Protein AF-0000000077406709 (afdb_homodimer)

Sequence (1632 aa):
MHFRLIHKLTDNSEYLCSEKNCGRSYLSINSFKKHFKTHNEKSDSESTLSNTEIVDKSEGGNNQLNLSSYEKVGSARYKDKKILDQSCVEDLAEVENFNNLIKNQVTVLITKLYSKMTLPRILVQDIINDFESCFVLPLEDIKNKINSSEFSNGNEKVMVLEMCNSLQNIFSEVSSEYLRFKFLEKSEKFLQPEEVTIGHHININNSNALKTKDIQFQFIPLRHTLKCFFQMEKVLDICVEYEKNLRLEQNYFSNIIQGSLWKSKRPNTDDLVFPLLIYFDEFEVGNPLGSHSGINKLGAVYASVPLIPLEFQSKLSSIFLCMLFHSMDIKAFGNTILFSRLVDELNFLSTEGITIEFGNTKTKLKFQLILLQGDNLGLHMLLGFSQSFSSNFFCRFCRVHRDVSLKSAKINADERRTKENYEADLSLNNVSLTGIKESCIFNNVNNYHIMDNSYCDLMHDLLEGVCKYTFGLILHELIVSKKYISFDLFNLKFKYFNYGVESKNQPPLISLDNIKNKQIRLSASEVLCLTRYFGVILGPFIPKNNIYWKLYQLLHEIVSISTSFELDKEIVNYLEKKIIEHHKLFLRLNDIPRFTPKFHFLLHLPSIILQTGPPVHLWTMRYESKHKELKSNANVVSSRTNICKTLAIKSQLKACELYISGRGLESKISTGKSENFPDIIVSSIKERTKILLVENNFLINISRVPSVTYRGVKFQKGNIILVSVKDNYSPIFGMIEEIFFNGKQNIAFIFKNMQTITFDRHLMSYKVMPLSDINLITTNCLPYRYPLLYTIMNESEKYVTLRYSAILTNKTIYRCMHFRLIHKLTDNSEYLCSEKNCGRSYLSINSFKKHFKTHNEKSDSESTLSNTEIVDKSEGGNNQLNLSSYEKVGSARYKDKKILDQSCVEDLAEVENFNNLIKNQVTVLITKLYSKMTLPRILVQDIINDFESCFVLPLEDIKNKINSSEFSNGNEKVMVLEMCNSLQNIFSEVSSEYLRFKFLEKSEKFLQPEEVTIGHHININNSNALKTKDIQFQFIPLRHTLKCFFQMEKVLDICVEYEKNLRLEQNYFSNIIQGSLWKSKRPNTDDLVFPLLIYFDEFEVGNPLGSHSGINKLGAVYASVPLIPLEFQSKLSSIFLCMLFHSMDIKAFGNTILFSRLVDELNFLSTEGITIEFGNTKTKLKFQLILLQGDNLGLHMLLGFSQSFSSNFFCRFCRVHRDVSLKSAKINADERRTKENYEADLSLNNVSLTGIKESCIFNNVNNYHIMDNSYCDLMHDLLEGVCKYTFGLILHELIVSKKYISFDLFNLKFKYFNYGVESKNQPPLISLDNIKNKQIRLSASEVLCLTRYFGVILGPFIPKNNIYWKLYQLLHEIVSISTSFELDKEIVNYLEKKIIEHHKLFLRLNDIPRFTPKFHFLLHLPSIILQTGPPVHLWTMRYESKHKELKSNANVVSSRTNICKTLAIKSQLKACELYISGRGLESKISTGKSENFPDIIVSSIKERTKILLVENNFLINISRVPSVTYRGVKFQKGNIILVSVKDNYSPIFGMIEEIFFNGKQNIAFIFKNMQTITFDRHLMSYKVMPLSDINLITTNCLPYRYPLLYTIMNESEKYVTLRYSAILTNKTIYRC

Nearest PDB structures (foldseek):
  7ubu-assembly1_A  TM=5.719E-01  e=1.568E-02  Zea mays
  4ft4-assembly2_A  TM=5.468E-01  e=1.255E-02  Zea mays
  4ft4-assembly1_B  TM=5.475E-01  e=1.255E-02  Zea mays
  4ft2-assembly1_B  TM=5.578E-01  e=2.562E-02  Zea mays
  4ft2-assembly1_A  TM=5.179E-01  e=5.470E-02  Zea mays

Structure (mmCIF, N/CA/C/O backbone):
data_AF-0000000077406709-model_v1
#
loop_
_entity.id
_entity.type
_entity.pdbx_description
1 polymer 'C2H2-type domain-containing protein'
#
loop_
_atom_site.group_PDB
_atom_site.id
_atom_site.type_symbol
_atom_site.label_atom_id
_atom_site.label_alt_id
_atom_site.label_comp_id
_atom_site.label_asym_id
_atom_site.label_entity_id
_atom_site.label_seq_id
_atom_site.pdbx_PDB_ins_code
_atom_site.Cartn_x
_atom_site.Cartn_y
_atom_site.Cartn_z
_atom_site.occupancy
_atom_site.B_iso_or_equiv
_atom_site.auth_seq_id
_atom_site.auth_comp_id
_atom_site.auth_asym_id
_atom_site.auth_atom_id
_atom_site.pdbx_PDB_model_num
ATOM 1 N N . MET A 1 1 ? -41.562 -5.055 -6.594 1 34.69 1 MET A N 1
ATOM 2 C CA . MET A 1 1 ? -42.094 -5.535 -5.324 1 34.69 1 MET A CA 1
ATOM 3 C C . MET A 1 1 ? -42.562 -6.98 -5.449 1 34.69 1 MET A C 1
ATOM 5 O O . MET A 1 1 ? -42.188 -7.836 -4.648 1 34.69 1 MET A O 1
ATOM 9 N N . HIS A 1 2 ? -43.5 -7.117 -6.48 1 36.47 2 HIS A N 1
ATOM 10 C CA . HIS A 1 2 ? -44.125 -8.414 -6.723 1 36.47 2 HIS A CA 1
ATOM 11 C C . HIS A 1 2 ? -43.062 -9.484 -7.008 1 36.47 2 HIS A C 1
ATOM 13 O O . HIS A 1 2 ? -43.156 -10.602 -6.5 1 36.47 2 HIS A O 1
ATOM 19 N N . PHE A 1 3 ? -42.062 -9.125 -7.602 1 40.34 3 PHE A N 1
ATOM 20 C CA . PHE A 1 3 ? -41.125 -10.141 -8.07 1 40.34 3 PHE A CA 1
ATOM 21 C C . PHE A 1 3 ? -40.312 -10.711 -6.902 1 40.34 3 PHE A C 1
ATOM 23 O O . PHE A 1 3 ? -40.062 -11.914 -6.859 1 40.34 3 PHE A O 1
ATOM 30 N N . ARG A 1 4 ? -40 -9.906 -5.992 1 39.78 4 ARG A N 1
ATOM 31 C CA . ARG A 1 4 ? -39.219 -10.406 -4.867 1 39.78 4 ARG A CA 1
ATOM 32 C C . ARG A 1 4 ? -40.062 -11.266 -3.939 1 39.78 4 ARG A C 1
ATOM 34 O O . ARG A 1 4 ? -39.594 -12.266 -3.396 1 39.78 4 ARG A O 1
ATOM 41 N N . LEU A 1 5 ? -41.281 -10.766 -3.656 1 37.5 5 LEU A N 1
ATOM 42 C CA . LEU A 1 5 ? -42.156 -11.375 -2.65 1 37.5 5 LEU A CA 1
ATOM 43 C C . LEU A 1 5 ? -42.625 -12.742 -3.111 1 37.5 5 LEU A C 1
ATOM 45 O O . LEU A 1 5 ? -42.75 -13.672 -2.307 1 37.5 5 LEU A O 1
ATOM 49 N N . ILE A 1 6 ? -43.156 -12.711 -4.312 1 41.34 6 ILE A N 1
ATOM 50 C CA . ILE A 1 6 ? -43.875 -13.906 -4.75 1 41.34 6 ILE A CA 1
ATOM 51 C C . ILE A 1 6 ? -42.875 -14.922 -5.297 1 41.34 6 ILE A C 1
ATOM 53 O O . ILE A 1 6 ? -43.031 -16.125 -5.086 1 41.34 6 ILE A O 1
ATOM 57 N N . HIS A 1 7 ? -41.906 -14.375 -6.09 1 43.19 7 HIS A N 1
ATOM 58 C CA . HIS A 1 7 ? -41.125 -15.367 -6.797 1 43.19 7 HIS A CA 1
ATOM 59 C C . HIS A 1 7 ? -39.844 -15.703 -6.027 1 43.19 7 HIS A C 1
ATOM 61 O O . HIS A 1 7 ? -38.969 -16.406 -6.543 1 43.19 7 HIS A O 1
ATOM 67 N N . LYS A 1 8 ? -39.781 -15.578 -4.629 1 42.09 8 LYS A N 1
ATOM 68 C CA . LYS A 1 8 ? -38.719 -15.992 -3.699 1 42.09 8 LYS A CA 1
ATOM 69 C C . LYS A 1 8 ? -37.344 -15.789 -4.309 1 42.09 8 LYS A C 1
ATOM 71 O O . LYS A 1 8 ? -36.5 -16.672 -4.223 1 42.09 8 LYS A O 1
ATOM 76 N N . LEU A 1 9 ? -37.188 -14.859 -5.172 1 42.56 9 LEU A N 1
ATOM 77 C CA . LEU A 1 9 ? -35.906 -14.648 -5.859 1 42.56 9 LEU A CA 1
ATOM 78 C C . LEU A 1 9 ? -34.844 -14.141 -4.895 1 42.56 9 LEU A C 1
ATOM 80 O O . LEU A 1 9 ? -35.125 -13.289 -4.047 1 42.56 9 LEU A O 1
ATOM 84 N N . THR A 1 10 ? -33.938 -14.969 -4.473 1 40.44 10 THR A N 1
ATOM 85 C CA . THR A 1 10 ? -32.812 -14.695 -3.611 1 40.44 10 THR A CA 1
ATOM 86 C C . THR A 1 10 ? -31.891 -13.656 -4.246 1 40.44 10 THR A C 1
ATOM 88 O O . THR A 1 10 ? -32 -13.359 -5.438 1 40.44 10 THR A O 1
ATOM 91 N N . ASP A 1 11 ? -31.188 -12.938 -3.531 1 41.22 11 ASP A N 1
ATOM 92 C CA . ASP A 1 11 ? -30.266 -11.875 -3.891 1 41.22 11 ASP A CA 1
ATOM 93 C C . ASP A 1 11 ? -29.453 -12.242 -5.141 1 41.22 11 ASP A C 1
ATOM 95 O O . ASP A 1 11 ? -28.906 -11.367 -5.812 1 41.22 11 ASP A O 1
ATOM 99 N N . ASN A 1 12 ? -29.203 -13.484 -5.406 1 43.44 12 ASN A N 1
ATOM 100 C CA . ASN A 1 12 ? -28.531 -13.992 -6.605 1 43.44 12 ASN A CA 1
ATOM 101 C C . ASN A 1 12 ? -29.531 -14.266 -7.727 1 43.44 12 ASN A C 1
ATOM 103 O O . ASN A 1 12 ? -29.219 -14.961 -8.688 1 43.44 12 ASN A O 1
ATOM 107 N N . SER A 1 13 ? -30.766 -13.805 -7.59 1 49.59 13 SER A N 1
ATOM 108 C CA . SER A 1 13 ? -31.75 -14.203 -8.578 1 49.59 13 SER A CA 1
ATOM 109 C C . SER A 1 13 ? -31.797 -13.234 -9.75 1 49.59 13 SER A C 1
ATOM 111 O O . SER A 1 13 ? -31.484 -12.055 -9.594 1 49.59 13 SER A O 1
ATOM 113 N N . GLU A 1 14 ? -31.766 -13.812 -10.977 1 53.84 14 GLU A N 1
ATOM 114 C CA . GLU A 1 14 ? -31.938 -13.078 -12.227 1 53.84 14 GLU A CA 1
ATOM 115 C C . GLU A 1 14 ? -33.375 -12.586 -12.383 1 53.84 14 GLU A C 1
ATOM 117 O O . GLU A 1 14 ? -34.312 -13.344 -12.156 1 53.84 14 GLU A O 1
ATOM 122 N N . TYR A 1 15 ? -33.688 -11.297 -12.352 1 56.53 15 TYR A N 1
ATOM 123 C CA . TYR A 1 15 ? -35 -10.672 -12.578 1 56.53 15 TYR A CA 1
ATOM 124 C C . TYR A 1 15 ? -35.281 -10.531 -14.07 1 56.53 15 TYR A C 1
ATOM 126 O O . TYR A 1 15 ? -34.562 -9.852 -14.789 1 56.53 15 TYR A O 1
ATOM 134 N N . LEU A 1 16 ? -36.188 -11.281 -14.594 1 54.78 16 LEU A N 1
ATOM 135 C CA . LEU A 1 16 ? -36.562 -11.281 -16 1 54.78 16 LEU A CA 1
ATOM 136 C C . LEU A 1 16 ? -37.688 -10.289 -16.281 1 54.78 16 LEU A C 1
ATOM 138 O O . LEU A 1 16 ? -38.688 -10.258 -15.547 1 54.78 16 LEU A O 1
ATOM 142 N N . CYS A 1 17 ? -37.5 -9.234 -17.031 1 56.06 17 CYS A N 1
ATOM 143 C CA . CYS A 1 17 ? -38.562 -8.336 -17.453 1 56.06 17 CYS A CA 1
ATOM 144 C C . CYS A 1 17 ? -39.562 -9.055 -18.375 1 56.06 17 CYS A C 1
ATOM 146 O O . CYS A 1 17 ? -39.156 -9.586 -19.422 1 56.06 17 CYS A O 1
ATOM 148 N N . SER A 1 18 ? -40.688 -9.367 -17.969 1 53.66 18 SER A N 1
ATOM 149 C CA . SER A 1 18 ? -41.719 -10.078 -18.719 1 53.66 18 SER A CA 1
ATOM 150 C C . SER A 1 18 ? -42.531 -9.117 -19.578 1 53.66 18 SER A C 1
ATOM 152 O O . SER A 1 18 ? -43.625 -9.469 -20.047 1 53.66 18 SER A O 1
ATOM 154 N N . GLU A 1 19 ? -42.156 -7.781 -19.625 1 52.5 19 GLU A N 1
ATOM 155 C CA . GLU A 1 19 ? -42.969 -6.934 -20.5 1 52.5 19 GLU A CA 1
ATOM 156 C C . GLU A 1 19 ? -42.812 -7.352 -21.969 1 52.5 19 GLU A C 1
ATOM 158 O O . GLU A 1 19 ? -41.812 -7.941 -22.344 1 52.5 19 GLU A O 1
ATOM 163 N N . LYS A 1 20 ? -43.844 -7.176 -22.781 1 49.5 20 LYS A N 1
ATOM 164 C CA . LYS A 1 20 ? -43.875 -7.48 -24.203 1 49.5 20 LYS A CA 1
ATOM 165 C C . LYS A 1 20 ? -42.688 -6.883 -24.922 1 49.5 20 LYS A C 1
ATOM 167 O O . LYS A 1 20 ? -42.406 -5.691 -24.797 1 49.5 20 LYS A O 1
ATOM 172 N N . ASN A 1 21 ? -41.688 -7.68 -25.516 1 50.47 21 ASN A N 1
ATOM 173 C CA . ASN A 1 21 ? -40.562 -7.457 -26.406 1 50.47 21 ASN A CA 1
ATOM 174 C C . ASN A 1 21 ? -39.312 -7.105 -25.609 1 50.47 21 ASN A C 1
ATOM 176 O O . ASN A 1 21 ? -38.344 -6.57 -26.172 1 50.47 21 ASN A O 1
ATOM 180 N N . CYS A 1 22 ? -39.219 -6.875 -24.297 1 53 22 CYS A N 1
ATOM 181 C CA . CYS A 1 22 ? -38 -6.465 -23.594 1 53 22 CYS A CA 1
ATOM 182 C C . CYS A 1 22 ? -37.188 -7.676 -23.141 1 53 22 CYS A C 1
ATOM 184 O O . CYS A 1 22 ? -36 -7.742 -23.375 1 53 22 CYS A O 1
ATOM 186 N N . GLY A 1 23 ? -37.531 -8.883 -22.812 1 51.09 23 GLY A N 1
ATOM 187 C CA . GLY A 1 23 ? -37 -10.133 -22.312 1 51.09 23 GLY A CA 1
ATOM 188 C C . GLY A 1 23 ? -35.656 -9.961 -21.594 1 51.09 23 GLY A C 1
ATOM 189 O O . GLY A 1 23 ? -34.875 -10.898 -21.516 1 51.09 23 GLY A O 1
ATOM 190 N N . ARG A 1 24 ? -35.25 -8.836 -21.109 1 57.31 24 ARG A N 1
ATOM 191 C CA . ARG A 1 24 ? -33.969 -8.57 -20.453 1 57.31 24 ARG A CA 1
ATOM 192 C C . ARG A 1 24 ? -33.938 -9.109 -19.031 1 57.31 24 ARG A C 1
ATOM 194 O O . ARG A 1 24 ? -34.969 -9.148 -18.359 1 57.31 24 ARG A O 1
ATOM 201 N N . SER A 1 25 ? -32.844 -9.844 -18.578 1 60.09 25 SER A N 1
ATOM 202 C CA . SER A 1 25 ? -32.656 -10.344 -17.219 1 60.09 25 SER A CA 1
ATOM 203 C C . SER A 1 25 ? -31.672 -9.477 -16.438 1 60.09 25 SER A C 1
ATOM 205 O O . SER A 1 25 ? -30.703 -8.961 -16.984 1 60.09 25 SER A O 1
ATOM 207 N N . TYR A 1 26 ? -32.094 -9.039 -15.305 1 56.53 26 TYR A N 1
ATOM 208 C CA . TYR A 1 26 ? -31.312 -8.156 -14.445 1 56.53 26 TYR A CA 1
ATOM 209 C C . TYR A 1 26 ? -30.859 -8.891 -13.18 1 56.53 26 TYR A C 1
ATOM 211 O O . TYR A 1 26 ? -31.609 -9.711 -12.641 1 56.53 26 TYR A O 1
ATOM 219 N N . LEU A 1 27 ? -29.625 -8.828 -12.844 1 53.28 27 LEU A N 1
ATOM 220 C CA . LEU A 1 27 ? -29.109 -9.508 -11.664 1 53.28 27 LEU A CA 1
ATOM 221 C C . LEU A 1 27 ? -29.391 -8.695 -10.406 1 53.28 27 LEU A C 1
ATOM 223 O O . LEU A 1 27 ? -29.219 -9.188 -9.289 1 53.28 27 LEU A O 1
ATOM 227 N N . SER A 1 28 ? -29.594 -7.445 -10.586 1 55.88 28 SER A N 1
ATOM 228 C CA . SER A 1 28 ? -29.969 -6.621 -9.445 1 55.88 28 SER A CA 1
ATOM 229 C C . SER A 1 28 ? -31.375 -6.07 -9.594 1 55.88 28 SER A C 1
ATOM 231 O O . SER A 1 28 ? -31.797 -5.707 -10.695 1 55.88 28 SER A O 1
ATOM 233 N N . ILE A 1 29 ? -32.125 -6.035 -8.562 1 55.78 29 ILE A N 1
ATOM 234 C CA . ILE A 1 29 ? -33.5 -5.551 -8.547 1 55.78 29 ILE A CA 1
ATOM 235 C C . ILE A 1 29 ? -33.531 -4.074 -8.938 1 55.78 29 ILE A C 1
ATOM 237 O O . ILE A 1 29 ? -34.469 -3.623 -9.609 1 55.78 29 ILE A O 1
ATOM 241 N N . ASN A 1 30 ? -32.594 -3.428 -8.68 1 55.38 30 ASN A N 1
ATOM 242 C CA . ASN A 1 30 ? -32.562 -1.999 -8.977 1 55.38 30 ASN A CA 1
ATOM 243 C C . ASN A 1 30 ? -32.406 -1.74 -10.469 1 55.38 30 ASN A C 1
ATOM 245 O O . ASN A 1 30 ? -33.062 -0.863 -11.031 1 55.38 30 ASN A O 1
ATOM 249 N N . SER A 1 31 ? -31.547 -2.582 -11.055 1 58.59 31 SER A N 1
ATOM 250 C CA . SER A 1 31 ? -31.422 -2.473 -12.508 1 58.59 31 SER A CA 1
ATOM 251 C C . SER A 1 31 ? -32.719 -2.865 -13.211 1 58.59 31 SER A C 1
ATOM 253 O O . SER A 1 31 ? -33.094 -2.262 -14.211 1 58.59 31 SER A O 1
ATOM 255 N N . PHE A 1 32 ? -33.344 -3.816 -12.57 1 57.91 32 PHE A N 1
ATOM 256 C CA . PHE A 1 32 ? -34.625 -4.266 -13.102 1 57.91 32 PHE A CA 1
ATOM 257 C C . PHE A 1 32 ? -35.656 -3.178 -12.953 1 57.91 32 PHE A C 1
ATOM 259 O O . PHE A 1 32 ? -36.406 -2.889 -13.906 1 57.91 32 PHE A O 1
ATOM 266 N N . LYS A 1 33 ? -35.75 -2.436 -11.898 1 59.03 33 LYS A N 1
ATOM 267 C CA . LYS A 1 33 ? -36.688 -1.354 -11.641 1 59.03 33 LYS A CA 1
ATOM 268 C C . LYS A 1 33 ? -36.469 -0.181 -12.586 1 59.03 33 LYS A C 1
ATOM 270 O O . LYS A 1 33 ? -37.406 0.396 -13.109 1 59.03 33 LYS A O 1
ATOM 275 N N . LYS A 1 34 ? -35.312 0.129 -12.883 1 59.56 34 LYS A N 1
ATOM 276 C CA . LYS A 1 34 ? -34.969 1.212 -13.805 1 59.56 34 LYS A CA 1
ATOM 277 C C . LYS A 1 34 ? -35.375 0.869 -15.234 1 59.56 34 LYS A C 1
ATOM 279 O O . LYS A 1 34 ? -35.938 1.714 -15.945 1 59.56 34 LYS A O 1
ATOM 284 N N . HIS A 1 35 ? -35.125 -0.379 -15.633 1 57.44 35 HIS A N 1
ATOM 285 C CA . HIS A 1 35 ? -35.562 -0.854 -16.938 1 57.44 35 HIS A CA 1
ATOM 286 C C . HIS A 1 35 ? -37.094 -0.784 -17.078 1 57.44 35 HIS A C 1
ATOM 288 O O . HIS A 1 35 ? -37.594 -0.325 -18.109 1 57.44 35 HIS A O 1
ATOM 294 N N . PHE A 1 36 ? -37.719 -1.195 -16.109 1 56.59 36 PHE A N 1
ATOM 295 C CA . PHE A 1 36 ? -39.188 -1.23 -16.125 1 56.59 36 PHE A CA 1
ATOM 296 C C . PHE A 1 36 ? -39.75 0.177 -16.234 1 56.59 36 PHE A C 1
ATOM 298 O O . PHE A 1 36 ? -40.719 0.397 -16.953 1 56.59 36 PHE A O 1
ATOM 305 N N . LYS A 1 37 ? -39.125 1.122 -15.656 1 55.31 37 LYS A N 1
ATOM 306 C CA . LYS A 1 37 ? -39.562 2.514 -15.75 1 55.31 37 LYS A CA 1
ATOM 307 C C . LYS A 1 37 ? -39.312 3.076 -17.141 1 55.31 37 LYS A C 1
ATOM 309 O O . LYS A 1 37 ? -40.156 3.785 -17.703 1 55.31 37 LYS A O 1
ATOM 314 N N . THR A 1 38 ? -38.219 2.75 -17.688 1 54.44 38 THR A N 1
ATOM 315 C CA . THR A 1 38 ? -37.875 3.318 -18.984 1 54.44 38 THR A CA 1
ATOM 316 C C . THR A 1 38 ? -38.625 2.623 -20.109 1 54.44 38 THR A C 1
ATOM 318 O O . THR A 1 38 ? -39 3.254 -21.109 1 54.44 38 THR A O 1
ATOM 321 N N . HIS A 1 39 ? -38.688 1.371 -20.047 1 52.06 39 HIS A N 1
ATOM 322 C CA . HIS A 1 39 ? -39.406 0.637 -21.078 1 52.06 39 HIS A CA 1
ATOM 323 C C . HIS A 1 39 ? -40.906 0.953 -21.062 1 52.06 39 HIS A C 1
ATOM 325 O O . HIS A 1 39 ? -41.531 1 -22.125 1 52.06 39 HIS A O 1
ATOM 331 N N . ASN A 1 40 ? -41.5 1.127 -20.047 1 45.84 40 ASN A N 1
ATOM 332 C CA . ASN A 1 40 ? -42.906 1.519 -20.016 1 45.84 40 ASN A CA 1
ATOM 333 C C . ASN A 1 40 ? -43.094 2.945 -20.516 1 45.84 40 ASN A C 1
ATOM 335 O O . ASN A 1 40 ? -44.156 3.281 -21.047 1 45.84 40 ASN A O 1
ATOM 339 N N . GLU A 1 41 ? -42.125 3.805 -20.422 1 44.41 41 GLU A N 1
ATOM 340 C CA . GLU A 1 41 ? -42.281 5.137 -21.016 1 44.41 41 GLU A CA 1
ATOM 341 C C . GLU A 1 41 ? -42.188 5.082 -22.531 1 44.41 41 GLU A C 1
ATOM 343 O O . GLU A 1 41 ? -42.781 5.906 -23.219 1 44.41 41 GLU A O 1
ATOM 348 N N . LYS A 1 42 ? -41.469 4.156 -23.125 1 40.94 42 LYS A N 1
ATOM 349 C CA . LYS A 1 42 ? -41.375 4.152 -24.578 1 40.94 42 LYS A CA 1
ATOM 350 C C . LYS A 1 42 ? -42.625 3.5 -25.203 1 40.94 42 LYS A C 1
ATOM 352 O O . LYS A 1 42 ? -42.906 3.734 -26.359 1 40.94 42 LYS A O 1
ATOM 357 N N . SER A 1 43 ? -43.094 2.471 -24.688 1 36.78 43 SER A N 1
ATOM 358 C CA . SER A 1 43 ? -44.25 1.872 -25.359 1 36.78 43 SER A CA 1
ATOM 359 C C . SER A 1 43 ? -45.375 2.893 -25.578 1 36.78 43 SER A C 1
ATOM 361 O O . SER A 1 43 ? -46.219 2.715 -26.453 1 36.78 43 SER A O 1
ATOM 363 N N . ASP A 1 44 ? -45.5 3.941 -24.859 1 33.78 44 ASP A N 1
ATOM 364 C CA . ASP A 1 44 ? -46.594 4.859 -25.172 1 33.78 44 ASP A CA 1
ATOM 365 C C . ASP A 1 44 ? -46.281 5.672 -26.422 1 33.78 44 ASP A C 1
ATOM 367 O O . ASP A 1 44 ? -47.188 6.262 -27.031 1 33.78 44 ASP A O 1
ATOM 371 N N . SER A 1 45 ? -45 5.871 -26.781 1 32.5 45 SER A N 1
ATOM 372 C CA . SER A 1 45 ? -44.844 6.867 -27.844 1 32.5 45 SER A CA 1
ATOM 373 C C . SER A 1 45 ? -45.031 6.246 -29.219 1 32.5 45 SER A C 1
ATOM 375 O O . SER A 1 45 ? -45.031 6.957 -30.234 1 32.5 45 SER A O 1
ATOM 377 N N . GLU A 1 46 ? -44.844 4.945 -29.484 1 30.83 46 GLU A N 1
ATOM 378 C CA . GLU A 1 46 ? -44.875 4.582 -30.906 1 30.83 46 GLU A CA 1
ATOM 379 C C . GLU A 1 46 ? -46.281 4.664 -31.5 1 30.83 46 GLU A C 1
ATOM 381 O O . GLU A 1 46 ? -46.469 4.445 -32.688 1 30.83 46 GLU A O 1
ATOM 386 N N . SER A 1 47 ? -47.344 4.625 -30.891 1 26.92 47 SER A N 1
ATOM 387 C CA . SER A 1 47 ? -48.594 4.555 -31.656 1 26.92 47 SER A CA 1
ATOM 388 C C . SER A 1 47 ? -48.812 5.812 -32.5 1 26.92 47 SER A C 1
ATOM 390 O O . SER A 1 47 ? -49.688 5.848 -33.375 1 26.92 47 SER A O 1
ATOM 392 N N . THR A 1 48 ? -48.375 7.059 -32.344 1 24.95 48 THR A N 1
ATOM 393 C CA . THR A 1 48 ? -49.062 8.172 -32.969 1 24.95 48 THR A CA 1
ATOM 394 C C . THR A 1 48 ? -48.5 8.438 -34.375 1 24.95 48 THR A C 1
ATOM 396 O O . THR A 1 48 ? -48.938 9.336 -35.062 1 24.95 48 THR A O 1
ATOM 399 N N . LEU A 1 49 ? -47.312 8.133 -34.906 1 23.78 49 LEU A N 1
ATOM 400 C CA . LEU A 1 49 ? -46.844 8.945 -36.031 1 23.78 49 LEU A CA 1
ATOM 401 C C . LEU A 1 49 ? -47.438 8.445 -37.344 1 23.78 49 LEU A C 1
ATOM 403 O O . LEU A 1 49 ? -46.719 8.312 -38.344 1 23.78 49 LEU A O 1
ATOM 407 N N . SER A 1 50 ? -48.406 7.676 -37.719 1 22.47 50 SER A N 1
ATOM 408 C CA . SER A 1 50 ? -48.75 7.406 -39.094 1 22.47 50 SER A CA 1
ATOM 409 C C . SER A 1 50 ? -49.25 8.656 -39.781 1 22.47 50 SER A C 1
ATOM 411 O O . SER A 1 50 ? -50.125 8.578 -40.688 1 22.47 50 SER A O 1
ATOM 413 N N . ASN A 1 51 ? -49.062 10.062 -39.688 1 22.06 51 ASN A N 1
ATOM 414 C CA . ASN A 1 51 ? -49.656 11.102 -40.531 1 22.06 51 ASN A CA 1
ATOM 415 C C . ASN A 1 51 ? -49.156 11.031 -41.969 1 22.06 51 ASN A C 1
ATOM 417 O O . ASN A 1 51 ? -47.969 10.805 -42.188 1 22.06 51 ASN A O 1
ATOM 421 N N . THR A 1 52 ? -49.969 10.984 -43.125 1 20.75 52 THR A N 1
ATOM 422 C CA . THR A 1 52 ? -50.188 11.328 -44.531 1 20.75 52 THR A CA 1
ATOM 423 C C . THR A 1 52 ? -49.594 12.695 -44.844 1 20.75 52 THR A C 1
ATOM 425 O O . THR A 1 52 ? -49.406 13.523 -43.969 1 20.75 52 THR A O 1
ATOM 428 N N . GLU A 1 53 ? -49.5 13.172 -46.375 1 22.56 53 GLU A N 1
ATOM 429 C CA . GLU A 1 53 ? -49 14.234 -47.219 1 22.56 53 GLU A CA 1
ATOM 430 C C . GLU A 1 53 ? -49.75 15.539 -47 1 22.56 53 GLU A C 1
ATOM 432 O O . GLU A 1 53 ? -49.375 16.578 -47.531 1 22.56 53 GLU A O 1
ATOM 437 N N . ILE A 1 54 ? -50.875 15.945 -46.656 1 21.75 54 ILE A N 1
ATOM 438 C CA . ILE A 1 54 ? -51.5 17.172 -47.125 1 21.75 54 ILE A CA 1
ATOM 439 C C . ILE A 1 54 ? -50.469 18.312 -47.094 1 21.75 54 ILE A C 1
ATOM 441 O O . ILE A 1 54 ? -49.688 18.422 -46.156 1 21.75 54 ILE A O 1
ATOM 445 N N . VAL A 1 55 ? -50.344 19.172 -48.344 1 23.33 55 VAL A N 1
ATOM 446 C CA . VAL A 1 55 ? -49.844 20.406 -48.938 1 23.33 55 VAL A CA 1
ATOM 447 C C . VAL A 1 55 ? -50.219 21.594 -48.062 1 23.33 55 VAL A C 1
ATOM 449 O O . VAL A 1 55 ? -50.312 22.734 -48.531 1 23.33 55 VAL A O 1
ATOM 452 N N . ASP A 1 56 ? -50.375 21.609 -46.938 1 19.05 56 ASP A N 1
ATOM 453 C CA . ASP A 1 56 ? -50.844 22.906 -46.469 1 19.05 56 ASP A CA 1
ATOM 454 C C . ASP A 1 56 ? -49.875 24.016 -46.906 1 19.05 56 ASP A C 1
ATOM 456 O O . ASP A 1 56 ? -48.656 23.875 -46.812 1 19.05 56 ASP A O 1
ATOM 460 N N . LYS A 1 57 ? -50.125 24.969 -48.125 1 22.03 57 LYS A N 1
ATOM 461 C CA . LYS A 1 57 ? -50.031 26.406 -48.344 1 22.03 57 LYS A CA 1
ATOM 462 C C . LYS A 1 57 ? -49.75 27.141 -47.031 1 22.03 57 LYS A C 1
ATOM 464 O O . LYS A 1 57 ? -49.906 26.578 -45.938 1 22.03 57 LYS A O 1
ATOM 469 N N . SER A 1 58 ? -50.312 28.469 -47.062 1 20.17 58 SER A N 1
ATOM 470 C CA . SER A 1 58 ? -50 29.734 -46.375 1 20.17 58 SER A CA 1
ATOM 471 C C . SER A 1 58 ? -50.094 29.578 -44.844 1 20.17 58 SER A C 1
ATOM 473 O O . SER A 1 58 ? -49.188 29.922 -44.125 1 20.17 58 SER A O 1
ATOM 475 N N . GLU A 1 59 ? -51.344 29.844 -44.5 1 19.14 59 GLU A N 1
ATOM 476 C CA . GLU A 1 59 ? -51.75 30.656 -43.375 1 19.14 59 GLU A CA 1
ATOM 477 C C . GLU A 1 59 ? -51.5 29.953 -42.031 1 19.14 59 GLU A C 1
ATOM 479 O O . GLU A 1 59 ? -51.812 28.781 -41.875 1 19.14 59 GLU A O 1
ATOM 484 N N . GLY A 1 60 ? -50.438 30.312 -41.406 1 18.69 60 GLY A N 1
ATOM 485 C CA . GLY A 1 60 ? -49.594 29.797 -40.344 1 18.69 60 GLY A CA 1
ATOM 486 C C . GLY A 1 60 ? -50.344 29.234 -39.188 1 18.69 60 GLY A C 1
ATOM 487 O O . GLY A 1 60 ? -49.781 29.047 -38.094 1 18.69 60 GLY A O 1
ATOM 488 N N . GLY A 1 61 ? -51.562 28.922 -39.469 1 18.12 61 GLY A N 1
ATOM 489 C CA . GLY A 1 61 ? -52.344 28.938 -38.25 1 18.12 61 GLY A CA 1
ATOM 490 C C . GLY A 1 61 ? -51.938 27.891 -37.219 1 18.12 61 GLY A C 1
ATOM 491 O O . GLY A 1 61 ? -51.562 26.781 -37.594 1 18.12 61 GLY A O 1
ATOM 492 N N . ASN A 1 62 ? -51.344 28.25 -36.125 1 19.22 62 ASN A N 1
ATOM 493 C CA . ASN A 1 62 ? -50.719 27.859 -34.875 1 19.22 62 ASN A CA 1
ATOM 494 C C . ASN A 1 62 ? -51.562 26.781 -34.156 1 19.22 62 ASN A C 1
ATOM 496 O O . ASN A 1 62 ? -51.375 26.531 -32.969 1 19.22 62 ASN A O 1
ATOM 500 N N . ASN A 1 63 ? -52.344 26.016 -35.031 1 18.09 63 ASN A N 1
ATOM 501 C CA . ASN A 1 63 ? -53.344 25.406 -34.156 1 18.09 63 ASN A CA 1
ATOM 502 C C . ASN A 1 63 ? -52.719 24.328 -33.281 1 18.09 63 ASN A C 1
ATOM 504 O O . ASN A 1 63 ? -52.406 23.234 -33.75 1 18.09 63 ASN A O 1
ATOM 508 N N . GLN A 1 64 ? -51.656 24.562 -32.656 1 20 64 GLN A N 1
ATOM 509 C CA . GLN A 1 64 ? -51.062 23.844 -31.516 1 20 64 GLN A CA 1
ATOM 510 C C . GLN A 1 64 ? -52.156 23.188 -30.656 1 20 64 GLN A C 1
ATOM 512 O O . GLN A 1 64 ? -52.906 23.875 -29.969 1 20 64 GLN A O 1
ATOM 517 N N . LEU A 1 65 ? -52.812 22.312 -31.344 1 18.66 65 LEU A N 1
ATOM 518 C CA . LEU A 1 65 ? -53.938 21.672 -30.688 1 18.66 65 LEU A CA 1
ATOM 519 C C . LEU A 1 65 ? -53.625 21.359 -29.234 1 18.66 65 LEU A C 1
ATOM 521 O O . LEU A 1 65 ? -52.5 21 -28.906 1 18.66 65 LEU A O 1
ATOM 525 N N . ASN A 1 66 ? -54.625 21.594 -28.453 1 19.33 66 ASN A N 1
ATOM 526 C CA . ASN A 1 66 ? -55.094 21.828 -27.094 1 19.33 66 ASN A CA 1
ATOM 527 C C . ASN A 1 66 ? -55.125 20.531 -26.281 1 19.33 66 ASN A C 1
ATOM 529 O O . ASN A 1 66 ? -56.156 20.203 -25.672 1 19.33 66 ASN A O 1
ATOM 533 N N . LEU A 1 67 ? -54.594 19.516 -26.844 1 18.89 67 LEU A N 1
ATOM 534 C CA . LEU A 1 67 ? -54.969 18.422 -25.953 1 18.89 67 LEU A CA 1
ATOM 535 C C . LEU A 1 67 ? -54.844 18.859 -24.484 1 18.89 67 LEU A C 1
ATOM 537 O O . LEU A 1 67 ? -53.844 18.578 -23.828 1 18.89 67 LEU A O 1
ATOM 541 N N . SER A 1 68 ? -55.094 20.125 -24.297 1 19.17 68 SER A N 1
ATOM 542 C CA . SER A 1 68 ? -55.375 20.984 -23.156 1 19.17 68 SER A CA 1
ATOM 543 C C . SER A 1 68 ? -56.344 20.328 -22.172 1 19.17 68 SER A C 1
ATOM 545 O O . SER A 1 68 ? -56.438 20.734 -21.031 1 19.17 68 SER A O 1
ATOM 547 N N . SER A 1 69 ? -57.312 19.594 -22.688 1 18.77 69 SER A N 1
ATOM 548 C CA . SER A 1 69 ? -58.625 19.578 -22.078 1 18.77 69 SER A CA 1
ATOM 549 C C . SER A 1 69 ? -58.625 18.797 -20.766 1 18.77 69 SER A C 1
ATOM 551 O O . SER A 1 69 ? -59.656 18.688 -20.094 1 18.77 69 SER A O 1
ATOM 553 N N . TYR A 1 70 ? -58.125 17.609 -20.922 1 18.92 70 TYR A N 1
ATOM 554 C CA . TYR A 1 70 ? -58.469 17.047 -19.625 1 18.92 70 TYR A CA 1
ATOM 555 C C . TYR A 1 70 ? -58.125 18.016 -18.5 1 18.92 70 TYR A C 1
ATOM 557 O O . TYR A 1 70 ? -56.938 18.203 -18.172 1 18.92 70 TYR A O 1
ATOM 565 N N . GLU A 1 71 ? -58.719 19.156 -18.625 1 19.55 71 GLU A N 1
ATOM 566 C CA . GLU A 1 71 ? -58.812 20.531 -18.172 1 19.55 71 GLU A CA 1
ATOM 567 C C . GLU A 1 71 ? -58.5 20.641 -16.672 1 19.55 71 GLU A C 1
ATOM 569 O O . GLU A 1 71 ? -58.438 19.641 -15.969 1 19.55 71 GLU A O 1
ATOM 574 N N . LYS A 1 72 ? -58.812 21.938 -16.219 1 20.98 72 LYS A N 1
ATOM 575 C CA . LYS A 1 72 ? -59.125 22.625 -14.969 1 20.98 72 LYS A CA 1
ATOM 576 C C . LYS A 1 72 ? -60.156 21.859 -14.164 1 20.98 72 LYS A C 1
ATOM 578 O O . LYS A 1 72 ? -61.344 22.094 -14.297 1 20.98 72 LYS A O 1
ATOM 583 N N . VAL A 1 73 ? -60.438 20.656 -14.492 1 21.44 73 VAL A N 1
ATOM 584 C CA . VAL A 1 73 ? -61.531 20.312 -13.562 1 21.44 73 VAL A CA 1
ATOM 585 C C . VAL A 1 73 ? -61.375 21.125 -12.289 1 21.44 73 VAL A C 1
ATOM 587 O O . VAL A 1 73 ? -60.25 21.312 -11.781 1 21.44 73 VAL A O 1
ATOM 590 N N . GLY A 1 74 ? -62.375 21.953 -12.156 1 19.06 74 GLY A N 1
ATOM 591 C CA . GLY A 1 74 ? -62.75 22.906 -11.133 1 19.06 74 GLY A CA 1
ATOM 592 C C . GLY A 1 74 ? -62.312 22.484 -9.734 1 19.06 74 GLY A C 1
ATOM 593 O O . GLY A 1 74 ? -62.844 21.516 -9.195 1 19.06 74 GLY A O 1
ATOM 594 N N . SER A 1 75 ? -61.188 22.297 -9.656 1 20.2 75 SER A N 1
ATOM 595 C CA . SER A 1 75 ? -60.844 22.297 -8.242 1 20.2 75 SER A CA 1
ATOM 596 C C . SER A 1 75 ? -61.625 23.344 -7.469 1 20.2 75 SER A C 1
ATOM 598 O O . SER A 1 75 ? -61.438 24.547 -7.668 1 20.2 75 SER A O 1
ATOM 600 N N . ALA A 1 76 ? -63.062 23.281 -7.617 1 20.66 76 ALA A N 1
ATOM 601 C CA . ALA A 1 76 ? -63.781 24.031 -6.574 1 20.66 76 ALA A CA 1
ATOM 602 C C . ALA A 1 76 ? -62.875 24.203 -5.344 1 20.66 76 ALA A C 1
ATOM 604 O O . ALA A 1 76 ? -62.438 23.234 -4.742 1 20.66 76 ALA A O 1
ATOM 605 N N . ARG A 1 77 ? -62.25 25.219 -5.434 1 23.3 77 ARG A N 1
ATOM 606 C CA . ARG A 1 77 ? -62 26.125 -4.32 1 23.3 77 ARG A CA 1
ATOM 607 C C . ARG A 1 77 ? -63.188 26.203 -3.391 1 23.3 77 ARG A C 1
ATOM 609 O O . ARG A 1 77 ? -64.188 26.859 -3.707 1 23.3 77 ARG A O 1
ATOM 616 N N . TYR A 1 78 ? -64 25.078 -3.16 1 22.3 78 TYR A N 1
ATOM 617 C CA . TYR A 1 78 ? -64.875 25.391 -2.039 1 22.3 78 TYR A CA 1
ATOM 618 C C . TYR A 1 78 ? -64.312 26.5 -1.186 1 22.3 78 TYR A C 1
ATOM 620 O O . TYR A 1 78 ? -63.188 26.391 -0.685 1 22.3 78 TYR A O 1
ATOM 628 N N . LYS A 1 79 ? -64.438 27.75 -1.492 1 23.78 79 LYS A N 1
ATOM 629 C CA . LYS A 1 79 ? -64.625 28.984 -0.726 1 23.78 79 LYS A CA 1
ATOM 630 C C . LYS A 1 79 ? -65.25 28.734 0.618 1 23.78 79 LYS A C 1
ATOM 632 O O . LYS A 1 79 ? -65.688 29.672 1.311 1 23.78 79 LYS A O 1
ATOM 637 N N . ASP A 1 80 ? -66.312 27.734 0.603 1 24.3 80 ASP A N 1
ATOM 638 C CA . ASP A 1 80 ? -66.375 27.688 2.061 1 24.3 80 ASP A CA 1
ATOM 639 C C . ASP A 1 80 ? -65 27.453 2.678 1 24.3 80 ASP A C 1
ATOM 641 O O . ASP A 1 80 ? -64.312 26.469 2.367 1 24.3 80 ASP A O 1
ATOM 645 N N . LYS A 1 81 ? -64.125 28.422 2.85 1 28.78 81 LYS A N 1
ATOM 646 C CA . LYS A 1 81 ? -63.188 28.828 3.881 1 28.78 81 LYS A CA 1
ATOM 647 C C . LYS A 1 81 ? -63.156 27.797 5.008 1 28.78 81 LYS A C 1
ATOM 649 O O . LYS A 1 81 ? -62.812 28.141 6.148 1 28.78 81 LYS A O 1
ATOM 654 N N . LYS A 1 82 ? -63.969 26.75 4.785 1 28.41 82 LYS A N 1
ATOM 655 C CA . LYS A 1 82 ? -63.906 26.047 6.066 1 28.41 82 LYS A CA 1
ATOM 656 C C . LYS A 1 82 ? -62.5 25.625 6.398 1 28.41 82 LYS A C 1
ATOM 658 O O . LYS A 1 82 ? -61.656 25.469 5.5 1 28.41 82 LYS A O 1
ATOM 663 N N . ILE A 1 83 ? -62.281 25.25 7.598 1 27.09 83 ILE A N 1
ATOM 664 C CA . ILE A 1 83 ? -61.156 24.844 8.43 1 27.09 83 ILE A CA 1
ATOM 665 C C . ILE A 1 83 ? -60.406 23.703 7.766 1 27.09 83 ILE A C 1
ATOM 667 O O . ILE A 1 83 ? -60.938 22.594 7.637 1 27.09 83 ILE A O 1
ATOM 671 N N . LEU A 1 84 ? -60.125 23.672 6.352 1 36.16 84 LEU A N 1
ATOM 672 C CA . LEU A 1 84 ? -59.094 22.656 6.09 1 36.16 84 LEU A CA 1
ATOM 673 C C . LEU A 1 84 ? -58.469 22.156 7.391 1 36.16 84 LEU A C 1
ATOM 675 O O . LEU A 1 84 ? -57.875 22.953 8.125 1 36.16 84 LEU A O 1
ATOM 679 N N . ASP A 1 85 ? -59.094 21.266 7.883 1 35.06 85 ASP A N 1
ATOM 680 C CA . ASP A 1 85 ? -58.906 20.859 9.273 1 35.06 85 ASP A CA 1
ATOM 681 C C . ASP A 1 85 ? -57.406 20.812 9.633 1 35.06 85 ASP A C 1
ATOM 683 O O . ASP A 1 85 ? -56.594 20.484 8.781 1 35.06 85 ASP A O 1
ATOM 687 N N . GLN A 1 86 ? -56.875 21.641 10.336 1 42.16 86 GLN A N 1
ATOM 688 C CA . GLN A 1 86 ? -55.594 21.781 11.016 1 42.16 86 GLN A CA 1
ATOM 689 C C . GLN A 1 86 ? -54.812 20.453 11.023 1 42.16 86 GLN A C 1
ATOM 691 O O . GLN A 1 86 ? -53.594 20.438 11.109 1 42.16 86 GLN A O 1
ATOM 696 N N . SER A 1 87 ? -55.625 19.391 10.789 1 50.59 87 SER A N 1
ATOM 697 C CA . SER A 1 87 ? -55 18.094 10.992 1 50.59 87 SER A CA 1
ATOM 698 C C . SER A 1 87 ? -54.25 17.641 9.75 1 50.59 87 SER A C 1
ATOM 700 O O . SER A 1 87 ? -53.156 17.062 9.844 1 50.59 87 SER A O 1
ATOM 702 N N . CYS A 1 88 ? -54.75 17.828 8.438 1 51.28 88 CYS A N 1
ATOM 703 C CA . CYS A 1 88 ? -54.125 17.312 7.227 1 51.28 88 CYS A CA 1
ATOM 704 C C . CYS A 1 88 ? -52.844 18.094 6.922 1 51.28 88 CYS A C 1
ATOM 706 O O . CYS A 1 88 ? -51.844 17.516 6.48 1 51.28 88 CYS A O 1
ATOM 708 N N . VAL A 1 89 ? -52.938 19.406 6.922 1 54.81 89 VAL A N 1
ATOM 709 C CA . VAL A 1 89 ? -51.75 20.234 6.703 1 54.81 89 VAL A CA 1
ATOM 710 C C . VAL A 1 89 ? -50.656 19.828 7.688 1 54.81 89 VAL A C 1
ATOM 712 O O . VAL A 1 89 ? -49.469 19.766 7.32 1 54.81 89 VAL A O 1
ATOM 715 N N . GLU A 1 90 ? -51.125 19.562 8.812 1 60.81 90 GLU A N 1
ATOM 716 C CA . GLU A 1 90 ? -50.156 19.141 9.836 1 60.81 90 GLU A CA 1
ATOM 717 C C . GLU A 1 90 ? -49.531 17.781 9.492 1 60.81 90 GLU A C 1
ATOM 719 O O . GLU A 1 90 ? -48.344 17.562 9.719 1 60.81 90 GLU A O 1
ATOM 724 N N . ASP A 1 91 ? -50.406 17.016 8.742 1 65.31 91 ASP A N 1
ATOM 725 C CA . ASP A 1 91 ? -49.938 15.672 8.383 1 65.31 91 ASP A CA 1
ATOM 726 C C . ASP A 1 91 ? -48.875 15.742 7.289 1 65.31 91 ASP A C 1
ATOM 728 O O . ASP A 1 91 ? -47.844 15.039 7.359 1 65.31 91 ASP A O 1
ATOM 732 N N . LEU A 1 92 ? -49.094 16.594 6.297 1 72.19 92 LEU A N 1
ATOM 733 C CA . LEU A 1 92 ? -48.125 16.719 5.207 1 72.19 92 LEU A CA 1
ATOM 734 C C . LEU A 1 92 ? -46.812 17.344 5.707 1 72.19 92 LEU A C 1
ATOM 736 O O . LEU A 1 92 ? -45.719 16.938 5.273 1 72.19 92 LEU A O 1
ATOM 740 N N . ALA A 1 93 ? -47 18.188 6.613 1 79.12 93 ALA A N 1
ATOM 741 C CA . ALA A 1 93 ? -45.844 18.828 7.195 1 79.12 93 ALA A CA 1
ATOM 742 C C . ALA A 1 93 ? -45 17.828 7.988 1 79.12 93 ALA A C 1
ATOM 744 O O . ALA A 1 93 ? -43.781 17.891 7.969 1 79.12 93 ALA A O 1
ATOM 745 N N . GLU A 1 94 ? -45.688 16.922 8.539 1 83.94 94 GLU A N 1
ATOM 746 C CA . GLU A 1 94 ? -44.969 15.93 9.352 1 83.94 94 GLU A CA 1
ATOM 747 C C . GLU A 1 94 ? -44.188 14.977 8.469 1 83.94 94 GLU A C 1
ATOM 749 O O . GLU A 1 94 ? -43.031 14.617 8.812 1 83.94 94 GLU A O 1
ATOM 754 N N . VAL A 1 95 ? -44.719 14.648 7.359 1 86.5 95 VAL A N 1
ATOM 755 C CA . VAL A 1 95 ? -44.031 13.75 6.438 1 86.5 95 VAL A CA 1
ATOM 756 C C . VAL A 1 95 ? -42.844 14.469 5.797 1 86.5 95 VAL A C 1
ATOM 758 O O . VAL A 1 95 ? -41.781 13.875 5.598 1 86.5 95 VAL A O 1
ATOM 761 N N . GLU A 1 96 ? -43.062 15.719 5.535 1 89.38 96 GLU A N 1
ATOM 762 C CA . GLU A 1 96 ? -42 16.5 4.953 1 89.38 96 GLU A CA 1
ATOM 763 C C . GLU A 1 96 ? -40.812 16.641 5.934 1 89.38 96 GLU A C 1
ATOM 765 O O . GLU A 1 96 ? -39.656 16.578 5.543 1 89.38 96 GLU A O 1
ATOM 770 N N . ASN A 1 97 ? -41.156 16.859 7.137 1 90.44 97 ASN A N 1
ATOM 771 C CA . ASN A 1 97 ? -40.125 16.953 8.164 1 90.44 97 ASN A CA 1
ATOM 772 C C . ASN A 1 97 ? -39.375 15.633 8.328 1 90.44 97 ASN A C 1
ATOM 774 O O . ASN A 1 97 ? -38.156 15.625 8.555 1 90.44 97 ASN A O 1
ATOM 778 N N . PHE A 1 98 ? -40.094 14.562 8.195 1 93 98 PHE A N 1
ATOM 779 C CA . PHE A 1 98 ? -39.5 13.242 8.273 1 93 98 PHE A CA 1
ATOM 780 C C . PHE A 1 98 ? -38.562 13.008 7.105 1 93 98 PHE A C 1
ATOM 782 O O . PHE A 1 98 ? -37.469 12.484 7.289 1 93 98 PHE A O 1
ATOM 789 N N . ASN A 1 99 ? -38.938 13.453 6.012 1 92.25 99 ASN A N 1
ATOM 790 C CA . ASN A 1 99 ? -38.125 13.297 4.824 1 92.25 99 ASN A CA 1
ATOM 791 C C . ASN A 1 99 ? -36.844 14.148 4.906 1 92.25 99 ASN A C 1
ATOM 793 O O . ASN A 1 99 ? -35.781 13.734 4.449 1 92.25 99 ASN A O 1
ATOM 797 N N . ASN A 1 100 ? -37 15.289 5.469 1 91.88 100 ASN A N 1
ATOM 798 C CA . ASN A 1 100 ? -35.812 16.141 5.664 1 91.88 100 ASN A CA 1
ATOM 799 C C . ASN A 1 100 ? -34.844 15.523 6.66 1 91.88 100 ASN A C 1
ATOM 801 O O . ASN A 1 100 ? -33.625 15.656 6.508 1 91.88 100 ASN A O 1
ATOM 805 N N . LEU A 1 101 ? -35.375 14.914 7.617 1 92.31 101 LEU A N 1
ATOM 806 C CA . LEU A 1 101 ? -34.531 14.219 8.594 1 92.31 101 LEU A CA 1
ATOM 807 C C . LEU A 1 101 ? -33.75 13.094 7.93 1 92.31 101 LEU A C 1
ATOM 809 O O . LEU A 1 101 ? -32.562 12.945 8.164 1 92.31 101 LEU A O 1
ATOM 813 N N . ILE A 1 102 ? -34.438 12.367 7.141 1 93.12 102 ILE A N 1
ATOM 814 C CA . ILE A 1 102 ? -33.812 11.258 6.418 1 93.12 102 ILE A CA 1
ATOM 815 C C . ILE A 1 102 ? -32.719 11.789 5.508 1 93.12 102 ILE A C 1
ATOM 817 O O . ILE A 1 102 ? -31.609 11.242 5.469 1 93.12 102 ILE A O 1
ATOM 821 N N . LYS A 1 103 ? -33 12.844 4.867 1 91.94 103 LYS A N 1
ATOM 822 C CA . LYS A 1 103 ? -32.062 13.445 3.943 1 91.94 103 LYS A CA 1
ATOM 823 C C . LYS A 1 103 ? -30.781 13.891 4.68 1 91.94 103 LYS A C 1
ATOM 825 O O . LYS A 1 103 ? -29.672 13.68 4.195 1 91.94 103 LYS A O 1
ATOM 830 N N . ASN A 1 104 ? -30.969 14.438 5.766 1 91.38 104 ASN A N 1
ATOM 831 C CA . ASN A 1 104 ? -29.828 14.891 6.562 1 91.38 104 ASN A CA 1
ATOM 832 C C . ASN A 1 104 ? -28.984 13.719 7.059 1 91.38 104 ASN A C 1
ATOM 834 O O . ASN A 1 104 ? -27.75 13.766 7.02 1 91.38 104 ASN A O 1
ATOM 838 N N . GLN A 1 105 ? -29.672 12.703 7.504 1 92.62 105 GLN A N 1
ATOM 839 C CA . GLN A 1 105 ? -28.969 11.531 7.996 1 92.62 105 GLN A CA 1
ATOM 840 C C . GLN A 1 105 ? -28.188 10.852 6.879 1 92.62 105 GLN A C 1
ATOM 842 O O . GLN A 1 105 ? -27.062 10.406 7.09 1 92.62 105 GLN A O 1
ATOM 847 N N . VAL A 1 106 ? -28.75 10.82 5.785 1 94.25 106 VAL A N 1
ATOM 848 C CA . VAL A 1 106 ? -28.125 10.18 4.633 1 94.25 106 VAL A CA 1
ATOM 849 C C . VAL A 1 106 ? -26.906 11 4.184 1 94.25 106 VAL A C 1
ATOM 851 O O . VAL A 1 106 ? -25.875 10.438 3.805 1 94.25 106 VAL A O 1
ATOM 854 N N . THR A 1 107 ? -27.031 12.289 4.215 1 93.5 107 THR A N 1
ATOM 855 C CA . THR A 1 107 ? -25.922 13.164 3.838 1 93.5 107 THR A CA 1
ATOM 856 C C . THR A 1 107 ? -24.719 12.922 4.734 1 93.5 107 THR A C 1
ATOM 858 O O . THR A 1 107 ? -23.594 12.773 4.246 1 93.5 107 THR A O 1
ATOM 861 N N . VAL A 1 108 ? -24.984 12.836 5.977 1 92.62 108 VAL A N 1
ATOM 862 C CA . VAL A 1 108 ? -23.922 12.625 6.941 1 92.62 108 VAL A CA 1
ATOM 863 C C . VAL A 1 108 ? -23.281 11.25 6.727 1 92.62 108 VAL A C 1
ATOM 865 O O . VAL A 1 108 ? -22.062 11.117 6.73 1 92.62 108 VAL A O 1
ATOM 868 N N . LEU A 1 109 ? -24.062 10.312 6.457 1 95.5 109 LEU A N 1
ATOM 869 C CA . LEU A 1 109 ? -23.594 8.945 6.262 1 95.5 109 LEU A CA 1
ATOM 870 C C . LEU A 1 109 ? -22.703 8.852 5.023 1 95.5 109 LEU A C 1
ATOM 872 O O . LEU A 1 109 ? -21.594 8.312 5.086 1 95.5 109 LEU A O 1
ATOM 876 N N . ILE A 1 110 ? -23.188 9.375 3.971 1 95.62 110 ILE A N 1
ATOM 877 C CA . ILE A 1 110 ? -22.5 9.273 2.691 1 95.62 110 ILE A CA 1
ATOM 878 C C . ILE A 1 110 ? -21.156 10.016 2.764 1 95.62 110 ILE A C 1
ATOM 880 O O . ILE A 1 110 ? -20.141 9.516 2.287 1 95.62 110 ILE A O 1
ATOM 884 N N . THR A 1 111 ? -21.172 11.156 3.316 1 95.25 111 THR A N 1
ATOM 885 C CA . THR A 1 111 ? -19.953 11.945 3.398 1 95.25 111 THR A CA 1
ATOM 886 C C . THR A 1 111 ? -18.922 11.273 4.305 1 95.25 111 THR A C 1
ATOM 888 O O . THR A 1 111 ? -17.719 11.289 4.02 1 95.25 111 THR A O 1
ATOM 891 N N . LYS A 1 112 ? -19.359 10.672 5.332 1 94.94 112 LYS A N 1
ATOM 892 C CA . LYS A 1 112 ? -18.453 9.953 6.227 1 94.94 112 LYS A CA 1
ATOM 893 C C . LYS A 1 112 ? -17.828 8.75 5.523 1 94.94 112 LYS A C 1
ATOM 895 O O . LYS A 1 112 ? -16.641 8.492 5.664 1 94.94 112 LYS A O 1
ATOM 900 N N . LEU A 1 113 ? -18.641 8.047 4.789 1 96.31 113 LEU A N 1
ATOM 901 C CA . LEU A 1 113 ? -18.156 6.887 4.062 1 96.31 113 LEU A CA 1
ATOM 902 C C . LEU A 1 113 ? -17.094 7.293 3.033 1 96.31 113 LEU A C 1
ATOM 904 O O . LEU A 1 113 ? -16.031 6.676 2.951 1 96.31 113 LEU A O 1
ATOM 908 N N . TYR A 1 114 ? -17.375 8.328 2.336 1 96.38 114 TYR A N 1
ATOM 909 C CA . TYR A 1 114 ? -16.484 8.773 1.271 1 96.38 114 TYR A CA 1
ATOM 910 C C . TYR A 1 114 ? -15.227 9.406 1.846 1 96.38 114 TYR A C 1
ATOM 912 O O . TYR A 1 114 ? -14.195 9.484 1.167 1 96.38 114 TYR A O 1
ATOM 920 N N . SER A 1 115 ? -15.273 9.867 3.115 1 95.31 115 SER A N 1
ATOM 921 C CA . SER A 1 115 ? -14.141 10.562 3.717 1 95.31 115 SER A CA 1
ATOM 922 C C . SER A 1 115 ? -13.055 9.578 4.145 1 95.31 115 SER A C 1
ATOM 924 O O . SER A 1 115 ? -11.914 9.977 4.391 1 95.31 115 SER A O 1
ATOM 926 N N . LYS A 1 116 ? -13.406 8.312 4.281 1 94.94 116 LYS A N 1
ATOM 927 C CA . LYS A 1 116 ? -12.422 7.301 4.668 1 94.94 116 LYS A CA 1
ATOM 928 C C . LYS A 1 116 ? -11.508 6.957 3.498 1 94.94 116 LYS A C 1
ATOM 930 O O . LYS A 1 116 ? -11.914 6.27 2.561 1 94.94 116 LYS A O 1
ATOM 935 N N . MET A 1 117 ? -10.234 7.297 3.588 1 93.88 117 MET A N 1
ATOM 936 C CA . MET A 1 117 ? -9.273 7.234 2.484 1 93.88 117 MET A CA 1
ATOM 937 C C . MET A 1 117 ? -9 5.785 2.088 1 93.88 117 MET A C 1
ATOM 939 O O . MET A 1 117 ? -8.711 5.504 0.924 1 93.88 117 MET A O 1
ATOM 943 N N . THR A 1 118 ? -9.148 4.863 2.971 1 93.44 118 THR A N 1
ATOM 944 C CA . THR A 1 118 ? -8.812 3.473 2.688 1 93.44 118 THR A CA 1
ATOM 945 C C . THR A 1 118 ? -10.039 2.713 2.182 1 93.44 118 THR A C 1
ATOM 947 O O . THR A 1 118 ? -9.977 1.5 1.973 1 93.44 118 THR A O 1
ATOM 950 N N . LEU A 1 119 ? -11.117 3.377 2.039 1 95.19 119 LEU A N 1
ATOM 951 C CA . LEU A 1 119 ? -12.328 2.791 1.479 1 95.19 119 LEU A CA 1
ATOM 952 C C . LEU A 1 119 ? -12.516 3.225 0.029 1 95.19 119 LEU A C 1
ATOM 954 O O . LEU A 1 119 ? -12.961 4.344 -0.235 1 95.19 119 LEU A O 1
ATOM 958 N N . PRO A 1 120 ? -12.219 2.322 -0.86 1 93.62 120 PRO A N 1
ATOM 959 C CA . PRO A 1 120 ? -12.414 2.691 -2.264 1 93.62 120 PRO A CA 1
ATOM 960 C C . PRO A 1 120 ? -13.867 3.025 -2.588 1 93.62 120 PRO A C 1
ATOM 962 O O . PRO A 1 120 ? -14.781 2.52 -1.933 1 93.62 120 PRO A O 1
ATOM 965 N N . ARG A 1 121 ? -14.102 3.799 -3.605 1 93.44 121 ARG A N 1
ATOM 966 C CA . ARG A 1 121 ? -15.43 4.27 -3.973 1 93.44 121 ARG A CA 1
ATOM 967 C C . ARG A 1 121 ? -16.328 3.109 -4.379 1 93.44 121 ARG A C 1
ATOM 969 O O . ARG A 1 121 ? -17.531 3.113 -4.086 1 93.44 121 ARG A O 1
ATOM 976 N N . ILE A 1 122 ? -15.758 2.127 -5 1 92.5 122 ILE A N 1
ATOM 977 C CA . ILE A 1 122 ? -16.547 0.973 -5.43 1 92.5 122 ILE A CA 1
ATOM 978 C C . ILE A 1 122 ? -17.094 0.239 -4.215 1 92.5 122 ILE A C 1
ATOM 980 O O . ILE A 1 122 ? -18.219 -0.281 -4.25 1 92.5 122 ILE A O 1
ATOM 984 N N . LEU A 1 123 ? -16.344 0.179 -3.158 1 94.44 123 LEU A N 1
ATOM 985 C CA . LEU A 1 123 ? -16.797 -0.502 -1.949 1 94.44 123 LEU A CA 1
ATOM 986 C C . LEU A 1 123 ? -17.891 0.297 -1.25 1 94.44 123 LEU A C 1
ATOM 988 O O . LEU A 1 123 ? -18.75 -0.275 -0.565 1 94.44 123 LEU A O 1
ATOM 992 N N . VAL A 1 124 ? -17.828 1.629 -1.363 1 95.88 124 VAL A N 1
ATOM 993 C CA . VAL A 1 124 ? -18.891 2.445 -0.804 1 95.88 124 VAL A CA 1
ATOM 994 C C . VAL A 1 124 ? -20.234 2.041 -1.427 1 95.88 124 VAL A C 1
ATOM 996 O O . VAL A 1 124 ? -21.234 1.88 -0.721 1 95.88 124 VAL A O 1
ATOM 999 N N . GLN A 1 125 ? -20.188 1.848 -2.748 1 94.5 125 GLN A N 1
ATOM 1000 C CA . GLN A 1 125 ? -21.391 1.4 -3.443 1 94.5 125 GLN A CA 1
ATOM 1001 C C . GLN A 1 125 ? -21.859 0.035 -2.934 1 94.5 125 GLN A C 1
ATOM 1003 O O . GLN A 1 125 ? -23.031 -0.171 -2.668 1 94.5 125 GLN A O 1
ATOM 1008 N N . ASP A 1 126 ? -20.938 -0.852 -2.738 1 94.75 126 ASP A N 1
ATOM 1009 C CA . ASP A 1 126 ? -21.25 -2.189 -2.25 1 94.75 126 ASP A CA 1
ATOM 1010 C C . ASP A 1 126 ? -21.859 -2.133 -0.852 1 94.75 126 ASP A C 1
ATOM 1012 O O . ASP A 1 126 ? -22.828 -2.84 -0.562 1 94.75 126 ASP A O 1
ATOM 1016 N N . ILE A 1 127 ? -21.297 -1.324 -0.027 1 95.75 127 ILE A N 1
ATOM 1017 C CA . ILE A 1 127 ? -21.734 -1.209 1.36 1 95.75 127 ILE A CA 1
ATOM 1018 C C . ILE A 1 127 ? -23.156 -0.661 1.411 1 95.75 127 ILE A C 1
ATOM 1020 O O . ILE A 1 127 ? -24 -1.183 2.139 1 95.75 127 ILE A O 1
ATOM 1024 N N . ILE A 1 128 ? -23.422 0.343 0.63 1 95 128 ILE A N 1
ATOM 1025 C CA . ILE A 1 128 ? -24.75 0.924 0.593 1 95 128 ILE A CA 1
ATOM 1026 C C . ILE A 1 128 ? -25.75 -0.122 0.111 1 95 128 ILE A C 1
ATOM 1028 O O . ILE A 1 128 ? -26.828 -0.292 0.709 1 95 128 ILE A O 1
ATOM 1032 N N . ASN A 1 129 ? -25.359 -0.882 -0.906 1 93.56 129 ASN A N 1
ATOM 1033 C CA . ASN A 1 129 ? -26.234 -1.938 -1.416 1 93.56 129 ASN A CA 1
ATOM 1034 C C . ASN A 1 129 ? -26.469 -3.021 -0.369 1 93.56 129 ASN A C 1
ATOM 1036 O O . ASN A 1 129 ? -27.594 -3.514 -0.224 1 93.56 129 ASN A O 1
ATOM 1040 N N . ASP A 1 130 ? -25.453 -3.365 0.317 1 93.19 130 ASP A N 1
ATOM 1041 C CA . ASP A 1 130 ? -25.562 -4.41 1.33 1 93.19 130 ASP A CA 1
ATOM 1042 C C . ASP A 1 130 ? -26.469 -3.977 2.475 1 93.19 130 ASP A C 1
ATOM 1044 O O . ASP A 1 130 ? -27.281 -4.77 2.965 1 93.19 130 ASP A O 1
ATOM 1048 N N . PHE A 1 131 ? -26.375 -2.756 2.896 1 92.94 131 PHE A N 1
ATOM 1049 C CA . PHE A 1 131 ? -27.203 -2.268 3.99 1 92.94 131 PHE A CA 1
ATOM 1050 C C . PHE A 1 131 ? -28.641 -2.084 3.535 1 92.94 131 PHE A C 1
ATOM 1052 O O . PHE A 1 131 ? -29.578 -2.33 4.301 1 92.94 131 PHE A O 1
ATOM 1059 N N . GLU A 1 132 ? -28.797 -1.661 2.33 1 90.69 132 GLU A N 1
ATOM 1060 C CA . GLU A 1 132 ? -30.141 -1.579 1.78 1 90.69 132 GLU A CA 1
ATOM 1061 C C . GLU A 1 132 ? -30.812 -2.947 1.769 1 90.69 132 GLU A C 1
ATOM 1063 O O . GLU A 1 132 ? -31.969 -3.078 2.178 1 90.69 132 GLU A O 1
ATOM 1068 N N . SER A 1 133 ? -30.094 -3.91 1.366 1 89.88 133 SER A N 1
ATOM 1069 C CA . SER A 1 133 ? -30.625 -5.27 1.316 1 89.88 133 SER A CA 1
ATOM 1070 C C . SER A 1 133 ? -30.938 -5.793 2.715 1 89.88 133 SER A C 1
ATOM 1072 O O . SER A 1 133 ? -31.875 -6.574 2.895 1 89.88 133 SER A O 1
ATOM 1074 N N . CYS A 1 134 ? -30.219 -5.375 3.65 1 91.69 134 CYS A N 1
ATOM 1075 C CA . CYS A 1 134 ? -30.359 -5.84 5.023 1 91.69 134 CYS A CA 1
ATOM 1076 C C . CYS A 1 134 ? -31.656 -5.316 5.645 1 91.69 134 CYS A C 1
ATOM 1078 O O . CYS A 1 134 ? -32.281 -6.004 6.453 1 91.69 134 CYS A O 1
ATOM 1080 N N . PHE A 1 135 ? -32.156 -4.137 5.23 1 91.38 135 PHE A N 1
ATOM 1081 C CA . PHE A 1 135 ? -33.281 -3.492 5.895 1 91.38 135 PHE A CA 1
ATOM 1082 C C . PHE A 1 135 ? -34.531 -3.656 5.078 1 91.38 135 PHE A C 1
ATOM 1084 O O . PHE A 1 135 ? -35.656 -3.459 5.594 1 91.38 135 PHE A O 1
ATOM 1091 N N . VAL A 1 136 ? -34.375 -4.02 3.861 1 89.19 136 VAL A N 1
ATOM 1092 C CA . VAL A 1 136 ? -35.531 -4.016 2.947 1 89.19 136 VAL A CA 1
ATOM 1093 C C . VAL A 1 136 ? -36.562 -5.055 3.395 1 89.19 136 VAL A C 1
ATOM 1095 O O . VAL A 1 136 ? -37.75 -4.746 3.525 1 89.19 136 VAL A O 1
ATOM 1098 N N . LEU A 1 137 ? -36.156 -6.242 3.705 1 89.19 137 LEU A N 1
ATOM 1099 C CA . LEU A 1 137 ? -37.062 -7.324 4.027 1 89.19 137 LEU A CA 1
ATOM 1100 C C . LEU A 1 137 ? -37.75 -7.086 5.371 1 89.19 137 LEU A C 1
ATOM 1102 O O . LEU A 1 137 ? -38.969 -7.191 5.484 1 89.19 137 LEU A O 1
ATOM 1106 N N . PRO A 1 138 ? -36.969 -6.727 6.371 1 92.12 138 PRO A N 1
ATOM 1107 C CA . PRO A 1 138 ? -37.594 -6.438 7.656 1 92.12 138 PRO A CA 1
ATOM 1108 C C . PRO A 1 138 ? -38.594 -5.285 7.566 1 92.12 138 PRO A C 1
ATOM 1110 O O . PRO A 1 138 ? -39.656 -5.344 8.172 1 92.12 138 PRO A O 1
ATOM 1113 N N . LEU A 1 139 ? -38.312 -4.289 6.836 1 92.5 139 LEU A N 1
ATOM 1114 C CA . LEU A 1 139 ? -39.188 -3.145 6.703 1 92.5 139 LEU A CA 1
ATOM 1115 C C . LEU A 1 139 ? -40.438 -3.52 5.91 1 92.5 139 LEU A C 1
ATOM 1117 O O . LEU A 1 139 ? -41.531 -3.027 6.199 1 92.5 139 LEU A O 1
ATOM 1121 N N . GLU A 1 140 ? -40.25 -4.355 4.969 1 91.5 140 GLU A N 1
ATOM 1122 C CA . GLU A 1 140 ? -41.406 -4.859 4.219 1 91.5 140 GLU A CA 1
ATOM 1123 C C . GLU A 1 140 ? -42.344 -5.664 5.113 1 91.5 140 GLU A C 1
ATOM 1125 O O . GLU A 1 140 ? -43.562 -5.566 4.992 1 91.5 140 GLU A O 1
ATOM 1130 N N . ASP A 1 141 ? -41.781 -6.395 5.988 1 92.12 141 ASP A N 1
ATOM 1131 C CA . ASP A 1 141 ? -42.594 -7.18 6.934 1 92.12 141 ASP A CA 1
ATOM 1132 C C . ASP A 1 141 ? -43.375 -6.273 7.883 1 92.12 141 ASP A C 1
ATOM 1134 O O . ASP A 1 141 ? -44.531 -6.555 8.203 1 92.12 141 ASP A O 1
ATOM 1138 N N . ILE A 1 142 ? -42.719 -5.242 8.336 1 92.38 142 ILE A N 1
ATOM 1139 C CA . ILE A 1 142 ? -43.375 -4.285 9.211 1 92.38 142 ILE A CA 1
ATOM 1140 C C . ILE A 1 142 ? -44.531 -3.596 8.469 1 92.38 142 ILE A C 1
ATOM 1142 O O . ILE A 1 142 ? -45.625 -3.451 9 1 92.38 142 ILE A O 1
ATOM 1146 N N . LYS A 1 143 ? -44.344 -3.248 7.258 1 91.88 143 LYS A N 1
ATOM 1147 C CA . LYS A 1 143 ? -45.344 -2.598 6.441 1 91.88 143 LYS A CA 1
ATOM 1148 C C . LYS A 1 143 ? -46.562 -3.512 6.234 1 91.88 143 LYS A C 1
ATOM 1150 O O . LYS A 1 143 ? -47.688 -3.062 6.305 1 91.88 143 LYS A O 1
ATOM 1155 N N . ASN A 1 144 ? -46.25 -4.715 5.969 1 91.31 144 ASN A N 1
ATOM 1156 C CA . ASN A 1 144 ? -47.312 -5.688 5.766 1 91.31 144 ASN A CA 1
ATOM 1157 C C . ASN A 1 144 ? -48.156 -5.863 7.027 1 91.31 144 ASN A C 1
ATOM 1159 O O . ASN A 1 144 ? -49.375 -5.98 6.949 1 91.31 144 ASN A O 1
ATOM 1163 N N . LYS A 1 145 ? -47.5 -5.836 8.133 1 90.69 145 LYS A N 1
ATOM 1164 C CA . LYS A 1 145 ? -48.219 -5.965 9.398 1 90.69 145 LYS A CA 1
ATOM 1165 C C . LYS A 1 145 ? -49.062 -4.73 9.68 1 90.69 145 LYS A C 1
ATOM 1167 O O . LYS A 1 145 ? -50.188 -4.844 10.164 1 90.69 145 LYS A O 1
ATOM 1172 N N . ILE A 1 146 ? -48.562 -3.572 9.367 1 90.81 146 ILE A N 1
ATOM 1173 C CA . ILE A 1 146 ? -49.312 -2.324 9.547 1 90.81 146 ILE A CA 1
ATOM 1174 C C . ILE A 1 146 ? -50.5 -2.297 8.609 1 90.81 146 ILE A C 1
ATOM 1176 O O . ILE A 1 146 ? -51.594 -1.891 9.008 1 90.81 146 ILE A O 1
ATOM 1180 N N . ASN A 1 147 ? -50.281 -2.748 7.426 1 88.69 147 ASN A N 1
ATOM 1181 C CA . ASN A 1 147 ? -51.375 -2.77 6.438 1 88.69 147 ASN A CA 1
ATOM 1182 C C . ASN A 1 147 ? -52.5 -3.703 6.859 1 88.69 147 ASN A C 1
ATOM 1184 O O . ASN A 1 147 ? -53.656 -3.441 6.57 1 88.69 147 ASN A O 1
ATOM 1188 N N . SER A 1 148 ? -52.188 -4.73 7.535 1 87.38 148 SER A N 1
ATOM 1189 C CA . SER A 1 148 ? -53.188 -5.711 7.949 1 87.38 148 SER A CA 1
ATOM 1190 C C . SER A 1 148 ? -53.875 -5.301 9.258 1 87.38 148 SER A C 1
ATOM 1192 O O . SER A 1 148 ? -54.906 -5.836 9.625 1 87.38 148 SER A O 1
ATOM 1194 N N . SER A 1 149 ? -53.281 -4.316 9.961 1 87.19 149 SER A N 1
ATOM 1195 C CA . SER A 1 149 ? -53.812 -3.859 11.227 1 87.19 149 SER A CA 1
ATOM 1196 C C . SER A 1 149 ? -54.906 -2.814 11.008 1 87.19 149 SER A C 1
ATOM 1198 O O . SER A 1 149 ? -54.875 -2.068 10.031 1 87.19 149 SER A O 1
ATOM 1200 N N . GLU A 1 150 ? -56 -2.754 11.828 1 82.81 150 GLU A N 1
ATOM 1201 C CA . GLU A 1 150 ? -57.094 -1.812 11.703 1 82.81 150 GLU A CA 1
ATOM 1202 C C . GLU A 1 150 ? -56.875 -0.592 12.594 1 82.81 150 GLU A C 1
ATOM 1204 O O . GLU A 1 150 ? -56.719 -0.724 13.812 1 82.81 150 GLU A O 1
ATOM 1209 N N . PHE A 1 151 ? -56.75 0.606 11.969 1 84.56 151 PHE A N 1
ATOM 1210 C CA . PHE A 1 151 ? -56.594 1.88 12.656 1 84.56 151 PHE A CA 1
ATOM 1211 C C . PHE A 1 151 ? -57.938 2.551 12.883 1 84.56 151 PHE A C 1
ATOM 1213 O O . PHE A 1 151 ? -58.906 2.312 12.133 1 84.56 151 PHE A O 1
ATOM 1220 N N . SER A 1 152 ? -58.125 3.279 14 1 81.5 152 SER A N 1
ATOM 1221 C CA . SER A 1 152 ? -59.344 4.059 14.234 1 81.5 152 SER A CA 1
ATOM 1222 C C . SER A 1 152 ? -59.469 5.199 13.234 1 81.5 152 SER A C 1
ATOM 1224 O O . SER A 1 152 ? -60.562 5.551 12.82 1 81.5 152 SER A O 1
ATOM 1226 N N . ASN A 1 153 ? -58.344 5.809 12.914 1 81.62 153 ASN A N 1
ATOM 1227 C CA . ASN A 1 153 ? -58.25 6.898 11.945 1 81.62 153 ASN A CA 1
ATOM 1228 C C . ASN A 1 153 ? -57.469 6.48 10.695 1 81.62 153 ASN A C 1
ATOM 1230 O O . ASN A 1 153 ? -56.281 6.219 10.766 1 81.62 153 ASN A O 1
ATOM 1234 N N . GLY A 1 154 ? -58.094 6.398 9.594 1 80.44 154 GLY A N 1
ATOM 1235 C CA . GLY A 1 154 ? -57.5 5.953 8.336 1 80.44 154 GLY A CA 1
ATOM 1236 C C . GLY A 1 154 ? -56.344 6.816 7.867 1 80.44 154 GLY A C 1
ATOM 1237 O O . GLY A 1 154 ? -55.406 6.32 7.242 1 80.44 154 GLY A O 1
ATOM 1238 N N . ASN A 1 155 ? -56.406 8.117 8.219 1 83.06 155 ASN A N 1
ATOM 1239 C CA . ASN A 1 155 ? -55.344 9.039 7.805 1 83.06 155 ASN A CA 1
ATOM 1240 C C . ASN A 1 155 ? -54.031 8.742 8.523 1 83.06 155 ASN A C 1
ATOM 1242 O O . ASN A 1 155 ? -52.969 8.891 7.938 1 83.06 155 ASN A O 1
ATOM 1246 N N . GLU A 1 156 ? -54.094 8.312 9.773 1 85.5 156 GLU A N 1
ATOM 1247 C CA . GLU A 1 156 ? -52.875 7.977 10.539 1 85.5 156 GLU A CA 1
ATOM 1248 C C . GLU A 1 156 ? -52.188 6.738 9.977 1 85.5 156 GLU A C 1
ATOM 1250 O O . GLU A 1 156 ? -50.969 6.672 9.938 1 85.5 156 GLU A O 1
ATOM 1255 N N . LYS A 1 157 ? -53 5.852 9.5 1 88.81 157 LYS A N 1
ATOM 1256 C CA . LYS A 1 157 ? -52.438 4.645 8.891 1 88.81 157 LYS A CA 1
ATOM 1257 C C . LYS A 1 157 ? -51.656 4.977 7.629 1 88.81 157 LYS A C 1
ATOM 1259 O O . LYS A 1 157 ? -50.562 4.465 7.43 1 88.81 157 LYS A O 1
ATOM 1264 N N . VAL A 1 158 ? -52.188 5.844 6.848 1 87.94 158 VAL A N 1
ATOM 1265 C CA . VAL A 1 158 ? -51.531 6.223 5.59 1 87.94 158 VAL A CA 1
ATOM 1266 C C . VAL A 1 158 ? -50.219 6.957 5.879 1 87.94 158 VAL A C 1
ATOM 1268 O O . VAL A 1 158 ? -49.219 6.746 5.184 1 87.94 158 VAL A O 1
ATOM 1271 N N . MET A 1 159 ? -50.188 7.742 6.922 1 89.69 159 MET A N 1
ATOM 1272 C CA . MET A 1 159 ? -49 8.508 7.273 1 89.69 159 MET A CA 1
ATOM 1273 C C . MET A 1 159 ? -47.875 7.582 7.727 1 89.69 159 MET A C 1
ATOM 1275 O O . MET A 1 159 ? -46.719 7.742 7.312 1 89.69 159 MET A O 1
ATOM 1279 N N . VAL A 1 160 ? -48.219 6.633 8.547 1 90.69 160 VAL A N 1
ATOM 1280 C CA . VAL A 1 160 ? -47.219 5.699 9.055 1 90.69 160 VAL A CA 1
ATOM 1281 C C . VAL A 1 160 ? -46.656 4.867 7.902 1 90.69 160 VAL A C 1
ATOM 1283 O O . VAL A 1 160 ? -45.438 4.617 7.84 1 90.69 160 VAL A O 1
ATOM 1286 N N . LEU A 1 161 ? -47.5 4.516 7.043 1 91.88 161 LEU A N 1
ATOM 1287 C CA . LEU A 1 161 ? -47.094 3.725 5.895 1 91.88 161 LEU A CA 1
ATOM 1288 C C . LEU A 1 161 ? -46.188 4.539 4.98 1 91.88 161 LEU A C 1
ATOM 1290 O O . LEU A 1 161 ? -45.219 4.004 4.418 1 91.88 161 LEU A O 1
ATOM 1294 N N . GLU A 1 162 ? -46.469 5.785 4.855 1 91.5 162 GLU A N 1
ATOM 1295 C CA . GLU A 1 162 ? -45.625 6.648 4.039 1 91.5 162 GLU A CA 1
ATOM 1296 C C . GLU A 1 162 ? -44.25 6.824 4.664 1 91.5 162 GLU A C 1
ATOM 1298 O O . GLU A 1 162 ? -43.219 6.871 3.955 1 91.5 162 GLU A O 1
ATOM 1303 N N . MET A 1 163 ? -44.219 6.934 5.957 1 92.69 163 MET A N 1
ATOM 1304 C CA . MET A 1 163 ? -42.938 7.039 6.656 1 92.69 163 MET A CA 1
ATOM 1305 C C . MET A 1 163 ? -42.094 5.77 6.477 1 92.69 163 MET A C 1
ATOM 1307 O O . MET A 1 163 ? -40.906 5.836 6.23 1 92.69 163 MET A O 1
ATOM 1311 N N . CYS A 1 164 ? -42.781 4.652 6.543 1 92.62 164 CYS A N 1
ATOM 1312 C CA . CYS A 1 164 ? -42.094 3.377 6.344 1 92.62 164 CYS A CA 1
ATOM 1313 C C . CYS A 1 164 ? -41.594 3.248 4.914 1 92.62 164 CYS A C 1
ATOM 1315 O O . CYS A 1 164 ? -40.5 2.736 4.684 1 92.62 164 CYS A O 1
ATOM 1317 N N . ASN A 1 165 ? -42.375 3.734 4.059 1 91.69 165 ASN A N 1
ATOM 1318 C CA . ASN A 1 165 ? -41.969 3.693 2.658 1 91.69 165 ASN A CA 1
ATOM 1319 C C . ASN A 1 165 ? -40.75 4.586 2.402 1 91.69 165 ASN A C 1
ATOM 1321 O O . ASN A 1 165 ? -39.844 4.211 1.652 1 91.69 165 ASN A O 1
ATOM 1325 N N . SER A 1 166 ? -40.781 5.758 2.977 1 92.31 166 SER A N 1
ATOM 1326 C CA . SER A 1 166 ? -39.656 6.668 2.844 1 92.31 166 SER A CA 1
ATOM 1327 C C . SER A 1 166 ? -38.375 6.059 3.432 1 92.31 166 SER A C 1
ATOM 1329 O O . SER A 1 166 ? -37.281 6.207 2.867 1 92.31 166 SER A O 1
ATOM 1331 N N . LEU A 1 167 ? -38.531 5.387 4.5 1 92.94 167 LEU A N 1
ATOM 1332 C CA . LEU A 1 167 ? -37.375 4.766 5.152 1 92.94 167 LEU A CA 1
ATOM 1333 C C . LEU A 1 167 ? -36.844 3.586 4.336 1 92.94 167 LEU A C 1
ATOM 1335 O O . LEU A 1 167 ? -35.656 3.338 4.289 1 92.94 167 LEU A O 1
ATOM 1339 N N . GLN A 1 168 ? -37.781 2.859 3.783 1 90.69 168 GLN A N 1
ATOM 1340 C CA . GLN A 1 168 ? -37.406 1.734 2.936 1 90.69 168 GLN A CA 1
ATOM 1341 C C . GLN A 1 168 ? -36.625 2.205 1.713 1 90.69 168 GLN A C 1
ATOM 1343 O O . GLN A 1 168 ? -35.75 1.485 1.209 1 90.69 168 GLN A O 1
ATOM 1348 N N . ASN A 1 169 ? -36.906 3.396 1.289 1 90.62 169 ASN A N 1
ATOM 1349 C CA . ASN A 1 169 ? -36.219 3.975 0.128 1 90.62 169 ASN A CA 1
ATOM 1350 C C . ASN A 1 169 ? -35.25 5.09 0.53 1 90.62 169 ASN A C 1
ATOM 1352 O O . ASN A 1 169 ? -35.156 6.105 -0.161 1 90.62 169 ASN A O 1
ATOM 1356 N N . ILE A 1 170 ? -34.719 4.914 1.655 1 91.06 170 ILE A N 1
ATOM 1357 C CA . ILE A 1 170 ? -33.875 5.934 2.275 1 91.06 170 ILE A CA 1
ATOM 1358 C C . ILE A 1 170 ? -32.75 6.316 1.327 1 91.06 170 ILE A C 1
ATOM 1360 O O . ILE A 1 170 ? -32.312 7.465 1.322 1 91.06 170 ILE A O 1
ATOM 1364 N N . PHE A 1 171 ? -32.25 5.418 0.423 1 92.81 171 PHE A N 1
ATOM 1365 C CA . PHE A 1 171 ? -31.078 5.668 -0.413 1 92.81 171 PHE A CA 1
ATOM 1366 C C . PHE A 1 171 ? -31.484 5.914 -1.86 1 92.81 171 PHE A C 1
ATOM 1368 O O . PHE A 1 171 ? -30.656 5.887 -2.764 1 92.81 171 PHE A O 1
ATOM 1375 N N . SER A 1 172 ? -32.688 6.129 -2.109 1 90.31 172 SER A N 1
ATOM 1376 C CA . SER A 1 172 ? -33.188 6.258 -3.475 1 90.31 172 SER A CA 1
ATOM 1377 C C . SER A 1 172 ? -32.531 7.422 -4.199 1 90.31 172 SER A C 1
ATOM 1379 O O . SER A 1 172 ? -32.156 7.301 -5.367 1 90.31 172 SER A O 1
ATOM 1381 N N . GLU A 1 173 ? -32.312 8.547 -3.498 1 90.31 173 GLU A N 1
ATOM 1382 C CA . GLU A 1 173 ? -31.703 9.734 -4.113 1 90.31 173 GLU A CA 1
ATOM 1383 C C . GLU A 1 173 ? -30.188 9.586 -4.23 1 90.31 173 GLU A C 1
ATOM 1385 O O . GLU A 1 173 ? -29.547 10.359 -4.945 1 90.31 173 GLU A O 1
ATOM 1390 N N . VAL A 1 174 ? -29.641 8.625 -3.559 1 93.75 174 VAL A N 1
ATOM 1391 C CA . VAL A 1 174 ? -28.188 8.469 -3.529 1 93.75 174 VAL A CA 1
ATOM 1392 C C . VAL A 1 174 ? -27.828 7.027 -3.869 1 93.75 174 VAL A C 1
ATOM 1394 O O . VAL A 1 174 ? -26.812 6.508 -3.375 1 93.75 174 VAL A O 1
ATOM 1397 N N . SER A 1 175 ? -28.547 6.375 -4.688 1 92.25 175 SER A N 1
ATOM 1398 C CA . SER A 1 175 ? -28.422 4.941 -4.938 1 92.25 175 SER A CA 1
ATOM 1399 C C . SER A 1 175 ? -27.188 4.633 -5.773 1 92.25 175 SER A C 1
ATOM 1401 O O . SER A 1 175 ? -26.562 3.578 -5.613 1 92.25 175 SER A O 1
ATOM 1403 N N . SER A 1 176 ? -26.797 5.516 -6.641 1 93.75 176 SER A N 1
ATOM 1404 C CA . SER A 1 176 ? -25.609 5.34 -7.473 1 93.75 176 SER A CA 1
ATOM 1405 C C . SER A 1 176 ? -24.578 6.422 -7.184 1 93.75 176 SER A C 1
ATOM 1407 O O . SER A 1 176 ? -24.891 7.457 -6.602 1 93.75 176 SER A O 1
ATOM 1409 N N . GLU A 1 177 ? -23.375 6.105 -7.57 1 94.62 177 GLU A N 1
ATOM 1410 C CA . GLU A 1 177 ? -22.312 7.086 -7.355 1 94.62 177 GLU A CA 1
ATOM 1411 C C . GLU A 1 177 ? -22.625 8.391 -8.078 1 94.62 177 GLU A C 1
ATOM 1413 O O . GLU A 1 177 ? -22.375 9.477 -7.547 1 94.62 177 GLU A O 1
ATOM 1418 N N . TYR A 1 178 ? -23.125 8.195 -9.273 1 93.69 178 TYR A N 1
ATOM 1419 C CA . TYR A 1 178 ? -23.484 9.367 -10.07 1 93.69 178 TYR A CA 1
ATOM 1420 C C . TYR A 1 178 ? -24.484 10.242 -9.32 1 93.69 178 TYR A C 1
ATOM 1422 O O . TYR A 1 178 ? -24.297 11.461 -9.227 1 93.69 178 TYR A O 1
ATOM 1430 N N . LEU A 1 179 ? -25.516 9.672 -8.719 1 94.69 179 LEU A N 1
ATOM 1431 C CA . LEU A 1 179 ? -26.531 10.406 -7.98 1 94.69 179 LEU A CA 1
ATOM 1432 C C . LEU A 1 179 ? -25.953 11.031 -6.715 1 94.69 179 LEU A C 1
ATOM 1434 O O . LEU A 1 179 ? -26.328 12.141 -6.336 1 94.69 179 LEU A O 1
ATOM 1438 N N . ARG A 1 180 ? -25.062 10.336 -6.098 1 95.81 180 ARG A N 1
ATOM 1439 C CA . ARG A 1 180 ? -24.422 10.859 -4.891 1 95.81 180 ARG A CA 1
ATOM 1440 C C . ARG A 1 180 ? -23.578 12.086 -5.199 1 95.81 180 ARG A C 1
ATOM 1442 O O . ARG A 1 180 ? -23.609 13.07 -4.453 1 95.81 180 ARG A O 1
ATOM 1449 N N . PHE A 1 181 ? -22.859 12.023 -6.305 1 95.88 181 PHE A N 1
ATOM 1450 C CA . PHE A 1 181 ? -22.031 13.164 -6.691 1 95.88 181 PHE A CA 1
ATOM 1451 C C . PHE A 1 181 ? -22.906 14.367 -7.023 1 95.88 181 PHE A C 1
ATOM 1453 O O . PHE A 1 181 ? -22.609 15.492 -6.613 1 95.88 181 PHE A O 1
ATOM 1460 N N . LYS A 1 182 ? -24 14.062 -7.703 1 94.12 182 LYS A N 1
ATOM 1461 C CA . LYS A 1 182 ? -24.938 15.148 -8.016 1 94.12 182 LYS A CA 1
ATOM 1462 C C . LYS A 1 182 ? -25.531 15.742 -6.75 1 94.12 182 LYS A C 1
ATOM 1464 O O . LYS A 1 182 ? -25.672 16.953 -6.629 1 94.12 182 LYS A O 1
ATOM 1469 N N . PHE A 1 183 ? -25.891 14.859 -5.863 1 93.19 183 PHE A N 1
ATOM 1470 C CA . PHE A 1 183 ? -26.453 15.25 -4.578 1 93.19 183 PHE A CA 1
ATOM 1471 C C . PHE A 1 183 ? -25.484 16.141 -3.809 1 93.19 183 PHE A C 1
ATOM 1473 O O . PHE A 1 183 ? -25.875 17.172 -3.268 1 93.19 183 PHE A O 1
ATOM 1480 N N . LEU A 1 184 ? -24.172 15.805 -3.83 1 94 184 LEU A N 1
ATOM 1481 C CA . LEU A 1 184 ? -23.156 16.562 -3.104 1 94 184 LEU A CA 1
ATOM 1482 C C . LEU A 1 184 ? -22.812 17.859 -3.832 1 94 184 LEU A C 1
ATOM 1484 O O . LEU A 1 184 ? -22.531 18.875 -3.197 1 94 184 LEU A O 1
ATOM 1488 N N . GLU A 1 185 ? -22.828 17.844 -5.145 1 94.31 185 GLU A N 1
ATOM 1489 C CA . GLU A 1 185 ? -22.547 19.031 -5.938 1 94.31 185 GLU A CA 1
ATOM 1490 C C . GLU A 1 185 ? -23.625 20.109 -5.719 1 94.31 185 GLU A C 1
ATOM 1492 O O . GLU A 1 185 ? -23.312 21.312 -5.758 1 94.31 185 GLU A O 1
ATOM 1497 N N . LYS A 1 186 ? -24.781 19.609 -5.508 1 91.12 186 LYS A N 1
ATOM 1498 C CA . LYS A 1 186 ? -25.891 20.531 -5.266 1 91.12 186 LYS A CA 1
ATOM 1499 C C . LYS A 1 186 ? -25.672 21.328 -3.979 1 91.12 186 LYS A C 1
ATOM 1501 O O . LYS A 1 186 ? -26.141 22.469 -3.857 1 91.12 186 LYS A O 1
ATOM 1506 N N . SER A 1 187 ? -25 20.781 -3.059 1 88.31 187 SER A N 1
ATOM 1507 C CA . SER A 1 187 ? -24.703 21.469 -1.803 1 88.31 187 SER A CA 1
ATOM 1508 C C . SER A 1 187 ? -23.625 22.531 -1.992 1 88.31 187 SER A C 1
ATOM 1510 O O . SER A 1 187 ? -23.406 23.375 -1.111 1 88.31 187 SER A O 1
ATOM 1512 N N . GLU A 1 188 ? -22.844 22.594 -3.102 1 88.44 188 GLU A N 1
ATOM 1513 C CA . GLU A 1 188 ? -21.766 23.531 -3.449 1 88.44 188 GLU A CA 1
ATOM 1514 C C . GLU A 1 188 ? -20.547 23.328 -2.559 1 88.44 188 GLU A C 1
ATOM 1516 O O . GLU A 1 188 ? -19.688 24.188 -2.479 1 88.44 188 GLU A O 1
ATOM 1521 N N . LYS A 1 189 ? -20.594 22.234 -1.844 1 91.62 189 LYS A N 1
ATOM 1522 C CA . LYS A 1 189 ? -19.453 21.953 -0.975 1 91.62 189 LYS A CA 1
ATOM 1523 C C . LYS A 1 189 ? -18.547 20.906 -1.598 1 91.62 189 LYS A C 1
ATOM 1525 O O . LYS A 1 189 ? -17.438 20.656 -1.104 1 91.62 189 LYS A O 1
ATOM 1530 N N . PHE A 1 190 ? -19.062 20.312 -2.602 1 94.44 190 PHE A N 1
ATOM 1531 C CA . PHE A 1 190 ? -18.266 19.344 -3.354 1 94.44 190 PHE A CA 1
ATOM 1532 C C . PHE A 1 190 ? -18 19.844 -4.77 1 94.44 190 PHE A C 1
ATOM 1534 O O . PHE A 1 190 ? -18.938 20.172 -5.504 1 94.44 190 PHE A O 1
ATOM 1541 N N . LEU A 1 191 ? -16.719 19.891 -5.012 1 93.25 191 LEU A N 1
ATOM 1542 C CA . LEU A 1 191 ? -16.297 20.281 -6.359 1 93.25 191 LEU A CA 1
ATOM 1543 C C . LEU A 1 191 ? -15.453 19.188 -7 1 93.25 191 LEU A C 1
ATOM 1545 O O . LEU A 1 191 ? -14.453 18.75 -6.422 1 93.25 191 LEU A O 1
ATOM 1549 N N . GLN A 1 192 ? -15.859 18.719 -8.133 1 94.62 192 GLN A N 1
ATOM 1550 C CA . GLN A 1 192 ? -15.062 17.766 -8.883 1 94.62 192 GLN A CA 1
ATOM 1551 C C . GLN A 1 192 ? -13.812 18.422 -9.461 1 94.62 192 GLN A C 1
ATOM 1553 O O . GLN A 1 192 ? -13.852 19.562 -9.898 1 94.62 192 GLN A O 1
ATOM 1558 N N . PRO A 1 193 ? -12.727 17.688 -9.477 1 96.75 193 PRO A N 1
ATOM 1559 C CA . PRO A 1 193 ? -11.516 18.234 -10.094 1 96.75 193 PRO A CA 1
ATOM 1560 C C . PRO A 1 193 ? -11.703 18.562 -11.57 1 96.75 193 PRO A C 1
ATOM 1562 O O . PRO A 1 193 ? -12.43 17.859 -12.273 1 96.75 193 PRO A O 1
ATOM 1565 N N . GLU A 1 194 ? -11.078 19.578 -11.977 1 97 194 GLU A N 1
ATOM 1566 C CA . GLU A 1 194 ? -11.086 19.984 -13.383 1 97 194 GLU A CA 1
ATOM 1567 C C . GLU A 1 194 ? -10.031 19.219 -14.18 1 97 194 GLU A C 1
ATOM 1569 O O . GLU A 1 194 ? -8.875 19.125 -13.773 1 97 194 GLU A O 1
ATOM 1574 N N . GLU A 1 195 ? -10.461 18.641 -15.281 1 96.06 195 GLU A N 1
ATOM 1575 C CA . GLU A 1 195 ? -9.523 17.984 -16.188 1 96.06 195 GLU A CA 1
ATOM 1576 C C . GLU A 1 195 ? -8.922 18.984 -17.172 1 96.06 195 GLU A C 1
ATOM 1578 O O . GLU A 1 195 ? -9.648 19.594 -17.969 1 96.06 195 GLU A O 1
ATOM 1583 N N . VAL A 1 196 ? -7.652 19.156 -17.094 1 96.56 196 VAL A N 1
ATOM 1584 C CA . VAL A 1 196 ? -6.973 20.094 -17.984 1 96.56 196 VAL A CA 1
ATOM 1585 C C . VAL A 1 196 ? -6.125 19.328 -19 1 96.56 196 VAL A C 1
ATOM 1587 O O . VAL A 1 196 ? -5.254 18.547 -18.625 1 96.56 196 VAL A O 1
ATOM 1590 N N . THR A 1 197 ? -6.352 19.547 -20.25 1 94.69 197 THR A N 1
ATOM 1591 C CA . THR A 1 197 ? -5.652 18.844 -21.328 1 94.69 197 THR A CA 1
ATOM 1592 C C . THR A 1 197 ? -4.324 19.531 -21.641 1 94.69 197 THR A C 1
ATOM 1594 O O . THR A 1 197 ? -4.277 20.75 -21.844 1 94.69 197 THR A O 1
ATOM 1597 N N . ILE A 1 198 ? -3.279 18.812 -21.703 1 90.69 198 ILE A N 1
ATOM 1598 C CA . ILE A 1 198 ? -1.965 19.375 -21.969 1 90.69 198 ILE A CA 1
ATOM 1599 C C . ILE A 1 198 ? -1.445 18.875 -23.312 1 90.69 198 ILE A C 1
ATOM 1601 O O . ILE A 1 198 ? -0.526 19.469 -23.891 1 90.69 198 ILE A O 1
ATOM 1605 N N . GLY A 1 199 ? -1.875 17.688 -23.688 1 89.44 199 GLY A N 1
ATOM 1606 C CA . GLY A 1 199 ? -1.434 17.109 -24.953 1 89.44 199 GLY A CA 1
ATOM 1607 C C . GLY A 1 199 ? -2.242 15.898 -25.375 1 89.44 199 GLY A C 1
ATOM 1608 O O . GLY A 1 199 ? -3.318 15.648 -24.828 1 89.44 199 GLY A O 1
ATOM 1609 N N . HIS A 1 200 ? -1.781 15.32 -26.484 1 86.75 200 HIS A N 1
ATOM 1610 C CA . HIS A 1 200 ? -2.477 14.156 -27.031 1 86.75 200 HIS A CA 1
ATOM 1611 C C . HIS A 1 200 ? -1.504 13.016 -27.312 1 86.75 200 HIS A C 1
ATOM 1613 O O . HIS A 1 200 ? -0.321 13.25 -27.578 1 86.75 200 HIS A O 1
ATOM 1619 N N . HIS A 1 201 ? -1.946 11.781 -26.922 1 79.5 201 HIS A N 1
ATOM 1620 C CA . HIS A 1 201 ? -1.16 10.625 -27.328 1 79.5 201 HIS A CA 1
ATOM 1621 C C . HIS A 1 201 ? -1.99 9.664 -28.172 1 79.5 201 HIS A C 1
ATOM 1623 O O . HIS A 1 201 ? -3.223 9.68 -28.109 1 79.5 201 HIS A O 1
ATOM 1629 N N . ILE A 1 202 ? -1.29 8.922 -29.078 1 76.69 202 ILE A N 1
ATOM 1630 C CA . ILE A 1 202 ? -1.953 8.008 -30 1 76.69 202 ILE A CA 1
ATOM 1631 C C . ILE A 1 202 ? -1.918 6.59 -29.422 1 76.69 202 ILE A C 1
ATOM 1633 O O . ILE A 1 202 ? -0.875 6.129 -28.953 1 76.69 202 ILE A O 1
ATOM 1637 N N . ASN A 1 203 ? -3.102 6.02 -29.266 1 72.94 203 ASN A N 1
ATOM 1638 C CA . ASN A 1 203 ? -3.209 4.621 -28.875 1 72.94 203 ASN A CA 1
ATOM 1639 C C . ASN A 1 203 ? -3.928 3.785 -29.922 1 72.94 203 ASN A C 1
ATOM 1641 O O . ASN A 1 203 ? -4.66 4.328 -30.75 1 72.94 203 ASN A O 1
ATOM 1645 N N . ILE A 1 204 ? -3.553 2.494 -30 1 66.75 204 ILE A N 1
ATOM 1646 C CA . ILE A 1 204 ? -4.242 1.572 -30.906 1 66.75 204 ILE A CA 1
ATOM 1647 C C . ILE A 1 204 ? -5.379 0.877 -30.156 1 66.75 204 ILE A C 1
ATOM 1649 O O . ILE A 1 204 ? -5.176 0.351 -29.062 1 66.75 204 ILE A O 1
ATOM 1653 N N . ASN A 1 205 ? -6.566 1.051 -30.625 1 61.62 205 ASN A N 1
ATOM 1654 C CA . ASN A 1 205 ? -7.707 0.423 -29.953 1 61.62 205 ASN A CA 1
ATOM 1655 C C . ASN A 1 205 ? -7.852 -1.042 -30.359 1 61.62 205 ASN A C 1
ATOM 1657 O O . ASN A 1 205 ? -7.078 -1.544 -31.172 1 61.62 205 ASN A O 1
ATOM 1661 N N . ASN A 1 206 ? -8.797 -1.718 -29.734 1 59.19 206 ASN A N 1
ATOM 1662 C CA . ASN A 1 206 ? -9.047 -3.139 -29.953 1 59.19 206 ASN A CA 1
ATOM 1663 C C . ASN A 1 206 ? -9.328 -3.443 -31.422 1 59.19 206 ASN A C 1
ATOM 1665 O O . ASN A 1 206 ? -9.102 -4.566 -31.891 1 59.19 206 ASN A O 1
ATOM 1669 N N . SER A 1 207 ? -9.727 -2.385 -32.125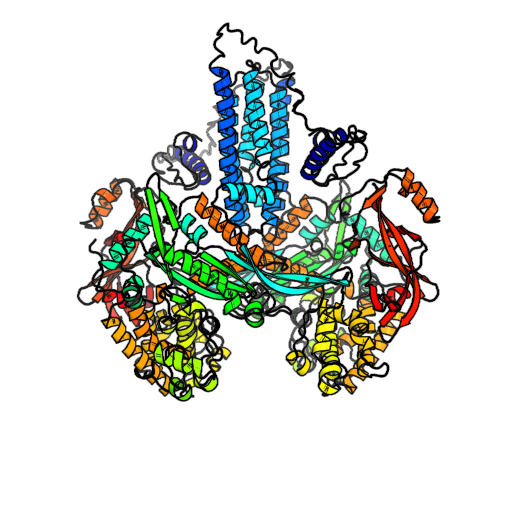 1 58.12 207 SER A N 1
ATOM 1670 C CA . SER A 1 207 ? -10.008 -2.574 -33.562 1 58.12 207 SER A CA 1
ATOM 1671 C C . SER A 1 207 ? -8.812 -2.184 -34.406 1 58.12 207 SER A C 1
ATOM 1673 O O . SER A 1 207 ? -8.961 -1.875 -35.594 1 58.12 207 SER A O 1
ATOM 1675 N N . ASN A 1 208 ? -7.645 -2.098 -33.812 1 61.97 208 ASN A N 1
ATOM 1676 C CA . ASN A 1 208 ? -6.402 -1.773 -34.5 1 61.97 208 ASN A CA 1
ATOM 1677 C C . ASN A 1 208 ? -6.449 -0.379 -35.125 1 61.97 208 ASN A C 1
ATOM 1679 O O . ASN A 1 208 ? -5.773 -0.113 -36.094 1 61.97 208 ASN A O 1
ATOM 1683 N N . ALA A 1 209 ? -7.41 0.334 -34.531 1 67.25 209 ALA A N 1
ATOM 1684 C CA . ALA A 1 209 ? -7.488 1.712 -35.031 1 67.25 209 ALA A CA 1
ATOM 1685 C C . ALA A 1 209 ? -6.734 2.658 -34.094 1 67.25 209 ALA A C 1
ATOM 1687 O O . ALA A 1 209 ? -6.676 2.432 -32.875 1 67.25 209 ALA A O 1
ATOM 1688 N N . LEU A 1 210 ? -6.059 3.592 -34.75 1 75.19 210 LEU A N 1
ATOM 1689 C CA . LEU A 1 210 ? -5.328 4.602 -33.969 1 75.19 210 LEU A CA 1
ATOM 1690 C C . LEU A 1 210 ? -6.285 5.609 -33.344 1 75.19 210 LEU A C 1
ATOM 1692 O O . LEU A 1 210 ? -7.148 6.16 -34.031 1 75.19 210 LEU A O 1
ATOM 1696 N N . LYS A 1 211 ? -6.434 5.566 -32.094 1 77.19 211 LYS A N 1
ATOM 1697 C CA . LYS A 1 211 ? -7.258 6.551 -31.391 1 77.19 211 LYS A CA 1
ATOM 1698 C C . LYS A 1 211 ? -6.398 7.535 -30.609 1 77.19 211 LYS A C 1
ATOM 1700 O O . LYS A 1 211 ? -5.406 7.145 -29.984 1 77.19 211 LYS A O 1
ATOM 1705 N N . THR A 1 212 ? -6.758 8.859 -30.781 1 83.25 212 THR A N 1
ATOM 1706 C CA . THR A 1 212 ? -6.07 9.906 -30.047 1 83.25 212 THR A CA 1
ATOM 1707 C C . THR A 1 212 ? -6.668 10.055 -28.641 1 83.25 212 THR A C 1
ATOM 1709 O O . THR A 1 212 ? -7.891 10.141 -28.484 1 83.25 212 THR A O 1
ATOM 1712 N N . LYS A 1 213 ? -5.848 9.875 -27.719 1 83.38 213 LYS A N 1
ATOM 1713 C CA . LYS A 1 213 ? -6.293 10.078 -26.344 1 83.38 213 LYS A CA 1
ATOM 1714 C C . LYS A 1 213 ? -5.648 11.312 -25.734 1 83.38 213 LYS A C 1
ATOM 1716 O O . LYS A 1 213 ? -4.469 11.586 -25.969 1 83.38 213 LYS A O 1
ATOM 1721 N N . ASP A 1 214 ? -6.41 12.055 -24.969 1 88.38 214 ASP A N 1
ATOM 1722 C CA . ASP A 1 214 ? -5.938 13.273 -24.312 1 88.38 214 ASP A CA 1
ATOM 1723 C C . ASP A 1 214 ? -5.105 12.953 -23.078 1 88.38 214 ASP A C 1
ATOM 1725 O O . ASP A 1 214 ? -5.422 12.016 -22.328 1 88.38 214 ASP A O 1
ATOM 1729 N N . ILE A 1 215 ? -4.023 13.672 -23.016 1 91.56 215 ILE A N 1
ATOM 1730 C CA . ILE A 1 215 ? -3.26 13.664 -21.781 1 91.56 215 ILE A CA 1
ATOM 1731 C C . ILE A 1 215 ? -3.732 14.797 -20.875 1 91.56 215 ILE A C 1
ATOM 1733 O O . ILE A 1 215 ? -3.674 15.969 -21.25 1 91.56 215 ILE A O 1
ATOM 1737 N N . GLN A 1 216 ? -4.199 14.398 -19.75 1 94.19 216 GLN A N 1
ATOM 1738 C CA . GLN A 1 216 ? -4.82 15.398 -18.875 1 94.19 216 GLN A CA 1
ATOM 1739 C C . GLN A 1 216 ? -4.266 15.305 -17.453 1 94.19 216 GLN A C 1
ATOM 1741 O O . GLN A 1 216 ? -3.816 14.242 -17.031 1 94.19 216 GLN A O 1
ATOM 1746 N N . PHE A 1 217 ? -4.125 16.453 -16.828 1 96.38 217 PHE A N 1
ATOM 1747 C CA . PHE A 1 217 ? -3.891 16.453 -15.391 1 96.38 217 PHE A CA 1
ATOM 1748 C C . PHE A 1 217 ? -5.125 16.938 -14.648 1 96.38 217 PHE A C 1
ATOM 1750 O O . PHE A 1 217 ? -6.078 17.422 -15.258 1 96.38 217 PHE A O 1
ATOM 1757 N N . GLN A 1 218 ? -5.234 16.719 -13.352 1 98.06 218 GLN A N 1
ATOM 1758 C CA . GLN A 1 218 ? -6.375 17.094 -12.516 1 98.06 218 GLN A CA 1
ATOM 1759 C C . GLN A 1 218 ? -6.078 18.375 -11.727 1 98.06 218 GLN A C 1
ATOM 1761 O O . GLN A 1 218 ? -5.078 18.438 -11.008 1 98.06 218 GLN A O 1
ATOM 1766 N N . PHE A 1 219 ? -6.91 19.328 -11.883 1 98.38 219 PHE A N 1
ATOM 1767 C CA . PHE A 1 219 ? -6.758 20.609 -11.211 1 98.38 219 PHE A CA 1
ATOM 1768 C C . PHE A 1 219 ? -7.922 20.875 -10.266 1 98.38 219 PHE A C 1
ATOM 1770 O O . PHE A 1 219 ? -9.078 20.672 -10.625 1 98.38 219 PHE A O 1
ATOM 1777 N N . ILE A 1 220 ? -7.621 21.188 -9.055 1 98.19 220 ILE A N 1
ATOM 1778 C CA . ILE A 1 220 ? -8.625 21.594 -8.07 1 98.19 220 ILE A CA 1
ATOM 1779 C C . ILE A 1 220 ? -8.523 23.094 -7.809 1 98.19 220 ILE A C 1
ATOM 1781 O O . ILE A 1 220 ? -7.613 23.547 -7.113 1 98.19 220 ILE A O 1
ATOM 1785 N N . PRO A 1 221 ? -9.469 23.828 -8.258 1 97.44 221 PRO A N 1
ATOM 1786 C CA . PRO A 1 221 ? -9.398 25.281 -8.086 1 97.44 221 PRO A CA 1
ATOM 1787 C C . PRO A 1 221 ? -9.328 25.703 -6.621 1 97.44 221 PRO A C 1
ATOM 1789 O O . PRO A 1 221 ? -10.219 25.359 -5.836 1 97.44 221 PRO A O 1
ATOM 1792 N N . LEU A 1 222 ? -8.32 26.453 -6.305 1 97.88 222 LEU A N 1
ATOM 1793 C CA . LEU A 1 222 ? -8.125 26.922 -4.938 1 97.88 222 LEU A CA 1
ATOM 1794 C C . LEU A 1 222 ? -9.203 27.938 -4.547 1 97.88 222 LEU A C 1
ATOM 1796 O O . LEU A 1 222 ? -9.562 28.047 -3.371 1 97.88 222 LEU A O 1
ATOM 1800 N N . ARG A 1 223 ? -9.711 28.719 -5.539 1 97.19 223 ARG A N 1
ATOM 1801 C CA . ARG A 1 223 ? -10.734 29.719 -5.258 1 97.19 223 ARG A CA 1
ATOM 1802 C C . ARG A 1 223 ? -11.953 29.078 -4.594 1 97.19 223 ARG A C 1
ATOM 1804 O O . ARG A 1 223 ? -12.516 29.625 -3.65 1 97.19 223 ARG A O 1
ATOM 1811 N N . HIS A 1 224 ? -12.258 27.875 -5.055 1 95.69 224 HIS A N 1
ATOM 1812 C CA . HIS A 1 224 ? -13.391 27.156 -4.477 1 95.69 224 HIS A CA 1
ATOM 1813 C C . HIS A 1 224 ? -13.023 26.547 -3.127 1 95.69 224 HIS A C 1
ATOM 1815 O O . HIS A 1 224 ? -13.781 26.656 -2.162 1 95.69 224 HIS A O 1
ATOM 1821 N N . THR A 1 225 ? -11.875 25.922 -3.041 1 96.44 225 THR A N 1
ATOM 1822 C CA . THR A 1 225 ? -11.414 25.234 -1.84 1 96.44 225 THR A CA 1
ATOM 1823 C C . THR A 1 225 ? -11.25 26.203 -0.684 1 96.44 225 THR A C 1
ATOM 1825 O O . THR A 1 225 ? -11.719 25.953 0.428 1 96.44 225 THR A O 1
ATOM 1828 N N . LEU A 1 226 ? -10.656 27.297 -0.94 1 97.38 226 LEU A N 1
ATOM 1829 C CA . LEU A 1 226 ? -10.398 28.297 0.101 1 97.38 226 LEU A CA 1
ATOM 1830 C C . LEU A 1 226 ? -11.695 28.984 0.521 1 97.38 226 LEU A C 1
ATOM 1832 O O . LEU A 1 226 ? -11.867 29.328 1.693 1 97.38 226 LEU A O 1
ATOM 1836 N N . LYS A 1 227 ? -12.594 29.219 -0.423 1 96.38 227 LYS A N 1
ATOM 1837 C CA . LYS A 1 227 ? -13.891 29.781 -0.077 1 96.38 227 LYS A CA 1
ATOM 1838 C C . LYS A 1 227 ? -14.656 28.875 0.88 1 96.38 227 LYS A C 1
ATOM 1840 O O . LYS A 1 227 ? -15.172 29.328 1.905 1 96.38 227 LYS A O 1
ATOM 1845 N N . CYS A 1 228 ? -14.711 27.562 0.56 1 95.44 228 CYS A N 1
ATOM 1846 C CA . CYS A 1 228 ? -15.406 26.594 1.403 1 95.44 228 CYS A CA 1
ATOM 1847 C C . CYS A 1 228 ? -14.781 26.531 2.791 1 95.44 228 CYS A C 1
ATOM 1849 O O . CYS A 1 228 ? -15.492 26.484 3.797 1 95.44 228 CYS A O 1
ATOM 1851 N N . PHE A 1 229 ? -13.469 26.625 2.9 1 95.81 229 PHE A N 1
ATOM 1852 C CA . PHE A 1 229 ? -12.758 26.469 4.16 1 95.81 229 PHE A CA 1
ATOM 1853 C C . PHE A 1 229 ? -12.977 27.688 5.051 1 95.81 229 PHE A C 1
ATOM 1855 O O . PHE A 1 229 ? -13.32 27.547 6.227 1 95.81 229 PHE A O 1
ATOM 1862 N N . PHE A 1 230 ? -12.805 28.875 4.508 1 95.75 230 PHE A N 1
ATOM 1863 C CA . PHE A 1 230 ? -12.836 30.094 5.312 1 95.75 230 PHE A CA 1
ATOM 1864 C C . PHE A 1 230 ? -14.273 30.531 5.566 1 95.75 230 PHE A C 1
ATOM 1866 O O . PHE A 1 230 ? -14.523 31.375 6.43 1 95.75 230 PHE A O 1
ATOM 1873 N N . GLN A 1 231 ? -15.18 29.953 4.824 1 93.56 231 GLN A N 1
ATOM 1874 C CA . GLN A 1 231 ? -16.594 30.266 5.055 1 93.56 231 GLN A CA 1
ATOM 1875 C C . GLN A 1 231 ? -17.141 29.469 6.238 1 93.56 231 GLN A C 1
ATOM 1877 O O . GLN A 1 231 ? -18.203 29.781 6.77 1 93.56 231 GLN A O 1
ATOM 1882 N N . MET A 1 232 ? -16.453 28.469 6.598 1 92.5 232 MET A N 1
ATOM 1883 C CA . MET A 1 232 ? -16.875 27.703 7.773 1 92.5 232 MET A CA 1
ATOM 1884 C C . MET A 1 232 ? -16.922 28.594 9.008 1 92.5 232 MET A C 1
ATOM 1886 O O . MET A 1 232 ? -16.172 29.562 9.102 1 92.5 232 MET A O 1
ATOM 1890 N N . GLU A 1 233 ? -17.578 28.156 9.93 1 88.44 233 GLU A N 1
ATOM 1891 C CA . GLU A 1 233 ? -17.859 28.984 11.094 1 88.44 233 GLU A CA 1
ATOM 1892 C C . GLU A 1 233 ? -16.578 29.312 11.867 1 88.44 233 GLU A C 1
ATOM 1894 O O . GLU A 1 233 ? -15.797 28.406 12.188 1 88.44 233 GLU A O 1
ATOM 1899 N N . LYS A 1 234 ? -16.281 30.594 12.102 1 89.38 234 LYS A N 1
ATOM 1900 C CA . LYS A 1 234 ? -15.266 31.141 12.992 1 89.38 234 LYS A CA 1
ATOM 1901 C C . LYS A 1 234 ? -13.859 30.953 12.422 1 89.38 234 LYS A C 1
ATOM 1903 O O . LYS A 1 234 ? -12.875 31.375 13.031 1 89.38 234 LYS A O 1
ATOM 1908 N N . VAL A 1 235 ? -13.711 30.359 11.289 1 93.94 235 VAL A N 1
ATOM 1909 C CA . VAL A 1 235 ? -12.391 30.078 10.742 1 93.94 235 VAL A CA 1
ATOM 1910 C C . VAL A 1 235 ? -11.695 31.391 10.367 1 93.94 235 VAL A C 1
ATOM 1912 O O . VAL A 1 235 ? -10.562 31.641 10.781 1 93.94 235 VAL A O 1
ATOM 1915 N N . LEU A 1 236 ? -12.398 32.25 9.664 1 94.69 236 LEU A N 1
ATOM 1916 C CA . LEU A 1 236 ? -11.805 33.5 9.234 1 94.69 236 LEU A CA 1
ATOM 1917 C C . LEU A 1 236 ? -11.484 34.406 10.438 1 94.69 236 LEU A C 1
ATOM 1919 O O . LEU A 1 236 ? -10.414 35 10.5 1 94.69 236 LEU A O 1
ATOM 1923 N N . ASP A 1 237 ? -12.367 34.375 11.383 1 93.19 237 ASP A N 1
ATOM 1924 C CA . ASP A 1 237 ? -12.18 35.219 12.57 1 93.19 237 ASP A CA 1
ATOM 1925 C C . ASP A 1 237 ? -10.945 34.781 13.359 1 93.19 237 ASP A C 1
ATOM 1927 O O . ASP A 1 237 ? -10.172 35.625 13.82 1 93.19 237 ASP A O 1
ATOM 1931 N N . ILE A 1 238 ? -10.805 33.531 13.477 1 93.75 238 ILE A N 1
ATOM 1932 C CA . ILE A 1 238 ? -9.672 32.969 14.211 1 93.75 238 ILE A CA 1
ATOM 1933 C C . ILE A 1 238 ? -8.367 33.344 13.516 1 93.75 238 ILE A C 1
ATOM 1935 O O . ILE A 1 238 ? -7.391 33.719 14.164 1 93.75 238 ILE A O 1
ATOM 1939 N N . CYS A 1 239 ? -8.336 33.344 12.219 1 96.19 239 CYS A N 1
ATOM 1940 C CA . CYS A 1 239 ? -7.129 33.625 11.445 1 96.19 239 CYS A CA 1
ATOM 1941 C C . CYS A 1 239 ? -6.781 35.094 11.5 1 96.19 239 CYS A C 1
ATOM 1943 O O . CYS A 1 239 ? -5.613 35.469 11.625 1 96.19 239 CYS A O 1
ATOM 1945 N N . VAL A 1 240 ? -7.801 35.938 11.438 1 95.5 240 VAL A N 1
ATOM 1946 C CA . VAL A 1 240 ? -7.586 37.375 11.492 1 95.5 240 VAL A CA 1
ATOM 1947 C C . VAL A 1 240 ? -7.059 37.781 12.867 1 95.5 240 VAL A C 1
ATOM 1949 O O . VAL A 1 240 ? -6.145 38.594 12.977 1 95.5 240 VAL A O 1
ATOM 1952 N N . GLU A 1 241 ? -7.613 37.125 13.852 1 95.38 241 GLU A N 1
ATOM 1953 C CA . GLU A 1 241 ? -7.137 37.375 15.203 1 95.38 241 GLU A CA 1
ATOM 1954 C C . GLU A 1 241 ? -5.695 36.906 15.383 1 95.38 241 GLU A C 1
ATOM 1956 O O . GLU A 1 241 ? -4.895 37.594 16.031 1 95.38 241 GLU A O 1
ATOM 1961 N N . TYR A 1 242 ? -5.375 35.844 14.859 1 94.5 242 TYR A N 1
ATOM 1962 C CA . TYR A 1 242 ? -4.02 35.312 14.922 1 94.5 242 TYR A CA 1
ATOM 1963 C C . TYR A 1 242 ? -3.035 36.219 14.227 1 94.5 242 TYR A C 1
ATOM 1965 O O . TYR A 1 242 ? -1.941 36.5 14.734 1 94.5 242 TYR A O 1
ATOM 1973 N N . GLU A 1 243 ? -3.422 36.75 13.109 1 94.69 243 GLU A N 1
ATOM 1974 C CA . GLU A 1 243 ? -2.58 37.688 12.375 1 94.69 243 GLU A CA 1
ATOM 1975 C C . GLU A 1 243 ? -2.301 38.938 13.195 1 94.69 243 GLU A C 1
ATOM 1977 O O . GLU A 1 243 ? -1.171 39.438 13.227 1 94.69 243 GLU A O 1
ATOM 1982 N N . LYS A 1 244 ? -3.301 39.469 13.859 1 94.12 244 LYS A N 1
ATOM 1983 C CA . LYS A 1 244 ? -3.156 40.656 14.695 1 94.12 244 LYS A CA 1
ATOM 1984 C C . LYS A 1 244 ? -2.168 40.406 15.828 1 94.12 244 LYS A C 1
ATOM 1986 O O . LYS A 1 244 ? -1.319 41.25 16.109 1 94.12 244 LYS A O 1
ATOM 1991 N N . ASN A 1 245 ? -2.271 39.219 16.344 1 93.06 245 ASN A N 1
ATOM 1992 C CA . ASN A 1 245 ? -1.374 38.875 17.438 1 93.06 245 ASN A CA 1
ATOM 1993 C C . ASN A 1 245 ? 0.071 38.75 16.953 1 93.06 245 ASN A C 1
ATOM 1995 O O . ASN A 1 245 ? 0.996 39.156 17.656 1 93.06 245 ASN A O 1
ATOM 1999 N N . LEU A 1 246 ? 0.262 38.25 15.844 1 93.69 246 LEU A N 1
ATOM 2000 C CA . LEU A 1 246 ? 1.598 38.094 15.281 1 93.69 246 LEU A CA 1
ATOM 2001 C C . LEU A 1 246 ? 2.221 39.438 14.961 1 93.69 246 LEU A C 1
ATOM 2003 O O . LEU A 1 246 ? 3.422 39.625 15.156 1 93.69 246 LEU A O 1
ATOM 2007 N N . ARG A 1 247 ? 1.463 40.375 14.531 1 91.31 247 ARG A N 1
ATOM 2008 C CA . ARG A 1 247 ? 1.953 41.688 14.164 1 91.31 247 ARG A CA 1
ATOM 2009 C C . ARG A 1 247 ? 2.363 42.5 15.406 1 91.31 247 ARG A C 1
ATOM 2011 O O . ARG A 1 247 ? 3.281 43.312 15.344 1 91.31 247 ARG A O 1
ATOM 2018 N N . LEU A 1 248 ? 1.752 42.156 16.438 1 91.75 248 LEU A N 1
ATOM 2019 C CA . LEU A 1 248 ? 2.039 42.844 17.688 1 91.75 248 LEU A CA 1
ATOM 2020 C C . LEU A 1 248 ? 3.352 42.375 18.281 1 91.75 248 LEU A C 1
ATOM 2022 O O . LEU A 1 248 ? 4.051 43.125 18.953 1 91.75 248 LEU A O 1
ATOM 2026 N N . GLU A 1 249 ? 3.68 41.125 18.016 1 87.75 249 GLU A N 1
ATOM 2027 C CA . GLU A 1 249 ? 4.922 40.562 18.531 1 87.75 249 GLU A CA 1
ATOM 2028 C C . GLU A 1 249 ? 6.105 40.906 17.641 1 87.75 249 GLU A C 1
ATOM 2030 O O . GLU A 1 249 ? 6.27 40.344 16.562 1 87.75 249 GLU A O 1
ATOM 2035 N N . GLN A 1 250 ? 6.984 41.781 18.016 1 81.25 250 GLN A N 1
ATOM 2036 C CA . GLN A 1 250 ? 8.047 42.25 17.141 1 81.25 250 GLN A CA 1
ATOM 2037 C C . GLN A 1 250 ? 9.398 41.656 17.547 1 81.25 250 GLN A C 1
ATOM 2039 O O . GLN A 1 250 ? 10.336 41.625 16.734 1 81.25 250 GLN A O 1
ATOM 2044 N N . ASN A 1 251 ? 9.469 41.031 18.672 1 80.62 251 ASN A N 1
ATOM 2045 C CA . ASN A 1 251 ? 10.766 40.594 19.188 1 80.62 251 ASN A CA 1
ATOM 2046 C C . ASN A 1 251 ? 11.086 39.188 18.719 1 80.62 251 ASN A C 1
ATOM 2048 O O . ASN A 1 251 ? 12.25 38.781 18.703 1 80.62 251 ASN A O 1
ATOM 2052 N N . TYR A 1 252 ? 10.094 38.406 18.484 1 87.25 252 TYR A N 1
ATOM 2053 C CA . TYR A 1 252 ? 10.289 37 18.156 1 87.25 252 TYR A CA 1
ATOM 2054 C C . TYR A 1 252 ? 9.602 36.656 16.828 1 87.25 252 TYR A C 1
ATOM 2056 O O . TYR A 1 252 ? 8.586 37.25 16.484 1 87.25 252 TYR A O 1
ATOM 2064 N N . PHE A 1 253 ? 10.266 35.75 16.109 1 88.56 253 PHE A N 1
ATOM 2065 C CA . PHE A 1 253 ? 9.703 35.188 14.891 1 88.56 253 PHE A CA 1
ATOM 2066 C C . PHE A 1 253 ? 9.031 33.844 15.172 1 88.56 253 PHE A C 1
ATOM 2068 O O . PHE A 1 253 ? 9.656 32.938 15.727 1 88.56 253 PHE A O 1
ATOM 2075 N N . SER A 1 254 ? 7.77 33.781 14.922 1 91 254 SER A N 1
ATOM 2076 C CA . SER A 1 254 ? 7.102 32.469 15.07 1 91 254 SER A CA 1
ATOM 2077 C C . SER A 1 254 ? 6.336 32.094 13.805 1 91 254 SER A C 1
ATOM 2079 O O . SER A 1 254 ? 5.785 31.016 13.703 1 91 254 SER A O 1
ATOM 2081 N N . ASN A 1 255 ? 6.367 33.031 12.898 1 94.56 255 ASN A N 1
ATOM 2082 C CA . ASN A 1 255 ? 5.609 32.812 11.664 1 94.56 255 ASN A CA 1
ATOM 2083 C C . ASN A 1 255 ? 6.23 33.594 10.5 1 94.56 255 ASN A C 1
ATOM 2085 O O . ASN A 1 255 ? 6.945 34.562 10.703 1 94.56 255 ASN A O 1
ATOM 2089 N N . ILE A 1 256 ? 5.926 33.188 9.375 1 95 256 ILE A N 1
ATOM 2090 C CA . ILE A 1 256 ? 6.523 33.75 8.164 1 95 256 ILE A CA 1
ATOM 2091 C C . ILE A 1 256 ? 6.113 35.219 8.016 1 95 256 ILE A C 1
ATOM 2093 O O . ILE A 1 256 ? 6.836 36.031 7.414 1 95 256 ILE A O 1
ATOM 2097 N N . ILE A 1 257 ? 4.969 35.656 8.492 1 94.38 257 ILE A N 1
ATOM 2098 C CA . ILE A 1 257 ? 4.473 37.031 8.305 1 94.38 257 ILE A CA 1
ATOM 2099 C C . ILE A 1 257 ? 5.352 38 9.078 1 94.38 257 ILE A C 1
ATOM 2101 O O . ILE A 1 257 ? 5.316 39.219 8.812 1 94.38 257 ILE A O 1
ATOM 2105 N N . GLN A 1 258 ? 6.066 37.5 10.008 1 94.31 258 GLN A N 1
ATOM 2106 C CA . GLN A 1 258 ? 6.941 38.344 10.812 1 94.31 258 GLN A CA 1
ATOM 2107 C C . GLN A 1 258 ? 8.32 38.469 10.164 1 94.31 258 GLN A C 1
ATOM 2109 O O . GLN A 1 258 ? 9.148 39.25 10.625 1 94.31 258 GLN A O 1
ATOM 2114 N N . GLY A 1 259 ? 8.555 37.688 9.156 1 93 259 GLY A N 1
ATOM 2115 C CA . GLY A 1 259 ? 9.812 37.75 8.43 1 93 259 GLY A CA 1
ATOM 2116 C C . GLY A 1 259 ? 9.898 38.938 7.492 1 93 259 GLY A C 1
ATOM 2117 O O . GLY A 1 259 ? 8.883 39.594 7.195 1 93 259 GLY A O 1
ATOM 2118 N N . SER A 1 260 ? 11.102 39.188 7.016 1 93.44 260 SER A N 1
ATOM 2119 C CA . SER A 1 260 ? 11.32 40.344 6.156 1 93.44 260 SER A CA 1
ATOM 2120 C C . SER A 1 260 ? 10.688 40.125 4.785 1 93.44 260 SER A C 1
ATOM 2122 O O . SER A 1 260 ? 10.297 41.094 4.129 1 93.44 260 SER A O 1
ATOM 2124 N N . LEU A 1 261 ? 10.531 38.938 4.391 1 94.56 261 LEU A N 1
ATOM 2125 C CA . LEU A 1 261 ? 9.984 38.656 3.07 1 94.56 261 LEU A CA 1
ATOM 2126 C C . LEU A 1 261 ? 8.547 39.156 2.955 1 94.56 261 LEU A C 1
ATOM 2128 O O . LEU A 1 261 ? 8.211 39.875 2.008 1 94.56 261 LEU A O 1
ATOM 2132 N N . TRP A 1 262 ? 7.699 38.781 3.887 1 94.06 262 TRP A N 1
ATOM 2133 C CA . TRP A 1 262 ? 6.301 39.188 3.844 1 94.06 262 TRP A CA 1
ATOM 2134 C C . TRP A 1 262 ? 6.156 40.688 4.09 1 94.06 262 TRP A C 1
ATOM 2136 O O . TRP A 1 262 ? 5.309 41.344 3.48 1 94.06 262 TRP A O 1
ATOM 2146 N N . LYS A 1 263 ? 6.918 41.219 4.965 1 90.12 263 LYS A N 1
ATOM 2147 C CA . LYS A 1 263 ? 6.852 42.625 5.285 1 90.12 263 LYS A CA 1
ATOM 2148 C C . LYS A 1 263 ? 7.129 43.469 4.051 1 90.12 263 LYS A C 1
ATOM 2150 O O . LYS A 1 263 ? 6.531 44.531 3.877 1 90.12 263 LYS A O 1
ATOM 2155 N N . SER A 1 264 ? 7.965 42.938 3.24 1 89.19 264 SER A N 1
ATOM 2156 C CA . SER A 1 264 ? 8.32 43.688 2.033 1 89.19 264 SER A CA 1
ATOM 2157 C C . SER A 1 264 ? 7.266 43.531 0.946 1 89.19 264 SER A C 1
ATOM 2159 O O . SER A 1 264 ? 7.113 44.375 0.08 1 89.19 264 SER A O 1
ATOM 2161 N N . LYS A 1 265 ? 6.551 42.531 0.957 1 86.88 265 LYS A N 1
ATOM 2162 C CA . LYS A 1 265 ? 5.672 42.156 -0.156 1 86.88 265 LYS A CA 1
ATOM 2163 C C . LYS A 1 265 ? 4.215 42.5 0.17 1 86.88 265 LYS A C 1
ATOM 2165 O O . LYS A 1 265 ? 3.373 42.562 -0.727 1 86.88 265 LYS A O 1
ATOM 2170 N N . ARG A 1 266 ? 3.986 42.688 1.4 1 81.5 266 ARG A N 1
ATOM 2171 C CA . ARG A 1 266 ? 2.598 42.938 1.784 1 81.5 266 ARG A CA 1
ATOM 2172 C C . ARG A 1 266 ? 2.047 44.188 1.098 1 81.5 266 ARG A C 1
ATOM 2174 O O . ARG A 1 266 ? 2.645 45.25 1.177 1 81.5 266 ARG A O 1
ATOM 2181 N N . PRO A 1 267 ? 0.926 43.938 0.474 1 76.38 267 PRO A N 1
ATOM 2182 C CA . PRO A 1 267 ? 0.337 45.094 -0.216 1 76.38 267 PRO A CA 1
ATOM 2183 C C . PRO A 1 267 ? -0.243 46.125 0.748 1 76.38 267 PRO A C 1
ATOM 2185 O O . PRO A 1 267 ? -0.711 45.75 1.832 1 76.38 267 PRO A O 1
ATOM 2188 N N . ASN A 1 268 ? -0.08 47.281 0.351 1 75.06 268 ASN A N 1
ATOM 2189 C CA . ASN A 1 268 ? -0.663 48.375 1.111 1 75.06 268 ASN A CA 1
ATOM 2190 C C . ASN A 1 268 ? -2.125 48.594 0.739 1 75.06 268 ASN A C 1
ATOM 2192 O O . ASN A 1 268 ? -2.445 49.531 0.01 1 75.06 268 ASN A O 1
ATOM 2196 N N . THR A 1 269 ? -2.867 47.594 1.027 1 74.88 269 THR A N 1
ATOM 2197 C CA . THR A 1 269 ? -4.289 47.656 0.71 1 74.88 269 THR A CA 1
ATOM 2198 C C . THR A 1 269 ? -5.137 47.469 1.964 1 74.88 269 THR A C 1
ATOM 2200 O O . THR A 1 269 ? -4.656 46.938 2.967 1 74.88 269 THR A O 1
ATOM 2203 N N . ASP A 1 270 ? -6.324 47.969 1.869 1 77.56 270 ASP A N 1
ATOM 2204 C CA . ASP A 1 270 ? -7.289 47.812 2.951 1 77.56 270 ASP A CA 1
ATOM 2205 C C . ASP A 1 270 ? -7.91 46.438 2.93 1 77.56 270 ASP A C 1
ATOM 2207 O O . ASP A 1 270 ? -8.523 46 3.908 1 77.56 270 ASP A O 1
ATOM 2211 N N . ASP A 1 271 ? -7.594 45.75 1.911 1 83.12 271 ASP A N 1
ATOM 2212 C CA . ASP A 1 271 ? -8.141 44.406 1.781 1 83.12 271 ASP A CA 1
ATOM 2213 C C . ASP A 1 271 ? -7.371 43.406 2.652 1 83.12 271 ASP A C 1
ATOM 2215 O O . ASP A 1 271 ? -6.199 43.625 2.965 1 83.12 271 ASP A O 1
ATOM 2219 N N . LEU A 1 272 ? -8.133 42.406 3.068 1 91.94 272 LEU A N 1
ATOM 2220 C CA . LEU A 1 272 ? -7.488 41.281 3.768 1 91.94 272 LEU A CA 1
ATOM 2221 C C . LEU A 1 272 ? -6.691 40.438 2.799 1 91.94 272 LEU A C 1
ATOM 2223 O O . LEU A 1 272 ? -7.242 39.906 1.822 1 91.94 272 LEU A O 1
ATOM 2227 N N . VAL A 1 273 ? -5.414 40.406 2.996 1 95.56 273 VAL A N 1
ATOM 2228 C CA . VAL A 1 273 ? -4.551 39.625 2.129 1 95.56 273 VAL A CA 1
ATOM 2229 C C . VAL A 1 273 ? -3.812 38.562 2.955 1 95.56 273 VAL A C 1
ATOM 2231 O O . VAL A 1 273 ? -3.094 38.906 3.898 1 95.56 273 VAL A O 1
ATOM 2234 N N . PHE A 1 274 ? -4.023 37.281 2.652 1 96.56 274 PHE A N 1
ATOM 2235 C CA . PHE A 1 274 ? -3.342 36.188 3.318 1 96.56 274 PHE A CA 1
ATOM 2236 C C . PHE A 1 274 ? -2.211 35.656 2.451 1 96.56 274 PHE A C 1
ATOM 2238 O O . PHE A 1 274 ? -2.338 35.594 1.227 1 96.56 274 PHE A O 1
ATOM 2245 N N . PRO A 1 275 ? -1.093 35.344 3.051 1 96.5 275 PRO A N 1
ATOM 2246 C CA . PRO A 1 275 ? -0.035 34.688 2.295 1 96.5 275 PRO A CA 1
ATOM 2247 C C . PRO A 1 275 ? -0.383 33.219 1.952 1 96.5 275 PRO A C 1
ATOM 2249 O O . PRO A 1 275 ? -1.072 32.562 2.723 1 96.5 275 PRO A O 1
ATOM 2252 N N . LEU A 1 276 ? 0.116 32.719 0.827 1 97.31 276 LEU A N 1
ATOM 2253 C CA . LEU A 1 276 ? -0.106 31.375 0.359 1 97.31 276 LEU A CA 1
ATOM 2254 C C . LEU A 1 276 ? 1.219 30.641 0.148 1 97.31 276 LEU A C 1
ATOM 2256 O O . LEU A 1 276 ? 2.166 31.219 -0.394 1 97.31 276 LEU A O 1
ATOM 2260 N N . LEU A 1 277 ? 1.279 29.469 0.642 1 97.81 277 LEU A N 1
ATOM 2261 C CA . LEU A 1 277 ? 2.414 28.578 0.401 1 97.81 277 LEU A CA 1
ATOM 2262 C C . LEU A 1 277 ? 2.053 27.484 -0.607 1 97.81 277 LEU A C 1
ATOM 2264 O O . LEU A 1 277 ? 0.942 26.953 -0.578 1 97.81 277 LEU A O 1
ATOM 2268 N N . ILE A 1 278 ? 2.93 27.172 -1.532 1 98.19 278 ILE A N 1
ATOM 2269 C CA . ILE A 1 278 ? 2.734 26.109 -2.502 1 98.19 278 ILE A CA 1
ATOM 2270 C C . ILE A 1 278 ? 3.854 25.078 -2.363 1 98.19 278 ILE A C 1
ATOM 2272 O O . ILE A 1 278 ? 5.031 25.438 -2.301 1 98.19 278 ILE A O 1
ATOM 2276 N N . TYR A 1 279 ? 3.523 23.844 -2.24 1 97.75 279 TYR A N 1
ATOM 2277 C CA . TYR A 1 279 ? 4.461 22.734 -2.125 1 97.75 279 TYR A CA 1
ATOM 2278 C C . TYR A 1 279 ? 4.348 21.797 -3.32 1 97.75 279 TYR A C 1
ATOM 2280 O O . TYR A 1 279 ? 3.244 21.547 -3.811 1 97.75 279 TYR A O 1
ATOM 2288 N N . PHE A 1 280 ? 5.531 21.375 -3.811 1 97 280 PHE A N 1
ATOM 2289 C CA . PHE A 1 280 ? 5.566 20.406 -4.902 1 97 280 PHE A CA 1
ATOM 2290 C C . PHE A 1 280 ? 6.48 19.234 -4.559 1 97 280 PHE A C 1
ATOM 2292 O O . PHE A 1 280 ? 7.578 19.422 -4.031 1 97 280 PHE A O 1
ATOM 2299 N N . ASP A 1 281 ? 5.953 18.047 -4.871 1 95.88 281 ASP A N 1
ATOM 2300 C CA . ASP A 1 281 ? 6.785 16.859 -4.785 1 95.88 281 ASP A CA 1
ATOM 2301 C C . ASP A 1 281 ? 6.188 15.711 -5.598 1 95.88 281 ASP A C 1
ATOM 2303 O O . ASP A 1 281 ? 5.012 15.75 -5.965 1 95.88 281 ASP A O 1
ATOM 2307 N N . GLU A 1 282 ? 7.039 14.812 -5.926 1 95.31 282 GLU A N 1
ATOM 2308 C CA . GLU A 1 282 ? 6.605 13.609 -6.629 1 95.31 282 GLU A CA 1
ATOM 2309 C C . GLU A 1 282 ? 6.531 12.414 -5.68 1 95.31 282 GLU A C 1
ATOM 2311 O O . GLU A 1 282 ? 7.266 12.352 -4.691 1 95.31 282 GLU A O 1
ATOM 2316 N N . PHE A 1 283 ? 5.617 11.469 -5.887 1 93.5 283 PHE A N 1
ATOM 2317 C CA . PHE A 1 283 ? 5.551 10.258 -5.074 1 93.5 283 PHE A CA 1
ATOM 2318 C C . PHE A 1 283 ? 5.098 9.07 -5.914 1 93.5 283 PHE A C 1
ATOM 2320 O O . PHE A 1 283 ? 4.387 9.242 -6.91 1 93.5 283 PHE A O 1
ATOM 2327 N N . GLU A 1 284 ? 5.566 7.898 -5.531 1 91.94 284 GLU A N 1
ATOM 2328 C CA . GLU A 1 284 ? 5.266 6.656 -6.23 1 91.94 284 GLU A CA 1
ATOM 2329 C C . GLU A 1 284 ? 4.031 5.977 -5.645 1 91.94 284 GLU A C 1
ATOM 2331 O O . GLU A 1 284 ? 3.855 5.941 -4.426 1 91.94 284 GLU A O 1
ATOM 2336 N N . VAL A 1 285 ? 3.098 5.504 -6.492 1 88.69 285 VAL A N 1
ATOM 2337 C CA . VAL A 1 285 ? 1.88 4.848 -6.027 1 88.69 285 VAL A CA 1
ATOM 2338 C C . VAL A 1 285 ? 1.971 3.344 -6.281 1 88.69 285 VAL A C 1
ATOM 2340 O O . VAL A 1 285 ? 1.195 2.566 -5.723 1 88.69 285 VAL A O 1
ATOM 2343 N N . GLY A 1 286 ? 2.834 2.822 -7.012 1 79.88 286 GLY A N 1
ATOM 2344 C CA . GLY A 1 286 ? 3.02 1.402 -7.266 1 79.88 286 GLY A CA 1
ATOM 2345 C C . GLY A 1 286 ? 4.254 0.832 -6.59 1 79.88 286 GLY A C 1
ATOM 2346 O O . GLY A 1 286 ? 4.824 1.462 -5.699 1 79.88 286 GLY A O 1
ATOM 2347 N N . ASN A 1 287 ? 4.535 -0.441 -6.863 1 76.25 287 ASN A N 1
ATOM 2348 C CA . ASN A 1 287 ? 5.742 -1.09 -6.355 1 76.25 287 ASN A CA 1
ATOM 2349 C C . ASN A 1 287 ? 7.004 -0.467 -6.949 1 76.25 287 ASN A C 1
ATOM 2351 O O . ASN A 1 287 ? 7.258 -0.593 -8.148 1 76.25 287 ASN A O 1
ATOM 2355 N N . PRO A 1 288 ? 7.688 0.083 -6.121 1 75.38 288 PRO A N 1
ATOM 2356 C CA . PRO A 1 288 ? 8.875 0.778 -6.633 1 75.38 288 PRO A CA 1
ATOM 2357 C C . PRO A 1 288 ? 9.922 -0.179 -7.195 1 75.38 288 PRO A C 1
ATOM 2359 O O . PRO A 1 288 ? 10.82 0.245 -7.926 1 75.38 288 PRO A O 1
ATOM 2362 N N . LEU A 1 289 ? 9.812 -1.499 -6.91 1 73.31 289 LEU A N 1
ATOM 2363 C CA . LEU A 1 289 ? 10.789 -2.48 -7.359 1 73.31 289 LEU A CA 1
ATOM 2364 C C . LEU A 1 289 ? 10.258 -3.291 -8.531 1 73.31 289 LEU A C 1
ATOM 2366 O O . LEU A 1 289 ? 10.969 -4.125 -9.094 1 73.31 289 LEU A O 1
ATOM 2370 N N . GLY A 1 290 ? 9.109 -2.928 -8.969 1 76.12 290 GLY A N 1
ATOM 2371 C CA . GLY A 1 290 ? 8.469 -3.73 -9.992 1 76.12 290 GLY A CA 1
ATOM 2372 C C . GLY A 1 290 ? 8.789 -3.27 -11.398 1 76.12 290 GLY A C 1
ATOM 2373 O O . GLY A 1 290 ? 9.492 -2.275 -11.586 1 76.12 290 GLY A O 1
ATOM 2374 N N . SER A 1 291 ? 8.258 -4 -12.359 1 79.31 291 SER A N 1
ATOM 2375 C CA . SER A 1 291 ? 8.508 -3.734 -13.773 1 79.31 291 SER A CA 1
ATOM 2376 C C . SER A 1 291 ? 7.871 -2.418 -14.203 1 79.31 291 SER A C 1
ATOM 2378 O O . SER A 1 291 ? 8.289 -1.818 -15.195 1 79.31 291 SER A O 1
ATOM 2380 N N . HIS A 1 292 ? 6.895 -1.985 -13.438 1 80.62 292 HIS A N 1
ATOM 2381 C CA . HIS A 1 292 ? 6.188 -0.768 -13.812 1 80.62 292 HIS A CA 1
ATOM 2382 C C . HIS A 1 292 ? 6.602 0.407 -12.938 1 80.62 292 HIS A C 1
ATOM 2384 O O . HIS A 1 292 ? 5.875 1.396 -12.828 1 80.62 292 HIS A O 1
ATOM 2390 N N . SER A 1 293 ? 7.719 0.244 -12.281 1 80.25 293 SER A N 1
ATOM 2391 C CA . SER A 1 293 ? 8.219 1.317 -11.438 1 80.25 293 SER A CA 1
ATOM 2392 C C . SER A 1 293 ? 8.422 2.604 -12.227 1 80.25 293 SER A C 1
ATOM 2394 O O . SER A 1 293 ? 8.969 2.578 -13.336 1 80.25 293 SER A O 1
ATOM 2396 N N . GLY A 1 294 ? 7.918 3.711 -11.719 1 80.81 294 GLY A N 1
ATOM 2397 C CA . GLY A 1 294 ? 8.125 5.016 -12.32 1 80.81 294 GLY A CA 1
ATOM 2398 C C . GLY A 1 294 ? 7.043 5.398 -13.312 1 80.81 294 GLY A C 1
ATOM 2399 O O . GLY A 1 294 ? 6.883 6.578 -13.641 1 80.81 294 GLY A O 1
ATOM 2400 N N . ILE A 1 295 ? 6.254 4.383 -13.711 1 82.38 295 ILE A N 1
ATOM 2401 C CA . ILE A 1 295 ? 5.254 4.633 -14.742 1 82.38 295 ILE A CA 1
ATOM 2402 C C . ILE A 1 295 ? 4.078 5.402 -14.141 1 82.38 295 ILE A C 1
ATOM 2404 O O . ILE A 1 295 ? 3.564 6.34 -14.758 1 82.38 295 ILE A O 1
ATOM 2408 N N . ASN A 1 296 ? 3.699 5.047 -12.984 1 87.5 296 ASN A N 1
ATOM 2409 C CA . ASN A 1 296 ? 2.545 5.676 -12.352 1 87.5 296 ASN A CA 1
ATOM 2410 C C . ASN A 1 296 ? 2.969 6.656 -11.258 1 87.5 296 ASN A C 1
ATOM 2412 O O . ASN A 1 296 ? 2.184 6.973 -10.367 1 87.5 296 ASN A O 1
ATOM 2416 N N . LYS A 1 297 ? 4.188 7.129 -11.375 1 92.94 297 LYS A N 1
ATOM 2417 C CA . LYS A 1 297 ? 4.641 8.156 -10.445 1 92.94 297 LYS A CA 1
ATOM 2418 C C . LYS A 1 297 ? 3.873 9.461 -10.648 1 92.94 297 LYS A C 1
ATOM 2420 O O . LYS A 1 297 ? 3.613 9.859 -11.789 1 92.94 297 LYS A O 1
ATOM 2425 N N . LEU A 1 298 ? 3.523 10.141 -9.523 1 96.5 298 LEU A N 1
ATOM 2426 C CA . LEU A 1 298 ? 2.666 11.312 -9.617 1 96.5 298 LEU A CA 1
ATOM 2427 C C . LEU A 1 298 ? 3.365 12.547 -9.047 1 96.5 298 LEU A C 1
ATOM 2429 O O . LEU A 1 298 ? 4.215 12.422 -8.164 1 96.5 298 LEU A O 1
ATOM 2433 N N . GLY A 1 299 ? 3.088 13.672 -9.672 1 97 299 GLY A N 1
ATOM 2434 C CA . GLY A 1 299 ? 3.404 14.969 -9.094 1 97 299 GLY A CA 1
ATOM 2435 C C . GLY A 1 299 ? 2.213 15.633 -8.422 1 97 299 GLY A C 1
ATOM 2436 O O . GLY A 1 299 ? 1.122 15.68 -9 1 97 299 GLY A O 1
ATOM 2437 N N . ALA A 1 300 ? 2.393 16.062 -7.188 1 97.94 300 ALA A N 1
ATOM 2438 C CA . ALA A 1 300 ? 1.317 16.719 -6.445 1 97.94 300 ALA A CA 1
ATOM 2439 C C . ALA A 1 300 ? 1.715 18.125 -6.031 1 97.94 300 ALA A C 1
ATOM 2441 O O . ALA A 1 300 ? 2.865 18.375 -5.66 1 97.94 300 ALA A O 1
ATOM 2442 N N . VAL A 1 301 ? 0.801 18.984 -6.203 1 98.38 301 VAL A N 1
ATOM 2443 C CA . VAL A 1 301 ? 0.951 20.359 -5.738 1 98.38 301 VAL A CA 1
ATOM 2444 C C . VAL A 1 301 ? -0.062 20.641 -4.629 1 98.38 301 VAL A C 1
ATOM 2446 O O . VAL A 1 301 ? -1.258 20.391 -4.797 1 98.38 301 VAL A O 1
ATOM 2449 N N . TYR A 1 302 ? 0.421 21.125 -3.508 1 98.31 302 TYR A N 1
ATOM 2450 C CA . TYR A 1 302 ? -0.423 21.453 -2.365 1 98.31 302 TYR A CA 1
ATOM 2451 C C . TYR A 1 302 ? -0.336 22.938 -2.029 1 98.31 302 TYR A C 1
ATOM 2453 O O . TYR A 1 302 ? 0.64 23.609 -2.383 1 98.31 302 TYR A O 1
ATOM 2461 N N . ALA A 1 303 ? -1.349 23.422 -1.406 1 98.31 303 ALA A N 1
ATOM 2462 C CA . ALA A 1 303 ? -1.377 24.781 -0.889 1 98.31 303 ALA A CA 1
ATOM 2463 C C . ALA A 1 303 ? -1.669 24.797 0.608 1 98.31 303 ALA A C 1
ATOM 2465 O O . ALA A 1 303 ? -2.396 23.938 1.113 1 98.31 303 ALA A O 1
ATOM 2466 N N . SER A 1 304 ? -1.079 25.703 1.325 1 97.5 304 SER A N 1
ATOM 2467 C CA . SER A 1 304 ? -1.364 25.938 2.736 1 97.5 304 SER A CA 1
ATOM 2468 C C . SER A 1 304 ? -1.345 27.422 3.066 1 97.5 304 SER A C 1
ATOM 2470 O O . SER A 1 304 ? -0.781 28.219 2.314 1 97.5 304 SER A O 1
ATOM 2472 N N . VAL A 1 305 ? -1.99 27.766 4.102 1 97.5 305 VAL A N 1
ATOM 2473 C CA . VAL A 1 305 ? -2.086 29.141 4.547 1 97.5 305 VAL A CA 1
ATOM 2474 C C . VAL A 1 305 ? -1.432 29.297 5.918 1 97.5 305 VAL A C 1
ATOM 2476 O O . VAL A 1 305 ? -1.955 28.797 6.922 1 97.5 305 VAL A O 1
ATOM 2479 N N . PRO A 1 306 ? -0.356 30.047 6.008 1 96.44 306 PRO A N 1
ATOM 2480 C CA . PRO A 1 306 ? 0.391 30.125 7.266 1 96.44 306 PRO A CA 1
ATOM 2481 C C . PRO A 1 306 ? -0.368 30.891 8.352 1 96.44 306 PRO A C 1
ATOM 2483 O O . PRO A 1 306 ? -0.001 30.812 9.531 1 96.44 306 PRO A O 1
ATOM 2486 N N . LEU A 1 307 ? -1.412 31.562 8.031 1 96.44 307 LEU A N 1
ATOM 2487 C CA . LEU A 1 307 ? -2.162 32.344 9.008 1 96.44 307 LEU A CA 1
ATOM 2488 C C . LEU A 1 307 ? -3.164 31.469 9.75 1 96.44 307 LEU A C 1
ATOM 2490 O O . LEU A 1 307 ? -3.844 31.922 10.672 1 96.44 307 LEU A O 1
ATOM 2494 N N . ILE A 1 308 ? -3.264 30.219 9.352 1 95.31 308 ILE A N 1
ATOM 2495 C CA . ILE A 1 308 ? -3.928 29.25 10.219 1 95.31 308 ILE A CA 1
ATOM 2496 C C . ILE A 1 308 ? -3.072 28.984 11.461 1 95.31 308 ILE A C 1
ATOM 2498 O O . ILE A 1 308 ? -1.874 28.719 11.352 1 95.31 308 ILE A O 1
ATOM 2502 N N . PRO A 1 309 ? -3.674 29.094 12.539 1 91.62 309 PRO A N 1
ATOM 2503 C CA . PRO A 1 309 ? -2.879 28.922 13.758 1 91.62 309 PRO A CA 1
ATOM 2504 C C . PRO A 1 309 ? -2.086 27.625 13.773 1 91.62 309 PRO A C 1
ATOM 2506 O O . PRO A 1 309 ? -2.527 26.625 13.203 1 91.62 309 PRO A O 1
ATOM 2509 N N . LEU A 1 310 ? -1.02 27.641 14.469 1 85 310 LEU A N 1
ATOM 2510 C CA . LEU A 1 310 ? -0.022 26.562 14.43 1 85 310 LEU A CA 1
ATOM 2511 C C . LEU A 1 310 ? -0.631 25.234 14.859 1 85 310 LEU A C 1
ATOM 2513 O O . LEU A 1 310 ? -0.293 24.188 14.305 1 85 310 LEU A O 1
ATOM 2517 N N . GLU A 1 311 ? -1.519 25.281 15.844 1 81.88 311 GLU A N 1
ATOM 2518 C CA . GLU A 1 311 ? -2.133 24.062 16.344 1 81.88 311 GLU A CA 1
ATOM 2519 C C . GLU A 1 311 ? -2.965 23.375 15.266 1 81.88 311 GLU A C 1
ATOM 2521 O O . GLU A 1 311 ? -3.166 22.156 15.305 1 81.88 311 GLU A O 1
ATOM 2526 N N . PHE A 1 312 ? -3.381 24.172 14.281 1 89.19 312 PHE A N 1
ATOM 2527 C CA . PHE A 1 312 ? -4.246 23.609 13.242 1 89.19 312 PHE A CA 1
ATOM 2528 C C . PHE A 1 312 ? -3.48 23.438 11.938 1 89.19 312 PHE A C 1
ATOM 2530 O O . PHE A 1 312 ? -3.922 22.719 11.047 1 89.19 312 PHE A O 1
ATOM 2537 N N . GLN A 1 313 ? -2.369 24.094 11.891 1 87.94 313 GLN A N 1
ATOM 2538 C CA . GLN A 1 313 ? -1.595 24.062 10.656 1 87.94 313 GLN A CA 1
ATOM 2539 C C . GLN A 1 313 ? -1.027 22.656 10.398 1 87.94 313 GLN A C 1
ATOM 2541 O O . GLN A 1 313 ? -0.846 22.266 9.25 1 87.94 313 GLN A O 1
ATOM 2546 N N . SER A 1 314 ? -0.82 22 11.492 1 85.94 314 SER A N 1
ATOM 2547 C CA . SER A 1 314 ? -0.2 20.688 11.367 1 85.94 314 SER A CA 1
ATOM 2548 C C . SER A 1 314 ? -1.229 19.625 10.992 1 85.94 314 SER A C 1
ATOM 2550 O O . SER A 1 314 ? -0.866 18.516 10.609 1 85.94 314 SER A O 1
ATOM 2552 N N . LYS A 1 315 ? -2.463 20 11 1 90.19 315 LYS A N 1
ATOM 2553 C CA . LYS A 1 315 ? -3.498 19.062 10.578 1 90.19 315 LYS A CA 1
ATOM 2554 C C . LYS A 1 315 ? -3.49 18.875 9.062 1 90.19 315 LYS A C 1
ATOM 2556 O O . LYS A 1 315 ? -3.301 19.828 8.312 1 90.19 315 LYS A O 1
ATOM 2561 N N . LEU A 1 316 ? -3.754 17.75 8.664 1 93.25 316 LEU A N 1
ATOM 2562 C CA . LEU A 1 316 ? -3.729 17.438 7.234 1 93.25 316 LEU A CA 1
ATOM 2563 C C . LEU A 1 316 ? -4.883 18.125 6.512 1 93.25 316 LEU A C 1
ATOM 2565 O O . LEU A 1 316 ? -4.801 18.391 5.312 1 93.25 316 LEU A O 1
ATOM 2569 N N . SER A 1 317 ? -5.953 18.422 7.289 1 92.44 317 SER A N 1
ATOM 2570 C CA . SER A 1 317 ? -7.125 19.062 6.711 1 92.44 317 SER A CA 1
ATOM 2571 C C . SER A 1 317 ? -6.824 20.5 6.312 1 92.44 317 SER A C 1
ATOM 2573 O O . SER A 1 317 ? -7.578 21.109 5.547 1 92.44 317 SER A O 1
ATOM 2575 N N . SER A 1 318 ? -5.707 21.016 6.781 1 94.5 318 SER A N 1
ATOM 2576 C CA . SER A 1 318 ? -5.332 22.391 6.465 1 94.5 318 SER A CA 1
ATOM 2577 C C . SER A 1 318 ? -4.379 22.453 5.273 1 94.5 318 SER A C 1
ATOM 2579 O O . SER A 1 318 ? -3.836 23.5 4.953 1 94.5 318 SER A O 1
ATOM 2581 N N . ILE A 1 319 ? -4.09 21.328 4.68 1 96.94 319 ILE A N 1
ATOM 2582 C CA . ILE A 1 319 ? -3.285 21.219 3.469 1 96.94 319 ILE A CA 1
ATOM 2583 C C . ILE A 1 319 ? -4.18 20.859 2.283 1 96.94 319 ILE A C 1
ATOM 2585 O O . ILE A 1 319 ? -4.84 19.828 2.285 1 96.94 319 ILE A O 1
ATOM 2589 N N . PHE A 1 320 ? -4.18 21.703 1.276 1 97.81 320 PHE A N 1
ATOM 2590 C CA . PHE A 1 320 ? -5.145 21.578 0.189 1 97.81 320 PHE A CA 1
ATOM 2591 C C . PHE A 1 320 ? -4.473 21.062 -1.076 1 97.81 320 PHE A C 1
ATOM 2593 O O . PHE A 1 320 ? -3.498 21.656 -1.552 1 97.81 320 PHE A O 1
ATOM 2600 N N . LEU A 1 321 ? -4.977 20 -1.605 1 97.94 321 LEU A N 1
ATOM 2601 C CA . LEU A 1 321 ? -4.488 19.516 -2.891 1 97.94 321 LEU A CA 1
ATOM 2602 C C . LEU A 1 321 ? -4.91 20.453 -4.023 1 97.94 321 LEU A C 1
ATOM 2604 O O . LEU A 1 321 ? -6.09 20.797 -4.137 1 97.94 321 LEU A O 1
ATOM 2608 N N . CYS A 1 322 ? -3.969 20.844 -4.887 1 98 322 CYS A N 1
ATOM 2609 C CA . CYS A 1 322 ? -4.246 21.781 -5.961 1 98 322 CYS A CA 1
ATOM 2610 C C . CYS A 1 322 ? -4.18 21.094 -7.32 1 98 322 CYS A C 1
ATOM 2612 O O . CYS A 1 322 ? -4.926 21.453 -8.234 1 98 322 CYS A O 1
ATOM 2614 N N . MET A 1 323 ? -3.188 20.312 -7.402 1 97.62 323 MET A N 1
ATOM 2615 C CA . MET A 1 323 ? -2.932 19.719 -8.711 1 97.62 323 MET A CA 1
ATOM 2616 C C . MET A 1 323 ? -2.355 18.312 -8.562 1 97.62 323 MET A C 1
ATOM 2618 O O . MET A 1 323 ? -1.572 18.047 -7.645 1 97.62 323 MET A O 1
ATOM 2622 N N . LEU A 1 324 ? -2.789 17.406 -9.492 1 97.75 324 LEU A N 1
ATOM 2623 C CA . LEU A 1 324 ? -2.24 16.062 -9.586 1 97.75 324 LEU A CA 1
ATOM 2624 C C . LEU A 1 324 ? -1.987 15.68 -11.047 1 97.75 324 LEU A C 1
ATOM 2626 O O . LEU A 1 324 ? -2.869 15.828 -11.891 1 97.75 324 LEU A O 1
ATOM 2630 N N . PHE A 1 325 ? -0.792 15.219 -11.352 1 97.19 325 PHE A N 1
ATOM 2631 C CA . PHE A 1 325 ? -0.434 14.828 -12.711 1 97.19 325 PHE A CA 1
ATOM 2632 C C . PHE A 1 325 ? 0.612 13.719 -12.703 1 97.19 325 PHE A C 1
ATOM 2634 O O . PHE A 1 325 ? 1.168 13.398 -11.648 1 97.19 325 PHE A O 1
ATOM 2641 N N . HIS A 1 326 ? 0.819 13.055 -13.812 1 95.06 326 HIS A N 1
ATOM 2642 C CA . HIS A 1 326 ? 1.894 12.078 -13.938 1 95.06 326 HIS A CA 1
ATOM 2643 C C . HIS A 1 326 ? 3.254 12.766 -14.023 1 95.06 326 HIS A C 1
ATOM 2645 O O . HIS A 1 326 ? 3.416 13.734 -14.766 1 95.06 326 HIS A O 1
ATOM 2651 N N . SER A 1 327 ? 4.184 12.266 -13.273 1 93.94 327 SER A N 1
ATOM 2652 C CA . SER A 1 327 ? 5.516 12.867 -13.219 1 93.94 327 SER A CA 1
ATOM 2653 C C . SER A 1 327 ? 6.156 12.914 -14.602 1 93.94 327 SER A C 1
ATOM 2655 O O . SER A 1 327 ? 6.91 13.836 -14.914 1 93.94 327 SER A O 1
ATOM 2657 N N . MET A 1 328 ? 5.852 12.008 -15.445 1 90.81 328 MET A N 1
ATOM 2658 C CA . MET A 1 328 ? 6.434 11.914 -16.781 1 90.81 328 MET A CA 1
ATOM 2659 C C . MET A 1 328 ? 5.977 13.078 -17.656 1 90.81 328 MET A C 1
ATOM 2661 O O . MET A 1 328 ? 6.637 13.422 -18.641 1 90.81 328 MET A O 1
ATOM 2665 N N . ASP A 1 329 ? 4.938 13.695 -17.328 1 92.44 329 ASP A N 1
ATOM 2666 C CA . ASP A 1 329 ? 4.379 14.781 -18.125 1 92.44 329 ASP A CA 1
ATOM 2667 C C . ASP A 1 329 ? 5.262 16.031 -18.047 1 92.44 329 ASP A C 1
ATOM 2669 O O . ASP A 1 329 ? 5.27 16.844 -18.969 1 92.44 329 ASP A O 1
ATOM 2673 N N . ILE A 1 330 ? 5.98 16.156 -16.969 1 91.75 330 ILE A N 1
ATOM 2674 C CA . ILE A 1 330 ? 6.879 17.297 -16.828 1 91.75 330 ILE A CA 1
ATOM 2675 C C . ILE A 1 330 ? 7.969 17.234 -17.891 1 91.75 330 ILE A C 1
ATOM 2677 O O . ILE A 1 330 ? 8.32 18.234 -18.516 1 91.75 330 ILE A O 1
ATOM 2681 N N . LYS A 1 331 ? 8.477 16.078 -18.062 1 86.19 331 LYS A N 1
ATOM 2682 C CA . LYS A 1 331 ? 9.539 15.875 -19.031 1 86.19 331 LYS A CA 1
ATOM 2683 C C . LYS A 1 331 ? 9 16 -20.453 1 86.19 331 LYS A C 1
ATOM 2685 O O . LYS A 1 331 ? 9.695 16.516 -21.344 1 86.19 331 LYS A O 1
ATOM 2690 N N . ALA A 1 332 ? 7.805 15.633 -20.625 1 88.94 332 ALA A N 1
ATOM 2691 C CA . ALA A 1 332 ? 7.227 15.578 -21.969 1 88.94 332 ALA A CA 1
ATOM 2692 C C . ALA A 1 332 ? 6.766 16.953 -22.422 1 88.94 332 ALA A C 1
ATOM 2694 O O . ALA A 1 332 ? 6.922 17.312 -23.594 1 88.94 332 ALA A O 1
ATOM 2695 N N . PHE A 1 333 ? 6.203 17.75 -21.469 1 92.94 333 PHE A N 1
ATOM 2696 C CA . PHE A 1 333 ? 5.527 18.969 -21.906 1 92.94 333 PHE A CA 1
ATOM 2697 C C . PHE A 1 333 ? 6.199 20.203 -21.312 1 92.94 333 PHE A C 1
ATOM 2699 O O . PHE A 1 333 ? 5.98 21.328 -21.781 1 92.94 333 PHE A O 1
ATOM 2706 N N . GLY A 1 334 ? 6.938 20.031 -20.281 1 92.62 334 GLY A N 1
ATOM 2707 C CA . GLY A 1 334 ? 7.652 21.141 -19.688 1 92.62 334 GLY A CA 1
ATOM 2708 C C . GLY A 1 334 ? 6.867 21.844 -18.578 1 92.62 334 GLY A C 1
ATOM 2709 O O . GLY A 1 334 ? 5.66 21.641 -18.453 1 92.62 334 GLY A O 1
ATOM 2710 N N . ASN A 1 335 ? 7.5 22.812 -17.875 1 94.56 335 ASN A N 1
ATOM 2711 C CA . ASN A 1 335 ? 6.93 23.5 -16.734 1 94.56 335 ASN A CA 1
ATOM 2712 C C . ASN A 1 335 ? 5.914 24.562 -17.156 1 94.56 335 ASN A C 1
ATOM 2714 O O . ASN A 1 335 ? 4.891 24.75 -16.5 1 94.56 335 ASN A O 1
ATOM 2718 N N . THR A 1 336 ? 6.223 25.188 -18.219 1 94.5 336 THR A N 1
ATOM 2719 C CA . THR A 1 336 ? 5.398 26.312 -18.656 1 94.5 336 THR A CA 1
ATOM 2720 C C . THR A 1 336 ? 3.977 25.844 -18.953 1 94.5 336 THR A C 1
ATOM 2722 O O . THR A 1 336 ? 3.008 26.453 -18.5 1 94.5 336 THR A O 1
ATOM 2725 N N . ILE A 1 337 ? 3.861 24.734 -19.641 1 94 337 ILE A N 1
ATOM 2726 C CA . ILE A 1 337 ? 2.549 24.234 -20.031 1 94 337 ILE A CA 1
ATOM 2727 C C . ILE A 1 337 ? 1.854 23.609 -18.812 1 94 337 ILE A C 1
ATOM 2729 O O . ILE A 1 337 ? 0.67 23.859 -18.578 1 94 337 ILE A O 1
ATOM 2733 N N . LEU A 1 338 ? 2.527 22.953 -18.062 1 95.75 338 LEU A N 1
ATOM 2734 C CA . LEU A 1 338 ? 1.948 22.172 -16.969 1 95.75 338 LEU A CA 1
ATOM 2735 C C . LEU A 1 338 ? 1.432 23.094 -15.867 1 95.75 338 LEU A C 1
ATOM 2737 O O . LEU A 1 338 ? 0.38 22.828 -15.281 1 95.75 338 LEU A O 1
ATOM 2741 N N . PHE A 1 339 ? 2.18 24.188 -15.578 1 97.25 339 PHE A N 1
ATOM 2742 C CA . PHE A 1 339 ? 1.846 24.969 -14.391 1 97.25 339 PHE A CA 1
ATOM 2743 C C . PHE A 1 339 ? 1.16 26.281 -14.781 1 97.25 339 PHE A C 1
ATOM 2745 O O . PHE A 1 339 ? 0.916 27.141 -13.93 1 97.25 339 PHE A O 1
ATOM 2752 N N . SER A 1 340 ? 0.817 26.438 -15.984 1 96.75 340 SER A N 1
ATOM 2753 C CA . SER A 1 340 ? 0.171 27.656 -16.453 1 96.75 340 SER A CA 1
ATOM 2754 C C . SER A 1 340 ? -1.178 27.875 -15.773 1 96.75 340 SER A C 1
ATOM 2756 O O . SER A 1 340 ? -1.508 28.984 -15.367 1 96.75 340 SER A O 1
ATOM 2758 N N . ARG A 1 341 ? -1.913 26.781 -15.648 1 97.44 341 ARG A N 1
ATOM 2759 C CA . ARG A 1 341 ? -3.234 26.875 -15.031 1 97.44 341 ARG A CA 1
ATOM 2760 C C . ARG A 1 341 ? -3.129 27.281 -13.562 1 97.44 341 ARG A C 1
ATOM 2762 O O . ARG A 1 341 ? -3.99 28 -13.055 1 97.44 341 ARG A O 1
ATOM 2769 N N . LEU A 1 342 ? -2.145 26.781 -12.875 1 98.12 342 LEU A N 1
ATOM 2770 C CA . LEU A 1 342 ? -1.912 27.141 -11.484 1 98.12 342 LEU A CA 1
ATOM 2771 C C . LEU A 1 342 ? -1.554 28.625 -11.359 1 98.12 342 LEU A C 1
ATOM 2773 O O . LEU A 1 342 ? -2.039 29.297 -10.453 1 98.12 342 LEU A O 1
ATOM 2777 N N . VAL A 1 343 ? -0.695 29.125 -12.25 1 98.25 343 VAL A N 1
ATOM 2778 C CA . VAL A 1 343 ? -0.289 30.531 -12.25 1 98.25 343 VAL A CA 1
ATOM 2779 C C . VAL A 1 343 ? -1.516 31.422 -12.43 1 98.25 343 VAL A C 1
ATOM 2781 O O . VAL A 1 343 ? -1.663 32.438 -11.734 1 98.25 343 VAL A O 1
ATOM 2784 N N . ASP A 1 344 ? -2.361 30.984 -13.344 1 98.12 344 ASP A N 1
ATOM 2785 C CA . ASP A 1 344 ? -3.6 31.734 -13.547 1 98.12 344 ASP A CA 1
ATOM 2786 C C . ASP A 1 344 ? -4.434 31.781 -12.273 1 98.12 344 ASP A C 1
ATOM 2788 O O . ASP A 1 344 ? -4.992 32.812 -11.93 1 98.12 344 ASP A O 1
ATOM 2792 N N . GLU A 1 345 ? -4.543 30.656 -11.625 1 98.38 345 GLU A N 1
ATOM 2793 C CA . GLU A 1 345 ? -5.309 30.562 -10.391 1 98.38 345 GLU A CA 1
ATOM 2794 C C . GLU A 1 345 ? -4.715 31.453 -9.305 1 98.38 345 GLU A C 1
ATOM 2796 O O . GLU A 1 345 ? -5.449 32.156 -8.586 1 98.38 345 GLU A O 1
ATOM 2801 N N . LEU A 1 346 ? -3.412 31.5 -9.18 1 98.44 346 LEU A N 1
ATOM 2802 C CA . LEU A 1 346 ? -2.73 32.312 -8.172 1 98.44 346 LEU A CA 1
ATOM 2803 C C . LEU A 1 346 ? -2.926 33.812 -8.453 1 98.44 346 LEU A C 1
ATOM 2805 O O . LEU A 1 346 ? -3.125 34.594 -7.523 1 98.44 346 LEU A O 1
ATOM 2809 N N . ASN A 1 347 ? -2.824 34.188 -9.711 1 98.44 347 ASN A N 1
ATOM 2810 C CA . ASN A 1 347 ? -3.049 35.562 -10.086 1 98.44 347 ASN A CA 1
ATOM 2811 C C . ASN A 1 347 ? -4.488 36 -9.812 1 98.44 347 ASN A C 1
ATOM 2813 O O . ASN A 1 347 ? -4.73 37.125 -9.367 1 98.44 347 ASN A O 1
ATOM 2817 N N . PHE A 1 348 ? -5.375 35.125 -10.078 1 98 348 PHE A N 1
ATOM 2818 C CA . PHE A 1 348 ? -6.77 35.406 -9.766 1 98 348 PHE A CA 1
ATOM 2819 C C . PHE A 1 348 ? -6.945 35.656 -8.266 1 98 348 PHE A C 1
ATOM 2821 O O . PHE A 1 348 ? -7.609 36.625 -7.871 1 98 348 PHE A O 1
ATOM 2828 N N . LEU A 1 349 ? -6.422 34.844 -7.434 1 97.69 349 LEU A N 1
ATOM 2829 C CA . LEU A 1 349 ? -6.562 34.906 -5.984 1 97.69 349 LEU A CA 1
ATOM 2830 C C . LEU A 1 349 ? -5.93 36.188 -5.449 1 97.69 349 LEU A C 1
ATOM 2832 O O . LEU A 1 349 ? -6.398 36.75 -4.457 1 97.69 349 LEU A O 1
ATOM 2836 N N . SER A 1 350 ? -4.867 36.688 -6.102 1 95.81 350 SER A N 1
ATOM 2837 C CA . SER A 1 350 ? -4.168 37.875 -5.637 1 95.81 350 SER A CA 1
ATOM 2838 C C . SER A 1 350 ? -4.898 39.125 -6.062 1 95.81 350 SER A C 1
ATOM 2840 O O . SER A 1 350 ? -4.848 40.156 -5.363 1 95.81 350 SER A O 1
ATOM 2842 N N . THR A 1 351 ? -5.566 39.156 -7.195 1 94.38 351 THR A N 1
ATOM 2843 C CA . THR A 1 351 ? -6.191 40.344 -7.738 1 94.38 351 THR A CA 1
ATOM 2844 C C . THR A 1 351 ? -7.676 40.406 -7.379 1 94.38 351 THR A C 1
ATOM 2846 O O . THR A 1 351 ? -8.141 41.375 -6.781 1 94.38 351 THR A O 1
ATOM 2849 N N . GLU A 1 352 ? -8.391 39.344 -7.711 1 94.75 352 GLU A N 1
ATOM 2850 C CA . GLU A 1 352 ? -9.828 39.312 -7.477 1 94.75 352 GLU A CA 1
ATOM 2851 C C . GLU A 1 352 ? -10.148 38.781 -6.074 1 94.75 352 GLU A C 1
ATOM 2853 O O . GLU A 1 352 ? -10.977 39.344 -5.367 1 94.75 352 GLU A O 1
ATOM 2858 N N . GLY A 1 353 ? -9.508 37.719 -5.703 1 95.31 353 GLY A N 1
ATOM 2859 C CA . GLY A 1 353 ? -9.758 37.094 -4.41 1 95.31 353 GLY A CA 1
ATOM 2860 C C . GLY A 1 353 ? -11.086 36.344 -4.348 1 95.31 353 GLY A C 1
ATOM 2861 O O . GLY A 1 353 ? -11.656 36 -5.383 1 95.31 353 GLY A O 1
ATOM 2862 N N . ILE A 1 354 ? -11.453 36 -3.158 1 96.06 354 ILE A N 1
ATOM 2863 C CA . ILE A 1 354 ? -12.703 35.281 -2.936 1 96.06 354 ILE A CA 1
ATOM 2864 C C . ILE A 1 354 ? -13.617 36.094 -2.031 1 96.06 354 ILE A C 1
ATOM 2866 O O . ILE A 1 354 ? -13.141 36.906 -1.219 1 96.06 354 ILE A O 1
ATOM 2870 N N . THR A 1 355 ? -14.922 35.875 -2.174 1 94.81 355 THR A N 1
ATOM 2871 C CA . THR A 1 355 ? -15.898 36.594 -1.343 1 94.81 355 THR A CA 1
ATOM 2872 C C . THR A 1 355 ? -16.516 35.625 -0.329 1 94.81 355 THR A C 1
ATOM 2874 O O . THR A 1 355 ? -17.109 34.625 -0.706 1 94.81 355 THR A O 1
ATOM 2877 N N . ILE A 1 356 ? -16.281 35.875 0.898 1 92.75 356 ILE A N 1
ATOM 2878 C CA . ILE A 1 356 ? -16.828 35.094 1.99 1 92.75 356 ILE A CA 1
ATOM 2879 C C . ILE A 1 356 ? -18.109 35.719 2.5 1 92.75 356 ILE A C 1
ATOM 2881 O O . ILE A 1 356 ? -18.156 36.938 2.711 1 92.75 356 ILE A O 1
ATOM 2885 N N . GLU A 1 357 ? -19.047 34.938 2.656 1 90 357 GLU A N 1
ATOM 2886 C CA . GLU A 1 357 ? -20.359 35.469 3.055 1 90 357 GLU A CA 1
ATOM 2887 C C . GLU A 1 357 ? -20.766 34.938 4.422 1 90 357 GLU A C 1
ATOM 2889 O O . GLU A 1 357 ? -20.859 33.719 4.621 1 90 357 GLU A O 1
ATOM 2894 N N . PHE A 1 358 ? -20.859 35.75 5.355 1 86.38 358 PHE A N 1
ATOM 2895 C CA . PHE A 1 358 ? -21.438 35.406 6.652 1 86.38 358 PHE A CA 1
ATOM 2896 C C . PHE A 1 358 ? -22.719 36.219 6.887 1 86.38 358 PHE A C 1
ATOM 2898 O O . PHE A 1 358 ? -22.672 37.406 7.184 1 86.38 358 PHE A O 1
ATOM 2905 N N . GLY A 1 359 ? -23.797 35.625 6.859 1 80.25 359 GLY A N 1
ATOM 2906 C CA . GLY A 1 359 ? -25.062 36.344 6.957 1 80.25 359 GLY A CA 1
ATOM 2907 C C . GLY A 1 359 ? -25.203 37.438 5.918 1 80.25 359 GLY A C 1
ATOM 2908 O O . GLY A 1 359 ? -25.172 37.156 4.715 1 80.25 359 GLY A O 1
ATOM 2909 N N . ASN A 1 360 ? -25.203 38.688 6.41 1 82.5 360 ASN A N 1
ATOM 2910 C CA . ASN A 1 360 ? -25.391 39.812 5.508 1 82.5 360 ASN A CA 1
ATOM 2911 C C . ASN A 1 360 ? -24.078 40.531 5.234 1 82.5 360 ASN A C 1
ATOM 2913 O O . ASN A 1 360 ? -24.031 41.531 4.48 1 82.5 360 ASN A O 1
ATOM 2917 N N . THR A 1 361 ? -23 39.969 5.727 1 87.56 361 THR A N 1
ATOM 2918 C CA . THR A 1 361 ? -21.719 40.625 5.559 1 87.56 361 THR A CA 1
ATOM 2919 C C . THR A 1 361 ? -20.859 39.875 4.547 1 87.56 361 THR A C 1
ATOM 2921 O O . THR A 1 361 ? -20.719 38.656 4.621 1 87.56 361 THR A O 1
ATOM 2924 N N . LYS A 1 362 ? -20.438 40.656 3.576 1 90.44 362 LYS A N 1
ATOM 2925 C CA . LYS A 1 362 ? -19.531 40.125 2.568 1 90.44 362 LYS A CA 1
ATOM 2926 C C . LYS A 1 362 ? -18.125 40.656 2.758 1 90.44 362 LYS A C 1
ATOM 2928 O O . LYS A 1 362 ? -17.922 41.875 2.889 1 90.44 362 LYS A O 1
ATOM 2933 N N . THR A 1 363 ? -17.203 39.75 2.873 1 91.38 363 THR A N 1
ATOM 2934 C CA . THR A 1 363 ? -15.805 40.125 3.041 1 91.38 363 THR A CA 1
ATOM 2935 C C . THR A 1 363 ? -14.945 39.562 1.915 1 91.38 363 THR A C 1
ATOM 2937 O O . THR A 1 363 ? -15.031 38.375 1.609 1 91.38 363 THR A O 1
ATOM 2940 N N . LYS A 1 364 ? -14.188 40.438 1.354 1 93.81 364 LYS A N 1
ATOM 2941 C CA . LYS A 1 364 ? -13.273 40 0.3 1 93.81 364 LYS A CA 1
ATOM 2942 C C . LYS A 1 364 ? -11.93 39.562 0.878 1 93.81 364 LYS A C 1
ATOM 2944 O O . LYS A 1 364 ? -11.328 40.312 1.673 1 93.81 364 LYS A O 1
ATOM 2949 N N . LEU A 1 365 ? -11.523 38.438 0.572 1 96.06 365 LEU A N 1
ATOM 2950 C CA . LEU A 1 365 ? -10.258 37.875 1.025 1 96.06 365 LEU A CA 1
ATOM 2951 C C . LEU A 1 365 ? -9.352 37.562 -0.157 1 96.06 365 LEU A C 1
ATOM 2953 O O . LEU A 1 365 ? -9.734 36.812 -1.061 1 96.06 365 LEU A O 1
ATOM 2957 N N . LYS A 1 366 ? -8.195 38.188 -0.197 1 96.38 366 LYS A N 1
ATOM 2958 C CA . LYS A 1 366 ? -7.215 37.938 -1.25 1 96.38 366 LYS A CA 1
ATOM 2959 C C . LYS A 1 366 ? -6.055 37.094 -0.739 1 96.38 366 LYS A C 1
ATOM 2961 O O . LYS A 1 366 ? -5.848 36.969 0.471 1 96.38 366 LYS A O 1
ATOM 2966 N N . PHE A 1 367 ? -5.359 36.406 -1.675 1 97 367 PHE A N 1
ATOM 2967 C CA . PHE A 1 367 ? -4.223 35.562 -1.344 1 97 367 PHE A CA 1
ATOM 2968 C C . PHE A 1 367 ? -3.025 35.906 -2.227 1 97 367 PHE A C 1
ATOM 2970 O O . PHE A 1 367 ? -3.182 36.156 -3.42 1 97 367 PHE A O 1
ATOM 2977 N N . GLN A 1 368 ? -1.867 35.906 -1.678 1 96.38 368 GLN A N 1
ATOM 2978 C CA . GLN A 1 368 ? -0.633 36.188 -2.41 1 96.38 368 GLN A CA 1
ATOM 2979 C C . GLN A 1 368 ? 0.389 35.062 -2.182 1 96.38 368 GLN A C 1
ATOM 2981 O O . GLN A 1 368 ? 0.604 34.625 -1.046 1 96.38 368 GLN A O 1
ATOM 2986 N N . LEU A 1 369 ? 0.981 34.594 -3.256 1 97.19 369 LEU A N 1
ATOM 2987 C CA . LEU A 1 369 ? 2.035 33.594 -3.148 1 97.19 369 LEU A CA 1
ATOM 2988 C C . LEU A 1 369 ? 3.277 34.188 -2.484 1 97.19 369 LEU A C 1
ATOM 2990 O O . LEU A 1 369 ? 3.777 35.219 -2.908 1 97.19 369 LEU A O 1
ATOM 2994 N N . ILE A 1 370 ? 3.764 33.531 -1.494 1 96.25 370 ILE A N 1
ATOM 2995 C CA . ILE A 1 370 ? 4.926 34.062 -0.794 1 96.25 370 ILE A CA 1
ATOM 2996 C C . ILE A 1 370 ? 6.113 33.125 -0.965 1 96.25 370 ILE A C 1
ATOM 2998 O O . ILE A 1 370 ? 7.27 33.531 -0.927 1 96.25 370 ILE A O 1
ATOM 3002 N N . LEU A 1 371 ? 5.773 31.812 -1.015 1 97.12 371 LEU A N 1
ATOM 3003 C CA . LEU A 1 371 ? 6.879 30.859 -0.992 1 97.12 371 LEU A CA 1
ATOM 3004 C C . LEU A 1 371 ? 6.508 29.578 -1.714 1 97.12 371 LEU A C 1
ATOM 3006 O O . LEU A 1 371 ? 5.395 29.062 -1.556 1 97.12 371 LEU A O 1
ATOM 3010 N N . LEU A 1 372 ? 7.406 29.078 -2.549 1 97.75 372 LEU A N 1
ATOM 3011 C CA . LEU A 1 372 ? 7.359 27.719 -3.098 1 97.75 372 LEU A CA 1
ATOM 3012 C C . LEU A 1 372 ? 8.25 26.781 -2.293 1 97.75 372 LEU A C 1
ATOM 3014 O O . LEU A 1 372 ? 9.406 27.094 -2.012 1 97.75 372 LEU A O 1
ATOM 3018 N N . GLN A 1 373 ? 7.727 25.688 -1.925 1 97.62 373 GLN A N 1
ATOM 3019 C CA . GLN A 1 373 ? 8.43 24.75 -1.058 1 97.62 373 GLN A CA 1
ATOM 3020 C C . GLN A 1 373 ? 8.609 23.406 -1.744 1 97.62 373 GLN A C 1
ATOM 3022 O O . GLN A 1 373 ? 7.898 23.078 -2.701 1 97.62 373 GLN A O 1
ATOM 3027 N N . GLY A 1 374 ? 9.523 22.625 -1.284 1 96.56 374 GLY A N 1
ATOM 3028 C CA . GLY A 1 374 ? 9.812 21.297 -1.797 1 96.56 374 GLY A CA 1
ATOM 3029 C C . GLY A 1 374 ? 11.211 20.812 -1.451 1 96.56 374 GLY A C 1
ATOM 3030 O O . GLY A 1 374 ? 11.977 21.516 -0.798 1 96.56 374 GLY A O 1
ATOM 3031 N N . ASP A 1 375 ? 11.508 19.641 -1.828 1 95.06 375 ASP A N 1
ATOM 3032 C CA . ASP A 1 375 ? 12.883 19.156 -1.718 1 95.06 375 ASP A CA 1
ATOM 3033 C C . ASP A 1 375 ? 13.773 19.812 -2.771 1 95.06 375 ASP A C 1
ATOM 3035 O O . ASP A 1 375 ? 13.289 20.531 -3.643 1 95.06 375 ASP A O 1
ATOM 3039 N N . ASN A 1 376 ? 14.977 19.641 -2.646 1 96.44 376 ASN A N 1
ATOM 3040 C CA . ASN A 1 376 ? 15.898 20.328 -3.537 1 96.44 376 ASN A CA 1
ATOM 3041 C C . ASN A 1 376 ? 15.656 19.953 -4.996 1 96.44 376 ASN A C 1
ATOM 3043 O O . ASN A 1 376 ? 15.57 20.828 -5.859 1 96.44 376 ASN A O 1
ATOM 3047 N N . LEU A 1 377 ? 15.523 18.734 -5.289 1 94.94 377 LEU A N 1
ATOM 3048 C CA . LEU A 1 377 ? 15.32 18.281 -6.668 1 94.94 377 LEU A CA 1
ATOM 3049 C C . LEU A 1 377 ? 13.992 18.812 -7.211 1 94.94 377 LEU A C 1
ATOM 3051 O O . LEU A 1 377 ? 13.93 19.297 -8.344 1 94.94 377 LEU A O 1
ATOM 3055 N N . GLY A 1 378 ? 12.961 18.688 -6.402 1 94.12 378 GLY A N 1
ATOM 3056 C CA . GLY A 1 378 ? 11.656 19.172 -6.809 1 94.12 378 GLY A CA 1
ATOM 3057 C C . GLY A 1 378 ? 11.641 20.672 -7.078 1 94.12 378 GLY A C 1
ATOM 3058 O O . GLY A 1 378 ? 11.078 21.125 -8.078 1 94.12 378 GLY A O 1
ATOM 3059 N N . LEU A 1 379 ? 12.266 21.406 -6.266 1 96.31 379 LEU A N 1
ATOM 3060 C CA . LEU A 1 379 ? 12.289 22.859 -6.426 1 96.31 379 LEU A CA 1
ATOM 3061 C C . LEU A 1 379 ? 13.133 23.266 -7.633 1 96.31 379 LEU A C 1
ATOM 3063 O O . LEU A 1 379 ? 12.781 24.188 -8.359 1 96.31 379 LEU A O 1
ATOM 3067 N N . HIS A 1 380 ? 14.273 22.562 -7.781 1 96.12 380 HIS A N 1
ATOM 3068 C CA . HIS A 1 380 ? 15.102 22.844 -8.945 1 96.12 380 HIS A CA 1
ATOM 3069 C C . HIS A 1 380 ? 14.336 22.609 -10.242 1 96.12 380 HIS A C 1
ATOM 3071 O O . HIS A 1 380 ? 14.445 23.406 -11.188 1 96.12 380 HIS A O 1
ATOM 3077 N N . MET A 1 381 ? 13.609 21.562 -10.211 1 94.38 381 MET A N 1
ATOM 3078 C CA . MET A 1 381 ? 12.789 21.234 -11.383 1 94.38 381 MET A CA 1
ATOM 3079 C C . MET A 1 381 ? 11.727 22.312 -11.609 1 94.38 381 MET A C 1
ATOM 3081 O O . MET A 1 381 ? 11.562 22.781 -12.734 1 94.38 381 MET A O 1
ATOM 3085 N N . LEU A 1 382 ? 11.125 22.719 -10.617 1 94.19 382 LEU A N 1
ATOM 3086 C CA . LEU A 1 382 ? 10.016 23.672 -10.68 1 94.19 382 LEU A CA 1
ATOM 3087 C C . LEU A 1 382 ? 10.523 25.062 -11.039 1 94.19 382 LEU A C 1
ATOM 3089 O O . LEU A 1 382 ? 9.859 25.797 -11.781 1 94.19 382 LEU A O 1
ATOM 3093 N N . LEU A 1 383 ? 11.688 25.422 -10.547 1 95.94 383 LEU A N 1
ATOM 3094 C CA . LEU A 1 383 ? 12.172 26.781 -10.641 1 95.94 383 LEU A CA 1
ATOM 3095 C C . LEU A 1 383 ? 13.086 26.953 -11.852 1 95.94 383 LEU A C 1
ATOM 3097 O O . LEU A 1 383 ? 13.523 28.078 -12.156 1 95.94 383 LEU A O 1
ATOM 3101 N N . GLY A 1 384 ? 13.461 25.859 -12.523 1 94.62 384 GLY A N 1
ATOM 3102 C CA . GLY A 1 384 ? 14.227 25.938 -13.75 1 94.62 384 GLY A CA 1
ATOM 3103 C C . GLY A 1 384 ? 15.727 25.906 -13.523 1 94.62 384 GLY A C 1
ATOM 3104 O O . GLY A 1 384 ? 16.5 26.469 -14.297 1 94.62 384 GLY A O 1
ATOM 3105 N N . PHE A 1 385 ? 16.156 25.344 -12.445 1 96.38 385 PHE A N 1
ATOM 3106 C CA . PHE A 1 385 ? 17.578 25.188 -12.156 1 96.38 385 PHE A CA 1
ATOM 3107 C C . PHE A 1 385 ? 18.078 23.812 -12.602 1 96.38 385 PHE A C 1
ATOM 3109 O O . PHE A 1 385 ? 17.266 22.969 -12.992 1 96.38 385 PHE A O 1
ATOM 3116 N N . SER A 1 386 ? 19.391 23.688 -12.531 1 95.38 386 SER A N 1
ATOM 3117 C CA . SER A 1 386 ? 19.969 22.391 -12.852 1 95.38 386 SER A CA 1
ATOM 3118 C C . SER A 1 386 ? 19.516 21.312 -11.867 1 95.38 386 SER A C 1
ATOM 3120 O O . SER A 1 386 ? 19.469 21.547 -10.656 1 95.38 386 SER A O 1
ATOM 3122 N N . GLN A 1 387 ? 19.188 20.188 -12.406 1 93.31 387 GLN A N 1
ATOM 3123 C CA . GLN A 1 387 ? 18.672 19.094 -11.57 1 93.31 387 GLN A CA 1
ATOM 3124 C C . GLN A 1 387 ? 19.797 18.172 -11.148 1 93.31 387 GLN A C 1
ATOM 3126 O O . GLN A 1 387 ? 19.562 17.172 -10.461 1 93.31 387 GLN A O 1
ATOM 3131 N N . SER A 1 388 ? 20.922 18.5 -11.523 1 93.69 388 SER A N 1
ATOM 3132 C CA . SER A 1 388 ? 22.094 17.75 -11.086 1 93.69 388 SER A CA 1
ATOM 3133 C C . SER A 1 388 ? 22.859 18.5 -10 1 93.69 388 SER A C 1
ATOM 3135 O O . SER A 1 388 ? 23.312 19.625 -10.219 1 93.69 388 SER A O 1
ATOM 3137 N N . PHE A 1 389 ? 23.062 17.875 -8.984 1 94.38 389 PHE A N 1
ATOM 3138 C CA . PHE A 1 389 ? 23.766 18.531 -7.883 1 94.38 389 PHE A CA 1
ATOM 3139 C C . PHE A 1 389 ? 25.266 18.328 -8 1 94.38 389 PHE A C 1
ATOM 3141 O O . PHE A 1 389 ? 26.031 18.703 -7.098 1 94.38 389 PHE A O 1
ATOM 3148 N N . SER A 1 390 ? 25.656 17.734 -9.148 1 93.56 390 SER A N 1
ATOM 3149 C CA . SER A 1 390 ? 27.078 17.641 -9.5 1 93.56 390 SER A CA 1
ATOM 3150 C C . SER A 1 390 ? 27.469 18.719 -10.508 1 93.56 390 SER A C 1
ATOM 3152 O O . SER A 1 390 ? 28.625 18.766 -10.945 1 93.56 390 SER A O 1
ATOM 3154 N N . SER A 1 391 ? 26.516 19.531 -10.789 1 95 391 SER A N 1
ATOM 3155 C CA . SER A 1 391 ? 26.797 20.609 -11.719 1 95 391 SER A CA 1
ATOM 3156 C C . SER A 1 391 ? 27.719 21.656 -11.102 1 95 391 SER A C 1
ATOM 3158 O O . SER A 1 391 ? 27.844 21.734 -9.875 1 95 391 SER A O 1
ATOM 3160 N N . ASN A 1 392 ? 28.266 22.469 -11.922 1 95.56 392 ASN A N 1
ATOM 3161 C CA . ASN A 1 392 ? 29.219 23.469 -11.477 1 95.56 392 ASN A CA 1
ATOM 3162 C C . ASN A 1 392 ? 28.562 24.516 -10.57 1 95.56 392 ASN A C 1
ATOM 3164 O O . ASN A 1 392 ? 29.188 25.016 -9.641 1 95.56 392 ASN A O 1
ATOM 3168 N N . PHE A 1 393 ? 27.359 24.859 -10.898 1 95.81 393 PHE A N 1
ATOM 3169 C CA . PHE A 1 393 ? 26.594 25.844 -10.133 1 95.81 393 PHE A CA 1
ATOM 3170 C C . PHE A 1 393 ? 25.234 25.266 -9.719 1 95.81 393 PHE A C 1
ATOM 3172 O O . PHE A 1 393 ? 24.203 25.609 -10.297 1 95.81 393 PHE A O 1
ATOM 3179 N N . PHE A 1 394 ? 25.203 24.5 -8.617 1 95.88 394 PHE A N 1
ATOM 3180 C CA . PHE A 1 394 ? 24.031 23.734 -8.234 1 95.88 394 PHE A CA 1
ATOM 3181 C C . PHE A 1 394 ? 23.172 24.516 -7.254 1 95.88 394 PHE A C 1
ATOM 3183 O O . PHE A 1 394 ? 22 24.188 -7.043 1 95.88 394 PHE A O 1
ATOM 3190 N N . CYS A 1 395 ? 23.688 25.594 -6.633 1 95.69 395 CYS A N 1
ATOM 3191 C CA . CYS A 1 395 ? 22.969 26.281 -5.57 1 95.69 395 CYS A CA 1
ATOM 3192 C C . CYS A 1 395 ? 22.031 27.359 -6.145 1 95.69 395 CYS A C 1
ATOM 3194 O O . CYS A 1 395 ? 22.453 28.156 -6.973 1 95.69 395 CYS A O 1
ATOM 3196 N N . ARG A 1 396 ? 20.875 27.359 -5.77 1 95.06 396 ARG A N 1
ATOM 3197 C CA . ARG A 1 396 ? 19.922 28.344 -6.289 1 95.06 396 ARG A CA 1
ATOM 3198 C C . ARG A 1 396 ? 20.031 29.656 -5.543 1 95.06 396 ARG A C 1
ATOM 3200 O O . ARG A 1 396 ? 19.5 30.688 -5.992 1 95.06 396 ARG A O 1
ATOM 3207 N N . PHE A 1 397 ? 20.812 29.766 -4.395 1 95.5 397 PHE A N 1
ATOM 3208 C CA . PHE A 1 397 ? 20.906 30.969 -3.574 1 95.5 397 PHE A CA 1
ATOM 3209 C C . PHE A 1 397 ? 22.141 31.797 -3.959 1 95.5 397 PHE A C 1
ATOM 3211 O O . PHE A 1 397 ? 22.188 33 -3.713 1 95.5 397 PHE A O 1
ATOM 3218 N N . CYS A 1 398 ? 23.172 31.094 -4.438 1 95.19 398 CYS A N 1
ATOM 3219 C CA . CYS A 1 398 ? 24.422 31.797 -4.711 1 95.19 398 CYS A CA 1
ATOM 3220 C C . CYS A 1 398 ? 25.094 31.266 -5.973 1 95.19 398 CYS A C 1
ATOM 3222 O O . CYS A 1 398 ? 24.625 30.266 -6.543 1 95.19 398 CYS A O 1
ATOM 3224 N N . ARG A 1 399 ? 26.156 31.922 -6.426 1 94.88 399 ARG A N 1
ATOM 3225 C CA . ARG A 1 399 ? 26.859 31.578 -7.66 1 94.88 399 ARG A CA 1
ATOM 3226 C C . ARG A 1 399 ? 28.25 31.031 -7.363 1 94.88 399 ARG A C 1
ATOM 3228 O O . ARG A 1 399 ? 29.188 31.281 -8.117 1 94.88 399 ARG A O 1
ATOM 3235 N N . VAL A 1 400 ? 28.359 30.391 -6.25 1 94.62 400 VAL A N 1
ATOM 3236 C CA . VAL A 1 400 ? 29.641 29.812 -5.891 1 94.62 400 VAL A CA 1
ATOM 3237 C C . VAL A 1 400 ? 29.859 28.516 -6.664 1 94.62 400 VAL A C 1
ATOM 3239 O O . VAL A 1 400 ? 28.938 27.688 -6.777 1 94.62 400 VAL A O 1
ATOM 3242 N N . HIS A 1 401 ? 31.031 28.359 -7.152 1 94.94 401 HIS A N 1
ATOM 3243 C CA . HIS A 1 401 ? 31.359 27.156 -7.902 1 94.94 401 HIS A CA 1
ATOM 3244 C C . HIS A 1 401 ? 31.359 25.922 -7 1 94.94 401 HIS A C 1
ATOM 3246 O O . HIS A 1 401 ? 31.734 26.016 -5.828 1 94.94 401 HIS A O 1
ATOM 3252 N N . ARG A 1 402 ? 31.031 24.812 -7.566 1 95 402 ARG A N 1
ATOM 3253 C CA . ARG A 1 402 ? 30.891 23.562 -6.844 1 95 402 ARG A CA 1
ATOM 3254 C C . ARG A 1 402 ? 32.156 23.203 -6.09 1 95 402 ARG A C 1
ATOM 3256 O O . ARG A 1 402 ? 32.125 22.812 -4.926 1 95 402 ARG A O 1
ATOM 3263 N N . ASP A 1 403 ? 33.312 23.391 -6.648 1 93.31 403 ASP A N 1
ATOM 3264 C CA . ASP A 1 403 ? 34.594 23 -6.062 1 93.31 403 ASP A CA 1
ATOM 3265 C C . ASP A 1 403 ? 34.875 23.797 -4.797 1 93.31 403 ASP A C 1
ATOM 3267 O O . ASP A 1 403 ? 35.469 23.297 -3.854 1 93.31 403 ASP A O 1
ATOM 3271 N N . VAL A 1 404 ? 34.406 24.969 -4.801 1 93.81 404 VAL A N 1
ATOM 3272 C CA . VAL A 1 404 ? 34.625 25.844 -3.646 1 93.81 404 VAL A CA 1
ATOM 3273 C C . VAL A 1 404 ? 33.562 25.547 -2.58 1 93.81 404 VAL A C 1
ATOM 3275 O O . VAL A 1 404 ? 33.875 25.453 -1.392 1 93.81 404 VAL A O 1
ATOM 3278 N N . SER A 1 405 ? 32.375 25.375 -3 1 93.88 405 SER A N 1
ATOM 3279 C CA . SER A 1 405 ? 31.25 25.172 -2.09 1 93.88 405 SER A CA 1
ATOM 3280 C C . SER A 1 405 ? 31.422 23.891 -1.273 1 93.88 405 SER A C 1
ATOM 3282 O O . SER A 1 405 ? 31 23.828 -0.116 1 93.88 405 SER A O 1
ATOM 3284 N N . LEU A 1 406 ? 32 22.922 -1.827 1 94.44 406 LEU A N 1
ATOM 3285 C CA . LEU A 1 406 ? 32.125 21.625 -1.172 1 94.44 406 LEU A CA 1
ATOM 3286 C C . LEU A 1 406 ? 33.312 21.609 -0.194 1 94.44 406 LEU A C 1
ATOM 3288 O O . LEU A 1 406 ? 33.469 20.672 0.574 1 94.44 406 LEU A O 1
ATOM 3292 N N . LYS A 1 407 ? 34.031 22.766 -0.107 1 93.75 407 LYS A N 1
ATOM 3293 C CA . LYS A 1 407 ? 35.188 22.797 0.773 1 93.75 407 LYS A CA 1
ATOM 3294 C C . LYS A 1 407 ? 35.156 24.016 1.685 1 93.75 407 LYS A C 1
ATOM 3296 O O . LYS A 1 407 ? 36.062 24.203 2.52 1 93.75 407 LYS A O 1
ATOM 3301 N N . SER A 1 408 ? 34.094 24.688 1.564 1 92.06 408 SER A N 1
ATOM 3302 C CA . SER A 1 408 ? 34.062 25.938 2.332 1 92.06 408 SER A CA 1
ATOM 3303 C C . SER A 1 408 ? 32.969 25.891 3.389 1 92.06 408 SER A C 1
ATOM 3305 O O . SER A 1 408 ? 31.859 25.422 3.123 1 92.06 408 SER A O 1
ATOM 3307 N N . ALA A 1 409 ? 33.281 26.469 4.551 1 93.56 409 ALA A N 1
ATOM 3308 C CA . ALA A 1 409 ? 32.344 26.5 5.66 1 93.56 409 ALA A CA 1
ATOM 3309 C C . ALA A 1 409 ? 31.719 27.891 5.809 1 93.56 409 ALA A C 1
ATOM 3311 O O . ALA A 1 409 ? 31 28.156 6.77 1 93.56 409 ALA A O 1
ATOM 3312 N N . LYS A 1 410 ? 32 28.734 4.852 1 90.81 410 LYS A N 1
ATOM 3313 C CA . LYS A 1 410 ? 31.484 30.094 4.898 1 90.81 410 LYS A CA 1
ATOM 3314 C C . LYS A 1 410 ? 30.969 30.531 3.529 1 90.81 410 LYS A C 1
ATOM 3316 O O . LYS A 1 410 ? 31.406 30.016 2.5 1 90.81 410 LYS A O 1
ATOM 3321 N N . ILE A 1 411 ? 29.969 31.375 3.67 1 86.62 411 ILE A N 1
ATOM 3322 C CA . ILE A 1 411 ? 29.422 31.906 2.43 1 86.62 411 ILE A CA 1
ATOM 3323 C C . ILE A 1 411 ? 29.938 33.312 2.193 1 86.62 411 ILE A C 1
ATOM 3325 O O . ILE A 1 411 ? 30.062 34.125 3.133 1 86.62 411 ILE A O 1
ATOM 3329 N N . ASN A 1 412 ? 30.281 33.531 0.981 1 83.25 412 ASN A N 1
ATOM 3330 C CA . ASN A 1 412 ? 30.609 34.906 0.574 1 83.25 412 ASN A CA 1
ATOM 3331 C C . ASN A 1 412 ? 29.359 35.688 0.159 1 83.25 412 ASN A C 1
ATOM 3333 O O . ASN A 1 412 ? 28.672 35.312 -0.792 1 83.25 412 ASN A O 1
ATOM 3337 N N . ALA A 1 413 ? 29.109 36.719 0.776 1 79.38 413 ALA A N 1
ATOM 3338 C CA . ALA A 1 413 ? 27.906 37.531 0.558 1 79.38 413 ALA A CA 1
ATOM 3339 C C . ALA A 1 413 ? 27.875 38.094 -0.864 1 79.38 413 ALA A C 1
ATOM 3341 O O . ALA A 1 413 ? 26.797 38.312 -1.428 1 79.38 413 ALA A O 1
ATOM 3342 N N . ASP A 1 414 ? 28.984 38.188 -1.438 1 81.12 414 ASP A N 1
ATOM 3343 C CA . ASP A 1 414 ? 29.062 38.812 -2.752 1 81.12 414 ASP A CA 1
ATOM 3344 C C . ASP A 1 414 ? 28.625 37.844 -3.852 1 81.12 414 ASP A C 1
ATOM 3346 O O . ASP A 1 414 ? 28.328 38.281 -4.969 1 81.12 414 ASP A O 1
ATOM 3350 N N . GLU A 1 415 ? 28.453 36.719 -3.48 1 89.38 415 GLU A N 1
ATOM 3351 C CA . GLU A 1 415 ? 28.141 35.719 -4.492 1 89.38 415 GLU A CA 1
ATOM 3352 C C . GLU A 1 415 ? 26.672 35.312 -4.445 1 89.38 415 GLU A C 1
ATOM 3354 O O . GLU A 1 415 ? 26.266 34.375 -5.113 1 89.38 415 GLU A O 1
ATOM 3359 N N . ARG A 1 416 ? 25.922 36.062 -3.809 1 92.56 416 ARG A N 1
ATOM 3360 C CA . ARG A 1 416 ? 24.5 35.781 -3.729 1 92.56 416 ARG A CA 1
ATOM 3361 C C . ARG A 1 416 ? 23.812 36.062 -5.062 1 92.56 416 ARG A C 1
ATOM 3363 O O . ARG A 1 416 ? 24.172 37 -5.773 1 92.56 416 ARG A O 1
ATOM 3370 N N . ARG A 1 417 ? 22.875 35.281 -5.363 1 94.69 417 ARG A N 1
ATOM 3371 C CA . ARG A 1 417 ? 22.094 35.531 -6.57 1 94.69 417 ARG A CA 1
ATOM 3372 C C . ARG A 1 417 ? 21.125 36.688 -6.367 1 94.69 417 ARG A C 1
ATOM 3374 O O . ARG A 1 417 ? 20.469 36.781 -5.328 1 94.69 417 ARG A O 1
ATOM 3381 N N . THR A 1 418 ? 21.109 37.562 -7.238 1 94.25 418 THR A N 1
ATOM 3382 C CA . THR A 1 418 ? 20.203 38.719 -7.25 1 94.25 418 THR A CA 1
ATOM 3383 C C . THR A 1 418 ? 19.344 38.719 -8.516 1 94.25 418 THR A C 1
ATOM 3385 O O . THR A 1 418 ? 19.562 37.906 -9.422 1 94.25 418 THR A O 1
ATOM 3388 N N . LYS A 1 419 ? 18.344 39.531 -8.523 1 94.81 419 LYS A N 1
ATOM 3389 C CA . LYS A 1 419 ? 17.469 39.625 -9.688 1 94.81 419 LYS A CA 1
ATOM 3390 C C . LYS A 1 419 ? 18.25 40 -10.938 1 94.81 419 LYS A C 1
ATOM 3392 O O . LYS A 1 419 ? 18.016 39.469 -12.016 1 94.81 419 LYS A O 1
ATOM 3397 N N . GLU A 1 420 ? 19.25 40.844 -10.758 1 94.5 420 GLU A N 1
ATOM 3398 C CA . GLU A 1 420 ? 20.062 41.344 -11.867 1 94.5 420 GLU A CA 1
ATOM 3399 C C . GLU A 1 420 ? 20.953 40.219 -12.438 1 94.5 420 GLU A C 1
ATOM 3401 O O . GLU A 1 420 ? 20.984 40 -13.648 1 94.5 420 GLU A O 1
ATOM 3406 N N . ASN A 1 421 ? 21.625 39.625 -11.594 1 94.12 421 ASN A N 1
ATOM 3407 C CA . ASN A 1 421 ? 22.516 38.594 -12.094 1 94.12 421 ASN A CA 1
ATOM 3408 C C . ASN A 1 421 ? 21.734 37.375 -12.617 1 94.12 421 ASN A C 1
ATOM 3410 O O . ASN A 1 421 ? 22.219 36.656 -13.469 1 94.12 421 ASN A O 1
ATOM 3414 N N . TYR A 1 422 ? 20.547 37.156 -12.047 1 95.88 422 TYR A N 1
ATOM 3415 C CA . TYR A 1 422 ? 19.688 36.094 -12.555 1 95.88 422 TYR A CA 1
ATOM 3416 C C . TYR A 1 422 ? 19.312 36.344 -14.008 1 95.88 422 TYR A C 1
ATOM 3418 O O . TYR A 1 422 ? 19.422 35.438 -14.844 1 95.88 422 TYR A O 1
ATOM 3426 N N . GLU A 1 423 ? 18.938 37.531 -14.328 1 96.06 423 GLU A N 1
ATOM 3427 C CA . GLU A 1 423 ? 18.547 37.875 -15.695 1 96.06 423 GLU A CA 1
ATOM 3428 C C . GLU A 1 423 ? 19.75 37.75 -16.641 1 96.06 423 GLU A C 1
ATOM 3430 O O . GLU A 1 423 ? 19.609 37.312 -17.781 1 96.06 423 GLU A O 1
ATOM 3435 N N . ALA A 1 424 ? 20.875 38.156 -16.141 1 95.69 424 ALA A N 1
ATOM 3436 C CA . ALA A 1 424 ? 22.094 38.062 -16.938 1 95.69 424 ALA A CA 1
ATOM 3437 C C . ALA A 1 424 ? 22.438 36.594 -17.219 1 95.69 424 ALA A C 1
ATOM 3439 O O . ALA A 1 424 ? 22.828 36.25 -18.344 1 95.69 424 ALA A O 1
ATOM 3440 N N . ASP A 1 425 ? 22.297 35.812 -16.234 1 95.62 425 ASP A N 1
ATOM 3441 C CA . ASP A 1 425 ? 22.609 34.375 -16.359 1 95.62 425 ASP A CA 1
ATOM 3442 C C . ASP A 1 425 ? 21.609 33.688 -17.297 1 95.62 425 ASP A C 1
ATOM 3444 O O . ASP A 1 425 ? 21.969 32.781 -18.047 1 95.62 425 ASP A O 1
ATOM 3448 N N . LEU A 1 426 ? 20.375 34.062 -17.188 1 95.56 426 LEU A N 1
ATOM 3449 C CA . LEU A 1 426 ? 19.328 33.5 -18.062 1 95.56 426 LEU A CA 1
ATOM 3450 C C . LEU A 1 426 ? 19.625 33.812 -19.516 1 95.56 426 LEU A C 1
ATOM 3452 O O . LEU A 1 426 ? 19.406 32.969 -20.391 1 95.56 426 LEU A O 1
ATOM 3456 N N . SER A 1 427 ? 20.156 34.906 -19.781 1 94.75 427 SER A N 1
ATOM 3457 C CA . SER A 1 427 ? 20.453 35.375 -21.141 1 94.75 427 SER A CA 1
ATOM 3458 C C . SER A 1 427 ? 21.609 34.562 -21.75 1 94.75 427 SER A C 1
ATOM 3460 O O . SER A 1 427 ? 21.672 34.375 -22.969 1 94.75 427 SER A O 1
ATOM 3462 N N . LEU A 1 428 ? 22.484 34.156 -20.922 1 94.56 428 LEU A N 1
ATOM 3463 C CA . LEU A 1 428 ? 23.609 33.344 -21.391 1 94.56 428 LEU A CA 1
ATOM 3464 C C . LEU A 1 428 ? 23.156 32 -21.891 1 94.56 428 LEU A C 1
ATOM 3466 O O . LEU A 1 428 ? 23.828 31.375 -22.734 1 94.56 428 LEU A O 1
ATOM 3470 N N . ASN A 1 429 ? 22.109 31.516 -21.453 1 91.75 429 ASN A N 1
ATOM 3471 C CA . ASN A 1 429 ? 21.484 30.266 -21.875 1 91.75 429 ASN A CA 1
ATOM 3472 C C . ASN A 1 429 ? 22.484 29.109 -21.875 1 91.75 429 ASN A C 1
ATOM 3474 O O . ASN A 1 429 ? 22.594 28.391 -22.875 1 91.75 429 ASN A O 1
ATOM 3478 N N . ASN A 1 430 ? 23.281 29.062 -20.812 1 94.5 430 ASN A N 1
ATOM 3479 C CA . ASN A 1 430 ? 24.266 27.984 -20.625 1 94.5 430 ASN A CA 1
ATOM 3480 C C . ASN A 1 430 ? 24.203 27.438 -19.203 1 94.5 430 ASN A C 1
ATOM 3482 O O . ASN A 1 430 ? 24.812 27.984 -18.281 1 94.5 430 ASN A O 1
ATOM 3486 N N . VAL A 1 431 ? 23.688 26.312 -19.047 1 93.94 431 VAL A N 1
ATOM 3487 C CA . VAL A 1 431 ? 23.422 25.719 -17.734 1 93.94 431 VAL A CA 1
ATOM 3488 C C . VAL A 1 431 ? 24.75 25.375 -17.062 1 93.94 431 VAL A C 1
ATOM 3490 O O . VAL A 1 431 ? 24.875 25.5 -15.836 1 93.94 431 VAL A O 1
ATOM 3493 N N . SER A 1 432 ? 25.781 24.984 -17.781 1 94.44 432 SER A N 1
ATOM 3494 C CA . SER A 1 432 ? 27.062 24.578 -17.219 1 94.44 432 SER A CA 1
ATOM 3495 C C . SER A 1 432 ? 27.781 25.781 -16.594 1 94.44 432 SER A C 1
ATOM 3497 O O . SER A 1 432 ? 28.562 25.609 -15.648 1 94.44 432 SER A O 1
ATOM 3499 N N . LEU A 1 433 ? 27.422 26.984 -17.109 1 94.75 433 LEU A N 1
ATOM 3500 C CA . LEU A 1 433 ? 28.141 28.172 -16.656 1 94.75 433 LEU A CA 1
ATOM 3501 C C . LEU A 1 433 ? 27.328 28.922 -15.594 1 94.75 433 LEU A C 1
ATOM 3503 O O . LEU A 1 433 ? 27.875 29.734 -14.852 1 94.75 433 LEU A O 1
ATOM 3507 N N . THR A 1 434 ? 26.078 28.609 -15.586 1 95.12 434 THR A N 1
ATOM 3508 C CA . THR A 1 434 ? 25.266 29.469 -14.734 1 95.12 434 THR A CA 1
ATOM 3509 C C . THR A 1 434 ? 24.453 28.641 -13.75 1 95.12 434 THR A C 1
ATOM 3511 O O . THR A 1 434 ? 24.016 29.156 -12.711 1 95.12 434 THR A O 1
ATOM 3514 N N . GLY A 1 435 ? 24.094 27.391 -14.086 1 95.88 435 GLY A N 1
ATOM 3515 C CA . GLY A 1 435 ? 23.25 26.531 -13.266 1 95.88 435 GLY A CA 1
ATOM 3516 C C . GLY A 1 435 ? 21.781 26.734 -13.523 1 95.88 435 GLY A C 1
ATOM 3517 O O . GLY A 1 435 ? 20.938 26.109 -12.875 1 95.88 435 GLY A O 1
ATOM 3518 N N . ILE A 1 436 ? 21.375 27.609 -14.461 1 96.56 436 ILE A N 1
ATOM 3519 C CA . ILE A 1 436 ? 19.984 27.891 -14.789 1 96.56 436 ILE A CA 1
ATOM 3520 C C . ILE A 1 436 ? 19.625 27.234 -16.125 1 96.56 436 ILE A C 1
ATOM 3522 O O . ILE A 1 436 ? 20.281 27.484 -17.141 1 96.56 436 ILE A O 1
ATOM 3526 N N . LYS A 1 437 ? 18.641 26.422 -16.109 1 94.56 437 LYS A N 1
ATOM 3527 C CA . LYS A 1 437 ? 18.234 25.672 -17.281 1 94.56 437 LYS A CA 1
ATOM 3528 C C . LYS A 1 437 ? 17.203 26.438 -18.109 1 94.56 437 LYS A C 1
ATOM 3530 O O . LYS A 1 437 ? 17.25 26.453 -19.344 1 94.56 437 LYS A O 1
ATOM 3535 N N . GLU A 1 438 ? 16.203 27.016 -17.406 1 94.31 438 GLU A N 1
ATOM 3536 C CA . GLU A 1 438 ? 15.148 27.766 -18.078 1 94.31 438 GLU A CA 1
ATOM 3537 C C . GLU A 1 438 ? 14.547 28.812 -17.156 1 94.31 438 GLU A C 1
ATOM 3539 O O . GLU A 1 438 ? 14.82 28.828 -15.953 1 94.31 438 GLU A O 1
ATOM 3544 N N . SER A 1 439 ? 13.82 29.656 -17.766 1 94.94 439 SER A N 1
ATOM 3545 C CA . SER A 1 439 ? 13.133 30.688 -16.984 1 94.94 439 SER A CA 1
ATOM 3546 C C . SER A 1 439 ? 12.023 30.062 -16.125 1 94.94 439 SER A C 1
ATOM 3548 O O . SER A 1 439 ? 11.344 29.141 -16.562 1 94.94 439 SER A O 1
ATOM 3550 N N . CYS A 1 440 ? 11.867 30.594 -14.945 1 96.12 440 CYS A N 1
ATOM 3551 C CA . CYS A 1 440 ? 10.859 30.094 -14.016 1 96.12 440 CYS A CA 1
ATOM 3552 C C . CYS A 1 440 ? 9.469 30.594 -14.398 1 96.12 440 CYS A C 1
ATOM 3554 O O . CYS A 1 440 ? 9.25 31.797 -14.492 1 96.12 440 CYS A O 1
ATOM 3556 N N . ILE A 1 441 ? 8.555 29.719 -14.547 1 96.5 441 ILE A N 1
ATOM 3557 C CA . ILE A 1 441 ? 7.199 30.062 -14.953 1 96.5 441 ILE A CA 1
ATOM 3558 C C . ILE A 1 441 ? 6.523 30.891 -13.867 1 96.5 441 ILE A C 1
ATOM 3560 O O . ILE A 1 441 ? 5.648 31.703 -14.156 1 96.5 441 ILE A O 1
ATOM 3564 N N . PHE A 1 442 ? 6.91 30.844 -12.625 1 97.62 442 PHE A N 1
ATOM 3565 C CA . PHE A 1 442 ? 6.234 31.5 -11.508 1 97.62 442 PHE A CA 1
ATOM 3566 C C . PHE A 1 442 ? 6.617 32.969 -11.43 1 97.62 442 PHE A C 1
ATOM 3568 O O . PHE A 1 442 ? 6.012 33.719 -10.672 1 97.62 442 PHE A O 1
ATOM 3575 N N . ASN A 1 443 ? 7.621 33.344 -12.156 1 97.19 443 ASN A N 1
ATOM 3576 C CA . ASN A 1 443 ? 7.926 34.75 -12.25 1 97.19 443 ASN A CA 1
ATOM 3577 C C . ASN A 1 443 ? 6.766 35.531 -12.867 1 97.19 443 ASN A C 1
ATOM 3579 O O . ASN A 1 443 ? 6.723 36.781 -12.773 1 97.19 443 ASN A O 1
ATOM 3583 N N . ASN A 1 444 ? 5.824 34.781 -13.445 1 97.06 444 ASN A N 1
ATOM 3584 C CA . ASN A 1 444 ? 4.629 35.406 -14.016 1 97.06 444 ASN A CA 1
ATOM 3585 C C . ASN A 1 444 ? 3.551 35.594 -12.953 1 97.06 444 ASN A C 1
ATOM 3587 O O . ASN A 1 444 ? 2.488 36.156 -13.242 1 97.06 444 ASN A O 1
ATOM 3591 N N . VAL A 1 445 ? 3.762 35.188 -11.781 1 97.62 445 VAL A N 1
ATOM 3592 C CA . VAL A 1 445 ? 2.824 35.406 -10.688 1 97.62 445 VAL A CA 1
ATOM 3593 C C . VAL A 1 445 ? 3.012 36.812 -10.125 1 97.62 445 VAL A C 1
ATOM 3595 O O . VAL A 1 445 ? 4.141 37.281 -9.969 1 97.62 445 VAL A O 1
ATOM 3598 N N . ASN A 1 446 ? 1.944 37.406 -9.734 1 94.44 446 ASN A N 1
ATOM 3599 C CA . ASN A 1 446 ? 1.988 38.781 -9.219 1 94.44 446 ASN A CA 1
ATOM 3600 C C . ASN A 1 446 ? 2.773 38.875 -7.91 1 94.44 446 ASN A C 1
ATOM 3602 O O . ASN A 1 446 ? 2.574 38.062 -7.012 1 94.44 446 ASN A O 1
ATOM 3606 N N . ASN A 1 447 ? 3.725 39.844 -7.871 1 92.62 447 ASN A N 1
ATOM 3607 C CA . ASN A 1 447 ? 4.48 40.188 -6.668 1 92.62 447 ASN A CA 1
ATOM 3608 C C . ASN A 1 447 ? 5.363 39 -6.223 1 92.62 447 ASN A C 1
ATOM 3610 O O . ASN A 1 447 ? 5.535 38.781 -5.023 1 92.62 447 ASN A O 1
ATOM 3614 N N . TYR A 1 448 ? 5.672 38.094 -7.121 1 95.31 448 TYR A N 1
ATOM 3615 C CA . TYR A 1 448 ? 6.57 37 -6.836 1 95.31 448 TYR A CA 1
ATOM 3616 C C . TYR A 1 448 ? 7.75 36.969 -7.805 1 95.31 448 TYR A C 1
ATOM 3618 O O . TYR A 1 448 ? 7.586 37.25 -8.992 1 95.31 448 TYR A O 1
ATOM 3626 N N . HIS A 1 449 ? 8.906 36.719 -7.273 1 96.12 449 HIS A N 1
ATOM 3627 C CA . HIS A 1 449 ? 10.094 36.5 -8.078 1 96.12 449 HIS A CA 1
ATOM 3628 C C . HIS A 1 449 ? 10.938 35.375 -7.488 1 96.12 449 HIS A C 1
ATOM 3630 O O . HIS A 1 449 ? 11.062 35.25 -6.266 1 96.12 449 HIS A O 1
ATOM 3636 N N . ILE A 1 450 ? 11.523 34.625 -8.289 1 96 450 ILE A N 1
ATOM 3637 C CA . ILE A 1 450 ? 12.25 33.438 -7.918 1 96 450 ILE A CA 1
ATOM 3638 C C . ILE A 1 450 ? 13.406 33.781 -6.98 1 96 450 ILE A C 1
ATOM 3640 O O . ILE A 1 450 ? 13.766 33 -6.102 1 96 450 ILE A O 1
ATOM 3644 N N . MET A 1 451 ? 13.992 34.906 -7.113 1 94.75 451 MET A N 1
ATOM 3645 C CA . MET A 1 451 ? 15.148 35.312 -6.309 1 94.75 451 MET A CA 1
ATOM 3646 C C . MET A 1 451 ? 14.727 35.656 -4.887 1 94.75 451 MET A C 1
ATOM 3648 O O . MET A 1 451 ? 15.57 35.75 -3.988 1 94.75 451 MET A O 1
ATOM 3652 N N . ASP A 1 452 ? 13.469 35.75 -4.691 1 93.81 452 ASP A N 1
ATOM 3653 C CA . ASP A 1 452 ? 12.953 36 -3.35 1 93.81 452 ASP A CA 1
ATOM 3654 C C . ASP A 1 452 ? 12.516 34.719 -2.684 1 93.81 452 ASP A C 1
ATOM 3656 O O . ASP A 1 452 ? 12.117 34.719 -1.518 1 93.81 452 ASP A O 1
ATOM 3660 N N . ASN A 1 453 ? 12.555 33.625 -3.439 1 95.5 453 ASN A N 1
ATOM 3661 C CA . ASN A 1 453 ? 12.117 32.344 -2.898 1 95.5 453 ASN A CA 1
ATOM 3662 C C . ASN A 1 453 ? 13.219 31.672 -2.086 1 95.5 453 ASN A C 1
ATOM 3664 O O . ASN A 1 453 ? 13.852 30.734 -2.553 1 95.5 453 ASN A O 1
ATOM 3668 N N . SER A 1 454 ? 13.383 32.062 -0.9 1 92.69 454 SER A N 1
ATOM 3669 C CA . SER A 1 454 ? 14.398 31.5 -0.005 1 92.69 454 SER A CA 1
ATOM 3670 C C . SER A 1 454 ? 13.828 30.375 0.849 1 92.69 454 SER A C 1
ATOM 3672 O O . SER A 1 454 ? 13.195 30.625 1.874 1 92.69 454 SER A O 1
ATOM 3674 N N . TYR A 1 455 ? 14.148 29.172 0.453 1 96.19 455 TYR A N 1
ATOM 3675 C CA . TYR A 1 455 ? 13.586 28.047 1.18 1 96.19 455 TYR A CA 1
ATOM 3676 C C . TYR A 1 455 ? 14.586 26.906 1.272 1 96.19 455 TYR A C 1
ATOM 3678 O O . TYR A 1 455 ? 15.211 26.531 0.274 1 96.19 455 TYR A O 1
ATOM 3686 N N . CYS A 1 456 ? 14.875 26.469 2.43 1 95.38 456 CYS A N 1
ATOM 3687 C CA . CYS A 1 456 ? 15.625 25.25 2.738 1 95.38 456 CYS A CA 1
ATOM 3688 C C . CYS A 1 456 ? 14.789 24.297 3.598 1 95.38 456 CYS A C 1
ATOM 3690 O O . CYS A 1 456 ? 14.211 24.719 4.602 1 95.38 456 CYS A O 1
ATOM 3692 N N . ASP A 1 457 ? 14.719 23.078 3.178 1 96.75 457 ASP A N 1
ATOM 3693 C CA . ASP A 1 457 ? 13.891 22.125 3.922 1 96.75 457 ASP A CA 1
ATOM 3694 C C . ASP A 1 457 ? 14.688 21.484 5.051 1 96.75 457 ASP A C 1
ATOM 3696 O O . ASP A 1 457 ? 15.633 20.734 4.805 1 96.75 457 ASP A O 1
ATOM 3700 N N . LEU A 1 458 ? 14.219 21.641 6.207 1 96.88 458 LEU A N 1
ATOM 3701 C CA . LEU A 1 458 ? 14.898 21.094 7.379 1 96.88 458 LEU A CA 1
ATOM 3702 C C . LEU A 1 458 ? 14.898 19.578 7.355 1 96.88 458 LEU A C 1
ATOM 3704 O O . LEU A 1 458 ? 15.852 18.938 7.82 1 96.88 458 LEU A O 1
ATOM 3708 N N . MET A 1 459 ? 13.867 19 6.898 1 97.06 459 MET A N 1
ATOM 3709 C CA . MET A 1 459 ? 13.75 17.547 6.879 1 97.06 459 MET A CA 1
ATOM 3710 C C . MET A 1 459 ? 14.797 16.938 5.953 1 97.06 459 MET A C 1
ATOM 3712 O O . MET A 1 459 ? 15.555 16.047 6.367 1 97.06 459 MET A O 1
ATOM 3716 N N . HIS A 1 460 ? 14.891 17.422 4.746 1 97.06 460 HIS A N 1
ATOM 3717 C CA . HIS A 1 460 ? 15.742 16.812 3.732 1 97.06 460 HIS A CA 1
ATOM 3718 C C . HIS A 1 460 ? 17.188 17.266 3.875 1 97.06 460 HIS A C 1
ATOM 3720 O O . HIS A 1 460 ? 18.125 16.484 3.699 1 97.06 460 HIS A O 1
ATOM 3726 N N . ASP A 1 461 ? 17.422 18.5 4.211 1 97.62 461 ASP A N 1
ATOM 3727 C CA . ASP A 1 461 ? 18.766 19.062 4.195 1 97.62 461 ASP A CA 1
ATOM 3728 C C . ASP A 1 461 ? 19.484 18.812 5.52 1 97.62 461 ASP A C 1
ATOM 3730 O O . ASP A 1 461 ? 20.688 18.547 5.543 1 97.62 461 ASP A O 1
ATOM 3734 N N . LEU A 1 462 ? 18.75 18.906 6.586 1 98.12 462 LEU A N 1
ATOM 3735 C CA . LEU A 1 462 ? 19.391 18.75 7.887 1 98.12 462 LEU A CA 1
ATOM 3736 C C . LEU A 1 462 ? 19.219 17.328 8.414 1 98.12 462 LEU A C 1
ATOM 3738 O O . LEU A 1 462 ? 20.188 16.578 8.5 1 98.12 462 LEU A O 1
ATOM 3742 N N . LEU A 1 463 ? 18.016 16.859 8.617 1 97.75 463 LEU A N 1
ATOM 3743 C CA . LEU A 1 463 ? 17.766 15.57 9.266 1 97.75 463 LEU A CA 1
ATOM 3744 C C . LEU A 1 463 ? 18.172 14.414 8.367 1 97.75 463 LEU A C 1
ATOM 3746 O O . LEU A 1 463 ? 18.891 13.508 8.797 1 97.75 463 LEU A O 1
ATOM 3750 N N . GLU A 1 464 ? 17.828 14.461 7.113 1 96.38 464 GLU A N 1
ATOM 3751 C CA . GLU A 1 464 ? 18.172 13.375 6.203 1 96.38 464 GLU A CA 1
ATOM 3752 C C . GLU A 1 464 ? 19.469 13.664 5.461 1 96.38 464 GLU A C 1
ATOM 3754 O O . GLU A 1 464 ? 19.938 12.836 4.672 1 96.38 464 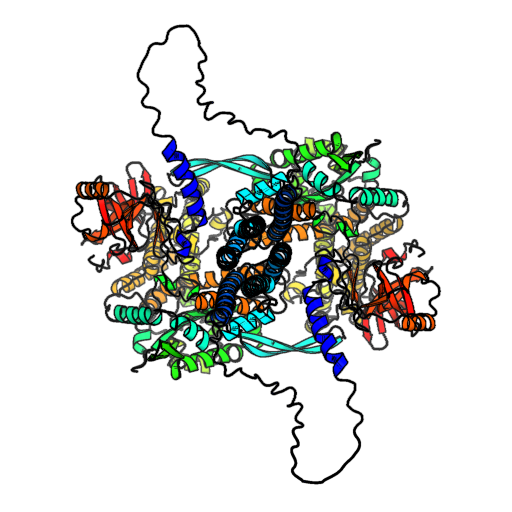GLU A O 1
ATOM 3759 N N . GLY A 1 465 ? 20.047 14.766 5.707 1 96.69 465 GLY A N 1
ATOM 3760 C CA . GLY A 1 465 ? 21.281 15.172 5.062 1 96.69 465 GLY A CA 1
ATOM 3761 C C . GLY A 1 465 ? 22.453 15.281 6.027 1 96.69 465 GLY A C 1
ATOM 3762 O O . GLY A 1 465 ? 23.047 14.266 6.406 1 96.69 465 GLY A O 1
ATOM 3763 N N . VAL A 1 466 ? 22.641 16.422 6.516 1 97.94 466 VAL A N 1
ATOM 3764 C CA . VAL A 1 466 ? 23.812 16.75 7.32 1 97.94 466 VAL A CA 1
ATOM 3765 C C . VAL A 1 466 ? 23.859 15.836 8.547 1 97.94 466 VAL A C 1
ATOM 3767 O O . VAL A 1 466 ? 24.922 15.336 8.906 1 97.94 466 VAL A O 1
ATOM 3770 N N . CYS A 1 467 ? 22.75 15.594 9.188 1 98.31 467 CYS A N 1
ATOM 3771 C CA . CYS A 1 467 ? 22.719 14.75 10.383 1 98.31 467 CYS A CA 1
ATOM 3772 C C . CYS A 1 467 ? 23.156 13.328 10.055 1 98.31 467 CYS A C 1
ATOM 3774 O O . CYS A 1 467 ? 23.969 12.742 10.789 1 98.31 467 CYS A O 1
ATOM 3776 N N . LYS A 1 468 ? 22.656 12.781 9.016 1 97 468 LYS A N 1
ATOM 3777 C CA . LYS A 1 468 ? 22.984 11.406 8.656 1 97 468 LYS A CA 1
ATOM 3778 C C . LYS A 1 468 ? 24.469 11.25 8.352 1 97 468 LYS A C 1
ATOM 3780 O O . LYS A 1 468 ? 25.094 10.289 8.781 1 97 468 LYS A O 1
ATOM 3785 N N . TYR A 1 469 ? 25.047 12.234 7.609 1 96.69 469 TYR A N 1
ATOM 3786 C CA . TYR A 1 469 ? 26.469 12.195 7.285 1 96.69 469 TYR A CA 1
ATOM 3787 C C . TYR A 1 469 ? 27.312 12.328 8.539 1 96.69 469 TYR A C 1
ATOM 3789 O O . TYR A 1 469 ? 28.312 11.625 8.695 1 96.69 469 TYR A O 1
ATOM 3797 N N . THR A 1 470 ? 26.859 13.195 9.367 1 97.81 470 THR A N 1
ATOM 3798 C CA . THR A 1 470 ? 27.609 13.422 10.602 1 97.81 470 THR A CA 1
ATOM 3799 C C . THR A 1 470 ? 27.562 12.188 11.492 1 97.81 470 THR A C 1
ATOM 3801 O O . THR A 1 470 ? 28.594 11.758 12.023 1 97.81 470 THR A O 1
ATOM 3804 N N . PHE A 1 471 ? 26.453 11.57 11.648 1 97.38 471 PHE A N 1
ATOM 3805 C CA . PHE A 1 471 ? 26.328 10.383 12.492 1 97.38 471 PHE A CA 1
ATOM 3806 C C . PHE A 1 471 ? 27.078 9.211 11.883 1 97.38 471 PHE A C 1
ATOM 3808 O O . PHE A 1 471 ? 27.625 8.375 12.602 1 97.38 471 PHE A O 1
ATOM 3815 N N . GLY A 1 472 ? 27.016 9.117 10.5 1 96.62 472 GLY A N 1
ATOM 3816 C CA . GLY A 1 472 ? 27.812 8.086 9.867 1 96.62 472 GLY A CA 1
ATOM 3817 C C . GLY A 1 472 ? 29.281 8.148 10.25 1 96.62 472 GLY A C 1
ATOM 3818 O O . GLY A 1 472 ? 29.906 7.117 10.539 1 96.62 472 GLY A O 1
ATOM 3819 N N . LEU A 1 473 ? 29.812 9.352 10.312 1 96.81 473 LEU A N 1
ATOM 3820 C CA . LEU A 1 473 ? 31.203 9.586 10.68 1 96.81 473 LEU A CA 1
ATOM 3821 C C . LEU A 1 473 ? 31.438 9.273 12.156 1 96.81 473 LEU A C 1
ATOM 3823 O O . LEU A 1 473 ? 32.406 8.586 12.516 1 96.81 473 LEU A O 1
ATOM 3827 N N . ILE A 1 474 ? 30.562 9.742 13 1 97.25 474 ILE A N 1
ATOM 3828 C CA . ILE A 1 474 ? 30.703 9.602 14.445 1 97.25 474 ILE A CA 1
ATOM 3829 C C . ILE A 1 474 ? 30.625 8.133 14.836 1 97.25 474 ILE A C 1
ATOM 3831 O O . ILE A 1 474 ? 31.484 7.633 15.578 1 97.25 474 ILE A O 1
ATOM 3835 N N . LEU A 1 475 ? 29.625 7.434 14.359 1 96.56 475 LEU A N 1
ATOM 3836 C CA . LEU A 1 475 ? 29.422 6.043 14.742 1 96.56 475 LEU A CA 1
ATOM 3837 C C . LEU A 1 475 ? 30.547 5.16 14.219 1 96.56 475 LEU A C 1
ATOM 3839 O O . LEU A 1 475 ? 30.984 4.223 14.891 1 96.56 475 LEU A O 1
ATOM 3843 N N . HIS A 1 476 ? 30.984 5.469 12.984 1 96.75 476 HIS A N 1
ATOM 3844 C CA . HIS A 1 476 ? 32.125 4.727 12.445 1 96.75 476 HIS A CA 1
ATOM 3845 C C . HIS A 1 476 ? 33.344 4.859 13.344 1 96.75 476 HIS A C 1
ATOM 3847 O O . HIS A 1 476 ? 34 3.867 13.633 1 96.75 476 HIS A O 1
ATOM 3853 N N . GLU A 1 477 ? 33.625 6.047 13.82 1 95.56 477 GLU A N 1
ATOM 3854 C CA . GLU A 1 477 ? 34.812 6.32 14.633 1 95.56 477 GLU A CA 1
ATOM 3855 C C . GLU A 1 477 ? 34.656 5.723 16.031 1 95.56 477 GLU A C 1
ATOM 3857 O O . GLU A 1 477 ? 35.594 5.145 16.578 1 95.56 477 GLU A O 1
ATOM 3862 N N . LEU A 1 478 ? 33.5 5.793 16.609 1 95.62 478 LEU A N 1
ATOM 3863 C CA . LEU A 1 478 ? 33.281 5.367 17.984 1 95.62 478 LEU A CA 1
ATOM 3864 C C . LEU A 1 478 ? 33.25 3.848 18.078 1 95.62 478 LEU A C 1
ATOM 3866 O O . LEU A 1 478 ? 33.656 3.277 19.094 1 95.62 478 LEU A O 1
ATOM 3870 N N . ILE A 1 479 ? 32.719 3.164 17.062 1 95.06 479 ILE A N 1
ATOM 3871 C CA . ILE A 1 479 ? 32.438 1.736 17.172 1 95.06 479 ILE A CA 1
ATOM 3872 C C . ILE A 1 479 ? 33.5 0.94 16.391 1 95.06 479 ILE A C 1
ATOM 3874 O O . ILE A 1 479 ? 33.938 -0.128 16.844 1 95.06 479 ILE A O 1
ATOM 3878 N N . VAL A 1 480 ? 33.906 1.383 15.25 1 94.56 480 VAL A N 1
ATOM 3879 C CA . VAL A 1 480 ? 34.781 0.588 14.359 1 94.56 480 VAL A CA 1
ATOM 3880 C C . VAL A 1 480 ? 36.219 1.02 14.516 1 94.56 480 VAL A C 1
ATOM 3882 O O . VAL A 1 480 ? 37.094 0.192 14.789 1 94.56 480 VAL A O 1
ATOM 3885 N N . SER A 1 481 ? 36.562 2.305 14.406 1 93.5 481 SER A N 1
ATOM 3886 C CA . SER A 1 481 ? 37.938 2.783 14.367 1 93.5 481 SER A CA 1
ATOM 3887 C C . SER A 1 481 ? 38.562 2.777 15.758 1 93.5 481 SER A C 1
ATOM 3889 O O . SER A 1 481 ? 39.531 2.059 16 1 93.5 481 SER A O 1
ATOM 3891 N N . LYS A 1 482 ? 37.969 3.465 16.766 1 91.56 482 LYS A N 1
ATOM 3892 C CA . LYS A 1 482 ? 38.531 3.617 18.094 1 91.56 482 LYS A CA 1
ATOM 3893 C C . LYS A 1 482 ? 37.938 2.613 19.078 1 91.56 482 LYS A C 1
ATOM 3895 O O . LYS A 1 482 ? 38.531 2.348 20.125 1 91.56 482 LYS A O 1
ATOM 3900 N N . LYS A 1 483 ? 36.75 2.055 18.766 1 91.5 483 LYS A N 1
ATOM 3901 C CA . LYS A 1 483 ? 36.094 0.999 19.531 1 91.5 483 LYS A CA 1
ATOM 3902 C C . LYS A 1 483 ? 35.875 1.428 20.984 1 91.5 483 LYS A C 1
ATOM 3904 O O . LYS A 1 483 ? 36.219 0.698 21.922 1 91.5 483 LYS A O 1
ATOM 3909 N N . TYR A 1 484 ? 35.438 2.648 21.141 1 92.12 484 TYR A N 1
ATOM 3910 C CA . TYR A 1 484 ? 35.094 3.109 22.469 1 92.12 484 TYR A CA 1
ATOM 3911 C C . TYR A 1 484 ? 33.938 2.275 23.031 1 92.12 484 TYR A C 1
ATOM 3913 O O . TYR A 1 484 ? 33.844 2.096 24.25 1 92.12 484 TYR A O 1
ATOM 3921 N N . ILE A 1 485 ? 33.062 1.824 22.094 1 93.19 485 ILE A N 1
ATOM 3922 C CA . ILE A 1 485 ? 31.938 0.977 22.438 1 93.19 485 ILE A CA 1
ATOM 3923 C C . ILE A 1 485 ? 31.828 -0.177 21.438 1 93.19 485 ILE A C 1
ATOM 3925 O O . ILE A 1 485 ? 32.062 0.006 20.234 1 93.19 485 ILE A O 1
ATOM 3929 N N . SER A 1 486 ? 31.531 -1.31 22 1 94.25 486 SER A N 1
ATOM 3930 C CA . SER A 1 486 ? 31.359 -2.459 21.125 1 94.25 486 SER A CA 1
ATOM 3931 C C . SER A 1 486 ? 30.031 -2.379 20.359 1 94.25 486 SER A C 1
ATOM 3933 O O . SER A 1 486 ? 29.078 -1.741 20.828 1 94.25 486 SER A O 1
ATOM 3935 N N . PHE A 1 487 ? 30.047 -2.961 19.266 1 94.12 487 PHE A N 1
ATOM 3936 C CA . PHE A 1 487 ? 28.844 -2.984 18.438 1 94.12 487 PHE A CA 1
ATOM 3937 C C . PHE A 1 487 ? 27.672 -3.609 19.188 1 94.12 487 PHE A C 1
ATOM 3939 O O . PHE A 1 487 ? 26.547 -3.107 19.125 1 94.12 487 PHE A O 1
ATOM 3946 N N . ASP A 1 488 ? 27.875 -4.641 19.875 1 91 488 ASP A N 1
ATOM 3947 C CA . ASP A 1 488 ? 26.828 -5.336 20.625 1 91 488 ASP A CA 1
ATOM 3948 C C . ASP A 1 488 ? 26.281 -4.453 21.734 1 91 488 ASP A C 1
ATOM 3950 O O . ASP A 1 488 ? 25.062 -4.398 21.938 1 91 488 ASP A O 1
ATOM 3954 N N . LEU A 1 489 ? 27.156 -3.814 22.359 1 91.12 489 LEU A N 1
ATOM 3955 C CA . LEU A 1 489 ? 26.734 -2.918 23.422 1 91.12 489 LEU A CA 1
ATOM 3956 C C . LEU A 1 489 ? 25.938 -1.742 22.859 1 91.12 489 LEU A C 1
ATOM 3958 O O . LEU A 1 489 ? 24.953 -1.31 23.469 1 91.12 489 LEU A O 1
ATOM 3962 N N . PHE A 1 490 ? 26.438 -1.26 21.766 1 91.75 490 PHE A N 1
ATOM 3963 C CA . PHE A 1 490 ? 25.75 -0.17 21.078 1 91.75 490 PHE A CA 1
ATOM 3964 C C . PHE A 1 490 ? 24.297 -0.549 20.781 1 91.75 490 PHE A C 1
ATOM 3966 O O . PHE A 1 490 ? 23.375 0.178 21.141 1 91.75 490 PHE A O 1
ATOM 3973 N N . ASN A 1 491 ? 24.125 -1.657 20.203 1 88.5 491 ASN A N 1
ATOM 3974 C CA . ASN A 1 491 ? 22.781 -2.1 19.812 1 88.5 491 ASN A CA 1
ATOM 3975 C C . ASN A 1 491 ? 21.938 -2.434 21.047 1 88.5 491 ASN A C 1
ATOM 3977 O O . ASN A 1 491 ? 20.719 -2.234 21.031 1 88.5 491 ASN A O 1
ATOM 3981 N N . LEU A 1 492 ? 22.547 -2.896 22.047 1 87.81 492 LEU A N 1
ATOM 3982 C CA . LEU A 1 492 ? 21.828 -3.182 23.297 1 87.81 492 LEU A CA 1
ATOM 3983 C C . LEU A 1 492 ? 21.297 -1.899 23.922 1 87.81 492 LEU A C 1
ATOM 3985 O O . LEU A 1 492 ? 20.141 -1.863 24.375 1 87.81 492 LEU A O 1
ATOM 3989 N N . LYS A 1 493 ? 22.062 -0.861 23.891 1 88.81 493 LYS A N 1
ATOM 3990 C CA . LYS A 1 493 ? 21.641 0.418 24.453 1 88.81 493 LYS A CA 1
ATOM 3991 C C . LYS A 1 493 ? 20.531 1.046 23.625 1 88.81 493 LYS A C 1
ATOM 3993 O O . LYS A 1 493 ? 19.609 1.661 24.188 1 88.81 493 LYS A O 1
ATOM 3998 N N . PHE A 1 494 ? 20.656 0.879 22.375 1 89.06 494 PHE A N 1
ATOM 3999 C CA . PHE A 1 494 ? 19.641 1.403 21.484 1 89.06 494 PHE A CA 1
ATOM 4000 C C . PHE A 1 494 ? 18.328 0.649 21.672 1 89.06 494 PHE A C 1
ATOM 4002 O O . PHE A 1 494 ? 17.25 1.254 21.672 1 89.06 494 PHE A O 1
ATOM 4009 N N . LYS A 1 495 ? 18.453 -0.604 21.828 1 85.44 495 LYS A N 1
ATOM 4010 C CA . LYS A 1 495 ? 17.281 -1.471 21.906 1 85.44 495 LYS A CA 1
ATOM 4011 C C . LYS A 1 495 ? 16.547 -1.295 23.234 1 85.44 495 LYS A C 1
ATOM 4013 O O . LYS A 1 495 ? 15.32 -1.296 23.281 1 85.44 495 LYS A O 1
ATOM 4018 N N . TYR A 1 496 ? 17.25 -1.075 24.312 1 85.62 496 TYR A N 1
ATOM 4019 C CA . TYR A 1 496 ? 16.641 -1.155 25.641 1 85.62 496 TYR A CA 1
ATOM 4020 C C . TYR A 1 496 ? 16.516 0.227 26.266 1 85.62 496 TYR A C 1
ATOM 4022 O O . TYR A 1 496 ? 16.109 0.356 27.422 1 85.62 496 TYR A O 1
ATOM 4030 N N . PHE A 1 497 ? 16.891 1.258 25.516 1 90.06 497 PHE A N 1
ATOM 4031 C CA . PHE A 1 497 ? 16.672 2.613 26 1 90.06 497 PHE A CA 1
ATOM 4032 C C . PHE A 1 497 ? 15.18 2.914 26.109 1 90.06 497 PHE A C 1
ATOM 4034 O O . PHE A 1 497 ? 14.398 2.523 25.25 1 90.06 497 PHE A O 1
ATOM 4041 N N . ASN A 1 498 ? 14.766 3.529 27.219 1 88.94 498 ASN A N 1
ATOM 4042 C CA . ASN A 1 498 ? 13.367 3.924 27.375 1 88.94 498 ASN A CA 1
ATOM 4043 C C . ASN A 1 498 ? 13.07 5.234 26.656 1 88.94 498 ASN A C 1
ATOM 4045 O O . ASN A 1 498 ? 13.273 6.316 27.203 1 88.94 498 ASN A O 1
ATOM 4049 N N . TYR A 1 499 ? 12.445 5.141 25.609 1 90.69 499 TYR A N 1
ATOM 4050 C CA . TYR A 1 499 ? 12.18 6.316 24.781 1 90.69 499 TYR A CA 1
ATOM 4051 C C . TYR A 1 499 ? 10.953 7.062 25.281 1 90.69 499 TYR A C 1
ATOM 4053 O O . TYR A 1 499 ? 10.711 8.211 24.891 1 90.69 499 TYR A O 1
ATOM 4061 N N . GLY A 1 500 ? 10.195 6.477 26.141 1 87.5 500 GLY A N 1
ATOM 4062 C CA . GLY A 1 500 ? 9.062 7.145 26.75 1 87.5 500 GLY A CA 1
ATOM 4063 C C . GLY A 1 500 ? 8.141 7.805 25.75 1 87.5 500 GLY A C 1
ATOM 4064 O O . GLY A 1 500 ? 7.602 7.141 24.859 1 87.5 500 GLY A O 1
ATOM 4065 N N . VAL A 1 501 ? 8.094 9.164 25.766 1 87.38 501 VAL A N 1
ATOM 4066 C CA . VAL A 1 501 ? 7.188 9.961 24.953 1 87.38 501 VAL A CA 1
ATOM 4067 C C . VAL A 1 501 ? 7.602 9.867 23.484 1 87.38 501 VAL A C 1
ATOM 4069 O O . VAL A 1 501 ? 6.797 10.133 22.594 1 87.38 501 VAL A O 1
ATOM 4072 N N . GLU A 1 502 ? 8.82 9.453 23.219 1 89 502 GLU A N 1
ATOM 4073 C CA . GLU A 1 502 ? 9.344 9.359 21.859 1 89 502 GLU A CA 1
ATOM 4074 C C . GLU A 1 502 ? 9.281 7.93 21.328 1 89 502 GLU A C 1
ATOM 4076 O O . GLU A 1 502 ? 9.945 7.594 20.344 1 89 502 GLU A O 1
ATOM 4081 N N . SER A 1 503 ? 8.531 7.074 21.906 1 87.31 503 SER A N 1
ATOM 4082 C CA . SER A 1 503 ? 8.5 5.652 21.578 1 87.31 503 SER A CA 1
ATOM 4083 C C . SER A 1 503 ? 8.094 5.426 20.125 1 87.31 503 SER A C 1
ATOM 4085 O O . SER A 1 503 ? 8.555 4.477 19.484 1 87.31 503 SER A O 1
ATOM 4087 N N . LYS A 1 504 ? 7.359 6.316 19.594 1 86.62 504 LYS A N 1
ATOM 4088 C CA . LYS A 1 504 ? 6.887 6.16 18.219 1 86.62 504 LYS A CA 1
ATOM 4089 C C . LYS A 1 504 ? 8 6.465 17.219 1 86.62 504 LYS A C 1
ATOM 4091 O O . LYS A 1 504 ? 7.934 6.043 16.062 1 86.62 504 LYS A O 1
ATOM 4096 N N . ASN A 1 505 ? 9.016 7.188 17.641 1 90.75 505 ASN A N 1
ATOM 4097 C CA . ASN A 1 505 ? 10.109 7.598 16.766 1 90.75 505 ASN A CA 1
ATOM 4098 C C . ASN A 1 505 ? 11.398 6.859 17.094 1 90.75 505 ASN A C 1
ATOM 4100 O O . ASN A 1 505 ? 12.484 7.305 16.719 1 90.75 505 ASN A O 1
ATOM 4104 N N . GLN A 1 506 ? 11.266 5.734 17.797 1 90.5 506 GLN A N 1
ATOM 4105 C CA . GLN A 1 506 ? 12.445 4.957 18.156 1 90.5 506 GLN A CA 1
ATOM 4106 C C . GLN A 1 506 ? 13.188 4.473 16.922 1 90.5 506 GLN A C 1
ATOM 4108 O O . GLN A 1 506 ? 12.586 3.871 16.016 1 90.5 506 GLN A O 1
ATOM 4113 N N . PRO A 1 507 ? 14.461 4.762 16.828 1 90.44 507 PRO A N 1
ATOM 4114 C CA . PRO A 1 507 ? 15.227 4.273 15.688 1 90.44 507 PRO A CA 1
ATOM 4115 C C . PRO A 1 507 ? 15.398 2.758 15.688 1 90.44 507 PRO A C 1
ATOM 4117 O O . PRO A 1 507 ? 15.547 2.15 16.75 1 90.44 507 PRO A O 1
ATOM 4120 N N . PRO A 1 508 ? 15.391 2.156 14.531 1 89.06 508 PRO A N 1
ATOM 4121 C CA . PRO A 1 508 ? 15.703 0.729 14.453 1 89.06 508 PRO A CA 1
ATOM 4122 C C . PRO A 1 508 ? 17.188 0.439 14.68 1 89.06 508 PRO A C 1
ATOM 4124 O O . PRO A 1 508 ? 18 1.365 14.734 1 89.06 508 PRO A O 1
ATOM 4127 N N . LEU A 1 509 ? 17.469 -0.814 14.82 1 89.31 509 LEU A N 1
ATOM 4128 C CA . LEU A 1 509 ? 18.875 -1.209 14.977 1 89.31 509 LEU A CA 1
ATOM 4129 C C . LEU A 1 509 ? 19.656 -0.951 13.695 1 89.31 509 LEU A C 1
ATOM 4131 O O . LEU A 1 509 ? 19.109 -1.03 12.602 1 89.31 509 LEU A O 1
ATOM 4135 N N . ILE A 1 510 ? 20.844 -0.529 13.859 1 89.44 510 ILE A N 1
ATOM 4136 C CA . ILE A 1 510 ? 21.703 -0.234 12.719 1 89.44 510 ILE A CA 1
ATOM 4137 C C . ILE A 1 510 ? 22.672 -1.394 12.492 1 89.44 510 ILE A C 1
ATOM 4139 O O . ILE A 1 510 ? 23.281 -1.892 13.438 1 89.44 510 ILE A O 1
ATOM 4143 N N . SER A 1 511 ? 22.812 -1.795 11.312 1 89.69 511 SER A N 1
ATOM 4144 C CA . SER A 1 511 ? 23.672 -2.926 10.977 1 89.69 511 SER A CA 1
ATOM 4145 C C . SER A 1 511 ? 25.141 -2.527 11.008 1 89.69 511 SER A C 1
ATOM 4147 O O . SER A 1 511 ? 25.484 -1.354 10.836 1 89.69 511 SER A O 1
ATOM 4149 N N . LEU A 1 512 ? 25.953 -3.496 11.219 1 92.69 512 LEU A N 1
ATOM 4150 C CA . LEU A 1 512 ? 27.391 -3.256 11.234 1 92.69 512 LEU A CA 1
ATOM 4151 C C . LEU A 1 512 ? 27.891 -2.799 9.867 1 92.69 512 LEU A C 1
ATOM 4153 O O . LEU A 1 512 ? 28.781 -1.951 9.773 1 92.69 512 LEU A O 1
ATOM 4157 N N . ASP A 1 513 ? 27.234 -3.361 8.836 1 91.5 513 ASP A N 1
ATOM 4158 C CA . ASP A 1 513 ? 27.609 -2.988 7.473 1 91.5 513 ASP A CA 1
ATOM 4159 C C . ASP A 1 513 ? 27.312 -1.515 7.207 1 91.5 513 ASP A C 1
ATOM 4161 O O . ASP A 1 513 ? 28.094 -0.824 6.555 1 91.5 513 ASP A O 1
ATOM 4165 N N . ASN A 1 514 ? 26.266 -1.043 7.711 1 92.06 514 ASN A N 1
ATOM 4166 C CA . ASN A 1 514 ? 25.891 0.36 7.547 1 92.06 514 ASN A CA 1
ATOM 4167 C C . ASN A 1 514 ? 26.875 1.284 8.258 1 92.06 514 ASN A C 1
ATOM 4169 O O . ASN A 1 514 ? 27.219 2.354 7.75 1 92.06 514 ASN A O 1
ATOM 4173 N N . ILE A 1 515 ? 27.297 0.871 9.422 1 93.88 515 ILE A N 1
ATOM 4174 C CA . ILE A 1 515 ? 28.234 1.677 10.211 1 93.88 515 ILE A CA 1
ATOM 4175 C C . ILE A 1 515 ? 29.594 1.692 9.531 1 93.88 515 ILE A C 1
ATOM 4177 O O . ILE A 1 515 ? 30.25 2.738 9.453 1 93.88 515 ILE A O 1
ATOM 4181 N N . LYS A 1 516 ? 29.969 0.546 9 1 94.62 516 LYS A N 1
ATOM 4182 C CA . LYS A 1 516 ? 31.266 0.439 8.328 1 94.62 516 LYS A CA 1
ATOM 4183 C C . LYS A 1 516 ? 31.297 1.312 7.078 1 94.62 516 LYS A C 1
ATOM 4185 O O . LYS A 1 516 ? 32.344 1.916 6.77 1 94.62 516 LYS A O 1
ATOM 4190 N N . ASN A 1 517 ? 30.172 1.422 6.469 1 93.81 517 ASN A N 1
ATOM 4191 C CA . ASN A 1 517 ? 30.094 2.195 5.234 1 93.81 517 ASN A CA 1
ATOM 4192 C C . ASN A 1 517 ? 29.656 3.631 5.5 1 93.81 517 ASN A C 1
ATOM 4194 O O . ASN A 1 517 ? 29.406 4.395 4.562 1 93.81 517 ASN A O 1
ATOM 4198 N N . LYS A 1 518 ? 29.469 4.027 6.77 1 94.06 518 LYS A N 1
ATOM 4199 C CA . LYS A 1 518 ? 29.062 5.367 7.199 1 94.06 518 LYS A CA 1
ATOM 4200 C C . LYS A 1 518 ? 27.719 5.75 6.598 1 94.06 518 LYS A C 1
ATOM 4202 O O . LYS A 1 518 ? 27.531 6.887 6.152 1 94.06 518 LYS A O 1
ATOM 4207 N N . GLN A 1 519 ? 26.938 4.711 6.395 1 90.75 519 GLN A N 1
ATOM 4208 C CA . GLN A 1 519 ? 25.594 4.918 5.863 1 90.75 519 GLN A CA 1
ATOM 4209 C C . GLN A 1 519 ? 24.531 4.68 6.934 1 90.75 519 GLN A C 1
ATOM 4211 O O . GLN A 1 519 ? 24.438 3.58 7.488 1 90.75 519 GLN A O 1
ATOM 4216 N N . ILE A 1 520 ? 23.766 5.734 7.219 1 91 520 ILE A N 1
ATOM 4217 C CA . ILE A 1 520 ? 22.719 5.633 8.227 1 91 520 ILE A CA 1
ATOM 4218 C C . ILE A 1 520 ? 21.344 5.547 7.551 1 91 520 ILE A C 1
ATOM 4220 O O . ILE A 1 520 ? 20.906 6.496 6.895 1 91 520 ILE A O 1
ATOM 4224 N N . ARG A 1 521 ? 20.734 4.43 7.715 1 90.25 521 ARG A N 1
ATOM 4225 C CA . ARG A 1 521 ? 19.422 4.242 7.109 1 90.25 521 ARG A CA 1
ATOM 4226 C C . ARG A 1 521 ? 18.312 4.5 8.125 1 90.25 521 ARG A C 1
ATOM 4228 O O . ARG A 1 521 ? 17.672 3.564 8.602 1 90.25 521 ARG A O 1
ATOM 4235 N N . LEU A 1 522 ? 18.016 5.758 8.445 1 94.25 522 LEU A N 1
ATOM 4236 C CA . LEU A 1 522 ? 16.984 6.199 9.367 1 94.25 522 LEU A CA 1
ATOM 4237 C C . LEU A 1 522 ? 16.062 7.227 8.703 1 94.25 522 LEU A C 1
ATOM 4239 O O . LEU A 1 522 ? 16.5 7.941 7.793 1 94.25 522 LEU A O 1
ATOM 4243 N N . SER A 1 523 ? 14.836 7.238 9.125 1 93.38 523 SER A N 1
ATOM 4244 C CA . SER A 1 523 ? 13.93 8.281 8.672 1 93.38 523 SER A CA 1
ATOM 4245 C C . SER A 1 523 ? 14.227 9.617 9.352 1 93.38 523 SER A C 1
ATOM 4247 O O . SER A 1 523 ? 14.984 9.664 10.32 1 93.38 523 SER A O 1
ATOM 4249 N N . ALA A 1 524 ? 13.617 10.625 8.852 1 96.06 524 ALA A N 1
ATOM 4250 C CA . ALA A 1 524 ? 13.836 11.961 9.414 1 96.06 524 ALA A CA 1
ATOM 4251 C C . ALA A 1 524 ? 13.43 12.008 10.883 1 96.06 524 ALA A C 1
ATOM 4253 O O . ALA A 1 524 ? 14.164 12.562 11.711 1 96.06 524 ALA A O 1
ATOM 4254 N N . SER A 1 525 ? 12.281 11.438 11.219 1 95.56 525 SER A N 1
ATOM 4255 C CA . SER A 1 525 ? 11.805 11.453 12.594 1 95.56 525 SER A CA 1
ATOM 4256 C C . SER A 1 525 ? 12.719 10.641 13.508 1 95.56 525 SER A C 1
ATOM 4258 O O . SER A 1 525 ? 12.938 11.016 14.664 1 95.56 525 SER A O 1
ATOM 4260 N N . GLU A 1 526 ? 13.25 9.602 13.008 1 95.5 526 GLU A N 1
ATOM 4261 C CA . GLU A 1 526 ? 14.164 8.758 13.781 1 95.5 526 GLU A CA 1
ATOM 4262 C C . GLU A 1 526 ? 15.5 9.445 14.008 1 95.5 526 GLU A C 1
ATOM 4264 O O . GLU A 1 526 ? 16.094 9.336 15.086 1 95.5 526 GLU A O 1
ATOM 4269 N N . VAL A 1 527 ? 15.93 10.164 12.984 1 97.06 527 VAL A N 1
ATOM 4270 C CA . VAL A 1 527 ? 17.172 10.914 13.109 1 97.06 527 VAL A CA 1
ATOM 4271 C C . VAL A 1 527 ? 17.016 12.031 14.133 1 97.06 527 VAL A C 1
ATOM 4273 O O . VAL A 1 527 ? 17.922 12.305 14.922 1 97.06 527 VAL A O 1
ATOM 4276 N N . LEU A 1 528 ? 15.891 12.672 14.062 1 96.94 528 LEU A N 1
ATOM 4277 C CA . LEU A 1 528 ? 15.602 13.719 15.039 1 96.94 528 LEU A CA 1
ATOM 4278 C C . LEU A 1 528 ? 15.641 13.164 16.453 1 96.94 528 LEU A C 1
ATOM 4280 O O . LEU A 1 528 ? 16.25 13.766 17.344 1 96.94 528 LEU A O 1
ATOM 4284 N N . CYS A 1 529 ? 15.055 12.016 16.625 1 95.94 529 CYS A N 1
ATOM 4285 C CA . CYS A 1 529 ? 15.062 11.344 17.906 1 95.94 529 CYS A CA 1
ATOM 4286 C C . CYS A 1 529 ? 16.484 10.969 18.328 1 95.94 529 CYS A C 1
ATOM 4288 O O . CYS A 1 529 ? 16.875 11.234 19.469 1 95.94 529 CYS A O 1
ATOM 4290 N N . LEU A 1 530 ? 17.203 10.469 17.422 1 95.69 530 LEU A N 1
ATOM 4291 C CA . LEU A 1 530 ? 18.578 10.07 17.703 1 95.69 530 LEU A CA 1
ATOM 4292 C C . LEU A 1 530 ? 19.422 11.281 18.094 1 95.69 530 LEU A C 1
ATOM 4294 O O . LEU A 1 530 ? 20.172 11.227 19.078 1 95.69 530 LEU A O 1
ATOM 4298 N N . THR A 1 531 ? 19.281 12.328 17.344 1 97 531 THR A N 1
ATOM 4299 C CA . THR A 1 531 ? 20.078 13.523 17.594 1 97 531 THR A CA 1
ATOM 4300 C C . THR A 1 531 ? 19.75 14.117 18.969 1 97 531 THR A C 1
ATOM 4302 O O . THR A 1 531 ? 20.656 14.547 19.688 1 97 531 THR A O 1
ATOM 4305 N N . ARG A 1 532 ? 18.562 14.102 19.344 1 95.62 532 ARG A N 1
ATOM 4306 C CA . ARG A 1 532 ? 18.109 14.711 20.594 1 95.62 532 ARG A CA 1
ATOM 4307 C C . ARG A 1 532 ? 18.594 13.914 21.797 1 95.62 532 ARG A C 1
ATOM 4309 O O . ARG A 1 532 ? 18.922 14.484 22.828 1 95.62 532 ARG A O 1
ATOM 4316 N N . TYR A 1 533 ? 18.719 12.625 21.641 1 95.69 533 TYR A N 1
ATOM 4317 C CA . TYR A 1 533 ? 18.875 11.82 22.844 1 95.69 533 TYR A CA 1
ATOM 4318 C C . TYR A 1 533 ? 20.156 10.977 22.766 1 95.69 533 TYR A C 1
ATOM 4320 O O . TYR A 1 533 ? 20.406 10.148 23.641 1 95.69 533 TYR A O 1
ATOM 4328 N N . PHE A 1 534 ? 20.922 11.227 21.781 1 96.31 534 PHE A N 1
ATOM 4329 C CA . PHE A 1 534 ? 22.172 10.484 21.609 1 96.31 534 PHE A CA 1
ATOM 4330 C C . PHE A 1 534 ? 23.062 10.641 22.844 1 96.31 534 PHE A C 1
ATOM 4332 O O . PHE A 1 534 ? 23.719 9.695 23.266 1 96.31 534 PHE A O 1
ATOM 4339 N N . GLY A 1 535 ? 23.047 11.812 23.453 1 95.19 535 GLY A N 1
ATOM 4340 C CA . GLY A 1 535 ? 23.859 12.102 24.625 1 95.19 535 GLY A CA 1
ATOM 4341 C C . GLY A 1 535 ? 23.516 11.234 25.828 1 95.19 535 GLY A C 1
ATOM 4342 O O . GLY A 1 535 ? 24.422 10.695 26.469 1 95.19 535 GLY A O 1
ATOM 4343 N N . VAL A 1 536 ? 22.281 11.008 26.062 1 94.88 536 VAL A N 1
ATOM 4344 C CA . VAL A 1 536 ? 21.875 10.25 27.234 1 94.88 536 VAL A CA 1
ATOM 4345 C C . VAL A 1 536 ? 21.953 8.75 26.922 1 94.88 536 VAL A C 1
ATOM 4347 O O . VAL A 1 536 ? 22.047 7.93 27.844 1 94.88 536 VAL A O 1
ATOM 4350 N N . ILE A 1 537 ? 21.938 8.406 25.672 1 93.81 537 ILE A N 1
ATOM 4351 C CA . ILE A 1 537 ? 21.969 6.996 25.281 1 93.81 537 ILE A CA 1
ATOM 4352 C C . ILE A 1 537 ? 23.391 6.469 25.359 1 93.81 537 ILE A C 1
ATOM 4354 O O . ILE A 1 537 ? 23.641 5.398 25.938 1 93.81 537 ILE A O 1
ATOM 4358 N N . LEU A 1 538 ? 24.391 7.297 24.875 1 94.75 538 LEU A N 1
ATOM 4359 C CA . LEU A 1 538 ? 25.734 6.754 24.734 1 94.75 538 LEU A CA 1
ATOM 4360 C C . LEU A 1 538 ? 26.75 7.602 25.5 1 94.75 538 LEU A C 1
ATOM 4362 O O . LEU A 1 538 ? 27.891 7.188 25.688 1 94.75 538 LEU A O 1
ATOM 4366 N N . GLY A 1 539 ? 26.391 8.719 25.969 1 94.06 539 GLY A N 1
ATOM 4367 C CA . GLY A 1 539 ? 27.281 9.688 26.578 1 94.06 539 GLY A CA 1
ATOM 4368 C C . GLY A 1 539 ? 28.141 9.094 27.688 1 94.06 539 GLY A C 1
ATOM 4369 O O . GLY A 1 539 ? 29.344 9.336 27.75 1 94.06 539 GLY A O 1
ATOM 4370 N N . PRO A 1 540 ? 27.594 8.273 28.484 1 91.31 540 PRO A N 1
ATOM 4371 C CA . PRO A 1 540 ? 28.359 7.715 29.609 1 91.31 540 PRO A CA 1
ATOM 4372 C C . PRO A 1 540 ? 29.531 6.848 29.156 1 91.31 540 PRO A C 1
ATOM 4374 O O . PRO A 1 540 ? 30.484 6.637 29.906 1 91.31 540 PRO A O 1
ATOM 4377 N N . PHE A 1 541 ? 29.547 6.465 27.938 1 93 541 PHE A N 1
ATOM 4378 C CA . PHE A 1 541 ? 30.562 5.531 27.469 1 93 541 PHE A CA 1
ATOM 4379 C C . PHE A 1 541 ? 31.625 6.254 26.656 1 93 541 PHE A C 1
ATOM 4381 O O . PHE A 1 541 ? 32.625 5.656 26.266 1 93 541 PHE A O 1
ATOM 4388 N N . ILE A 1 542 ? 31.438 7.523 26.469 1 95.38 542 ILE A N 1
ATOM 4389 C CA . ILE A 1 542 ? 32.375 8.281 25.641 1 95.38 542 ILE A CA 1
ATOM 4390 C C . ILE A 1 542 ? 33.156 9.273 26.5 1 95.38 542 ILE A C 1
ATOM 4392 O O . ILE A 1 542 ? 32.562 9.969 27.344 1 95.38 542 ILE A O 1
ATOM 4396 N N . PRO A 1 543 ? 34.406 9.398 26.25 1 94.44 543 PRO A N 1
ATOM 4397 C CA . PRO A 1 543 ? 35.188 10.367 27.031 1 94.44 543 PRO A CA 1
ATOM 4398 C C . PRO A 1 543 ? 34.75 11.805 26.781 1 94.44 543 PRO A C 1
ATOM 4400 O O . PRO A 1 543 ? 34.406 12.172 25.641 1 94.44 543 PRO A O 1
ATOM 4403 N N . LYS A 1 544 ? 34.844 12.641 27.719 1 91.88 544 LYS A N 1
ATOM 4404 C CA . LYS A 1 544 ? 34.375 14.023 27.672 1 91.88 544 LYS A CA 1
ATOM 4405 C C . LYS A 1 544 ? 35.156 14.852 26.656 1 91.88 544 LYS A C 1
ATOM 4407 O O . LYS A 1 544 ? 34.656 15.789 26.062 1 91.88 544 LYS A O 1
ATOM 4412 N N . ASN A 1 545 ? 36.438 14.523 26.469 1 90.06 545 ASN A N 1
ATOM 4413 C CA . ASN A 1 545 ? 37.281 15.328 25.594 1 90.06 545 ASN A CA 1
ATOM 4414 C C . ASN A 1 545 ? 37.344 14.719 24.188 1 90.06 545 ASN A C 1
ATOM 4416 O O . ASN A 1 545 ? 38.219 15.094 23.391 1 90.06 545 ASN A O 1
ATOM 4420 N N . ASN A 1 546 ? 36.406 13.922 23.844 1 94.81 546 ASN A N 1
ATOM 4421 C CA . ASN A 1 546 ? 36.406 13.312 22.516 1 94.81 546 ASN A CA 1
ATOM 4422 C C . ASN A 1 546 ? 35.969 14.305 21.453 1 94.81 546 ASN A C 1
ATOM 4424 O O . ASN A 1 546 ? 34.875 14.891 21.547 1 94.81 546 ASN A O 1
ATOM 4428 N N . ILE A 1 547 ? 36.719 14.469 20.438 1 95.75 547 ILE A N 1
ATOM 4429 C CA . ILE A 1 547 ? 36.5 15.492 19.422 1 95.75 547 ILE A CA 1
ATOM 4430 C C . ILE A 1 547 ? 35.281 15.148 18.594 1 95.75 547 ILE A C 1
ATOM 4432 O O . ILE A 1 547 ? 34.562 16.047 18.125 1 95.75 547 ILE A O 1
ATOM 4436 N N . TYR A 1 548 ? 35.031 13.852 18.359 1 96.62 548 TYR A N 1
ATOM 4437 C CA . TYR A 1 548 ? 33.844 13.445 17.625 1 96.62 548 TYR A CA 1
ATOM 4438 C C . TYR A 1 548 ? 32.594 13.703 18.438 1 96.62 548 TYR A C 1
ATOM 4440 O O . TYR A 1 548 ? 31.516 13.961 17.875 1 96.62 548 TYR A O 1
ATOM 4448 N N . TRP A 1 549 ? 32.719 13.602 19.688 1 97.31 549 TRP A N 1
ATOM 4449 C CA . TRP A 1 549 ? 31.578 13.93 20.562 1 97.31 549 TRP A CA 1
ATOM 4450 C C . TRP A 1 549 ? 31.297 15.43 20.531 1 97.31 549 TRP A C 1
ATOM 4452 O O . TRP A 1 549 ? 30.125 15.844 20.625 1 97.31 549 TRP A O 1
ATOM 4462 N N . LYS A 1 550 ? 32.375 16.203 20.391 1 97.31 550 LYS A N 1
ATOM 4463 C CA . LYS A 1 550 ? 32.188 17.641 20.188 1 97.31 550 LYS A CA 1
ATOM 4464 C C . LYS A 1 550 ? 31.391 17.922 18.922 1 97.31 550 LYS A C 1
ATOM 4466 O O . LYS A 1 550 ? 30.562 18.828 18.891 1 97.31 550 LYS A O 1
ATOM 4471 N N . LEU A 1 551 ? 31.672 17.172 17.922 1 98 551 LEU A N 1
ATOM 4472 C CA . LEU A 1 551 ? 30.922 17.297 16.672 1 98 551 LEU A CA 1
ATOM 4473 C C . LEU A 1 551 ? 29.438 17.016 16.891 1 98 551 LEU A C 1
ATOM 4475 O O . LEU A 1 551 ? 28.578 17.703 16.344 1 98 551 LEU A O 1
ATOM 4479 N N . TYR A 1 552 ? 29.172 16.016 17.719 1 97.38 552 TYR A N 1
ATOM 4480 C CA . TYR A 1 552 ? 27.797 15.688 18.078 1 97.38 552 TYR A CA 1
ATOM 4481 C C . TYR A 1 552 ? 27.141 16.844 18.828 1 97.38 552 TYR A C 1
ATOM 4483 O O . TYR A 1 552 ? 25.984 17.188 18.547 1 97.38 552 TYR A O 1
ATOM 4491 N N . GLN A 1 553 ? 27.844 17.359 19.734 1 97 553 GLN A N 1
ATOM 4492 C CA . GLN A 1 553 ? 27.297 18.453 20.531 1 97 553 GLN A CA 1
ATOM 4493 C C . GLN A 1 553 ? 26.938 19.656 19.656 1 97 553 GLN A C 1
ATOM 4495 O O . GLN A 1 553 ? 25.891 20.281 19.859 1 97 553 GLN A O 1
ATOM 4500 N N . LEU A 1 554 ? 27.766 19.953 18.703 1 97.25 554 LEU A N 1
ATOM 4501 C CA . LEU A 1 554 ? 27.5 21.031 17.766 1 97.25 554 LEU A CA 1
ATOM 4502 C C . LEU A 1 554 ? 26.25 20.734 16.922 1 97.25 554 LEU A C 1
ATOM 4504 O O . LEU A 1 554 ? 25.391 21.594 16.734 1 97.25 554 LEU A O 1
ATOM 4508 N N . LEU A 1 555 ? 26.188 19.516 16.469 1 98.12 555 LEU A N 1
ATOM 4509 C CA . LEU A 1 555 ? 25.031 19.094 15.688 1 98.12 555 LEU A CA 1
ATOM 4510 C C . LEU A 1 555 ? 23.75 19.203 16.5 1 98.12 555 LEU A C 1
ATOM 4512 O O . LEU A 1 555 ? 22.719 19.656 16 1 98.12 555 LEU A O 1
ATOM 4516 N N . HIS A 1 556 ? 23.812 18.75 17.719 1 97.25 556 HIS A N 1
ATOM 4517 C CA . HIS A 1 556 ? 22.672 18.812 18.625 1 97.25 556 HIS A CA 1
ATOM 4518 C C . HIS A 1 556 ? 22.172 20.234 18.797 1 97.25 556 HIS A C 1
ATOM 4520 O O . HIS A 1 556 ? 20.969 20.484 18.766 1 97.25 556 HIS A O 1
ATOM 4526 N N . GLU A 1 557 ? 23.031 21.156 18.938 1 95.31 557 GLU A N 1
ATOM 4527 C CA . GLU A 1 557 ? 22.688 22.562 19.094 1 95.31 557 GLU A CA 1
ATOM 4528 C C . GLU A 1 557 ? 22.016 23.109 17.844 1 95.31 557 GLU A C 1
ATOM 4530 O O . GLU A 1 557 ? 21.016 23.828 17.922 1 95.31 557 GLU A O 1
ATOM 4535 N N . ILE A 1 558 ? 22.562 22.766 16.734 1 97.25 558 ILE A N 1
ATOM 4536 C CA . ILE A 1 558 ? 22.016 23.219 15.453 1 97.25 558 ILE A CA 1
ATOM 4537 C C . ILE A 1 558 ? 20.594 22.719 15.289 1 97.25 558 ILE A C 1
ATOM 4539 O O . ILE A 1 558 ? 19.688 23.469 14.953 1 97.25 558 ILE A O 1
ATOM 4543 N N . VAL A 1 559 ? 20.391 21.406 15.578 1 97.25 559 VAL A N 1
ATOM 4544 C CA . VAL A 1 559 ? 19.078 20.797 15.422 1 97.25 559 VAL A CA 1
ATOM 4545 C C . VAL A 1 559 ? 18.109 21.391 16.438 1 97.25 559 VAL A C 1
ATOM 4547 O O . VAL A 1 559 ? 16.953 21.688 16.109 1 97.25 559 VAL A O 1
ATOM 4550 N N . SER A 1 560 ? 18.547 21.625 17.656 1 94.44 560 SER A N 1
ATOM 4551 C CA . SER A 1 560 ? 17.703 22.172 18.719 1 94.44 560 SER A CA 1
ATOM 4552 C C . SER A 1 560 ? 17.203 23.562 18.359 1 94.44 560 SER A C 1
ATOM 4554 O O . SER A 1 560 ? 16.031 23.875 18.562 1 94.44 560 SER A O 1
ATOM 4556 N N . ILE A 1 561 ? 18.031 24.344 17.797 1 93.94 561 ILE A N 1
ATOM 4557 C CA . ILE A 1 561 ? 17.672 25.719 17.469 1 93.94 561 ILE A CA 1
ATOM 4558 C C . ILE A 1 561 ? 16.797 25.734 16.203 1 93.94 561 ILE A C 1
ATOM 4560 O O . ILE A 1 561 ? 15.758 26.391 16.172 1 93.94 561 ILE A O 1
ATOM 4564 N N . SER A 1 562 ? 17.203 24.969 15.219 1 95.56 562 SER A N 1
ATOM 4565 C CA . SER A 1 562 ? 16.516 24.984 13.938 1 95.56 562 SER A CA 1
ATOM 4566 C C . SER A 1 562 ? 15.094 24.422 14.062 1 95.56 562 SER A C 1
ATOM 4568 O O . SER A 1 562 ? 14.211 24.781 13.266 1 95.56 562 SER A O 1
ATOM 4570 N N . THR A 1 563 ? 14.844 23.594 15.07 1 94.06 563 THR A N 1
ATOM 4571 C CA . THR A 1 563 ? 13.531 22.984 15.219 1 94.06 563 THR A CA 1
ATOM 4572 C C . THR A 1 563 ? 12.695 23.734 16.266 1 94.06 563 THR A C 1
ATOM 4574 O O . THR A 1 563 ? 11.609 23.281 16.641 1 94.06 563 THR A O 1
ATOM 4577 N N . SER A 1 564 ? 13.195 24.828 16.672 1 91.81 564 SER A N 1
ATOM 4578 C CA . SER A 1 564 ? 12.445 25.625 17.625 1 91.81 564 SER A CA 1
ATOM 4579 C C . SER A 1 564 ? 11.289 26.359 16.953 1 91.81 564 SER A C 1
ATOM 4581 O O . SER A 1 564 ? 11.391 26.75 15.789 1 91.81 564 SER A O 1
ATOM 4583 N N . PHE A 1 565 ? 10.258 26.672 17.719 1 89.19 565 PHE A N 1
ATOM 4584 C CA . PHE A 1 565 ? 9.047 27.266 17.172 1 89.19 565 PHE A CA 1
ATOM 4585 C C . PHE A 1 565 ? 9.148 28.797 17.141 1 89.19 565 PHE A C 1
ATOM 4587 O O . PHE A 1 565 ? 8.406 29.453 16.422 1 89.19 565 PHE A O 1
ATOM 4594 N N . GLU A 1 566 ? 10.008 29.297 18 1 89.25 566 GLU A N 1
ATOM 4595 C CA . GLU A 1 566 ? 10.219 30.734 18.109 1 89.25 566 GLU A CA 1
ATOM 4596 C C . GLU A 1 566 ? 11.703 31.078 18.141 1 89.25 566 GLU A C 1
ATOM 4598 O O . GLU A 1 566 ? 12.477 30.422 18.844 1 89.25 566 GLU A O 1
ATOM 4603 N N . LEU A 1 567 ? 11.984 32.062 17.359 1 92.25 567 LEU A N 1
ATOM 4604 C CA . LEU A 1 567 ? 13.383 32.469 17.266 1 92.25 567 LEU A CA 1
ATOM 4605 C C . LEU A 1 567 ? 13.508 33.969 17.266 1 92.25 567 LEU A C 1
ATOM 4607 O O . LEU A 1 567 ? 12.555 34.688 16.938 1 92.25 567 LEU A O 1
ATOM 4611 N N . ASP A 1 568 ? 14.617 34.438 17.75 1 90.06 568 ASP A N 1
ATOM 4612 C CA . ASP A 1 568 ? 14.938 35.875 17.625 1 90.06 568 ASP A CA 1
ATOM 4613 C C . ASP A 1 568 ? 16.25 36.062 16.875 1 90.06 568 ASP A C 1
ATOM 4615 O O . ASP A 1 568 ? 16.922 35.094 16.516 1 90.06 568 ASP A O 1
ATOM 4619 N N . LYS A 1 569 ? 16.594 37.281 16.609 1 91.25 569 LYS A N 1
ATOM 4620 C CA . LYS A 1 569 ? 17.75 37.594 15.773 1 91.25 569 LYS A CA 1
ATOM 4621 C C . LYS A 1 569 ? 19.047 37.125 16.422 1 91.25 569 LYS A C 1
ATOM 4623 O O . LYS A 1 569 ? 19.969 36.688 15.727 1 91.25 569 LYS A O 1
ATOM 4628 N N . GLU A 1 570 ? 19.172 37.219 17.656 1 90.31 570 GLU A N 1
ATOM 4629 C CA . GLU A 1 570 ? 20.375 36.812 18.375 1 90.31 570 GLU A CA 1
ATOM 4630 C C . GLU A 1 570 ? 20.609 35.312 18.281 1 90.31 570 GLU A C 1
ATOM 4632 O O . GLU A 1 570 ? 21.75 34.875 18.062 1 90.31 570 GLU A O 1
ATOM 4637 N N . ILE A 1 571 ? 19.547 34.625 18.469 1 92.62 571 ILE A N 1
ATOM 4638 C CA . ILE A 1 571 ? 19.656 33.188 18.406 1 92.62 571 ILE A CA 1
ATOM 4639 C C . ILE A 1 571 ? 20.016 32.75 16.984 1 92.62 571 ILE A C 1
ATOM 4641 O O . ILE A 1 571 ? 20.75 31.781 16.797 1 92.62 571 ILE A O 1
ATOM 4645 N N . VAL A 1 572 ? 19.516 33.469 15.992 1 95.19 572 VAL A N 1
ATOM 4646 C CA . VAL A 1 572 ? 19.828 33.125 14.602 1 95.19 572 VAL A CA 1
ATOM 4647 C C . VAL A 1 572 ? 21.312 33.375 14.328 1 95.19 572 VAL A C 1
ATOM 4649 O O . VAL A 1 572 ? 21.953 32.594 13.633 1 95.19 572 VAL A O 1
ATOM 4652 N N . ASN A 1 573 ? 21.828 34.438 14.875 1 94.12 573 ASN A N 1
ATOM 4653 C CA . ASN A 1 573 ? 23.25 34.719 14.75 1 94.12 573 ASN A CA 1
ATOM 4654 C C . ASN A 1 573 ? 24.094 33.625 15.422 1 94.12 573 ASN A C 1
ATOM 4656 O O . ASN A 1 573 ? 25.141 33.219 14.906 1 94.12 573 ASN A O 1
ATOM 4660 N N . TYR A 1 574 ? 23.609 33.25 16.531 1 94.94 574 TYR A N 1
ATOM 4661 C CA . TYR A 1 574 ? 24.25 32.156 17.234 1 94.94 574 TYR A CA 1
ATOM 4662 C C . TYR A 1 574 ? 24.234 30.875 16.406 1 94.94 574 TYR A C 1
ATOM 4664 O O . TYR A 1 574 ? 25.234 30.156 16.344 1 94.94 574 TYR A O 1
ATOM 4672 N N . LEU A 1 575 ? 23.156 30.625 15.789 1 95.88 575 LEU A N 1
ATOM 4673 C CA . LEU A 1 575 ? 23.016 29.469 14.914 1 95.88 575 LEU A CA 1
ATOM 4674 C C . LEU A 1 575 ? 24.031 29.516 13.781 1 95.88 575 LEU A C 1
ATOM 4676 O O . LEU A 1 575 ? 24.641 28.5 13.438 1 95.88 575 LEU A O 1
ATOM 4680 N N . GLU A 1 576 ? 24.188 30.672 13.203 1 96.81 576 GLU A N 1
ATOM 4681 C CA . GLU A 1 576 ? 25.141 30.828 12.117 1 96.81 576 GLU A CA 1
ATOM 4682 C C . GLU A 1 576 ? 26.562 30.438 12.555 1 96.81 576 GLU A C 1
ATOM 4684 O O . GLU A 1 576 ? 27.25 29.719 11.852 1 96.81 576 GLU A O 1
ATOM 4689 N N . LYS A 1 577 ? 26.938 30.859 13.719 1 96.69 577 LYS A N 1
ATOM 4690 C CA . LYS A 1 577 ? 28.266 30.547 14.258 1 96.69 577 LYS A CA 1
ATOM 4691 C C . LYS A 1 577 ? 28.422 29.047 14.5 1 96.69 577 LYS A C 1
ATOM 4693 O O . LYS A 1 577 ? 29.469 28.469 14.219 1 96.69 577 LYS A O 1
ATOM 4698 N N . LYS A 1 578 ? 27.406 28.469 15.023 1 96.81 578 LYS A N 1
ATOM 4699 C CA . LYS A 1 578 ? 27.453 27.047 15.32 1 96.81 578 LYS A CA 1
ATOM 4700 C C . LYS A 1 578 ? 27.531 26.219 14.047 1 96.81 578 LYS A C 1
ATOM 4702 O O . LYS A 1 578 ? 28.219 25.188 14.008 1 96.81 578 LYS A O 1
ATOM 4707 N N . ILE A 1 579 ? 26.812 26.594 12.969 1 98.12 579 ILE A N 1
ATOM 4708 C CA . ILE A 1 579 ? 26.875 25.891 11.695 1 98.12 579 ILE A CA 1
ATOM 4709 C C . ILE A 1 579 ? 28.281 25.953 11.125 1 98.12 579 ILE A C 1
ATOM 4711 O O . ILE A 1 579 ? 28.828 24.938 10.688 1 98.12 579 ILE A O 1
ATOM 4715 N N . ILE A 1 580 ? 28.906 27.125 11.219 1 97.81 580 ILE A N 1
ATOM 4716 C CA . ILE A 1 580 ? 30.266 27.312 10.703 1 97.81 580 ILE A CA 1
ATOM 4717 C C . ILE A 1 580 ? 31.234 26.438 11.492 1 97.81 580 ILE A C 1
ATOM 4719 O O . ILE A 1 580 ? 32.062 25.75 10.898 1 97.81 580 ILE A O 1
ATOM 4723 N N . GLU A 1 581 ? 31.109 26.422 12.797 1 97.81 581 GLU A N 1
ATOM 4724 C CA . GLU A 1 581 ? 31.984 25.625 13.648 1 97.81 581 GLU A CA 1
ATOM 4725 C C . GLU A 1 581 ? 31.828 24.141 13.344 1 97.81 581 GLU A C 1
ATOM 4727 O O . GLU A 1 581 ? 32.812 23.391 13.281 1 97.81 581 GLU A O 1
ATOM 4732 N N . HIS A 1 582 ? 30.625 23.734 13.203 1 98.25 582 HIS A N 1
ATOM 4733 C CA . HIS A 1 582 ? 30.344 22.344 12.883 1 98.25 582 HIS A CA 1
ATOM 4734 C C . HIS A 1 582 ? 30.969 21.938 11.555 1 98.25 582 HIS A C 1
ATOM 4736 O O . HIS A 1 582 ? 31.609 20.891 11.461 1 98.25 582 HIS A O 1
ATOM 4742 N N . HIS A 1 583 ? 30.734 22.766 10.539 1 97.88 583 HIS A N 1
ATOM 4743 C CA . HIS A 1 583 ? 31.25 22.453 9.211 1 97.88 583 HIS A CA 1
ATOM 4744 C C . HIS A 1 583 ? 32.781 22.406 9.195 1 97.88 583 HIS A C 1
ATOM 4746 O O . HIS A 1 583 ? 33.375 21.531 8.562 1 97.88 583 HIS A O 1
ATOM 4752 N N . LYS A 1 584 ? 33.406 23.328 9.922 1 97.31 584 LYS A N 1
ATOM 4753 C CA . LYS A 1 584 ? 34.875 23.328 10.008 1 97.31 584 LYS A CA 1
ATOM 4754 C C . LYS A 1 584 ? 35.375 22.047 10.664 1 97.31 584 LYS A C 1
ATOM 4756 O O . LYS A 1 584 ? 36.344 21.422 10.18 1 97.31 584 LYS A O 1
ATOM 4761 N N . LEU A 1 585 ? 34.719 21.703 11.734 1 97.44 585 LEU A N 1
ATOM 4762 C CA . LEU A 1 585 ? 35.156 20.516 12.469 1 97.44 585 LEU A CA 1
ATOM 4763 C C . LEU A 1 585 ? 34.906 19.25 11.641 1 97.44 585 LEU A C 1
ATOM 4765 O O . LEU A 1 585 ? 35.719 18.328 11.648 1 97.44 585 LEU A O 1
ATOM 4769 N N . PHE A 1 586 ? 33.781 19.188 10.953 1 97.69 586 PHE A N 1
ATOM 4770 C CA . PHE A 1 586 ? 33.469 18.031 10.117 1 97.69 586 PHE A CA 1
ATOM 4771 C C . PHE A 1 586 ? 34.5 17.844 9.023 1 97.69 586 PHE A C 1
ATOM 4773 O O . PHE A 1 586 ? 34.969 16.719 8.758 1 97.69 586 PHE A O 1
ATOM 4780 N N . LEU A 1 587 ? 34.875 18.938 8.375 1 96.06 587 LEU A N 1
ATOM 4781 C CA . LEU A 1 587 ? 35.875 18.906 7.312 1 96.06 587 LEU A CA 1
ATOM 4782 C C . LEU A 1 587 ? 37.219 18.375 7.84 1 96.06 587 LEU A C 1
ATOM 4784 O O . LEU A 1 587 ? 37.906 17.625 7.148 1 96.06 587 LEU A O 1
ATOM 4788 N N . ARG A 1 588 ? 37.531 18.734 9 1 95.5 588 ARG A N 1
ATOM 4789 C CA . ARG A 1 588 ? 38.781 18.344 9.609 1 95.5 588 ARG A CA 1
ATOM 4790 C C . ARG A 1 588 ? 38.781 16.859 9.961 1 95.5 588 ARG A C 1
ATOM 4792 O O . ARG A 1 588 ? 39.812 16.188 9.852 1 95.5 588 ARG A O 1
ATOM 4799 N N . LEU A 1 589 ? 37.656 16.328 10.328 1 95.56 589 LEU A N 1
ATOM 4800 C CA . LEU A 1 589 ? 37.594 14.977 10.883 1 95.56 589 LEU A CA 1
ATOM 4801 C C . LEU A 1 589 ? 37.281 13.953 9.797 1 95.56 589 LEU A C 1
ATOM 4803 O O . LEU A 1 589 ? 37.594 12.773 9.953 1 95.56 589 LEU A O 1
ATOM 4807 N N . ASN A 1 590 ? 36.656 14.391 8.766 1 92.5 590 ASN A N 1
ATOM 4808 C CA . ASN A 1 590 ? 36.281 13.477 7.699 1 92.5 590 ASN A CA 1
ATOM 4809 C C . ASN A 1 590 ? 37.5 13.008 6.906 1 92.5 590 ASN A C 1
ATOM 4811 O O . ASN A 1 590 ? 38.438 13.781 6.699 1 92.5 590 ASN A O 1
ATOM 4815 N N . ASP A 1 591 ? 37.438 11.742 6.492 1 87.75 591 ASP A N 1
ATOM 4816 C CA . ASP A 1 591 ? 38.562 11.18 5.738 1 87.75 591 ASP A CA 1
ATOM 4817 C C . ASP A 1 591 ? 38.781 11.969 4.449 1 87.75 591 ASP A C 1
ATOM 4819 O O . ASP A 1 591 ? 39.938 12.258 4.098 1 87.75 591 ASP A O 1
ATOM 4823 N N . ILE A 1 592 ? 37.656 12.18 3.738 1 87.12 592 ILE A N 1
ATOM 4824 C CA . ILE A 1 592 ? 37.688 13.031 2.559 1 87.12 592 ILE A CA 1
ATOM 4825 C C . ILE A 1 592 ? 37.125 14.414 2.898 1 87.12 592 ILE A C 1
ATOM 4827 O O . ILE A 1 592 ? 35.938 14.562 3.139 1 87.12 592 ILE A O 1
ATOM 4831 N N . PRO A 1 593 ? 38 15.312 2.922 1 87 593 PRO A N 1
ATOM 4832 C CA . PRO A 1 593 ? 37.562 16.641 3.34 1 87 593 PRO A CA 1
ATOM 4833 C C . PRO A 1 593 ? 36.656 17.312 2.303 1 87 593 PRO A C 1
ATOM 4835 O O . PRO A 1 593 ? 37.062 18.312 1.685 1 87 593 PRO A O 1
ATOM 4838 N N . ARG A 1 594 ? 35.5 16.781 2.156 1 90.44 594 ARG A N 1
ATOM 4839 C CA . ARG A 1 594 ? 34.531 17.297 1.197 1 90.44 594 ARG A CA 1
ATOM 4840 C C . ARG A 1 594 ? 33.125 17.156 1.739 1 90.44 594 ARG A C 1
ATOM 4842 O O . ARG A 1 594 ? 32.812 16.219 2.471 1 90.44 594 ARG A O 1
ATOM 4849 N N . PHE A 1 595 ? 32.438 18.203 1.379 1 91.94 595 PHE A N 1
ATOM 4850 C CA . PHE A 1 595 ? 31.016 18.219 1.749 1 91.94 595 PHE A CA 1
ATOM 4851 C C . PHE A 1 595 ? 30.156 17.641 0.633 1 91.94 595 PHE A C 1
ATOM 4853 O O . PHE A 1 595 ? 30.609 17.531 -0.509 1 91.94 595 PHE A O 1
ATOM 4860 N N . THR A 1 596 ? 28.938 17.234 1.044 1 93.62 596 THR A N 1
ATOM 4861 C CA . THR A 1 596 ? 27.844 17.125 0.082 1 93.62 596 THR A CA 1
ATOM 4862 C C . THR A 1 596 ? 27.125 18.469 -0.078 1 93.62 596 THR A C 1
ATOM 4864 O O . THR A 1 596 ? 27.266 19.344 0.77 1 93.62 596 THR A O 1
ATOM 4867 N N . PRO A 1 597 ? 26.344 18.656 -1.106 1 95.5 597 PRO A N 1
ATOM 4868 C CA . PRO A 1 597 ? 25.641 19.922 -1.352 1 95.5 597 PRO A CA 1
ATOM 4869 C C . PRO A 1 597 ? 24.766 20.344 -0.178 1 95.5 597 PRO A C 1
ATOM 4871 O O . PRO A 1 597 ? 24.578 21.547 0.053 1 95.5 597 PRO A O 1
ATOM 4874 N N . LYS A 1 598 ? 24.266 19.5 0.587 1 96.62 598 LYS A N 1
ATOM 4875 C CA . LYS A 1 598 ? 23.344 19.797 1.678 1 96.62 598 LYS A CA 1
ATOM 4876 C C . LYS A 1 598 ? 24.031 20.594 2.779 1 96.62 598 LYS A C 1
ATOM 4878 O O . LYS A 1 598 ? 23.406 21.406 3.459 1 96.62 598 LYS A O 1
ATOM 4883 N N . PHE A 1 599 ? 25.375 20.375 2.982 1 97.38 599 PHE A N 1
ATOM 4884 C CA . PHE A 1 599 ? 26.141 21.172 3.93 1 97.38 599 PHE A CA 1
ATOM 4885 C C . PHE A 1 599 ? 26.172 22.641 3.508 1 97.38 599 PHE A C 1
ATOM 4887 O O . PHE A 1 599 ? 26.047 23.531 4.348 1 97.38 599 PHE A O 1
ATOM 4894 N N . HIS A 1 600 ? 26.297 22.812 2.234 1 96.25 600 HIS A N 1
ATOM 4895 C CA . HIS A 1 600 ? 26.312 24.172 1.695 1 96.25 600 HIS A CA 1
ATOM 4896 C C . HIS A 1 600 ? 24.953 24.844 1.859 1 96.25 600 HIS A C 1
ATOM 4898 O O . HIS A 1 600 ? 24.891 26.016 2.242 1 96.25 600 HIS A O 1
ATOM 4904 N N . PHE A 1 601 ? 23.906 24.188 1.577 1 96.62 601 PHE A N 1
ATOM 4905 C CA . PHE A 1 601 ? 22.562 24.734 1.722 1 96.62 601 PHE A CA 1
ATOM 4906 C C . PHE A 1 601 ? 22.312 25.203 3.154 1 96.62 601 PHE A C 1
ATOM 4908 O O . PHE A 1 601 ? 21.656 26.219 3.381 1 96.62 601 PHE A O 1
ATOM 4915 N N . LEU A 1 602 ? 22.844 24.422 4.094 1 97.19 602 LEU A N 1
ATOM 4916 C CA . LEU A 1 602 ? 22.625 24.719 5.504 1 97.19 602 LEU A CA 1
ATOM 4917 C C . LEU A 1 602 ? 23.25 26.062 5.875 1 97.19 602 LEU A C 1
ATOM 4919 O O . LEU A 1 602 ? 22.797 26.734 6.809 1 97.19 602 LEU A O 1
ATOM 4923 N N . LEU A 1 603 ? 24.25 26.516 5.184 1 96.81 603 LEU A N 1
ATOM 4924 C CA . LEU A 1 603 ? 24.906 27.781 5.449 1 96.81 603 LEU A CA 1
ATOM 4925 C C . LEU A 1 603 ? 23.969 28.953 5.164 1 96.81 603 LEU A C 1
ATOM 4927 O O . LEU A 1 603 ? 24.156 30.047 5.711 1 96.81 603 LEU A O 1
ATOM 4931 N N . HIS A 1 604 ? 23.016 28.719 4.344 1 96.44 604 HIS A N 1
ATOM 4932 C CA . HIS A 1 604 ? 22.078 29.766 3.99 1 96.44 604 HIS A CA 1
ATOM 4933 C C . HIS A 1 604 ? 20.922 29.828 4.984 1 96.44 604 HIS A C 1
ATOM 4935 O O . HIS A 1 604 ? 20.141 30.781 4.984 1 96.44 604 HIS A O 1
ATOM 4941 N N . LEU A 1 605 ? 20.797 28.859 5.871 1 97 605 LEU A N 1
ATOM 4942 C CA . LEU A 1 605 ? 19.625 28.672 6.73 1 97 605 LEU A CA 1
ATOM 4943 C C . LEU A 1 605 ? 19.422 29.891 7.625 1 97 605 LEU A C 1
ATOM 4945 O O . LEU A 1 605 ? 18.297 30.375 7.773 1 97 605 LEU A O 1
ATOM 4949 N N . PRO A 1 606 ? 20.422 30.469 8.242 1 95.75 606 PRO A N 1
ATOM 4950 C CA . PRO A 1 606 ? 20.203 31.625 9.117 1 95.75 606 PRO A CA 1
ATOM 4951 C C . PRO A 1 606 ? 19.578 32.812 8.391 1 95.75 606 PRO A C 1
ATOM 4953 O O . PRO A 1 606 ? 18.625 33.406 8.891 1 95.75 606 PRO A O 1
ATOM 4956 N N . SER A 1 607 ? 20.078 33.062 7.176 1 95 607 SER A N 1
ATOM 4957 C CA . SER A 1 607 ? 19.5 34.156 6.383 1 95 607 SER A CA 1
ATOM 4958 C C . SER A 1 607 ? 18.062 33.844 6 1 95 607 SER A C 1
ATOM 4960 O O . SER A 1 607 ? 17.219 34.75 5.965 1 95 607 SER A O 1
ATOM 4962 N N . ILE A 1 608 ? 17.812 32.656 5.727 1 96.38 608 ILE A N 1
ATOM 4963 C CA . ILE A 1 608 ? 16.469 32.219 5.348 1 96.38 608 ILE A CA 1
ATOM 4964 C C . ILE A 1 608 ? 15.523 32.406 6.531 1 96.38 608 ILE A C 1
ATOM 4966 O O . ILE A 1 608 ? 14.383 32.844 6.363 1 96.38 608 ILE A O 1
ATOM 4970 N N . ILE A 1 609 ? 15.969 32.062 7.723 1 96.31 609 ILE A N 1
ATOM 4971 C CA . ILE A 1 609 ? 15.148 32.188 8.922 1 96.31 609 ILE A CA 1
ATOM 4972 C C . ILE A 1 609 ? 14.758 33.656 9.148 1 96.31 609 ILE A C 1
ATOM 4974 O O . ILE A 1 609 ? 13.609 33.938 9.508 1 96.31 609 ILE A O 1
ATOM 4978 N N . LEU A 1 610 ? 15.641 34.531 8.883 1 95.19 610 LEU A N 1
ATOM 4979 C CA . LEU A 1 610 ? 15.352 35.938 9.055 1 95.19 610 LEU A CA 1
ATOM 4980 C C . LEU A 1 610 ? 14.281 36.406 8.07 1 95.19 610 LEU A C 1
ATOM 4982 O O . LEU A 1 610 ? 13.492 37.281 8.375 1 95.19 610 LEU A O 1
ATOM 4986 N N . GLN A 1 611 ? 14.227 35.75 6.984 1 95.5 611 GLN A N 1
ATOM 4987 C CA . GLN A 1 611 ? 13.289 36.156 5.934 1 95.5 611 GLN A CA 1
ATOM 4988 C C . GLN A 1 611 ? 11.938 35.469 6.125 1 95.5 611 GLN A C 1
ATOM 4990 O O . GLN A 1 611 ? 10.891 36.062 5.863 1 95.5 611 GLN A O 1
ATOM 4995 N N . THR A 1 612 ? 11.938 34.25 6.57 1 96.06 612 THR A N 1
ATOM 4996 C CA . THR A 1 612 ? 10.711 33.469 6.488 1 96.06 612 THR A CA 1
ATOM 4997 C C . THR A 1 612 ? 10.266 33 7.875 1 96.06 612 THR A C 1
ATOM 4999 O O . THR A 1 612 ? 9.172 32.469 8.031 1 96.06 612 THR A O 1
ATOM 5002 N N . GLY A 1 613 ? 11.07 33.219 8.891 1 93.62 613 GLY A N 1
ATOM 5003 C CA . GLY A 1 613 ? 10.734 32.719 10.219 1 93.62 613 GLY A CA 1
ATOM 5004 C C . GLY A 1 613 ? 11.242 31.312 10.477 1 93.62 613 GLY A C 1
ATOM 5005 O O . GLY A 1 613 ? 12.062 30.797 9.719 1 93.62 613 GLY A O 1
ATOM 5006 N N . PRO A 1 614 ? 10.805 30.672 11.57 1 94.19 614 PRO A N 1
ATOM 5007 C CA . PRO A 1 614 ? 11.297 29.344 11.938 1 94.19 614 PRO A CA 1
ATOM 5008 C C . PRO A 1 614 ? 11 28.297 10.875 1 94.19 614 PRO A C 1
ATOM 5010 O O . PRO A 1 614 ? 9.844 28.125 10.477 1 94.19 614 PRO A O 1
ATOM 5013 N N . PRO A 1 615 ? 11.953 27.5 10.484 1 95.31 615 PRO A N 1
ATOM 5014 C CA . PRO A 1 615 ? 11.789 26.562 9.383 1 95.31 615 PRO A CA 1
ATOM 5015 C C . PRO A 1 615 ? 10.906 25.375 9.75 1 95.31 615 PRO A C 1
ATOM 5017 O O . PRO A 1 615 ? 10.391 24.688 8.867 1 95.31 615 PRO A O 1
ATOM 5020 N N . VAL A 1 616 ? 10.672 25.094 11.008 1 93 616 VAL A N 1
ATOM 5021 C CA . VAL A 1 616 ? 9.914 23.938 11.477 1 93 616 VAL A CA 1
ATOM 5022 C C . VAL A 1 616 ? 8.453 24.062 11.031 1 93 616 VAL A C 1
ATOM 5024 O O . VAL A 1 616 ? 7.77 23.047 10.844 1 93 616 VAL A O 1
ATOM 5027 N N . HIS A 1 617 ? 8.039 25.25 10.859 1 93.25 617 HIS A N 1
ATOM 5028 C CA . HIS A 1 617 ? 6.656 25.484 10.453 1 93.25 617 HIS A CA 1
ATOM 5029 C C . HIS A 1 617 ? 6.5 25.406 8.938 1 93.25 617 HIS A C 1
ATOM 5031 O O . HIS A 1 617 ? 5.383 25.406 8.422 1 93.25 617 HIS A O 1
ATOM 5037 N N . LEU A 1 618 ? 7.625 25.266 8.25 1 95.56 618 LEU A N 1
ATOM 5038 C CA . LEU A 1 618 ? 7.609 25.297 6.797 1 95.56 618 LEU A CA 1
ATOM 5039 C C . LEU A 1 618 ? 8.164 24 6.219 1 95.56 618 LEU A C 1
ATOM 5041 O O . LEU A 1 618 ? 8.164 23.812 5.004 1 95.56 618 LEU A O 1
ATOM 5045 N N . TRP A 1 619 ? 8.594 23.094 7.098 1 95.75 619 TRP A N 1
ATOM 5046 C CA . TRP A 1 619 ? 9.281 21.922 6.59 1 95.75 619 TRP A CA 1
ATOM 5047 C C . TRP A 1 619 ? 8.305 20.984 5.887 1 95.75 619 TRP A C 1
ATOM 5049 O O . TRP A 1 619 ? 7.094 21.188 5.926 1 95.75 619 TRP A O 1
ATOM 5059 N N . THR A 1 620 ? 8.758 19.984 5.219 1 95.94 620 THR A N 1
ATOM 5060 C CA . THR A 1 620 ? 7.969 19.172 4.297 1 95.94 620 THR A CA 1
ATOM 5061 C C . THR A 1 620 ? 7.324 18 5.031 1 95.94 620 THR A C 1
ATOM 5063 O O . THR A 1 620 ? 6.516 17.281 4.453 1 95.94 620 THR A O 1
ATOM 5066 N N . MET A 1 621 ? 7.516 17.797 6.312 1 94.88 621 MET A N 1
ATOM 5067 C CA . MET A 1 621 ? 7.059 16.641 7.066 1 94.88 621 MET A CA 1
ATOM 5068 C C . MET A 1 621 ? 5.555 16.453 6.914 1 94.88 621 MET A C 1
ATOM 5070 O O . MET A 1 621 ? 5.082 15.336 6.688 1 94.88 621 MET A O 1
ATOM 5074 N N . ARG A 1 622 ? 4.801 17.453 7.02 1 93.94 622 ARG A N 1
ATOM 5075 C CA . ARG A 1 622 ? 3.348 17.344 6.98 1 93.94 622 ARG A CA 1
ATOM 5076 C C . ARG A 1 622 ? 2.855 17.109 5.555 1 93.94 622 ARG A C 1
ATOM 5078 O O . ARG A 1 622 ? 1.85 16.422 5.344 1 93.94 622 ARG A O 1
ATOM 5085 N N . TYR A 1 623 ? 3.561 17.703 4.59 1 96.62 623 TYR A N 1
ATOM 5086 C CA . TYR A 1 623 ? 3.211 17.438 3.197 1 96.62 623 TYR A CA 1
ATOM 5087 C C . TYR A 1 623 ? 3.439 15.969 2.844 1 96.62 623 TYR A C 1
ATOM 5089 O O . TYR A 1 623 ? 2.66 15.375 2.094 1 96.62 623 TYR A O 1
ATOM 5097 N N . GLU A 1 624 ? 4.508 15.406 3.449 1 94.25 624 GLU A N 1
ATOM 5098 C CA . GLU A 1 624 ? 4.758 13.984 3.242 1 94.25 624 GLU A CA 1
ATOM 5099 C C . GLU A 1 624 ? 3.654 13.133 3.863 1 94.25 624 GLU A C 1
ATOM 5101 O O . GLU A 1 624 ? 3.305 12.078 3.334 1 94.25 624 GLU A O 1
ATOM 5106 N N . SER A 1 625 ? 3.146 13.609 4.961 1 94.94 625 SER A N 1
ATOM 5107 C CA . SER A 1 625 ? 2.004 12.93 5.562 1 94.94 625 SER A CA 1
ATOM 5108 C C . SER A 1 625 ? 0.783 12.992 4.652 1 94.94 625 SER A C 1
ATOM 5110 O O . SER A 1 625 ? 0.008 12.031 4.578 1 94.94 625 SER A O 1
ATOM 5112 N N . LYS A 1 626 ? 0.584 14.094 4.016 1 96.44 626 LYS A N 1
ATOM 5113 C CA . LYS A 1 626 ? -0.511 14.219 3.061 1 96.44 626 LYS A CA 1
ATOM 5114 C C . LYS A 1 626 ? -0.325 13.266 1.884 1 96.44 626 LYS A C 1
ATOM 5116 O O . LYS A 1 626 ? -1.295 12.695 1.38 1 96.44 626 LYS A O 1
ATOM 5121 N N . HIS A 1 627 ? 0.913 13.094 1.422 1 95.38 627 HIS A N 1
ATOM 5122 C CA . HIS A 1 627 ? 1.214 12.086 0.414 1 95.38 627 HIS A CA 1
ATOM 5123 C C . HIS A 1 627 ? 0.776 10.695 0.876 1 95.38 627 HIS A C 1
ATOM 5125 O O . HIS A 1 627 ? 0.229 9.922 0.09 1 95.38 627 HIS A O 1
ATOM 5131 N N . LYS A 1 628 ? 1.114 10.469 2.098 1 93.62 628 LYS A N 1
ATOM 5132 C CA . LYS A 1 628 ? 0.777 9.156 2.646 1 93.62 628 LYS A CA 1
ATOM 5133 C C . LYS A 1 628 ? -0.727 8.906 2.584 1 93.62 628 LYS A C 1
ATOM 5135 O O . LYS A 1 628 ? -1.162 7.777 2.348 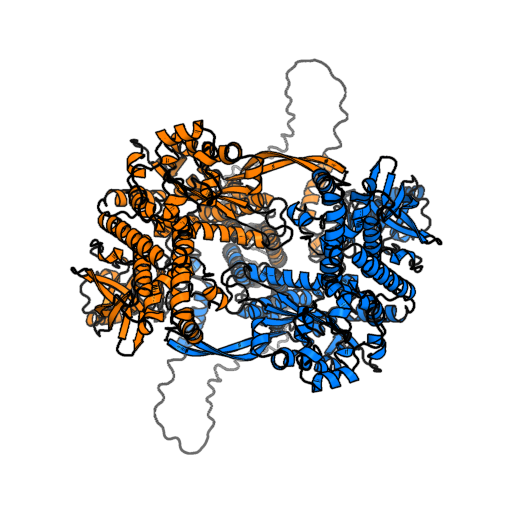1 93.62 628 LYS A O 1
ATOM 5140 N N . GLU A 1 629 ? -1.425 9.914 2.807 1 94.69 629 GLU A N 1
ATOM 5141 C CA . GLU A 1 629 ? -2.877 9.812 2.707 1 94.69 629 GLU A CA 1
ATOM 5142 C C . GLU A 1 629 ? -3.309 9.43 1.295 1 94.69 629 GLU A C 1
ATOM 5144 O O . GLU A 1 629 ? -4.133 8.523 1.114 1 94.69 629 GLU A O 1
ATOM 5149 N N . LEU A 1 630 ? -2.799 10.078 0.346 1 96.44 630 LEU A N 1
ATOM 5150 C CA . LEU A 1 630 ? -3.129 9.773 -1.042 1 96.44 630 LEU A CA 1
ATOM 5151 C C . LEU A 1 630 ? -2.633 8.383 -1.428 1 96.44 630 LEU A C 1
ATOM 5153 O O . LEU A 1 630 ? -3.32 7.648 -2.143 1 96.44 630 LEU A O 1
ATOM 5157 N N . LYS A 1 631 ? -1.474 8.062 -0.96 1 93.44 631 LYS A N 1
ATOM 5158 C CA . LYS A 1 631 ? -0.912 6.738 -1.229 1 93.44 631 LYS A CA 1
ATOM 5159 C C . LYS A 1 631 ? -1.793 5.637 -0.645 1 93.44 631 LYS A C 1
ATOM 5161 O O . LYS A 1 631 ? -1.937 4.566 -1.241 1 93.44 631 LYS A O 1
ATOM 5166 N N . SER A 1 632 ? -2.307 5.859 0.508 1 92.88 632 SER A N 1
ATOM 5167 C CA . SER A 1 632 ? -3.18 4.875 1.137 1 92.88 632 SER A CA 1
ATOM 5168 C C . SER A 1 632 ? -4.395 4.574 0.264 1 92.88 632 SER A C 1
ATOM 5170 O O . SER A 1 632 ? -4.836 3.428 0.179 1 92.88 632 SER A O 1
ATOM 5172 N N . ASN A 1 633 ? -4.906 5.594 -0.336 1 94.44 633 ASN A N 1
ATOM 5173 C CA . ASN A 1 633 ? -6.023 5.375 -1.247 1 94.44 633 ASN A CA 1
ATOM 5174 C C . ASN A 1 633 ? -5.578 4.656 -2.518 1 94.44 633 ASN A C 1
ATOM 5176 O O . ASN A 1 633 ? -6.281 3.775 -3.018 1 94.44 633 ASN A O 1
ATOM 5180 N N . ALA A 1 634 ? -4.492 5.047 -3.039 1 94.19 634 ALA A N 1
ATOM 5181 C CA . ALA A 1 634 ? -3.967 4.422 -4.246 1 94.19 634 ALA A CA 1
ATOM 5182 C C . ALA A 1 634 ? -3.74 2.926 -4.035 1 94.19 634 ALA A C 1
ATOM 5184 O O . ALA A 1 634 ? -3.928 2.127 -4.957 1 94.19 634 ALA A O 1
ATOM 5185 N N . ASN A 1 635 ? -3.336 2.568 -2.883 1 90 635 ASN A N 1
ATOM 5186 C CA . ASN A 1 635 ? -3.014 1.183 -2.562 1 90 635 ASN A CA 1
ATOM 5187 C C . ASN A 1 635 ? -4.258 0.298 -2.582 1 90 635 ASN A C 1
ATOM 5189 O O . ASN A 1 635 ? -4.164 -0.909 -2.811 1 90 635 ASN A O 1
ATOM 5193 N N . VAL A 1 636 ? -5.363 0.887 -2.371 1 91.81 636 VAL A N 1
ATOM 5194 C CA . VAL A 1 636 ? -6.566 0.068 -2.277 1 91.81 636 VAL A CA 1
ATOM 5195 C C . VAL A 1 636 ? -7.312 0.092 -3.611 1 91.81 636 VAL A C 1
ATOM 5197 O O . VAL A 1 636 ? -8.258 -0.672 -3.812 1 91.81 636 VAL A O 1
ATOM 5200 N N . VAL A 1 637 ? -6.82 0.942 -4.457 1 89.94 637 VAL A N 1
ATOM 5201 C CA . VAL A 1 637 ? -7.398 1 -5.793 1 89.94 637 VAL A CA 1
ATOM 5202 C C . VAL A 1 637 ? -6.535 0.206 -6.77 1 89.94 637 VAL A C 1
ATOM 5204 O O . VAL A 1 637 ? -5.344 0.491 -6.926 1 89.94 637 VAL A O 1
ATOM 5207 N N . SER A 1 638 ? -7.059 -0.755 -7.387 1 81.94 638 SER A N 1
ATOM 5208 C CA . SER A 1 638 ? -6.289 -1.645 -8.25 1 81.94 638 SER A CA 1
ATOM 5209 C C . SER A 1 638 ? -6.129 -1.058 -9.648 1 81.94 638 SER A C 1
ATOM 5211 O O . SER A 1 638 ? -5.125 -1.299 -10.32 1 81.94 638 SER A O 1
ATOM 5213 N N . SER A 1 639 ? -7.078 -0.232 -10.062 1 83.31 639 SER A N 1
ATOM 5214 C CA . SER A 1 639 ? -7.035 0.303 -11.422 1 83.31 639 SER A CA 1
ATOM 5215 C C . SER A 1 639 ? -6.07 1.479 -11.523 1 83.31 639 SER A C 1
ATOM 5217 O O . SER A 1 639 ? -6.086 2.375 -10.672 1 83.31 639 SER A O 1
ATOM 5219 N N . ARG A 1 640 ? -5.258 1.459 -12.523 1 86.69 640 ARG A N 1
ATOM 5220 C CA . ARG A 1 640 ? -4.305 2.541 -12.75 1 86.69 640 ARG A CA 1
ATOM 5221 C C . ARG A 1 640 ? -4.625 3.289 -14.039 1 86.69 640 ARG A C 1
ATOM 5223 O O . ARG A 1 640 ? -3.787 4.031 -14.562 1 86.69 640 ARG A O 1
ATOM 5230 N N . THR A 1 641 ? -5.895 3.066 -14.531 1 84.38 641 THR A N 1
ATOM 5231 C CA . THR A 1 641 ? -6.285 3.693 -15.789 1 84.38 641 THR A CA 1
ATOM 5232 C C . THR A 1 641 ? -6.238 5.215 -15.672 1 84.38 641 THR A C 1
ATOM 5234 O O . THR A 1 641 ? -5.715 5.895 -16.562 1 84.38 641 THR A O 1
ATOM 5237 N N . ASN A 1 642 ? -6.809 5.785 -14.68 1 90.56 642 ASN A N 1
ATOM 5238 C CA . ASN A 1 642 ? -6.754 7.211 -14.375 1 90.56 642 ASN A CA 1
ATOM 5239 C C . ASN A 1 642 ? -6.598 7.465 -12.883 1 90.56 642 ASN A C 1
ATOM 5241 O O . ASN A 1 642 ? -7.492 8.031 -12.25 1 90.56 642 ASN A O 1
ATOM 5245 N N . ILE A 1 643 ? -5.438 7.199 -12.477 1 94.31 643 ILE A N 1
ATOM 5246 C CA . ILE A 1 643 ? -5.156 7.23 -11.039 1 94.31 643 ILE A CA 1
ATOM 5247 C C . ILE A 1 643 ? -5.195 8.672 -10.539 1 94.31 643 ILE A C 1
ATOM 5249 O O . ILE A 1 643 ? -5.609 8.93 -9.406 1 94.31 643 ILE A O 1
ATOM 5253 N N . CYS A 1 644 ? -4.793 9.688 -11.344 1 96.56 644 CYS A N 1
ATOM 5254 C CA . CYS A 1 644 ? -4.836 11.086 -10.938 1 96.56 644 CYS A CA 1
ATOM 5255 C C . CYS A 1 644 ? -6.262 11.523 -10.625 1 96.56 644 CYS A C 1
ATOM 5257 O O . CYS A 1 644 ? -6.52 12.148 -9.594 1 96.56 644 CYS A O 1
ATOM 5259 N N . LYS A 1 645 ? -7.113 11.133 -11.516 1 96.38 645 LYS A N 1
ATOM 5260 C CA . LYS A 1 645 ? -8.516 11.5 -11.344 1 96.38 645 LYS A CA 1
ATOM 5261 C C . LYS A 1 645 ? -9.117 10.828 -10.109 1 96.38 645 LYS A C 1
ATOM 5263 O O . LYS A 1 645 ? -9.812 11.469 -9.32 1 96.38 645 LYS A O 1
ATOM 5268 N N . THR A 1 646 ? -8.836 9.57 -9.977 1 96.38 646 THR A N 1
ATOM 5269 C CA . THR A 1 646 ? -9.359 8.805 -8.852 1 96.38 646 THR A CA 1
ATOM 5270 C C . THR A 1 646 ? -8.93 9.422 -7.527 1 96.38 646 THR A C 1
ATOM 5272 O O . THR A 1 646 ? -9.758 9.625 -6.633 1 96.38 646 THR A O 1
ATOM 5275 N N . LEU A 1 647 ? -7.668 9.781 -7.387 1 97.44 647 LEU A N 1
ATOM 5276 C CA . LEU A 1 647 ? -7.129 10.312 -6.137 1 97.44 647 LEU A CA 1
ATOM 5277 C C . LEU A 1 647 ? -7.633 11.727 -5.891 1 97.44 647 LEU A C 1
ATOM 5279 O O . LEU A 1 647 ? -7.938 12.094 -4.754 1 97.44 647 LEU A O 1
ATOM 5283 N N . ALA A 1 648 ? -7.691 12.508 -6.941 1 98.12 648 ALA A N 1
ATOM 5284 C CA . ALA A 1 648 ? -8.164 13.883 -6.812 1 98.12 648 ALA A CA 1
ATOM 5285 C C . ALA A 1 648 ? -9.617 13.914 -6.344 1 98.12 648 ALA A C 1
ATOM 5287 O O . ALA A 1 648 ? -9.977 14.703 -5.465 1 98.12 648 ALA A O 1
ATOM 5288 N N . ILE A 1 649 ? -10.422 13.047 -6.934 1 97.62 649 ILE A N 1
ATOM 5289 C CA . ILE A 1 649 ? -11.828 12.977 -6.543 1 97.62 649 ILE A CA 1
ATOM 5290 C C . ILE A 1 649 ? -11.938 12.57 -5.074 1 97.62 649 ILE A C 1
ATOM 5292 O O . ILE A 1 649 ? -12.703 13.172 -4.316 1 97.62 649 ILE A O 1
ATOM 5296 N N . LYS A 1 650 ? -11.18 11.602 -4.719 1 97.31 650 LYS A N 1
ATOM 5297 C CA . LYS A 1 650 ? -11.211 11.125 -3.34 1 97.31 650 LYS A CA 1
ATOM 5298 C C . LYS A 1 650 ? -10.797 12.227 -2.369 1 97.31 650 LYS A C 1
ATOM 5300 O O . LYS A 1 650 ? -11.383 12.367 -1.294 1 97.31 650 LYS A O 1
ATOM 5305 N N . SER A 1 651 ? -9.766 12.953 -2.68 1 97.06 651 SER A N 1
ATOM 5306 C CA . SER A 1 651 ? -9.32 14.07 -1.855 1 97.06 651 SER A CA 1
ATOM 5307 C C . SER A 1 651 ? -10.43 15.102 -1.674 1 97.06 651 SER A C 1
ATOM 5309 O O . SER A 1 651 ? -10.633 15.609 -0.571 1 97.06 651 SER A O 1
ATOM 5311 N N . GLN A 1 652 ? -11.141 15.367 -2.742 1 97 652 GLN A N 1
ATOM 5312 C CA . GLN A 1 652 ? -12.227 16.344 -2.689 1 97 652 GLN A CA 1
ATOM 5313 C C . GLN A 1 652 ? -13.391 15.82 -1.86 1 97 652 GLN A C 1
ATOM 5315 O O . GLN A 1 652 ? -14.078 16.594 -1.183 1 97 652 GLN A O 1
ATOM 5320 N N . LEU A 1 653 ? -13.633 14.539 -1.979 1 97.12 653 LEU A N 1
ATOM 5321 C CA . LEU A 1 653 ? -14.695 13.945 -1.181 1 97.12 653 LEU A CA 1
ATOM 5322 C C . LEU A 1 653 ? -14.383 14.039 0.308 1 97.12 653 LEU A C 1
ATOM 5324 O O . LEU A 1 653 ? -15.266 14.32 1.119 1 97.12 653 LEU A O 1
ATOM 5328 N N . LYS A 1 654 ? -13.172 13.828 0.685 1 96.19 654 LYS A N 1
ATOM 5329 C CA . LYS A 1 654 ? -12.758 13.984 2.076 1 96.19 654 LYS A CA 1
ATOM 5330 C C . LYS A 1 654 ? -12.914 15.43 2.539 1 96.19 654 LYS A C 1
ATOM 5332 O O . LYS A 1 654 ? -13.398 15.688 3.641 1 96.19 654 LYS A O 1
ATOM 5337 N N . ALA A 1 655 ? -12.477 16.328 1.716 1 95.38 655 ALA A N 1
ATOM 5338 C CA . ALA A 1 655 ? -12.625 17.75 2.039 1 95.38 655 ALA A CA 1
ATOM 5339 C C . ALA A 1 655 ? -14.094 18.125 2.203 1 95.38 655 ALA A C 1
ATOM 5341 O O . ALA A 1 655 ? -14.438 18.922 3.074 1 95.38 655 ALA A O 1
ATOM 5342 N N . CYS A 1 656 ? -14.906 17.531 1.345 1 95.62 656 CYS A N 1
ATOM 5343 C CA . CYS A 1 656 ? -16.344 17.797 1.383 1 95.62 656 CYS A CA 1
ATOM 5344 C C . CYS A 1 656 ? -16.922 17.438 2.744 1 95.62 656 CYS A C 1
ATOM 5346 O O . CYS A 1 656 ? -17.781 18.156 3.26 1 95.62 656 CYS A O 1
ATOM 5348 N N . GLU A 1 657 ? -16.5 16.328 3.309 1 94.81 657 GLU A N 1
ATOM 5349 C CA . GLU A 1 657 ? -16.969 15.945 4.637 1 94.81 657 GLU A CA 1
ATOM 5350 C C . GLU A 1 657 ? -16.656 17.031 5.668 1 94.81 657 GLU A C 1
ATOM 5352 O O . GLU A 1 657 ? -17.5 17.328 6.52 1 94.81 657 GLU A O 1
ATOM 5357 N N . LEU A 1 658 ? -15.516 17.578 5.59 1 93.12 658 LEU A N 1
ATOM 5358 C CA . LEU A 1 658 ? -15.117 18.656 6.496 1 93.12 658 LEU A CA 1
ATOM 5359 C C . LEU A 1 658 ? -16.016 19.875 6.324 1 93.12 658 LEU A C 1
ATOM 5361 O O . LEU A 1 658 ? -16.469 20.469 7.309 1 93.12 658 LEU A O 1
ATOM 5365 N N . TYR A 1 659 ? -16.328 20.234 5.082 1 93.69 659 TYR A N 1
ATOM 5366 C CA . TYR A 1 659 ? -17.125 21.422 4.781 1 93.69 659 TYR A CA 1
ATOM 5367 C C . TYR A 1 659 ? -18.562 21.25 5.242 1 93.69 659 TYR A C 1
ATOM 5369 O O . TYR A 1 659 ? -19.172 22.188 5.734 1 93.69 659 TYR A O 1
ATOM 5377 N N . ILE A 1 660 ? -19.016 20.062 5.078 1 90.94 660 ILE A N 1
ATOM 5378 C CA . ILE A 1 660 ? -20.391 19.766 5.461 1 90.94 660 ILE A CA 1
ATOM 5379 C C . ILE A 1 660 ? -20.516 19.75 6.984 1 90.94 660 ILE A C 1
ATOM 5381 O O . ILE A 1 660 ? -21.5 20.203 7.547 1 90.94 660 ILE A O 1
ATOM 5385 N N . SER A 1 661 ? -19.531 19.234 7.648 1 87.31 661 SER A N 1
ATOM 5386 C CA . SER A 1 661 ? -19.547 19.188 9.109 1 87.31 661 SER A CA 1
ATOM 5387 C C . SER A 1 661 ? -19.469 20.578 9.703 1 87.31 661 SER A C 1
ATOM 5389 O O . SER A 1 661 ? -19.938 20.812 10.828 1 87.31 661 SER A O 1
ATOM 5391 N N . GLY A 1 662 ? -18.875 21.5 8.984 1 83.81 662 GLY A N 1
ATOM 5392 C CA . GLY A 1 662 ? -18.781 22.891 9.422 1 83.81 662 GLY A CA 1
ATOM 5393 C C . GLY A 1 662 ? -17.75 23.094 10.523 1 83.81 662 GLY A C 1
ATOM 5394 O O . GLY A 1 662 ? -17.688 24.172 11.117 1 83.81 662 GLY A O 1
ATOM 5395 N N . ARG A 1 663 ? -17.031 22.109 10.891 1 77.94 663 ARG A N 1
ATOM 5396 C CA . ARG A 1 663 ? -16.078 22.188 11.984 1 77.94 663 ARG A CA 1
ATOM 5397 C C . ARG A 1 663 ? -14.641 22.25 11.461 1 77.94 663 ARG A C 1
ATOM 5399 O O . ARG A 1 663 ? -13.914 21.25 11.531 1 77.94 663 ARG A O 1
ATOM 5406 N N . GLY A 1 664 ? -14.25 23.422 11.109 1 77.25 664 GLY A N 1
ATOM 5407 C CA . GLY A 1 664 ? -12.945 23.547 10.477 1 77.25 664 GLY A CA 1
ATOM 5408 C C . GLY A 1 664 ? -11.797 23.531 11.469 1 77.25 664 GLY A C 1
ATOM 5409 O O . GLY A 1 664 ? -10.836 22.781 11.297 1 77.25 664 GLY A O 1
ATOM 5410 N N . LEU A 1 665 ? -11.836 24.438 12.523 1 85.19 665 LEU A N 1
ATOM 5411 C CA . LEU A 1 665 ? -10.734 24.578 13.461 1 85.19 665 LEU A CA 1
ATOM 5412 C C . LEU A 1 665 ? -11.18 24.234 14.883 1 85.19 665 LEU A C 1
ATOM 5414 O O . LEU A 1 665 ? -11.273 25.125 15.734 1 85.19 665 LEU A O 1
ATOM 5418 N N . GLU A 1 666 ? -11.688 23.031 15.062 1 75.5 666 GLU A N 1
ATOM 5419 C CA . GLU A 1 666 ? -12.125 22.625 16.391 1 75.5 666 GLU A CA 1
ATOM 5420 C C . GLU A 1 666 ? -11.117 21.688 17.047 1 75.5 666 GLU A C 1
ATOM 5422 O O . GLU A 1 666 ? -10.531 20.844 16.375 1 75.5 666 GLU A O 1
ATOM 5427 N N . SER A 1 667 ? -10.68 22.234 18.25 1 68.06 667 SER A N 1
ATOM 5428 C CA . SER A 1 667 ? -9.781 21.375 19.016 1 68.06 667 SER A CA 1
ATOM 5429 C C . SER A 1 667 ? -10.57 20.391 19.875 1 68.06 667 SER A C 1
ATOM 5431 O O . SER A 1 667 ? -11.383 20.812 20.703 1 68.06 667 SER A O 1
ATOM 5433 N N . LYS A 1 668 ? -10.602 19.234 19.438 1 65.25 668 LYS A N 1
ATOM 5434 C CA . LYS A 1 668 ? -11.312 18.25 20.234 1 65.25 668 LYS A CA 1
ATOM 5435 C C . LYS A 1 668 ? -10.43 17.719 21.359 1 65.25 668 LYS A C 1
ATOM 5437 O O . LYS A 1 668 ? -9.281 17.344 21.141 1 65.25 668 LYS A O 1
ATOM 5442 N N . ILE A 1 669 ? -10.852 18.062 22.641 1 78 669 ILE A N 1
ATOM 5443 C CA . ILE A 1 669 ? -10.195 17.469 23.812 1 78 669 ILE A CA 1
ATOM 5444 C C . ILE A 1 669 ? -10.68 16.031 24 1 78 669 ILE A C 1
ATOM 5446 O O . ILE A 1 669 ? -11.883 15.773 23.953 1 78 669 ILE A O 1
ATOM 5450 N N . SER A 1 670 ? -9.742 15.156 23.938 1 80.25 670 SER A N 1
ATOM 5451 C CA . SER A 1 670 ? -10.078 13.766 24.203 1 80.25 670 SER A CA 1
ATOM 5452 C C . SER A 1 670 ? -9.477 13.289 25.516 1 80.25 670 SER A C 1
ATOM 5454 O O . SER A 1 670 ? -8.344 13.633 25.859 1 80.25 670 SER A O 1
ATOM 5456 N N . THR A 1 671 ? -10.359 12.664 26.375 1 80.12 671 THR A N 1
ATOM 5457 C CA . THR A 1 671 ? -9.906 12.211 27.672 1 80.12 671 THR A CA 1
ATOM 5458 C C . THR A 1 671 ? -10.086 10.703 27.828 1 80.12 671 THR A C 1
ATOM 5460 O O . THR A 1 671 ? -10.852 10.094 27.078 1 80.12 671 THR A O 1
ATOM 5463 N N . GLY A 1 672 ? -9.195 10.148 28.625 1 73.12 672 GLY A N 1
ATOM 5464 C CA . GLY A 1 672 ? -9.461 8.781 29.031 1 73.12 672 GLY A CA 1
ATOM 5465 C C . GLY A 1 672 ? -10.664 8.656 29.953 1 73.12 672 GLY A C 1
ATOM 5466 O O . GLY A 1 672 ? -11.398 9.625 30.156 1 73.12 672 GLY A O 1
ATOM 5467 N N . LYS A 1 673 ? -10.891 7.523 30.578 1 69.81 673 LYS A N 1
ATOM 5468 C CA . LYS A 1 673 ? -12.016 7.285 31.469 1 69.81 673 LYS A CA 1
ATOM 5469 C C . LYS A 1 673 ? -11.984 8.25 32.656 1 69.81 673 LYS A C 1
ATOM 5471 O O . LYS A 1 673 ? -10.969 8.367 33.344 1 69.81 673 LYS A O 1
ATOM 5476 N N . SER A 1 674 ? -13.07 9.07 32.781 1 74.19 674 SER A N 1
ATOM 5477 C CA . SER A 1 674 ? -13.109 10.141 33.781 1 74.19 674 SER A CA 1
ATOM 5478 C C . SER A 1 674 ? -13.695 9.641 35.094 1 74.19 674 SER A C 1
ATOM 5480 O O . SER A 1 674 ? -14.539 8.742 35.094 1 74.19 674 SER A O 1
ATOM 5482 N N . GLU A 1 675 ? -13.008 9.992 36.188 1 71.19 675 GLU A N 1
ATOM 5483 C CA . GLU A 1 675 ? -13.539 9.812 37.531 1 71.19 675 GLU A CA 1
ATOM 5484 C C . GLU A 1 675 ? -13.977 11.141 38.156 1 71.19 675 GLU A C 1
ATOM 5486 O O . GLU A 1 675 ? -13.18 12.078 38.219 1 71.19 675 GLU A O 1
ATOM 5491 N N . ASN A 1 676 ? -15.297 11.219 38.406 1 65.25 676 ASN A N 1
ATOM 5492 C CA . ASN A 1 676 ? -15.797 12.477 38.938 1 65.25 676 ASN A CA 1
ATOM 5493 C C . ASN A 1 676 ? -15.359 12.664 40.406 1 65.25 676 ASN A C 1
ATOM 5495 O O . ASN A 1 676 ? -15.367 11.711 41.188 1 65.25 676 ASN A O 1
ATOM 5499 N N . PHE A 1 677 ? -14.633 13.672 40.75 1 60.53 677 PHE A N 1
ATOM 5500 C CA . PHE A 1 677 ? -14.219 13.969 42.094 1 60.53 677 PHE A CA 1
ATOM 5501 C C . PHE A 1 677 ? -15.242 14.859 42.781 1 60.53 677 PHE A C 1
ATOM 5503 O O . PHE A 1 677 ? -15.664 15.875 42.219 1 60.53 677 PHE A O 1
ATOM 5510 N N . PRO A 1 678 ? -15.82 14.344 43.938 1 54.97 678 PRO A N 1
ATOM 5511 C CA . PRO A 1 678 ? -16.719 15.203 44.688 1 54.97 678 PRO A CA 1
ATOM 5512 C C . PRO A 1 678 ? -16.062 16.484 45.156 1 54.97 678 PRO A C 1
ATOM 5514 O O . PRO A 1 678 ? -14.828 16.547 45.281 1 54.97 678 PRO A O 1
ATOM 5517 N N . ASP A 1 679 ? -16.75 17.609 45.312 1 52.03 679 ASP A N 1
ATOM 5518 C CA . ASP A 1 679 ? -16.391 18.953 45.719 1 52.03 679 ASP A CA 1
ATOM 5519 C C . ASP A 1 679 ? -15.438 18.906 46.906 1 52.03 679 ASP A C 1
ATOM 5521 O O . ASP A 1 679 ? -14.57 19.781 47.062 1 52.03 679 ASP A O 1
ATOM 5525 N N . ILE A 1 680 ? -15.508 17.953 47.719 1 48.47 680 ILE A N 1
ATOM 5526 C CA . ILE A 1 680 ? -14.75 17.906 48.969 1 48.47 680 ILE A CA 1
ATOM 5527 C C . ILE A 1 680 ? -13.266 17.703 48.656 1 48.47 680 ILE A C 1
ATOM 5529 O O . ILE A 1 680 ? -12.398 18.281 49.312 1 48.47 680 ILE A O 1
ATOM 5533 N N . ILE A 1 681 ? -12.922 16.938 47.719 1 51.47 681 ILE A N 1
ATOM 5534 C CA . ILE A 1 681 ? -11.531 16.578 47.438 1 51.47 681 ILE A CA 1
ATOM 5535 C C . ILE A 1 681 ? -10.82 17.781 46.844 1 51.47 681 ILE A C 1
ATOM 5537 O O . ILE A 1 681 ? -9.617 17.969 47.031 1 51.47 681 ILE A O 1
ATOM 5541 N N . VAL A 1 682 ? -11.641 18.562 46.281 1 54 682 VAL A N 1
ATOM 5542 C CA . VAL A 1 682 ? -11.102 19.812 45.75 1 54 682 VAL A CA 1
ATOM 5543 C C . VAL A 1 682 ? -10.516 20.656 46.875 1 54 682 VAL A C 1
ATOM 5545 O O . VAL A 1 682 ? -9.469 21.281 46.719 1 54 682 VAL A O 1
ATOM 5548 N N . SER A 1 683 ? -11.164 20.562 48 1 54.31 683 SER A N 1
ATOM 5549 C CA . SER A 1 683 ? -10.672 21.281 49.188 1 54.31 683 SER A CA 1
ATOM 5550 C C . SER A 1 683 ? -9.336 20.703 49.656 1 54.31 683 SER A C 1
ATOM 5552 O O . SER A 1 683 ? -8.438 21.453 50.031 1 54.31 683 SER A O 1
ATOM 5554 N N . SER A 1 684 ? -9.188 19.453 49.531 1 55.59 684 SER A N 1
ATOM 5555 C CA . SER A 1 684 ? -7.949 18.828 49.969 1 55.59 684 SER A CA 1
ATOM 5556 C C . SER A 1 684 ? -6.793 19.141 49.031 1 55.59 684 SER A C 1
ATOM 5558 O O . SER A 1 684 ? -5.652 19.312 49.469 1 55.59 684 SER A O 1
ATOM 5560 N N . ILE A 1 685 ? -7.125 19.172 47.812 1 58.97 685 ILE A N 1
ATOM 5561 C CA . ILE A 1 685 ? -6.109 19.531 46.812 1 58.97 685 ILE A CA 1
ATOM 5562 C C . ILE A 1 685 ? -5.637 20.953 47.062 1 58.97 685 ILE A C 1
ATOM 5564 O O . ILE A 1 685 ? -4.441 21.25 46.969 1 58.97 685 ILE A O 1
ATOM 5568 N N . LYS A 1 686 ? -6.641 21.766 47.469 1 56.97 686 LYS A N 1
ATOM 5569 C CA . LYS A 1 686 ? -6.293 23.156 47.812 1 56.97 686 LYS A CA 1
ATOM 5570 C C . LYS A 1 686 ? -5.336 23.203 48.969 1 56.97 686 LYS A C 1
ATOM 5572 O O . LYS A 1 686 ? -4.395 24 49 1 56.97 686 LYS A O 1
ATOM 5577 N N . GLU A 1 687 ? -5.645 22.422 49.969 1 57 687 GLU A N 1
ATOM 5578 C CA . GLU A 1 687 ? -4.812 22.438 51.188 1 57 687 GLU A CA 1
ATOM 5579 C C . GLU A 1 687 ? -3.408 21.922 50.875 1 57 687 GLU A C 1
ATOM 5581 O O . GLU A 1 687 ? -2.424 22.438 51.406 1 57 687 GLU A O 1
ATOM 5586 N N . ARG A 1 688 ? -3.352 20.906 50.094 1 54.72 688 ARG A N 1
ATOM 5587 C CA . ARG A 1 688 ? -2.064 20.281 49.844 1 54.72 688 ARG A CA 1
ATOM 5588 C C . ARG A 1 688 ? -1.217 21.125 48.906 1 54.72 688 ARG A C 1
ATOM 5590 O O . ARG A 1 688 ? 0.013 21.109 48.969 1 54.72 688 ARG A O 1
ATOM 5597 N N . THR A 1 689 ? -1.898 21.516 47.844 1 55.06 689 THR A N 1
ATOM 5598 C CA . THR A 1 689 ? -1.129 22.234 46.844 1 55.06 689 THR A CA 1
ATOM 5599 C C . THR A 1 689 ? -0.882 23.672 47.25 1 55.06 689 THR A C 1
ATOM 5601 O O . THR A 1 689 ? -0.188 24.422 46.562 1 55.06 689 THR A O 1
ATOM 5604 N N . LYS A 1 690 ? -0.868 24.031 48.5 1 47.88 690 LYS A N 1
ATOM 5605 C CA . LYS A 1 690 ? -0.684 25.438 48.812 1 47.88 690 LYS A CA 1
ATOM 5606 C C . LYS A 1 690 ? -1.084 26.328 47.656 1 47.88 690 LYS A C 1
ATOM 5608 O O . LYS A 1 690 ? -0.545 27.422 47.469 1 47.88 690 LYS A O 1
ATOM 5613 N N . ILE A 1 691 ? -1.644 25.891 46.719 1 47.44 691 ILE A N 1
ATOM 5614 C CA . ILE A 1 691 ? -1.852 26.438 45.375 1 47.44 691 ILE A CA 1
ATOM 5615 C C . ILE A 1 691 ? -2.709 27.703 45.469 1 47.44 691 ILE A C 1
ATOM 5617 O O . ILE A 1 691 ? -3.877 27.641 45.875 1 47.44 691 ILE A O 1
ATOM 5621 N N . LEU A 1 692 ? -2.1 28.766 45.656 1 40.72 692 LEU A N 1
ATOM 5622 C CA . LEU A 1 692 ? -2.604 30.125 45.594 1 40.72 692 LEU A CA 1
ATOM 5623 C C . LEU A 1 692 ? -3.611 30.281 44.438 1 40.72 692 LEU A C 1
ATOM 5625 O O . LEU A 1 692 ? -4.656 30.906 44.625 1 40.72 692 LEU A O 1
ATOM 5629 N N . LEU A 1 693 ? -3.156 30.281 43.125 1 42.19 693 LEU A N 1
ATOM 5630 C CA . LEU A 1 693 ? -3.676 31.078 42.031 1 42.19 693 LEU A CA 1
ATOM 5631 C C . LEU A 1 693 ? -4.75 30.297 41.281 1 42.19 693 LEU A C 1
ATOM 5633 O O . LEU A 1 693 ? -4.992 30.562 40.094 1 42.19 693 LEU A O 1
ATOM 5637 N N . VAL A 1 694 ? -5.102 29.172 41.656 1 47.22 694 VAL A N 1
ATOM 5638 C CA . VAL A 1 694 ? -6.109 28.672 40.719 1 47.22 694 VAL A CA 1
ATOM 5639 C C . VAL A 1 694 ? -7.379 29.516 40.844 1 47.22 694 VAL A C 1
ATOM 5641 O O . VAL A 1 694 ? -7.867 29.766 41.938 1 47.22 694 VAL A O 1
ATOM 5644 N N . GLU A 1 695 ? -7.613 30.234 39.938 1 48.25 695 GLU A N 1
ATOM 5645 C CA . GLU A 1 695 ? -8.875 30.953 39.875 1 48.25 695 GLU A CA 1
ATOM 5646 C C . GLU A 1 695 ? -10.031 30.109 40.375 1 48.25 695 GLU A C 1
ATOM 5648 O O . GLU A 1 695 ? -10.102 28.906 40.062 1 48.25 695 GLU A O 1
ATOM 5653 N N . ASN A 1 696 ? -10.633 30.422 41.438 1 51.28 696 ASN A N 1
ATOM 5654 C CA . ASN A 1 696 ? -11.828 29.891 42.094 1 51.28 696 ASN A CA 1
ATOM 5655 C C . ASN A 1 696 ? -12.727 29.156 41.094 1 51.28 696 ASN A C 1
ATOM 5657 O O . ASN A 1 696 ? -13.344 28.141 41.438 1 51.28 696 ASN A O 1
ATOM 5661 N N . ASN A 1 697 ? -12.609 29.578 39.875 1 55.53 697 ASN A N 1
ATOM 5662 C CA . ASN A 1 697 ? -13.602 29.094 38.938 1 55.53 697 ASN A CA 1
ATOM 5663 C C . ASN A 1 697 ? -13.227 27.734 38.375 1 55.53 697 ASN A C 1
ATOM 5665 O O . ASN A 1 697 ? -14.047 27.062 37.719 1 55.53 697 ASN A O 1
ATOM 5669 N N . PHE A 1 698 ? -12.008 27.234 38.5 1 59.81 698 PHE A N 1
ATOM 5670 C CA . PHE A 1 698 ? -11.656 25.953 37.938 1 59.81 698 PHE A CA 1
ATOM 5671 C C . PHE A 1 698 ? -12.18 24.812 38.781 1 59.81 698 PHE A C 1
ATOM 5673 O O . PHE A 1 698 ? -12.43 23.703 38.312 1 59.81 698 PHE A O 1
ATOM 5680 N N . LEU A 1 699 ? -12.398 25.094 40.094 1 59.44 699 LEU A N 1
ATOM 5681 C CA . LEU A 1 699 ? -12.617 24.016 41.031 1 59.44 699 LEU A CA 1
ATOM 5682 C C . LEU A 1 699 ? -14.078 23.578 41.062 1 59.44 699 LEU A C 1
ATOM 5684 O O . LEU A 1 699 ? -14.484 22.766 41.875 1 59.44 699 LEU A O 1
ATOM 5688 N N . ILE A 1 700 ? -14.758 24.078 40 1 59.66 700 ILE A N 1
ATOM 5689 C CA . ILE A 1 700 ? -16.141 23.625 39.938 1 59.66 700 ILE A CA 1
ATOM 5690 C C . ILE A 1 700 ? -16.266 22.469 38.938 1 59.66 700 ILE A C 1
ATOM 5692 O O . ILE A 1 700 ? -15.781 22.547 37.812 1 59.66 700 ILE A O 1
ATOM 5696 N N . ASN A 1 701 ? -16.859 21.328 39.344 1 66.19 701 ASN A N 1
ATOM 5697 C CA . ASN A 1 701 ? -17.156 20.172 38.5 1 66.19 701 ASN A CA 1
ATOM 5698 C C . ASN A 1 701 ? -15.898 19.609 37.844 1 66.19 701 ASN A C 1
ATOM 5700 O O . ASN A 1 701 ? -15.812 19.531 36.625 1 66.19 701 ASN A O 1
ATOM 5704 N N . ILE A 1 702 ? -15.008 19.234 38.781 1 74.75 702 ILE A N 1
ATOM 5705 C CA . ILE A 1 702 ? -13.719 18.766 38.281 1 74.75 702 ILE A CA 1
ATOM 5706 C C . ILE A 1 702 ? -13.742 17.25 38.156 1 74.75 702 ILE A C 1
ATOM 5708 O O . ILE A 1 702 ? -14.336 16.562 39 1 74.75 702 ILE A O 1
ATOM 5712 N N . SER A 1 703 ? -13.281 16.766 37.031 1 80.38 703 SER A N 1
ATOM 5713 C CA . SER A 1 703 ? -13.102 15.336 36.812 1 80.38 703 SER A CA 1
ATOM 5714 C C . SER A 1 703 ? -11.625 14.984 36.688 1 80.38 703 SER A C 1
ATOM 5716 O O . SER A 1 703 ? -10.852 15.75 36.094 1 80.38 703 SER A O 1
ATOM 5718 N N . ARG A 1 704 ? -11.305 13.906 37.344 1 84 704 ARG A N 1
ATOM 5719 C CA . ARG A 1 704 ? -9.953 13.375 37.219 1 84 704 ARG A CA 1
ATOM 5720 C C . ARG A 1 704 ? -9.852 12.398 36.062 1 84 704 ARG A C 1
ATOM 5722 O O . ARG A 1 704 ? -10.734 11.562 35.875 1 84 704 ARG A O 1
ATOM 5729 N N . VAL A 1 705 ? -8.82 12.609 35.219 1 87.44 705 VAL A N 1
ATOM 5730 C CA . VAL A 1 705 ? -8.633 11.742 34.062 1 87.44 705 VAL A CA 1
ATOM 5731 C C . VAL A 1 705 ? -7.203 11.211 34.031 1 87.44 705 VAL A C 1
ATOM 5733 O O . VAL A 1 705 ? -6.273 11.891 34.469 1 87.44 705 VAL A O 1
ATOM 5736 N N . PRO A 1 706 ? -7.043 10.016 33.594 1 87.06 706 PRO A N 1
ATOM 5737 C CA . PRO A 1 706 ? -5.695 9.453 33.531 1 87.06 706 PRO A CA 1
ATOM 5738 C C . PRO A 1 706 ? -4.852 10.07 32.438 1 87.06 706 PRO A C 1
ATOM 5740 O O . PRO A 1 706 ? -3.619 10.078 32.5 1 87.06 706 PRO A O 1
ATOM 5743 N N . SER A 1 707 ? -5.441 10.469 31.375 1 90.75 707 SER A N 1
ATOM 5744 C CA . SER A 1 707 ? -4.742 11.078 30.234 1 90.75 707 SER A CA 1
ATOM 5745 C C . SER A 1 707 ? -5.645 12.07 29.5 1 90.75 707 SER A C 1
ATOM 5747 O O . SER A 1 707 ? -6.871 11.969 29.578 1 90.75 707 SER A O 1
ATOM 5749 N N . VAL A 1 708 ? -5.012 12.992 28.938 1 88.88 708 VAL A N 1
ATOM 5750 C CA . VAL A 1 708 ? -5.754 14 28.172 1 88.88 708 VAL A CA 1
ATOM 5751 C C . VAL A 1 708 ? -4.973 14.383 26.922 1 88.88 708 VAL A C 1
ATOM 5753 O O . VAL A 1 708 ? -3.742 14.469 26.953 1 88.88 708 VAL A O 1
ATOM 5756 N N . THR A 1 709 ? -5.699 14.453 25.875 1 88.38 709 THR A N 1
ATOM 5757 C CA . THR A 1 709 ? -5.105 14.977 24.656 1 88.38 709 THR A CA 1
ATOM 5758 C C . THR A 1 709 ? -5.555 16.422 24.406 1 88.38 709 THR A C 1
ATOM 5760 O O . THR A 1 709 ? -6.75 16.688 24.281 1 88.38 709 THR A O 1
ATOM 5763 N N . TYR A 1 710 ? -4.602 17.234 24.5 1 84.38 710 TYR A N 1
ATOM 5764 C CA . TYR A 1 710 ? -4.844 18.656 24.312 1 84.38 710 TYR A CA 1
ATOM 5765 C C . TYR A 1 710 ? -4.047 19.203 23.141 1 84.38 710 TYR A C 1
ATOM 5767 O O . TYR A 1 710 ? -2.818 19.078 23.094 1 84.38 710 TYR A O 1
ATOM 5775 N N . ARG A 1 711 ? -4.719 19.719 22.172 1 81.25 711 ARG A N 1
ATOM 5776 C CA . ARG A 1 711 ? -4.113 20.297 20.969 1 81.25 711 ARG A CA 1
ATOM 5777 C C . ARG A 1 711 ? -3.203 19.281 20.281 1 81.25 711 ARG A C 1
ATOM 5779 O O . ARG A 1 711 ? -2.064 19.609 19.938 1 81.25 711 ARG A O 1
ATOM 5786 N N . GLY A 1 712 ? -3.654 18.109 20.297 1 79 712 GLY A N 1
ATOM 5787 C CA . GLY A 1 712 ? -2.963 17.062 19.562 1 79 712 GLY A CA 1
ATOM 5788 C C . GLY A 1 712 ? -1.856 16.406 20.359 1 79 712 GLY A C 1
ATOM 5789 O O . GLY A 1 712 ? -1.171 15.5 19.875 1 79 712 GLY A O 1
ATOM 5790 N N . VAL A 1 713 ? -1.637 16.859 21.594 1 87.19 713 VAL A N 1
ATOM 5791 C CA . VAL A 1 713 ? -0.583 16.312 22.453 1 87.19 713 VAL A CA 1
ATOM 5792 C C . VAL A 1 713 ? -1.202 15.523 23.609 1 87.19 713 VAL A C 1
ATOM 5794 O O . VAL A 1 713 ? -2.105 16.016 24.281 1 87.19 713 VAL A O 1
ATOM 5797 N N . LYS A 1 714 ? -0.687 14.422 23.766 1 90.06 714 LYS A N 1
ATOM 5798 C CA . LYS A 1 714 ? -1.202 13.57 24.828 1 90.06 714 LYS A CA 1
ATOM 5799 C C . LYS A 1 714 ? -0.399 13.742 26.109 1 90.06 714 LYS A C 1
ATOM 5801 O O . LYS A 1 714 ? 0.83 13.656 26.109 1 90.06 714 LYS A O 1
ATOM 5806 N N . PHE A 1 715 ? -1.054 14.047 27.172 1 92.06 715 PHE A N 1
ATOM 5807 C CA . PHE A 1 715 ? -0.476 14.125 28.516 1 92.06 715 PHE A CA 1
ATOM 5808 C C . PHE A 1 715 ? -0.988 12.992 29.391 1 92.06 715 PHE A C 1
ATOM 5810 O O . PHE A 1 715 ? -2.164 12.625 29.328 1 92.06 715 PHE A O 1
ATOM 5817 N N . GLN A 1 716 ? -0.147 12.477 30.125 1 92.94 716 GLN A N 1
ATOM 5818 C CA . GLN A 1 716 ? -0.518 11.406 31.047 1 92.94 716 GLN A CA 1
ATOM 5819 C C . GLN A 1 716 ? 0.284 11.492 32.344 1 92.94 716 GLN A C 1
ATOM 5821 O O . GLN A 1 716 ? 1.235 12.273 32.438 1 92.94 716 GLN A O 1
ATOM 5826 N N . LYS A 1 717 ? -0.209 10.734 33.281 1 90.19 717 LYS A N 1
ATOM 5827 C CA . LYS A 1 717 ? 0.53 10.656 34.531 1 90.19 717 LYS A CA 1
ATOM 5828 C C . LYS A 1 717 ? 1.961 10.18 34.312 1 90.19 717 LYS A C 1
ATOM 5830 O O . LYS A 1 717 ? 2.193 9.25 33.531 1 90.19 717 LYS A O 1
ATOM 5835 N N . GLY A 1 718 ? 2.9 10.922 34.938 1 89.94 718 GLY A N 1
ATOM 5836 C CA . GLY A 1 718 ? 4.297 10.531 34.812 1 89.94 718 GLY A CA 1
ATOM 5837 C C . GLY A 1 718 ? 5.059 11.352 33.781 1 89.94 718 GLY A C 1
ATOM 5838 O O . GLY A 1 718 ? 6.293 11.359 33.781 1 89.94 718 GLY A O 1
ATOM 5839 N N . ASN A 1 719 ? 4.332 12.102 32.969 1 93.5 719 ASN A N 1
ATOM 5840 C CA . ASN A 1 719 ? 5 12.961 32 1 93.5 719 ASN A CA 1
ATOM 5841 C C . ASN A 1 719 ? 5.719 14.125 32.688 1 93.5 719 ASN A C 1
ATOM 5843 O O . ASN A 1 719 ? 5.27 14.617 33.719 1 93.5 719 ASN A O 1
ATOM 5847 N N . ILE A 1 720 ? 6.816 14.469 32.094 1 94.38 720 ILE A N 1
ATOM 5848 C CA . ILE A 1 720 ? 7.543 15.633 32.594 1 94.38 720 ILE A CA 1
ATOM 5849 C C . ILE A 1 720 ? 7.184 16.859 31.734 1 94.38 720 ILE A C 1
ATOM 5851 O O . ILE A 1 720 ? 7.145 16.781 30.516 1 94.38 720 ILE A O 1
ATOM 5855 N N . ILE A 1 721 ? 6.863 17.938 32.406 1 93.25 721 ILE A N 1
ATOM 5856 C CA . ILE A 1 721 ? 6.512 19.172 31.719 1 93.25 721 ILE A CA 1
ATOM 5857 C C . ILE A 1 721 ? 7.43 20.312 32.188 1 93.25 721 ILE A C 1
ATOM 5859 O O . ILE A 1 721 ? 8 20.25 33.25 1 93.25 721 ILE A O 1
ATOM 5863 N N . LEU A 1 722 ? 7.633 21.266 31.312 1 91 722 LEU A N 1
ATOM 5864 C CA . LEU A 1 722 ? 8.312 22.5 31.672 1 91 722 LEU A CA 1
ATOM 5865 C C . LEU A 1 722 ? 7.348 23.484 32.344 1 91 722 LEU A C 1
ATOM 5867 O O . LEU A 1 722 ? 6.367 23.891 31.703 1 91 722 LEU A O 1
ATOM 5871 N N . VAL A 1 723 ? 7.586 23.812 33.531 1 87.62 723 VAL A N 1
ATOM 5872 C CA . VAL A 1 723 ? 6.652 24.625 34.312 1 87.62 723 VAL A CA 1
ATOM 5873 C C . VAL A 1 723 ? 7.031 26.094 34.219 1 87.62 723 VAL A C 1
ATOM 5875 O O . VAL A 1 723 ? 6.156 26.969 34.125 1 87.62 723 VAL A O 1
ATOM 5878 N N . SER A 1 724 ? 8.266 26.344 34.375 1 84.88 724 SER A N 1
ATOM 5879 C CA . SER A 1 724 ? 8.742 27.719 34.281 1 84.88 724 SER A CA 1
ATOM 5880 C C . SER A 1 724 ? 10.227 27.781 33.969 1 84.88 724 SER A C 1
ATOM 5882 O O . SER A 1 724 ? 10.906 26.75 33.938 1 84.88 724 SER A O 1
ATOM 5884 N N . VAL A 1 725 ? 10.617 28.984 33.594 1 82.94 725 VAL A N 1
ATOM 5885 C CA . VAL A 1 725 ? 12.031 29.266 33.375 1 82.94 725 VAL A CA 1
ATOM 5886 C C . VAL A 1 725 ? 12.484 30.406 34.281 1 82.94 725 VAL A C 1
ATOM 5888 O O . VAL A 1 725 ? 11.891 31.484 34.281 1 82.94 725 VAL A O 1
ATOM 5891 N N . LYS A 1 726 ? 13.484 30.094 35.062 1 77.81 726 LYS A N 1
ATOM 5892 C CA . LYS A 1 726 ? 14.008 31.094 35.969 1 77.81 726 LYS A CA 1
ATOM 5893 C C . LYS A 1 726 ? 14.719 32.219 35.219 1 77.81 726 LYS A C 1
ATOM 5895 O O . LYS A 1 726 ? 14.977 32.094 34 1 77.81 726 LYS A O 1
ATOM 5900 N N . ASP A 1 727 ? 14.984 33.25 35.969 1 66.56 727 ASP A N 1
ATOM 5901 C CA . ASP A 1 727 ? 15.609 34.438 35.406 1 66.56 727 ASP A CA 1
ATOM 5902 C C . ASP A 1 727 ? 16.984 34.094 34.844 1 66.56 727 ASP A C 1
ATOM 5904 O O . ASP A 1 727 ? 17.438 34.719 33.875 1 66.56 727 ASP A O 1
ATOM 5908 N N . ASN A 1 728 ? 17.594 33.094 35.406 1 65.88 728 ASN A N 1
ATOM 5909 C CA . ASN A 1 728 ? 18.906 32.688 34.906 1 65.88 728 ASN A CA 1
ATOM 5910 C C . ASN A 1 728 ? 18.797 31.656 33.812 1 65.88 728 ASN A C 1
ATOM 5912 O O . ASN A 1 728 ? 19.75 30.891 33.562 1 65.88 728 ASN A O 1
ATOM 5916 N N . TYR A 1 729 ? 17.688 31.578 33.188 1 75 729 TYR A N 1
ATOM 5917 C CA . TYR A 1 729 ? 17.438 30.703 32.062 1 75 729 TYR A CA 1
ATOM 5918 C C . TYR A 1 729 ? 17.484 29.25 32.469 1 75 729 TYR A C 1
ATOM 5920 O O . TYR A 1 729 ? 17.766 28.375 31.656 1 75 729 TYR A O 1
ATOM 5928 N N . SER A 1 730 ? 17.312 29.078 33.812 1 81.44 730 SER A N 1
ATOM 5929 C CA . SER A 1 730 ? 17.266 27.703 34.281 1 81.44 730 SER A CA 1
ATOM 5930 C C . SER A 1 730 ? 15.828 27.172 34.25 1 81.44 730 SER A C 1
ATOM 5932 O O . SER A 1 730 ? 14.938 27.766 34.844 1 81.44 730 SER A O 1
ATOM 5934 N N . PRO A 1 731 ? 15.648 26.062 33.625 1 88.94 731 PRO A N 1
ATOM 5935 C CA . PRO A 1 731 ? 14.289 25.516 33.531 1 88.94 731 PRO A CA 1
ATOM 5936 C C . PRO A 1 731 ? 13.828 24.844 34.844 1 88.94 731 PRO A C 1
ATOM 5938 O O . PRO A 1 731 ? 14.648 24.281 35.562 1 88.94 731 PRO A O 1
ATOM 5941 N N . ILE A 1 732 ? 12.617 25 35.156 1 88.62 732 ILE A N 1
ATOM 5942 C CA . ILE A 1 732 ? 11.961 24.281 36.25 1 88.62 732 ILE A CA 1
ATOM 5943 C C . ILE A 1 732 ? 11.008 23.234 35.656 1 88.62 732 ILE A C 1
ATOM 5945 O O . ILE A 1 732 ? 10.102 23.562 34.906 1 88.62 732 ILE A O 1
ATOM 5949 N N . PHE A 1 733 ? 11.266 21.984 36.094 1 93 733 PHE A N 1
ATOM 5950 C CA . PHE A 1 733 ? 10.477 20.875 35.562 1 93 733 PHE A CA 1
ATOM 5951 C C . PHE A 1 733 ? 9.492 20.359 36.625 1 93 733 PHE A C 1
ATOM 5953 O O . PHE A 1 733 ? 9.633 20.641 37.812 1 93 733 PHE A O 1
ATOM 5960 N N . GLY A 1 734 ? 8.438 19.781 36.156 1 93.44 734 GLY A N 1
ATOM 5961 C CA . GLY A 1 734 ? 7.457 19.109 37 1 93.44 734 GLY A CA 1
ATOM 5962 C C . GLY A 1 734 ? 6.988 17.781 36.438 1 93.44 734 GLY A C 1
ATOM 5963 O O . GLY A 1 734 ? 6.824 17.641 35.219 1 93.44 734 GLY A O 1
ATOM 5964 N N . MET A 1 735 ? 6.812 16.812 37.281 1 94.62 735 MET A N 1
ATOM 5965 C CA . MET A 1 735 ? 6.258 15.523 36.906 1 94.62 735 MET A CA 1
ATOM 5966 C C . MET A 1 735 ? 4.762 15.469 37.188 1 94.62 735 MET A C 1
ATOM 5968 O O . MET A 1 735 ? 4.34 15.625 38.344 1 94.62 735 MET A O 1
ATOM 5972 N N . ILE A 1 736 ? 3.963 15.172 36.219 1 93.56 736 ILE A N 1
ATOM 5973 C CA . ILE A 1 736 ? 2.51 15.148 36.344 1 93.56 736 ILE A CA 1
ATOM 5974 C C . ILE A 1 736 ? 2.1 13.984 37.25 1 93.56 736 ILE A C 1
ATOM 5976 O O . ILE A 1 736 ? 2.475 12.836 37 1 93.56 736 ILE A O 1
ATOM 5980 N N . GLU A 1 737 ? 1.299 14.289 38.188 1 91.44 737 GLU A N 1
ATOM 5981 C CA . GLU A 1 737 ? 0.77 13.258 39.094 1 91.44 737 GLU A CA 1
ATOM 5982 C C . GLU A 1 737 ? -0.709 13 38.812 1 91.44 737 GLU A C 1
ATOM 5984 O O . GLU A 1 737 ? -1.174 11.859 38.906 1 91.44 737 GLU A O 1
ATOM 5989 N N . GLU A 1 738 ? -1.363 14.094 38.625 1 89.69 738 GLU A N 1
ATOM 5990 C CA . GLU A 1 738 ? -2.795 14 38.344 1 89.69 738 GLU A CA 1
ATOM 5991 C C . GLU A 1 738 ? -3.229 15.023 37.281 1 89.69 738 GLU A C 1
ATOM 5993 O O . GLU A 1 738 ? -2.615 16.078 37.156 1 89.69 738 GLU A O 1
ATOM 5998 N N . ILE A 1 739 ? -4.223 14.672 36.594 1 90.75 739 ILE A N 1
ATOM 5999 C CA . ILE A 1 739 ? -4.789 15.539 35.562 1 90.75 739 ILE A CA 1
ATOM 6000 C C . ILE A 1 739 ? -6.27 15.781 35.844 1 90.75 739 ILE A C 1
ATOM 6002 O O . ILE A 1 739 ? -7.027 14.836 36.094 1 90.75 739 ILE A O 1
ATOM 6006 N N . PHE A 1 740 ? -6.625 16.984 35.844 1 85 740 PHE A N 1
ATOM 6007 C CA . PHE A 1 740 ? -8.016 17.359 36.062 1 85 740 PHE A CA 1
ATOM 6008 C C . PHE A 1 740 ? -8.594 18.094 34.875 1 85 740 PHE A C 1
ATOM 6010 O O . PHE A 1 740 ? -7.871 18.781 34.156 1 85 740 PHE A O 1
ATOM 6017 N N . PHE A 1 741 ? -9.758 17.781 34.594 1 82.75 741 PHE A N 1
ATOM 6018 C CA . PHE A 1 741 ? -10.477 18.438 33.5 1 82.75 741 PHE A CA 1
ATOM 6019 C C . PHE A 1 741 ? -11.82 18.969 34 1 82.75 741 PHE A C 1
ATOM 6021 O O . PHE A 1 741 ? -12.5 18.328 34.781 1 82.75 741 PHE A O 1
ATOM 6028 N N . ASN A 1 742 ? -12.078 20.25 33.719 1 74.06 742 ASN A N 1
ATOM 6029 C CA . ASN A 1 742 ? -13.352 20.812 34.156 1 74.06 742 ASN A CA 1
ATOM 6030 C C . ASN A 1 742 ? -14.352 20.891 33 1 74.06 742 ASN A C 1
ATOM 6032 O O . ASN A 1 742 ? -14 20.625 31.859 1 74.06 742 ASN A O 1
ATOM 6036 N N . GLY A 1 743 ? -15.547 21.125 33.25 1 62.88 743 GLY A N 1
ATOM 6037 C CA . GLY A 1 743 ? -16.641 21.203 32.281 1 62.88 743 GLY A CA 1
ATOM 6038 C C . GLY A 1 743 ? -16.391 22.219 31.172 1 62.88 743 GLY A C 1
ATOM 6039 O O . GLY A 1 743 ? -16.938 22.094 30.078 1 62.88 743 GLY A O 1
ATOM 6040 N N . LYS A 1 744 ? -15.586 23.25 31.453 1 62 744 LYS A N 1
ATOM 6041 C CA . LYS A 1 744 ? -15.359 24.297 30.469 1 62 744 LYS A CA 1
ATOM 6042 C C . LYS A 1 744 ? -14.148 23.984 29.594 1 62 744 LYS A C 1
ATOM 6044 O O . LYS A 1 744 ? -13.578 24.875 28.969 1 62 744 LYS A O 1
ATOM 6049 N N . GLN A 1 745 ? -13.703 22.859 29.641 1 67.62 745 GLN A N 1
ATOM 6050 C CA . GLN A 1 745 ? -12.633 22.344 28.797 1 67.62 745 GLN A CA 1
ATOM 6051 C C . GLN A 1 745 ? -11.273 22.891 29.219 1 67.62 745 GLN A C 1
ATOM 6053 O O . GLN A 1 745 ? -10.383 23.078 28.391 1 67.62 745 GLN A O 1
ATOM 6058 N N . ASN A 1 746 ? -11.242 23.297 30.547 1 77.44 746 ASN A N 1
ATOM 6059 C CA . ASN A 1 746 ? -9.938 23.672 31.078 1 77.44 746 ASN A CA 1
ATOM 6060 C C . ASN A 1 746 ? -9.234 22.469 31.734 1 77.44 746 ASN A C 1
ATOM 6062 O O . ASN A 1 746 ? -9.875 21.641 32.375 1 77.44 746 ASN A O 1
ATOM 6066 N N . ILE A 1 747 ? -7.938 22.359 31.453 1 87.69 747 ILE A N 1
ATOM 6067 C CA . ILE A 1 747 ? -7.152 21.25 31.969 1 87.69 747 ILE A CA 1
ATOM 6068 C C . ILE A 1 747 ? -6.125 21.75 32.969 1 87.69 747 ILE A C 1
ATOM 6070 O O . ILE A 1 747 ? -5.496 22.797 32.75 1 87.69 747 ILE A O 1
ATOM 6074 N N . ALA A 1 748 ? -6.113 21.125 34.094 1 87.38 748 ALA A N 1
ATOM 6075 C CA . ALA A 1 748 ? -5.117 21.438 35.125 1 87.38 748 ALA A CA 1
ATOM 6076 C C . ALA A 1 748 ? -4.285 20.203 35.469 1 87.38 748 ALA A C 1
ATOM 6078 O O . ALA A 1 748 ? -4.805 19.094 35.5 1 87.38 748 ALA A O 1
ATOM 6079 N N . PHE A 1 749 ? -3.006 20.453 35.75 1 90.25 749 PHE A N 1
ATOM 6080 C CA . PHE A 1 749 ? -2.086 19.391 36.156 1 90.25 749 PHE A CA 1
ATOM 6081 C C . PHE A 1 749 ? -1.609 19.609 37.562 1 90.25 749 PHE A C 1
ATOM 6083 O O . PHE A 1 749 ? -1.123 20.688 37.906 1 90.25 749 PHE A O 1
ATOM 6090 N N . ILE A 1 750 ? -1.775 18.594 38.344 1 89.81 750 ILE A N 1
ATOM 6091 C CA . ILE A 1 750 ? -1.04 18.516 39.625 1 89.81 750 ILE A CA 1
ATOM 6092 C C . ILE A 1 750 ? 0.302 17.828 39.406 1 89.81 750 ILE A C 1
ATOM 6094 O O . ILE A 1 750 ? 0.352 16.719 38.875 1 89.81 750 ILE A O 1
ATOM 6098 N N . PHE A 1 751 ? 1.355 18.594 39.75 1 92.25 751 PHE A N 1
ATOM 6099 C CA . PHE A 1 751 ? 2.66 18.031 39.438 1 92.25 751 PHE A CA 1
ATOM 6100 C C . PHE A 1 751 ? 3.602 18.141 40.656 1 92.25 751 PHE A C 1
ATOM 6102 O O . PHE A 1 751 ? 3.408 19 41.5 1 92.25 751 PHE A O 1
ATOM 6109 N N . LYS A 1 752 ? 4.555 17.281 40.625 1 92.75 752 LYS A N 1
ATOM 6110 C CA . LYS A 1 752 ? 5.66 17.328 41.594 1 92.75 752 LYS A CA 1
ATOM 6111 C C . LYS A 1 752 ? 6.84 18.109 41.031 1 92.75 752 LYS A C 1
ATOM 6113 O O . LYS A 1 752 ? 7.297 17.828 39.906 1 92.75 752 LYS A O 1
ATOM 6118 N N . ASN A 1 753 ? 7.316 18.984 41.812 1 91.75 753 ASN A N 1
ATOM 6119 C CA . ASN A 1 753 ? 8.422 19.812 41.344 1 91.75 753 ASN A CA 1
ATOM 6120 C C . ASN A 1 753 ? 9.727 19.031 41.25 1 91.75 753 ASN A C 1
ATOM 6122 O O . ASN A 1 753 ? 9.961 18.125 42.062 1 91.75 753 ASN A O 1
ATOM 6126 N N . MET A 1 754 ? 10.5 19.422 40.281 1 93.19 754 MET A N 1
ATOM 6127 C CA . MET A 1 754 ? 11.844 18.875 40.125 1 93.19 754 MET A CA 1
ATOM 6128 C C . MET A 1 754 ? 12.891 19.984 40.125 1 93.19 754 MET A C 1
ATOM 6130 O O . MET A 1 754 ? 12.781 20.953 39.375 1 93.19 754 MET A O 1
ATOM 6134 N N . GLN A 1 755 ? 13.852 19.812 40.969 1 89.12 755 GLN A N 1
ATOM 6135 C CA . GLN A 1 755 ? 14.922 20.797 41.031 1 89.12 755 GLN A CA 1
ATOM 6136 C C . GLN A 1 755 ? 15.977 20.547 39.969 1 89.12 755 GLN A C 1
ATOM 6138 O O . GLN A 1 755 ? 16.469 19.422 39.812 1 89.12 755 GLN A O 1
ATOM 6143 N N . THR A 1 756 ? 16.219 21.594 39.219 1 91.5 756 THR A N 1
ATOM 6144 C CA . THR A 1 756 ? 17.297 21.5 38.25 1 91.5 756 THR A CA 1
ATOM 6145 C C . THR A 1 756 ? 18.656 21.75 38.906 1 91.5 756 THR A C 1
ATOM 6147 O O . THR A 1 756 ? 18.875 22.797 39.5 1 91.5 756 THR A O 1
ATOM 6150 N N . ILE A 1 757 ? 19.562 20.859 38.781 1 90.69 757 ILE A N 1
ATOM 6151 C CA . ILE A 1 757 ? 20.875 20.984 39.406 1 90.69 757 ILE A CA 1
ATOM 6152 C C . ILE A 1 757 ? 21.828 21.703 38.469 1 90.69 757 ILE A C 1
ATOM 6154 O O . ILE A 1 757 ? 22.375 22.75 38.812 1 90.69 757 ILE A O 1
ATOM 6158 N N . THR A 1 758 ? 22.062 21.062 37.312 1 89.31 758 THR A N 1
ATOM 6159 C CA . THR A 1 758 ? 22.953 21.656 36.312 1 89.31 758 THR A CA 1
ATOM 6160 C C . THR A 1 758 ? 22.641 21.125 34.906 1 89.31 758 THR A C 1
ATOM 6162 O O . THR A 1 758 ? 21.938 20.125 34.781 1 89.31 758 THR A O 1
ATOM 6165 N N . PHE A 1 759 ? 23.094 21.938 33.969 1 91.31 759 PHE A N 1
ATOM 6166 C CA . PHE A 1 759 ? 23.078 21.453 32.594 1 91.31 759 PHE A CA 1
ATOM 6167 C C . PHE A 1 759 ? 24.328 20.656 32.281 1 91.31 759 PHE A C 1
ATOM 6169 O O . PHE A 1 759 ? 25.453 21.172 32.406 1 91.31 759 PHE A O 1
ATOM 6176 N N . ASP A 1 760 ? 24.172 19.422 31.984 1 91.75 760 ASP A N 1
ATOM 6177 C CA . ASP A 1 760 ? 25.297 18.578 31.594 1 91.75 760 ASP A CA 1
ATOM 6178 C C . ASP A 1 760 ? 25.547 18.672 30.078 1 91.75 760 ASP A C 1
ATOM 6180 O O . ASP A 1 760 ? 24.891 18 29.297 1 91.75 760 ASP A O 1
ATOM 6184 N N . ARG A 1 761 ? 26.547 19.266 29.688 1 91.56 761 ARG A N 1
ATOM 6185 C CA . ARG A 1 761 ? 26.859 19.484 28.281 1 91.56 761 ARG A CA 1
ATOM 6186 C C . ARG A 1 761 ? 27.25 18.188 27.594 1 91.56 761 ARG A C 1
ATOM 6188 O O . ARG A 1 761 ? 27 18.016 26.391 1 91.56 761 ARG A O 1
ATOM 6195 N N . HIS A 1 762 ? 27.844 17.359 28.359 1 94.75 762 HIS A N 1
ATOM 6196 C CA . HIS A 1 762 ? 28.266 16.094 27.781 1 94.75 762 HIS A CA 1
ATOM 6197 C C . HIS A 1 762 ? 27.078 15.242 27.391 1 94.75 762 HIS A C 1
ATOM 6199 O O . HIS A 1 762 ? 27.094 14.594 26.328 1 94.75 762 HIS A O 1
ATOM 6205 N N . LEU A 1 763 ? 26.047 15.305 28.141 1 95 763 LEU A N 1
ATOM 6206 C CA . LEU A 1 763 ? 24.844 14.516 27.859 1 95 763 LEU A CA 1
ATOM 6207 C C . LEU A 1 763 ? 23.797 15.359 27.156 1 95 763 LEU A C 1
ATOM 6209 O O . LEU A 1 763 ? 22.781 14.828 26.672 1 95 763 LEU A O 1
ATOM 6213 N N . MET A 1 764 ? 24 16.625 27.062 1 93.81 764 MET A N 1
ATOM 6214 C CA . MET A 1 764 ? 23.078 17.594 26.453 1 93.81 764 MET A CA 1
ATOM 6215 C C . MET A 1 764 ? 21.719 17.516 27.141 1 93.81 764 MET A C 1
ATOM 6217 O O . MET A 1 764 ? 20.688 17.469 26.453 1 93.81 764 MET A O 1
ATOM 6221 N N . SER A 1 765 ? 21.75 17.391 28.422 1 94.06 765 SER A N 1
ATOM 6222 C CA . SER A 1 765 ? 20.531 17.266 29.219 1 94.06 765 SER A CA 1
ATOM 6223 C C . SER A 1 765 ? 20.688 17.922 30.578 1 94.06 765 SER A C 1
ATOM 6225 O O . SER A 1 765 ? 21.797 18.312 30.969 1 94.06 765 SER A O 1
ATOM 6227 N N . TYR A 1 766 ? 19.625 18.078 31.266 1 93.12 766 TYR A N 1
ATOM 6228 C CA . TYR A 1 766 ? 19.625 18.703 32.594 1 93.12 766 TYR A CA 1
ATOM 6229 C C . TYR A 1 766 ? 19.547 17.656 33.688 1 93.12 766 TYR A C 1
ATOM 6231 O O . TYR A 1 766 ? 18.625 16.828 33.688 1 93.12 766 TYR A O 1
ATOM 6239 N N . LYS A 1 767 ? 20.469 17.719 34.531 1 94 767 LYS A N 1
ATOM 6240 C CA . LYS A 1 767 ? 20.391 16.875 35.719 1 94 767 LYS A CA 1
ATOM 6241 C C . LYS A 1 767 ? 19.359 17.406 36.719 1 94 767 LYS A C 1
ATOM 6243 O O . LYS A 1 767 ? 19.344 18.594 37.031 1 94 767 LYS A O 1
ATOM 6248 N N . VAL A 1 768 ? 18.453 16.5 37.125 1 94.56 768 VAL A N 1
ATOM 6249 C CA . VAL A 1 768 ? 17.344 16.969 37.969 1 94.56 768 VAL A CA 1
ATOM 6250 C C . VAL A 1 768 ? 17.219 16.062 39.219 1 94.56 768 VAL A C 1
ATOM 6252 O O . VAL A 1 768 ? 17.734 14.938 39.219 1 94.56 768 VAL A O 1
ATOM 6255 N N . MET A 1 769 ? 16.656 16.625 40.219 1 92.5 769 MET A N 1
ATOM 6256 C CA . MET A 1 769 ? 16.328 15.906 41.438 1 92.5 769 MET A CA 1
ATOM 6257 C C . MET A 1 769 ? 14.859 16.109 41.812 1 92.5 769 MET A C 1
ATOM 6259 O O . MET A 1 769 ? 14.414 17.25 42 1 92.5 769 MET A O 1
ATOM 6263 N N . PRO A 1 770 ? 14.086 15.039 41.875 1 90 770 PRO A N 1
ATOM 6264 C CA . PRO A 1 770 ? 12.68 15.188 42.25 1 90 770 PRO A CA 1
ATOM 6265 C C . PRO A 1 770 ? 12.508 15.719 43.688 1 90 770 PRO A C 1
ATOM 6267 O O . PRO A 1 770 ? 13.266 15.352 44.594 1 90 770 PRO A O 1
ATOM 6270 N N . LEU A 1 771 ? 11.539 16.625 43.812 1 90 771 LEU A N 1
ATOM 6271 C CA . LEU A 1 771 ? 11.188 17.172 45.125 1 90 771 LEU A CA 1
ATOM 6272 C C . LEU A 1 771 ? 9.844 16.641 45.594 1 90 771 LEU A C 1
ATOM 6274 O O . LEU A 1 771 ? 9.125 15.984 44.844 1 90 771 LEU A O 1
ATOM 6278 N N . SER A 1 772 ? 9.5 16.891 46.875 1 84 772 SER A N 1
ATOM 6279 C CA . SER A 1 772 ? 8.25 16.391 47.438 1 84 772 SER A CA 1
ATOM 6280 C C . SER A 1 772 ? 7.133 17.422 47.281 1 84 772 SER A C 1
ATOM 6282 O O . SER A 1 772 ? 5.953 17.094 47.438 1 84 772 SER A O 1
ATOM 6284 N N . ASP A 1 773 ? 7.461 18.625 46.906 1 86.06 773 ASP A N 1
ATOM 6285 C CA . ASP A 1 773 ? 6.465 19.688 46.844 1 86.06 773 ASP A CA 1
ATOM 6286 C C . ASP A 1 773 ? 5.57 19.516 45.594 1 86.06 773 ASP A C 1
ATOM 6288 O O . ASP A 1 773 ? 6.043 19.125 44.531 1 86.06 773 ASP A O 1
ATOM 6292 N N . ILE A 1 774 ? 4.262 19.75 45.844 1 87.75 774 ILE A N 1
ATOM 6293 C CA . ILE A 1 774 ? 3.262 19.594 44.781 1 87.75 774 ILE A CA 1
ATOM 6294 C C . ILE A 1 774 ? 2.666 20.953 44.438 1 87.75 774 ILE A C 1
ATOM 6296 O O . ILE A 1 774 ? 2.428 21.781 45.312 1 87.75 774 ILE A O 1
ATOM 6300 N N . ASN A 1 775 ? 2.545 21.203 43.125 1 87.56 775 ASN A N 1
ATOM 6301 C CA . ASN A 1 775 ? 1.946 22.438 42.625 1 87.56 775 ASN A CA 1
ATOM 6302 C C . ASN A 1 775 ? 0.93 22.156 41.531 1 87.56 775 ASN A C 1
ATOM 6304 O O . ASN A 1 775 ? 0.773 21 41.094 1 87.56 775 ASN A O 1
ATOM 6308 N N . LEU A 1 776 ? 0.187 23.188 41.188 1 85.69 776 LEU A N 1
ATOM 6309 C CA . LEU A 1 776 ? -0.839 23.094 40.156 1 85.69 776 LEU A CA 1
ATOM 6310 C C . LEU A 1 776 ? -0.558 24.062 39 1 85.69 776 LEU A C 1
ATOM 6312 O O . LEU A 1 776 ? -0.141 25.203 39.25 1 85.69 776 LEU A O 1
ATOM 6316 N N . ILE A 1 777 ? -0.748 23.656 37.781 1 86.62 777 ILE A N 1
ATOM 6317 C CA . ILE A 1 777 ? -0.585 24.516 36.625 1 86.62 777 ILE A CA 1
ATOM 6318 C C . ILE A 1 777 ? -1.664 24.203 35.594 1 86.62 777 ILE A C 1
ATOM 6320 O O . ILE A 1 777 ? -2.066 23.047 35.438 1 86.62 777 ILE A O 1
ATOM 6324 N N . THR A 1 778 ? -2.166 25.188 35 1 84.31 778 THR A N 1
ATOM 6325 C CA . THR A 1 778 ? -3.129 25 33.906 1 84.31 778 THR A CA 1
ATOM 6326 C C . THR A 1 778 ? -2.424 24.953 32.562 1 84.31 778 THR A C 1
ATOM 6328 O O . THR A 1 778 ? -1.307 25.453 32.406 1 84.31 778 THR A O 1
ATOM 6331 N N . THR A 1 779 ? -3.072 24.359 31.594 1 83 779 THR A N 1
ATOM 6332 C CA . THR A 1 779 ? -2.465 24.156 30.281 1 83 779 THR A CA 1
ATOM 6333 C C . THR A 1 779 ? -2.176 25.484 29.609 1 83 779 THR A C 1
ATOM 6335 O O . THR A 1 779 ? -1.224 25.609 28.828 1 83 779 THR A O 1
ATOM 6338 N N . ASN A 1 780 ? -2.93 26.469 29.844 1 76 780 ASN A N 1
ATOM 6339 C CA . ASN A 1 780 ? -2.744 27.766 29.234 1 76 780 ASN A CA 1
ATOM 6340 C C . ASN A 1 780 ? -1.492 28.469 29.75 1 76 780 ASN A C 1
ATOM 6342 O O . ASN A 1 780 ? -0.963 29.375 29.109 1 76 780 ASN A O 1
ATOM 6346 N N . CYS A 1 781 ? -0.996 27.922 30.844 1 79.12 781 CYS A N 1
ATOM 6347 C CA . CYS A 1 781 ? 0.147 28.578 31.484 1 79.12 781 CYS A CA 1
ATOM 6348 C C . CYS A 1 781 ? 1.435 27.812 31.203 1 79.12 781 CYS A C 1
ATOM 6350 O O . CYS A 1 781 ? 2.512 28.203 31.641 1 79.12 781 CYS A O 1
ATOM 6352 N N . LEU A 1 782 ? 1.347 26.812 30.453 1 84.12 782 LEU A N 1
ATOM 6353 C CA . LEU A 1 782 ? 2.541 26.031 30.141 1 84.12 782 LEU A CA 1
ATOM 6354 C C . LEU A 1 782 ? 3.422 26.766 29.125 1 84.12 782 LEU A C 1
ATOM 6356 O O . LEU A 1 782 ? 2.953 27.156 28.062 1 84.12 782 LEU A O 1
ATOM 6360 N N . PRO A 1 783 ? 4.652 26.953 29.516 1 77 783 PRO A N 1
ATOM 6361 C CA . PRO A 1 783 ? 5.562 27.594 28.547 1 77 783 PRO A CA 1
ATOM 6362 C C . PRO A 1 783 ? 5.836 26.719 27.328 1 77 783 PRO A C 1
ATOM 6364 O O . PRO A 1 783 ? 6.18 27.234 26.266 1 77 783 PRO A O 1
ATOM 6367 N N . TYR A 1 784 ? 5.73 25.469 27.594 1 78.62 784 TYR A N 1
ATOM 6368 C CA . TYR A 1 784 ? 6.035 24.516 26.547 1 78.62 784 TYR A CA 1
ATOM 6369 C C . TYR A 1 784 ? 4.926 23.469 26.422 1 78.62 784 TYR A C 1
ATOM 6371 O O . TYR A 1 784 ? 4.508 22.875 27.422 1 78.62 784 TYR A O 1
ATOM 6379 N N . ARG A 1 785 ? 4.613 23.172 25.219 1 79.38 785 ARG A N 1
ATOM 6380 C CA . ARG A 1 785 ? 3.379 22.438 24.969 1 79.38 785 ARG A CA 1
ATOM 6381 C C . ARG A 1 785 ? 3.637 20.938 24.938 1 79.38 785 ARG A C 1
ATOM 6383 O O . ARG A 1 785 ? 2.695 20.141 24.938 1 79.38 785 ARG A O 1
ATOM 6390 N N . TYR A 1 786 ? 4.859 20.469 25 1 87.62 786 TYR A N 1
ATOM 6391 C CA . TYR A 1 786 ? 5.102 19.047 24.828 1 87.62 786 TYR A CA 1
ATOM 6392 C C . TYR A 1 786 ? 5.703 18.438 26.094 1 87.62 786 TYR A C 1
ATOM 6394 O O . TYR A 1 786 ? 6.5 19.078 26.781 1 87.62 786 TYR A O 1
ATOM 6402 N N . PRO A 1 787 ? 5.312 17.203 26.375 1 92.75 787 PRO A N 1
ATOM 6403 C CA . PRO A 1 787 ? 6.027 16.484 27.438 1 92.75 787 PRO A CA 1
ATOM 6404 C C . PRO A 1 787 ? 7.48 16.188 27.062 1 92.75 787 PRO A C 1
ATOM 6406 O O . PRO A 1 787 ? 7.824 16.141 25.891 1 92.75 787 PRO A O 1
ATOM 6409 N N . LEU A 1 788 ? 8.242 16.062 28.094 1 93.81 788 LEU A N 1
ATOM 6410 C CA . LEU A 1 788 ? 9.68 15.906 27.891 1 93.81 788 LEU A CA 1
ATOM 6411 C C . LEU A 1 788 ? 10.133 14.508 28.297 1 93.81 788 LEU A C 1
ATOM 6413 O O . LEU A 1 788 ? 9.438 13.82 29.047 1 93.81 788 LEU A O 1
ATOM 6417 N N . LEU A 1 789 ? 11.273 14.109 27.781 1 92.69 789 LEU A N 1
ATOM 6418 C CA . LEU A 1 789 ? 11.805 12.781 28.078 1 92.69 789 LEU A CA 1
ATOM 6419 C C . LEU A 1 789 ? 12.539 12.781 29.422 1 92.69 789 LEU A C 1
ATOM 6421 O O . LEU A 1 789 ? 13.352 13.672 29.688 1 92.69 789 LEU A O 1
ATOM 6425 N N . TYR A 1 790 ? 12.211 11.859 30.25 1 91.5 790 TYR A N 1
ATOM 6426 C CA . TYR A 1 790 ? 12.82 11.633 31.547 1 91.5 790 TYR A CA 1
ATOM 6427 C C . TYR A 1 790 ? 13.68 10.375 31.531 1 91.5 790 TYR A C 1
ATOM 6429 O O . TYR A 1 790 ? 13.188 9.281 31.234 1 91.5 790 TYR A O 1
ATOM 6437 N N . THR A 1 791 ? 14.977 10.523 31.797 1 92.12 791 THR A N 1
ATOM 6438 C CA . THR A 1 791 ? 15.906 9.398 31.75 1 92.12 791 THR A CA 1
ATOM 6439 C C . THR A 1 791 ? 16.516 9.148 33.125 1 92.12 791 THR A C 1
ATOM 6441 O O . THR A 1 791 ? 17.047 10.07 33.75 1 92.12 791 THR A O 1
ATOM 6444 N N . ILE A 1 792 ? 16.484 7.867 33.5 1 88.44 792 ILE A N 1
ATOM 6445 C CA . ILE A 1 792 ? 17.078 7.461 34.781 1 88.44 792 ILE A CA 1
ATOM 6446 C C . ILE A 1 792 ? 18.344 6.645 34.5 1 88.44 792 ILE A C 1
ATOM 6448 O O . ILE A 1 792 ? 18.266 5.523 34 1 88.44 792 ILE A O 1
ATOM 6452 N N . MET A 1 793 ? 19.438 7.145 34.75 1 86.56 793 MET A N 1
ATOM 6453 C CA . MET A 1 793 ? 20.703 6.438 34.562 1 86.56 793 MET A CA 1
ATOM 6454 C C . MET A 1 793 ? 21.047 5.586 35.781 1 86.56 793 MET A C 1
ATOM 6456 O O . MET A 1 793 ? 21.406 4.414 35.656 1 86.56 793 MET A O 1
ATOM 6460 N N . ASN A 1 794 ? 21.094 6.195 36.875 1 80.62 794 ASN A N 1
ATOM 6461 C CA . ASN A 1 794 ? 21.219 5.539 38.188 1 80.62 794 ASN A CA 1
ATOM 6462 C C . ASN A 1 794 ? 20.297 6.172 39.219 1 80.62 794 ASN A C 1
ATOM 6464 O O . ASN A 1 794 ? 19.578 7.117 38.906 1 80.62 794 ASN A O 1
ATOM 6468 N N . GLU A 1 795 ? 20.25 5.559 40.281 1 77.75 795 GLU A N 1
ATOM 6469 C CA . GLU A 1 795 ? 19.359 6.035 41.312 1 77.75 795 GLU A CA 1
ATOM 6470 C C . GLU A 1 795 ? 19.625 7.496 41.688 1 77.75 795 GLU A C 1
ATOM 6472 O O . GLU A 1 795 ? 18.703 8.242 42 1 77.75 795 GLU A O 1
ATOM 6477 N N . SER A 1 796 ? 20.797 7.859 41.469 1 80.88 796 SER A N 1
ATOM 6478 C CA . SER A 1 796 ? 21.156 9.211 41.875 1 80.88 796 SER A CA 1
ATOM 6479 C C . SER A 1 796 ? 21.219 10.156 40.688 1 80.88 796 SER A C 1
ATOM 6481 O O . SER A 1 796 ? 21.219 11.375 40.844 1 80.88 796 SER A O 1
ATOM 6483 N N . GLU A 1 797 ? 21.188 9.648 39.531 1 90.31 797 GLU A N 1
ATOM 6484 C CA . GLU A 1 797 ? 21.359 10.492 38.375 1 90.31 797 GLU A CA 1
ATOM 6485 C C . GLU A 1 797 ? 20.156 10.414 37.438 1 90.31 797 GLU A C 1
ATOM 6487 O O . GLU A 1 797 ? 19.969 9.43 36.719 1 90.31 797 GLU A O 1
ATOM 6492 N N . LYS A 1 798 ? 19.422 11.5 37.5 1 94 798 LYS A N 1
ATOM 6493 C CA . LYS A 1 798 ? 18.234 11.641 36.656 1 94 798 LYS A CA 1
ATOM 6494 C C . LYS A 1 798 ? 18.359 12.859 35.75 1 94 798 LYS A C 1
ATOM 6496 O O . LYS A 1 798 ? 18.891 13.891 36.156 1 94 798 LYS A O 1
ATOM 6501 N N . TYR A 1 799 ? 17.875 12.68 34.531 1 94.94 799 TYR A N 1
ATOM 6502 C CA . TYR A 1 799 ? 18.078 13.734 33.531 1 94.94 799 TYR A CA 1
ATOM 6503 C C . TYR A 1 799 ? 16.797 14.023 32.781 1 94.94 799 TYR A C 1
ATOM 6505 O O . TYR A 1 799 ? 15.969 13.125 32.594 1 94.94 799 TYR A O 1
ATOM 6513 N N . VAL A 1 800 ? 16.578 15.266 32.406 1 94.38 800 VAL A N 1
ATOM 6514 C CA . VAL A 1 800 ? 15.5 15.688 31.5 1 94.38 800 VAL A CA 1
ATOM 6515 C C . VAL A 1 800 ? 16.094 16.375 30.281 1 94.38 800 VAL A C 1
ATOM 6517 O O . VAL A 1 800 ? 16.953 17.25 30.406 1 94.38 800 VAL A O 1
ATOM 6520 N N . THR A 1 801 ? 15.695 15.945 29.172 1 91.75 801 THR A N 1
ATOM 6521 C CA . THR A 1 801 ? 16.203 16.531 27.938 1 91.75 801 THR A CA 1
ATOM 6522 C C . THR A 1 801 ? 15.164 17.484 27.328 1 91.75 801 THR A C 1
ATOM 6524 O O . THR A 1 801 ? 14.023 17.094 27.094 1 91.75 801 THR A O 1
ATOM 6527 N N . LEU A 1 802 ? 15.602 18.656 27.016 1 86.94 802 LEU A N 1
ATOM 6528 C CA . LEU A 1 802 ? 14.742 19.641 26.375 1 86.94 802 LEU A CA 1
ATOM 6529 C C . LEU A 1 802 ? 14.781 19.469 24.859 1 86.94 802 LEU A C 1
ATOM 6531 O O . LEU A 1 802 ? 15.844 19.234 24.281 1 86.94 802 LEU A O 1
ATOM 6535 N N . ARG A 1 803 ? 13.672 19.609 24.219 1 81.88 803 ARG A N 1
ATOM 6536 C CA . ARG A 1 803 ? 13.602 19.469 22.766 1 81.88 803 ARG A CA 1
ATOM 6537 C C . ARG A 1 803 ? 14.094 20.734 22.062 1 81.88 803 ARG A C 1
ATOM 6539 O O . ARG A 1 803 ? 14.742 20.656 21.031 1 81.88 803 ARG A O 1
ATOM 6546 N N . TYR A 1 804 ? 13.695 21.891 22.719 1 77.06 804 TYR A N 1
ATOM 6547 C CA . TYR A 1 804 ? 13.961 23.156 22.062 1 77.06 804 TYR A CA 1
ATOM 6548 C C . TYR A 1 804 ? 14.695 24.109 23 1 77.06 804 TYR A C 1
ATOM 6550 O O . TYR A 1 804 ? 14.102 24.641 23.938 1 77.06 804 TYR A O 1
ATOM 6558 N N . SER A 1 805 ? 15.914 24.344 22.781 1 67.81 805 SER A N 1
ATOM 6559 C CA . SER A 1 805 ? 16.734 25.125 23.688 1 67.81 805 SER A CA 1
ATOM 6560 C C . SER A 1 805 ? 16.375 26.609 23.609 1 67.81 805 SER A C 1
ATOM 6562 O O . SER A 1 805 ? 16.578 27.359 24.562 1 67.81 805 SER A O 1
ATOM 6564 N N . ALA A 1 806 ? 15.859 26.984 22.5 1 62.03 806 ALA A N 1
ATOM 6565 C CA . ALA A 1 806 ? 15.602 28.422 22.297 1 62.03 806 ALA A CA 1
ATOM 6566 C C . ALA A 1 806 ? 14.516 28.922 23.234 1 62.03 806 ALA A C 1
ATOM 6568 O O . ALA A 1 806 ? 14.406 30.125 23.484 1 62.03 806 ALA A O 1
ATOM 6569 N N . ILE A 1 807 ? 13.789 28.047 23.75 1 57.88 807 ILE A N 1
ATOM 6570 C CA . ILE A 1 807 ? 12.672 28.391 24.625 1 57.88 807 ILE A CA 1
ATOM 6571 C C . ILE A 1 807 ? 13.195 29.047 25.906 1 57.88 807 ILE A C 1
ATOM 6573 O O . ILE A 1 807 ? 12.492 29.844 26.531 1 57.88 807 ILE A O 1
ATOM 6577 N N . LEU A 1 808 ? 14.383 28.797 26.234 1 61.22 808 LEU A N 1
ATOM 6578 C CA . LEU A 1 808 ? 14.922 29.281 27.5 1 61.22 808 LEU A CA 1
ATOM 6579 C C . LEU A 1 808 ? 15.234 30.766 27.422 1 61.22 808 LEU A C 1
ATOM 6581 O O . LEU A 1 808 ? 15.273 31.453 28.453 1 61.22 808 LEU A O 1
ATOM 6585 N N . THR A 1 809 ? 15.406 31.203 26.234 1 50.97 809 THR A N 1
ATOM 6586 C CA . THR A 1 809 ? 15.734 32.625 26.094 1 50.97 809 THR A CA 1
ATOM 6587 C C . THR A 1 809 ? 14.469 33.469 26.031 1 50.97 809 THR A C 1
ATOM 6589 O O . THR A 1 809 ? 14.516 34.688 26.188 1 50.97 809 THR A O 1
ATOM 6592 N N . ASN A 1 810 ? 13.375 32.844 25.656 1 50.34 810 ASN A N 1
ATOM 6593 C CA . ASN A 1 810 ? 12.164 33.625 25.438 1 50.34 810 ASN A CA 1
ATOM 6594 C C . ASN A 1 810 ? 11.438 33.906 26.734 1 50.34 810 ASN A C 1
ATOM 6596 O O . ASN A 1 810 ? 11.031 33 27.453 1 50.34 810 ASN A O 1
ATOM 6600 N N . LYS A 1 811 ? 11.766 35.031 27.297 1 45.5 811 LYS A N 1
ATOM 6601 C CA . LYS A 1 811 ? 11.227 35.562 28.531 1 45.5 811 LYS A CA 1
ATOM 6602 C C . LYS A 1 811 ? 9.703 35.562 28.531 1 45.5 811 LYS A C 1
ATOM 6604 O O . LYS A 1 811 ? 9.07 35.906 29.531 1 45.5 811 LYS A O 1
ATOM 6609 N N . THR A 1 812 ? 9.055 35.562 27.328 1 37.22 812 THR A N 1
ATOM 6610 C CA . THR A 1 812 ? 7.621 35.812 27.422 1 37.22 812 THR A CA 1
ATOM 6611 C C . THR A 1 812 ? 6.883 34.594 27.953 1 37.22 812 THR A C 1
ATOM 6613 O O . THR A 1 812 ? 6.418 33.75 27.172 1 37.22 812 THR A O 1
ATOM 6616 N N . ILE A 1 813 ? 7.473 33.875 28.766 1 35.69 813 ILE A N 1
ATOM 6617 C CA . ILE A 1 813 ? 6.535 32.938 29.391 1 35.69 813 ILE A CA 1
ATOM 6618 C C . ILE A 1 813 ? 5.25 33.688 29.75 1 35.69 813 ILE A C 1
ATOM 6620 O O . ILE A 1 813 ? 5.281 34.656 30.516 1 35.69 813 ILE A O 1
ATOM 6624 N N . TYR A 1 814 ? 4.262 33.594 29.016 1 30.45 814 TYR A N 1
ATOM 6625 C CA . TYR A 1 814 ? 2.957 34.188 29.281 1 30.45 814 TYR A CA 1
ATOM 6626 C C . TYR A 1 814 ? 2.625 34.156 30.766 1 30.45 814 TYR A C 1
ATOM 6628 O O . TYR A 1 814 ? 2.781 33.094 31.406 1 30.45 814 TYR A O 1
ATOM 6636 N N . ARG A 1 815 ? 2.902 35.25 31.484 1 29.94 815 ARG A N 1
ATOM 6637 C CA . ARG A 1 815 ? 2.299 35.5 32.781 1 29.94 815 ARG A CA 1
ATOM 6638 C C . ARG A 1 815 ? 0.862 35 32.844 1 29.94 815 ARG A C 1
ATOM 6640 O O . ARG A 1 815 ? -0.007 35.5 32.125 1 29.94 815 ARG A O 1
ATOM 6647 N N . CYS A 1 816 ? 0.622 33.75 32.906 1 25.59 816 CYS A N 1
ATOM 6648 C CA . CYS A 1 816 ? -0.655 33.406 33.531 1 25.59 816 CYS A CA 1
ATOM 6649 C C . CYS A 1 816 ? -0.708 33.875 34.969 1 25.59 816 CYS A C 1
ATOM 6651 O O . CYS A 1 816 ? 0.274 33.75 35.688 1 25.59 816 CYS A O 1
ATOM 6653 N N . MET B 1 1 ? -32.5 6.602 25.938 1 34.78 1 MET B N 1
ATOM 6654 C CA . MET B 1 1 ? -33.562 7.184 25.141 1 34.78 1 MET B CA 1
ATOM 6655 C C . MET B 1 1 ? -33.781 8.648 25.516 1 34.78 1 MET B C 1
ATOM 6657 O O . MET B 1 1 ? -33.812 9.516 24.641 1 34.78 1 MET B O 1
ATOM 6661 N N . HIS B 1 2 ? -34 8.812 26.891 1 37.16 2 HIS B N 1
ATOM 6662 C CA . HIS B 1 2 ? -34.312 10.133 27.406 1 37.16 2 HIS B CA 1
ATOM 6663 C C . HIS B 1 2 ? -33.219 11.133 27.109 1 37.16 2 HIS B C 1
ATOM 6665 O O . HIS B 1 2 ? -33.469 12.266 26.703 1 37.16 2 HIS B O 1
ATOM 6671 N N . PHE B 1 3 ? -32.062 10.711 27.078 1 40.44 3 PHE B N 1
ATOM 6672 C CA . PHE B 1 3 ? -30.969 11.656 26.984 1 40.44 3 PHE B CA 1
ATOM 6673 C C . PHE B 1 3 ? -30.828 12.195 25.562 1 40.44 3 PHE B C 1
ATOM 6675 O O . PHE B 1 3 ? -30.531 13.367 25.359 1 40.44 3 PHE B O 1
ATOM 6682 N N . ARG B 1 4 ? -31.078 11.406 24.625 1 40.97 4 ARG B N 1
ATOM 6683 C CA . ARG B 1 4 ? -30.969 11.867 23.25 1 40.97 4 ARG B CA 1
ATOM 6684 C C . ARG B 1 4 ? -32.125 12.781 22.875 1 40.97 4 ARG B C 1
ATOM 6686 O O . ARG B 1 4 ? -31.953 13.758 22.141 1 40.97 4 ARG B O 1
ATOM 6693 N N . LEU B 1 5 ? -33.344 12.344 23.266 1 37.88 5 LEU B N 1
ATOM 6694 C CA . LEU B 1 5 ? -34.562 13.016 22.844 1 37.88 5 LEU B CA 1
ATOM 6695 C C . LEU B 1 5 ? -34.688 14.391 23.484 1 37.88 5 LEU B C 1
ATOM 6697 O O . LEU B 1 5 ? -35.125 15.344 22.844 1 37.88 5 LEU B O 1
ATOM 6701 N N . ILE B 1 6 ? -34.531 14.359 24.797 1 41.09 6 ILE B N 1
ATOM 6702 C CA . ILE B 1 6 ? -34.875 15.57 25.531 1 41.09 6 ILE B CA 1
ATOM 6703 C C . ILE B 1 6 ? -33.656 16.531 25.5 1 41.09 6 ILE B C 1
ATOM 6705 O O . ILE B 1 6 ? -33.844 17.734 25.375 1 41.09 6 ILE B O 1
ATOM 6709 N N . HIS B 1 7 ? -32.469 15.898 25.734 1 43.81 7 HIS B N 1
ATOM 6710 C CA . HIS B 1 7 ? -31.359 16.828 25.922 1 43.81 7 HIS B CA 1
ATOM 6711 C C . HIS B 1 7 ? -30.641 17.094 24.594 1 43.81 7 HIS B C 1
ATOM 6713 O O . HIS B 1 7 ? -29.594 17.75 24.578 1 43.81 7 HIS B O 1
ATOM 6719 N N . LYS B 1 8 ? -31.297 16.953 23.359 1 42.44 8 LYS B N 1
ATOM 6720 C CA . LYS B 1 8 ? -30.859 17.312 22.016 1 42.44 8 LYS B CA 1
ATOM 6721 C C . LYS B 1 8 ? -29.359 17.031 21.828 1 42.44 8 LYS B C 1
ATOM 6723 O O . LYS B 1 8 ? -28.641 17.844 21.25 1 42.44 8 LYS B O 1
ATOM 6728 N N . LEU B 1 9 ? -28.844 16.078 22.531 1 42.72 9 LEU B N 1
ATOM 6729 C CA . LEU B 1 9 ? -27.422 15.797 22.484 1 42.72 9 LEU B CA 1
ATOM 6730 C C . LEU B 1 9 ? -27.016 15.18 21.141 1 42.72 9 LEU B C 1
ATOM 6732 O O . LEU B 1 9 ? -27.734 14.336 20.609 1 42.72 9 LEU B O 1
ATOM 6736 N N . THR B 1 10 ? -26.422 15.93 20.266 1 40.69 10 THR B N 1
ATOM 6737 C CA . THR B 1 10 ? -25.922 15.555 18.953 1 40.69 10 THR B CA 1
ATOM 6738 C C . THR B 1 10 ? -24.875 14.453 19.062 1 40.69 10 THR B C 1
ATOM 6740 O O . THR B 1 10 ? -24.359 14.188 20.156 1 40.69 10 THR B O 1
ATOM 6743 N N . ASP B 1 11 ? -24.703 13.648 18.141 1 41.19 11 ASP B N 1
ATOM 6744 C CA . ASP B 1 11 ? -23.781 12.516 18.016 1 41.19 11 ASP B CA 1
ATOM 6745 C C . ASP B 1 11 ? -22.422 12.836 18.641 1 41.19 11 ASP B C 1
ATOM 6747 O O . ASP B 1 11 ? -21.656 11.93 18.953 1 41.19 11 ASP B O 1
ATOM 6751 N N . ASN B 1 12 ? -21.984 14.047 18.641 1 43.97 12 ASN B N 1
ATOM 6752 C CA . ASN B 1 12 ? -20.75 14.516 19.266 1 43.97 12 ASN B CA 1
ATOM 6753 C C . ASN B 1 12 ? -20.969 14.867 20.734 1 43.97 12 ASN B C 1
ATOM 6755 O O . ASN B 1 12 ? -20.156 15.547 21.359 1 43.97 12 ASN B O 1
ATOM 6759 N N . SER B 1 13 ? -22.125 14.5 21.297 1 49.75 13 SER B N 1
ATOM 6760 C CA . SER B 1 13 ? -22.422 14.984 22.641 1 49.75 13 SER B CA 1
ATOM 6761 C C . SER B 1 13 ? -21.922 14.008 23.703 1 49.75 13 SER B C 1
ATOM 6763 O O . SER B 1 13 ? -21.812 12.805 23.453 1 49.75 13 SER B O 1
ATOM 6765 N N . GLU B 1 14 ? -21.219 14.547 24.719 1 53.53 14 GLU B N 1
ATOM 6766 C CA . GLU B 1 14 ? -20.781 13.828 25.922 1 53.53 14 GLU B CA 1
ATOM 6767 C C . GLU B 1 14 ? -21.953 13.43 26.797 1 53.53 14 GLU B C 1
ATOM 6769 O O . GLU B 1 14 ? -22.844 14.25 27.062 1 53.53 14 GLU B O 1
ATOM 6774 N N . TYR B 1 15 ? -22.328 12.164 26.984 1 56.94 15 TYR B N 1
ATOM 6775 C CA . TYR B 1 15 ? -23.375 11.625 27.844 1 56.94 15 TYR B CA 1
ATOM 6776 C C . TYR B 1 15 ? -22.875 11.484 29.281 1 56.94 15 TYR B C 1
ATOM 6778 O O . TYR B 1 15 ? -21.938 10.75 29.547 1 56.94 15 TYR B O 1
ATOM 6786 N N . LEU B 1 16 ? -23.344 12.273 30.172 1 55.16 16 LEU B N 1
ATOM 6787 C CA . LEU B 1 16 ? -22.953 12.281 31.578 1 55.16 16 LEU B CA 1
ATOM 6788 C C . LEU B 1 16 ? -23.844 11.359 32.406 1 55.16 16 LEU B C 1
ATOM 6790 O O . LEU B 1 16 ? -25.062 11.398 32.281 1 55.16 16 LEU B O 1
ATOM 6794 N N . CYS B 1 17 ? -23.391 10.281 32.969 1 55.84 17 CYS B N 1
ATOM 6795 C CA . CYS B 1 17 ? -24.141 9.438 33.906 1 55.84 17 CYS B CA 1
ATOM 6796 C C . CYS B 1 17 ? -24.484 10.203 35.188 1 55.84 17 CYS B C 1
ATOM 6798 O O . CYS B 1 17 ? -23.594 10.688 35.875 1 55.84 17 CYS B O 1
ATOM 6800 N N . SER B 1 18 ? -25.672 10.602 35.375 1 53.31 18 SER B N 1
ATOM 6801 C CA . SER B 1 18 ? -26.141 11.352 36.531 1 53.31 18 SER B CA 1
ATOM 6802 C C . SER B 1 18 ? -26.484 10.43 37.719 1 53.31 18 SER B C 1
ATOM 6804 O O . SER B 1 18 ? -27.156 10.836 38.656 1 53.31 18 SER B O 1
ATOM 6806 N N . GLU B 1 19 ? -26.219 9.078 37.562 1 52.53 19 GLU B N 1
ATOM 6807 C CA . GLU B 1 19 ? -26.531 8.266 38.719 1 52.53 19 GLU B CA 1
ATOM 6808 C C . GLU B 1 19 ? -25.656 8.641 39.938 1 52.53 19 GLU B C 1
ATOM 6810 O O . GLU B 1 19 ? -24.562 9.156 39.75 1 52.53 19 GLU B O 1
ATOM 6815 N N . LYS B 1 20 ? -26.156 8.492 41.125 1 49.16 20 LYS B N 1
ATOM 6816 C CA . LYS B 1 20 ? -25.469 8.773 42.375 1 49.16 20 LYS B CA 1
ATOM 6817 C C . LYS B 1 20 ? -24.109 8.094 42.406 1 49.16 20 LYS B C 1
ATOM 6819 O O . LYS B 1 20 ? -24 6.891 42.188 1 49.16 20 LYS B O 1
ATOM 6824 N N . ASN B 1 21 ? -22.938 8.828 42.406 1 51.59 21 ASN B N 1
ATOM 6825 C CA . ASN B 1 21 ? -21.516 8.523 42.594 1 51.59 21 ASN B CA 1
ATOM 6826 C C . ASN B 1 21 ? -20.828 8.133 41.281 1 51.59 21 ASN B C 1
ATOM 6828 O O . ASN B 1 21 ? -19.75 7.539 41.312 1 51.59 21 ASN B O 1
ATOM 6832 N N . CYS B 1 22 ? -21.422 7.91 40.094 1 54.09 22 CYS B N 1
ATOM 6833 C CA . CYS B 1 22 ? -20.734 7.434 38.906 1 54.09 22 CYS B CA 1
ATOM 6834 C C . CYS B 1 22 ? -20.188 8.602 38.094 1 54.09 22 CYS B C 1
ATOM 6836 O O . CYS B 1 22 ? -19.016 8.594 37.688 1 54.09 22 CYS B O 1
ATOM 6838 N N . GLY B 1 23 ? -20.578 9.844 37.969 1 52.53 23 GLY B N 1
ATOM 6839 C CA . GLY B 1 23 ? -20.266 11.07 37.25 1 52.53 23 GLY B CA 1
ATOM 6840 C C . GLY B 1 23 ? -19.484 10.836 35.969 1 52.53 23 GLY B C 1
ATOM 6841 O O . GLY B 1 23 ? -18.781 11.727 35.469 1 52.53 23 GLY B O 1
ATOM 6842 N N . ARG B 1 24 ? -19.453 9.695 35.375 1 57.81 24 ARG B N 1
ATOM 6843 C CA . ARG B 1 24 ? -18.688 9.352 34.156 1 57.81 24 ARG B CA 1
ATOM 6844 C C . ARG B 1 24 ? -19.344 9.914 32.906 1 57.81 24 ARG B C 1
ATOM 6846 O O . ARG B 1 24 ? -20.578 10.047 32.875 1 57.81 24 ARG B O 1
ATOM 6853 N N . SER B 1 25 ? -18.562 10.555 31.953 1 61.31 25 SER B N 1
ATOM 6854 C CA . SER B 1 25 ? -19.047 11.07 30.672 1 61.31 25 SER B CA 1
ATOM 6855 C C . SER B 1 25 ? -18.656 10.156 29.516 1 61.31 25 SER B C 1
ATOM 6857 O O . SER B 1 25 ? -17.578 9.57 29.531 1 61.31 25 SER B O 1
ATOM 6859 N N . TYR B 1 26 ? -19.609 9.734 28.75 1 57.59 26 TYR B N 1
ATOM 6860 C CA . TYR B 1 26 ? -19.422 8.812 27.625 1 57.59 26 TYR B CA 1
ATOM 6861 C C . TYR B 1 26 ? -19.641 9.523 26.297 1 57.59 26 TYR B C 1
ATOM 6863 O O . TYR B 1 26 ? -20.516 10.375 26.172 1 57.59 26 TYR B O 1
ATOM 6871 N N . LEU B 1 27 ? -18.734 9.406 25.391 1 53.53 27 LEU B N 1
ATOM 6872 C CA . LEU B 1 27 ? -18.844 10.055 24.094 1 53.53 27 LEU B CA 1
ATOM 6873 C C . LEU B 1 27 ? -19.781 9.258 23.172 1 53.53 27 LEU B C 1
ATOM 6875 O O . LEU B 1 27 ? -20.156 9.742 22.109 1 53.53 27 LEU B O 1
ATOM 6879 N N . SER B 1 28 ? -19.906 8.039 23.484 1 56.16 28 SER B N 1
ATOM 6880 C CA . SER B 1 28 ? -20.844 7.23 22.703 1 56.16 28 SER B CA 1
ATOM 6881 C C . SER B 1 28 ? -22.016 6.766 23.562 1 56.16 28 SER B C 1
ATOM 6883 O O . SER B 1 28 ? -21.844 6.418 24.734 1 56.16 28 SER B O 1
ATOM 6885 N N . ILE B 1 29 ? -23.203 6.809 23.031 1 55.56 29 ILE B N 1
ATOM 6886 C CA . ILE B 1 29 ? -24.422 6.41 23.719 1 55.56 29 ILE B CA 1
ATOM 6887 C C . ILE B 1 29 ? -24.344 4.934 24.094 1 55.56 29 ILE B C 1
ATOM 6889 O O . ILE B 1 29 ? -24.812 4.531 25.156 1 55.56 29 ILE B O 1
ATOM 6893 N N . ASN B 1 30 ? -23.719 4.215 23.391 1 55.97 30 ASN B N 1
ATOM 6894 C CA . ASN B 1 30 ? -23.641 2.785 23.672 1 55.97 30 ASN B CA 1
ATOM 6895 C C . ASN B 1 30 ? -22.75 2.498 24.891 1 55.97 30 ASN B C 1
ATOM 6897 O O . ASN B 1 30 ? -23.078 1.655 25.719 1 55.97 30 ASN B O 1
ATOM 6901 N N . SER B 1 31 ? -21.688 3.27 24.969 1 58.09 31 SER B N 1
ATOM 6902 C CA . SER B 1 31 ? -20.859 3.141 26.156 1 58.09 31 SER B CA 1
ATOM 6903 C C . SER B 1 31 ? -21.594 3.605 27.406 1 58.09 31 SER B C 1
ATOM 6905 O O . SER B 1 31 ? -21.469 3.01 28.469 1 58.09 31 SER B O 1
ATOM 6907 N N . PHE B 1 32 ? -22.422 4.586 27.234 1 57.34 32 PHE B N 1
ATOM 6908 C CA . PHE B 1 32 ? -23.234 5.113 28.328 1 57.34 32 PHE B CA 1
ATOM 6909 C C . PHE B 1 32 ? -24.297 4.102 28.75 1 57.34 32 PHE B C 1
ATOM 6911 O O . PHE B 1 32 ? -24.469 3.857 29.953 1 57.34 32 PHE B O 1
ATOM 6918 N N . LYS B 1 33 ? -24.906 3.414 27.828 1 58.38 33 LYS B N 1
ATOM 6919 C CA . LYS B 1 33 ? -25.906 2.398 28.109 1 58.38 33 LYS B CA 1
ATOM 6920 C C . LYS B 1 33 ? -25.297 1.201 28.844 1 58.38 33 LYS B C 1
ATOM 6922 O O . LYS B 1 33 ? -25.891 0.678 29.781 1 58.38 33 LYS B O 1
ATOM 6927 N N . LYS B 1 34 ? -24.172 0.808 28.531 1 59.34 34 LYS B N 1
ATOM 6928 C CA . LYS B 1 34 ? -23.5 -0.312 29.172 1 59.34 34 LYS B CA 1
ATOM 6929 C C . LYS B 1 34 ? -23.109 0.029 30.609 1 59.34 34 LYS B C 1
ATOM 6931 O O . LYS B 1 34 ? -23.281 -0.791 31.516 1 59.34 34 LYS B O 1
ATOM 6936 N N . HIS B 1 35 ? -22.641 1.241 30.797 1 57.03 35 HIS B N 1
ATOM 6937 C CA . HIS B 1 35 ? -22.312 1.72 32.125 1 57.03 35 HIS B CA 1
ATOM 6938 C C . HIS B 1 35 ? -23.562 1.745 33.031 1 57.03 35 HIS B C 1
ATOM 6940 O O . HIS B 1 35 ? -23.516 1.307 34.188 1 57.03 35 HIS B O 1
ATOM 6946 N N . PHE B 1 36 ? -24.547 2.193 32.5 1 56.25 36 PHE B N 1
ATOM 6947 C CA . PHE B 1 36 ? -25.797 2.316 33.25 1 56.25 36 PHE B CA 1
ATOM 6948 C C . PHE B 1 36 ? -26.312 0.944 33.656 1 56.25 36 PHE B C 1
ATOM 6950 O O . PHE B 1 36 ? -26.828 0.765 34.781 1 56.25 36 PHE B O 1
ATOM 6957 N N . LYS B 1 37 ? -26.125 -0.02 32.875 1 56.47 37 LYS B N 1
ATOM 6958 C CA . LYS B 1 37 ? -26.547 -1.38 33.219 1 56.47 37 LYS B CA 1
ATOM 6959 C C . LYS B 1 37 ? -25.672 -1.989 34.281 1 56.47 37 LYS B C 1
ATOM 6961 O O . LYS B 1 37 ? -26.172 -2.662 35.188 1 56.47 37 LYS B O 1
ATOM 6966 N N . THR B 1 38 ? -24.438 -1.733 34.25 1 54.88 38 THR B N 1
ATOM 6967 C CA . THR B 1 38 ? -23.516 -2.354 35.188 1 54.88 38 THR B CA 1
ATOM 6968 C C . THR B 1 38 ? -23.547 -1.625 36.531 1 54.88 38 THR B C 1
ATOM 6970 O O . THR B 1 38 ? -23.406 -2.246 37.562 1 54.88 38 THR B O 1
ATOM 6973 N N . HIS B 1 39 ? -23.562 -0.417 36.531 1 51.38 39 HIS B N 1
ATOM 6974 C CA . HIS B 1 39 ? -23.562 0.349 37.75 1 51.38 39 HIS B CA 1
ATOM 6975 C C . HIS B 1 39 ? -24.875 0.162 38.5 1 51.38 39 HIS B C 1
ATOM 6977 O O . HIS B 1 39 ? -24.891 0.157 39.75 1 51.38 39 HIS B O 1
ATOM 6983 N N . ASN B 1 40 ? -25.938 0.02 38 1 46.62 40 ASN B N 1
ATOM 6984 C CA . ASN B 1 40 ? -27.172 -0.263 38.719 1 46.62 40 ASN B CA 1
ATOM 6985 C C . ASN B 1 40 ? -27.172 -1.666 39.312 1 46.62 40 ASN B C 1
ATOM 6987 O O . ASN B 1 40 ? -27.828 -1.915 40.344 1 46.62 40 ASN B O 1
ATOM 6991 N N . GLU B 1 41 ? -26.406 -2.596 38.844 1 43.19 41 GLU B N 1
ATOM 6992 C CA . GLU B 1 41 ? -26.328 -3.9 39.469 1 43.19 41 GLU B CA 1
ATOM 6993 C C . GLU B 1 41 ? -25.484 -3.836 40.75 1 43.19 41 GLU B C 1
ATOM 6995 O O . GLU B 1 41 ? -25.719 -4.566 41.719 1 43.19 41 GLU B O 1
ATOM 7000 N N . LYS B 1 42 ? -24.484 -2.977 40.969 1 42 42 LYS B N 1
ATOM 7001 C CA . LYS B 1 42 ? -23.688 -3.006 42.188 1 42 42 LYS B CA 1
ATOM 7002 C C . LYS B 1 42 ? -24.406 -2.305 43.312 1 42 42 LYS B C 1
ATOM 7004 O O . LYS B 1 42 ? -24.062 -2.514 44.5 1 42 42 LYS B O 1
ATOM 7009 N N . SER B 1 43 ? -25.078 -1.354 43.125 1 37.28 43 SER B N 1
ATOM 7010 C CA . SER B 1 43 ? -25.672 -0.73 44.312 1 37.28 43 SER B CA 1
ATOM 7011 C C . SER B 1 43 ? -26.547 -1.716 45.062 1 37.28 43 SER B C 1
ATOM 7013 O O . SER B 1 43 ? -26.797 -1.526 46.25 1 37.28 43 SER B O 1
ATOM 7015 N N . ASP B 1 44 ? -27.016 -2.816 44.594 1 33.75 44 ASP B N 1
ATOM 7016 C CA . ASP B 1 44 ? -27.859 -3.672 45.438 1 33.75 44 ASP B CA 1
ATOM 7017 C C . ASP B 1 44 ? -27 -4.562 46.344 1 33.75 44 ASP B C 1
ATOM 7019 O O . ASP B 1 44 ? -27.484 -5.09 47.344 1 33.75 44 ASP B O 1
ATOM 7023 N N . SER B 1 45 ? -25.75 -4.914 46.062 1 33 45 SER B N 1
ATOM 7024 C CA . SER B 1 45 ? -25.141 -6.012 46.812 1 33 45 SER B CA 1
ATOM 7025 C C . SER B 1 45 ? -24.5 -5.504 48.094 1 33 45 SER B C 1
ATOM 7027 O O . SER B 1 45 ? -24.016 -6.297 48.906 1 33 45 SER B O 1
ATOM 7029 N N . GLU B 1 46 ? -24.078 -4.316 48.375 1 30.72 46 GLU B N 1
ATOM 7030 C CA . GLU B 1 46 ? -23.297 -4.062 49.594 1 30.72 46 GLU B CA 1
ATOM 7031 C C . GLU B 1 46 ? -24.156 -4.141 50.844 1 30.72 46 GLU B C 1
ATOM 7033 O O . GLU B 1 46 ? -23.656 -3.926 51.969 1 30.72 46 GLU B O 1
ATOM 7038 N N . SER B 1 47 ? -25.375 -4.246 51 1 27.36 47 SER B N 1
ATOM 7039 C CA . SER B 1 47 ? -25.984 -4.207 52.312 1 27.36 47 SER B CA 1
ATOM 7040 C C . SER B 1 47 ? -25.75 -5.504 53.094 1 27.36 47 SER B C 1
ATOM 7042 O O . SER B 1 47 ? -25.953 -5.566 54.312 1 27.36 47 SER B O 1
ATOM 7044 N N . THR B 1 48 ? -25.453 -6.848 52.688 1 25.83 48 THR B N 1
ATOM 7045 C CA . THR B 1 48 ? -25.75 -8 53.531 1 25.83 48 THR B CA 1
ATOM 7046 C C . THR B 1 48 ? -24.516 -8.414 54.344 1 25.83 48 THR B C 1
ATOM 7048 O O . THR B 1 48 ? -24.516 -9.438 55.031 1 25.83 48 THR B O 1
ATOM 7051 N N . LEU B 1 49 ? -23.266 -8.094 54.375 1 23.64 49 LEU B N 1
ATOM 7052 C CA . LEU B 1 49 ? -22.219 -8.984 54.844 1 23.64 49 LEU B CA 1
ATOM 7053 C C . LEU B 1 49 ? -22.062 -8.859 56.375 1 23.64 49 LEU B C 1
ATOM 7055 O O . LEU B 1 49 ? -21.031 -9.266 56.906 1 23.64 49 LEU B O 1
ATOM 7059 N N . SER B 1 50 ? -22.688 -8.375 57.375 1 22.78 50 SER B N 1
ATOM 7060 C CA . SER B 1 50 ? -22.141 -8.344 58.719 1 22.78 50 SER B CA 1
ATOM 7061 C C . SER B 1 50 ? -22.234 -9.727 59.375 1 22.78 50 SER B C 1
ATOM 7063 O O . SER B 1 50 ? -22.078 -9.844 60.594 1 22.78 50 SER B O 1
ATOM 7065 N N . ASN B 1 51 ? -22.438 -11.086 58.938 1 22.11 51 ASN B N 1
ATOM 7066 C CA . ASN B 1 51 ? -22.703 -12.211 59.812 1 22.11 51 ASN B CA 1
ATOM 7067 C C . ASN B 1 51 ? -21.422 -12.719 60.5 1 22.11 51 ASN B C 1
ATOM 7069 O O . ASN B 1 51 ? -20.375 -12.781 59.844 1 22.11 51 ASN B O 1
ATOM 7073 N N . THR B 1 52 ? -21.297 -13.156 61.906 1 20.89 52 THR B N 1
ATOM 7074 C CA . THR B 1 52 ? -20.594 -13.727 63.062 1 20.89 52 THR B CA 1
ATOM 7075 C C . THR B 1 52 ? -20.078 -15.125 62.719 1 20.89 52 THR B C 1
ATOM 7077 O O . THR B 1 52 ? -20.578 -15.781 61.812 1 20.89 52 THR B O 1
ATOM 7080 N N . GLU B 1 53 ? -19.406 -16.031 63.812 1 22.84 53 GLU B N 1
ATOM 7081 C CA . GLU B 1 53 ? -18.453 -17.109 64.062 1 22.84 53 GLU B CA 1
ATOM 7082 C C . GLU B 1 53 ? -19.047 -18.469 63.688 1 22.84 53 GLU B C 1
ATOM 7084 O O . GLU B 1 53 ? -18.312 -19.438 63.5 1 22.84 53 GLU B O 1
ATOM 7089 N N . ILE B 1 54 ? -20.234 -19.047 63.875 1 22.84 54 ILE B N 1
ATOM 7090 C CA . ILE B 1 54 ? -20.547 -20.344 64.438 1 22.84 54 ILE B CA 1
ATOM 7091 C C . ILE B 1 54 ? -19.812 -21.438 63.688 1 22.84 54 ILE B C 1
ATOM 7093 O O . ILE B 1 54 ? -19.812 -21.453 62.469 1 22.84 54 ILE B O 1
ATOM 7097 N N . VAL B 1 55 ? -19 -22.453 64.5 1 23.25 55 VAL B N 1
ATOM 7098 C CA . VAL B 1 55 ? -18.062 -23.578 64.438 1 23.25 55 VAL B CA 1
ATOM 7099 C C . VAL B 1 55 ? -18.625 -24.641 63.5 1 23.25 55 VAL B C 1
ATOM 7101 O O . VAL B 1 55 ? -19.688 -24.469 62.906 1 23.25 55 VAL B O 1
ATOM 7104 N N . ASP B 1 56 ? -18.547 -26.031 64.125 1 21.64 56 ASP B N 1
ATOM 7105 C CA . ASP B 1 56 ? -18.359 -27.344 63.531 1 21.64 56 ASP B CA 1
ATOM 7106 C C . ASP B 1 56 ? -19.5 -27.641 62.562 1 21.64 56 ASP B C 1
ATOM 7108 O O . ASP B 1 56 ? -19.297 -28.266 61.5 1 21.64 56 ASP B O 1
ATOM 7112 N N . LYS B 1 57 ? -20.625 -27.688 63.188 1 20.61 57 LYS B N 1
ATOM 7113 C CA . LYS B 1 57 ? -21.609 -28.75 63.375 1 20.61 57 LYS B CA 1
ATOM 7114 C C . LYS B 1 57 ? -22.25 -29.141 62.062 1 20.61 57 LYS B C 1
ATOM 7116 O O . LYS B 1 57 ? -22.531 -28.297 61.219 1 20.61 57 LYS B O 1
ATOM 7121 N N . SER B 1 58 ? -22.344 -30.484 61.875 1 20.03 58 SER B N 1
ATOM 7122 C CA . SER B 1 58 ? -22.531 -31.312 60.688 1 20.03 58 SER B CA 1
ATOM 7123 C C . SER B 1 58 ? -23.672 -30.812 59.812 1 20.03 58 SER B C 1
ATOM 7125 O O . SER B 1 58 ? -23.578 -30.812 58.594 1 20.03 58 SER B O 1
ATOM 7127 N N . GLU B 1 59 ? -24.734 -30.641 60.5 1 18.61 59 GLU B N 1
ATOM 7128 C CA . GLU B 1 59 ? -26 -31.266 60.094 1 18.61 59 GLU B CA 1
ATOM 7129 C C . GLU B 1 59 ? -26.562 -30.594 58.844 1 18.61 59 GLU B C 1
ATOM 7131 O O . GLU B 1 59 ? -26.188 -29.469 58.5 1 18.61 59 GLU B O 1
ATOM 7136 N N . GLY B 1 60 ? -27.688 -31.062 58.438 1 18.5 60 GLY B N 1
ATOM 7137 C CA . GLY B 1 60 ? -28.406 -31.281 57.188 1 18.5 60 GLY B CA 1
ATOM 7138 C C . GLY B 1 60 ? -28.828 -29.984 56.5 1 18.5 60 GLY B C 1
ATOM 7139 O O . GLY B 1 60 ? -28.625 -29.812 55.312 1 18.5 60 GLY B O 1
ATOM 7140 N N . GLY B 1 61 ? -29.5 -29.156 57.219 1 18.27 61 GLY B N 1
ATOM 7141 C CA . GLY B 1 61 ? -30.766 -28.828 56.562 1 18.27 61 GLY B CA 1
ATOM 7142 C C . GLY B 1 61 ? -30.656 -27.672 55.594 1 18.27 61 GLY B C 1
ATOM 7143 O O . GLY B 1 61 ? -30.078 -26.641 55.906 1 18.27 61 GLY B O 1
ATOM 7144 N N . ASN B 1 62 ? -30.391 -27.906 54.406 1 19.11 62 ASN B N 1
ATOM 7145 C CA . ASN B 1 62 ? -30.203 -27.281 53.094 1 19.11 62 ASN B CA 1
ATOM 7146 C C . ASN B 1 62 ? -31.219 -26.156 52.875 1 19.11 62 ASN B C 1
ATOM 7148 O O . ASN B 1 62 ? -31.484 -25.781 51.719 1 19.11 62 ASN B O 1
ATOM 7152 N N . ASN B 1 63 ? -31.5 -25.484 53.969 1 18.33 63 ASN B N 1
ATOM 7153 C CA . ASN B 1 63 ? -32.719 -24.734 53.688 1 18.33 63 ASN B CA 1
ATOM 7154 C C . ASN B 1 63 ? -32.469 -23.625 52.656 1 18.33 63 ASN B C 1
ATOM 7156 O O . ASN B 1 63 ? -31.688 -22.719 52.906 1 18.33 63 ASN B O 1
ATOM 7160 N N . GLN B 1 64 ? -32.406 -23.984 51.406 1 20.62 64 GLN B N 1
ATOM 7161 C CA . GLN B 1 64 ? -32.625 -23.344 50.125 1 20.62 64 GLN B CA 1
ATOM 7162 C C . GLN B 1 64 ? -33.656 -22.234 50.219 1 20.62 64 GLN B C 1
ATOM 7164 O O . GLN B 1 64 ? -34.844 -22.5 50.344 1 20.62 64 GLN B O 1
ATOM 7169 N N . LEU B 1 65 ? -33.375 -21.359 51.156 1 18.39 65 LEU B N 1
ATOM 7170 C CA . LEU B 1 65 ? -34.5 -20.453 51.281 1 18.39 65 LEU B CA 1
ATOM 7171 C C . LEU B 1 65 ? -35.094 -20.094 49.938 1 18.39 65 LEU B C 1
ATOM 7173 O O . LEU B 1 65 ? -34.344 -19.922 48.938 1 18.39 65 LEU B O 1
ATOM 7177 N N . ASN B 1 66 ? -36.406 -20.156 49.875 1 19.42 66 ASN B N 1
ATOM 7178 C CA . ASN B 1 66 ? -37.562 -20.188 49 1 19.42 66 ASN B CA 1
ATOM 7179 C C . ASN B 1 66 ? -37.812 -18.844 48.344 1 19.42 66 ASN B C 1
ATOM 7181 O O . ASN B 1 66 ? -38.688 -18.094 48.719 1 19.42 66 ASN B O 1
ATOM 7185 N N . LEU B 1 67 ? -36.906 -17.938 48.406 1 18.59 67 LEU B N 1
ATOM 7186 C CA . LEU B 1 67 ? -37.5 -16.797 47.688 1 18.59 67 LEU B CA 1
ATOM 7187 C C . LEU B 1 67 ? -38.25 -17.234 46.438 1 18.59 67 LEU B C 1
ATOM 7189 O O . LEU B 1 67 ? -37.719 -17.156 45.344 1 18.59 67 LEU B O 1
ATOM 7193 N N . SER B 1 68 ? -38.812 -18.422 46.562 1 19.52 68 SER B N 1
ATOM 7194 C CA . SER B 1 68 ? -39.75 -19.234 45.812 1 19.52 68 SER B CA 1
ATOM 7195 C C . SER B 1 68 ? -41 -18.438 45.469 1 19.52 68 SER B C 1
ATOM 7197 O O . SER B 1 68 ? -41.75 -18.812 44.562 1 19.52 68 SER B O 1
ATOM 7199 N N . SER B 1 69 ? -41.469 -17.594 46.312 1 19.41 69 SER B N 1
ATOM 7200 C CA . SER B 1 69 ? -42.906 -17.422 46.469 1 19.41 69 SER B CA 1
ATOM 7201 C C . SER B 1 69 ? -43.5 -16.625 45.312 1 19.41 69 SER B C 1
ATOM 7203 O O . SER B 1 69 ? -44.719 -16.594 45.125 1 19.41 69 SER B O 1
ATOM 7205 N N . TYR B 1 70 ? -43.031 -15.461 45.125 1 18.94 70 TYR B N 1
ATOM 7206 C CA . TYR B 1 70 ? -43.875 -14.867 44.094 1 18.94 70 TYR B CA 1
ATOM 7207 C C . TYR B 1 70 ? -43.938 -15.75 42.875 1 18.94 70 TYR B C 1
ATOM 7209 O O . TYR B 1 70 ? -43.25 -15.5 41.875 1 18.94 70 TYR B O 1
ATOM 7217 N N . GLU B 1 71 ? -43.812 -17.016 43.156 1 20.16 71 GLU B N 1
ATOM 7218 C CA . GLU B 1 71 ? -43.906 -18.172 42.25 1 20.16 71 GLU B CA 1
ATOM 7219 C C . GLU B 1 71 ? -45.156 -18.078 41.375 1 20.16 71 GLU B C 1
ATOM 7221 O O . GLU B 1 71 ? -45.031 -18.219 40.156 1 20.16 71 GLU B O 1
ATOM 7226 N N . LYS B 1 72 ? -46.281 -18.594 42.031 1 19 72 LYS B N 1
ATOM 7227 C CA . LYS B 1 72 ? -47.594 -19.141 41.75 1 19 72 LYS B CA 1
ATOM 7228 C C . LYS B 1 72 ? -48.625 -18.031 41.531 1 19 72 LYS B C 1
ATOM 7230 O O . LYS B 1 72 ? -49.5 -17.828 42.375 1 19 72 LYS B O 1
ATOM 7235 N N . VAL B 1 73 ? -48.438 -16.828 41.719 1 21.14 73 VAL B N 1
ATOM 7236 C CA . VAL B 1 73 ? -49.781 -16.297 41.5 1 21.14 73 VAL B CA 1
ATOM 7237 C C . VAL B 1 73 ? -50.469 -17.125 40.406 1 21.14 73 VAL B C 1
ATOM 7239 O O . VAL B 1 73 ? -49.875 -17.453 39.375 1 21.14 73 VAL B O 1
ATOM 7242 N N . GLY B 1 74 ? -51.469 -17.875 41 1 18.48 74 GLY B N 1
ATOM 7243 C CA . GLY B 1 74 ? -52.531 -18.625 40.312 1 18.48 74 GLY B CA 1
ATOM 7244 C C . GLY B 1 74 ? -52.875 -18.047 38.969 1 18.48 74 GLY B C 1
ATOM 7245 O O . GLY B 1 74 ? -53.219 -16.859 38.844 1 18.48 74 GLY B O 1
ATOM 7246 N N . SER B 1 75 ? -52.094 -18.359 38.094 1 19.89 75 SER B N 1
ATOM 7247 C CA . SER B 1 75 ? -52.844 -18.641 36.875 1 19.89 75 SER B CA 1
ATOM 7248 C C . SER B 1 75 ? -54.156 -19.375 37.156 1 19.89 75 SER B C 1
ATOM 7250 O O . SER B 1 75 ? -54.125 -20.547 37.562 1 19.89 75 SER B O 1
ATOM 7252 N N . ALA B 1 76 ? -55 -18.906 38.219 1 20.7 76 ALA B N 1
ATOM 7253 C CA . ALA B 1 76 ? -56.344 -19.141 37.688 1 20.7 76 ALA B CA 1
ATOM 7254 C C . ALA B 1 76 ? -56.375 -19.016 36.188 1 20.7 76 ALA B C 1
ATOM 7256 O O . ALA B 1 76 ? -56.281 -17.906 35.625 1 20.7 76 ALA B O 1
ATOM 7257 N N . ARG B 1 77 ? -55.594 -19.734 35.812 1 22.23 77 ARG B N 1
ATOM 7258 C CA . ARG B 1 77 ? -55.969 -20.484 34.594 1 22.23 77 ARG B CA 1
ATOM 7259 C C . ARG B 1 77 ? -57.469 -20.812 34.594 1 22.23 77 ARG B C 1
ATOM 7261 O O . ARG B 1 77 ? -57.906 -21.641 35.406 1 22.23 77 ARG B O 1
ATOM 7268 N N . TYR B 1 78 ? -58.312 -19.594 34.75 1 22.03 78 TYR B N 1
ATOM 7269 C CA . TYR B 1 78 ? -59.625 -19.922 34.188 1 22.03 78 TYR B CA 1
ATOM 7270 C C . TYR B 1 78 ? -59.562 -21.109 33.25 1 22.03 78 TYR B C 1
ATOM 7272 O O . TYR B 1 78 ? -58.781 -21.109 32.281 1 22.03 78 TYR B O 1
ATOM 7280 N N . LYS B 1 79 ? -59.531 -22.25 33.781 1 26.27 79 LYS B N 1
ATOM 7281 C CA . LYS B 1 79 ? -60.062 -23.484 33.219 1 26.27 79 LYS B CA 1
ATOM 7282 C C . LYS B 1 79 ? -61.281 -23.219 32.344 1 26.27 79 LYS B C 1
ATOM 7284 O O . LYS B 1 79 ? -62 -24.156 31.969 1 26.27 79 LYS B O 1
ATOM 7289 N N . ASP B 1 80 ? -61.938 -22.125 32.75 1 24.38 80 ASP B N 1
ATOM 7290 C CA . ASP B 1 80 ? -62.719 -21.844 31.562 1 24.38 80 ASP B CA 1
ATOM 7291 C C . ASP B 1 80 ? -61.844 -21.688 30.344 1 24.38 80 ASP B C 1
ATOM 7293 O O . ASP B 1 80 ? -60.938 -20.844 30.328 1 24.38 80 ASP B O 1
ATOM 7297 N N . LYS B 1 81 ? -61.375 -22.734 29.812 1 27.38 81 LYS B N 1
ATOM 7298 C CA . LYS B 1 81 ? -61.031 -23.156 28.469 1 27.38 81 LYS B CA 1
ATOM 7299 C C . LYS B 1 81 ? -61.375 -22.078 27.453 1 27.38 81 LYS B C 1
ATOM 7301 O O . LYS B 1 81 ? -62.25 -22.266 26.609 1 27.38 81 LYS B O 1
ATOM 7306 N N . LYS B 1 82 ? -61.5 -20.891 28.062 1 28.19 82 LYS B N 1
ATOM 7307 C CA . LYS B 1 82 ? -61.719 -20.031 26.891 1 28.19 82 LYS B CA 1
ATOM 7308 C C . LYS B 1 82 ? -60.562 -20.141 25.906 1 28.19 82 LYS B C 1
ATOM 7310 O O . LYS B 1 82 ? -59.406 -20.406 26.297 1 28.19 82 LYS B O 1
ATOM 7315 N N . ILE B 1 83 ? -60.75 -20.219 24.641 1 26.75 83 ILE B N 1
ATOM 7316 C CA . ILE B 1 83 ? -60.062 -20.188 23.359 1 26.75 83 ILE B CA 1
ATOM 7317 C C . ILE B 1 83 ? -58.875 -19.219 23.406 1 26.75 83 ILE B C 1
ATOM 7319 O O . ILE B 1 83 ? -59.094 -18 23.547 1 26.75 83 ILE B O 1
ATOM 7323 N N . LEU B 1 84 ? -58 -19.297 24.547 1 35.91 84 LEU B N 1
ATOM 7324 C CA . LEU B 1 84 ? -56.844 -18.453 24.219 1 35.91 84 LEU B CA 1
ATOM 7325 C C . LEU B 1 84 ? -56.781 -18.172 22.719 1 35.91 84 LEU B C 1
ATOM 7327 O O . LEU B 1 84 ? -56.688 -19.094 21.906 1 35.91 84 LEU B O 1
ATOM 7331 N N . ASP B 1 85 ? -57.375 -17.312 22.406 1 35.62 85 ASP B N 1
ATOM 7332 C CA . ASP B 1 85 ? -57.781 -17.062 21.031 1 35.62 85 ASP B CA 1
ATOM 7333 C C . ASP B 1 85 ? -56.625 -17.234 20.062 1 35.62 85 ASP B C 1
ATOM 7335 O O . ASP B 1 85 ? -55.469 -16.953 20.406 1 35.62 85 ASP B O 1
ATOM 7339 N N . GLN B 1 86 ? -56.406 -18.25 19.188 1 40.53 86 GLN B N 1
ATOM 7340 C CA . GLN B 1 86 ? -55.562 -18.547 18.016 1 40.53 86 GLN B CA 1
ATOM 7341 C C . GLN B 1 86 ? -54.75 -17.328 17.609 1 40.53 86 GLN B C 1
ATOM 7343 O O . GLN B 1 86 ? -53.75 -17.469 16.891 1 40.53 86 GLN B O 1
ATOM 7348 N N . SER B 1 87 ? -55.094 -16.234 18.188 1 49.53 87 SER B N 1
ATOM 7349 C CA . SER B 1 87 ? -54.531 -15.008 17.688 1 49.53 87 SER B CA 1
ATOM 7350 C C . SER B 1 87 ? -53.25 -14.648 18.422 1 49.53 87 SER B C 1
ATOM 7352 O O . SER B 1 87 ? -52.281 -14.164 17.812 1 49.53 87 SER B O 1
ATOM 7354 N N . CYS B 1 88 ? -53 -14.93 19.828 1 50.62 88 CYS B N 1
ATOM 7355 C CA . CYS B 1 88 ? -51.812 -14.5 20.578 1 50.62 88 CYS B CA 1
ATOM 7356 C C . CYS B 1 88 ? -50.625 -15.375 20.234 1 50.62 88 CYS B C 1
ATOM 7358 O O . CYS B 1 88 ? -49.5 -14.875 20.125 1 50.62 88 CYS B O 1
ATOM 7360 N N . VAL B 1 89 ? -50.75 -16.703 20.328 1 54.75 89 VAL B N 1
ATOM 7361 C CA . VAL B 1 89 ? -49.688 -17.625 19.969 1 54.75 89 VAL B CA 1
ATOM 7362 C C . VAL B 1 89 ? -49.156 -17.297 18.562 1 54.75 89 VAL B C 1
ATOM 7364 O O . VAL B 1 89 ? -47.969 -17.328 18.312 1 54.75 89 VAL B O 1
ATOM 7367 N N . GLU B 1 90 ? -50.031 -17.016 17.766 1 60.53 90 GLU B N 1
ATOM 7368 C CA . GLU B 1 90 ? -49.688 -16.641 16.406 1 60.53 90 GLU B CA 1
ATOM 7369 C C . GLU B 1 90 ? -48.875 -15.352 16.375 1 60.53 90 GLU B C 1
ATOM 7371 O O . GLU B 1 90 ? -47.938 -15.211 15.594 1 60.53 90 GLU B O 1
ATOM 7376 N N . ASP B 1 91 ? -49.156 -14.578 17.469 1 64.56 91 ASP B N 1
ATOM 7377 C CA . ASP B 1 91 ? -48.469 -13.281 17.531 1 64.56 91 ASP B CA 1
ATOM 7378 C C . ASP B 1 91 ? -47.031 -13.438 17.953 1 64.56 91 ASP B C 1
ATOM 7380 O O . ASP B 1 91 ? -46.125 -12.805 17.391 1 64.56 91 ASP B O 1
ATOM 7384 N N . LEU B 1 92 ? -46.781 -14.312 18.953 1 71.5 92 LEU B N 1
ATOM 7385 C CA . LEU B 1 92 ? -45.406 -14.523 19.422 1 71.5 92 LEU B CA 1
ATOM 7386 C C . LEU B 1 92 ? -44.562 -15.211 18.359 1 71.5 92 LEU B C 1
ATOM 7388 O O . LEU B 1 92 ? -43.375 -14.898 18.203 1 71.5 92 LEU B O 1
ATOM 7392 N N . ALA B 1 93 ? -45.219 -16.047 17.703 1 79.62 93 ALA B N 1
ATOM 7393 C CA . ALA B 1 93 ? -44.531 -16.766 16.641 1 79.62 93 ALA B CA 1
ATOM 7394 C C . ALA B 1 93 ? -44.125 -15.812 15.508 1 79.62 93 ALA B C 1
ATOM 7396 O O . ALA B 1 93 ? -43.062 -15.953 14.922 1 79.62 93 ALA B O 1
ATOM 7397 N N . GLU B 1 94 ? -44.938 -14.852 15.336 1 83.88 94 GLU B N 1
ATOM 7398 C CA . GLU B 1 94 ? -44.656 -13.891 14.273 1 83.88 94 GLU B CA 1
ATOM 7399 C C . GLU B 1 94 ? -43.469 -13 14.625 1 83.88 94 GLU B C 1
ATOM 7401 O O . GLU B 1 94 ? -42.625 -12.711 13.766 1 83.88 94 GLU B O 1
ATOM 7406 N N . VAL B 1 95 ? -43.375 -12.68 15.852 1 86.69 95 VAL B N 1
ATOM 7407 C CA . VAL B 1 95 ? -42.25 -11.844 16.297 1 86.69 95 VAL B CA 1
ATOM 7408 C C . VAL B 1 95 ? -40.969 -12.641 16.281 1 86.69 95 VAL B C 1
ATOM 7410 O O . VAL B 1 95 ? -39.906 -12.117 15.914 1 86.69 95 VAL B O 1
ATOM 7413 N N . GLU B 1 96 ? -41.094 -13.891 16.641 1 89.56 96 GLU B N 1
ATOM 7414 C CA . GLU B 1 96 ? -39.906 -14.75 16.609 1 89.56 96 GLU B CA 1
ATOM 7415 C C . GLU B 1 96 ? -39.406 -14.953 15.188 1 89.56 96 GLU B C 1
ATOM 7417 O O . GLU B 1 96 ? -38.188 -14.953 14.953 1 89.56 96 GLU B O 1
ATOM 7422 N N . ASN B 1 97 ? -40.312 -15.117 14.312 1 90.56 97 ASN B N 1
ATOM 7423 C CA . ASN B 1 97 ? -39.938 -15.258 12.906 1 90.56 97 ASN B CA 1
ATOM 7424 C C . ASN B 1 97 ? -39.281 -13.984 12.375 1 90.56 97 ASN B C 1
ATOM 7426 O O . ASN B 1 97 ? -38.344 -14.047 11.578 1 90.56 97 ASN B O 1
ATOM 7430 N N . PHE B 1 98 ? -39.781 -12.883 12.844 1 93 98 PHE B N 1
ATOM 7431 C CA . PHE B 1 98 ? -39.219 -11.602 12.453 1 93 98 PHE B CA 1
ATOM 7432 C C . PHE B 1 98 ? -37.812 -11.445 12.992 1 93 98 PHE B C 1
ATOM 7434 O O . PHE B 1 98 ? -36.906 -10.992 12.273 1 93 98 PHE B O 1
ATOM 7441 N N . ASN B 1 99 ? -37.625 -11.883 14.141 1 92 99 ASN B N 1
ATOM 7442 C CA . ASN B 1 99 ? -36.312 -11.797 14.75 1 92 99 ASN B CA 1
ATOM 7443 C C . ASN B 1 99 ? -35.281 -12.719 14.062 1 92 99 ASN B C 1
ATOM 7445 O O . ASN B 1 99 ? -34.125 -12.375 13.922 1 92 99 ASN B O 1
ATOM 7449 N N . ASN B 1 100 ? -35.75 -13.844 13.672 1 91.88 100 ASN B N 1
ATOM 7450 C CA . ASN B 1 100 ? -34.875 -14.758 12.93 1 91.88 100 ASN B CA 1
ATOM 7451 C C . ASN B 1 100 ? -34.5 -14.195 11.57 1 91.88 100 ASN B C 1
ATOM 7453 O O . ASN B 1 100 ? -33.375 -14.398 11.094 1 91.88 100 ASN B O 1
ATOM 7457 N N . LEU B 1 101 ? -35.406 -13.539 10.992 1 92.25 101 LEU B N 1
ATOM 7458 C CA . LEU B 1 101 ? -35.125 -12.883 9.719 1 92.25 101 LEU B CA 1
ATOM 7459 C C . LEU B 1 101 ? -34.062 -11.812 9.883 1 92.25 101 LEU B C 1
ATOM 7461 O O . LEU B 1 101 ? -33.125 -11.734 9.078 1 92.25 101 LEU B O 1
ATOM 7465 N N . ILE B 1 102 ? -34.188 -11.055 10.883 1 93.12 102 ILE B N 1
ATOM 7466 C CA . ILE B 1 102 ? -33.25 -10 11.18 1 93.12 102 ILE B CA 1
ATOM 7467 C C . ILE B 1 102 ? -31.859 -10.617 11.438 1 93.12 102 ILE B C 1
ATOM 7469 O O . ILE B 1 102 ? -30.859 -10.133 10.906 1 93.12 102 ILE B O 1
ATOM 7473 N N . LYS B 1 103 ? -31.891 -11.672 12.164 1 92.06 103 LYS B N 1
ATOM 7474 C CA . LYS B 1 103 ? -30.641 -12.336 12.5 1 92.06 103 LYS B CA 1
ATOM 7475 C C . LYS B 1 103 ? -29.938 -12.852 11.242 1 92.06 103 LYS B C 1
ATOM 7477 O O . LYS B 1 103 ? -28.719 -12.719 11.109 1 92.06 103 LYS B O 1
ATOM 7482 N N . ASN B 1 104 ? -30.641 -13.359 10.398 1 91.44 104 ASN B N 1
ATOM 7483 C CA . ASN B 1 104 ? -30.078 -13.875 9.156 1 91.44 104 ASN B CA 1
ATOM 7484 C C . ASN B 1 104 ? -29.531 -12.75 8.281 1 91.44 104 ASN B C 1
ATOM 7486 O O . ASN B 1 104 ? -28.453 -12.883 7.699 1 91.44 104 ASN B O 1
ATOM 7490 N N . GLN B 1 105 ? -30.281 -11.695 8.219 1 92.62 105 GLN B N 1
ATOM 7491 C CA . GLN B 1 105 ? -29.844 -10.555 7.414 1 92.62 105 GLN B CA 1
ATOM 7492 C C . GLN B 1 105 ? -28.562 -9.938 7.98 1 92.62 105 GLN B C 1
ATOM 7494 O O . GLN B 1 105 ? -27.672 -9.562 7.23 1 92.62 105 GLN B O 1
ATOM 7499 N N . VAL B 1 106 ? -28.516 -9.891 9.219 1 94.19 106 VAL B N 1
ATOM 7500 C CA . VAL B 1 106 ? -27.359 -9.312 9.898 1 94.19 106 VAL B CA 1
ATOM 7501 C C . VAL B 1 106 ? -26.141 -10.211 9.703 1 94.19 106 VAL B C 1
ATOM 7503 O O . VAL B 1 106 ? -25.016 -9.719 9.508 1 94.19 106 VAL B O 1
ATOM 7506 N N . THR B 1 107 ? -26.328 -11.492 9.742 1 93.5 107 THR B N 1
ATOM 7507 C CA . THR B 1 107 ? -25.234 -12.438 9.539 1 93.5 107 THR B CA 1
ATOM 7508 C C . THR B 1 107 ? -24.625 -12.258 8.156 1 93.5 107 THR B C 1
ATOM 7510 O O . THR B 1 107 ? -23.406 -12.195 8.023 1 93.5 107 THR B O 1
ATOM 7513 N N . VAL B 1 108 ? -25.469 -12.133 7.199 1 92.56 108 VAL B N 1
ATOM 7514 C CA . VAL B 1 108 ? -25 -11.977 5.824 1 92.56 108 VAL B CA 1
ATOM 7515 C C . VAL B 1 108 ? -24.266 -10.648 5.676 1 92.56 108 VAL B C 1
ATOM 7517 O O . VAL B 1 108 ? -23.203 -10.594 5.059 1 92.56 108 VAL B O 1
ATOM 7520 N N . LEU B 1 109 ? -24.75 -9.68 6.281 1 95.5 109 LEU B N 1
ATOM 7521 C CA . LEU B 1 109 ? -24.172 -8.352 6.184 1 95.5 109 LEU B CA 1
ATOM 7522 C C . LEU B 1 109 ? -22.781 -8.32 6.824 1 95.5 109 LEU B C 1
ATOM 7524 O O . LEU B 1 109 ? -21.812 -7.859 6.207 1 95.5 109 LEU B O 1
ATOM 7528 N N . ILE B 1 110 ? -22.719 -8.836 7.992 1 95.69 110 ILE B N 1
ATOM 7529 C CA . ILE B 1 110 ? -21.469 -8.789 8.758 1 95.69 110 ILE B CA 1
ATOM 7530 C C . ILE B 1 110 ? -20.406 -9.609 8.047 1 95.69 110 ILE B C 1
ATOM 7532 O O . ILE B 1 110 ? -19.25 -9.188 7.949 1 95.69 110 ILE B O 1
ATOM 7536 N N . THR B 1 111 ? -20.75 -10.734 7.59 1 95.25 111 THR B N 1
ATOM 7537 C CA . THR B 1 111 ? -19.781 -11.602 6.93 1 95.25 111 THR B CA 1
ATOM 7538 C C . THR B 1 111 ? -19.297 -10.977 5.625 1 95.25 111 THR B C 1
ATOM 7540 O O . THR B 1 111 ? -18.109 -11.07 5.281 1 95.25 111 THR B O 1
ATOM 7543 N N . LYS B 1 112 ? -20.141 -10.336 4.93 1 94.94 112 LYS B N 1
ATOM 7544 C CA . LYS B 1 112 ? -19.75 -9.656 3.697 1 94.94 112 LYS B CA 1
ATOM 7545 C C . LYS B 1 112 ? -18.781 -8.508 3.982 1 94.94 112 LYS B C 1
ATOM 7547 O O . LYS B 1 112 ? -17.797 -8.32 3.264 1 94.94 112 LYS B O 1
ATOM 7552 N N . LEU B 1 113 ? -19.094 -7.773 5.016 1 96.31 113 LEU B N 1
ATOM 7553 C CA . LEU B 1 113 ? -18.234 -6.656 5.387 1 96.31 113 LEU B CA 1
ATOM 7554 C C . LEU B 1 113 ? -16.828 -7.145 5.766 1 96.31 113 LEU B C 1
ATOM 7556 O O . LEU B 1 113 ? -15.828 -6.594 5.301 1 96.31 113 LEU B O 1
ATOM 7560 N N . TYR B 1 114 ? -16.797 -8.18 6.52 1 96.44 114 TYR B N 1
ATOM 7561 C CA . TYR B 1 114 ? -15.523 -8.695 7.008 1 96.44 114 TYR B CA 1
ATOM 7562 C C . TYR B 1 114 ? -14.758 -9.391 5.895 1 96.44 114 TYR B C 1
ATOM 7564 O O . TYR B 1 114 ? -13.531 -9.539 5.977 1 96.44 114 TYR B O 1
ATOM 7572 N N . SER B 1 115 ? -15.445 -9.82 4.824 1 95.25 115 SER B N 1
ATOM 7573 C CA . SER B 1 115 ? -14.805 -10.57 3.75 1 95.25 115 SER B CA 1
ATOM 7574 C C . SER B 1 115 ? -14.016 -9.648 2.82 1 95.25 115 SER B C 1
ATOM 7576 O O . SER B 1 115 ? -13.18 -10.109 2.045 1 95.25 115 SER B O 1
ATOM 7578 N N . LYS B 1 116 ? -14.32 -8.375 2.84 1 95 116 LYS B N 1
ATOM 7579 C CA . LYS B 1 116 ? -13.609 -7.418 1.998 1 95 116 LYS B CA 1
ATOM 7580 C C . LYS B 1 116 ? -12.211 -7.141 2.547 1 95 116 LYS B C 1
ATOM 7582 O O . LYS B 1 116 ? -12.055 -6.445 3.553 1 95 116 LYS B O 1
ATOM 7587 N N . MET B 1 117 ? -11.172 -7.555 1.833 1 94 117 MET B N 1
ATOM 7588 C CA . MET B 1 117 ? -9.797 -7.562 2.314 1 94 117 MET B CA 1
ATOM 7589 C C . MET B 1 117 ? -9.273 -6.141 2.492 1 94 117 MET B C 1
ATOM 7591 O O . MET B 1 117 ? -8.422 -5.891 3.348 1 94 117 MET B O 1
ATOM 7595 N N . THR B 1 118 ? -9.797 -5.195 1.79 1 93.31 118 THR B N 1
ATOM 7596 C CA . THR B 1 118 ? -9.289 -3.828 1.841 1 93.31 118 THR B CA 1
ATOM 7597 C C . THR B 1 118 ? -10.039 -3.01 2.887 1 93.31 118 THR B C 1
ATOM 7599 O O . THR B 1 118 ? -9.805 -1.809 3.027 1 93.31 118 THR B O 1
ATOM 7602 N N . LEU B 1 119 ? -10.945 -3.617 3.555 1 95.19 119 LEU B N 1
ATOM 7603 C CA . LEU B 1 119 ? -11.68 -2.971 4.637 1 95.19 119 LEU B CA 1
ATOM 7604 C C . LEU B 1 119 ? -11.148 -3.416 5.996 1 95.19 119 LEU B C 1
ATOM 7606 O O . LEU B 1 119 ? -11.461 -4.516 6.457 1 95.19 119 LEU B O 1
ATOM 7610 N N . PRO B 1 120 ? -10.383 -2.545 6.613 1 93.69 120 PRO B N 1
ATOM 7611 C CA . PRO B 1 120 ? -9.875 -2.928 7.934 1 93.69 120 PRO B CA 1
ATOM 7612 C C . PRO B 1 120 ? -10.992 -3.176 8.945 1 93.69 120 PRO B C 1
ATOM 7614 O O . PRO B 1 120 ? -12.078 -2.602 8.82 1 93.69 120 PRO B O 1
ATOM 7617 N N . ARG B 1 121 ? -10.734 -3.945 9.953 1 93.62 121 ARG B N 1
ATOM 7618 C CA . ARG B 1 121 ? -11.727 -4.344 10.938 1 93.62 121 ARG B CA 1
ATOM 7619 C C . ARG B 1 121 ? -12.242 -3.137 11.727 1 93.62 121 ARG B C 1
ATOM 7621 O O . ARG B 1 121 ? -13.422 -3.066 12.062 1 93.62 121 ARG B O 1
ATOM 7628 N N . ILE B 1 122 ? -11.367 -2.203 11.961 1 92.56 122 ILE B N 1
ATOM 7629 C CA . ILE B 1 122 ? -11.758 -1.014 12.703 1 92.56 122 ILE B CA 1
ATOM 7630 C C . ILE B 1 122 ? -12.805 -0.229 11.914 1 92.56 122 ILE B C 1
ATOM 7632 O O . ILE B 1 122 ? -13.719 0.356 12.5 1 92.56 122 ILE B O 1
ATOM 7636 N N . LEU B 1 123 ? -12.68 -0.201 10.625 1 94.5 123 LEU B N 1
ATOM 7637 C CA . LEU B 1 123 ? -13.625 0.526 9.789 1 94.5 123 LEU B CA 1
ATOM 7638 C C . LEU B 1 123 ? -14.969 -0.194 9.742 1 94.5 123 LEU B C 1
ATOM 7640 O O . LEU B 1 123 ? -16.016 0.44 9.57 1 94.5 123 LEU B O 1
ATOM 7644 N N . VAL B 1 124 ? -14.945 -1.52 9.844 1 95.94 124 VAL B N 1
ATOM 7645 C CA . VAL B 1 124 ? -16.203 -2.26 9.906 1 95.94 124 VAL B CA 1
ATOM 7646 C C . VAL B 1 124 ? -17.016 -1.782 11.102 1 95.94 124 VAL B C 1
ATOM 7648 O O . VAL B 1 124 ? -18.219 -1.55 10.977 1 95.94 124 VAL B O 1
ATOM 7651 N N . GLN B 1 125 ? -16.328 -1.611 12.219 1 94.5 125 GLN B N 1
ATOM 7652 C CA . GLN B 1 125 ? -17 -1.1 13.414 1 94.5 125 GLN B CA 1
ATOM 7653 C C . GLN B 1 125 ? -17.562 0.298 13.172 1 94.5 125 GLN B C 1
ATOM 7655 O O . GLN B 1 125 ? -18.703 0.582 13.523 1 94.5 125 GLN B O 1
ATOM 7660 N N . ASP B 1 126 ? -16.797 1.134 12.531 1 94.62 126 ASP B N 1
ATOM 7661 C CA . ASP B 1 126 ? -17.234 2.496 12.234 1 94.62 126 ASP B CA 1
ATOM 7662 C C . ASP B 1 126 ? -18.469 2.492 11.32 1 94.62 126 ASP B C 1
ATOM 7664 O O . ASP B 1 126 ? -19.406 3.264 11.531 1 94.62 126 ASP B O 1
ATOM 7668 N N . ILE B 1 127 ? -18.438 1.652 10.352 1 95.75 127 ILE B N 1
ATOM 7669 C CA . ILE B 1 127 ? -19.516 1.579 9.359 1 95.75 127 ILE B CA 1
ATOM 7670 C C . ILE B 1 127 ? -20.797 1.119 10.039 1 95.75 127 ILE B C 1
ATOM 7672 O O . ILE B 1 127 ? -21.859 1.702 9.82 1 95.75 127 ILE B O 1
ATOM 7676 N N . ILE B 1 128 ? -20.688 0.143 10.859 1 95 128 ILE B N 1
ATOM 7677 C CA . ILE B 1 128 ? -21.859 -0.355 11.57 1 95 128 ILE B CA 1
ATOM 7678 C C . ILE B 1 128 ? -22.422 0.745 12.469 1 95 128 ILE B C 1
ATOM 7680 O O . ILE B 1 128 ? -23.641 0.988 12.469 1 95 128 ILE B O 1
ATOM 7684 N N . ASN B 1 129 ? -21.531 1.455 13.148 1 93.56 129 ASN B N 1
ATOM 7685 C CA . ASN B 1 129 ? -21.969 2.555 14.008 1 93.56 129 ASN B CA 1
ATOM 7686 C C . ASN B 1 129 ? -22.641 3.664 13.195 1 93.56 129 ASN B C 1
ATOM 7688 O O . ASN B 1 129 ? -23.656 4.227 13.617 1 93.56 129 ASN B O 1
ATOM 7692 N N . ASP B 1 130 ? -22.078 3.949 12.078 1 93.31 130 ASP B N 1
ATOM 7693 C CA . ASP B 1 130 ? -22.609 5.012 11.227 1 93.31 130 ASP B CA 1
ATOM 7694 C C . ASP B 1 130 ? -24 4.656 10.703 1 93.31 130 ASP B C 1
ATOM 7696 O O . ASP B 1 130 ? -24.891 5.5 10.672 1 93.31 130 ASP B O 1
ATOM 7700 N N . PHE B 1 131 ? -24.188 3.449 10.312 1 93.06 131 PHE B N 1
ATOM 7701 C CA . PHE B 1 131 ? -25.484 3.027 9.789 1 93.06 131 PHE B CA 1
ATOM 7702 C C . PHE B 1 131 ? -26.516 2.922 10.906 1 93.06 131 PHE B C 1
ATOM 7704 O O . PHE B 1 131 ? -27.688 3.232 10.703 1 93.06 131 PHE B O 1
ATOM 7711 N N . GLU B 1 132 ? -26.062 2.49 12.016 1 90.81 132 GLU B N 1
ATOM 7712 C CA . GLU B 1 132 ? -26.969 2.479 13.164 1 90.81 132 GLU B CA 1
ATOM 7713 C C . GLU B 1 132 ? -27.453 3.885 13.492 1 90.81 132 GLU B C 1
ATOM 7715 O O . GLU B 1 132 ? -28.656 4.09 13.711 1 90.81 132 GLU B O 1
ATOM 7720 N N . SER B 1 133 ? -26.594 4.812 13.469 1 89.75 133 SER B N 1
ATOM 7721 C CA . SER B 1 133 ? -26.938 6.199 13.75 1 89.75 133 SER B CA 1
ATOM 7722 C C . SER B 1 133 ? -27.875 6.762 12.688 1 89.75 133 SER B C 1
ATOM 7724 O O . SER B 1 133 ? -28.734 7.598 12.984 1 89.75 133 SER B O 1
ATOM 7726 N N . CYS B 1 134 ? -27.734 6.301 11.531 1 91.81 134 CYS B N 1
ATOM 7727 C CA . CYS B 1 134 ? -28.516 6.801 10.406 1 91.81 134 CYS B CA 1
ATOM 7728 C C . CYS B 1 134 ? -29.984 6.363 10.516 1 91.81 134 CYS B C 1
ATOM 7730 O O . CYS B 1 134 ? -30.891 7.105 10.125 1 91.81 134 CYS B O 1
ATOM 7732 N N . PHE B 1 135 ? -30.266 5.219 11.141 1 91.44 135 PHE B N 1
ATOM 7733 C CA . PHE B 1 135 ? -31.609 4.656 11.133 1 91.44 135 PHE B CA 1
ATOM 7734 C C . PHE B 1 135 ? -32.281 4.883 12.477 1 91.44 135 PHE B C 1
ATOM 7736 O O . PHE B 1 135 ? -33.531 4.766 12.578 1 91.44 135 PHE B O 1
ATOM 7743 N N . VAL B 1 136 ? -31.531 5.207 13.445 1 89.31 136 VAL B N 1
ATOM 7744 C CA . VAL B 1 136 ? -32.062 5.258 14.805 1 89.31 136 VAL B CA 1
ATOM 7745 C C . VAL B 1 136 ? -33.094 6.363 14.906 1 89.31 136 VAL B C 1
ATOM 7747 O O . VAL B 1 136 ? -34.219 6.133 15.391 1 89.31 136 VAL B O 1
ATOM 7750 N N . LEU B 1 137 ? -32.844 7.539 14.43 1 89 137 LEU B N 1
ATOM 7751 C CA . LEU B 1 137 ? -33.75 8.68 14.586 1 89 137 LEU B CA 1
ATOM 7752 C C . LEU B 1 137 ? -35 8.508 13.758 1 89 137 LEU B C 1
ATOM 7754 O O . LEU B 1 137 ? -36.125 8.688 14.258 1 89 137 LEU B O 1
ATOM 7758 N N . PRO B 1 138 ? -34.844 8.117 12.492 1 92.06 138 PRO B N 1
ATOM 7759 C CA . PRO B 1 138 ? -36.031 7.883 11.703 1 92.06 138 PRO B CA 1
ATOM 7760 C C . PRO B 1 138 ? -36.938 6.797 12.297 1 92.06 138 PRO B C 1
ATOM 7762 O O . PRO B 1 138 ? -38.156 6.93 12.305 1 92.06 138 PRO B O 1
ATOM 7765 N N . LEU B 1 139 ? -36.375 5.781 12.812 1 92.62 139 LEU B N 1
ATOM 7766 C CA . LEU B 1 139 ? -37.156 4.695 13.391 1 92.62 139 LEU B CA 1
ATOM 7767 C C . LEU B 1 139 ? -37.844 5.141 14.688 1 92.62 139 LEU B C 1
ATOM 7769 O O . LEU B 1 139 ? -38.938 4.719 14.984 1 92.62 139 LEU B O 1
ATOM 7773 N N . GLU B 1 140 ? -37.156 5.949 15.406 1 91.44 140 GLU B N 1
ATOM 7774 C CA . GLU B 1 140 ? -37.75 6.512 16.625 1 91.44 140 GLU B CA 1
ATOM 7775 C C . GLU B 1 140 ? -38.969 7.387 16.297 1 91.44 140 GLU B C 1
ATOM 7777 O O . GLU B 1 140 ? -39.969 7.355 17 1 91.44 140 GLU B O 1
ATOM 7782 N N . ASP B 1 141 ? -38.875 8.102 15.258 1 92.31 141 ASP B N 1
ATOM 7783 C CA . ASP B 1 141 ? -39.969 8.945 14.812 1 92.31 141 ASP B CA 1
ATOM 7784 C C . ASP B 1 141 ? -41.156 8.109 14.391 1 92.31 141 ASP B C 1
ATOM 7786 O O . ASP B 1 141 ? -42.312 8.461 14.688 1 92.31 141 ASP B O 1
ATOM 7790 N N . ILE B 1 142 ? -40.906 7.051 13.695 1 92.38 142 ILE B N 1
ATOM 7791 C CA . ILE B 1 142 ? -41.969 6.145 13.273 1 92.38 142 ILE B CA 1
ATOM 7792 C C . ILE B 1 142 ? -42.625 5.516 14.5 1 92.38 142 ILE B C 1
ATOM 7794 O O . ILE B 1 142 ? -43.844 5.441 14.586 1 92.38 142 ILE B O 1
ATOM 7798 N N . LYS B 1 143 ? -41.875 5.125 15.469 1 91.94 143 LYS B N 1
ATOM 7799 C CA . LYS B 1 143 ? -42.406 4.527 16.703 1 91.94 143 LYS B CA 1
ATOM 7800 C C . LYS B 1 143 ? -43.281 5.516 17.453 1 91.94 143 LYS B C 1
ATOM 7802 O O . LYS B 1 143 ? -44.344 5.145 17.969 1 91.94 143 LYS B O 1
ATOM 7807 N N . ASN B 1 144 ? -42.812 6.699 17.516 1 91.19 144 ASN B N 1
ATOM 7808 C CA . ASN B 1 144 ? -43.594 7.734 18.203 1 91.19 144 ASN B CA 1
ATOM 7809 C C . ASN B 1 144 ? -44.938 7.977 17.516 1 91.19 144 ASN B C 1
ATOM 7811 O O . ASN B 1 144 ? -45.969 8.164 18.188 1 91.19 144 ASN B O 1
ATOM 7815 N N . LYS B 1 145 ? -44.906 7.93 16.234 1 90.62 145 LYS B N 1
ATOM 7816 C CA . LYS B 1 145 ? -46.125 8.125 15.484 1 90.62 145 LYS B CA 1
ATOM 7817 C C . LYS B 1 145 ? -47.094 6.949 15.688 1 90.62 145 LYS B C 1
ATOM 7819 O O . LYS B 1 145 ? -48.312 7.141 15.82 1 90.62 145 LYS B O 1
ATOM 7824 N N . ILE B 1 146 ? -46.562 5.766 15.734 1 90.88 146 ILE B N 1
ATOM 7825 C CA . ILE B 1 146 ? -47.375 4.57 15.961 1 90.88 146 ILE B CA 1
ATOM 7826 C C . ILE B 1 146 ? -47.938 4.602 17.375 1 90.88 146 ILE B C 1
ATOM 7828 O O . ILE B 1 146 ? -49.125 4.273 17.578 1 90.88 146 ILE B O 1
ATOM 7832 N N . ASN B 1 147 ? -47.156 5.027 18.297 1 88.69 147 ASN B N 1
ATOM 7833 C CA . ASN B 1 147 ? -47.594 5.109 19.688 1 88.69 147 ASN B CA 1
ATOM 7834 C C . ASN B 1 147 ? -48.719 6.121 19.859 1 88.69 147 ASN B C 1
ATOM 7836 O O . ASN B 1 147 ? -49.625 5.926 20.688 1 88.69 147 ASN B O 1
ATOM 7840 N N . SER B 1 148 ? -48.75 7.137 19.109 1 87.44 148 SER B N 1
ATOM 7841 C CA . SER B 1 148 ? -49.75 8.18 19.234 1 87.44 148 SER B CA 1
ATOM 7842 C C . SER B 1 148 ? -51 7.836 18.422 1 87.44 148 SER B C 1
ATOM 7844 O O . SER B 1 148 ? -52.062 8.445 18.625 1 87.44 148 SER B O 1
ATOM 7846 N N . SER B 1 149 ? -50.875 6.832 17.547 1 87.06 149 SER B N 1
ATOM 7847 C CA . SER B 1 149 ? -52.031 6.43 16.734 1 87.06 149 SER B CA 1
ATOM 7848 C C . SER B 1 149 ? -52.938 5.449 17.469 1 87.06 149 SER B C 1
ATOM 7850 O O . SER B 1 149 ? -52.438 4.684 18.312 1 87.06 149 SER B O 1
ATOM 7852 N N . GLU B 1 150 ? -54.25 5.488 17.312 1 83 150 GLU B N 1
ATOM 7853 C CA . GLU B 1 150 ? -55.219 4.613 17.984 1 83 150 GLU B CA 1
ATOM 7854 C C . GLU B 1 150 ? -55.531 3.395 17.125 1 83 150 GLU B C 1
ATOM 7856 O O . GLU B 1 150 ? -56 3.531 15.992 1 83 150 GLU B O 1
ATOM 7861 N N . PHE B 1 151 ? -55.219 2.197 17.609 1 84.62 151 PHE B N 1
ATOM 7862 C CA . PHE B 1 151 ? -55.469 0.925 16.953 1 84.62 151 PHE B CA 1
ATOM 7863 C C . PHE B 1 151 ? -56.812 0.346 17.438 1 84.62 151 PHE B C 1
ATOM 7865 O O . PHE B 1 151 ? -57.25 0.636 18.562 1 84.62 151 PHE B O 1
ATOM 7872 N N . SER B 1 152 ? -57.562 -0.377 16.578 1 81.31 152 SER B N 1
ATOM 7873 C CA . SER B 1 152 ? -58.75 -1.077 16.984 1 81.31 152 SER B CA 1
ATOM 7874 C C . SER B 1 152 ? -58.438 -2.227 17.938 1 81.31 152 SER B C 1
ATOM 7876 O O . SER B 1 152 ? -59.219 -2.518 18.844 1 81.31 152 SER B O 1
ATOM 7878 N N . ASN B 1 153 ? -57.344 -2.916 17.656 1 81.62 153 ASN B N 1
ATOM 7879 C CA . ASN B 1 153 ? -56.875 -4.023 18.469 1 81.62 153 ASN B CA 1
ATOM 7880 C C . ASN B 1 153 ? -55.562 -3.68 19.172 1 81.62 153 ASN B C 1
ATOM 7882 O O . ASN B 1 153 ? -54.531 -3.488 18.516 1 81.62 153 ASN B O 1
ATOM 7886 N N . GLY B 1 154 ? -55.531 -3.57 20.453 1 80.38 154 GLY B N 1
ATOM 7887 C CA . GLY B 1 154 ? -54.375 -3.189 21.25 1 80.38 154 GLY B CA 1
ATOM 7888 C C . GLY B 1 154 ? -53.188 -4.129 21.078 1 80.38 154 GLY B C 1
ATOM 7889 O O . GLY B 1 154 ? -52.031 -3.705 21.141 1 80.38 154 GLY B O 1
ATOM 7890 N N . ASN B 1 155 ? -53.5 -5.422 20.828 1 83.44 155 ASN B N 1
ATOM 7891 C CA . ASN B 1 155 ? -52.438 -6.418 20.672 1 83.44 155 ASN B CA 1
ATOM 7892 C C . ASN B 1 155 ? -51.656 -6.195 19.391 1 83.44 155 ASN B C 1
ATOM 7894 O O . ASN B 1 155 ? -50.438 -6.426 19.359 1 83.44 155 ASN B O 1
ATOM 7898 N N . GLU B 1 156 ? -52.281 -5.73 18.328 1 85.56 156 GLU B N 1
ATOM 7899 C CA . GLU B 1 156 ? -51.625 -5.457 17.062 1 85.56 156 GLU B CA 1
ATOM 7900 C C . GLU B 1 156 ? -50.656 -4.277 17.188 1 85.56 156 GLU B C 1
ATOM 7902 O O . GLU B 1 156 ? -49.562 -4.285 16.609 1 85.56 156 GLU B O 1
ATOM 7907 N N . LYS B 1 157 ? -51.031 -3.348 17.984 1 88.69 157 LYS B N 1
ATOM 7908 C CA . LYS B 1 157 ? -50.188 -2.189 18.219 1 88.69 157 LYS B CA 1
ATOM 7909 C C . LYS B 1 157 ? -48.906 -2.596 18.922 1 88.69 157 LYS B C 1
ATOM 7911 O O . LYS B 1 157 ? -47.812 -2.162 18.547 1 88.69 157 LYS B O 1
ATOM 7916 N N . VAL B 1 158 ? -49.031 -3.469 19.875 1 87.88 158 VAL B N 1
ATOM 7917 C CA . VAL B 1 158 ? -47.875 -3.908 20.656 1 87.88 158 VAL B CA 1
ATOM 7918 C C . VAL B 1 158 ? -46.938 -4.715 19.766 1 87.88 158 VAL B C 1
ATOM 7920 O O . VAL B 1 158 ? -45.719 -4.578 19.875 1 87.88 158 VAL B O 1
ATOM 7923 N N . MET B 1 159 ? -47.469 -5.484 18.859 1 89.75 159 MET B N 1
ATOM 7924 C CA . MET B 1 159 ? -46.656 -6.316 17.969 1 89.75 159 MET B CA 1
ATOM 7925 C C . MET B 1 159 ? -45.844 -5.453 17 1 89.75 159 MET B C 1
ATOM 7927 O O . MET B 1 159 ? -44.656 -5.695 16.797 1 89.75 159 MET B O 1
ATOM 7931 N N . VAL B 1 160 ? -46.469 -4.48 16.438 1 90.62 160 VAL B N 1
ATOM 7932 C CA . VAL B 1 160 ? -45.812 -3.602 15.484 1 90.62 160 VAL B CA 1
ATOM 7933 C C . VAL B 1 160 ? -44.688 -2.826 16.188 1 90.62 160 VAL B C 1
ATOM 7935 O O . VAL B 1 160 ? -43.594 -2.65 15.648 1 90.62 160 VAL B O 1
ATOM 7938 N N . LEU B 1 161 ? -45 -2.426 17.375 1 91.81 161 LEU B N 1
ATOM 7939 C CA . LEU B 1 161 ? -44 -1.681 18.141 1 91.81 161 LEU B CA 1
ATOM 7940 C C . LEU B 1 161 ? -42.812 -2.564 18.5 1 91.81 161 LEU B C 1
ATOM 7942 O O . LEU B 1 161 ? -41.656 -2.102 18.5 1 91.81 161 LEU B O 1
ATOM 7946 N N . GLU B 1 162 ? -43.062 -3.807 18.75 1 91.5 162 GLU B N 1
ATOM 7947 C CA . GLU B 1 162 ? -42 -4.734 19.062 1 91.5 162 GLU B CA 1
ATOM 7948 C C . GLU B 1 162 ? -41.125 -4.98 17.828 1 91.5 162 GLU B C 1
ATOM 7950 O O . GLU B 1 162 ? -39.906 -5.098 17.938 1 91.5 162 GLU B O 1
ATOM 7955 N N . MET B 1 163 ? -41.719 -5.066 16.703 1 92.75 163 MET B N 1
ATOM 7956 C CA . MET B 1 163 ? -41 -5.242 15.461 1 92.75 163 MET B CA 1
ATOM 7957 C C . MET B 1 163 ? -40.094 -4.027 15.18 1 92.75 163 MET B C 1
ATOM 7959 O O . MET B 1 163 ? -38.938 -4.172 14.797 1 92.75 163 MET B O 1
ATOM 7963 N N . CYS B 1 164 ? -40.656 -2.869 15.438 1 92.75 164 CYS B N 1
ATOM 7964 C CA . CYS B 1 164 ? -39.875 -1.645 15.242 1 92.75 164 CYS B CA 1
ATOM 7965 C C . CYS B 1 164 ? -38.719 -1.568 16.234 1 92.75 164 CYS B C 1
ATOM 7967 O O . CYS B 1 164 ? -37.625 -1.129 15.875 1 92.75 164 CYS B O 1
ATOM 7969 N N . ASN B 1 165 ? -39 -2.031 17.375 1 91.69 165 ASN B N 1
ATOM 7970 C CA . ASN B 1 165 ? -37.969 -2.037 18.391 1 91.69 165 ASN B CA 1
ATOM 7971 C C . ASN B 1 165 ? -36.844 -3.004 18.031 1 91.69 165 ASN B C 1
ATOM 7973 O O . ASN B 1 165 ? -35.656 -2.697 18.219 1 91.69 165 ASN B O 1
ATOM 7977 N N . SER B 1 166 ? -37.219 -4.156 17.562 1 92.25 166 SER B N 1
ATOM 7978 C CA . SER B 1 166 ? -36.219 -5.133 17.125 1 92.25 166 SER B CA 1
ATOM 7979 C C . SER B 1 166 ? -35.375 -4.594 15.977 1 92.25 166 SER B C 1
ATOM 7981 O O . SER B 1 166 ? -34.156 -4.816 15.93 1 92.25 166 SER B O 1
ATOM 7983 N N . LEU B 1 167 ? -35.969 -3.904 15.102 1 92.88 167 LEU B N 1
ATOM 7984 C CA . LEU B 1 167 ? -35.281 -3.336 13.961 1 92.88 167 LEU B CA 1
ATOM 7985 C C . LEU B 1 167 ? -34.344 -2.207 14.398 1 92.88 167 LEU B C 1
ATOM 7987 O O . LEU B 1 167 ? -33.25 -2.031 13.836 1 92.88 167 LEU B O 1
ATOM 7991 N N . GLN B 1 168 ? -34.844 -1.438 15.328 1 90.56 168 GLN B N 1
ATOM 7992 C CA . GLN B 1 168 ? -34.031 -0.353 15.859 1 90.56 168 GLN B CA 1
ATOM 7993 C C . GLN B 1 168 ? -32.75 -0.893 16.531 1 90.56 168 GLN B C 1
ATOM 7995 O O . GLN B 1 168 ? -31.719 -0.233 16.531 1 90.56 168 GLN B O 1
ATOM 8000 N N . ASN B 1 169 ? -32.875 -2.08 17.062 1 90.5 169 ASN B N 1
ATOM 8001 C CA . ASN B 1 169 ? -31.75 -2.715 17.734 1 90.5 169 ASN B CA 1
ATOM 8002 C C . ASN B 1 169 ? -31.188 -3.877 16.922 1 90.5 169 ASN B C 1
ATOM 8004 O O . ASN B 1 169 ? -30.812 -4.91 17.484 1 90.5 169 ASN B O 1
ATOM 8008 N N . ILE B 1 170 ? -31.266 -3.707 15.68 1 91 170 ILE B N 1
ATOM 8009 C CA . ILE B 1 170 ? -30.906 -4.766 14.734 1 91 170 ILE B CA 1
ATOM 8010 C C . ILE B 1 170 ? -29.484 -5.23 14.992 1 91 170 ILE B C 1
ATOM 8012 O O . ILE B 1 170 ? -29.156 -6.402 14.789 1 91 170 ILE B O 1
ATOM 8016 N N . PHE B 1 171 ? -28.531 -4.383 15.5 1 92.69 171 PHE B N 1
ATOM 8017 C CA . PHE B 1 171 ? -27.125 -4.719 15.648 1 92.69 171 PHE B CA 1
ATOM 8018 C C . PHE B 1 171 ? -26.766 -4.969 17.109 1 92.69 171 PHE B C 1
ATOM 8020 O O . PHE B 1 171 ? -25.594 -5.012 17.484 1 92.69 171 PHE B O 1
ATOM 8027 N N . SER B 1 172 ? -27.719 -5.113 17.953 1 90.12 172 SER B N 1
ATOM 8028 C CA . SER B 1 172 ? -27.469 -5.238 19.391 1 90.12 172 SER B CA 1
ATOM 8029 C C . SER B 1 172 ? -26.609 -6.453 19.703 1 90.12 172 SER B C 1
ATOM 8031 O O . SER B 1 172 ? -25.703 -6.375 20.531 1 90.12 172 SER B O 1
ATOM 8033 N N . GLU B 1 173 ? -26.812 -7.578 18.984 1 90.25 173 GLU B N 1
ATOM 8034 C CA . GLU B 1 173 ? -26.062 -8.805 19.219 1 90.25 173 GLU B CA 1
ATOM 8035 C C . GLU B 1 173 ? -24.688 -8.75 18.578 1 90.25 173 GLU B C 1
ATOM 8037 O O . GLU B 1 173 ? -23.812 -9.562 18.891 1 90.25 173 GLU B O 1
ATOM 8042 N N . VAL B 1 174 ? -24.5 -7.809 17.703 1 93.69 174 VAL B N 1
ATOM 8043 C CA . VAL B 1 174 ? -23.25 -7.73 16.953 1 93.69 174 VAL B CA 1
ATOM 8044 C C . VAL B 1 174 ? -22.672 -6.316 17.047 1 93.69 174 VAL B C 1
ATOM 8046 O O . VAL B 1 174 ? -22.031 -5.84 16.109 1 93.69 174 VAL B O 1
ATOM 8049 N N . SER B 1 175 ? -22.875 -5.637 18.109 1 92.06 175 SER B N 1
ATOM 8050 C CA . SER B 1 175 ? -22.562 -4.219 18.25 1 92.06 175 SER B CA 1
ATOM 8051 C C . SER B 1 175 ? -21.062 -3.994 18.375 1 92.06 175 SER B C 1
ATOM 8053 O O . SER B 1 175 ? -20.547 -2.955 17.953 1 92.06 175 SER B O 1
ATOM 8055 N N . SER B 1 176 ? -20.359 -4.941 18.922 1 93.62 176 SER B N 1
ATOM 8056 C CA . SER B 1 176 ? -18.906 -4.848 19.047 1 93.62 176 SER B CA 1
ATOM 8057 C C . SER B 1 176 ? -18.203 -5.98 18.312 1 93.62 176 SER B C 1
ATOM 8059 O O . SER B 1 176 ? -18.828 -6.988 17.969 1 93.62 176 SER B O 1
ATOM 8061 N N . GLU B 1 177 ? -16.953 -5.75 18.047 1 94.5 177 GLU B N 1
ATOM 8062 C CA . GLU B 1 177 ? -16.203 -6.789 17.344 1 94.5 177 GLU B CA 1
ATOM 8063 C C . GLU B 1 177 ? -16.172 -8.086 18.156 1 94.5 177 GLU B C 1
ATOM 8065 O O . GLU B 1 177 ? -16.281 -9.172 17.594 1 94.5 177 GLU B O 1
ATOM 8070 N N . TYR B 1 178 ? -16.016 -7.867 19.438 1 93.56 178 TYR B N 1
ATOM 8071 C CA . TYR B 1 178 ? -16 -9.016 20.328 1 93.56 178 TYR B CA 1
ATOM 8072 C C . TYR B 1 178 ? -17.281 -9.836 20.188 1 93.56 178 TYR B C 1
ATOM 8074 O O . TYR B 1 178 ? -17.234 -11.055 20.047 1 93.56 178 TYR B O 1
ATOM 8082 N N . LEU B 1 179 ? -18.438 -9.203 20.172 1 94.62 179 LEU B N 1
ATOM 8083 C CA . LEU B 1 179 ? -19.719 -9.867 20.047 1 94.62 179 LEU B CA 1
ATOM 8084 C C . LEU B 1 179 ? -19.875 -10.5 18.672 1 94.62 179 LEU B C 1
ATOM 8086 O O . LEU B 1 179 ? -20.453 -11.586 18.547 1 94.62 179 LEU B O 1
ATOM 8090 N N . ARG B 1 180 ? -19.375 -9.859 17.672 1 95.75 180 ARG B N 1
ATOM 8091 C CA . ARG B 1 180 ? -19.453 -10.398 16.312 1 95.75 180 ARG B CA 1
ATOM 8092 C C . ARG B 1 180 ? -18.641 -11.672 16.188 1 95.75 180 ARG B C 1
ATOM 8094 O O . ARG B 1 180 ? -19.078 -12.641 15.562 1 95.75 180 ARG B O 1
ATOM 8101 N N . PHE B 1 181 ? -17.469 -11.672 16.797 1 95.75 181 PHE B N 1
ATOM 8102 C CA . PHE B 1 181 ? -16.625 -12.859 16.734 1 95.75 181 PHE B CA 1
ATOM 8103 C C . PHE B 1 181 ? -17.297 -14.023 17.469 1 95.75 181 PHE B C 1
ATOM 8105 O O . PHE B 1 181 ? -17.297 -15.148 16.984 1 95.75 181 PHE B O 1
ATOM 8112 N N . LYS B 1 182 ? -17.891 -13.664 18.625 1 94 182 LYS B N 1
ATOM 8113 C CA . LYS B 1 182 ? -18.609 -14.695 19.359 1 94 182 LYS B CA 1
ATOM 8114 C C . LYS B 1 182 ? -19.797 -15.227 18.562 1 94 182 LYS B C 1
ATOM 8116 O O . LYS B 1 182 ? -20.031 -16.438 18.547 1 94 182 LYS B O 1
ATOM 8121 N N . PHE B 1 183 ? -20.5 -14.32 17.953 1 93.19 183 PHE B N 1
ATOM 8122 C CA . PHE B 1 183 ? -21.641 -14.648 17.109 1 93.19 183 PHE B CA 1
ATOM 8123 C C . PHE B 1 183 ? -21.219 -15.578 15.977 1 93.19 183 PHE B C 1
ATOM 8125 O O . PHE B 1 183 ? -21.891 -16.578 15.711 1 93.19 183 PHE B O 1
ATOM 8132 N N . LEU B 1 184 ? -20.062 -15.336 15.336 1 93.94 184 LEU B N 1
ATOM 8133 C CA . LEU B 1 184 ? -19.578 -16.125 14.211 1 93.94 184 LEU B CA 1
ATOM 8134 C C . LEU B 1 184 ? -18.984 -17.453 14.688 1 93.94 184 LEU B C 1
ATOM 8136 O O . LEU B 1 184 ? -19.109 -18.469 14.008 1 93.94 184 LEU B O 1
ATOM 8140 N N . GLU B 1 185 ? -18.359 -17.453 15.852 1 94.19 185 GLU B N 1
ATOM 8141 C CA . GLU B 1 185 ? -17.781 -18.672 16.422 1 94.19 185 GLU B CA 1
ATOM 8142 C C . GLU B 1 185 ? -18.875 -19.688 16.766 1 94.19 185 GLU B C 1
ATOM 8144 O O . GLU B 1 185 ? -18.672 -20.891 16.672 1 94.19 185 GLU B O 1
ATOM 8149 N N . LYS B 1 186 ? -19.969 -19.125 17.172 1 91.19 186 LYS B N 1
ATOM 8150 C CA . LYS B 1 186 ? -21.109 -19.984 17.516 1 91.19 186 LYS B CA 1
ATOM 8151 C C . LYS B 1 186 ? -21.594 -20.766 16.312 1 91.19 186 LYS B C 1
ATOM 8153 O O . LYS B 1 186 ? -22.125 -21.875 16.438 1 91.19 186 LYS B O 1
ATOM 8158 N N . SER B 1 187 ? -21.438 -20.234 15.164 1 88.12 187 SER B N 1
ATOM 8159 C CA . SER B 1 187 ? -21.844 -20.906 13.938 1 88.12 187 SER B CA 1
ATOM 8160 C C . SER B 1 187 ? -20.875 -22.031 13.586 1 88.12 187 SER B C 1
ATOM 8162 O O . SER B 1 187 ? -21.172 -22.859 12.719 1 88.12 187 SER B O 1
ATOM 8164 N N . GLU B 1 188 ? -19.656 -22.172 14.164 1 88.5 188 GLU B N 1
ATOM 8165 C CA . GLU B 1 188 ? -18.609 -23.172 13.953 1 88.5 188 GLU B CA 1
ATOM 8166 C C . GLU B 1 188 ? -17.984 -23.016 12.562 1 88.5 188 GLU B C 1
ATOM 8168 O O . GLU B 1 188 ? -17.328 -23.938 12.078 1 88.5 188 GLU B O 1
ATOM 8173 N N . LYS B 1 189 ? -18.312 -21.938 11.93 1 91.62 189 LYS B N 1
ATOM 8174 C CA . LYS B 1 189 ? -17.75 -21.703 10.609 1 91.62 189 LYS B CA 1
ATOM 8175 C C . LYS B 1 189 ? -16.578 -20.719 10.68 1 91.62 189 LYS B C 1
ATOM 8177 O O . LYS B 1 189 ? -15.867 -20.516 9.695 1 91.62 189 LYS B O 1
ATOM 8182 N N . PHE B 1 190 ? -16.5 -20.109 11.797 1 94.44 190 PHE B N 1
ATOM 8183 C CA . PHE B 1 190 ? -15.383 -19.219 12.047 1 94.44 190 PHE B CA 1
ATOM 8184 C C . PHE B 1 190 ? -14.484 -19.75 13.148 1 94.44 190 PHE B C 1
ATOM 8186 O O . PHE B 1 190 ? -14.945 -20.016 14.258 1 94.44 190 PHE B O 1
ATOM 8193 N N . LEU B 1 191 ? -13.242 -19.859 12.734 1 93.12 191 LEU B N 1
ATOM 8194 C CA . LEU B 1 191 ? -12.234 -20.281 13.703 1 93.12 191 LEU B CA 1
ATOM 8195 C C . LEU B 1 191 ? -11.117 -19.25 13.82 1 93.12 191 LEU B C 1
ATOM 8197 O O . LEU B 1 191 ? -10.516 -18.859 12.82 1 93.12 191 LEU B O 1
ATOM 8201 N N . GLN B 1 192 ? -10.875 -18.812 15 1 94.62 192 GLN B N 1
ATOM 8202 C CA . GLN B 1 192 ? -9.758 -17.906 15.234 1 94.62 192 GLN B CA 1
ATOM 8203 C C . GLN B 1 192 ? -8.422 -18.641 15.125 1 94.62 192 GLN B C 1
ATOM 8205 O O . GLN B 1 192 ? -8.305 -19.797 15.547 1 94.62 192 GLN B O 1
ATOM 8210 N N . PRO B 1 193 ? -7.441 -17.984 14.586 1 96.62 193 PRO B N 1
ATOM 8211 C CA . PRO B 1 193 ? -6.117 -18.609 14.523 1 96.62 193 PRO B CA 1
ATOM 8212 C C . PRO B 1 193 ? -5.562 -18.953 15.906 1 96.62 193 PRO B C 1
ATOM 8214 O O . PRO B 1 193 ? -5.797 -18.219 16.859 1 96.62 193 PRO B O 1
ATOM 8217 N N . GLU B 1 194 ? -4.887 -20.016 15.953 1 96.88 194 GLU B N 1
ATOM 8218 C CA . GLU B 1 194 ? -4.215 -20.438 17.188 1 96.88 194 GLU B CA 1
ATOM 8219 C C . GLU B 1 194 ? -2.865 -19.75 17.344 1 96.88 194 GLU B C 1
ATOM 8221 O O . GLU B 1 194 ? -2.064 -19.719 16.406 1 96.88 194 GLU B O 1
ATOM 8226 N N . GLU B 1 195 ? -2.648 -19.188 18.5 1 96 195 GLU B N 1
ATOM 8227 C CA . GLU B 1 195 ? -1.346 -18.609 18.812 1 96 195 GLU B CA 1
ATOM 8228 C C . GLU B 1 195 ? -0.392 -19.656 19.375 1 96 195 GLU B C 1
ATOM 8230 O O . GLU B 1 195 ? -0.656 -20.234 20.438 1 96 195 GLU B O 1
ATOM 8235 N N . VAL B 1 196 ? 0.664 -19.875 18.688 1 96.5 196 VAL B N 1
ATOM 8236 C CA . VAL B 1 196 ? 1.638 -20.875 19.125 1 96.5 196 VAL B CA 1
ATOM 8237 C C . VAL B 1 196 ? 2.92 -20.172 19.578 1 96.5 196 VAL B C 1
ATOM 8239 O O . VAL B 1 196 ? 3.535 -19.438 18.797 1 96.5 196 VAL B O 1
ATOM 8242 N N . THR B 1 197 ? 3.322 -20.406 20.781 1 94.62 197 THR B N 1
ATOM 8243 C CA . THR B 1 197 ? 4.504 -19.766 21.359 1 94.62 197 THR B CA 1
ATOM 8244 C C . THR B 1 197 ? 5.77 -20.531 20.969 1 94.62 197 THR B C 1
ATOM 8246 O O . THR B 1 197 ? 5.836 -21.75 21.125 1 94.62 197 THR B O 1
ATOM 8249 N N . ILE B 1 198 ? 6.746 -19.875 20.484 1 90.69 198 ILE B N 1
ATOM 8250 C CA . ILE B 1 198 ? 7.984 -20.516 20.062 1 90.69 198 ILE B CA 1
ATOM 8251 C C . ILE B 1 198 ? 9.133 -20.078 20.969 1 90.69 198 ILE B C 1
ATOM 8253 O O . ILE B 1 198 ? 10.18 -20.719 21.031 1 90.69 198 ILE B O 1
ATOM 8257 N N . GLY B 1 199 ? 9.031 -18.875 21.5 1 89.5 199 GLY B N 1
ATOM 8258 C CA . GLY B 1 199 ? 10.07 -18.359 22.375 1 89.5 199 GLY B CA 1
ATOM 8259 C C . GLY B 1 199 ? 9.656 -17.109 23.125 1 89.5 199 GLY B C 1
ATOM 8260 O O . GLY B 1 199 ? 8.469 -16.797 23.203 1 89.5 199 GLY B O 1
ATOM 8261 N N . HIS B 1 200 ? 10.648 -16.562 23.844 1 86.81 200 HIS B N 1
ATOM 8262 C CA . HIS B 1 200 ? 10.383 -15.375 24.641 1 86.81 200 HIS B CA 1
ATOM 8263 C C . HIS B 1 200 ? 11.43 -14.297 24.391 1 86.81 200 HIS B C 1
ATOM 8265 O O . HIS B 1 200 ? 12.57 -14.609 24.031 1 86.81 200 HIS B O 1
ATOM 8271 N N . HIS B 1 201 ? 10.938 -13.039 24.266 1 79.56 201 HIS B N 1
ATOM 8272 C CA . HIS B 1 201 ? 11.891 -11.938 24.219 1 79.56 201 HIS B CA 1
ATOM 8273 C C . HIS B 1 201 ? 11.641 -10.945 25.359 1 79.56 201 HIS B C 1
ATOM 8275 O O . HIS B 1 201 ? 10.547 -10.898 25.906 1 79.56 201 HIS B O 1
ATOM 8281 N N . ILE B 1 202 ? 12.742 -10.242 25.781 1 76.62 202 ILE B N 1
ATOM 8282 C CA . ILE B 1 202 ? 12.672 -9.305 26.891 1 76.62 202 ILE B CA 1
ATOM 8283 C C . ILE B 1 202 ? 12.492 -7.883 26.359 1 76.62 202 ILE B C 1
ATOM 8285 O O . ILE B 1 202 ? 13.188 -7.469 25.438 1 76.62 202 ILE B O 1
ATOM 8289 N N . ASN B 1 203 ? 11.414 -7.23 26.797 1 72.81 203 ASN B N 1
ATOM 8290 C CA . ASN B 1 203 ? 11.195 -5.824 26.469 1 72.81 203 ASN B CA 1
ATOM 8291 C C . ASN B 1 203 ? 11.148 -4.965 27.734 1 72.81 203 ASN B C 1
ATOM 8293 O O . ASN B 1 203 ? 10.898 -5.473 28.828 1 72.81 203 ASN B O 1
ATOM 8297 N N . ILE B 1 204 ? 11.609 -3.699 27.594 1 66.5 204 ILE B N 1
ATOM 8298 C CA . ILE B 1 204 ? 11.516 -2.754 28.703 1 66.5 204 ILE B CA 1
ATOM 8299 C C . ILE B 1 204 ? 10.203 -1.983 28.609 1 66.5 204 ILE B C 1
ATOM 8301 O O . ILE B 1 204 ? 9.859 -1.443 27.547 1 66.5 204 ILE B O 1
ATOM 8305 N N . ASN B 1 205 ? 9.383 -2.088 29.609 1 61.44 205 ASN B N 1
ATOM 8306 C CA . ASN B 1 205 ? 8.102 -1.391 29.594 1 61.44 205 ASN B CA 1
ATOM 8307 C C . ASN B 1 205 ? 8.258 0.073 30 1 61.44 205 ASN B C 1
ATOM 8309 O O . ASN B 1 205 ? 9.359 0.518 30.328 1 61.44 205 ASN B O 1
ATOM 8313 N N . ASN B 1 206 ? 7.16 0.81 29.922 1 58.62 206 ASN B N 1
ATOM 8314 C CA . ASN B 1 206 ? 7.125 2.238 30.219 1 58.62 206 ASN B CA 1
ATOM 8315 C C . ASN B 1 206 ? 7.629 2.533 31.625 1 58.62 206 ASN B C 1
ATOM 8317 O O . ASN B 1 206 ? 8.109 3.635 31.891 1 58.62 206 ASN B O 1
ATOM 8321 N N . SER B 1 207 ? 7.586 1.481 32.438 1 57.69 207 SER B N 1
ATOM 8322 C CA . SER B 1 207 ? 8.055 1.663 33.812 1 57.69 207 SER B CA 1
ATOM 8323 C C . SER B 1 207 ? 9.492 1.196 33.969 1 57.69 207 SER B C 1
ATOM 8325 O O . SER B 1 207 ? 9.93 0.873 35.094 1 57.69 207 SER B O 1
ATOM 8327 N N . ASN B 1 208 ? 10.203 1.066 32.875 1 61.59 208 ASN B N 1
ATOM 8328 C CA . ASN B 1 208 ? 11.602 0.666 32.844 1 61.59 208 ASN B CA 1
ATOM 8329 C C . ASN B 1 208 ? 11.797 -0.733 33.438 1 61.59 208 ASN B C 1
ATOM 8331 O O . ASN B 1 208 ? 12.859 -1.048 33.969 1 61.59 208 ASN B O 1
ATOM 8335 N N . ALA B 1 209 ? 10.625 -1.397 33.406 1 66.69 209 ALA B N 1
ATOM 8336 C CA . ALA B 1 209 ? 10.719 -2.775 33.875 1 66.69 209 ALA B CA 1
ATOM 8337 C C . ALA B 1 209 ? 10.859 -3.75 32.719 1 66.69 209 ALA B C 1
ATOM 8339 O O . ALA B 1 209 ? 10.328 -3.512 31.641 1 66.69 209 ALA B O 1
ATOM 8340 N N . LEU B 1 210 ? 11.719 -4.73 32.969 1 74.75 210 LEU B N 1
ATOM 8341 C CA . LEU B 1 210 ? 11.922 -5.77 31.969 1 74.75 210 LEU B CA 1
ATOM 8342 C C . LEU B 1 210 ? 10.727 -6.715 31.906 1 74.75 210 LEU B C 1
ATOM 8344 O O . LEU B 1 210 ? 10.297 -7.23 32.938 1 74.75 210 LEU B O 1
ATOM 8348 N N . LYS B 1 211 ? 9.969 -6.66 30.891 1 76.94 211 LYS B N 1
ATOM 8349 C CA . LYS B 1 211 ? 8.852 -7.582 30.703 1 76.94 211 LYS B CA 1
ATOM 8350 C C . LYS B 1 211 ? 9.156 -8.602 29.609 1 76.94 211 LYS B C 1
ATOM 8352 O O . LYS B 1 211 ? 9.727 -8.258 28.578 1 76.94 211 LYS B O 1
ATOM 8357 N N . THR B 1 212 ? 8.859 -9.906 29.969 1 83.44 212 THR B N 1
ATOM 8358 C CA . THR B 1 212 ? 9.016 -10.977 29 1 83.44 212 THR B CA 1
ATOM 8359 C C . THR B 1 212 ? 7.801 -11.07 28.094 1 83.44 212 THR B C 1
ATOM 8361 O O . THR B 1 212 ? 6.664 -11.102 28.562 1 83.44 212 THR B O 1
ATOM 8364 N N . LYS B 1 213 ? 8.055 -10.93 26.875 1 83.31 213 LYS B N 1
ATOM 8365 C CA . LYS B 1 213 ? 6.973 -11.078 25.906 1 83.31 213 LYS B CA 1
ATOM 8366 C C . LYS B 1 213 ? 7.156 -12.336 25.062 1 83.31 213 LYS B C 1
ATOM 8368 O O . LYS B 1 213 ? 8.281 -12.68 24.688 1 83.31 213 LYS B O 1
ATOM 8373 N N . ASP B 1 214 ? 6.066 -13.016 24.781 1 88.31 214 ASP B N 1
ATOM 8374 C CA . ASP B 1 214 ? 6.078 -14.25 24 1 88.31 214 ASP B CA 1
ATOM 8375 C C . ASP B 1 214 ? 6.203 -13.945 22.516 1 88.31 214 ASP B C 1
ATOM 8377 O O . ASP B 1 214 ? 5.621 -12.977 22.016 1 88.31 214 ASP B O 1
ATOM 8381 N N . ILE B 1 215 ? 7.07 -14.758 21.938 1 91.81 215 ILE B N 1
ATOM 8382 C CA . ILE B 1 215 ? 7.117 -14.758 20.484 1 91.81 215 ILE B CA 1
ATOM 8383 C C . ILE B 1 215 ? 6.195 -15.844 19.938 1 91.81 215 ILE B C 1
ATOM 8385 O O . ILE B 1 215 ? 6.367 -17.031 20.25 1 91.81 215 ILE B O 1
ATOM 8389 N N . GLN B 1 216 ? 5.242 -15.398 19.203 1 94.06 216 GLN B N 1
ATOM 8390 C CA . GLN B 1 216 ? 4.215 -16.344 18.766 1 94.06 216 GLN B CA 1
ATOM 8391 C C . GLN B 1 216 ? 3.996 -16.25 17.25 1 94.06 216 GLN B C 1
ATOM 8393 O O . GLN B 1 216 ? 4.227 -15.203 16.656 1 94.06 216 GLN B O 1
ATOM 8398 N N . PHE B 1 217 ? 3.729 -17.391 16.656 1 96.38 217 PHE B N 1
ATOM 8399 C CA . PHE B 1 217 ? 3.219 -17.391 15.297 1 96.38 217 PHE B CA 1
ATOM 8400 C C . PHE B 1 217 ? 1.751 -17.797 15.258 1 96.38 217 PHE B C 1
ATOM 8402 O O . PHE B 1 217 ? 1.199 -18.219 16.281 1 96.38 217 PHE B O 1
ATOM 8409 N N . GLN B 1 218 ? 1.021 -17.531 14.195 1 98.06 218 GLN B N 1
ATOM 8410 C CA . GLN B 1 218 ? -0.401 -17.828 14.047 1 98.06 218 GLN B CA 1
ATOM 8411 C C . GLN B 1 218 ? -0.615 -19.109 13.234 1 98.06 218 GLN B C 1
ATOM 8413 O O . GLN B 1 218 ? -0.112 -19.219 12.109 1 98.06 218 GLN B O 1
ATOM 8418 N N . PHE B 1 219 ? -1.322 -20.016 13.789 1 98.38 219 PHE B N 1
ATOM 8419 C CA . PHE B 1 219 ? -1.6 -21.297 13.148 1 98.38 219 PHE B CA 1
ATOM 8420 C C . PHE B 1 219 ? -3.096 -21.469 12.914 1 98.38 219 PHE B C 1
ATOM 8422 O O . PHE B 1 219 ? -3.906 -21.203 13.797 1 98.38 219 PHE B O 1
ATOM 8429 N N . ILE B 1 220 ? -3.455 -21.797 11.734 1 98.19 220 ILE B N 1
ATOM 8430 C CA . ILE B 1 220 ? -4.832 -22.125 11.383 1 98.19 220 ILE B CA 1
ATOM 8431 C C . ILE B 1 220 ? -4.961 -23.625 11.125 1 98.19 220 ILE B C 1
ATOM 8433 O O . ILE B 1 220 ? -4.535 -24.109 10.078 1 98.19 220 ILE B O 1
ATOM 8437 N N . PRO B 1 221 ? -5.594 -24.312 12 1 97.31 221 PRO B N 1
ATOM 8438 C CA . PRO B 1 221 ? -5.699 -25.766 11.828 1 97.31 221 PRO B CA 1
ATOM 8439 C C . PRO B 1 221 ? -6.391 -26.156 10.531 1 97.31 221 PRO B C 1
ATOM 8441 O O . PRO B 1 221 ? -7.531 -25.766 10.281 1 97.31 221 PRO B O 1
ATOM 8444 N N . LEU B 1 222 ? -5.734 -26.984 9.766 1 97.88 222 LEU B N 1
ATOM 8445 C CA . LEU B 1 222 ? -6.27 -27.438 8.492 1 97.88 222 LEU B CA 1
ATOM 8446 C C . LEU B 1 222 ? -7.457 -28.375 8.695 1 97.88 222 LEU B C 1
ATOM 8448 O O . LEU B 1 222 ? -8.352 -28.438 7.855 1 97.88 222 LEU B O 1
ATOM 8452 N N . ARG B 1 223 ? -7.438 -29.125 9.836 1 97.19 223 ARG B N 1
ATOM 8453 C CA . ARG B 1 223 ? -8.531 -30.062 10.109 1 97.19 223 ARG B CA 1
ATOM 8454 C C . ARG B 1 223 ? -9.875 -29.344 10.133 1 97.19 223 ARG B C 1
ATOM 8456 O O . ARG B 1 223 ? -10.859 -29.844 9.602 1 97.19 223 ARG B O 1
ATOM 8463 N N . HIS B 1 224 ? -9.859 -28.125 10.672 1 95.56 224 HIS B N 1
ATOM 8464 C CA . HIS B 1 224 ? -11.086 -27.344 10.719 1 95.56 224 HIS B CA 1
ATOM 8465 C C . HIS B 1 224 ? -11.398 -26.734 9.359 1 95.56 224 HIS B C 1
ATOM 8467 O O . HIS B 1 224 ? -12.547 -26.781 8.898 1 95.56 224 HIS B O 1
ATOM 8473 N N . THR B 1 225 ? -10.406 -26.172 8.711 1 96.44 225 THR B N 1
ATOM 8474 C CA . THR B 1 225 ? -10.562 -25.484 7.43 1 96.44 225 THR B CA 1
ATOM 8475 C C . THR B 1 225 ? -11.062 -26.453 6.359 1 96.44 225 THR B C 1
ATOM 8477 O O . THR B 1 225 ? -12.008 -26.156 5.629 1 96.44 225 THR B O 1
ATOM 8480 N N . LEU B 1 226 ? -10.477 -27.578 6.301 1 97.44 226 LEU B N 1
ATOM 8481 C CA . LEU B 1 226 ? -10.836 -28.562 5.285 1 97.44 226 LEU B CA 1
ATOM 8482 C C . LEU B 1 226 ? -12.203 -29.172 5.578 1 97.44 226 LEU B C 1
ATOM 8484 O O . LEU B 1 226 ? -12.961 -29.484 4.652 1 97.44 226 LEU B O 1
ATOM 8488 N N . LYS B 1 227 ? -12.523 -29.359 6.84 1 96.44 227 LYS B N 1
ATOM 8489 C CA . LYS B 1 227 ? -13.859 -29.844 7.195 1 96.44 227 LYS B CA 1
ATOM 8490 C C . LYS B 1 227 ? -14.938 -28.875 6.734 1 96.44 227 LYS B C 1
ATOM 8492 O O . LYS B 1 227 ? -15.922 -29.281 6.109 1 96.44 227 LYS B O 1
ATOM 8497 N N . CYS B 1 228 ? -14.758 -27.562 7.039 1 95.38 228 CYS B N 1
ATOM 8498 C CA . CYS B 1 228 ? -15.719 -26.547 6.637 1 95.38 228 CYS B CA 1
ATOM 8499 C C . CYS B 1 228 ? -15.867 -26.5 5.121 1 95.38 228 CYS B C 1
ATOM 8501 O O . CYS B 1 228 ? -16.984 -26.391 4.602 1 95.38 228 CYS B O 1
ATOM 8503 N N . PHE B 1 229 ? -14.789 -26.672 4.367 1 96 229 PHE B N 1
ATOM 8504 C CA . PHE B 1 229 ? -14.789 -26.547 2.916 1 96 229 PHE B CA 1
ATOM 8505 C C . PHE B 1 229 ? -15.492 -27.734 2.271 1 96 229 PHE B C 1
ATOM 8507 O O . PHE B 1 229 ? -16.375 -27.547 1.429 1 96 229 PHE B O 1
ATOM 8514 N N . PHE B 1 230 ? -15.148 -28.938 2.682 1 95.75 230 PHE B N 1
ATOM 8515 C CA . PHE B 1 230 ? -15.648 -30.125 2.02 1 95.75 230 PHE B CA 1
ATOM 8516 C C . PHE B 1 230 ? -17.047 -30.484 2.525 1 95.75 230 PHE B C 1
ATOM 8518 O O . PHE B 1 230 ? -17.734 -31.297 1.919 1 95.75 230 PHE B O 1
ATOM 8525 N N . GLN B 1 231 ? -17.422 -29.875 3.607 1 93.75 231 GLN B N 1
ATOM 8526 C CA . GLN B 1 231 ? -18.766 -30.094 4.113 1 93.75 231 GLN B CA 1
ATOM 8527 C C . GLN B 1 231 ? -19.781 -29.25 3.344 1 93.75 231 GLN B C 1
ATOM 8529 O O . GLN B 1 231 ? -20.984 -29.5 3.42 1 93.75 231 GLN B O 1
ATOM 8534 N N . MET B 1 232 ? -19.312 -28.297 2.678 1 92.5 232 MET B N 1
ATOM 8535 C CA . MET B 1 232 ? -20.234 -27.5 1.857 1 92.5 232 MET B CA 1
ATOM 8536 C C . MET B 1 232 ? -20.922 -28.359 0.814 1 92.5 232 MET B C 1
ATOM 8538 O O . MET B 1 232 ? -20.375 -29.391 0.386 1 92.5 232 MET B O 1
ATOM 8542 N N . GLU B 1 233 ? -21.922 -27.875 0.331 1 88.56 233 GLU B N 1
ATOM 8543 C CA . GLU B 1 233 ? -22.797 -28.656 -0.528 1 88.56 233 GLU B CA 1
ATOM 8544 C C . GLU B 1 233 ? -22.094 -29.047 -1.828 1 88.56 233 GLU B C 1
ATOM 8546 O O . GLU B 1 233 ? -21.531 -28.188 -2.508 1 88.56 233 GLU B O 1
ATOM 8551 N N . LYS B 1 234 ? -22.031 -30.328 -2.148 1 89.5 234 LYS B N 1
ATOM 8552 C CA . LYS B 1 234 ? -21.641 -30.938 -3.418 1 89.5 234 LYS B CA 1
ATOM 8553 C C . LYS B 1 234 ? -20.125 -30.844 -3.621 1 89.5 234 LYS B C 1
ATOM 8555 O O . LYS B 1 234 ? -19.609 -31.297 -4.637 1 89.5 234 LYS B O 1
ATOM 8560 N N . VAL B 1 235 ? -19.391 -30.266 -2.732 1 94.06 235 VAL B N 1
ATOM 8561 C CA . VAL B 1 235 ? -17.969 -30.078 -2.922 1 94.06 235 VAL B CA 1
ATOM 8562 C C . VAL B 1 235 ? -17.25 -31.422 -2.92 1 94.06 235 VAL B C 1
ATOM 8564 O O . VAL B 1 235 ? -16.5 -31.734 -3.844 1 94.06 235 VAL B O 1
ATOM 8567 N N . LEU B 1 236 ? -17.562 -32.25 -1.952 1 94.88 236 LEU B N 1
ATOM 8568 C CA . LEU B 1 236 ? -16.922 -33.562 -1.852 1 94.88 236 LEU B CA 1
ATOM 8569 C C . LEU B 1 236 ? -17.281 -34.438 -3.039 1 94.88 236 LEU B C 1
ATOM 8571 O O . LEU B 1 236 ? -16.422 -35.094 -3.619 1 94.88 236 LEU B O 1
ATOM 8575 N N . ASP B 1 237 ? -18.516 -34.375 -3.414 1 93.44 237 ASP B N 1
ATOM 8576 C CA . ASP B 1 237 ? -19 -35.188 -4.523 1 93.44 237 ASP B CA 1
ATOM 8577 C C . ASP B 1 237 ? -18.297 -34.812 -5.828 1 93.44 237 ASP B C 1
ATOM 8579 O O . ASP B 1 237 ? -17.891 -35.688 -6.602 1 93.44 237 ASP B O 1
ATOM 8583 N N . ILE B 1 238 ? -18.156 -33.594 -6.027 1 94 238 ILE B N 1
ATOM 8584 C CA . ILE B 1 238 ? -17.516 -33.094 -7.242 1 94 238 ILE B CA 1
ATOM 8585 C C . ILE B 1 238 ? -16.062 -33.531 -7.277 1 94 238 ILE B C 1
ATOM 8587 O O . ILE B 1 238 ? -15.562 -33.969 -8.32 1 94 238 ILE B O 1
ATOM 8591 N N . CYS B 1 239 ? -15.383 -33.531 -6.172 1 96.38 239 CYS B N 1
ATOM 8592 C CA . CYS B 1 239 ? -13.977 -33.906 -6.098 1 96.38 239 CYS B CA 1
ATOM 8593 C C . CYS B 1 239 ? -13.789 -35.406 -6.289 1 96.38 239 CYS B C 1
ATOM 8595 O O . CYS B 1 239 ? -12.859 -35.844 -6.977 1 96.38 239 CYS B O 1
ATOM 8597 N N . VAL B 1 240 ? -14.695 -36.188 -5.719 1 95.69 240 VAL B N 1
ATOM 8598 C CA . VAL B 1 240 ? -14.617 -37.625 -5.848 1 95.69 240 VAL B CA 1
ATOM 8599 C C . VAL B 1 240 ? -14.867 -38.031 -7.297 1 95.69 240 VAL B C 1
ATOM 8601 O O . VAL B 1 240 ? -14.18 -38.906 -7.832 1 95.69 240 VAL B O 1
ATOM 8604 N N . GLU B 1 241 ? -15.797 -37.344 -7.875 1 95.56 241 GLU B N 1
ATOM 8605 C CA . GLU B 1 241 ? -16.078 -37.594 -9.281 1 95.56 241 GLU B CA 1
ATOM 8606 C C . GLU B 1 241 ? -14.891 -37.219 -10.164 1 95.56 241 GLU B C 1
ATOM 8608 O O . GLU B 1 241 ? -14.562 -37.938 -11.117 1 95.56 241 GLU B O 1
ATOM 8613 N N . TYR B 1 242 ? -14.305 -36.156 -9.891 1 94.75 242 TYR B N 1
ATOM 8614 C CA . TYR B 1 242 ? -13.133 -35.719 -10.633 1 94.75 242 TYR B CA 1
ATOM 8615 C C . TYR B 1 242 ? -11.984 -36.719 -10.5 1 94.75 242 TYR B C 1
ATOM 8617 O O . TYR B 1 242 ? -11.312 -37.031 -11.484 1 94.75 242 TYR B O 1
ATOM 8625 N N . GLU B 1 243 ? -11.797 -37.219 -9.344 1 94.88 243 GLU B N 1
ATOM 8626 C CA . GLU B 1 243 ? -10.758 -38.219 -9.109 1 94.88 243 GLU B CA 1
ATOM 8627 C C . GLU B 1 243 ? -11 -39.5 -9.945 1 94.88 243 GLU B C 1
ATOM 8629 O O . GLU B 1 243 ? -10.062 -40.031 -10.523 1 94.88 243 GLU B O 1
ATOM 8634 N N . LYS B 1 244 ? -12.219 -39.906 -10 1 94.31 244 LYS B N 1
ATOM 8635 C CA . LYS B 1 244 ? -12.578 -41.094 -10.781 1 94.31 244 LYS B CA 1
ATOM 8636 C C . LYS B 1 244 ? -12.273 -40.875 -12.266 1 94.31 244 LYS B C 1
ATOM 8638 O O . LYS B 1 244 ? -11.727 -41.781 -12.922 1 94.31 244 LYS B O 1
ATOM 8643 N N . ASN B 1 245 ? -12.547 -39.719 -12.68 1 93.12 245 ASN B N 1
ATOM 8644 C CA . ASN B 1 245 ? -12.297 -39.375 -14.086 1 93.12 245 ASN B CA 1
ATOM 8645 C C . ASN B 1 245 ? -10.797 -39.375 -14.391 1 93.12 245 ASN B C 1
ATOM 8647 O O . ASN B 1 245 ? -10.375 -39.812 -15.453 1 93.12 245 ASN B O 1
ATOM 8651 N N . LEU B 1 246 ? -10.055 -38.875 -13.531 1 93.81 246 LEU B N 1
ATOM 8652 C CA . LEU B 1 246 ? -8.609 -38.812 -13.703 1 93.81 246 LEU B CA 1
ATOM 8653 C C . LEU B 1 246 ? -7.992 -40.219 -13.719 1 93.81 246 LEU B C 1
ATOM 8655 O O . LEU B 1 246 ? -7.062 -40.469 -14.484 1 93.81 246 LEU B O 1
ATOM 8659 N N . ARG B 1 247 ? -8.508 -41.094 -12.945 1 91.19 247 ARG B N 1
ATOM 8660 C CA . ARG B 1 247 ? -7.977 -42.438 -12.852 1 91.19 247 ARG B CA 1
ATOM 8661 C C . ARG B 1 247 ? -8.289 -43.25 -14.117 1 91.19 247 ARG B C 1
ATOM 8663 O O . ARG B 1 247 ? -7.512 -44.125 -14.516 1 91.19 247 ARG B O 1
ATOM 8670 N N . LEU B 1 248 ? -9.305 -42.844 -14.719 1 91.88 248 LEU B N 1
ATOM 8671 C CA . LEU B 1 248 ? -9.719 -43.531 -15.93 1 91.88 248 LEU B CA 1
ATOM 8672 C C . LEU B 1 248 ? -8.852 -43.125 -17.125 1 91.88 248 LEU B C 1
ATOM 8674 O O . LEU B 1 248 ? -8.633 -43.906 -18.031 1 91.88 248 LEU B O 1
ATOM 8678 N N . GLU B 1 249 ? -8.367 -41.938 -17.062 1 88.06 249 GLU B N 1
ATOM 8679 C CA . GLU B 1 249 ? -7.512 -41.438 -18.141 1 88.06 249 GLU B CA 1
ATOM 8680 C C . GLU B 1 249 ? -6.062 -41.875 -17.938 1 88.06 249 GLU B C 1
ATOM 8682 O O . GLU B 1 249 ? -5.355 -41.312 -17.094 1 88.06 249 GLU B O 1
ATOM 8687 N N . GLN B 1 250 ? -5.535 -42.75 -18.703 1 81.75 250 GLN B N 1
ATOM 8688 C CA . GLN B 1 250 ? -4.207 -43.312 -18.469 1 81.75 250 GLN B CA 1
ATOM 8689 C C . GLN B 1 250 ? -3.205 -42.781 -19.5 1 81.75 250 GLN B C 1
ATOM 8691 O O . GLN B 1 250 ? -1.993 -42.844 -19.281 1 81.75 250 GLN B O 1
ATOM 8696 N N . ASN B 1 251 ? -3.68 -42.188 -20.531 1 81.19 251 ASN B N 1
ATOM 8697 C CA . ASN B 1 251 ? -2.787 -41.781 -21.625 1 81.19 251 ASN B CA 1
ATOM 8698 C C . ASN B 1 251 ? -2.197 -40.406 -21.406 1 81.19 251 ASN B C 1
ATOM 8700 O O . ASN B 1 251 ? -1.162 -40.062 -21.969 1 81.19 251 ASN B O 1
ATOM 8704 N N . TYR B 1 252 ? -2.893 -39.594 -20.719 1 87.62 252 TYR B N 1
ATOM 8705 C CA . TYR B 1 252 ? -2.473 -38.188 -20.531 1 87.62 252 TYR B CA 1
ATOM 8706 C C . TYR B 1 252 ? -2.395 -37.844 -19.047 1 87.62 252 TYR B C 1
ATOM 8708 O O . TYR B 1 252 ? -3.131 -38.406 -18.234 1 87.62 252 TYR B O 1
ATOM 8716 N N . PHE B 1 253 ? -1.416 -36.969 -18.766 1 88.81 253 PHE B N 1
ATOM 8717 C CA . PHE B 1 253 ? -1.27 -36.375 -17.438 1 88.81 253 PHE B CA 1
ATOM 8718 C C . PHE B 1 253 ? -1.913 -35 -17.375 1 88.81 253 PHE B C 1
ATOM 8720 O O . PHE B 1 253 ? -1.596 -34.125 -18.188 1 88.81 253 PHE B O 1
ATOM 8727 N N . SER B 1 254 ? -2.869 -34.875 -16.531 1 91.12 254 SER B N 1
ATOM 8728 C CA . SER B 1 254 ? -3.441 -33.531 -16.344 1 91.12 254 SER B CA 1
ATOM 8729 C C . SER B 1 254 ? -3.449 -33.156 -14.867 1 91.12 254 SER B C 1
ATOM 8731 O O . SER B 1 254 ? -3.816 -32.031 -14.516 1 91.12 254 SER B O 1
ATOM 8733 N N . ASN B 1 255 ? -3.01 -34.062 -14.094 1 94.69 255 ASN B N 1
ATOM 8734 C CA . ASN B 1 255 ? -3.037 -33.844 -12.648 1 94.69 255 ASN B CA 1
ATOM 8735 C C . ASN B 1 255 ? -1.961 -34.656 -11.938 1 94.69 255 ASN B C 1
ATOM 8737 O O . ASN B 1 255 ? -1.509 -35.688 -12.453 1 94.69 255 ASN B O 1
ATOM 8741 N N . ILE B 1 256 ? -1.634 -34.281 -10.812 1 95.19 256 ILE B N 1
ATOM 8742 C CA . ILE B 1 256 ? -0.548 -34.906 -10.055 1 95.19 256 ILE B CA 1
ATOM 8743 C C . ILE B 1 256 ? -0.914 -36.344 -9.688 1 95.19 256 ILE B C 1
ATOM 8745 O O . ILE B 1 256 ? -0.034 -37.188 -9.516 1 95.19 256 ILE B O 1
ATOM 8749 N N . ILE B 1 257 ? -2.168 -36.688 -9.531 1 94.38 257 ILE B N 1
ATOM 8750 C CA . ILE B 1 257 ? -2.584 -38.031 -9.094 1 94.38 257 ILE B CA 1
ATOM 8751 C C . ILE B 1 257 ? -2.262 -39.062 -10.18 1 94.38 257 ILE B C 1
ATOM 8753 O O . ILE B 1 257 ? -2.229 -40.25 -9.914 1 94.38 257 ILE B O 1
ATOM 8757 N N . GLN B 1 258 ? -2.098 -38.562 -11.359 1 94.5 258 GLN B N 1
ATOM 8758 C CA . GLN B 1 258 ? -1.786 -39.469 -12.477 1 94.5 258 GLN B CA 1
ATOM 8759 C C . GLN B 1 258 ? -0.282 -39.688 -12.594 1 94.5 258 GLN B C 1
ATOM 8761 O O . GLN B 1 258 ? 0.164 -40.531 -13.383 1 94.5 258 GLN B O 1
ATOM 8766 N N . GLY B 1 259 ? 0.462 -38.938 -11.852 1 93.19 259 GLY B N 1
ATOM 8767 C CA . GLY B 1 259 ? 1.907 -39.094 -11.852 1 93.19 259 GLY B CA 1
ATOM 8768 C C . GLY B 1 259 ? 2.379 -40.281 -11.062 1 93.19 259 GLY B C 1
ATOM 8769 O O . GLY B 1 259 ? 1.613 -40.875 -10.289 1 93.19 259 GLY B O 1
ATOM 8770 N N . SER B 1 260 ? 3.645 -40.594 -11.242 1 93.44 260 SER B N 1
ATOM 8771 C CA . SER B 1 260 ? 4.195 -41.781 -10.594 1 93.44 260 SER B CA 1
ATOM 8772 C C . SER B 1 260 ? 4.344 -41.562 -9.094 1 93.44 260 SER B C 1
ATOM 8774 O O . SER B 1 260 ? 4.277 -42.531 -8.312 1 93.44 260 SER B O 1
ATOM 8776 N N . LEU B 1 261 ? 4.488 -40.375 -8.68 1 94.69 261 LEU B N 1
ATOM 8777 C CA . LEU B 1 261 ? 4.691 -40.094 -7.27 1 94.69 261 LEU B CA 1
ATOM 8778 C C . LEU B 1 261 ? 3.477 -40.5 -6.445 1 94.69 261 LEU B C 1
ATOM 8780 O O . LEU B 1 261 ? 3.613 -41.219 -5.449 1 94.69 261 LEU B O 1
ATOM 8784 N N . TRP B 1 262 ? 2.303 -40.062 -6.844 1 94.12 262 TRP B N 1
ATOM 8785 C CA . TRP B 1 262 ? 1.088 -40.375 -6.098 1 94.12 262 TRP B CA 1
ATOM 8786 C C . TRP B 1 262 ? 0.747 -41.844 -6.223 1 94.12 262 TRP B C 1
ATOM 8788 O O . TRP B 1 262 ? 0.284 -42.469 -5.262 1 94.12 262 TRP B O 1
ATOM 8798 N N . LYS B 1 263 ? 0.95 -42.406 -7.355 1 90.25 263 LYS B N 1
ATOM 8799 C CA . LYS B 1 263 ? 0.645 -43.812 -7.574 1 90.25 263 LYS B CA 1
ATOM 8800 C C . LYS B 1 263 ? 1.447 -44.719 -6.633 1 90.25 263 LYS B C 1
ATOM 8802 O O . LYS B 1 263 ? 0.951 -45.75 -6.172 1 90.25 263 LYS B O 1
ATOM 8807 N N . SER B 1 264 ? 2.602 -44.25 -6.352 1 89.31 264 SER B N 1
ATOM 8808 C CA . SER B 1 264 ? 3.465 -45.031 -5.473 1 89.31 264 SER B CA 1
ATOM 8809 C C . SER B 1 264 ? 3.1 -44.812 -4.008 1 89.31 264 SER B C 1
ATOM 8811 O O . SER B 1 264 ? 3.344 -45.688 -3.168 1 89.31 264 SER B O 1
ATOM 8813 N N . LYS B 1 265 ? 2.537 -43.781 -3.672 1 86.81 265 LYS B N 1
ATOM 8814 C CA . LYS B 1 265 ? 2.344 -43.375 -2.275 1 86.81 265 LYS B CA 1
ATOM 8815 C C . LYS B 1 265 ? 0.902 -43.625 -1.835 1 86.81 265 LYS B C 1
ATOM 8817 O O . LYS B 1 265 ? 0.612 -43.656 -0.637 1 86.81 265 LYS B O 1
ATOM 8822 N N . ARG B 1 266 ? 0.071 -43.812 -2.789 1 81.5 266 ARG B N 1
ATOM 8823 C CA . ARG B 1 266 ? -1.336 -43.938 -2.434 1 81.5 266 ARG B CA 1
ATOM 8824 C C . ARG B 1 266 ? -1.551 -45.188 -1.554 1 81.5 266 ARG B C 1
ATOM 8826 O O . ARG B 1 266 ? -1.138 -46.281 -1.911 1 81.5 266 ARG B O 1
ATOM 8833 N N . PRO B 1 267 ? -2.201 -44.875 -0.438 1 75.94 267 PRO B N 1
ATOM 8834 C CA . PRO B 1 267 ? -2.434 -46 0.469 1 75.94 267 PRO B CA 1
ATOM 8835 C C . PRO B 1 267 ? -3.473 -46.969 -0.063 1 75.94 267 PRO B C 1
ATOM 8837 O O . PRO B 1 267 ? -4.391 -46.594 -0.784 1 75.94 267 PRO B O 1
ATOM 8840 N N . ASN B 1 268 ? -3.189 -48.125 0.202 1 74.38 268 ASN B N 1
ATOM 8841 C CA . ASN B 1 268 ? -4.133 -49.188 -0.153 1 74.38 268 ASN B CA 1
ATOM 8842 C C . ASN B 1 268 ? -5.23 -49.344 0.897 1 74.38 268 ASN B C 1
ATOM 8844 O O . ASN B 1 268 ? -5.207 -50.281 1.697 1 74.38 268 ASN B O 1
ATOM 8848 N N . THR B 1 269 ? -5.934 -48.281 1.032 1 74.31 269 THR B N 1
ATOM 8849 C CA . THR B 1 269 ? -7.016 -48.281 2.014 1 74.31 269 THR B CA 1
ATOM 8850 C C . THR B 1 269 ? -8.359 -48 1.344 1 74.31 269 THR B C 1
ATOM 8852 O O . THR B 1 269 ? -8.406 -47.469 0.232 1 74.31 269 THR B O 1
ATOM 8855 N N . ASP B 1 270 ? -9.383 -48.438 2.021 1 77.75 270 ASP B N 1
ATOM 8856 C CA . ASP B 1 270 ? -10.75 -48.188 1.561 1 77.75 270 ASP B CA 1
ATOM 8857 C C . ASP B 1 270 ? -11.188 -46.781 1.871 1 77.75 270 ASP B C 1
ATOM 8859 O O . ASP B 1 270 ? -12.18 -46.281 1.321 1 77.75 270 ASP B O 1
ATOM 8863 N N . ASP B 1 271 ? -10.344 -46.156 2.576 1 83.31 271 ASP B N 1
ATOM 8864 C CA . ASP B 1 271 ? -10.672 -44.781 2.945 1 83.31 271 ASP B CA 1
ATOM 8865 C C . ASP B 1 271 ? -10.391 -43.812 1.793 1 83.31 271 ASP B C 1
ATOM 8867 O O . ASP B 1 271 ? -9.547 -44.094 0.938 1 83.31 271 ASP B O 1
ATOM 8871 N N . LEU B 1 272 ? -11.18 -42.75 1.798 1 92.06 272 LEU B N 1
ATOM 8872 C CA . LEU B 1 272 ? -10.914 -41.688 0.851 1 92.06 272 LEU B CA 1
ATOM 8873 C C . LEU B 1 272 ? -9.695 -40.875 1.281 1 92.06 272 LEU B C 1
ATOM 8875 O O . LEU B 1 272 ? -9.664 -40.344 2.393 1 92.06 272 LEU B O 1
ATOM 8879 N N . VAL B 1 273 ? -8.688 -40.938 0.481 1 95.62 273 VAL B N 1
ATOM 8880 C CA . VAL B 1 273 ? -7.461 -40.188 0.79 1 95.62 273 VAL B CA 1
ATOM 8881 C C . VAL B 1 273 ? -7.176 -39.188 -0.309 1 95.62 273 VAL B C 1
ATOM 8883 O O . VAL B 1 273 ? -7.043 -39.531 -1.481 1 95.62 273 VAL B O 1
ATOM 8886 N N . PHE B 1 274 ? -7.129 -37.906 0.036 1 96.62 274 PHE B N 1
ATOM 8887 C CA . PHE B 1 274 ? -6.805 -36.844 -0.902 1 96.62 274 PHE B CA 1
ATOM 8888 C C . PHE B 1 274 ? -5.363 -36.375 -0.721 1 96.62 274 PHE B C 1
ATOM 8890 O O . PHE B 1 274 ? -4.863 -36.344 0.404 1 96.62 274 PHE B O 1
ATOM 8897 N N . PRO B 1 275 ? -4.676 -36.125 -1.794 1 96.56 275 PRO B N 1
ATOM 8898 C CA . PRO B 1 275 ? -3.344 -35.531 -1.675 1 96.56 275 PRO B CA 1
ATOM 8899 C C . PRO B 1 275 ? -3.391 -34.062 -1.229 1 96.56 275 PRO B C 1
ATOM 8901 O O . PRO B 1 275 ? -4.332 -33.344 -1.571 1 96.56 275 PRO B O 1
ATOM 8904 N N . LEU B 1 276 ? -2.377 -33.625 -0.513 1 97.38 276 LEU B N 1
ATOM 8905 C CA . LEU B 1 276 ? -2.262 -32.25 -0.019 1 97.38 276 LEU B CA 1
ATOM 8906 C C . LEU B 1 276 ? -0.967 -31.609 -0.502 1 97.38 276 LEU B C 1
ATOM 8908 O O . LEU B 1 276 ? 0.09 -32.25 -0.49 1 97.38 276 LEU B O 1
ATOM 8912 N N . LEU B 1 277 ? -1.076 -30.422 -0.977 1 97.81 277 LEU B N 1
ATOM 8913 C CA . LEU B 1 277 ? 0.077 -29.609 -1.346 1 97.81 277 LEU B CA 1
ATOM 8914 C C . LEU B 1 277 ? 0.329 -28.516 -0.308 1 97.81 277 LEU B C 1
ATOM 8916 O O . LEU B 1 277 ? -0.616 -27.922 0.21 1 97.81 277 LEU B O 1
ATOM 8920 N N . ILE B 1 278 ? 1.567 -28.281 0.049 1 98.25 278 ILE B N 1
ATOM 8921 C CA . ILE B 1 278 ? 1.941 -27.203 0.971 1 98.25 278 ILE B CA 1
ATOM 8922 C C . ILE B 1 278 ? 2.904 -26.25 0.281 1 98.25 278 ILE B C 1
ATOM 8924 O O . ILE B 1 278 ? 3.869 -26.672 -0.355 1 98.25 278 ILE B O 1
ATOM 8928 N N . TYR B 1 279 ? 2.623 -25 0.322 1 97.81 279 TYR B N 1
ATOM 8929 C CA . TYR B 1 279 ? 3.443 -23.953 -0.264 1 97.81 279 TYR B CA 1
ATOM 8930 C C . TYR B 1 279 ? 3.998 -23.031 0.815 1 97.81 279 TYR B C 1
ATOM 8932 O O . TYR B 1 279 ? 3.307 -22.703 1.787 1 97.81 279 TYR B O 1
ATOM 8940 N N . PHE B 1 280 ? 5.293 -22.672 0.646 1 97 280 PHE B N 1
ATOM 8941 C CA . PHE B 1 280 ? 5.93 -21.719 1.559 1 97 280 PHE B CA 1
ATOM 8942 C C . PHE B 1 280 ? 6.613 -20.609 0.787 1 97 280 PHE B C 1
ATOM 8944 O O . PHE B 1 280 ? 7.289 -20.859 -0.215 1 97 280 PHE B O 1
ATOM 8951 N N . ASP B 1 281 ? 6.395 -19.406 1.31 1 96.06 281 ASP B N 1
ATOM 8952 C CA . ASP B 1 281 ? 7.137 -18.25 0.799 1 96.06 281 ASP B CA 1
ATOM 895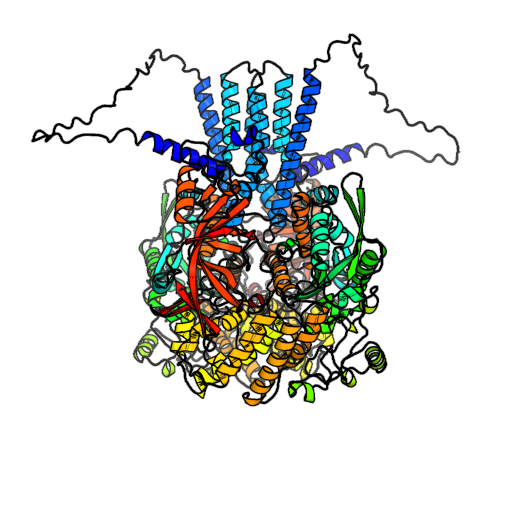3 C C . ASP B 1 281 ? 7.098 -17.094 1.786 1 96.06 281 ASP B C 1
ATOM 8955 O O . ASP B 1 281 ? 6.262 -17.062 2.693 1 96.06 281 ASP B O 1
ATOM 8959 N N . GLU B 1 282 ? 8.055 -16.25 1.632 1 95.31 282 GLU B N 1
ATOM 8960 C CA . GLU B 1 282 ? 8.094 -15.031 2.438 1 95.31 282 GLU B CA 1
ATOM 8961 C C . GLU B 1 282 ? 7.633 -13.82 1.632 1 95.31 282 GLU B C 1
ATOM 8963 O O . GLU B 1 282 ? 7.785 -13.789 0.409 1 95.31 282 GLU B O 1
ATOM 8968 N N . PHE B 1 283 ? 7 -12.828 2.246 1 93.5 283 PHE B N 1
ATOM 8969 C CA . PHE B 1 283 ? 6.613 -11.602 1.555 1 93.5 283 PHE B CA 1
ATOM 8970 C C . PHE B 1 283 ? 6.707 -10.398 2.486 1 93.5 283 PHE B C 1
ATOM 8972 O O . PHE B 1 283 ? 6.586 -10.547 3.705 1 93.5 283 PHE B O 1
ATOM 8979 N N . GLU B 1 284 ? 6.98 -9.25 1.906 1 91.75 284 GLU B N 1
ATOM 8980 C CA . GLU B 1 284 ? 7.141 -8 2.645 1 91.75 284 GLU B CA 1
ATOM 8981 C C . GLU B 1 284 ? 5.82 -7.246 2.74 1 91.75 284 GLU B C 1
ATOM 8983 O O . GLU B 1 284 ? 5.066 -7.176 1.767 1 91.75 284 GLU B O 1
ATOM 8988 N N . VAL B 1 285 ? 5.441 -6.738 3.922 1 88.5 285 VAL B N 1
ATOM 8989 C CA . VAL B 1 285 ? 4.195 -5.996 4.109 1 88.5 285 VAL B CA 1
ATOM 8990 C C . VAL B 1 285 ? 4.496 -4.508 4.254 1 88.5 285 VAL B C 1
ATOM 8992 O O . VAL B 1 285 ? 3.594 -3.674 4.145 1 88.5 285 VAL B O 1
ATOM 8995 N N . GLY B 1 286 ? 5.648 -4.023 4.426 1 79.5 286 GLY B N 1
ATOM 8996 C CA . GLY B 1 286 ? 6.012 -2.619 4.527 1 79.5 286 GLY B CA 1
ATOM 8997 C C . GLY B 1 286 ? 6.797 -2.121 3.326 1 79.5 286 GLY B C 1
ATOM 8998 O O . GLY B 1 286 ? 6.816 -2.771 2.279 1 79.5 286 GLY B O 1
ATOM 8999 N N . ASN B 1 287 ? 7.23 -0.872 3.404 1 75.75 287 ASN B N 1
ATOM 9000 C CA . ASN B 1 287 ? 8.07 -0.29 2.361 1 75.75 287 ASN B CA 1
ATOM 9001 C C . ASN B 1 287 ? 9.414 -1.001 2.264 1 75.75 287 ASN B C 1
ATOM 9003 O O . ASN B 1 287 ? 10.234 -0.922 3.184 1 75.75 287 ASN B O 1
ATOM 9007 N N . PRO B 1 288 ? 9.578 -1.565 1.206 1 75.19 288 PRO B N 1
ATOM 9008 C CA . PRO B 1 288 ? 10.812 -2.34 1.076 1 75.19 288 PRO B CA 1
ATOM 9009 C C . PRO B 1 288 ? 12.062 -1.459 1.026 1 75.19 288 PRO B C 1
ATOM 9011 O O . PRO B 1 288 ? 13.172 -1.95 1.219 1 75.19 288 PRO B O 1
ATOM 9014 N N . LEU B 1 289 ? 11.891 -0.135 0.822 1 73.31 289 LEU B N 1
ATOM 9015 C CA . LEU B 1 289 ? 13.023 0.775 0.71 1 73.31 289 LEU B CA 1
ATOM 9016 C C . LEU B 1 289 ? 13.195 1.595 1.985 1 73.31 289 LEU B C 1
ATOM 9018 O O . LEU B 1 289 ? 14.141 2.373 2.107 1 73.31 289 LEU B O 1
ATOM 9022 N N . GLY B 1 290 ? 12.398 1.31 2.924 1 76.38 290 GLY B N 1
ATOM 9023 C CA . GLY B 1 290 ? 12.398 2.131 4.125 1 76.38 290 GLY B CA 1
ATOM 9024 C C . GLY B 1 290 ? 13.352 1.628 5.191 1 76.38 290 GLY B C 1
ATOM 9025 O O . GLY B 1 290 ? 14 0.593 5.016 1 76.38 290 GLY B O 1
ATOM 9026 N N . SER B 1 291 ? 13.438 2.377 6.27 1 79.94 291 SER B N 1
ATOM 9027 C CA . SER B 1 291 ? 14.336 2.072 7.379 1 79.94 291 SER B CA 1
ATOM 9028 C C . SER B 1 291 ? 13.914 0.792 8.094 1 79.94 291 SER B C 1
ATOM 9030 O O . SER B 1 291 ? 14.734 0.155 8.766 1 79.94 291 SER B O 1
ATOM 9032 N N . HIS B 1 292 ? 12.664 0.421 7.914 1 80.88 292 HIS B N 1
ATOM 9033 C CA . HIS B 1 292 ? 12.164 -0.756 8.617 1 80.88 292 HIS B CA 1
ATOM 9034 C C . HIS B 1 292 ? 12.023 -1.942 7.668 1 80.88 292 HIS B C 1
ATOM 9036 O O . HIS B 1 292 ? 11.281 -2.887 7.957 1 80.88 292 HIS B O 1
ATOM 9042 N N . SER B 1 293 ? 12.672 -1.826 6.543 1 80.25 293 SER B N 1
ATOM 9043 C CA . SER B 1 293 ? 12.625 -2.916 5.574 1 80.25 293 SER B CA 1
ATOM 9044 C C . SER B 1 293 ? 13.117 -4.223 6.188 1 80.25 293 SER B C 1
ATOM 9046 O O . SER B 1 293 ? 14.141 -4.242 6.883 1 80.25 293 SER B O 1
ATOM 9048 N N . GLY B 1 294 ? 12.383 -5.301 6.012 1 80.88 294 GLY B N 1
ATOM 9049 C CA . GLY B 1 294 ? 12.789 -6.625 6.453 1 80.88 294 GLY B CA 1
ATOM 9050 C C . GLY B 1 294 ? 12.32 -6.949 7.859 1 80.88 294 GLY B C 1
ATOM 9051 O O . GLY B 1 294 ? 12.281 -8.117 8.25 1 80.88 294 GLY B O 1
ATOM 9052 N N . ILE B 1 295 ? 11.891 -5.887 8.586 1 81.88 295 ILE B N 1
ATOM 9053 C CA . ILE B 1 295 ? 11.531 -6.09 9.984 1 81.88 295 ILE B CA 1
ATOM 9054 C C . ILE B 1 295 ? 10.164 -6.777 10.07 1 81.88 295 ILE B C 1
ATOM 9056 O O . ILE B 1 295 ? 9.977 -7.695 10.875 1 81.88 295 ILE B O 1
ATOM 9060 N N . ASN B 1 296 ? 9.266 -6.398 9.258 1 87.38 296 ASN B N 1
ATOM 9061 C CA . ASN B 1 296 ? 7.918 -6.953 9.297 1 87.38 296 ASN B CA 1
ATOM 9062 C C . ASN B 1 296 ? 7.684 -7.938 8.156 1 87.38 296 ASN B C 1
ATOM 9064 O O . ASN B 1 296 ? 6.539 -8.195 7.773 1 87.38 296 ASN B O 1
ATOM 9068 N N . LYS B 1 297 ? 8.766 -8.508 7.633 1 92.88 297 LYS B N 1
ATOM 9069 C CA . LYS B 1 297 ? 8.633 -9.555 6.621 1 92.88 297 LYS B CA 1
ATOM 9070 C C . LYS B 1 297 ? 8 -10.812 7.203 1 92.88 297 LYS B C 1
ATOM 9072 O O . LYS B 1 297 ? 8.32 -11.211 8.32 1 92.88 297 LYS B O 1
ATOM 9077 N N . LEU B 1 298 ? 7.086 -11.43 6.41 1 96.44 298 LEU B N 1
ATOM 9078 C CA . LEU B 1 298 ? 6.324 -12.555 6.938 1 96.44 298 LEU B CA 1
ATOM 9079 C C . LEU B 1 298 ? 6.57 -13.82 6.117 1 96.44 298 LEU B C 1
ATOM 9081 O O . LEU B 1 298 ? 6.859 -13.734 4.922 1 96.44 298 LEU B O 1
ATOM 9085 N N . GLY B 1 299 ? 6.566 -14.938 6.824 1 96.94 299 GLY B N 1
ATOM 9086 C CA . GLY B 1 299 ? 6.473 -16.234 6.191 1 96.94 299 GLY B CA 1
ATOM 9087 C C . GLY B 1 299 ? 5.066 -16.812 6.211 1 96.94 299 GLY B C 1
ATOM 9088 O O . GLY B 1 299 ? 4.398 -16.797 7.246 1 96.94 299 GLY B O 1
ATOM 9089 N N . ALA B 1 300 ? 4.586 -17.234 5.055 1 97.88 300 ALA B N 1
ATOM 9090 C CA . ALA B 1 300 ? 3.244 -17.812 4.953 1 97.88 300 ALA B CA 1
ATOM 9091 C C . ALA B 1 300 ? 3.295 -19.234 4.418 1 97.88 300 ALA B C 1
ATOM 9093 O O . ALA B 1 300 ? 4.094 -19.547 3.531 1 97.88 300 ALA B O 1
ATOM 9094 N N . VAL B 1 301 ? 2.537 -20.031 5.023 1 98.38 301 VAL B N 1
ATOM 9095 C CA . VAL B 1 301 ? 2.352 -21.406 4.566 1 98.38 301 VAL B CA 1
ATOM 9096 C C . VAL B 1 301 ? 0.908 -21.609 4.117 1 98.38 301 VAL B C 1
ATOM 9098 O O . VAL B 1 301 ? -0.03 -21.297 4.855 1 98.38 301 VAL B O 1
ATOM 9101 N N . TYR B 1 302 ? 0.742 -22.125 2.916 1 98.31 302 TYR B N 1
ATOM 9102 C CA . TYR B 1 302 ? -0.577 -22.375 2.348 1 98.31 302 TYR B CA 1
ATOM 9103 C C . TYR B 1 302 ? -0.755 -23.859 2.035 1 98.31 302 TYR B C 1
ATOM 9105 O O . TYR B 1 302 ? 0.226 -24.594 1.864 1 98.31 302 TYR B O 1
ATOM 9113 N N . ALA B 1 303 ? -1.965 -24.266 2.016 1 98.31 303 ALA B N 1
ATOM 9114 C CA . ALA B 1 303 ? -2.326 -25.609 1.602 1 98.31 303 ALA B CA 1
ATOM 9115 C C . ALA B 1 303 ? -3.328 -25.594 0.45 1 98.31 303 ALA B C 1
ATOM 9117 O O . ALA B 1 303 ? -4.152 -24.672 0.358 1 98.31 303 ALA B O 1
ATOM 9118 N N . SER B 1 304 ? -3.238 -26.516 -0.442 1 97.5 304 SER B N 1
ATOM 9119 C CA . SER B 1 304 ? -4.203 -26.703 -1.52 1 97.5 304 SER B CA 1
ATOM 9120 C C . SER B 1 304 ? -4.434 -28.188 -1.796 1 97.5 304 SER B C 1
ATOM 9122 O O . SER B 1 304 ? -3.621 -29.031 -1.412 1 97.5 304 SER B O 1
ATOM 9124 N N . VAL B 1 305 ? -5.531 -28.469 -2.375 1 97.56 305 VAL B N 1
ATOM 9125 C CA . VAL B 1 305 ? -5.918 -29.844 -2.693 1 97.56 305 VAL B CA 1
ATOM 9126 C C . VAL B 1 305 ? -6.039 -30 -4.207 1 97.56 305 VAL B C 1
ATOM 9128 O O . VAL B 1 305 ? -6.961 -29.469 -4.824 1 97.56 305 VAL B O 1
ATOM 9131 N N . PRO B 1 306 ? -5.203 -30.828 -4.805 1 96.56 306 PRO B N 1
ATOM 9132 C CA . PRO B 1 306 ? -5.184 -30.922 -6.266 1 96.56 306 PRO B CA 1
ATOM 9133 C C . PRO B 1 306 ? -6.43 -31.609 -6.82 1 96.56 306 PRO B C 1
ATOM 9135 O O . PRO B 1 306 ? -6.695 -31.547 -8.023 1 96.56 306 PRO B O 1
ATOM 9138 N N . LEU B 1 307 ? -7.199 -32.219 -6.004 1 96.5 307 LEU B N 1
ATOM 9139 C CA . LEU B 1 307 ? -8.383 -32.938 -6.469 1 96.5 307 LEU B CA 1
ATOM 9140 C C . LEU B 1 307 ? -9.57 -32 -6.625 1 96.5 307 LEU B C 1
ATOM 9142 O O . LEU B 1 307 ? -10.641 -32.406 -7.082 1 96.5 307 LEU B O 1
ATOM 9146 N N . ILE B 1 308 ? -9.391 -30.766 -6.25 1 95.5 308 ILE B N 1
ATOM 9147 C CA . ILE B 1 308 ? -10.336 -29.75 -6.68 1 95.5 308 ILE B CA 1
ATOM 9148 C C . ILE B 1 308 ? -10.203 -29.516 -8.188 1 95.5 308 ILE B C 1
ATOM 9150 O O . ILE B 1 308 ? -9.094 -29.312 -8.688 1 95.5 308 ILE B O 1
ATOM 9154 N N . PRO B 1 309 ? -11.258 -29.562 -8.828 1 91.88 309 PRO B N 1
ATOM 9155 C CA . PRO B 1 309 ? -11.164 -29.422 -10.281 1 91.88 309 PRO B CA 1
ATOM 9156 C C . PRO B 1 309 ? -10.414 -28.156 -10.711 1 91.88 309 PRO B C 1
ATOM 9158 O O . PRO B 1 309 ? -10.453 -27.141 -10.016 1 91.88 309 PRO B O 1
ATOM 9161 N N . LEU B 1 310 ? -9.836 -28.234 -11.836 1 85.12 310 LEU B N 1
ATOM 9162 C CA . LEU B 1 310 ? -8.891 -27.234 -12.312 1 85.12 310 LEU B CA 1
ATOM 9163 C C . LEU B 1 310 ? -9.547 -25.859 -12.398 1 85.12 310 LEU B C 1
ATOM 9165 O O . LEU B 1 310 ? -8.922 -24.844 -12.102 1 85.12 310 LEU B O 1
ATOM 9169 N N . GLU B 1 311 ? -10.805 -25.828 -12.82 1 82.19 311 GLU B N 1
ATOM 9170 C CA . GLU B 1 311 ? -11.516 -24.562 -12.969 1 82.19 311 GLU B CA 1
ATOM 9171 C C . GLU B 1 311 ? -11.664 -23.844 -11.633 1 82.19 311 GLU B C 1
ATOM 9173 O O . GLU B 1 311 ? -11.781 -22.625 -11.586 1 82.19 311 GLU B O 1
ATOM 9178 N N . PHE B 1 312 ? -11.586 -24.625 -10.562 1 89.44 312 PHE B N 1
ATOM 9179 C CA . PHE B 1 312 ? -11.789 -24.047 -9.234 1 89.44 312 PHE B CA 1
ATOM 9180 C C . PHE B 1 312 ? -10.469 -23.953 -8.477 1 89.44 312 PHE B C 1
ATOM 9182 O O . PHE B 1 312 ? -10.375 -23.219 -7.496 1 89.44 312 PHE B O 1
ATOM 9189 N N . GLN B 1 313 ? -9.516 -24.672 -8.977 1 88.25 313 GLN B N 1
ATOM 9190 C CA . GLN B 1 313 ? -8.234 -24.703 -8.289 1 88.25 313 GLN B CA 1
ATOM 9191 C C . GLN B 1 313 ? -7.535 -23.344 -8.359 1 88.25 313 GLN B C 1
ATOM 9193 O O . GLN B 1 313 ? -6.785 -22.969 -7.453 1 88.25 313 GLN B O 1
ATOM 9198 N N . SER B 1 314 ? -7.848 -22.688 -9.422 1 86 314 SER B N 1
ATOM 9199 C CA . SER B 1 314 ? -7.168 -21.422 -9.641 1 86 314 SER B CA 1
ATOM 9200 C C . SER B 1 314 ? -7.809 -20.297 -8.82 1 86 314 SER B C 1
ATOM 9202 O O . SER B 1 314 ? -7.234 -19.219 -8.672 1 86 314 SER B O 1
ATOM 9204 N N . LYS B 1 315 ? -8.914 -20.578 -8.211 1 90.44 315 LYS B N 1
ATOM 9205 C CA . LYS B 1 315 ? -9.547 -19.594 -7.352 1 90.44 315 LYS B CA 1
ATOM 9206 C C . LYS B 1 315 ? -8.773 -19.422 -6.043 1 90.44 315 LYS B C 1
ATOM 9208 O O . LYS B 1 315 ? -8.305 -20.406 -5.469 1 90.44 315 LYS B O 1
ATOM 9213 N N . LEU B 1 316 ? -8.727 -18.281 -5.59 1 93.25 316 LEU B N 1
ATOM 9214 C CA . LEU B 1 316 ? -7.977 -18.016 -4.367 1 93.25 316 LEU B CA 1
ATOM 9215 C C . LEU B 1 316 ? -8.656 -18.641 -3.158 1 93.25 316 LEU B C 1
ATOM 9217 O O . LEU B 1 316 ? -8 -18.938 -2.154 1 93.25 316 LEU B O 1
ATOM 9221 N N . SER B 1 317 ? -9.984 -18.844 -3.293 1 92.5 317 SER B N 1
ATOM 9222 C CA . SER B 1 317 ? -10.75 -19.438 -2.195 1 92.5 317 SER B CA 1
ATOM 9223 C C . SER B 1 317 ? -10.375 -20.891 -1.979 1 92.5 317 SER B C 1
ATOM 9225 O O . SER B 1 317 ? -10.688 -21.469 -0.934 1 92.5 317 SER B O 1
ATOM 9227 N N . SER B 1 318 ? -9.672 -21.469 -2.936 1 94.56 318 SER B N 1
ATOM 9228 C CA . SER B 1 318 ? -9.273 -22.859 -2.832 1 94.56 318 SER B CA 1
ATOM 9229 C C . SER B 1 318 ? -7.859 -23 -2.273 1 94.56 318 SER B C 1
ATOM 9231 O O . SER B 1 318 ? -7.293 -24.094 -2.254 1 94.56 318 SER B O 1
ATOM 9233 N N . ILE B 1 319 ? -7.25 -21.922 -1.922 1 97 319 ILE B N 1
ATOM 9234 C CA . ILE B 1 319 ? -5.945 -21.875 -1.273 1 97 319 ILE B CA 1
ATOM 9235 C C . ILE B 1 319 ? -6.109 -21.5 0.197 1 97 319 ILE B C 1
ATOM 9237 O O . ILE B 1 319 ? -6.617 -20.422 0.513 1 97 319 ILE B O 1
ATOM 9241 N N . PHE B 1 320 ? -5.656 -22.344 1.068 1 97.88 320 PHE B N 1
ATOM 9242 C CA . PHE B 1 320 ? -5.941 -22.188 2.49 1 97.88 320 PHE B CA 1
ATOM 9243 C C . PHE B 1 320 ? -4.699 -21.734 3.248 1 97.88 320 PHE B C 1
ATOM 9245 O O . PHE B 1 320 ? -3.652 -22.375 3.182 1 97.88 320 PHE B O 1
ATOM 9252 N N . LEU B 1 321 ? -4.805 -20.656 3.943 1 97.94 321 LEU B N 1
ATOM 9253 C CA . LEU B 1 321 ? -3.711 -20.219 4.805 1 97.94 321 LEU B CA 1
ATOM 9254 C C . LEU B 1 321 ? -3.568 -21.141 6.012 1 97.94 321 LEU B C 1
ATOM 9256 O O . LEU B 1 321 ? -4.547 -21.406 6.711 1 97.94 321 LEU B O 1
ATOM 9260 N N . CYS B 1 322 ? -2.346 -21.594 6.305 1 97.94 322 CYS B N 1
ATOM 9261 C CA . CYS B 1 322 ? -2.102 -22.531 7.391 1 97.94 322 CYS B CA 1
ATOM 9262 C C . CYS B 1 322 ? -1.329 -21.875 8.523 1 97.94 322 CYS B C 1
ATOM 9264 O O . CYS B 1 322 ? -1.55 -22.172 9.695 1 97.94 322 CYS B O 1
ATOM 9266 N N . MET B 1 323 ? -0.378 -21.156 8.086 1 97.62 323 MET B N 1
ATOM 9267 C CA . MET B 1 323 ? 0.529 -20.594 9.078 1 97.62 323 MET B CA 1
ATOM 9268 C C . MET B 1 323 ? 1.029 -19.219 8.641 1 97.62 323 MET B C 1
ATOM 9270 O O . MET B 1 323 ? 1.274 -18.984 7.449 1 97.62 323 MET B O 1
ATOM 9274 N N . LEU B 1 324 ? 1.169 -18.312 9.641 1 97.75 324 LEU B N 1
ATOM 9275 C CA . LEU B 1 324 ? 1.773 -17 9.43 1 97.75 324 LEU B CA 1
ATOM 9276 C C . LEU B 1 324 ? 2.738 -16.656 10.562 1 97.75 324 LEU B C 1
ATOM 9278 O O . LEU B 1 324 ? 2.385 -16.766 11.742 1 97.75 324 LEU B O 1
ATOM 9282 N N . PHE B 1 325 ? 3.961 -16.266 10.234 1 97.19 325 PHE B N 1
ATOM 9283 C CA . PHE B 1 325 ? 4.969 -15.93 11.227 1 97.19 325 PHE B CA 1
ATOM 9284 C C . PHE B 1 325 ? 5.938 -14.883 10.688 1 97.19 325 PHE B C 1
ATOM 9286 O O . PHE B 1 325 ? 5.91 -14.57 9.492 1 97.19 325 PHE B O 1
ATOM 9293 N N . HIS B 1 326 ? 6.699 -14.258 11.531 1 94.94 326 HIS B N 1
ATOM 9294 C CA . HIS B 1 326 ? 7.746 -13.344 11.094 1 94.94 326 HIS B CA 1
ATOM 9295 C C . HIS B 1 326 ? 8.93 -14.102 10.508 1 94.94 326 HIS B C 1
ATOM 9297 O O . HIS B 1 326 ? 9.383 -15.094 11.086 1 94.94 326 HIS B O 1
ATOM 9303 N N . SER B 1 327 ? 9.398 -13.664 9.375 1 93.88 327 SER B N 1
ATOM 9304 C CA . SER B 1 327 ? 10.484 -14.336 8.672 1 93.88 327 SER B CA 1
ATOM 9305 C C . SER B 1 327 ? 11.727 -14.445 9.555 1 93.88 327 SER B C 1
ATOM 9307 O O . SER B 1 327 ? 12.477 -15.414 9.469 1 93.88 327 SER B O 1
ATOM 9309 N N . MET B 1 328 ? 11.938 -13.523 10.422 1 90.69 328 MET B N 1
ATOM 9310 C CA . MET B 1 328 ? 13.117 -13.484 11.289 1 90.69 328 MET B CA 1
ATOM 9311 C C . MET B 1 328 ? 13.086 -14.633 12.297 1 90.69 328 MET B C 1
ATOM 9313 O O . MET B 1 328 ? 14.125 -15.016 12.828 1 90.69 328 MET B O 1
ATOM 9317 N N . ASP B 1 329 ? 11.984 -15.188 12.523 1 92.44 329 ASP B N 1
ATOM 9318 C CA . ASP B 1 329 ? 11.836 -16.25 13.516 1 92.44 329 ASP B CA 1
ATOM 9319 C C . ASP B 1 329 ? 12.492 -17.547 13.023 1 92.44 329 ASP B C 1
ATOM 9321 O O . ASP B 1 329 ? 12.906 -18.375 13.828 1 92.44 329 ASP B O 1
ATOM 9325 N N . ILE B 1 330 ? 12.57 -17.703 11.742 1 91.69 330 ILE B N 1
ATOM 9326 C CA . ILE B 1 330 ? 13.219 -18.891 11.188 1 91.69 330 ILE B CA 1
ATOM 9327 C C . ILE B 1 330 ? 14.695 -18.891 11.57 1 91.69 330 ILE B C 1
ATOM 9329 O O . ILE B 1 330 ? 15.242 -19.938 11.953 1 91.69 330 ILE B O 1
ATOM 9333 N N . LYS B 1 331 ? 15.273 -17.781 11.43 1 85.94 331 LYS B N 1
ATOM 9334 C CA . LYS B 1 331 ? 16.688 -17.656 11.75 1 85.94 331 LYS B CA 1
ATOM 9335 C C . LYS B 1 331 ? 16.922 -17.781 13.258 1 85.94 331 LYS B C 1
ATOM 9337 O O . LYS B 1 331 ? 17.922 -18.375 13.688 1 85.94 331 LYS B O 1
ATOM 9342 N N . ALA B 1 332 ? 16 -17.344 13.992 1 88.75 332 ALA B N 1
ATOM 9343 C CA . ALA B 1 332 ? 16.172 -17.281 15.445 1 88.75 332 ALA B CA 1
ATOM 9344 C C . ALA B 1 332 ? 15.914 -18.641 16.094 1 88.75 332 ALA B C 1
ATOM 9346 O O . ALA B 1 332 ? 16.594 -19.016 17.047 1 88.75 332 ALA B O 1
ATOM 9347 N N . PHE B 1 333 ? 14.914 -19.391 15.547 1 92.88 333 PHE B N 1
ATOM 9348 C CA . PHE B 1 333 ? 14.477 -20.562 16.281 1 92.88 333 PHE B CA 1
ATOM 9349 C C . PHE B 1 333 ? 14.695 -21.828 15.453 1 92.88 333 PHE B C 1
ATOM 9351 O O . PHE B 1 333 ? 14.672 -22.938 15.992 1 92.88 333 PHE B O 1
ATOM 9358 N N . GLY B 1 334 ? 14.828 -21.688 14.188 1 92.62 334 GLY B N 1
ATOM 9359 C CA . GLY B 1 334 ? 15.086 -22.828 13.336 1 92.62 334 GLY B CA 1
ATOM 9360 C C . GLY B 1 334 ? 13.812 -23.469 12.789 1 92.62 334 GLY B C 1
ATOM 9361 O O . GLY B 1 334 ? 12.719 -23.188 13.273 1 92.62 334 GLY B O 1
ATOM 9362 N N . ASN B 1 335 ? 13.945 -24.469 11.875 1 94.5 335 ASN B N 1
ATOM 9363 C CA . ASN B 1 335 ? 12.836 -25.094 11.172 1 94.5 335 ASN B CA 1
ATOM 9364 C C . ASN B 1 335 ? 12.109 -26.094 12.07 1 94.5 335 ASN B C 1
ATOM 9366 O O . ASN B 1 335 ? 10.883 -26.219 12.016 1 94.5 335 ASN B O 1
ATOM 9370 N N . THR B 1 336 ? 12.867 -26.781 12.836 1 94.5 336 THR B N 1
ATOM 9371 C CA . THR B 1 336 ? 12.305 -27.859 13.641 1 94.5 336 THR B CA 1
ATOM 9372 C C . THR B 1 336 ? 11.258 -27.312 14.609 1 94.5 336 THR B C 1
ATOM 9374 O O . THR B 1 336 ? 10.148 -27.859 14.695 1 94.5 336 THR B O 1
ATOM 9377 N N . ILE B 1 337 ? 11.555 -26.203 15.234 1 93.88 337 ILE B N 1
ATOM 9378 C CA . ILE B 1 337 ? 10.641 -25.641 16.219 1 93.88 337 ILE B CA 1
ATOM 9379 C C . ILE B 1 337 ? 9.477 -24.953 15.5 1 93.88 337 ILE B C 1
ATOM 9381 O O . ILE B 1 337 ? 8.32 -25.125 15.883 1 93.88 337 ILE B O 1
ATOM 9385 N N . LEU B 1 338 ? 9.727 -24.297 14.5 1 95.69 338 LEU B N 1
ATOM 9386 C CA . LEU B 1 338 ? 8.727 -23.469 13.828 1 95.69 338 LEU B CA 1
ATOM 9387 C C . LEU B 1 338 ? 7.676 -24.328 13.148 1 95.69 338 LEU B C 1
ATOM 9389 O O . LEU B 1 338 ? 6.488 -24 13.156 1 95.69 338 LEU B O 1
ATOM 9393 N N . PHE B 1 339 ? 8.109 -25.469 12.547 1 97.31 339 PHE B N 1
ATOM 9394 C CA . PHE B 1 339 ? 7.18 -26.219 11.703 1 97.31 339 PHE B CA 1
ATOM 9395 C C . PHE B 1 339 ? 6.699 -27.484 12.398 1 97.31 339 PHE B C 1
ATOM 9397 O O . PHE B 1 339 ? 6.008 -28.312 11.805 1 97.31 339 PHE B O 1
ATOM 9404 N N . SER B 1 340 ? 7 -27.641 13.617 1 96.75 340 SER B N 1
ATOM 9405 C CA . SER B 1 340 ? 6.605 -28.828 14.367 1 96.75 340 SER B CA 1
ATOM 9406 C C . SER B 1 340 ? 5.086 -28.953 14.453 1 96.75 340 SER B C 1
ATOM 9408 O O . SER B 1 340 ? 4.535 -30.031 14.281 1 96.75 340 SER B O 1
ATOM 9410 N N . ARG B 1 341 ? 4.441 -27.812 14.703 1 97.44 341 ARG B N 1
ATOM 9411 C CA . ARG B 1 341 ? 2.988 -27.828 14.828 1 97.44 341 ARG B CA 1
ATOM 9412 C C . ARG B 1 341 ? 2.326 -28.219 13.508 1 97.44 341 ARG B C 1
ATOM 9414 O O . ARG B 1 341 ? 1.284 -28.875 13.508 1 97.44 341 ARG B O 1
ATOM 9421 N N . LEU B 1 342 ? 2.857 -27.766 12.406 1 98.12 342 LEU B N 1
ATOM 9422 C CA . LEU B 1 342 ? 2.342 -28.109 11.086 1 98.12 342 LEU B CA 1
ATOM 9423 C C . LEU B 1 342 ? 2.502 -29.609 10.82 1 98.12 342 LEU B C 1
ATOM 9425 O O . LEU B 1 342 ? 1.592 -30.25 10.289 1 98.12 342 LEU B O 1
ATOM 9429 N N . VAL B 1 343 ? 3.664 -30.172 11.188 1 98.25 343 VAL B N 1
ATOM 9430 C CA . VAL B 1 343 ? 3.934 -31.594 11 1 98.25 343 VAL B CA 1
ATOM 9431 C C . VAL B 1 343 ? 2.908 -32.406 11.781 1 98.25 343 VAL B C 1
ATOM 9433 O O . VAL B 1 343 ? 2.373 -33.406 11.266 1 98.25 343 VAL B O 1
ATOM 9436 N N . ASP B 1 344 ? 2.643 -31.953 12.984 1 98.06 344 ASP B N 1
ATOM 9437 C CA . ASP B 1 344 ? 1.632 -32.625 13.789 1 98.06 344 ASP B CA 1
ATOM 9438 C C . ASP B 1 344 ? 0.271 -32.625 13.094 1 98.06 344 ASP B C 1
ATOM 9440 O O . ASP B 1 344 ? -0.444 -33.625 13.094 1 98.06 344 ASP B O 1
ATOM 9444 N N . GLU B 1 345 ? -0.072 -31.469 12.586 1 98.31 345 GLU B N 1
ATOM 9445 C CA . GLU B 1 345 ? -1.346 -31.312 11.891 1 98.31 345 GLU B CA 1
ATOM 9446 C C . GLU B 1 345 ? -1.425 -32.219 10.672 1 98.31 345 GLU B C 1
ATOM 9448 O O . GLU B 1 345 ? -2.457 -32.844 10.422 1 98.31 345 GLU B O 1
ATOM 9453 N N . LEU B 1 346 ? -0.355 -32.344 9.898 1 98.5 346 LEU B N 1
ATOM 9454 C CA . LEU B 1 346 ? -0.312 -33.188 8.703 1 98.5 346 LEU B CA 1
ATOM 9455 C C . LEU B 1 346 ? -0.43 -34.656 9.055 1 98.5 346 LEU B C 1
ATOM 9457 O O . LEU B 1 346 ? -1.111 -35.406 8.359 1 98.5 346 LEU B O 1
ATOM 9461 N N . ASN B 1 347 ? 0.261 -35.062 10.109 1 98.44 347 ASN B N 1
ATOM 9462 C CA . ASN B 1 347 ? 0.17 -36.438 10.562 1 98.44 347 ASN B CA 1
ATOM 9463 C C . ASN B 1 347 ? -1.237 -36.781 11.047 1 98.44 347 ASN B C 1
ATOM 9465 O O . ASN B 1 347 ? -1.737 -37.875 10.789 1 98.44 347 ASN B O 1
ATOM 9469 N N . PHE B 1 348 ? -1.832 -35.844 11.711 1 98 348 PHE B N 1
ATOM 9470 C CA . PHE B 1 348 ? -3.215 -36.062 12.133 1 98 348 PHE B CA 1
ATOM 9471 C C . PHE B 1 348 ? -4.121 -36.281 10.922 1 98 348 PHE B C 1
ATOM 9473 O O . PHE B 1 348 ? -4.949 -37.188 10.922 1 98 348 PHE B O 1
ATOM 9480 N N . LEU B 1 349 ? -4.027 -35.469 9.938 1 97.69 349 LEU B N 1
ATOM 9481 C CA . LEU B 1 349 ? -4.875 -35.5 8.75 1 97.69 349 LEU B CA 1
ATOM 9482 C C . LEU B 1 349 ? -4.668 -36.812 7.988 1 97.69 349 LEU B C 1
ATOM 9484 O O . LEU B 1 349 ? -5.598 -37.344 7.367 1 97.69 349 LEU B O 1
ATOM 9488 N N . SER B 1 350 ? -3.451 -37.375 8.031 1 95.94 350 SER B N 1
ATOM 9489 C CA . SER B 1 350 ? -3.145 -38.594 7.297 1 95.94 350 SER B CA 1
ATOM 9490 C C . SER B 1 350 ? -3.645 -39.812 8.047 1 95.94 350 SER B C 1
ATOM 9492 O O . SER B 1 350 ? -4.012 -40.812 7.43 1 95.94 350 SER B O 1
ATOM 9494 N N . THR B 1 351 ? -3.652 -39.812 9.359 1 94.5 351 THR B N 1
ATOM 9495 C CA . THR B 1 351 ? -3.994 -40.969 10.156 1 94.5 351 THR B CA 1
ATOM 9496 C C . THR B 1 351 ? -5.461 -40.938 10.578 1 94.5 351 THR B C 1
ATOM 9498 O O . THR B 1 351 ? -6.215 -41.875 10.32 1 94.5 351 THR B O 1
ATOM 9501 N N . GLU B 1 352 ? -5.867 -39.844 11.211 1 94.81 352 GLU B N 1
ATOM 9502 C CA . GLU B 1 352 ? -7.23 -39.719 11.719 1 94.81 352 GLU B CA 1
ATOM 9503 C C . GLU B 1 352 ? -8.172 -39.156 10.656 1 94.81 352 GLU B C 1
ATOM 9505 O O . GLU B 1 352 ? -9.273 -39.656 10.469 1 94.81 352 GLU B O 1
ATOM 9510 N N . GLY B 1 353 ? -7.73 -38.125 10.008 1 95.31 353 GLY B N 1
ATOM 9511 C CA . GLY B 1 353 ? -8.562 -37.469 9 1 95.31 353 GLY B CA 1
ATOM 9512 C C . GLY B 1 353 ? -9.695 -36.656 9.602 1 95.31 353 GLY B C 1
ATOM 9513 O O . GLY B 1 353 ? -9.648 -36.281 10.773 1 95.31 353 GLY B O 1
ATOM 9514 N N . ILE B 1 354 ? -10.578 -36.25 8.75 1 96 354 ILE B N 1
ATOM 9515 C CA . ILE B 1 354 ? -11.734 -35.438 9.172 1 96 354 ILE B CA 1
ATOM 9516 C C . ILE B 1 354 ? -13.023 -36.219 8.852 1 96 354 ILE B C 1
ATOM 9518 O O . ILE B 1 354 ? -13.062 -37.031 7.922 1 96 354 ILE B O 1
ATOM 9522 N N . THR B 1 355 ? -14.055 -35.938 9.617 1 94.88 355 THR B N 1
ATOM 9523 C CA . THR B 1 355 ? -15.359 -36.531 9.391 1 94.88 355 THR B CA 1
ATOM 9524 C C . THR B 1 355 ? -16.344 -35.531 8.812 1 94.88 355 THR B C 1
ATOM 9526 O O . THR B 1 355 ? -16.609 -34.5 9.422 1 94.88 355 THR B O 1
ATOM 9529 N N . ILE B 1 356 ? -16.766 -35.781 7.633 1 92.94 356 ILE B N 1
ATOM 9530 C CA . ILE B 1 356 ? -17.75 -34.938 6.953 1 92.94 356 ILE B CA 1
ATOM 9531 C C . ILE B 1 356 ? -19.141 -35.5 7.156 1 92.94 356 ILE B C 1
ATOM 9533 O O . ILE B 1 356 ? -19.359 -36.719 7.008 1 92.94 356 ILE B O 1
ATOM 9537 N N . GLU B 1 357 ? -19.984 -34.656 7.469 1 90.12 357 GLU B N 1
ATOM 9538 C CA . GLU B 1 357 ? -21.344 -35.094 7.781 1 90.12 357 GLU B CA 1
ATOM 9539 C C . GLU B 1 357 ? -22.359 -34.5 6.793 1 90.12 357 GLU B C 1
ATOM 9541 O O . GLU B 1 357 ? -22.453 -33.281 6.648 1 90.12 357 GLU B O 1
ATOM 9546 N N . PHE B 1 358 ? -22.953 -35.312 6.051 1 87 358 PHE B N 1
ATOM 9547 C CA . PHE B 1 358 ? -24.078 -34.938 5.207 1 87 358 PHE B CA 1
ATOM 9548 C C . PHE B 1 358 ? -25.344 -35.656 5.652 1 87 358 PHE B C 1
ATOM 9550 O O . PHE B 1 358 ? -25.516 -36.844 5.395 1 87 358 PHE B O 1
ATOM 9557 N N . GLY B 1 359 ? -26.234 -35 6.199 1 80.44 359 GLY B N 1
ATOM 9558 C CA . GLY B 1 359 ? -27.422 -35.625 6.75 1 80.44 359 GLY B CA 1
ATOM 9559 C C . GLY B 1 359 ? -27.078 -36.75 7.742 1 80.44 359 GLY B C 1
ATOM 9560 O O . GLY B 1 359 ? -26.438 -36.469 8.766 1 80.44 359 GLY B O 1
ATOM 9561 N N . ASN B 1 360 ? -27.406 -38 7.328 1 82.75 360 ASN B N 1
ATOM 9562 C CA . ASN B 1 360 ? -27.188 -39.125 8.219 1 82.75 360 ASN B CA 1
ATOM 9563 C C . ASN B 1 360 ? -25.953 -39.938 7.812 1 82.75 360 ASN B C 1
ATOM 9565 O O . ASN B 1 360 ? -25.594 -40.906 8.469 1 82.75 360 ASN B O 1
ATOM 9569 N N . THR B 1 361 ? -25.219 -39.406 6.859 1 87.94 361 THR B N 1
ATOM 9570 C CA . THR B 1 361 ? -24.062 -40.125 6.379 1 87.94 361 THR B CA 1
ATOM 9571 C C . THR B 1 361 ? -22.766 -39.438 6.82 1 87.94 361 THR B C 1
ATOM 9573 O O . THR B 1 361 ? -22.625 -38.219 6.668 1 87.94 361 THR B O 1
ATOM 9576 N N . LYS B 1 362 ? -21.984 -40.281 7.473 1 90.62 362 LYS B N 1
ATOM 9577 C CA . LYS B 1 362 ? -20.672 -39.812 7.887 1 90.62 362 LYS B CA 1
ATOM 9578 C C . LYS B 1 362 ? -19.562 -40.438 7.023 1 90.62 362 LYS B C 1
ATOM 9580 O O . LYS B 1 362 ? -19.516 -41.656 6.844 1 90.62 362 LYS B O 1
ATOM 9585 N N . THR B 1 363 ? -18.781 -39.562 6.438 1 91.44 363 THR B N 1
ATOM 9586 C CA . THR B 1 363 ? -17.688 -40.031 5.598 1 91.44 363 THR B CA 1
ATOM 9587 C C . THR B 1 363 ? -16.344 -39.531 6.141 1 91.44 363 THR B C 1
ATOM 9589 O O . THR B 1 363 ? -16.203 -38.312 6.43 1 91.44 363 THR B O 1
ATOM 9592 N N . LYS B 1 364 ? -15.461 -40.438 6.27 1 93.94 364 LYS B N 1
ATOM 9593 C CA . LYS B 1 364 ? -14.117 -40.094 6.723 1 93.94 364 LYS B CA 1
ATOM 9594 C C . LYS B 1 364 ? -13.219 -39.719 5.547 1 93.94 364 LYS B C 1
ATOM 9596 O O . LYS B 1 364 ? -13.133 -40.5 4.57 1 93.94 364 LYS B O 1
ATOM 9601 N N . LEU B 1 365 ? -12.648 -38.625 5.594 1 96.12 365 LEU B N 1
ATOM 9602 C CA . LEU B 1 365 ? -11.75 -38.125 4.562 1 96.12 365 LEU B CA 1
ATOM 9603 C C . LEU B 1 365 ? -10.352 -37.875 5.129 1 96.12 365 LEU B C 1
ATOM 9605 O O . LEU B 1 365 ? -10.195 -37.125 6.09 1 96.12 365 LEU B O 1
ATOM 9609 N N . LYS B 1 366 ? -9.375 -38.594 4.598 1 96.44 366 LYS B N 1
ATOM 9610 C CA . LYS B 1 366 ? -7.984 -38.406 5.016 1 96.44 366 LYS B CA 1
ATOM 9611 C C . LYS B 1 366 ? -7.184 -37.625 3.984 1 96.44 366 LYS B C 1
ATOM 9613 O O . LYS B 1 366 ? -7.602 -37.5 2.828 1 96.44 366 LYS B O 1
ATOM 9618 N N . PHE B 1 367 ? -6.078 -37 4.445 1 97.06 367 PHE B N 1
ATOM 9619 C CA . PHE B 1 367 ? -5.211 -36.219 3.578 1 97.06 367 PHE B CA 1
ATOM 9620 C C . PHE B 1 367 ? -3.754 -36.625 3.754 1 97.06 367 PHE B C 1
ATOM 9622 O O . PHE B 1 367 ? -3.312 -36.906 4.871 1 97.06 367 PHE B O 1
ATOM 9629 N N . GLN B 1 368 ? -3.031 -36.688 2.707 1 96.44 368 GLN B N 1
ATOM 9630 C CA . GLN B 1 368 ? -1.614 -37.031 2.732 1 96.44 368 GLN B CA 1
ATOM 9631 C C . GLN B 1 368 ? -0.778 -36 2.004 1 96.44 368 GLN B C 1
ATOM 9633 O O . GLN B 1 368 ? -1.133 -35.562 0.906 1 96.44 368 GLN B O 1
ATOM 9638 N N . LEU B 1 369 ? 0.299 -35.594 2.629 1 97.19 369 LEU B N 1
ATOM 9639 C CA . LEU B 1 369 ? 1.217 -34.656 1.993 1 97.19 369 LEU B CA 1
ATOM 9640 C C . LEU B 1 369 ? 1.924 -35.281 0.808 1 97.19 369 LEU B C 1
ATOM 9642 O O . LEU 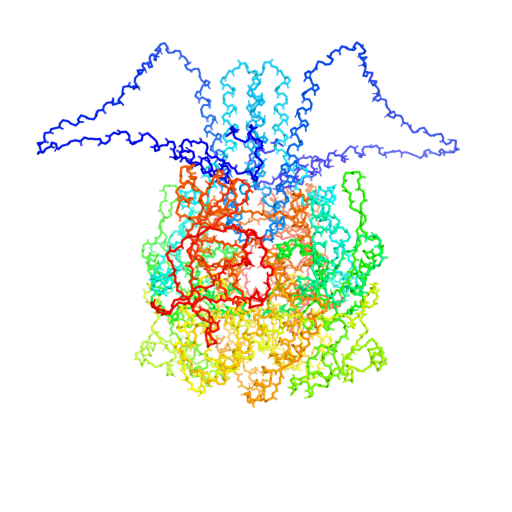B 1 369 ? 2.504 -36.375 0.94 1 97.19 369 LEU B O 1
ATOM 9646 N N . ILE B 1 370 ? 1.894 -34.656 -0.297 1 96.31 370 ILE B N 1
ATOM 9647 C CA . ILE B 1 370 ? 2.516 -35.25 -1.477 1 96.31 370 ILE B CA 1
ATOM 9648 C C . ILE B 1 370 ? 3.689 -34.375 -1.93 1 96.31 370 ILE B C 1
ATOM 9650 O O . ILE B 1 370 ? 4.645 -34.875 -2.527 1 96.31 370 ILE B O 1
ATOM 9654 N N . LEU B 1 371 ? 3.492 -33.062 -1.739 1 97.19 371 LEU B N 1
ATOM 9655 C CA . LEU B 1 371 ? 4.5 -32.188 -2.322 1 97.19 371 LEU B CA 1
ATOM 9656 C C . LEU B 1 371 ? 4.609 -30.891 -1.532 1 97.19 371 LEU B C 1
ATOM 9658 O O . LEU B 1 371 ? 3.598 -30.312 -1.126 1 97.19 371 LEU B O 1
ATOM 9662 N N . LEU B 1 372 ? 5.836 -30.438 -1.264 1 97.81 372 LEU B N 1
ATOM 9663 C CA . LEU B 1 372 ? 6.145 -29.094 -0.785 1 97.81 372 LEU B CA 1
ATOM 9664 C C . LEU B 1 372 ? 6.562 -28.188 -1.938 1 97.81 372 LEU B C 1
ATOM 9666 O O . LEU B 1 372 ? 7.398 -28.578 -2.76 1 97.81 372 LEU B O 1
ATOM 9670 N N . GLN B 1 373 ? 5.988 -27.062 -2.016 1 97.69 373 GLN B N 1
ATOM 9671 C CA . GLN B 1 373 ? 6.219 -26.156 -3.131 1 97.69 373 GLN B CA 1
ATOM 9672 C C . GLN B 1 373 ? 6.801 -24.828 -2.646 1 97.69 373 GLN B C 1
ATOM 9674 O O . GLN B 1 373 ? 6.688 -24.5 -1.466 1 97.69 373 GLN B O 1
ATOM 9679 N N . GLY B 1 374 ? 7.414 -24.109 -3.512 1 96.56 374 GLY B N 1
ATOM 9680 C CA . GLY B 1 374 ? 8 -22.812 -3.23 1 96.56 374 GLY B CA 1
ATOM 9681 C C . GLY B 1 374 ? 9.07 -22.406 -4.234 1 96.56 374 GLY B C 1
ATOM 9682 O O . GLY B 1 374 ? 9.352 -23.156 -5.176 1 96.56 374 GLY B O 1
ATOM 9683 N N . ASP B 1 375 ? 9.586 -21.25 -4.078 1 95.06 375 ASP B N 1
ATOM 9684 C CA . ASP B 1 375 ? 10.75 -20.875 -4.871 1 95.06 375 ASP B CA 1
ATOM 9685 C C . ASP B 1 375 ? 12.008 -21.594 -4.395 1 95.06 375 ASP B C 1
ATOM 9687 O O . ASP B 1 375 ? 11.969 -22.328 -3.4 1 95.06 375 ASP B O 1
ATOM 9691 N N . ASN B 1 376 ? 13 -21.469 -5.086 1 96.5 376 ASN B N 1
ATOM 9692 C CA . ASN B 1 376 ? 14.203 -22.234 -4.762 1 96.5 376 ASN B CA 1
ATOM 9693 C C . ASN B 1 376 ? 14.742 -21.875 -3.383 1 96.5 376 ASN B C 1
ATOM 9695 O O . ASN B 1 376 ? 15.039 -22.75 -2.576 1 96.5 376 ASN B O 1
ATOM 9699 N N . LEU B 1 377 ? 14.844 -20.656 -3.092 1 94.94 377 LEU B N 1
ATOM 9700 C CA . LEU B 1 377 ? 15.383 -20.219 -1.805 1 94.94 377 LEU B CA 1
ATOM 9701 C C . LEU B 1 377 ? 14.477 -20.672 -0.663 1 94.94 377 LEU B C 1
ATOM 9703 O O . LEU B 1 377 ? 14.961 -21.188 0.353 1 94.94 377 LEU B O 1
ATOM 9707 N N . GLY B 1 378 ? 13.18 -20.484 -0.85 1 94.12 378 GLY B N 1
ATOM 9708 C CA . GLY B 1 378 ? 12.234 -20.906 0.164 1 94.12 378 GLY B CA 1
ATOM 9709 C C . GLY B 1 378 ? 12.266 -22.406 0.427 1 94.12 378 GLY B C 1
ATOM 9710 O O . GLY B 1 378 ? 12.25 -22.844 1.581 1 94.12 378 GLY B O 1
ATOM 9711 N N . LEU B 1 379 ? 12.359 -23.156 -0.579 1 96.38 379 LEU B N 1
ATOM 9712 C CA . LEU B 1 379 ? 12.375 -24.609 -0.433 1 96.38 379 LEU B CA 1
ATOM 9713 C C . LEU B 1 379 ? 13.68 -25.078 0.204 1 96.38 379 LEU B C 1
ATOM 9715 O O . LEU B 1 379 ? 13.68 -26 1.021 1 96.38 379 LEU B O 1
ATOM 9719 N N . HIS B 1 380 ? 14.789 -24.438 -0.249 1 96.12 380 HIS B N 1
ATOM 9720 C CA . HIS B 1 380 ? 16.062 -24.812 0.353 1 96.12 380 HIS B CA 1
ATOM 9721 C C . HIS B 1 380 ? 16.062 -24.547 1.855 1 96.12 380 HIS B C 1
ATOM 9723 O O . HIS B 1 380 ? 16.578 -25.359 2.631 1 96.12 380 HIS B O 1
ATOM 9729 N N . MET B 1 381 ? 15.461 -23.453 2.186 1 94.38 381 MET B N 1
ATOM 9730 C CA . MET B 1 381 ? 15.359 -23.109 3.602 1 94.38 381 MET B CA 1
ATOM 9731 C C . MET B 1 381 ? 14.492 -24.125 4.344 1 94.38 381 MET B C 1
ATOM 9733 O O . MET B 1 381 ? 14.875 -24.609 5.41 1 94.38 381 MET B O 1
ATOM 9737 N N . LEU B 1 382 ? 13.445 -24.469 3.783 1 94.25 382 LEU B N 1
ATOM 9738 C CA . LEU B 1 382 ? 12.461 -25.359 4.398 1 94.25 382 LEU B CA 1
ATOM 9739 C C . LEU B 1 382 ? 12.992 -26.781 4.484 1 94.25 382 LEU B C 1
ATOM 9741 O O . LEU B 1 382 ? 12.742 -27.484 5.469 1 94.25 382 LEU B O 1
ATOM 9745 N N . LEU B 1 383 ? 13.734 -27.203 3.486 1 95.94 383 LEU B N 1
ATOM 9746 C CA . LEU B 1 383 ? 14.125 -28.594 3.348 1 95.94 383 LEU B CA 1
ATOM 9747 C C . LEU B 1 383 ? 15.508 -28.844 3.945 1 95.94 383 LEU B C 1
ATOM 9749 O O . LEU B 1 383 ? 15.969 -29.984 4.012 1 95.94 383 LEU B O 1
ATOM 9753 N N . GLY B 1 384 ? 16.234 -27.766 4.32 1 94.56 384 GLY B N 1
ATOM 9754 C CA . GLY B 1 384 ? 17.5 -27.922 5.004 1 94.56 384 GLY B CA 1
ATOM 9755 C C . GLY B 1 384 ? 18.688 -27.969 4.055 1 94.56 384 GLY B C 1
ATOM 9756 O O . GLY B 1 384 ? 19.703 -28.609 4.352 1 94.56 384 GLY B O 1
ATOM 9757 N N . PHE B 1 385 ? 18.562 -27.422 2.898 1 96.38 385 PHE B N 1
ATOM 9758 C CA . PHE B 1 385 ? 19.656 -27.344 1.941 1 96.38 385 PHE B CA 1
ATOM 9759 C C . PHE B 1 385 ? 20.391 -26.016 2.061 1 96.38 385 PHE B C 1
ATOM 9761 O O . PHE B 1 385 ? 19.938 -25.109 2.773 1 96.38 385 PHE B O 1
ATOM 9768 N N . SER B 1 386 ? 21.484 -25.938 1.345 1 95.31 386 SER B N 1
ATOM 9769 C CA . SER B 1 386 ? 22.234 -24.688 1.312 1 95.31 386 SER B CA 1
ATOM 9770 C C . SER B 1 386 ? 21.406 -23.578 0.666 1 95.31 386 SER B C 1
ATOM 9772 O O . SER B 1 386 ? 20.766 -23.781 -0.363 1 95.31 386 SER B O 1
ATOM 9774 N N . GLN B 1 387 ? 21.453 -22.453 1.263 1 93.25 387 GLN B N 1
ATOM 9775 C CA . GLN B 1 387 ? 20.672 -21.312 0.773 1 93.25 387 GLN B CA 1
ATOM 9776 C C . GLN B 1 387 ? 21.484 -20.453 -0.174 1 93.25 387 GLN B C 1
ATOM 9778 O O . GLN B 1 387 ? 21 -19.438 -0.678 1 93.25 387 GLN B O 1
ATOM 9783 N N . SER B 1 388 ? 22.641 -20.844 -0.375 1 93.5 388 SER B N 1
ATOM 9784 C CA . SER B 1 388 ? 23.484 -20.172 -1.35 1 93.5 388 SER B CA 1
ATOM 9785 C C . SER B 1 388 ? 23.547 -20.938 -2.658 1 93.5 388 SER B C 1
ATOM 9787 O O . SER B 1 388 ? 23.984 -22.094 -2.678 1 93.5 388 SER B O 1
ATOM 9789 N N . PHE B 1 389 ? 23.266 -20.312 -3.654 1 94.06 389 PHE B N 1
ATOM 9790 C CA . PHE B 1 389 ? 23.281 -21 -4.945 1 94.06 389 PHE B CA 1
ATOM 9791 C C . PHE B 1 389 ? 24.656 -20.891 -5.598 1 94.06 389 PHE B C 1
ATOM 9793 O O . PHE B 1 389 ? 24.828 -21.297 -6.75 1 94.06 389 PHE B O 1
ATOM 9800 N N . SER B 1 390 ? 25.609 -20.328 -4.812 1 93.31 390 SER B N 1
ATOM 9801 C CA . SER B 1 390 ? 27.016 -20.328 -5.219 1 93.31 390 SER B CA 1
ATOM 9802 C C . SER B 1 390 ? 27.781 -21.453 -4.531 1 93.31 390 SER B C 1
ATOM 9804 O O . SER B 1 390 ? 29 -21.578 -4.73 1 93.31 390 SER B O 1
ATOM 9806 N N . SER B 1 391 ? 27.047 -22.203 -3.789 1 94.88 391 SER B N 1
ATOM 9807 C CA . SER B 1 391 ? 27.688 -23.328 -3.104 1 94.88 391 SER B CA 1
ATOM 9808 C C . SER B 1 391 ? 28.109 -24.406 -4.09 1 94.88 391 SER B C 1
ATOM 9810 O O . SER B 1 391 ? 27.594 -24.469 -5.211 1 94.88 391 SER B O 1
ATOM 9812 N N . ASN B 1 392 ? 28.938 -25.266 -3.643 1 95.5 392 ASN B N 1
ATOM 9813 C CA . ASN B 1 392 ? 29.484 -26.328 -4.488 1 95.5 392 ASN B CA 1
ATOM 9814 C C . ASN B 1 392 ? 28.406 -27.312 -4.926 1 95.5 392 ASN B C 1
ATOM 9816 O O . ASN B 1 392 ? 28.453 -27.828 -6.043 1 95.5 392 ASN B O 1
ATOM 9820 N N . PHE B 1 393 ? 27.516 -27.594 -4.031 1 95.81 393 PHE B N 1
ATOM 9821 C CA . PHE B 1 393 ? 26.406 -28.5 -4.293 1 95.81 393 PHE B CA 1
ATOM 9822 C C . PHE B 1 393 ? 25.062 -27.844 -3.988 1 95.81 393 PHE B C 1
ATOM 9824 O O . PHE B 1 393 ? 24.438 -28.125 -2.967 1 95.81 393 PHE B O 1
ATOM 9831 N N . PHE B 1 394 ? 24.547 -27.062 -4.93 1 95.81 394 PHE B N 1
ATOM 9832 C CA . PHE B 1 394 ? 23.391 -26.219 -4.68 1 95.81 394 PHE B CA 1
ATOM 9833 C C . PHE B 1 394 ? 22.094 -26.922 -5.09 1 95.81 394 PHE B C 1
ATOM 9835 O O . PHE B 1 394 ? 21 -26.516 -4.688 1 95.81 394 PHE B O 1
ATOM 9842 N N . CYS B 1 395 ? 22.172 -28.016 -5.883 1 95.75 395 CYS B N 1
ATOM 9843 C CA . CYS B 1 395 ? 20.969 -28.656 -6.434 1 95.75 395 CYS B CA 1
ATOM 9844 C C . CYS B 1 395 ? 20.391 -29.656 -5.461 1 95.75 395 CYS B C 1
ATOM 9846 O O . CYS B 1 395 ? 21.109 -30.516 -4.938 1 95.75 395 CYS B O 1
ATOM 9848 N N . ARG B 1 396 ? 19.188 -29.609 -5.199 1 95.12 396 ARG B N 1
ATOM 9849 C CA . ARG B 1 396 ? 18.547 -30.516 -4.258 1 95.12 396 ARG B CA 1
ATOM 9850 C C . ARG B 1 396 ? 18.188 -31.844 -4.938 1 95.12 396 ARG B C 1
ATOM 9852 O O . ARG B 1 396 ? 17.875 -32.812 -4.266 1 95.12 396 ARG B O 1
ATOM 9859 N N . PHE B 1 397 ? 18.297 -31.969 -6.332 1 95.5 397 PHE B N 1
ATOM 9860 C CA . PHE B 1 397 ? 17.891 -33.156 -7.066 1 95.5 397 PHE B CA 1
ATOM 9861 C C . PHE B 1 397 ? 19.094 -34.062 -7.332 1 95.5 397 PHE B C 1
ATOM 9863 O O . PHE B 1 397 ? 18.938 -35.281 -7.543 1 95.5 397 PHE B O 1
ATOM 9870 N N . CYS B 1 398 ? 20.25 -33.438 -7.453 1 95.19 398 CYS B N 1
ATOM 9871 C CA . CYS B 1 398 ? 21.422 -34.219 -7.824 1 95.19 398 CYS B CA 1
ATOM 9872 C C . CYS B 1 398 ? 22.672 -33.75 -7.074 1 95.19 398 CYS B C 1
ATOM 9874 O O . CYS B 1 398 ? 22.625 -32.75 -6.363 1 95.19 398 CYS B O 1
ATOM 9876 N N . ARG B 1 399 ? 23.781 -34.469 -7.184 1 94.94 399 ARG B N 1
ATOM 9877 C CA . ARG B 1 399 ? 25.016 -34.219 -6.473 1 94.94 399 ARG B CA 1
ATOM 9878 C C . ARG B 1 399 ? 26.109 -33.75 -7.434 1 94.94 399 ARG B C 1
ATOM 9880 O O . ARG B 1 399 ? 27.281 -34.062 -7.242 1 94.94 399 ARG B O 1
ATOM 9887 N N . VAL B 1 400 ? 25.688 -33.094 -8.477 1 94.62 400 VAL B N 1
ATOM 9888 C CA . VAL B 1 400 ? 26.656 -32.562 -9.445 1 94.62 400 VAL B CA 1
ATOM 9889 C C . VAL B 1 400 ? 27.297 -31.297 -8.891 1 94.62 400 VAL B C 1
ATOM 9891 O O . VAL B 1 400 ? 26.625 -30.422 -8.352 1 94.62 400 VAL B O 1
ATOM 9894 N N . HIS B 1 401 ? 28.562 -31.234 -9.055 1 94.88 401 HIS B N 1
ATOM 9895 C CA . HIS B 1 401 ? 29.297 -30.062 -8.594 1 94.88 401 HIS B CA 1
ATOM 9896 C C . HIS B 1 401 ? 28.922 -28.812 -9.391 1 94.88 401 HIS B C 1
ATOM 9898 O O . HIS B 1 401 ? 28.656 -28.906 -10.594 1 94.88 401 HIS B O 1
ATOM 9904 N N . ARG B 1 402 ? 29 -27.703 -8.75 1 95.06 402 ARG B N 1
ATOM 9905 C CA . ARG B 1 402 ? 28.594 -26.422 -9.328 1 95.06 402 ARG B CA 1
ATOM 9906 C C . ARG B 1 402 ? 29.344 -26.141 -10.625 1 95.06 402 ARG B C 1
ATOM 9908 O O . ARG B 1 402 ? 28.734 -25.734 -11.617 1 95.06 402 ARG B O 1
ATOM 9915 N N . ASP B 1 403 ? 30.594 -26.406 -10.719 1 93.25 403 ASP B N 1
ATOM 9916 C CA . ASP B 1 403 ? 31.422 -26.094 -11.875 1 93.25 403 ASP B CA 1
ATOM 9917 C C . ASP B 1 403 ? 31 -26.891 -13.102 1 93.25 403 ASP B C 1
ATOM 9919 O O . ASP B 1 403 ? 31.078 -26.406 -14.227 1 93.25 403 ASP B O 1
ATOM 9923 N N . VAL B 1 404 ? 30.516 -28.031 -12.836 1 93.94 404 VAL B N 1
ATOM 9924 C CA . VAL B 1 404 ? 30.062 -28.875 -13.922 1 93.94 404 VAL B CA 1
ATOM 9925 C C . VAL B 1 404 ? 28.641 -28.5 -14.328 1 93.94 404 VAL B C 1
ATOM 9927 O O . VAL B 1 404 ? 28.328 -28.422 -15.516 1 93.94 404 VAL B O 1
ATOM 9930 N N . SER B 1 405 ? 27.828 -28.25 -13.367 1 93.94 405 SER B N 1
ATOM 9931 C CA . SER B 1 405 ? 26.422 -27.969 -13.594 1 93.94 405 SER B CA 1
ATOM 9932 C C . SER B 1 405 ? 26.234 -26.688 -14.406 1 93.94 405 SER B C 1
ATOM 9934 O O . SER B 1 405 ? 25.297 -26.578 -15.203 1 93.94 405 SER B O 1
ATOM 9936 N N . LEU B 1 406 ? 27.094 -25.766 -14.242 1 94.5 406 LEU B N 1
ATOM 9937 C CA . LEU B 1 406 ? 26.969 -24.469 -14.891 1 94.5 406 LEU B CA 1
ATOM 9938 C C . LEU B 1 406 ? 27.484 -24.531 -16.328 1 94.5 406 LEU B C 1
ATOM 9940 O O . LEU B 1 406 ? 27.312 -23.578 -17.094 1 94.5 406 LEU B O 1
ATOM 9944 N N . LYS B 1 407 ? 28 -25.719 -16.75 1 93.88 407 LYS B N 1
ATOM 9945 C CA . LYS B 1 407 ? 28.562 -25.812 -18.094 1 93.88 407 LYS B CA 1
ATOM 9946 C C . LYS B 1 407 ? 28 -27.016 -18.844 1 93.88 407 LYS B C 1
ATOM 9948 O O . LYS B 1 407 ? 28.344 -27.234 -20.016 1 93.88 407 LYS B O 1
ATOM 9953 N N . SER B 1 408 ? 27.109 -27.609 -18.203 1 92.25 408 SER B N 1
ATOM 9954 C CA . SER B 1 408 ? 26.625 -28.828 -18.828 1 92.25 408 SER B CA 1
ATOM 9955 C C . SER B 1 408 ? 25.141 -28.703 -19.203 1 92.25 408 SER B C 1
ATOM 9957 O O . SER B 1 408 ? 24.344 -28.172 -18.422 1 92.25 408 SER B O 1
ATOM 9959 N N . ALA B 1 409 ? 24.812 -29.281 -20.375 1 93.62 409 ALA B N 1
ATOM 9960 C CA . ALA B 1 409 ? 23.438 -29.25 -20.844 1 93.62 409 ALA B CA 1
ATOM 9961 C C . ALA B 1 409 ? 22.75 -30.594 -20.656 1 93.62 409 ALA B C 1
ATOM 9963 O O . ALA B 1 409 ? 21.625 -30.797 -21.109 1 93.62 409 ALA B O 1
ATOM 9964 N N . LYS B 1 410 ? 23.422 -31.469 -19.953 1 91 410 LYS B N 1
ATOM 9965 C CA . LYS B 1 410 ? 22.859 -32.781 -19.703 1 91 410 LYS B CA 1
ATOM 9966 C C . LYS B 1 410 ? 23.062 -33.219 -18.25 1 91 410 LYS B C 1
ATOM 9968 O O . LYS B 1 410 ? 23.984 -32.75 -17.594 1 91 410 LYS B O 1
ATOM 9973 N N . ILE B 1 411 ? 22.062 -34 -17.875 1 86.94 411 ILE B N 1
ATOM 9974 C CA . ILE B 1 411 ? 22.172 -34.5 -16.516 1 86.94 411 ILE B CA 1
ATOM 9975 C C . ILE B 1 411 ? 22.672 -35.969 -16.547 1 86.94 411 ILE B C 1
ATOM 9977 O O . ILE B 1 411 ? 22.266 -36.75 -17.422 1 86.94 411 ILE B O 1
ATOM 9981 N N . ASN B 1 412 ? 23.531 -36.219 -15.648 1 83.88 412 ASN B N 1
ATOM 9982 C CA . ASN B 1 412 ? 23.953 -37.594 -15.438 1 83.88 412 ASN B CA 1
ATOM 9983 C C . ASN B 1 412 ? 23.031 -38.312 -14.445 1 83.88 412 ASN B C 1
ATOM 9985 O O . ASN B 1 412 ? 22.938 -37.906 -13.281 1 83.88 412 ASN B O 1
ATOM 9989 N N . ALA B 1 413 ? 22.422 -39.344 -14.859 1 80.38 413 ALA B N 1
ATOM 9990 C CA . ALA B 1 413 ? 21.438 -40.062 -14.062 1 80.38 413 ALA B CA 1
ATOM 9991 C C . ALA B 1 413 ? 22.078 -40.656 -12.805 1 80.38 413 ALA B C 1
ATOM 9993 O O . ALA B 1 413 ? 21.422 -40.812 -11.773 1 80.38 413 ALA B O 1
ATOM 9994 N N . ASP B 1 414 ? 23.328 -40.812 -12.859 1 82.06 414 ASP B N 1
ATOM 9995 C CA . ASP B 1 414 ? 24.016 -41.469 -11.75 1 82.06 414 ASP B CA 1
ATOM 9996 C C . ASP B 1 414 ? 24.25 -40.5 -10.594 1 82.06 414 ASP B C 1
ATOM 9998 O O . ASP B 1 414 ? 24.516 -40.938 -9.469 1 82.06 414 ASP B O 1
ATOM 10002 N N . GLU B 1 415 ? 24 -39.375 -10.844 1 89.81 415 GLU B N 1
ATOM 10003 C CA . GLU B 1 415 ? 24.312 -38.375 -9.82 1 89.81 415 GLU B CA 1
ATOM 10004 C C . GLU B 1 415 ? 23.031 -37.875 -9.133 1 89.81 415 GLU B C 1
ATOM 10006 O O . GLU B 1 415 ? 23.078 -36.906 -8.367 1 89.81 415 GLU B O 1
ATOM 10011 N N . ARG B 1 416 ? 22.016 -38.562 -9.305 1 92.75 416 ARG B N 1
ATOM 10012 C CA . ARG B 1 416 ? 20.766 -38.188 -8.656 1 92.75 416 ARG B CA 1
ATOM 10013 C C . ARG B 1 416 ? 20.812 -38.469 -7.156 1 92.75 416 ARG B C 1
ATOM 10015 O O . ARG B 1 416 ? 21.438 -39.438 -6.711 1 92.75 416 ARG B O 1
ATOM 10022 N N . ARG B 1 417 ? 20.219 -37.625 -6.434 1 94.69 417 ARG B N 1
ATOM 10023 C CA . ARG B 1 417 ? 20.125 -37.844 -4.996 1 94.69 417 ARG B CA 1
ATOM 10024 C C . ARG B 1 417 ? 19.109 -38.938 -4.668 1 94.69 417 ARG B C 1
ATOM 10026 O O . ARG B 1 417 ? 18.031 -39 -5.25 1 94.69 417 ARG B O 1
ATOM 10033 N N . THR B 1 418 ? 19.484 -39.844 -3.879 1 94.31 418 THR B N 1
ATOM 10034 C CA . THR B 1 418 ? 18.641 -40.906 -3.396 1 94.31 418 THR B CA 1
ATOM 10035 C C . THR B 1 418 ? 18.531 -40.875 -1.876 1 94.31 418 THR B C 1
ATOM 10037 O O . THR B 1 418 ? 19.234 -40.125 -1.215 1 94.31 418 THR B O 1
ATOM 10040 N N . LYS B 1 419 ? 17.609 -41.656 -1.358 1 94.88 419 LYS B N 1
ATOM 10041 C CA . LYS B 1 419 ? 17.438 -41.719 0.089 1 94.88 419 LYS B CA 1
ATOM 10042 C C . LYS B 1 419 ? 18.703 -42.156 0.788 1 94.88 419 LYS B C 1
ATOM 10044 O O . LYS B 1 419 ? 19.078 -41.625 1.832 1 94.88 419 LYS B O 1
ATOM 10049 N N . GLU B 1 420 ? 19.422 -43.031 0.139 1 94.5 420 GLU B N 1
ATOM 10050 C CA . GLU B 1 420 ? 20.656 -43.594 0.711 1 94.5 420 GLU B CA 1
ATOM 10051 C C . GLU B 1 420 ? 21.766 -42.562 0.741 1 94.5 420 GLU B C 1
ATOM 10053 O O . GLU B 1 420 ? 22.422 -42.375 1.771 1 94.5 420 GLU B O 1
ATOM 10058 N N . ASN B 1 421 ? 21.969 -41.969 -0.324 1 94.12 421 ASN B N 1
ATOM 10059 C CA . ASN B 1 421 ? 23.062 -41 -0.356 1 94.12 421 ASN B CA 1
ATOM 10060 C C . ASN B 1 421 ? 22.719 -39.75 0.466 1 94.12 421 ASN B C 1
ATOM 10062 O O . ASN B 1 421 ? 23.609 -39.062 0.947 1 94.12 421 ASN B O 1
ATOM 10066 N N . TYR B 1 422 ? 21.422 -39.438 0.564 1 95.94 422 TYR B N 1
ATOM 10067 C CA . TYR B 1 422 ? 21 -38.344 1.416 1 95.94 422 TYR B CA 1
ATOM 10068 C C . TYR B 1 422 ? 21.391 -38.594 2.867 1 95.94 422 TYR B C 1
ATOM 10070 O O . TYR B 1 422 ? 21.953 -37.719 3.52 1 95.94 422 TYR B O 1
ATOM 10078 N N . GLU B 1 423 ? 21.141 -39.75 3.352 1 96 423 GLU B N 1
ATOM 10079 C CA . GLU B 1 423 ? 21.469 -40.094 4.73 1 96 423 GLU B CA 1
ATOM 10080 C C . GLU B 1 423 ? 22.984 -40.094 4.953 1 96 423 GLU B C 1
ATOM 10082 O O . GLU B 1 423 ? 23.453 -39.688 6.008 1 96 423 GLU B O 1
ATOM 10087 N N . ALA B 1 424 ? 23.672 -40.562 3.963 1 95.75 424 ALA B N 1
ATOM 10088 C CA . ALA B 1 424 ? 25.141 -40.531 4.043 1 95.75 424 ALA B CA 1
ATOM 10089 C C . ALA B 1 424 ? 25.672 -39.125 4.098 1 95.75 424 ALA B C 1
ATOM 10091 O O . ALA B 1 424 ? 26.578 -38.812 4.875 1 95.75 424 ALA B O 1
ATOM 10092 N N . ASP B 1 425 ? 25.109 -38.312 3.291 1 95.56 425 ASP B N 1
ATOM 10093 C CA . ASP B 1 425 ? 25.531 -36.906 3.236 1 95.56 425 ASP B CA 1
ATOM 10094 C C . ASP B 1 425 ? 25.172 -36.156 4.523 1 95.56 425 ASP B C 1
ATOM 10096 O O . ASP B 1 425 ? 25.922 -35.312 4.98 1 95.56 425 ASP B O 1
ATOM 10100 N N . LEU B 1 426 ? 24.031 -36.469 5.055 1 95.56 426 LEU B N 1
ATOM 10101 C CA . LEU B 1 426 ? 23.594 -35.844 6.312 1 95.56 426 LEU B CA 1
ATOM 10102 C C . LEU B 1 426 ? 24.562 -36.188 7.441 1 95.56 426 LEU B C 1
ATOM 10104 O O . LEU B 1 426 ? 24.859 -35.344 8.289 1 95.56 426 LEU B O 1
ATOM 10108 N N . SER B 1 427 ? 25.062 -37.344 7.434 1 94.69 427 SER B N 1
ATOM 10109 C CA . SER B 1 427 ? 25.969 -37.812 8.477 1 94.69 427 SER B CA 1
ATOM 10110 C C . SER B 1 427 ? 27.328 -37.125 8.406 1 94.69 427 SER B C 1
ATOM 10112 O O . SER B 1 427 ? 28 -36.969 9.422 1 94.69 427 SER B O 1
ATOM 10114 N N . LEU B 1 428 ? 27.703 -36.75 7.234 1 94.5 428 LEU B N 1
ATOM 10115 C CA . LEU B 1 428 ? 28.969 -36.062 7.062 1 94.5 428 LEU B CA 1
ATOM 10116 C C . LEU B 1 428 ? 28.906 -34.656 7.703 1 94.5 428 LEU B C 1
ATOM 10118 O O . LEU B 1 428 ? 29.938 -34.125 8.094 1 94.5 428 LEU B O 1
ATOM 10122 N N . ASN B 1 429 ? 27.812 -34.094 7.828 1 91.69 429 ASN B N 1
ATOM 10123 C CA . ASN B 1 429 ? 27.562 -32.812 8.484 1 91.69 429 ASN B CA 1
ATOM 10124 C C . ASN B 1 429 ? 28.5 -31.734 7.977 1 91.69 429 ASN B C 1
ATOM 10126 O O . ASN B 1 429 ? 29.141 -31.031 8.766 1 91.69 429 ASN B O 1
ATOM 10130 N N . ASN B 1 430 ? 28.672 -31.703 6.656 1 94.25 430 ASN B N 1
ATOM 10131 C CA . ASN B 1 430 ? 29.5 -30.703 5.98 1 94.25 430 ASN B CA 1
ATOM 10132 C C . ASN B 1 430 ? 28.766 -30.109 4.77 1 94.25 430 ASN B C 1
ATOM 10134 O O . ASN B 1 430 ? 28.812 -30.688 3.68 1 94.25 430 ASN B O 1
ATOM 10138 N N . VAL B 1 431 ? 28.312 -28.969 4.883 1 93.88 431 VAL B N 1
ATOM 10139 C CA . VAL B 1 431 ? 27.484 -28.328 3.873 1 93.88 431 VAL B CA 1
ATOM 10140 C C . VAL B 1 431 ? 28.312 -28.062 2.615 1 93.88 431 VAL B C 1
ATOM 10142 O O . VAL B 1 431 ? 27.797 -28.172 1.497 1 93.88 431 VAL B O 1
ATOM 10145 N N . SER B 1 432 ? 29.594 -27.75 2.707 1 94.31 432 SER B N 1
ATOM 10146 C CA . SER B 1 432 ? 30.438 -27.422 1.567 1 94.31 432 SER B CA 1
ATOM 10147 C C . SER B 1 432 ? 30.672 -28.641 0.682 1 94.31 432 SER B C 1
ATOM 10149 O O . SER B 1 432 ? 30.891 -28.516 -0.524 1 94.31 432 SER B O 1
ATOM 10151 N N . LEU B 1 433 ? 30.531 -29.844 1.34 1 94.69 433 LEU B N 1
ATOM 10152 C CA . LEU B 1 433 ? 30.844 -31.062 0.6 1 94.69 433 LEU B CA 1
ATOM 10153 C C . LEU B 1 433 ? 29.562 -31.734 0.107 1 94.69 433 LEU B C 1
ATOM 10155 O O . LEU B 1 433 ? 29.609 -32.562 -0.793 1 94.69 433 LEU B O 1
ATOM 10159 N N . THR B 1 434 ? 28.516 -31.344 0.714 1 95.06 434 THR B N 1
ATOM 10160 C CA . THR B 1 434 ? 27.328 -32.125 0.404 1 95.06 434 THR B CA 1
ATOM 10161 C C . THR B 1 434 ? 26.188 -31.25 -0.055 1 95.06 434 THR B C 1
ATOM 10163 O O . THR B 1 434 ? 25.266 -31.703 -0.727 1 95.06 434 THR B O 1
ATOM 10166 N N . GLY B 1 435 ? 26.125 -29.984 0.401 1 95.81 435 GLY B N 1
ATOM 10167 C CA . GLY B 1 435 ? 25.047 -29.047 0.102 1 95.81 435 GLY B CA 1
ATOM 10168 C C . GLY B 1 435 ? 23.875 -29.172 1.061 1 95.81 435 GLY B C 1
ATOM 10169 O O . GLY B 1 435 ? 22.859 -28.484 0.904 1 95.81 435 GLY B O 1
ATOM 10170 N N . ILE B 1 436 ? 23.938 -30.031 2.08 1 96.5 436 ILE B N 1
ATOM 10171 C CA . ILE B 1 436 ? 22.891 -30.234 3.064 1 96.5 436 ILE B CA 1
ATOM 10172 C C . ILE B 1 436 ? 23.281 -29.578 4.387 1 96.5 436 ILE B C 1
ATOM 10174 O O . ILE B 1 436 ? 24.328 -29.891 4.949 1 96.5 436 ILE B O 1
ATOM 10178 N N . LYS B 1 437 ? 22.469 -28.703 4.855 1 94.56 437 LYS B N 1
ATOM 10179 C CA . LYS B 1 437 ? 22.75 -27.938 6.07 1 94.56 437 LYS B CA 1
ATOM 10180 C C . LYS B 1 437 ? 22.203 -28.672 7.305 1 94.56 437 LYS B C 1
ATOM 10182 O O . LYS B 1 437 ? 22.875 -28.703 8.344 1 94.56 437 LYS B O 1
ATOM 10187 N N . GLU B 1 438 ? 20.969 -29.172 7.199 1 94.19 438 GLU B N 1
ATOM 10188 C CA . GLU B 1 438 ? 20.328 -29.859 8.328 1 94.19 438 GLU B CA 1
ATOM 10189 C C . GLU B 1 438 ? 19.297 -30.859 7.848 1 94.19 438 GLU B C 1
ATOM 10191 O O . GLU B 1 438 ? 18.938 -30.891 6.668 1 94.19 438 GLU B O 1
ATOM 10196 N N . SER B 1 439 ? 18.922 -31.656 8.766 1 94.88 439 SER B N 1
ATOM 10197 C CA . SER B 1 439 ? 17.875 -32.625 8.453 1 94.88 439 SER B CA 1
ATOM 10198 C C . SER B 1 439 ? 16.531 -31.938 8.242 1 94.88 439 SER B C 1
ATOM 10200 O O . SER B 1 439 ? 16.203 -30.969 8.945 1 94.88 439 SER B O 1
ATOM 10202 N N . CYS B 1 440 ? 15.773 -32.438 7.293 1 96.12 440 CYS B N 1
ATOM 10203 C CA . CYS B 1 440 ? 14.469 -31.859 6.98 1 96.12 440 CYS B CA 1
ATOM 10204 C C . CYS B 1 440 ? 13.422 -32.281 8 1 96.12 440 CYS B C 1
ATOM 10206 O O . CYS B 1 440 ? 13.211 -33.469 8.219 1 96.12 440 CYS B O 1
ATOM 10208 N N . ILE B 1 441 ? 12.766 -31.359 8.578 1 96.56 441 ILE B N 1
ATOM 10209 C CA . ILE B 1 441 ? 11.773 -31.625 9.617 1 96.56 441 ILE B CA 1
ATOM 10210 C C . ILE B 1 441 ? 10.594 -32.406 9.016 1 96.56 441 ILE B C 1
ATOM 10212 O O . ILE B 1 441 ? 9.93 -33.156 9.711 1 96.56 441 ILE B O 1
ATOM 10216 N N . PHE B 1 442 ? 10.32 -32.344 7.738 1 97.69 442 PHE B N 1
ATOM 10217 C CA . PHE B 1 442 ? 9.141 -32.938 7.117 1 97.69 442 PHE B CA 1
ATOM 10218 C C . PHE B 1 442 ? 9.344 -34.438 6.875 1 97.69 442 PHE B C 1
ATOM 10220 O O . PHE B 1 442 ? 8.398 -35.125 6.52 1 97.69 442 PHE B O 1
ATOM 10227 N N . ASN B 1 443 ? 10.555 -34.875 7.02 1 97.19 443 ASN B N 1
ATOM 10228 C CA . ASN B 1 443 ? 10.781 -36.312 6.969 1 97.19 443 ASN B CA 1
ATOM 10229 C C . ASN B 1 443 ? 10.031 -37.031 8.094 1 97.19 443 ASN B C 1
ATOM 10231 O O . ASN B 1 443 ? 9.875 -38.25 8.047 1 97.19 443 ASN B O 1
ATOM 10235 N N . ASN B 1 444 ? 9.547 -36.25 9.055 1 97 444 ASN B N 1
ATOM 10236 C CA . ASN B 1 444 ? 8.758 -36.812 10.148 1 97 444 ASN B CA 1
ATOM 10237 C C . ASN B 1 444 ? 7.285 -36.906 9.766 1 97 444 ASN B C 1
ATOM 10239 O O . ASN B 1 444 ? 6.473 -37.406 10.555 1 97 444 ASN B O 1
ATOM 10243 N N . VAL B 1 445 ? 6.914 -36.5 8.633 1 97.62 445 VAL B N 1
ATOM 10244 C CA . VAL B 1 445 ? 5.543 -36.656 8.156 1 97.62 445 VAL B CA 1
ATOM 10245 C C . VAL B 1 445 ? 5.336 -38.062 7.59 1 97.62 445 VAL B C 1
ATOM 10247 O O . VAL B 1 445 ? 6.211 -38.594 6.898 1 97.62 445 VAL B O 1
ATOM 10250 N N . ASN B 1 446 ? 4.184 -38.562 7.793 1 94.5 446 ASN B N 1
ATOM 10251 C CA . ASN B 1 446 ? 3.883 -39.938 7.344 1 94.5 446 ASN B CA 1
ATOM 10252 C C . ASN B 1 446 ? 3.91 -40.031 5.824 1 94.5 446 ASN B C 1
ATOM 10254 O O . ASN B 1 446 ? 3.336 -39.188 5.129 1 94.5 446 ASN B O 1
ATOM 10258 N N . ASN B 1 447 ? 4.66 -41.062 5.34 1 92.62 447 ASN B N 1
ATOM 10259 C CA . ASN B 1 447 ? 4.695 -41.438 3.928 1 92.62 447 ASN B CA 1
ATOM 10260 C C . ASN B 1 447 ? 5.301 -40.312 3.082 1 92.62 447 ASN B C 1
ATOM 10262 O O . ASN B 1 447 ? 4.863 -40.062 1.955 1 92.62 447 ASN B O 1
ATOM 10266 N N . TYR B 1 448 ? 6.066 -39.438 3.684 1 95.5 448 TYR B N 1
ATOM 10267 C CA . TYR B 1 448 ? 6.766 -38.375 2.975 1 95.5 448 TYR B CA 1
ATOM 10268 C C . TYR B 1 448 ? 8.266 -38.438 3.223 1 95.5 448 TYR B C 1
ATOM 10270 O O . TYR B 1 448 ? 8.703 -38.75 4.34 1 95.5 448 TYR B O 1
ATOM 10278 N N . HIS B 1 449 ? 9.023 -38.25 2.191 1 96.19 449 HIS B N 1
ATOM 10279 C CA . HIS B 1 449 ? 10.469 -38.094 2.291 1 96.19 449 HIS B CA 1
ATOM 10280 C C . HIS B 1 449 ? 10.969 -37 1.342 1 96.19 449 HIS B C 1
ATOM 10282 O O . HIS B 1 449 ? 10.477 -36.875 0.22 1 96.19 449 HIS B O 1
ATOM 10288 N N . ILE B 1 450 ? 11.922 -36.344 1.724 1 95.94 450 ILE B N 1
ATOM 10289 C CA . ILE B 1 450 ? 12.438 -35.156 1.021 1 95.94 450 ILE B CA 1
ATOM 10290 C C . ILE B 1 450 ? 12.945 -35.594 -0.361 1 95.94 450 ILE B C 1
ATOM 10292 O O . ILE B 1 450 ? 12.867 -34.812 -1.314 1 95.94 450 ILE B O 1
ATOM 10296 N N . MET B 1 451 ? 13.445 -36.75 -0.521 1 94.75 451 MET B N 1
ATOM 10297 C CA . MET B 1 451 ? 14.016 -37.188 -1.787 1 94.75 451 MET B CA 1
ATOM 10298 C C . MET B 1 451 ? 12.922 -37.469 -2.809 1 94.75 451 MET B C 1
ATOM 10300 O O . MET B 1 451 ? 13.203 -37.594 -4.004 1 94.75 451 MET B O 1
ATOM 10304 N N . ASP B 1 452 ? 11.742 -37.5 -2.334 1 93.88 452 ASP B N 1
ATOM 10305 C CA . ASP B 1 452 ? 10.609 -37.688 -3.234 1 93.88 452 ASP B CA 1
ATOM 10306 C C . ASP B 1 452 ? 9.969 -36.344 -3.605 1 93.88 452 ASP B C 1
ATOM 10308 O O . ASP B 1 452 ? 9.031 -36.312 -4.402 1 93.88 452 ASP B O 1
ATOM 10312 N N . ASN B 1 453 ? 10.438 -35.312 -3 1 95.56 453 ASN B N 1
ATOM 10313 C CA . ASN B 1 453 ? 9.867 -33.969 -3.264 1 95.56 453 ASN B CA 1
ATOM 10314 C C . ASN B 1 453 ? 10.438 -33.375 -4.535 1 95.56 453 ASN B C 1
ATOM 10316 O O . ASN B 1 453 ? 11.234 -32.438 -4.469 1 95.56 453 ASN B O 1
ATOM 10320 N N . SER B 1 454 ? 9.984 -33.75 -5.637 1 92.62 454 SER B N 1
ATOM 10321 C CA . SER B 1 454 ? 10.438 -33.25 -6.934 1 92.62 454 SER B CA 1
ATOM 10322 C C . SER B 1 454 ? 9.586 -32.062 -7.398 1 92.62 454 SER B C 1
ATOM 10324 O O . SER B 1 454 ? 8.523 -32.25 -7.988 1 92.62 454 SER B O 1
ATOM 10326 N N . TYR B 1 455 ? 10.148 -30.906 -7.223 1 96.25 455 TYR B N 1
ATOM 10327 C CA . TYR B 1 455 ? 9.367 -29.719 -7.586 1 96.25 455 TYR B CA 1
ATOM 10328 C C . TYR B 1 455 ? 10.258 -28.641 -8.18 1 96.25 455 TYR B C 1
ATOM 10330 O O . TYR B 1 455 ? 11.32 -28.328 -7.633 1 96.25 455 TYR B O 1
ATOM 10338 N N . CYS B 1 456 ? 9.961 -28.203 -9.328 1 95.38 456 CYS B N 1
ATOM 10339 C CA . CYS B 1 456 ? 10.531 -27.031 -9.984 1 95.38 456 CYS B CA 1
ATOM 10340 C C . CYS B 1 456 ? 9.445 -26.016 -10.328 1 95.38 456 CYS B C 1
ATOM 10342 O O . CYS B 1 456 ? 8.414 -26.375 -10.898 1 95.38 456 CYS B O 1
ATOM 10344 N N . ASP B 1 457 ? 9.664 -24.797 -9.961 1 96.75 457 ASP B N 1
ATOM 10345 C CA . ASP B 1 457 ? 8.633 -23.797 -10.211 1 96.75 457 ASP B CA 1
ATOM 10346 C C . ASP B 1 457 ? 8.789 -23.172 -11.594 1 96.75 457 ASP B C 1
ATOM 10348 O O . ASP B 1 457 ? 9.781 -22.5 -11.867 1 96.75 457 ASP B O 1
ATOM 10352 N N . LEU B 1 458 ? 7.809 -23.266 -12.352 1 96.94 458 LEU B N 1
ATOM 10353 C CA . LEU B 1 458 ? 7.844 -22.766 -13.719 1 96.94 458 LEU B CA 1
ATOM 10354 C C . LEU B 1 458 ? 7.949 -21.234 -13.727 1 96.94 458 LEU B C 1
ATOM 10356 O O . LEU B 1 458 ? 8.578 -20.656 -14.617 1 96.94 458 LEU B O 1
ATOM 10360 N N . MET B 1 459 ? 7.316 -20.625 -12.836 1 97.06 459 MET B N 1
ATOM 10361 C CA . MET B 1 459 ? 7.312 -19.156 -12.789 1 97.06 459 MET B CA 1
ATOM 10362 C C . MET B 1 459 ? 8.711 -18.625 -12.516 1 97.06 459 MET B C 1
ATOM 10364 O O . MET B 1 459 ? 9.211 -17.781 -13.258 1 97.06 459 MET B O 1
ATOM 10368 N N . HIS B 1 460 ? 9.375 -19.141 -11.484 1 96.94 460 HIS B N 1
ATOM 10369 C CA . HIS B 1 460 ? 10.656 -18.594 -11.039 1 96.94 460 HIS B CA 1
ATOM 10370 C C . HIS B 1 460 ? 11.812 -19.141 -11.875 1 96.94 460 HIS B C 1
ATOM 10372 O O . HIS B 1 460 ? 12.75 -18.406 -12.195 1 96.94 460 HIS B O 1
ATOM 10378 N N . ASP B 1 461 ? 11.758 -20.375 -12.281 1 97.62 461 ASP B N 1
ATOM 10379 C CA . ASP B 1 461 ? 12.898 -21.016 -12.93 1 97.62 461 ASP B CA 1
ATOM 10380 C C . ASP B 1 461 ? 12.867 -20.797 -14.438 1 97.62 461 ASP B C 1
ATOM 10382 O O . ASP B 1 461 ? 13.914 -20.594 -15.062 1 97.62 461 ASP B O 1
ATOM 10386 N N . LEU B 1 462 ? 11.703 -20.812 -14.992 1 98.12 462 LEU B N 1
ATOM 10387 C CA . LEU B 1 462 ? 11.617 -20.672 -16.438 1 98.12 462 LEU B CA 1
ATOM 10388 C C . LEU B 1 462 ? 11.297 -19.234 -16.828 1 98.12 462 LEU B C 1
ATOM 10390 O O . LEU B 1 462 ? 12.133 -18.547 -17.422 1 98.12 462 LEU B O 1
ATOM 10394 N N . LEU B 1 463 ? 10.18 -18.688 -16.422 1 97.75 463 LEU B N 1
ATOM 10395 C CA . LEU B 1 463 ? 9.711 -17.391 -16.875 1 97.75 463 LEU B CA 1
ATOM 10396 C C . LEU B 1 463 ? 10.586 -16.266 -16.328 1 97.75 463 LEU B C 1
ATOM 10398 O O . LEU B 1 463 ? 11.047 -15.406 -17.078 1 97.75 463 LEU B O 1
ATOM 10402 N N . GLU B 1 464 ? 10.906 -16.312 -15.07 1 96.44 464 GLU B N 1
ATOM 10403 C CA . GLU B 1 464 ? 11.719 -15.266 -14.469 1 96.44 464 GLU B CA 1
ATOM 10404 C C . GLU B 1 464 ? 13.195 -15.648 -14.469 1 96.44 464 GLU B C 1
ATOM 10406 O O . GLU B 1 464 ? 14.047 -14.859 -14.047 1 96.44 464 GLU B O 1
ATOM 10411 N N . GLY B 1 465 ? 13.5 -16.781 -14.938 1 96.81 465 GLY B N 1
ATOM 10412 C CA . GLY B 1 465 ? 14.867 -17.281 -14.992 1 96.81 465 GLY B CA 1
ATOM 10413 C C . GLY B 1 465 ? 15.391 -17.438 -16.406 1 96.81 465 GLY B C 1
ATOM 10414 O O . GLY B 1 465 ? 15.766 -16.453 -17.047 1 96.81 465 GLY B O 1
ATOM 10415 N N . VAL B 1 466 ? 15.242 -18.578 -16.906 1 98 466 VAL B N 1
ATOM 10416 C CA . VAL B 1 466 ? 15.828 -18.953 -18.188 1 98 466 VAL B CA 1
ATOM 10417 C C . VAL B 1 466 ? 15.32 -18.031 -19.297 1 98 466 VAL B C 1
ATOM 10419 O O . VAL B 1 466 ? 16.094 -17.594 -20.141 1 98 466 VAL B O 1
ATOM 10422 N N . CYS B 1 467 ? 14.055 -17.703 -19.297 1 98.31 467 CYS B N 1
ATOM 10423 C CA . CYS B 1 467 ? 13.492 -16.844 -20.328 1 98.31 467 CYS B CA 1
ATOM 10424 C C . CYS B 1 467 ? 14.117 -15.453 -20.297 1 98.31 467 CYS B C 1
ATOM 10426 O O . CYS B 1 467 ? 14.484 -14.898 -21.328 1 98.31 467 CYS B O 1
ATOM 10428 N N . LYS B 1 468 ? 14.234 -14.898 -19.141 1 97 468 LYS B N 1
ATOM 10429 C CA . LYS B 1 468 ? 14.773 -13.547 -19.016 1 97 468 LYS B CA 1
ATOM 10430 C C . LYS B 1 468 ? 16.219 -13.492 -19.484 1 97 468 LYS B C 1
ATOM 10432 O O . LYS B 1 468 ? 16.609 -12.555 -20.188 1 97 468 LYS B O 1
ATOM 10437 N N . TYR B 1 469 ? 17.031 -14.516 -19.125 1 96.75 469 TYR B N 1
ATOM 10438 C CA . TYR B 1 469 ? 18.422 -14.562 -19.562 1 96.75 469 TYR B CA 1
ATOM 10439 C C . TYR B 1 469 ? 18.516 -14.719 -21.062 1 96.75 469 TYR B C 1
ATOM 10441 O O . TYR B 1 469 ? 19.359 -14.078 -21.719 1 96.75 469 TYR B O 1
ATOM 10449 N N . THR B 1 470 ? 17.672 -15.539 -21.547 1 97.88 470 THR B N 1
ATOM 10450 C CA . THR B 1 470 ? 17.688 -15.789 -22.984 1 97.88 470 THR B CA 1
ATOM 10451 C C . THR B 1 470 ? 17.281 -14.539 -23.766 1 97.88 470 THR B C 1
ATOM 10453 O O . THR B 1 470 ? 17.938 -14.172 -24.734 1 97.88 470 THR B O 1
ATOM 10456 N N . PHE B 1 471 ? 16.266 -13.859 -23.344 1 97.38 471 PHE B N 1
ATOM 10457 C CA . PHE B 1 471 ? 15.812 -12.656 -24.016 1 97.38 471 PHE B CA 1
ATOM 10458 C C . PHE B 1 471 ? 16.844 -11.539 -23.891 1 97.38 471 PHE B C 1
ATOM 10460 O O . PHE B 1 471 ? 17 -10.727 -24.812 1 97.38 471 PHE B O 1
ATOM 10467 N N . GLY B 1 472 ? 17.484 -11.469 -22.672 1 96.56 472 GLY B N 1
ATOM 10468 C CA . GLY B 1 472 ? 18.562 -10.5 -22.531 1 96.56 472 GLY B CA 1
ATOM 10469 C C . GLY B 1 472 ? 19.625 -10.641 -23.594 1 96.56 472 GLY B C 1
ATOM 10470 O O . GLY B 1 472 ? 20.078 -9.648 -24.172 1 96.56 472 GLY B O 1
ATOM 10471 N N . LEU B 1 473 ? 19.984 -11.875 -23.891 1 96.88 473 LEU B N 1
ATOM 10472 C CA . LEU B 1 473 ? 20.984 -12.18 -24.906 1 96.88 473 LEU B CA 1
ATOM 10473 C C . LEU B 1 473 ? 20.469 -11.867 -26.312 1 96.88 473 LEU B C 1
ATOM 10475 O O . LEU B 1 473 ? 21.172 -11.227 -27.094 1 96.88 473 LEU B O 1
ATOM 10479 N N . ILE B 1 474 ? 19.266 -12.258 -26.594 1 97.31 474 ILE B N 1
ATOM 10480 C CA . ILE B 1 474 ? 18.672 -12.102 -27.922 1 97.31 474 ILE B CA 1
ATOM 10481 C C . ILE B 1 474 ? 18.516 -10.617 -28.25 1 97.31 474 ILE B C 1
ATOM 10483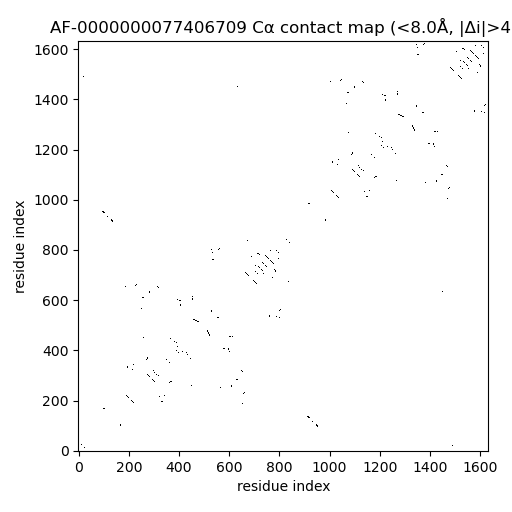 O O . ILE B 1 474 ? 18.906 -10.164 -29.312 1 97.31 474 ILE B O 1
ATOM 10487 N N . LEU B 1 475 ? 17.922 -9.867 -27.344 1 96.56 475 LEU B N 1
ATOM 10488 C CA . LEU B 1 475 ? 17.641 -8.461 -27.578 1 96.56 475 LEU B CA 1
ATOM 10489 C C . LEU B 1 475 ? 18.938 -7.656 -27.703 1 96.56 475 LEU B C 1
ATOM 10491 O O . LEU B 1 475 ? 19.016 -6.738 -28.531 1 96.56 475 LEU B O 1
ATOM 10495 N N . HIS B 1 476 ? 19.891 -8.016 -26.859 1 96.75 476 HIS B N 1
ATOM 10496 C CA . HIS B 1 476 ? 21.188 -7.352 -26.953 1 96.75 476 HIS B CA 1
ATOM 10497 C C . HIS B 1 476 ? 21.797 -7.543 -28.344 1 96.75 476 HIS B C 1
ATOM 10499 O O . HIS B 1 476 ? 22.281 -6.586 -28.953 1 96.75 476 HIS B O 1
ATOM 10505 N N . GLU B 1 477 ? 21.734 -8.734 -28.875 1 95.56 477 GLU B N 1
ATOM 10506 C CA . GLU B 1 477 ? 22.328 -9.062 -30.172 1 95.56 477 GLU B CA 1
ATOM 10507 C C . GLU B 1 477 ? 21.531 -8.43 -31.312 1 95.56 477 GLU B C 1
ATOM 10509 O O . GLU B 1 477 ? 22.125 -7.902 -32.25 1 95.56 477 GLU B O 1
ATOM 10514 N N . LEU B 1 478 ? 20.25 -8.422 -31.25 1 95.62 478 LEU B N 1
ATOM 10515 C CA . LEU B 1 478 ? 19.406 -7.965 -32.344 1 95.62 478 LEU B CA 1
ATOM 10516 C C . LEU B 1 478 ? 19.406 -6.441 -32.438 1 95.62 478 LEU B C 1
ATOM 10518 O O . LEU B 1 478 ? 19.297 -5.879 -33.531 1 95.62 478 LEU B O 1
ATOM 10522 N N . ILE B 1 479 ? 19.516 -5.75 -31.281 1 95.12 479 ILE B N 1
ATOM 10523 C CA . ILE B 1 479 ? 19.297 -4.309 -31.25 1 95.12 479 ILE B CA 1
ATOM 10524 C C . ILE B 1 479 ? 20.641 -3.586 -31.125 1 95.12 479 ILE B C 1
ATOM 10526 O O . ILE B 1 479 ? 20.844 -2.537 -31.75 1 95.12 479 ILE B O 1
ATOM 10530 N N . VAL B 1 480 ? 21.547 -4.078 -30.328 1 94.5 480 VAL B N 1
ATOM 10531 C CA . VAL B 1 480 ? 22.766 -3.35 -30 1 94.5 480 VAL B CA 1
ATOM 10532 C C . VAL B 1 480 ? 23.922 -3.863 -30.859 1 94.5 480 VAL B C 1
ATOM 10534 O O . VAL B 1 480 ? 24.594 -3.084 -31.531 1 94.5 480 VAL B O 1
ATOM 10537 N N . SER B 1 481 ? 24.188 -5.168 -30.906 1 93.44 481 SER B N 1
ATOM 10538 C CA . SER B 1 481 ? 25.375 -5.73 -31.547 1 93.44 481 SER B CA 1
ATOM 10539 C C . SER B 1 481 ? 25.219 -5.738 -33.062 1 93.44 481 SER B C 1
ATOM 10541 O O . SER B 1 481 ? 25.969 -5.059 -33.75 1 93.44 481 SER B O 1
ATOM 10543 N N . LYS B 1 482 ? 24.188 -6.371 -33.625 1 91.5 482 LYS B N 1
ATOM 10544 C CA . LYS B 1 482 ? 24.031 -6.539 -35.062 1 91.5 482 LYS B CA 1
ATOM 10545 C C . LYS B 1 482 ? 23.078 -5.484 -35.625 1 91.5 482 LYS B C 1
ATOM 10547 O O . LYS B 1 482 ? 23.078 -5.234 -36.844 1 91.5 482 LYS B O 1
ATOM 10552 N N . LYS B 1 483 ? 22.219 -4.867 -34.781 1 91.12 483 LYS B N 1
ATOM 10553 C CA . LYS B 1 483 ? 21.328 -3.764 -35.156 1 91.12 483 LYS B CA 1
ATOM 10554 C C . LYS B 1 483 ? 20.391 -4.16 -36.281 1 91.12 483 LYS B C 1
ATOM 10556 O O . LYS B 1 483 ? 20.281 -3.439 -37.281 1 91.12 483 LYS B O 1
ATOM 10561 N N . TYR B 1 484 ? 19.875 -5.352 -36.188 1 92.06 484 TYR B N 1
ATOM 10562 C CA . TYR B 1 484 ? 18.859 -5.766 -37.156 1 92.06 484 TYR B CA 1
ATOM 10563 C C . TYR B 1 484 ? 17.641 -4.852 -37.094 1 92.06 484 TYR B C 1
ATOM 10565 O O . TYR B 1 484 ? 16.969 -4.648 -38.094 1 92.06 484 TYR B O 1
ATOM 10573 N N . ILE B 1 485 ? 17.406 -4.355 -35.844 1 93.19 485 ILE B N 1
ATOM 10574 C CA . ILE B 1 485 ? 16.297 -3.434 -35.594 1 93.19 485 ILE B CA 1
ATOM 10575 C C . ILE B 1 485 ? 16.781 -2.295 -34.719 1 93.19 485 ILE B C 1
ATOM 10577 O O . ILE B 1 485 ? 17.562 -2.512 -33.781 1 93.19 485 ILE B O 1
ATOM 10581 N N . SER B 1 486 ? 16.297 -1.138 -35.062 1 94.12 486 SER B N 1
ATOM 10582 C CA . SER B 1 486 ? 16.656 0.004 -34.219 1 94.12 486 SER B CA 1
ATOM 10583 C C . SER B 1 486 ? 15.883 -0.008 -32.906 1 94.12 486 SER B C 1
ATOM 10585 O O . SER B 1 486 ? 14.789 -0.575 -32.844 1 94.12 486 SER B O 1
ATOM 10587 N N . PHE B 1 487 ? 16.469 0.549 -31.953 1 94.19 487 PHE B N 1
ATOM 10588 C CA . PHE B 1 487 ? 15.844 0.628 -30.641 1 94.19 487 PHE B CA 1
ATOM 10589 C C . PHE B 1 487 ? 14.5 1.338 -30.734 1 94.19 487 PHE B C 1
ATOM 10591 O O . PHE B 1 487 ? 13.523 0.907 -30.109 1 94.19 487 PHE B O 1
ATOM 10598 N N . ASP B 1 488 ? 14.406 2.373 -31.438 1 90.94 488 ASP B N 1
ATOM 10599 C CA . ASP B 1 488 ? 13.172 3.141 -31.578 1 90.94 488 ASP B CA 1
ATOM 10600 C C . ASP B 1 488 ? 12.086 2.311 -32.25 1 90.94 488 ASP B C 1
ATOM 10602 O O . ASP B 1 488 ? 10.93 2.336 -31.844 1 90.94 488 ASP B O 1
ATOM 10606 N N . LEU B 1 489 ? 12.5 1.633 -33.219 1 91.06 489 LEU B N 1
ATOM 10607 C CA . LEU B 1 489 ? 11.547 0.779 -33.938 1 91.06 489 LEU B CA 1
ATOM 10608 C C . LEU B 1 489 ? 11.062 -0.354 -33.031 1 91.06 489 LEU B C 1
ATOM 10610 O O . LEU B 1 489 ? 9.883 -0.712 -33.062 1 91.06 489 LEU B O 1
ATOM 10614 N N . PHE B 1 490 ? 12.008 -0.888 -32.312 1 91.88 490 PHE B N 1
ATOM 10615 C CA . PHE B 1 490 ? 11.672 -1.94 -31.359 1 91.88 490 PHE B CA 1
ATOM 10616 C C . PHE B 1 490 ? 10.602 -1.471 -30.375 1 91.88 490 PHE B C 1
ATOM 10618 O O . PHE B 1 490 ? 9.578 -2.133 -30.219 1 91.88 490 PHE B O 1
ATOM 10625 N N . ASN B 1 491 ? 10.836 -0.361 -29.828 1 88.25 491 ASN B N 1
ATOM 10626 C CA . ASN B 1 491 ? 9.891 0.173 -28.844 1 88.25 491 ASN B CA 1
ATOM 10627 C C . ASN B 1 491 ? 8.562 0.552 -29.5 1 88.25 491 ASN B C 1
ATOM 10629 O O . ASN B 1 491 ? 7.508 0.429 -28.875 1 88.25 491 ASN B O 1
ATOM 10633 N N . LEU B 1 492 ? 8.602 0.99 -30.672 1 87.69 492 LEU B N 1
ATOM 10634 C CA . LEU B 1 492 ? 7.383 1.328 -31.406 1 87.69 492 LEU B CA 1
ATOM 10635 C C . LEU B 1 492 ? 6.535 0.086 -31.641 1 87.69 492 LEU B C 1
ATOM 10637 O O . LEU B 1 492 ? 5.312 0.12 -31.469 1 87.69 492 LEU B O 1
ATOM 10641 N N . LYS B 1 493 ? 7.152 -0.997 -32 1 88.88 493 LYS B N 1
ATOM 10642 C CA . LYS B 1 493 ? 6.438 -2.244 -32.281 1 88.88 493 LYS B CA 1
ATOM 10643 C C . LYS B 1 493 ? 5.852 -2.818 -30.984 1 88.88 493 LYS B C 1
ATOM 10645 O O . LYS B 1 493 ? 4.75 -3.369 -30.984 1 88.88 493 LYS B O 1
ATOM 10650 N N . PHE B 1 494 ? 6.598 -2.67 -29.984 1 89.06 494 PHE B N 1
ATOM 10651 C CA . PHE B 1 494 ? 6.137 -3.152 -28.688 1 89.06 494 PHE B CA 1
ATOM 10652 C C . PHE B 1 494 ? 4.957 -2.328 -28.188 1 89.06 494 PHE B C 1
ATOM 10654 O O . PHE B 1 494 ? 3.994 -2.875 -27.641 1 89.06 494 PHE B O 1
ATOM 10661 N N . LYS B 1 495 ? 5.047 -1.082 -28.391 1 85.19 495 LYS B N 1
ATOM 10662 C CA . LYS B 1 495 ? 4.039 -0.156 -27.875 1 85.19 495 LYS B CA 1
ATOM 10663 C C . LYS B 1 495 ? 2.738 -0.268 -28.672 1 85.19 495 LYS B C 1
ATOM 10665 O O . LYS B 1 495 ? 1.65 -0.199 -28.094 1 85.19 495 LYS B O 1
ATOM 10670 N N . TYR B 1 496 ? 2.791 -0.493 -29.953 1 85.44 496 TYR B N 1
ATOM 10671 C CA . TYR B 1 496 ? 1.609 -0.354 -30.797 1 85.44 496 TYR B CA 1
ATOM 10672 C C . TYR B 1 496 ? 1.108 -1.717 -31.266 1 85.44 496 TYR B C 1
ATOM 10674 O O . TYR B 1 496 ? 0.177 -1.801 -32.062 1 85.44 496 TYR B O 1
ATOM 10682 N N . PHE B 1 497 ? 1.732 -2.771 -30.75 1 90.19 497 PHE B N 1
ATOM 10683 C CA . PHE B 1 497 ? 1.218 -4.105 -31.047 1 90.19 497 PHE B CA 1
ATOM 10684 C C . PHE B 1 497 ? -0.143 -4.312 -30.391 1 90.19 497 PHE B C 1
ATOM 10686 O O . PHE B 1 497 ? -0.366 -3.889 -29.266 1 90.19 497 PHE B O 1
ATOM 10693 N N . ASN B 1 498 ? -1.087 -4.91 -31.156 1 88.88 498 ASN B N 1
ATOM 10694 C CA . ASN B 1 498 ? -2.398 -5.223 -30.594 1 88.88 498 ASN B CA 1
ATOM 10695 C C . ASN B 1 498 ? -2.371 -6.52 -29.781 1 88.88 498 ASN B C 1
ATOM 10697 O O . ASN B 1 498 ? -2.531 -7.605 -30.344 1 88.88 498 ASN B O 1
ATOM 10701 N N . TYR B 1 499 ? -2.385 -6.398 -28.562 1 90.81 499 TYR B N 1
ATOM 10702 C CA . TYR B 1 499 ? -2.273 -7.566 -27.703 1 90.81 499 TYR B CA 1
ATOM 10703 C C . TYR B 1 499 ? -3.629 -8.234 -27.5 1 90.81 499 TYR B C 1
ATOM 10705 O O . TYR B 1 499 ? -3.705 -9.367 -27.031 1 90.81 499 TYR B O 1
ATOM 10713 N N . GLY B 1 500 ? -4.668 -7.598 -27.891 1 87.75 500 GLY B N 1
ATOM 10714 C CA . GLY B 1 500 ? -5.996 -8.195 -27.859 1 87.75 500 GLY B CA 1
ATOM 10715 C C . GLY B 1 500 ? -6.344 -8.805 -26.516 1 87.75 500 GLY B C 1
ATOM 10716 O O . GLY B 1 500 ? -6.328 -8.117 -25.484 1 87.75 500 GLY B O 1
ATOM 10717 N N . VAL B 1 501 ? -6.469 -10.156 -26.484 1 87.5 501 VAL B N 1
ATOM 10718 C CA . VAL B 1 501 ? -6.898 -10.898 -25.312 1 87.5 501 VAL B CA 1
ATOM 10719 C C . VAL B 1 501 ? -5.805 -10.852 -24.25 1 87.5 501 VAL B C 1
ATOM 10721 O O . VAL B 1 501 ? -6.074 -11.078 -23.062 1 87.5 501 VAL B O 1
ATOM 10724 N N . GLU B 1 502 ? -4.582 -10.523 -24.625 1 89.25 502 GLU B N 1
ATOM 10725 C CA . GLU B 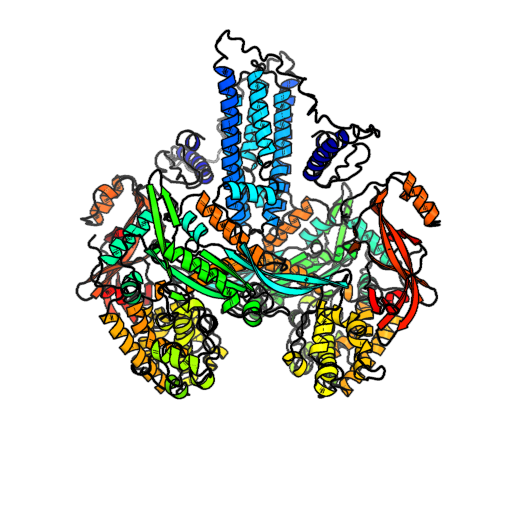1 502 ? -3.451 -10.484 -23.703 1 89.25 502 GLU B CA 1
ATOM 10726 C C . GLU B 1 502 ? -3.166 -9.055 -23.234 1 89.25 502 GLU B C 1
ATOM 10728 O O . GLU B 1 502 ? -2.084 -8.766 -22.719 1 89.25 502 GLU B O 1
ATOM 10733 N N . SER B 1 503 ? -4.059 -8.141 -23.375 1 87.56 503 SER B N 1
ATOM 10734 C CA . SER B 1 503 ? -3.84 -6.723 -23.094 1 87.56 503 SER B CA 1
ATOM 10735 C C . SER B 1 503 ? -3.453 -6.5 -21.641 1 87.56 503 SER B C 1
ATOM 10737 O O . SER B 1 503 ? -2.686 -5.586 -21.328 1 87.56 503 SER B O 1
ATOM 10739 N N . LYS B 1 504 ? -3.879 -7.371 -20.812 1 86.81 504 LYS B N 1
ATOM 10740 C CA . LYS B 1 504 ? -3.594 -7.215 -19.375 1 86.81 504 LYS B CA 1
ATOM 10741 C C . LYS B 1 504 ? -2.152 -7.605 -19.062 1 86.81 504 LYS B C 1
ATOM 10743 O O . LYS B 1 504 ? -1.609 -7.203 -18.031 1 86.81 504 LYS B O 1
ATOM 10748 N N . ASN B 1 505 ? -1.521 -8.367 -19.922 1 91.12 505 ASN B N 1
ATOM 10749 C CA . ASN B 1 505 ? -0.166 -8.859 -19.688 1 91.12 505 ASN B CA 1
ATOM 10750 C C . ASN B 1 505 ? 0.837 -8.18 -20.625 1 91.12 505 ASN B C 1
ATOM 10752 O O . ASN B 1 505 ? 1.938 -8.695 -20.828 1 91.12 505 ASN B O 1
ATOM 10756 N N . GLN B 1 506 ? 0.436 -7.043 -21.188 1 90.88 506 GLN B N 1
ATOM 10757 C CA . GLN B 1 506 ? 1.324 -6.328 -22.109 1 90.88 506 GLN B CA 1
ATOM 10758 C C . GLN B 1 506 ? 2.611 -5.91 -21.406 1 90.88 506 GLN B C 1
ATOM 10760 O O . GLN B 1 506 ? 2.57 -5.285 -20.344 1 90.88 506 GLN B O 1
ATOM 10765 N N . PRO B 1 507 ? 3.744 -6.297 -21.938 1 90.56 507 PRO B N 1
ATOM 10766 C CA . PRO B 1 507 ? 5.008 -5.867 -21.344 1 90.56 507 PRO B CA 1
ATOM 10767 C C . PRO B 1 507 ? 5.238 -4.363 -21.453 1 90.56 507 PRO B C 1
ATOM 10769 O O . PRO B 1 507 ? 4.871 -3.754 -22.469 1 90.56 507 PRO B O 1
ATOM 10772 N N . PRO B 1 508 ? 5.844 -3.766 -20.469 1 89 508 PRO B N 1
ATOM 10773 C CA . PRO B 1 508 ? 6.238 -2.361 -20.578 1 89 508 PRO B CA 1
ATOM 10774 C C . PRO B 1 508 ? 7.418 -2.158 -21.531 1 89 508 PRO B C 1
ATOM 10776 O O . PRO B 1 508 ? 8.039 -3.131 -21.969 1 89 508 PRO B O 1
ATOM 10779 N N . LEU B 1 509 ? 7.688 -0.912 -21.797 1 89.38 509 LEU B N 1
ATOM 10780 C CA . LEU B 1 509 ? 8.844 -0.603 -22.641 1 89.38 509 LEU B CA 1
ATOM 10781 C C . LEU B 1 509 ? 10.141 -0.931 -21.922 1 89.38 509 LEU B C 1
ATOM 10783 O O . LEU B 1 509 ? 10.227 -0.805 -20.703 1 89.38 509 LEU B O 1
ATOM 10787 N N . ILE B 1 510 ? 11.055 -1.453 -22.641 1 89.44 510 ILE B N 1
ATOM 10788 C CA . ILE B 1 510 ? 12.352 -1.818 -22.094 1 89.44 510 ILE B CA 1
ATOM 10789 C C . ILE B 1 510 ? 13.367 -0.721 -22.391 1 89.44 510 ILE B C 1
ATOM 10791 O O . ILE B 1 510 ? 13.477 -0.264 -23.531 1 89.44 510 ILE B O 1
ATOM 10795 N N . SER B 1 511 ? 14.086 -0.336 -21.422 1 89.5 511 SER B N 1
ATOM 10796 C CA . SER B 1 511 ? 15.062 0.738 -21.594 1 89.5 511 SER B CA 1
ATOM 10797 C C . SER B 1 511 ? 16.297 0.256 -22.344 1 89.5 511 SER B C 1
ATOM 10799 O O . SER B 1 511 ? 16.609 -0.938 -22.344 1 89.5 511 SER B O 1
ATOM 10801 N N . LEU B 1 512 ? 16.969 1.188 -22.938 1 92.69 512 LEU B N 1
ATOM 10802 C CA . LEU B 1 512 ? 18.188 0.867 -23.672 1 92.69 512 LEU B CA 1
ATOM 10803 C C . LEU B 1 512 ? 19.266 0.36 -22.734 1 92.69 512 LEU B C 1
ATOM 10805 O O . LEU B 1 512 ? 20.031 -0.543 -23.078 1 92.69 512 LEU B O 1
ATOM 10809 N N . ASP B 1 513 ? 19.25 0.946 -21.516 1 91.5 513 ASP B N 1
ATOM 10810 C CA . ASP B 1 513 ? 20.219 0.53 -20.516 1 91.5 513 ASP B CA 1
ATOM 10811 C C . ASP B 1 513 ? 20.016 -0.928 -20.109 1 91.5 513 ASP B C 1
ATOM 10813 O O . ASP B 1 513 ? 20.969 -1.674 -19.938 1 91.5 513 ASP B O 1
ATOM 10817 N N . ASN B 1 514 ? 18.828 -1.327 -20.016 1 92.19 514 ASN B N 1
ATOM 10818 C CA . ASN B 1 514 ? 18.516 -2.709 -19.672 1 92.19 514 ASN B CA 1
ATOM 10819 C C . ASN B 1 514 ? 18.953 -3.676 -20.766 1 92.19 514 ASN B C 1
ATOM 10821 O O . ASN B 1 514 ? 19.438 -4.77 -20.484 1 92.19 514 ASN B O 1
ATOM 10825 N N . ILE B 1 515 ? 18.766 -3.271 -22 1 94 515 ILE B N 1
ATOM 10826 C CA . ILE B 1 515 ? 19.125 -4.117 -23.141 1 94 515 ILE B CA 1
ATOM 10827 C C . ILE B 1 515 ? 20.656 -4.223 -23.234 1 94 515 ILE B C 1
ATOM 10829 O O . ILE B 1 515 ? 21.188 -5.309 -23.469 1 94 515 ILE B O 1
ATOM 10833 N N . LYS B 1 516 ? 21.312 -3.104 -22.984 1 94.56 516 LYS B N 1
ATOM 10834 C CA . LYS B 1 516 ? 22.766 -3.082 -23.031 1 94.56 516 LYS B CA 1
ATOM 10835 C C . LYS B 1 516 ? 23.375 -3.98 -21.969 1 94.56 516 LYS B C 1
ATOM 10837 O O . LYS B 1 516 ? 24.391 -4.648 -22.203 1 94.56 516 LYS B O 1
ATOM 10842 N N . ASN B 1 517 ? 22.688 -4.031 -20.859 1 93.88 517 ASN B N 1
ATOM 10843 C CA . ASN B 1 517 ? 23.188 -4.82 -19.75 1 93.88 517 ASN B CA 1
ATOM 10844 C C . ASN B 1 517 ? 22.578 -6.219 -19.719 1 93.88 517 ASN B C 1
ATOM 10846 O O . ASN B 1 517 ? 22.797 -6.98 -18.781 1 93.88 517 ASN B O 1
ATOM 10850 N N . LYS B 1 518 ? 21.766 -6.578 -20.719 1 94.12 518 LYS B N 1
ATOM 10851 C CA . LYS B 1 518 ? 21.125 -7.879 -20.859 1 94.12 518 LYS B CA 1
ATOM 10852 C C . LYS B 1 518 ? 20.234 -8.188 -19.672 1 94.12 518 LYS B C 1
ATOM 10854 O O . LYS B 1 518 ? 20.234 -9.312 -19.156 1 94.12 518 LYS B O 1
ATOM 10859 N N . GLN B 1 519 ? 19.719 -7.109 -19.109 1 90.75 519 GLN B N 1
ATOM 10860 C CA . GLN B 1 519 ? 18.812 -7.242 -17.984 1 90.75 519 GLN B CA 1
ATOM 10861 C C . GLN B 1 519 ? 17.375 -6.926 -18.391 1 90.75 519 GLN B C 1
ATOM 10863 O O . GLN B 1 519 ? 17.078 -5.809 -18.828 1 90.75 519 GLN B O 1
ATOM 10868 N N . ILE B 1 520 ? 16.516 -7.938 -18.25 1 91.06 520 ILE B N 1
ATOM 10869 C CA . ILE B 1 520 ? 15.117 -7.762 -18.609 1 91.06 520 ILE B CA 1
ATOM 10870 C C . ILE B 1 520 ? 14.273 -7.609 -17.344 1 91.06 520 ILE B C 1
ATOM 10872 O O . ILE B 1 520 ? 14.164 -8.547 -16.547 1 91.06 520 ILE B O 1
ATOM 10876 N N . ARG B 1 521 ? 13.742 -6.461 -17.188 1 90.38 521 ARG B N 1
ATOM 10877 C CA . ARG B 1 521 ? 12.922 -6.207 -16 1 90.38 521 ARG B CA 1
ATOM 10878 C C . ARG B 1 521 ? 11.438 -6.383 -16.328 1 90.38 521 ARG B C 1
ATOM 10880 O O . ARG B 1 521 ? 10.703 -5.398 -16.453 1 90.38 521 ARG B O 1
ATOM 10887 N N . LEU B 1 522 ? 10.945 -7.617 -16.438 1 94.25 522 LEU B N 1
ATOM 10888 C CA . LEU B 1 522 ? 9.555 -7.977 -16.719 1 94.25 522 LEU B CA 1
ATOM 10889 C C . LEU B 1 522 ? 9.039 -8.961 -15.672 1 94.25 522 LEU B C 1
ATOM 10891 O O . LEU B 1 522 ? 9.812 -9.719 -15.086 1 94.25 522 LEU B O 1
ATOM 10895 N N . SER B 1 523 ? 7.758 -8.898 -15.43 1 93.38 523 SER B N 1
ATOM 10896 C CA . SER B 1 523 ? 7.133 -9.898 -14.57 1 93.38 523 SER B CA 1
ATOM 10897 C C . SER B 1 523 ? 6.977 -11.234 -15.297 1 93.38 523 SER B C 1
ATOM 10899 O O . SER B 1 523 ? 7.152 -11.305 -16.516 1 93.38 523 SER B O 1
ATOM 10901 N N . ALA B 1 524 ? 6.629 -12.203 -14.539 1 96.19 524 ALA B N 1
ATOM 10902 C CA . ALA B 1 524 ? 6.461 -13.539 -15.109 1 96.19 524 ALA B CA 1
ATOM 10903 C C . ALA B 1 524 ? 5.375 -13.539 -16.188 1 96.19 524 ALA B C 1
ATOM 10905 O O . ALA B 1 524 ? 5.551 -14.125 -17.25 1 96.19 524 ALA B O 1
ATOM 10906 N N . SER B 1 525 ? 4.242 -12.898 -15.914 1 95.62 525 SER B N 1
ATOM 10907 C CA . SER B 1 525 ? 3.141 -12.852 -16.875 1 95.62 525 SER B CA 1
ATOM 10908 C C . SER B 1 525 ? 3.533 -12.086 -18.125 1 95.62 525 SER B C 1
ATOM 10910 O O . SER B 1 525 ? 3.129 -12.453 -19.234 1 95.62 525 SER B O 1
ATOM 10912 N N . GLU B 1 526 ? 4.301 -11.086 -17.953 1 95.5 526 GLU B N 1
ATOM 10913 C CA . GLU B 1 526 ? 4.754 -10.289 -19.094 1 95.5 526 GLU B CA 1
ATOM 10914 C C . GLU B 1 526 ? 5.758 -11.055 -19.938 1 95.5 526 GLU B C 1
ATOM 10916 O O . GLU B 1 526 ? 5.738 -10.961 -21.172 1 95.5 526 GLU B O 1
ATOM 10921 N N . VAL B 1 527 ? 6.602 -11.82 -19.281 1 97.06 527 VAL B N 1
ATOM 10922 C CA . VAL B 1 527 ? 7.574 -12.641 -19.984 1 97.06 527 VAL B CA 1
ATOM 10923 C C . VAL B 1 527 ? 6.852 -13.727 -20.781 1 97.06 527 VAL B C 1
ATOM 10925 O O . VAL B 1 527 ? 7.23 -14.039 -21.906 1 97.06 527 VAL B O 1
ATOM 10928 N N . LEU B 1 528 ? 5.875 -14.297 -20.156 1 96.94 528 LEU B N 1
ATOM 10929 C CA . LEU B 1 528 ? 5.078 -15.312 -20.828 1 96.94 528 LEU B CA 1
ATOM 10930 C C . LEU B 1 528 ? 4.438 -14.734 -22.094 1 96.94 528 LEU B C 1
ATOM 10932 O O . LEU B 1 528 ? 4.477 -15.359 -23.156 1 96.94 528 LEU B O 1
ATOM 10936 N N . CYS B 1 529 ? 3.912 -13.562 -21.969 1 96 529 CYS B N 1
ATOM 10937 C CA . CYS B 1 529 ? 3.311 -12.867 -23.094 1 96 529 CYS B CA 1
ATOM 10938 C C . CYS B 1 529 ? 4.352 -12.578 -24.172 1 96 529 CYS B C 1
ATOM 10940 O O . CYS B 1 529 ? 4.121 -12.844 -25.359 1 96 529 CYS B O 1
ATOM 10942 N N . LEU B 1 530 ? 5.453 -12.117 -23.75 1 95.69 530 LEU B N 1
ATOM 10943 C CA . LEU B 1 530 ? 6.531 -11.797 -24.688 1 95.69 530 LEU B CA 1
ATOM 10944 C C . LEU B 1 530 ? 7 -13.047 -25.422 1 95.69 530 LEU B C 1
ATOM 10946 O O . LEU B 1 530 ? 7.168 -13.023 -26.641 1 95.69 530 LEU B O 1
ATOM 10950 N N . THR B 1 531 ? 7.184 -14.109 -24.703 1 97.12 531 THR B N 1
ATOM 10951 C CA . THR B 1 531 ? 7.684 -15.344 -25.297 1 97.12 531 THR B CA 1
ATOM 10952 C C . THR B 1 531 ? 6.684 -15.898 -26.312 1 97.12 531 THR B C 1
ATOM 10954 O O . THR B 1 531 ? 7.07 -16.359 -27.375 1 97.12 531 THR B O 1
ATOM 10957 N N . ARG B 1 532 ? 5.457 -15.805 -26.047 1 95.69 532 ARG B N 1
ATOM 10958 C CA . ARG B 1 532 ? 4.414 -16.359 -26.891 1 95.69 532 ARG B CA 1
ATOM 10959 C C . ARG B 1 532 ? 4.277 -15.578 -28.188 1 95.69 532 ARG B C 1
ATOM 10961 O O . ARG B 1 532 ? 4 -16.156 -29.25 1 95.69 532 ARG B O 1
ATOM 10968 N N . TYR B 1 533 ? 4.543 -14.297 -28.141 1 95.69 533 TYR B N 1
ATOM 10969 C CA . TYR B 1 533 ? 4.133 -13.477 -29.266 1 95.69 533 TYR B CA 1
ATOM 10970 C C . TYR B 1 533 ? 5.316 -12.719 -29.859 1 95.69 533 TYR B C 1
ATOM 10972 O O . TYR B 1 533 ? 5.148 -11.883 -30.75 1 95.69 533 TYR B O 1
ATOM 10980 N N . PHE B 1 534 ? 6.457 -13.016 -29.375 1 96.31 534 PHE B N 1
ATOM 10981 C CA . PHE B 1 534 ? 7.66 -12.359 -29.859 1 96.31 534 PHE B CA 1
ATOM 10982 C C . PHE B 1 534 ? 7.812 -12.547 -31.359 1 96.31 534 PHE B C 1
ATOM 10984 O O . PHE B 1 534 ? 8.242 -11.633 -32.062 1 96.31 534 PHE B O 1
ATOM 10991 N N . GLY B 1 535 ? 7.422 -13.703 -31.875 1 95.19 535 GLY B N 1
ATOM 10992 C CA . GLY B 1 535 ? 7.527 -14.023 -33.281 1 95.19 535 GLY B CA 1
ATOM 10993 C C . GLY B 1 535 ? 6.695 -13.117 -34.156 1 95.19 535 GLY B C 1
ATOM 10994 O O . GLY B 1 535 ? 7.184 -12.617 -35.188 1 95.19 535 GLY B O 1
ATOM 10995 N N . VAL B 1 536 ? 5.527 -12.812 -33.75 1 94.88 536 VAL B N 1
ATOM 10996 C CA . VAL B 1 536 ? 4.633 -12.008 -34.594 1 94.88 536 VAL B CA 1
ATOM 10997 C C . VAL B 1 536 ? 4.938 -10.523 -34.375 1 94.88 536 VAL B C 1
ATOM 10999 O O . VAL B 1 536 ? 4.609 -9.695 -35.219 1 94.88 536 VAL B O 1
ATOM 11002 N N . ILE B 1 537 ? 5.574 -10.211 -33.281 1 93.75 537 ILE B N 1
ATOM 11003 C CA . ILE B 1 537 ? 5.879 -8.82 -33 1 93.75 537 ILE B CA 1
ATOM 11004 C C . ILE B 1 537 ? 7.105 -8.375 -33.781 1 93.75 537 ILE B C 1
ATOM 11006 O O . ILE B 1 537 ? 7.102 -7.32 -34.406 1 93.75 537 ILE B O 1
ATOM 11010 N N . LEU B 1 538 ? 8.164 -9.258 -33.844 1 94.75 538 LEU B N 1
ATOM 11011 C CA . LEU B 1 538 ? 9.422 -8.797 -34.406 1 94.75 538 LEU B CA 1
ATOM 11012 C C . LEU B 1 538 ? 9.867 -9.695 -35.562 1 94.75 538 LEU B C 1
ATOM 11014 O O . LEU B 1 538 ? 10.789 -9.344 -36.312 1 94.75 538 LEU B O 1
ATOM 11018 N N . GLY B 1 539 ? 9.266 -10.773 -35.781 1 94 539 GLY B N 1
ATOM 11019 C CA . GLY B 1 539 ? 9.68 -11.789 -36.719 1 94 539 GLY B CA 1
ATOM 11020 C C . GLY B 1 539 ? 9.898 -11.227 -38.125 1 94 539 GLY B C 1
ATOM 11021 O O . GLY B 1 539 ? 10.898 -11.547 -38.781 1 94 539 GLY B O 1
ATOM 11022 N N . PRO B 1 540 ? 9.086 -10.359 -38.562 1 91.19 540 PRO B N 1
ATOM 11023 C CA . PRO B 1 540 ? 9.227 -9.836 -39.938 1 91.19 540 PRO B CA 1
ATOM 11024 C C . PRO B 1 540 ? 10.523 -9.055 -40.125 1 91.19 540 PRO B C 1
ATOM 11026 O O . PRO B 1 540 ? 10.977 -8.891 -41.25 1 91.19 540 PRO B O 1
ATOM 11029 N N . PHE B 1 541 ? 11.148 -8.68 -39.094 1 92.94 541 PHE B N 1
ATOM 11030 C CA . PHE B 1 541 ? 12.32 -7.816 -39.219 1 92.94 541 PHE B CA 1
ATOM 11031 C C . PHE B 1 541 ? 13.602 -8.617 -39.031 1 92.94 541 PHE B C 1
ATOM 11033 O O . PHE B 1 541 ? 14.703 -8.086 -39.188 1 92.94 541 PHE B O 1
ATOM 11040 N N . ILE B 1 542 ? 13.461 -9.883 -38.75 1 95.38 542 ILE B N 1
ATOM 11041 C CA . ILE B 1 542 ? 14.625 -10.719 -38.469 1 95.38 542 ILE B CA 1
ATOM 11042 C C . ILE B 1 542 ? 14.82 -11.734 -39.594 1 95.38 542 ILE B C 1
ATOM 11044 O O . ILE B 1 542 ? 13.859 -12.383 -40 1 95.38 542 ILE B O 1
ATOM 11048 N N . PRO B 1 543 ? 16 -11.938 -40 1 94.31 543 PRO B N 1
ATOM 11049 C CA . PRO B 1 543 ? 16.234 -12.938 -41.031 1 94.31 543 PRO B CA 1
ATOM 11050 C C . PRO B 1 543 ? 15.906 -14.359 -40.594 1 94.31 543 PRO B C 1
ATOM 11052 O O . PRO B 1 543 ? 16.156 -14.719 -39.438 1 94.31 543 PRO B O 1
ATOM 11055 N N . LYS B 1 544 ? 15.469 -15.188 -41.438 1 91.75 544 LYS B N 1
ATOM 11056 C CA . LYS B 1 544 ? 15 -16.531 -41.125 1 91.75 544 LYS B CA 1
ATOM 11057 C C . LYS B 1 544 ? 16.141 -17.422 -40.656 1 91.75 544 LYS B C 1
ATOM 11059 O O . LYS B 1 544 ? 15.922 -18.344 -39.844 1 91.75 544 LYS B O 1
ATOM 11064 N N . ASN B 1 545 ? 17.344 -17.172 -41.094 1 90.06 545 ASN B N 1
ATOM 11065 C CA . ASN B 1 545 ? 18.469 -18.031 -40.719 1 90.06 545 ASN B CA 1
ATOM 11066 C C . ASN B 1 545 ? 19.266 -17.453 -39.562 1 90.06 545 ASN B C 1
ATOM 11068 O O . ASN B 1 545 ? 20.391 -17.891 -39.312 1 90.06 545 ASN B O 1
ATOM 11072 N N . ASN B 1 546 ? 18.672 -16.609 -38.844 1 94.88 546 ASN B N 1
ATOM 11073 C CA . ASN B 1 546 ? 19.359 -16.016 -37.688 1 94.88 546 ASN B CA 1
ATOM 11074 C C . ASN B 1 546 ? 19.453 -17 -36.531 1 94.88 546 ASN B C 1
ATOM 11076 O O . ASN B 1 546 ? 18.438 -17.516 -36.062 1 94.88 546 ASN B O 1
ATOM 11080 N N . ILE B 1 547 ? 20.609 -17.234 -36.031 1 95.69 547 ILE B N 1
ATOM 11081 C CA . ILE B 1 547 ? 20.875 -18.25 -35.031 1 95.69 547 ILE B CA 1
ATOM 11082 C C . ILE B 1 547 ? 20.234 -17.859 -33.688 1 95.69 547 ILE B C 1
ATOM 11084 O O . ILE B 1 547 ? 19.797 -18.703 -32.938 1 95.69 547 ILE B O 1
ATOM 11088 N N . TYR B 1 548 ? 20.234 -16.562 -33.375 1 96.62 548 TYR B N 1
ATOM 11089 C CA . TYR B 1 548 ? 19.594 -16.094 -32.156 1 96.62 548 TYR B CA 1
ATOM 11090 C C . TYR B 1 548 ? 18.078 -16.266 -32.219 1 96.62 548 TYR B C 1
ATOM 11092 O O . TYR B 1 548 ? 17.422 -16.469 -31.203 1 96.62 548 TYR B O 1
ATOM 11100 N N . TRP B 1 549 ? 17.562 -16.141 -33.406 1 97.25 549 TRP B N 1
ATOM 11101 C CA . TRP B 1 549 ? 16.141 -16.391 -33.594 1 97.25 549 TRP B CA 1
ATOM 11102 C C . TRP B 1 549 ? 15.812 -17.875 -33.375 1 97.25 549 TRP B C 1
ATOM 11104 O O . TRP B 1 549 ? 14.734 -18.219 -32.875 1 97.25 549 TRP B O 1
ATOM 11114 N N . LYS B 1 550 ? 16.766 -18.703 -33.781 1 97.31 550 LYS B N 1
ATOM 11115 C CA . LYS B 1 550 ? 16.609 -20.141 -33.5 1 97.31 550 LYS B CA 1
ATOM 11116 C C . LYS B 1 550 ? 16.547 -20.391 -32 1 97.31 550 LYS B C 1
ATOM 11118 O O . LYS B 1 550 ? 15.797 -21.25 -31.547 1 97.31 550 LYS B O 1
ATOM 11123 N N . LEU B 1 551 ? 17.344 -19.672 -31.281 1 98 551 LEU B N 1
ATOM 11124 C CA . LEU B 1 551 ? 17.312 -19.766 -29.828 1 98 551 LEU B CA 1
ATOM 11125 C C . LEU B 1 551 ? 15.938 -19.391 -29.281 1 98 551 LEU B C 1
ATOM 11127 O O . LEU B 1 551 ? 15.422 -20.047 -28.375 1 98 551 LEU B O 1
ATOM 11131 N N . TYR B 1 552 ? 15.336 -18.344 -29.875 1 97.5 552 TYR B N 1
ATOM 11132 C CA . TYR B 1 552 ? 13.984 -17.922 -29.5 1 97.5 552 TYR B CA 1
ATOM 11133 C C . TYR B 1 552 ? 12.977 -19.031 -29.812 1 97.5 552 TYR B C 1
ATOM 11135 O O . TYR B 1 552 ? 12.094 -19.312 -28.984 1 97.5 552 TYR B O 1
ATOM 11143 N N . GLN B 1 553 ? 13.125 -19.609 -30.938 1 97 553 GLN B N 1
ATOM 11144 C CA . GLN B 1 553 ? 12.188 -20.656 -31.344 1 97 553 GLN B CA 1
ATOM 11145 C C . GLN B 1 553 ? 12.227 -21.844 -30.391 1 97 553 GLN B C 1
ATOM 11147 O O . GLN B 1 553 ? 11.188 -22.391 -30.031 1 97 553 GLN B O 1
ATOM 11152 N N . LEU B 1 554 ? 13.406 -22.203 -29.969 1 97.25 554 LEU B N 1
ATOM 11153 C CA . LEU B 1 554 ? 13.562 -23.281 -29.016 1 97.25 554 LEU B CA 1
ATOM 11154 C C . LEU B 1 554 ? 12.922 -22.906 -27.672 1 97.25 554 LEU B C 1
ATOM 11156 O O . LEU B 1 554 ? 12.219 -23.734 -27.078 1 97.25 554 LEU B O 1
ATOM 11160 N N . LEU B 1 555 ? 13.164 -21.703 -27.266 1 98.19 555 LEU B N 1
ATOM 11161 C CA . LEU B 1 555 ? 12.586 -21.234 -26.016 1 98.19 555 LEU B CA 1
ATOM 11162 C C . LEU B 1 555 ? 11.062 -21.25 -26.078 1 98.19 555 LEU B C 1
ATOM 11164 O O . LEU B 1 555 ? 10.398 -21.641 -25.125 1 98.19 555 LEU B O 1
ATOM 11168 N N . HIS B 1 556 ? 10.539 -20.781 -27.188 1 97.25 556 HIS B N 1
ATOM 11169 C CA . HIS B 1 556 ? 9.102 -20.766 -27.391 1 97.25 556 HIS B CA 1
ATOM 11170 C C . HIS B 1 556 ? 8.5 -22.156 -27.266 1 97.25 556 HIS B C 1
ATOM 11172 O O . HIS B 1 556 ? 7.449 -22.328 -26.641 1 97.25 556 HIS B O 1
ATOM 11178 N N . GLU B 1 557 ? 9.117 -23.109 -27.797 1 95.44 557 GLU B N 1
ATOM 11179 C CA . GLU B 1 557 ? 8.648 -24.5 -27.734 1 95.44 557 GLU B CA 1
ATOM 11180 C C . GLU B 1 557 ? 8.664 -25.016 -26.312 1 95.44 557 GLU B C 1
ATOM 11182 O O . GLU B 1 557 ? 7.715 -25.672 -25.859 1 95.44 557 GLU B O 1
ATOM 11187 N N . ILE B 1 558 ? 9.711 -24.734 -25.625 1 97.25 558 ILE B N 1
ATOM 11188 C CA . ILE B 1 558 ? 9.844 -25.172 -24.25 1 97.25 558 ILE B CA 1
ATOM 11189 C C . ILE B 1 558 ? 8.719 -24.578 -23.406 1 97.25 558 ILE B C 1
ATOM 11191 O O . ILE B 1 558 ? 8.062 -25.297 -22.641 1 97.25 558 ILE B O 1
ATOM 11195 N N . VAL B 1 559 ? 8.484 -23.266 -23.578 1 97.19 559 VAL B N 1
ATOM 11196 C CA . VAL B 1 559 ? 7.465 -22.578 -22.797 1 97.19 559 VAL B CA 1
ATOM 11197 C C . VAL B 1 559 ? 6.082 -23.094 -23.188 1 97.19 559 VAL B C 1
ATOM 11199 O O . VAL B 1 559 ? 5.234 -23.312 -22.312 1 97.19 559 VAL B O 1
ATOM 11202 N N . SER B 1 560 ? 5.848 -23.344 -24.453 1 94.44 560 SER B N 1
ATOM 11203 C CA . SER B 1 560 ? 4.555 -23.812 -24.938 1 94.44 560 SER B CA 1
ATOM 11204 C C . SER B 1 560 ? 4.211 -25.188 -24.344 1 94.44 560 SER B C 1
ATOM 11206 O O . SER B 1 560 ? 3.074 -25.406 -23.922 1 94.44 560 SER B O 1
ATOM 11208 N N . ILE B 1 561 ? 5.168 -26.016 -24.281 1 94 561 ILE B N 1
ATOM 11209 C CA . ILE B 1 561 ? 4.941 -27.359 -23.781 1 94 561 ILE B CA 1
ATOM 11210 C C . ILE B 1 561 ? 4.812 -27.344 -22.25 1 94 561 ILE B C 1
ATOM 11212 O O . ILE B 1 561 ? 3.885 -27.922 -21.688 1 94 561 ILE B O 1
ATOM 11216 N N . SER B 1 562 ? 5.684 -26.625 -21.609 1 95.62 562 SER B N 1
ATOM 11217 C CA . SER B 1 562 ? 5.73 -26.609 -20.141 1 95.62 562 SER B CA 1
ATOM 11218 C C . SER B 1 562 ? 4.473 -25.969 -19.562 1 95.62 562 SER B C 1
ATOM 11220 O O . SER B 1 562 ? 4.094 -26.266 -18.422 1 95.62 562 SER B O 1
ATOM 11222 N N . THR B 1 563 ? 3.801 -25.109 -20.328 1 94.12 563 THR B N 1
ATOM 11223 C CA . THR B 1 563 ? 2.627 -24.422 -19.812 1 94.12 563 THR B CA 1
ATOM 11224 C C . THR B 1 563 ? 1.345 -25.094 -20.297 1 94.12 563 THR B C 1
ATOM 11226 O O . THR B 1 563 ? 0.246 -24.578 -20.078 1 94.12 563 THR B O 1
ATOM 11229 N N . SER B 1 564 ? 1.509 -26.234 -20.859 1 91.94 564 SER B N 1
ATOM 11230 C CA . SER B 1 564 ? 0.337 -26.969 -21.312 1 91.94 564 SER B CA 1
ATOM 11231 C C . SER B 1 564 ? -0.369 -27.641 -20.141 1 91.94 564 SER B C 1
ATOM 11233 O O . SER B 1 564 ? 0.276 -28.062 -19.172 1 91.94 564 SER B O 1
ATOM 11235 N N . PHE B 1 565 ? -1.663 -27.875 -20.281 1 89.25 565 PHE B N 1
ATOM 11236 C CA . PHE B 1 565 ? -2.477 -28.406 -19.203 1 89.25 565 PHE B CA 1
ATOM 11237 C C . PHE B 1 565 ? -2.469 -29.938 -19.203 1 89.25 565 PHE B C 1
ATOM 11239 O O . PHE B 1 565 ? -2.781 -30.562 -18.188 1 89.25 565 PHE B O 1
ATOM 11246 N N . GLU B 1 566 ? -2.18 -30.469 -20.359 1 89.31 566 GLU B N 1
ATOM 11247 C CA . GLU B 1 566 ? -2.139 -31.906 -20.547 1 89.31 566 GLU B CA 1
ATOM 11248 C C . GLU B 1 566 ? -0.888 -32.344 -21.312 1 89.31 566 GLU B C 1
ATOM 11250 O O . GLU B 1 566 ? -0.529 -31.719 -22.312 1 89.31 566 GLU B O 1
ATOM 11255 N N . LEU B 1 567 ? -0.317 -33.344 -20.766 1 92.38 567 LEU B N 1
ATOM 11256 C CA . LEU B 1 567 ? 0.913 -33.844 -21.375 1 92.38 567 LEU B CA 1
ATOM 11257 C C . LEU B 1 567 ? 0.921 -35.375 -21.422 1 92.38 567 LEU B C 1
ATOM 11259 O O . LEU B 1 567 ? 0.216 -36.031 -20.641 1 92.38 567 LEU B O 1
ATOM 11263 N N . ASP B 1 568 ? 1.624 -35.875 -22.375 1 90.12 568 ASP B N 1
ATOM 11264 C CA . ASP B 1 568 ? 1.872 -37.312 -22.406 1 90.12 568 ASP B CA 1
ATOM 11265 C C . ASP B 1 568 ? 3.369 -37.625 -22.391 1 90.12 568 ASP B C 1
ATOM 11267 O O . ASP B 1 568 ? 4.191 -36.719 -22.438 1 90.12 568 ASP B O 1
ATOM 11271 N N . LYS B 1 569 ? 3.723 -38.844 -22.344 1 91.44 569 LYS B N 1
ATOM 11272 C CA . LYS B 1 569 ? 5.117 -39.25 -22.172 1 91.44 569 LYS B CA 1
ATOM 11273 C C . LYS B 1 569 ? 5.949 -38.875 -23.391 1 91.44 569 LYS B C 1
ATOM 11275 O O . LYS B 1 569 ? 7.113 -38.469 -23.25 1 91.44 569 LYS B O 1
ATOM 11280 N N . GLU B 1 570 ? 5.422 -38.938 -24.531 1 90.38 570 GLU B N 1
ATOM 11281 C CA . GLU B 1 570 ? 6.145 -38.594 -25.75 1 90.38 570 GLU B CA 1
ATOM 11282 C C . GLU B 1 570 ? 6.484 -37.094 -25.812 1 90.38 570 GLU B C 1
ATOM 11284 O O . GLU B 1 570 ? 7.598 -36.719 -26.188 1 90.38 570 GLU B O 1
ATOM 11289 N N . ILE B 1 571 ? 5.516 -36.375 -25.453 1 92.75 571 ILE B N 1
ATOM 11290 C CA . ILE B 1 571 ? 5.719 -34.906 -25.469 1 92.75 571 ILE B CA 1
ATOM 11291 C C . ILE B 1 571 ? 6.773 -34.531 -24.422 1 92.75 571 ILE B C 1
ATOM 11293 O O . ILE B 1 571 ? 7.562 -33.625 -24.641 1 92.75 571 ILE B O 1
ATOM 11297 N N . VAL B 1 572 ? 6.793 -35.25 -23.297 1 95.12 572 VAL B N 1
ATOM 11298 C CA . VAL B 1 572 ? 7.766 -34.969 -22.25 1 95.12 572 VAL B CA 1
ATOM 11299 C C . VAL B 1 572 ? 9.172 -35.312 -22.75 1 95.12 572 VAL B C 1
ATOM 11301 O O . VAL B 1 572 ? 10.125 -34.562 -22.484 1 95.12 572 VAL B O 1
ATOM 11304 N N . ASN B 1 573 ? 9.281 -36.375 -23.469 1 94.25 573 ASN B N 1
ATOM 11305 C CA . ASN B 1 573 ? 10.562 -36.719 -24.078 1 94.25 573 ASN B CA 1
ATOM 11306 C C . ASN B 1 573 ? 11.016 -35.688 -25.078 1 94.25 573 ASN B C 1
ATOM 11308 O O . ASN B 1 573 ? 12.203 -35.344 -25.156 1 94.25 573 ASN B O 1
ATOM 11312 N N . TYR B 1 574 ? 10.078 -35.25 -25.812 1 94.94 574 TYR B N 1
ATOM 11313 C CA . TYR B 1 574 ? 10.352 -34.188 -26.766 1 94.94 574 TYR B CA 1
ATOM 11314 C C . TYR B 1 574 ? 10.82 -32.906 -26.062 1 94.94 574 TYR B C 1
ATOM 11316 O O . TYR B 1 574 ? 11.773 -32.281 -26.5 1 94.94 574 TYR B O 1
ATOM 11324 N N . LEU B 1 575 ? 10.203 -32.625 -24.984 1 95.94 575 LEU B N 1
ATOM 11325 C CA . LEU B 1 575 ? 10.586 -31.469 -24.188 1 95.94 575 LEU B CA 1
ATOM 11326 C C . LEU B 1 575 ? 12.023 -31.609 -23.703 1 95.94 575 LEU B C 1
ATOM 11328 O O . LEU B 1 575 ? 12.781 -30.625 -23.719 1 95.94 575 LEU B O 1
ATOM 11332 N N . GLU B 1 576 ? 12.383 -32.781 -23.266 1 96.75 576 GLU B N 1
ATOM 11333 C CA . GLU B 1 576 ? 13.742 -33 -22.797 1 96.75 576 GLU B CA 1
ATOM 11334 C C . GLU B 1 576 ? 14.766 -32.719 -23.891 1 96.75 576 GLU B C 1
ATOM 11336 O O . GLU B 1 576 ? 15.766 -32.031 -23.625 1 96.75 576 GLU B O 1
ATOM 11341 N N . LYS B 1 577 ? 14.492 -33.094 -25.062 1 96.75 577 LYS B N 1
ATOM 11342 C CA . LYS B 1 577 ? 15.391 -32.875 -26.203 1 96.75 577 LYS B CA 1
ATOM 11343 C C . LYS B 1 577 ? 15.492 -31.375 -26.516 1 96.75 577 LYS B C 1
ATOM 11345 O O . LYS B 1 577 ? 16.578 -30.875 -26.812 1 96.75 577 LYS B O 1
ATOM 11350 N N . LYS B 1 578 ? 14.383 -30.734 -26.469 1 96.81 578 LYS B N 1
ATOM 11351 C CA . LYS B 1 578 ? 14.367 -29.312 -26.781 1 96.81 578 LYS B CA 1
ATOM 11352 C C . LYS B 1 578 ? 15.125 -28.516 -25.734 1 96.81 578 LYS B C 1
ATOM 11354 O O . LYS B 1 578 ? 15.797 -27.531 -26.047 1 96.81 578 LYS B O 1
ATOM 11359 N N . ILE B 1 579 ? 15.016 -28.875 -24.438 1 98.12 579 ILE B N 1
ATOM 11360 C CA . ILE B 1 579 ? 15.734 -28.188 -23.359 1 98.12 579 ILE B CA 1
ATOM 11361 C C . ILE B 1 579 ? 17.234 -28.344 -23.578 1 98.12 579 ILE B C 1
ATOM 11363 O O . ILE B 1 579 ? 17.984 -27.375 -23.484 1 98.12 579 ILE B O 1
ATOM 11367 N N . ILE B 1 580 ? 17.672 -29.547 -23.953 1 97.81 580 ILE B N 1
ATOM 11368 C CA . ILE B 1 580 ? 19.078 -29.828 -24.188 1 97.81 580 ILE B CA 1
ATOM 11369 C C . ILE B 1 580 ? 19.594 -29 -25.359 1 97.81 580 ILE B C 1
ATOM 11371 O O . ILE B 1 580 ? 20.656 -28.375 -25.281 1 97.81 580 ILE B O 1
ATOM 11375 N N . GLU B 1 581 ? 18.828 -28.953 -26.422 1 97.88 581 GLU B N 1
ATOM 11376 C CA . GLU B 1 581 ? 19.203 -28.188 -27.609 1 97.88 581 GLU B CA 1
ATOM 11377 C C . GLU B 1 581 ? 19.312 -26.703 -27.281 1 97.88 581 GLU B C 1
ATOM 11379 O O . GLU B 1 581 ? 20.25 -26.031 -27.734 1 97.88 581 GLU B O 1
ATOM 11384 N N . HIS B 1 582 ? 18.375 -26.234 -26.578 1 98.25 582 HIS B N 1
ATOM 11385 C CA . HIS B 1 582 ? 18.375 -24.828 -26.172 1 98.25 582 HIS B CA 1
ATOM 11386 C C . HIS B 1 582 ? 19.609 -24.484 -25.344 1 98.25 582 HIS B C 1
ATOM 11388 O O . HIS B 1 582 ? 20.266 -23.484 -25.594 1 98.25 582 HIS B O 1
ATOM 11394 N N . HIS B 1 583 ? 19.859 -25.312 -24.344 1 97.88 583 HIS B N 1
ATOM 11395 C CA . HIS B 1 583 ? 20.969 -25.062 -23.438 1 97.88 583 HIS B CA 1
ATOM 11396 C C . HIS B 1 583 ? 22.297 -25.109 -24.188 1 97.88 583 HIS B C 1
ATOM 11398 O O . HIS B 1 583 ? 23.188 -24.281 -23.953 1 97.88 583 HIS B O 1
ATOM 11404 N N . LYS B 1 584 ? 22.438 -26.047 -25.125 1 97.38 584 LYS B N 1
ATOM 11405 C CA . LYS B 1 584 ? 23.656 -26.125 -25.922 1 97.38 584 LYS B CA 1
ATOM 11406 C C . LYS B 1 584 ? 23.859 -24.875 -26.766 1 97.38 584 LYS B C 1
ATOM 11408 O O . LYS B 1 584 ? 24.953 -24.328 -26.828 1 97.38 584 LYS B O 1
ATOM 11413 N N . LEU B 1 585 ? 22.781 -24.484 -27.375 1 97.44 585 LEU B N 1
ATOM 11414 C CA . LEU B 1 585 ? 22.844 -23.297 -28.234 1 97.44 585 LEU B CA 1
ATOM 11415 C C . LEU B 1 585 ? 23.125 -22.047 -27.422 1 97.44 585 LEU B C 1
ATOM 11417 O O . LEU B 1 585 ? 23.891 -21.172 -27.844 1 97.44 585 LEU B O 1
ATOM 11421 N N . PHE B 1 586 ? 22.516 -21.922 -26.281 1 97.69 586 PHE B N 1
ATOM 11422 C CA . PHE B 1 586 ? 22.719 -20.766 -25.406 1 97.69 586 PHE B CA 1
ATOM 11423 C C . PHE B 1 586 ? 24.172 -20.656 -24.984 1 97.69 586 PHE B C 1
ATOM 11425 O O . PHE B 1 586 ? 24.766 -19.562 -24.984 1 97.69 586 PHE B O 1
ATOM 11432 N N . LEU B 1 587 ? 24.734 -21.797 -24.578 1 96 587 LEU B N 1
ATOM 11433 C CA . LEU B 1 587 ? 26.125 -21.828 -24.141 1 96 587 LEU B CA 1
ATOM 11434 C C . LEU B 1 587 ? 27.047 -21.375 -25.266 1 96 587 LEU B C 1
ATOM 11436 O O . LEU B 1 587 ? 28.047 -20.672 -25.031 1 96 587 LEU B O 1
ATOM 11440 N N . ARG B 1 588 ? 26.734 -21.719 -26.422 1 95.5 588 ARG B N 1
ATOM 11441 C CA . ARG B 1 588 ? 27.547 -21.391 -27.594 1 95.5 588 ARG B CA 1
ATOM 11442 C C . ARG B 1 588 ? 27.469 -19.891 -27.906 1 95.5 588 ARG B C 1
ATOM 11444 O O . ARG B 1 588 ? 28.453 -19.281 -28.344 1 95.5 588 ARG B O 1
ATOM 11451 N N . LEU B 1 589 ? 26.328 -19.297 -27.688 1 95.56 589 LEU B N 1
ATOM 11452 C CA . LEU B 1 589 ? 26.078 -17.938 -28.156 1 95.56 589 LEU B CA 1
ATOM 11453 C C . LEU B 1 589 ? 26.422 -16.922 -27.078 1 95.56 589 LEU B C 1
ATOM 11455 O O . LEU B 1 589 ? 26.672 -15.75 -27.375 1 95.56 589 LEU B O 1
ATOM 11459 N N . ASN B 1 590 ? 26.344 -17.344 -25.859 1 92.62 590 ASN B N 1
ATOM 11460 C CA . ASN B 1 590 ? 26.609 -16.422 -24.766 1 92.62 590 ASN B CA 1
ATOM 11461 C C . ASN B 1 590 ? 28.078 -16.047 -24.688 1 92.62 590 ASN B C 1
ATOM 11463 O O . ASN B 1 590 ? 28.953 -16.875 -24.969 1 92.62 590 ASN B O 1
ATOM 11467 N N . ASP B 1 591 ? 28.312 -14.781 -24.328 1 87.75 591 ASP B N 1
ATOM 11468 C CA . ASP B 1 591 ? 29.688 -14.305 -24.234 1 87.75 591 ASP B CA 1
ATOM 11469 C C . ASP B 1 591 ? 30.5 -15.125 -23.234 1 87.75 591 ASP B C 1
ATOM 11471 O O . ASP B 1 591 ? 31.641 -15.492 -23.516 1 87.75 591 ASP B O 1
ATOM 11475 N N . ILE B 1 592 ? 29.859 -15.273 -22.031 1 86.88 592 ILE B N 1
ATOM 11476 C CA . ILE B 1 592 ? 30.438 -16.156 -21.031 1 86.88 592 ILE B CA 1
ATOM 11477 C C . ILE B 1 592 ? 29.703 -17.5 -21.031 1 86.88 592 ILE B C 1
ATOM 11479 O O . ILE B 1 592 ? 28.531 -17.562 -20.641 1 86.88 592 ILE B O 1
ATOM 11483 N N . PRO B 1 593 ? 30.391 -18.453 -21.469 1 87.06 593 PRO B N 1
ATOM 11484 C CA . PRO B 1 593 ? 29.719 -19.75 -21.578 1 87.06 593 PRO B CA 1
ATOM 11485 C C . PRO B 1 593 ? 29.422 -20.391 -20.234 1 87.06 593 PRO B C 1
ATOM 11487 O O . PRO B 1 593 ? 30.016 -21.406 -19.875 1 87.06 593 PRO B O 1
ATOM 11490 N N . ARG B 1 594 ? 28.531 -19.781 -19.547 1 90.38 594 ARG B N 1
ATOM 11491 C CA . ARG B 1 594 ? 28.125 -20.25 -18.219 1 90.38 594 ARG B CA 1
ATOM 11492 C C . ARG B 1 594 ? 26.641 -20.016 -17.984 1 90.38 594 ARG B C 1
ATOM 11494 O O . ARG B 1 594 ? 26.062 -19.047 -18.5 1 90.38 594 ARG B O 1
ATOM 11501 N N . PHE B 1 595 ? 26.156 -21.031 -17.312 1 92.06 595 PHE B N 1
ATOM 11502 C CA . PHE B 1 595 ? 24.75 -20.953 -16.938 1 92.06 595 PHE B CA 1
ATOM 11503 C C . PHE B 1 595 ? 24.609 -20.328 -15.547 1 92.06 595 PHE B C 1
ATOM 11505 O O . PHE B 1 595 ? 25.562 -20.25 -14.789 1 92.06 595 PHE B O 1
ATOM 11512 N N . THR B 1 596 ? 23.359 -19.875 -15.289 1 93.56 596 THR B N 1
ATOM 11513 C CA . THR B 1 596 ? 22.906 -19.703 -13.914 1 93.56 596 THR B CA 1
ATOM 11514 C C . THR B 1 596 ? 22.281 -21 -13.391 1 93.56 596 THR B C 1
ATOM 11516 O O . THR B 1 596 ? 21.922 -21.875 -14.18 1 93.56 596 THR B O 1
ATOM 11519 N N . PRO B 1 597 ? 22.109 -21.172 -12.109 1 95.44 597 PRO B N 1
ATOM 11520 C CA . PRO B 1 597 ? 21.547 -22.391 -11.531 1 95.44 597 PRO B CA 1
ATOM 11521 C C . PRO B 1 597 ? 20.172 -22.734 -12.102 1 95.44 597 PRO B C 1
ATOM 11523 O O . PRO B 1 597 ? 19.812 -23.922 -12.188 1 95.44 597 PRO B O 1
ATOM 11526 N N . LYS B 1 598 ? 19.406 -21.859 -12.539 1 96.62 598 LYS B N 1
ATOM 11527 C CA . LYS B 1 598 ? 18.047 -22.078 -13.023 1 96.62 598 LYS B CA 1
ATOM 11528 C C . LYS B 1 598 ? 18.062 -22.891 -14.312 1 96.62 598 LYS B C 1
ATOM 11530 O O . LYS B 1 598 ? 17.125 -23.656 -14.57 1 96.62 598 LYS B O 1
ATOM 11535 N N . PHE B 1 599 ? 19.125 -22.766 -15.156 1 97.44 599 PHE B N 1
ATOM 11536 C CA . PHE B 1 599 ? 19.266 -23.594 -16.344 1 97.44 599 PHE B CA 1
ATOM 11537 C C . PHE B 1 599 ? 19.422 -25.062 -15.969 1 97.44 599 PHE B C 1
ATOM 11539 O O . PHE B 1 599 ? 18.828 -25.938 -16.625 1 97.44 599 PHE B O 1
ATOM 11546 N N . HIS B 1 600 ? 20.156 -25.25 -14.922 1 96.31 600 HIS B N 1
ATOM 11547 C CA . HIS B 1 600 ? 20.359 -26.625 -14.445 1 96.31 600 HIS B CA 1
ATOM 11548 C C . HIS B 1 600 ? 19.062 -27.203 -13.898 1 96.31 600 HIS B C 1
ATOM 11550 O O . HIS B 1 600 ? 18.734 -28.359 -14.172 1 96.31 600 HIS B O 1
ATOM 11556 N N . PHE B 1 601 ? 18.328 -26.5 -13.141 1 96.69 601 PHE B N 1
ATOM 11557 C CA . PHE B 1 601 ? 17.062 -26.953 -12.586 1 96.69 601 PHE B CA 1
ATOM 11558 C C . PHE B 1 601 ? 16.109 -27.375 -13.695 1 96.69 601 PHE B C 1
ATOM 11560 O O . PHE B 1 601 ? 15.367 -28.344 -13.555 1 96.69 601 PHE B O 1
ATOM 11567 N N . LEU B 1 602 ? 16.156 -26.609 -14.789 1 97.25 602 LEU B N 1
ATOM 11568 C CA . LEU B 1 602 ? 15.234 -26.875 -15.891 1 97.25 602 LEU B CA 1
ATOM 11569 C C . LEU B 1 602 ? 15.508 -28.25 -16.516 1 97.25 602 LEU B C 1
ATOM 11571 O O . LEU B 1 602 ? 14.609 -28.859 -17.078 1 97.25 602 LEU B O 1
ATOM 11575 N N . LEU B 1 603 ? 16.688 -28.75 -16.406 1 96.88 603 LEU B N 1
ATOM 11576 C CA . LEU B 1 603 ? 17.047 -30.062 -16.938 1 96.88 603 LEU B CA 1
ATOM 11577 C C . LEU B 1 603 ? 16.312 -31.172 -16.219 1 96.88 603 LEU B C 1
ATOM 11579 O O . LEU B 1 603 ? 16.125 -32.25 -16.766 1 96.88 603 LEU B O 1
ATOM 11583 N N . HIS B 1 604 ? 15.898 -30.906 -15.023 1 96.5 604 HIS B N 1
ATOM 11584 C CA . HIS B 1 604 ? 15.195 -31.906 -14.234 1 96.5 604 HIS B CA 1
ATOM 11585 C C . HIS B 1 604 ? 13.695 -31.891 -14.516 1 96.5 604 HIS B C 1
ATOM 11587 O O . HIS B 1 604 ? 12.969 -32.781 -14.109 1 96.5 604 HIS B O 1
ATOM 11593 N N . LEU B 1 605 ? 13.203 -30.891 -15.234 1 97.12 605 LEU B N 1
ATOM 11594 C CA . LEU B 1 605 ? 11.781 -30.641 -15.398 1 97.12 605 LEU B CA 1
ATOM 11595 C C . LEU B 1 605 ? 11.078 -31.812 -16.047 1 97.12 605 LEU B C 1
ATOM 11597 O O . LEU B 1 605 ? 10.008 -32.219 -15.609 1 97.12 605 LEU B O 1
ATOM 11601 N N . PRO B 1 606 ? 11.617 -32.438 -17.094 1 95.88 606 PRO B N 1
ATOM 11602 C CA . PRO B 1 606 ? 10.922 -33.562 -17.719 1 95.88 606 PRO B CA 1
ATOM 11603 C C . PRO B 1 606 ? 10.672 -34.719 -16.75 1 95.88 606 PRO B C 1
ATOM 11605 O O . PRO B 1 606 ? 9.562 -35.25 -16.703 1 95.88 606 PRO B O 1
ATOM 11608 N N . SER B 1 607 ? 11.695 -35.031 -15.953 1 95.06 607 SER B N 1
ATOM 11609 C CA . SER B 1 607 ? 11.531 -36.094 -14.969 1 95.06 607 SER B CA 1
ATOM 11610 C C . SER B 1 607 ? 10.492 -35.719 -13.922 1 95.06 607 SER B C 1
ATOM 11612 O O . SER B 1 607 ? 9.727 -36.562 -13.461 1 95.06 607 SER B O 1
ATOM 11614 N N . ILE B 1 608 ? 10.484 -34.5 -13.57 1 96.44 608 ILE B N 1
ATOM 11615 C CA . ILE B 1 608 ? 9.539 -34 -12.578 1 96.44 608 ILE B CA 1
ATOM 11616 C C . ILE B 1 608 ? 8.117 -34.094 -13.125 1 96.44 608 ILE B C 1
ATOM 11618 O O . ILE B 1 608 ? 7.191 -34.469 -12.406 1 96.44 608 ILE B O 1
ATOM 11622 N N . ILE B 1 609 ? 7.926 -33.781 -14.391 1 96.38 609 ILE B N 1
ATOM 11623 C CA . ILE B 1 609 ? 6.609 -33.844 -15.023 1 96.38 609 ILE B CA 1
ATOM 11624 C C . ILE B 1 609 ? 6.07 -35.25 -15 1 96.38 609 ILE B C 1
ATOM 11626 O O . ILE B 1 609 ? 4.887 -35.469 -14.734 1 96.38 609 ILE B O 1
ATOM 11630 N N . LEU B 1 610 ? 6.926 -36.188 -15.195 1 95.25 610 LEU B N 1
ATOM 11631 C CA . LEU B 1 610 ? 6.5 -37.562 -15.172 1 95.25 610 LEU B CA 1
ATOM 11632 C C . LEU B 1 610 ? 6.047 -38 -13.781 1 95.25 610 LEU B C 1
ATOM 11634 O O . LEU B 1 610 ? 5.148 -38.812 -13.633 1 95.25 610 LEU B O 1
ATOM 11638 N N . GLN B 1 611 ? 6.578 -37.375 -12.82 1 95.62 611 GLN B N 1
ATOM 11639 C CA . GLN B 1 611 ? 6.273 -37.719 -11.438 1 95.62 611 GLN B CA 1
ATOM 11640 C C . GLN B 1 611 ? 5.051 -36.969 -10.938 1 95.62 611 GLN B C 1
ATOM 11642 O O . GLN B 1 611 ? 4.242 -37.5 -10.172 1 95.62 611 GLN B O 1
ATOM 11647 N N . THR B 1 612 ? 4.895 -35.719 -11.344 1 96.12 612 THR B N 1
ATOM 11648 C CA . THR B 1 612 ? 3.918 -34.875 -10.672 1 96.12 612 THR B CA 1
ATOM 11649 C C . THR B 1 612 ? 2.871 -34.375 -11.656 1 96.12 612 THR B C 1
ATOM 11651 O O . THR B 1 612 ? 1.879 -33.75 -11.258 1 96.12 612 THR B O 1
ATOM 11654 N N . GLY B 1 613 ? 3.041 -34.594 -12.93 1 93.75 613 GLY B N 1
ATOM 11655 C CA . GLY B 1 613 ? 2.117 -34.062 -13.922 1 93.75 613 GLY B CA 1
ATOM 11656 C C . GLY B 1 613 ? 2.514 -32.688 -14.43 1 93.75 613 GLY B C 1
ATOM 11657 O O . GLY B 1 613 ? 3.631 -32.25 -14.188 1 93.75 613 GLY B O 1
ATOM 11658 N N . PRO B 1 614 ? 1.627 -32 -15.156 1 94.31 614 PRO B N 1
ATOM 11659 C CA . PRO B 1 614 ? 1.957 -30.719 -15.75 1 94.31 614 PRO B CA 1
ATOM 11660 C C . PRO B 1 614 ? 2.285 -29.656 -14.695 1 94.31 614 PRO B C 1
ATOM 11662 O O . PRO B 1 614 ? 1.497 -29.422 -13.773 1 94.31 614 PRO B O 1
ATOM 11665 N N . PRO B 1 615 ? 3.352 -28.938 -14.852 1 95.44 615 PRO B N 1
ATOM 11666 C CA . PRO B 1 615 ? 3.822 -28 -13.828 1 95.44 615 PRO B CA 1
ATOM 11667 C C . PRO B 1 615 ? 2.949 -26.75 -13.719 1 95.44 615 PRO B C 1
ATOM 11669 O O . PRO B 1 615 ? 2.98 -26.062 -12.703 1 95.44 615 PRO B O 1
ATOM 11672 N N . VAL B 1 616 ? 2.129 -26.453 -14.703 1 93.06 616 VAL B N 1
ATOM 11673 C CA . VAL B 1 616 ? 1.316 -25.234 -14.742 1 93.06 616 VAL B CA 1
ATOM 11674 C C . VAL B 1 616 ? 0.269 -25.281 -13.633 1 93.06 616 VAL B C 1
ATOM 11676 O O . VAL B 1 616 ? -0.168 -24.234 -13.141 1 93.06 616 VAL B O 1
ATOM 11679 N N . HIS B 1 617 ? -0.068 -26.453 -13.258 1 93.38 617 HIS B N 1
ATOM 11680 C CA . HIS B 1 617 ? -1.078 -26.609 -12.219 1 93.38 617 HIS B CA 1
ATOM 11681 C C . HIS B 1 617 ? -0.454 -26.531 -10.828 1 93.38 617 HIS B C 1
ATOM 11683 O O . HIS B 1 617 ? -1.168 -26.469 -9.828 1 93.38 617 HIS B O 1
ATOM 11689 N N . LEU B 1 618 ? 0.866 -26.484 -10.789 1 95.62 618 LEU B N 1
ATOM 11690 C CA . LEU B 1 618 ? 1.575 -26.547 -9.516 1 95.62 618 LEU B CA 1
ATOM 11691 C C . LEU B 1 618 ? 2.42 -25.281 -9.312 1 95.62 618 LEU B C 1
ATOM 11693 O O . LEU B 1 618 ? 3.033 -25.109 -8.258 1 95.62 618 LEU B O 1
ATOM 11697 N N . TRP B 1 619 ? 2.412 -24.391 -10.305 1 95.75 619 TRP B N 1
ATOM 11698 C CA . TRP B 1 619 ? 3.33 -23.266 -10.219 1 95.75 619 TRP B CA 1
ATOM 11699 C C . TRP B 1 619 ? 2.891 -22.281 -9.141 1 95.75 619 TRP B C 1
ATOM 11701 O O . TRP B 1 619 ? 1.809 -22.422 -8.57 1 95.75 619 TRP B O 1
ATOM 11711 N N . THR B 1 620 ? 3.672 -21.344 -8.805 1 96 620 THR B N 1
ATOM 11712 C CA . THR B 1 620 ? 3.5 -20.484 -7.625 1 96 620 THR B CA 1
ATOM 11713 C C . THR B 1 620 ? 2.641 -19.281 -7.957 1 96 620 THR B C 1
ATOM 11715 O O . THR B 1 620 ? 2.273 -18.5 -7.062 1 96 620 THR B O 1
ATOM 11718 N N . MET B 1 621 ? 2.184 -19.047 -9.164 1 94.94 621 MET B N 1
ATOM 11719 C CA . MET B 1 621 ? 1.482 -17.859 -9.609 1 94.94 621 MET B CA 1
ATOM 11720 C C . MET B 1 621 ? 0.264 -17.578 -8.734 1 94.94 621 MET B C 1
ATOM 11722 O O . MET B 1 621 ? 0.037 -16.438 -8.32 1 94.94 621 MET B O 1
ATOM 11726 N N . ARG B 1 622 ? -0.486 -18.547 -8.438 1 93.88 622 ARG B N 1
ATOM 11727 C CA . ARG B 1 622 ? -1.718 -18.344 -7.684 1 93.88 622 ARG B CA 1
ATOM 11728 C C . ARG B 1 622 ? -1.419 -18.109 -6.207 1 93.88 622 ARG B C 1
ATOM 11730 O O . ARG B 1 622 ? -2.143 -17.359 -5.531 1 93.88 622 ARG B O 1
ATOM 11737 N N . TYR B 1 623 ? -0.362 -18.734 -5.707 1 96.62 623 TYR B N 1
ATOM 11738 C CA . TYR B 1 623 ? 0.046 -18.484 -4.332 1 96.62 623 TYR B CA 1
ATOM 11739 C C . TYR B 1 623 ? 0.505 -17.031 -4.164 1 96.62 623 TYR B C 1
ATOM 11741 O O . TYR B 1 623 ? 0.245 -16.406 -3.133 1 96.62 623 TYR B O 1
ATOM 11749 N N . GLU B 1 624 ? 1.156 -16.531 -5.23 1 94.19 624 GLU B N 1
ATOM 11750 C CA . GLU B 1 624 ? 1.559 -15.125 -5.199 1 94.19 624 GLU B CA 1
ATOM 11751 C C . GLU B 1 624 ? 0.343 -14.203 -5.199 1 94.19 624 GLU B C 1
ATOM 11753 O O . GLU B 1 624 ? 0.367 -13.141 -4.578 1 94.19 624 GLU B O 1
ATOM 11758 N N . SER B 1 625 ? -0.669 -14.633 -5.891 1 94.88 625 SER B N 1
ATOM 11759 C CA . SER B 1 625 ? -1.919 -13.883 -5.852 1 94.88 625 SER B CA 1
ATOM 11760 C C . SER B 1 625 ? -2.525 -13.883 -4.453 1 94.88 625 SER B C 1
ATOM 11762 O O . SER B 1 625 ? -3.104 -12.883 -4.02 1 94.88 625 SER B O 1
ATOM 11764 N N . LYS B 1 626 ? -2.43 -14.984 -3.793 1 96.5 626 LYS B N 1
ATOM 11765 C CA . LYS B 1 626 ? -2.908 -15.062 -2.416 1 96.5 626 LYS B CA 1
ATOM 11766 C C . LYS B 1 626 ? -2.107 -14.141 -1.501 1 96.5 626 LYS B C 1
ATOM 11768 O O . LYS B 1 626 ? -2.664 -13.523 -0.589 1 96.5 626 LYS B O 1
ATOM 11773 N N . HIS B 1 627 ? -0.809 -14.047 -1.715 1 95.44 627 HIS B N 1
ATOM 11774 C CA . HIS B 1 627 ? 0.011 -13.07 -1.009 1 95.44 627 HIS B CA 1
ATOM 11775 C C . HIS B 1 627 ? -0.519 -11.656 -1.212 1 95.44 627 HIS B C 1
ATOM 11777 O O . HIS B 1 627 ? -0.562 -10.859 -0.269 1 95.44 627 HIS B O 1
ATOM 11783 N N . LYS B 1 628 ? -0.814 -11.422 -2.443 1 93.62 628 LYS B N 1
ATOM 11784 C CA . LYS B 1 628 ? -1.307 -10.086 -2.777 1 93.62 628 LYS B CA 1
ATOM 11785 C C . LYS B 1 628 ? -2.564 -9.75 -1.98 1 93.62 628 LYS B C 1
ATOM 11787 O O . LYS B 1 628 ? -2.76 -8.602 -1.576 1 93.62 628 LYS B O 1
ATOM 11792 N N . GLU B 1 629 ? -3.33 -10.711 -1.81 1 94.69 629 GLU B N 1
ATOM 11793 C CA . GLU B 1 629 ? -4.535 -10.531 -1.004 1 94.69 629 GLU B CA 1
ATOM 11794 C C . GLU B 1 629 ? -4.184 -10.141 0.431 1 94.69 629 GLU B C 1
ATOM 11796 O O . GLU B 1 629 ? -4.762 -9.203 0.985 1 94.69 629 GLU B O 1
ATOM 11801 N N . LEU B 1 630 ? -3.307 -10.828 1.014 1 96.38 630 LEU B N 1
ATOM 11802 C CA . LEU B 1 630 ? -2.887 -10.531 2.379 1 96.38 630 LEU B CA 1
ATOM 11803 C C . LEU B 1 630 ? -2.182 -9.18 2.445 1 96.38 630 LEU B C 1
ATOM 11805 O O . LEU B 1 630 ? -2.375 -8.422 3.4 1 96.38 630 LEU B O 1
ATOM 11809 N N . LYS B 1 631 ? -1.392 -8.914 1.452 1 93.38 631 LYS B N 1
ATOM 11810 C CA . LYS B 1 631 ? -0.695 -7.633 1.383 1 93.38 631 LYS B CA 1
ATOM 11811 C C . LYS B 1 631 ? -1.685 -6.473 1.299 1 93.38 631 LYS B C 1
ATOM 11813 O O . LYS B 1 631 ? -1.448 -5.406 1.869 1 93.38 631 LYS B O 1
ATOM 11818 N N . SER B 1 632 ? -2.723 -6.652 0.573 1 92.81 632 SER B N 1
ATOM 11819 C CA . SER B 1 632 ? -3.738 -5.609 0.442 1 92.81 632 SER B CA 1
ATOM 11820 C C . SER B 1 632 ? -4.336 -5.25 1.797 1 92.81 632 SER B C 1
ATOM 11822 O O . SER B 1 632 ? -4.613 -4.078 2.066 1 92.81 632 SER B O 1
ATOM 11824 N N . ASN B 1 633 ? -4.523 -6.234 2.588 1 94.31 633 ASN B N 1
ATOM 11825 C CA . ASN B 1 633 ? -5.023 -5.961 3.93 1 94.31 633 ASN B CA 1
ATOM 11826 C C . ASN B 1 633 ? -3.963 -5.293 4.797 1 94.31 633 ASN B C 1
ATOM 11828 O O . ASN B 1 633 ? -4.273 -4.387 5.574 1 94.31 633 ASN B O 1
ATOM 11832 N N . ALA B 1 634 ? -2.797 -5.754 4.699 1 94.25 634 ALA B N 1
ATOM 11833 C CA . ALA B 1 634 ? -1.703 -5.176 5.473 1 94.25 634 ALA B CA 1
ATOM 11834 C C . ALA B 1 634 ? -1.529 -3.691 5.152 1 94.25 634 ALA B C 1
ATOM 11836 O O . ALA B 1 634 ? -1.19 -2.896 6.035 1 94.25 634 ALA B O 1
ATOM 11837 N N . ASN B 1 635 ? -1.738 -3.342 3.957 1 90 635 ASN B N 1
ATOM 11838 C CA . ASN B 1 635 ? -1.54 -1.972 3.494 1 90 635 ASN B CA 1
ATOM 11839 C C . ASN B 1 635 ? -2.557 -1.018 4.113 1 90 635 ASN B C 1
ATOM 11841 O O . ASN B 1 635 ? -2.301 0.182 4.23 1 90 635 ASN B O 1
ATOM 11845 N N . VAL B 1 636 ? -3.645 -1.532 4.496 1 91.88 636 VAL B N 1
ATOM 11846 C CA . VAL B 1 636 ? -4.688 -0.647 5.004 1 91.88 636 VAL B CA 1
ATOM 11847 C C . VAL B 1 636 ? -4.684 -0.663 6.527 1 91.88 636 VAL B C 1
ATOM 11849 O O . VAL B 1 636 ? -5.41 0.102 7.168 1 91.88 636 VAL B O 1
ATOM 11852 N N . VAL B 1 637 ? -3.832 -1.518 7.035 1 89.88 637 VAL B N 1
ATOM 11853 C CA . VAL B 1 637 ? -3.67 -1.568 8.484 1 89.88 637 VAL B CA 1
ATOM 11854 C C . VAL B 1 637 ? -2.379 -0.857 8.883 1 89.88 637 VAL B C 1
ATOM 11856 O O . VAL B 1 637 ? -1.293 -1.226 8.43 1 89.88 637 VAL B O 1
ATOM 11859 N N . SER B 1 638 ? -2.457 0.126 9.688 1 81.75 638 SER B N 1
ATOM 11860 C CA . SER B 1 638 ? -1.299 0.94 10.039 1 81.75 638 SER B CA 1
ATOM 11861 C C . SER B 1 638 ? -0.505 0.31 11.172 1 81.75 638 SER B C 1
ATOM 11863 O O . SER B 1 638 ? 0.72 0.436 11.227 1 81.75 638 SER B O 1
ATOM 11865 N N . SER B 1 639 ? -1.187 -0.442 12.023 1 83.06 639 SER B N 1
ATOM 11866 C CA . SER B 1 639 ? -0.51 -1.008 13.188 1 83.06 639 SER B CA 1
ATOM 11867 C C . SER B 1 639 ? 0.296 -2.246 12.812 1 83.06 639 SER B C 1
ATOM 11869 O O . SER B 1 639 ? -0.203 -3.127 12.109 1 83.06 639 SER B O 1
ATOM 11871 N N . ARG B 1 640 ? 1.513 -2.293 13.258 1 86.5 640 ARG B N 1
ATOM 11872 C CA . ARG B 1 640 ? 2.377 -3.438 12.992 1 86.5 640 ARG B CA 1
ATOM 11873 C C . ARG B 1 640 ? 2.693 -4.195 14.281 1 86.5 640 ARG B C 1
ATOM 11875 O O . ARG B 1 640 ? 3.619 -5.008 14.32 1 86.5 640 ARG B O 1
ATOM 11882 N N . THR B 1 641 ? 1.868 -3.891 15.344 1 84.06 641 THR B N 1
ATOM 11883 C CA . THR B 1 641 ? 2.119 -4.52 16.641 1 84.06 641 THR B CA 1
ATOM 11884 C C . THR B 1 641 ? 1.993 -6.035 16.531 1 84.06 641 THR B C 1
ATOM 11886 O O . THR B 1 641 ? 2.846 -6.77 17.047 1 84.06 641 THR B O 1
ATOM 11889 N N . ASN B 1 642 ? 0.977 -6.551 15.953 1 90.38 642 ASN B N 1
ATOM 11890 C CA . ASN B 1 642 ? 0.775 -7.973 15.695 1 90.38 642 ASN B CA 1
ATOM 11891 C C . ASN B 1 642 ? 0.16 -8.211 14.32 1 90.38 642 ASN B C 1
ATOM 11893 O O . ASN B 1 642 ? -0.962 -8.711 14.219 1 90.38 642 ASN B O 1
ATOM 11897 N N . ILE B 1 643 ? 0.975 -7.996 13.391 1 94.25 643 ILE B N 1
ATOM 11898 C CA . ILE B 1 643 ? 0.511 -8.016 12.008 1 94.25 643 ILE B CA 1
ATOM 11899 C C . ILE B 1 643 ? 0.143 -9.445 11.609 1 94.25 643 ILE B C 1
ATOM 11901 O O . ILE B 1 643 ? -0.791 -9.656 10.828 1 94.25 643 ILE B O 1
ATOM 11905 N N . CYS B 1 644 ? 0.827 -10.5 12.117 1 96.5 644 CYS B N 1
ATOM 11906 C CA . CYS B 1 644 ? 0.507 -11.891 11.805 1 96.5 644 CYS B CA 1
ATOM 11907 C C . CYS B 1 644 ? -0.905 -12.242 12.258 1 96.5 644 CYS B C 1
ATOM 11909 O O . CYS B 1 644 ? -1.679 -12.82 11.5 1 96.5 644 CYS B O 1
ATOM 11911 N N . LYS B 1 645 ? -1.181 -11.82 13.445 1 96.31 645 LYS B N 1
ATOM 11912 C CA . LYS B 1 645 ? -2.5 -12.109 14 1 96.31 645 LYS B CA 1
ATOM 11913 C C . LYS B 1 645 ? -3.594 -11.375 13.219 1 96.31 645 LYS B C 1
ATOM 11915 O O . LYS B 1 645 ? -4.625 -11.961 12.898 1 96.31 645 LYS B O 1
ATOM 11920 N N . THR B 1 646 ? -3.348 -10.133 12.953 1 96.25 646 THR B N 1
ATOM 11921 C CA . THR B 1 646 ? -4.32 -9.32 12.234 1 96.25 646 THR B CA 1
ATOM 11922 C C . THR B 1 646 ? -4.645 -9.938 10.875 1 96.25 646 THR B C 1
ATOM 11924 O O . THR B 1 646 ? -5.816 -10.078 10.516 1 96.25 646 THR B O 1
ATOM 11927 N N . LEU B 1 647 ? -3.646 -10.367 10.125 1 97.5 647 LEU B N 1
ATOM 11928 C CA . LEU B 1 647 ? -3.832 -10.906 8.781 1 97.5 647 LEU B CA 1
ATOM 11929 C C . LEU B 1 647 ? -4.469 -12.289 8.836 1 97.5 647 LEU B C 1
ATOM 11931 O O . LEU B 1 647 ? -5.32 -12.617 8 1 97.5 647 LEU B O 1
ATOM 11935 N N . ALA B 1 648 ? -4.043 -13.07 9.805 1 98.12 648 ALA B N 1
ATOM 11936 C CA . ALA B 1 648 ? -4.602 -14.406 9.945 1 98.12 648 ALA B CA 1
ATOM 11937 C C . ALA B 1 648 ? -6.094 -14.352 10.258 1 98.12 648 ALA B C 1
ATOM 11939 O O . ALA B 1 648 ? -6.883 -15.102 9.68 1 98.12 648 ALA B O 1
ATOM 11940 N N . ILE B 1 649 ? -6.445 -13.445 11.164 1 97.62 649 ILE B N 1
ATOM 11941 C CA . ILE B 1 649 ? -7.852 -13.289 11.523 1 97.62 649 ILE B CA 1
ATOM 11942 C C . ILE B 1 649 ? -8.648 -12.859 10.297 1 97.62 649 ILE B C 1
ATOM 11944 O O . ILE B 1 649 ? -9.727 -13.398 10.023 1 97.62 649 ILE B O 1
ATOM 11948 N N . LYS B 1 650 ? -8.117 -11.93 9.594 1 97.31 650 LYS B N 1
ATOM 11949 C CA . LYS B 1 650 ? -8.805 -11.438 8.406 1 97.31 650 LYS B CA 1
ATOM 11950 C C . LYS B 1 650 ? -8.992 -12.547 7.375 1 97.31 650 LYS B C 1
ATOM 11952 O O . LYS B 1 650 ? -10.039 -12.633 6.734 1 97.31 650 LYS B O 1
ATOM 11957 N N . SER B 1 651 ? -7.992 -13.328 7.148 1 97.06 651 SER B N 1
ATOM 11958 C CA . SER B 1 651 ? -8.086 -14.461 6.23 1 97.06 651 SER B CA 1
ATOM 11959 C C . SER B 1 651 ? -9.195 -15.422 6.645 1 97.06 651 SER B C 1
ATOM 11961 O O . SER B 1 651 ? -9.953 -15.898 5.797 1 97.06 651 SER B O 1
ATOM 11963 N N . GLN B 1 652 ? -9.297 -15.656 7.926 1 96.94 652 GLN B N 1
ATOM 11964 C CA . GLN B 1 652 ? -10.32 -16.562 8.438 1 96.94 652 GLN B CA 1
ATOM 11965 C C . GLN B 1 652 ? -11.711 -15.961 8.281 1 96.94 652 GLN B C 1
ATOM 11967 O O . GLN B 1 652 ? -12.688 -16.672 8.047 1 96.94 652 GLN B O 1
ATOM 11972 N N . LEU B 1 653 ? -11.781 -14.672 8.484 1 97.06 653 LEU B N 1
ATOM 11973 C CA . LEU B 1 653 ? -13.062 -14 8.312 1 97.06 653 LEU B CA 1
ATOM 11974 C C . LEU B 1 653 ? -13.531 -14.094 6.867 1 97.06 653 LEU B C 1
ATOM 11976 O O . LEU B 1 653 ? -14.719 -14.305 6.605 1 97.06 653 LEU B O 1
ATOM 11980 N N . LYS B 1 654 ? -12.672 -13.953 5.93 1 96.31 654 LYS B N 1
ATOM 11981 C CA . LYS B 1 654 ? -13.008 -14.109 4.516 1 96.31 654 LYS B CA 1
ATOM 11982 C C . LYS B 1 654 ? -13.461 -15.531 4.211 1 96.31 654 LYS B C 1
ATOM 11984 O O . LYS B 1 654 ? -14.445 -15.734 3.5 1 96.31 654 LYS B O 1
ATOM 11989 N N . ALA B 1 655 ? -12.727 -16.469 4.738 1 95.44 655 ALA B N 1
ATOM 11990 C CA . ALA B 1 655 ? -13.102 -17.859 4.547 1 95.44 655 ALA B CA 1
ATOM 11991 C C . ALA B 1 655 ? -14.477 -18.141 5.141 1 95.44 655 ALA B C 1
ATOM 11993 O O . ALA B 1 655 ? -15.266 -18.906 4.566 1 95.44 655 ALA B O 1
ATOM 11994 N N . CYS B 1 656 ? -14.727 -17.531 6.285 1 95.56 656 CYS B N 1
ATOM 11995 C CA . 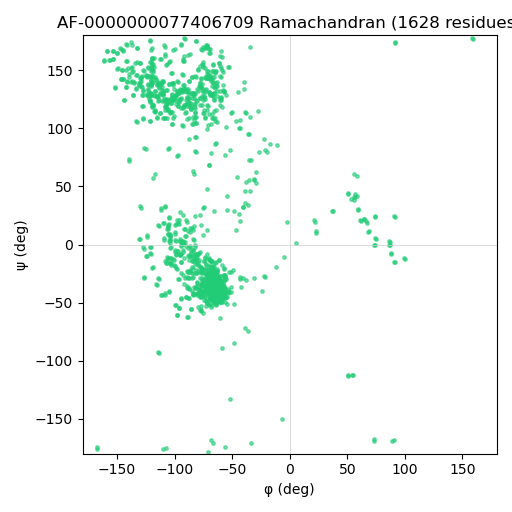CYS B 1 656 ? -16 -17.703 6.969 1 95.56 656 CYS B CA 1
ATOM 11996 C C . CYS B 1 656 ? -17.156 -17.281 6.07 1 95.56 656 CYS B C 1
ATOM 11998 O O . CYS B 1 656 ? -18.203 -17.938 6.066 1 95.56 656 CYS B O 1
ATOM 12000 N N . GLU B 1 657 ? -17 -16.188 5.359 1 94.88 657 GLU B N 1
ATOM 12001 C CA . GLU B 1 657 ? -18.047 -15.758 4.434 1 94.88 657 GLU B CA 1
ATOM 12002 C C . GLU B 1 657 ? -18.359 -16.828 3.404 1 94.88 657 GLU B C 1
ATOM 12004 O O . GLU B 1 657 ? -19.516 -17.078 3.092 1 94.88 657 GLU B O 1
ATOM 12009 N N . LEU B 1 658 ? -17.375 -17.469 2.91 1 93.06 658 LEU B N 1
ATOM 12010 C CA . LEU B 1 658 ? -17.547 -18.547 1.946 1 93.06 658 LEU B CA 1
ATOM 12011 C C . LEU B 1 658 ? -18.312 -19.719 2.566 1 93.06 658 LEU B C 1
ATOM 12013 O O . LEU B 1 658 ? -19.219 -20.266 1.948 1 93.06 658 LEU B O 1
ATOM 12017 N N . TYR B 1 659 ? -17.969 -20.078 3.801 1 93.69 659 TYR B N 1
ATOM 12018 C CA . TYR B 1 659 ? -18.562 -21.219 4.473 1 93.69 659 TYR B CA 1
ATOM 12019 C C . TYR B 1 659 ? -20.031 -20.953 4.793 1 93.69 659 TYR B C 1
ATOM 12021 O O . TYR B 1 659 ? -20.875 -21.859 4.684 1 93.69 659 TYR B O 1
ATOM 12029 N N . ILE B 1 660 ? -20.297 -19.734 5.148 1 90.94 660 ILE B N 1
ATOM 12030 C CA . ILE B 1 660 ? -21.672 -19.375 5.496 1 90.94 660 ILE B CA 1
ATOM 12031 C C . ILE B 1 660 ? -22.516 -19.312 4.23 1 90.94 660 ILE B C 1
ATOM 12033 O O . ILE B 1 660 ? -23.688 -19.703 4.246 1 90.94 660 ILE B O 1
ATOM 12037 N N . SER B 1 661 ? -21.969 -18.844 3.168 1 87.31 661 SER B N 1
ATOM 12038 C CA . SER B 1 661 ? -22.703 -18.766 1.907 1 87.31 661 SER B CA 1
ATOM 12039 C C . SER B 1 661 ? -23.016 -20.172 1.372 1 87.31 661 SER B C 1
ATOM 12041 O O . SER B 1 661 ? -23.984 -20.359 0.633 1 87.31 661 SER B O 1
ATOM 12043 N N . GLY B 1 662 ? -22.172 -21.141 1.724 1 84.12 662 GLY B N 1
ATOM 12044 C CA . GLY B 1 662 ? -22.375 -22.531 1.322 1 84.12 662 GLY B CA 1
ATOM 12045 C C . GLY B 1 662 ? -22.062 -22.781 -0.139 1 84.12 662 GLY B C 1
ATOM 12046 O O . GLY B 1 662 ? -22.328 -23.859 -0.66 1 84.12 662 GLY B O 1
ATOM 12047 N N . ARG B 1 663 ? -21.562 -21.844 -0.88 1 75.31 663 ARG B N 1
ATOM 12048 C CA . ARG B 1 663 ? -21.297 -21.969 -2.309 1 75.31 663 ARG B CA 1
ATOM 12049 C C . ARG B 1 663 ? -19.797 -22.109 -2.572 1 75.31 663 ARG B C 1
ATOM 12051 O O . ARG B 1 663 ? -19.141 -21.141 -2.984 1 75.31 663 ARG B O 1
ATOM 12058 N N . GLY B 1 664 ? -19.391 -23.312 -2.416 1 77.69 664 GLY B N 1
ATOM 12059 C CA . GLY B 1 664 ? -17.953 -23.531 -2.516 1 77.69 664 GLY B CA 1
ATOM 12060 C C . GLY B 1 664 ? -17.453 -23.547 -3.945 1 77.69 664 GLY B C 1
ATOM 12061 O O . GLY B 1 664 ? -16.516 -22.812 -4.289 1 77.69 664 GLY B O 1
ATOM 12062 N N . LEU B 1 665 ? -18.031 -24.453 -4.812 1 85.62 665 LEU B N 1
ATOM 12063 C CA . LEU B 1 665 ? -17.547 -24.641 -6.18 1 85.62 665 LEU B CA 1
ATOM 12064 C C . LEU B 1 665 ? -18.625 -24.266 -7.191 1 85.62 665 LEU B C 1
ATOM 12066 O O . LEU B 1 665 ? -19.188 -25.141 -7.859 1 85.62 665 LEU B O 1
ATOM 12070 N N . GLU B 1 666 ? -19.047 -23.016 -7.141 1 76.25 666 GLU B N 1
ATOM 12071 C CA . GLU B 1 666 ? -20.062 -22.562 -8.086 1 76.25 666 GLU B CA 1
ATOM 12072 C C . GLU B 1 666 ? -19.469 -21.672 -9.172 1 76.25 666 GLU B C 1
ATOM 12074 O O . GLU B 1 666 ? -18.594 -20.859 -8.891 1 76.25 666 GLU B O 1
ATOM 12079 N N . SER B 1 667 ? -19.719 -22.219 -10.406 1 68.81 667 SER B N 1
ATOM 12080 C CA . SER B 1 667 ? -19.281 -21.406 -11.531 1 68.81 667 SER B CA 1
ATOM 12081 C C . SER B 1 667 ? -20.328 -20.359 -11.891 1 68.81 667 SER B C 1
ATOM 12083 O O . SER B 1 667 ? -21.484 -20.688 -12.18 1 68.81 667 SER B O 1
ATOM 12085 N N . LYS B 1 668 ? -20.047 -19.203 -11.508 1 65.75 668 LYS B N 1
ATOM 12086 C CA . LYS B 1 668 ? -21 -18.156 -11.859 1 65.75 668 LYS B CA 1
ATOM 12087 C C . LYS B 1 668 ? -20.781 -17.656 -13.289 1 65.75 668 LYS B C 1
ATOM 12089 O O . LYS B 1 668 ? -19.641 -17.375 -13.68 1 65.75 668 LYS B O 1
ATOM 12094 N N . ILE B 1 669 ? -21.812 -17.938 -14.156 1 78.31 669 ILE B N 1
ATOM 12095 C CA . ILE B 1 669 ? -21.797 -17.375 -15.508 1 78.31 669 ILE B CA 1
ATOM 12096 C C . ILE B 1 669 ? -22.234 -15.914 -15.453 1 78.31 669 ILE B C 1
ATOM 12098 O O . ILE B 1 669 ? -23.219 -15.578 -14.797 1 78.31 669 ILE B O 1
ATOM 12102 N N . SER B 1 670 ? -21.344 -15.094 -15.898 1 80.38 670 SER B N 1
ATOM 12103 C CA . SER B 1 670 ? -21.688 -13.68 -15.984 1 80.38 670 SER B CA 1
ATOM 12104 C C . SER B 1 670 ? -21.797 -13.219 -17.438 1 80.38 670 SER B C 1
ATOM 12106 O O . SER B 1 670 ? -21 -13.625 -18.281 1 80.38 670 SER B O 1
ATOM 12108 N N . THR B 1 671 ? -22.938 -12.539 -17.734 1 80.06 671 THR B N 1
ATOM 12109 C CA . THR B 1 671 ? -23.172 -12.094 -19.109 1 80.06 671 THR B CA 1
ATOM 12110 C C . THR B 1 671 ? -23.312 -10.578 -19.172 1 80.06 671 THR B C 1
ATOM 12112 O O . THR B 1 671 ? -23.578 -9.93 -18.156 1 80.06 671 THR B O 1
ATOM 12115 N N . GLY B 1 672 ? -22.891 -10.07 -20.297 1 73.62 672 GLY B N 1
ATOM 12116 C CA . GLY B 1 672 ? -23.266 -8.68 -20.562 1 73.62 672 GLY B CA 1
ATOM 12117 C C . GLY B 1 672 ? -24.75 -8.484 -20.766 1 73.62 672 GLY B C 1
ATOM 12118 O O . GLY B 1 672 ? -25.547 -9.406 -20.562 1 73.62 672 GLY B O 1
ATOM 12119 N N . LYS B 1 673 ? -25.234 -7.316 -21.203 1 69.12 673 LYS B N 1
ATOM 12120 C CA . LYS B 1 673 ? -26.641 -7.008 -21.422 1 69.12 673 LYS B CA 1
ATOM 12121 C C . LYS B 1 673 ? -27.266 -7.957 -22.438 1 69.12 673 LYS B C 1
ATOM 12123 O O . LYS B 1 673 ? -26.734 -8.117 -23.547 1 69.12 673 LYS B O 1
ATOM 12128 N N . SER B 1 674 ? -28.281 -8.711 -21.969 1 74.62 674 SER B N 1
ATOM 12129 C CA . SER B 1 674 ? -28.891 -9.758 -22.797 1 74.62 674 SER B CA 1
ATOM 12130 C C . SER B 1 674 ? -30.031 -9.211 -23.656 1 74.62 674 SER B C 1
ATOM 12132 O O . SER B 1 674 ? -30.703 -8.266 -23.25 1 74.62 674 SER B O 1
ATOM 12134 N N . GLU B 1 675 ? -30 -9.594 -24.938 1 71.44 675 GLU B N 1
ATOM 12135 C CA . GLU B 1 675 ? -31.125 -9.359 -25.844 1 71.44 675 GLU B CA 1
ATOM 12136 C C . GLU B 1 675 ? -31.875 -10.656 -26.125 1 71.44 675 GLU B C 1
ATOM 12138 O O . GLU B 1 675 ? -31.281 -11.641 -26.578 1 71.44 675 GLU B O 1
ATOM 12143 N N . ASN B 1 676 ? -33.156 -10.656 -25.688 1 65.44 676 ASN B N 1
ATOM 12144 C CA . ASN B 1 676 ? -33.938 -11.875 -25.891 1 65.44 676 ASN B CA 1
ATOM 12145 C C . ASN B 1 676 ? -34.281 -12.078 -27.359 1 65.44 676 ASN B C 1
ATOM 12147 O O . ASN B 1 676 ? -34.594 -11.117 -28.062 1 65.44 676 ASN B O 1
ATOM 12151 N N . PHE B 1 677 ? -33.875 -13.102 -27.969 1 60.31 677 PHE B N 1
ATOM 12152 C CA . PHE B 1 677 ? -34.219 -13.414 -29.359 1 60.31 677 PHE B CA 1
ATOM 12153 C C . PHE B 1 677 ? -35.5 -14.234 -29.438 1 60.31 677 PHE B C 1
ATOM 12155 O O . PHE B 1 677 ? -35.656 -15.234 -28.719 1 60.31 677 PHE B O 1
ATOM 12162 N N . PRO B 1 678 ? -36.531 -13.664 -30.125 1 54.91 678 PRO B N 1
ATOM 12163 C CA . PRO B 1 678 ? -37.75 -14.453 -30.328 1 54.91 678 PRO B CA 1
ATOM 12164 C C . PRO B 1 678 ? -37.469 -15.773 -31.062 1 54.91 678 PRO B C 1
ATOM 12166 O O . PRO B 1 678 ? -36.469 -15.898 -31.766 1 54.91 678 PRO B O 1
ATOM 12169 N N . ASP B 1 679 ? -38.188 -16.828 -30.812 1 52.34 679 ASP B N 1
ATOM 12170 C CA . ASP B 1 679 ? -38.156 -18.188 -31.344 1 52.34 679 ASP B CA 1
ATOM 12171 C C . ASP B 1 679 ? -37.969 -18.188 -32.844 1 52.34 679 ASP B C 1
ATOM 12173 O O . ASP B 1 679 ? -37.344 -19.094 -33.406 1 52.34 679 ASP B O 1
ATOM 12177 N N . ILE B 1 680 ? -38.375 -17.219 -33.5 1 48.75 680 ILE B N 1
ATOM 12178 C CA . ILE B 1 680 ? -38.375 -17.188 -34.969 1 48.75 680 ILE B CA 1
ATOM 12179 C C . ILE B 1 680 ? -36.906 -17.047 -35.438 1 48.75 680 ILE B C 1
ATOM 12181 O O . ILE B 1 680 ? -36.531 -17.656 -36.438 1 48.75 680 ILE B O 1
ATOM 12185 N N . ILE B 1 681 ? -36.125 -16.297 -34.844 1 51.59 681 ILE B N 1
ATOM 12186 C CA . ILE B 1 681 ? -34.781 -16.031 -35.281 1 51.59 681 ILE B CA 1
ATOM 12187 C C . ILE B 1 681 ? -33.906 -17.281 -35.094 1 51.59 681 ILE B C 1
ATOM 12189 O O . ILE B 1 681 ? -33 -17.531 -35.875 1 51.59 681 ILE B O 1
ATOM 12193 N N . VAL B 1 682 ? -34.375 -18.016 -34.219 1 53.94 682 VAL B N 1
ATOM 12194 C CA . VAL B 1 682 ? -33.719 -19.281 -33.969 1 53.94 682 VAL B CA 1
ATOM 12195 C C . VAL B 1 682 ? -33.844 -20.156 -35.219 1 53.94 682 VAL B C 1
ATOM 12197 O O . VAL B 1 682 ? -32.875 -20.844 -35.594 1 53.94 682 VAL B O 1
ATOM 12200 N N . SER B 1 683 ? -34.969 -20 -35.875 1 54.69 683 SER B N 1
ATOM 12201 C CA . SER B 1 683 ? -35.156 -20.75 -37.125 1 54.69 683 SER B CA 1
ATOM 12202 C C . SER B 1 683 ? -34.219 -20.25 -38.219 1 54.69 683 SER B C 1
ATOM 12204 O O . SER B 1 683 ? -33.688 -21.047 -39 1 54.69 683 SER B O 1
ATOM 12206 N N . SER B 1 684 ? -33.969 -19.016 -38.219 1 55.19 684 SER B N 1
ATOM 12207 C CA . SER B 1 684 ? -33.094 -18.453 -39.219 1 55.19 684 SER B CA 1
ATOM 12208 C C . SER B 1 684 ? -31.656 -18.844 -39 1 55.19 684 SER B C 1
ATOM 12210 O O . SER B 1 684 ? -30.891 -19.078 -39.938 1 55.19 684 SER B O 1
ATOM 12212 N N . ILE B 1 685 ? -31.344 -18.875 -37.781 1 58.59 685 ILE B N 1
ATOM 12213 C CA . ILE B 1 685 ? -29.984 -19.281 -37.438 1 58.59 685 ILE B CA 1
ATOM 12214 C C . ILE B 1 685 ? -29.781 -20.75 -37.844 1 58.59 685 ILE B C 1
ATOM 12216 O O . ILE B 1 685 ? -28.703 -21.109 -38.344 1 58.59 685 ILE B O 1
ATOM 12220 N N . LYS B 1 686 ? -30.891 -21.453 -37.656 1 57.28 686 LYS B N 1
ATOM 12221 C CA . LYS B 1 686 ? -30.828 -22.844 -38.094 1 57.28 686 LYS B CA 1
ATOM 12222 C C . LYS B 1 686 ? -30.609 -22.953 -39.594 1 57.28 686 LYS B C 1
ATOM 12224 O O . LYS B 1 686 ? -29.844 -23.797 -40.062 1 57.28 686 LYS B O 1
ATOM 12229 N N . GLU B 1 687 ? -31.312 -22.141 -40.344 1 57.69 687 GLU B N 1
ATOM 12230 C CA . GLU B 1 687 ? -31.203 -22.188 -41.812 1 57.69 687 GLU B CA 1
ATOM 12231 C C . GLU B 1 687 ? -29.828 -21.719 -42.25 1 57.69 687 GLU B C 1
ATOM 12233 O O . GLU B 1 687 ? -29.25 -22.281 -43.188 1 57.69 687 GLU B O 1
ATOM 12238 N N . ARG B 1 688 ? -29.328 -20.766 -41.531 1 52.94 688 ARG B N 1
ATOM 12239 C CA . ARG B 1 688 ? -28.047 -20.203 -41.969 1 52.94 688 ARG B CA 1
ATOM 12240 C C . ARG B 1 688 ? -26.891 -21.109 -41.594 1 52.94 688 ARG B C 1
ATOM 12242 O O . ARG B 1 688 ? -25.875 -21.156 -42.281 1 52.94 688 ARG B O 1
ATOM 12249 N N . THR B 1 689 ? -27.078 -21.5 -40.406 1 54.97 689 THR B N 1
ATOM 12250 C CA . THR B 1 689 ? -25.938 -22.266 -39.906 1 54.97 689 THR B CA 1
ATOM 12251 C C . THR B 1 689 ? -26.016 -23.719 -40.375 1 54.97 689 THR B C 1
ATOM 12253 O O . THR B 1 689 ? -25.125 -24.516 -40.094 1 54.97 689 THR B O 1
ATOM 12256 N N . LYS B 1 690 ? -26.656 -24.031 -41.406 1 47.81 690 LYS B N 1
ATOM 12257 C CA . LYS B 1 690 ? -26.766 -25.453 -41.75 1 47.81 690 LYS B CA 1
ATOM 12258 C C . LYS B 1 690 ? -26.562 -26.328 -40.531 1 47.81 690 LYS B C 1
ATOM 12260 O O . LYS B 1 690 ? -26.078 -27.453 -40.625 1 47.81 690 LYS B O 1
ATOM 12265 N N . ILE B 1 691 ? -26.547 -25.875 -39.438 1 47.59 691 ILE B N 1
ATOM 12266 C CA . ILE B 1 691 ? -26.078 -26.422 -38.188 1 47.59 691 ILE B CA 1
ATOM 12267 C C . ILE B 1 691 ? -26.938 -27.641 -37.812 1 47.59 691 ILE B C 1
ATOM 12269 O O . ILE B 1 691 ? -28.141 -27.5 -37.531 1 47.59 691 ILE B O 1
ATOM 12273 N N . LEU B 1 692 ? -26.594 -28.734 -38.281 1 40.5 692 LEU B N 1
ATOM 12274 C CA . LEU B 1 692 ? -27.062 -30.078 -37.938 1 40.5 692 LEU B CA 1
ATOM 12275 C C . LEU B 1 692 ? -27.344 -30.188 -36.438 1 40.5 692 LEU B C 1
ATOM 12277 O O . LEU B 1 692 ? -28.375 -30.75 -36.031 1 40.5 692 LEU B O 1
ATOM 12281 N N . LEU B 1 693 ? -26.266 -30.266 -35.562 1 41.94 693 LEU B N 1
ATOM 12282 C CA . LEU B 1 693 ? -26.188 -31.047 -34.344 1 41.94 693 LEU B CA 1
ATOM 12283 C C . LEU B 1 693 ? -26.656 -30.234 -33.125 1 41.94 693 LEU B C 1
ATOM 12285 O O . LEU B 1 693 ? -26.281 -30.516 -32 1 41.94 693 LEU B O 1
ATOM 12289 N N . VAL B 1 694 ? -27.078 -29.047 -33.281 1 47.06 694 VAL B N 1
ATOM 12290 C CA . VAL B 1 694 ? -27.438 -28.516 -31.969 1 47.06 694 VAL B CA 1
ATOM 12291 C C . VAL B 1 694 ? -28.641 -29.281 -31.422 1 47.06 694 VAL B C 1
ATOM 12293 O O . VAL B 1 694 ? -29.625 -29.484 -32.125 1 47.06 694 VAL B O 1
ATOM 12296 N N . GLU B 1 695 ? -28.422 -30 -30.516 1 48 695 GLU B N 1
ATOM 12297 C CA . GLU B 1 695 ? -29.531 -30.672 -29.828 1 48 695 GLU B CA 1
ATOM 12298 C C . GLU B 1 695 ? -30.734 -29.734 -29.688 1 48 695 GLU B C 1
ATOM 12300 O O . GLU B 1 695 ? -30.578 -28.547 -29.438 1 48 695 GLU B O 1
ATOM 12305 N N . ASN B 1 696 ? -31.797 -30 -30.312 1 50.97 696 ASN B N 1
ATOM 12306 C CA . ASN B 1 696 ? -33.125 -29.391 -30.281 1 50.97 696 ASN B CA 1
ATOM 12307 C C . ASN B 1 696 ? -33.344 -28.625 -28.984 1 50.97 696 ASN B C 1
ATOM 12309 O O . ASN B 1 696 ? -34 -27.578 -28.969 1 50.97 696 ASN B O 1
ATOM 12313 N N . ASN B 1 697 ? -32.656 -29.078 -27.969 1 55 697 ASN B N 1
ATOM 12314 C CA . ASN B 1 697 ? -33 -28.562 -26.656 1 55 697 ASN B CA 1
ATOM 12315 C C . ASN B 1 697 ? -32.344 -27.219 -26.375 1 55 697 ASN B C 1
ATOM 12317 O O . ASN B 1 697 ? -32.688 -26.531 -25.422 1 55 697 ASN B O 1
ATOM 12321 N N . PHE B 1 698 ? -31.312 -26.812 -27.125 1 59.62 698 PHE B N 1
ATOM 12322 C CA . PHE B 1 698 ? -30.656 -25.547 -26.828 1 59.62 698 PHE B CA 1
ATOM 12323 C C . PHE B 1 698 ? -31.484 -24.375 -27.328 1 59.62 698 PHE B C 1
ATOM 12325 O O . PHE B 1 698 ? -31.406 -23.266 -26.781 1 59.62 698 PHE B O 1
ATOM 12332 N N . LEU B 1 699 ? -32.344 -24.625 -28.328 1 59.19 699 LEU B N 1
ATOM 12333 C CA . LEU B 1 699 ? -32.969 -23.516 -29.062 1 59.19 699 LEU B CA 1
ATOM 12334 C C . LEU B 1 699 ? -34.188 -23 -28.328 1 59.19 699 LEU B C 1
ATOM 12336 O O . LEU B 1 699 ? -34.938 -22.172 -28.875 1 59.19 699 LEU B O 1
ATOM 12340 N N . ILE B 1 700 ? -34.281 -23.469 -27.062 1 59.53 700 ILE B N 1
ATOM 12341 C CA . ILE B 1 700 ? -35.406 -22.938 -26.328 1 59.53 700 ILE B CA 1
ATOM 12342 C C . ILE B 1 700 ? -34.938 -21.781 -25.438 1 59.53 700 ILE B C 1
ATOM 12344 O O . ILE B 1 700 ? -33.969 -21.891 -24.703 1 59.53 700 ILE B O 1
ATOM 12348 N N . ASN B 1 701 ? -35.594 -20.625 -25.516 1 66.56 701 ASN B N 1
ATOM 12349 C CA . ASN B 1 701 ? -35.375 -19.438 -24.688 1 66.56 701 ASN B CA 1
ATOM 12350 C C . ASN B 1 701 ? -33.906 -18.969 -24.766 1 66.56 701 ASN B C 1
ATOM 12352 O O . ASN B 1 701 ? -33.219 -18.906 -23.734 1 66.56 701 ASN B O 1
ATOM 12356 N N . ILE B 1 702 ? -33.594 -18.656 -26.016 1 74.94 702 ILE B N 1
ATOM 12357 C CA . ILE B 1 702 ? -32.188 -18.266 -26.234 1 74.94 702 ILE B CA 1
ATOM 12358 C C . ILE B 1 702 ? -32.062 -16.734 -26.141 1 74.94 702 ILE B C 1
ATOM 12360 O O . ILE B 1 702 ? -32.969 -16.016 -26.578 1 74.94 702 ILE B O 1
ATOM 12364 N N . SER B 1 703 ? -31.094 -16.328 -25.391 1 80.5 703 SER B N 1
ATOM 12365 C CA . SER B 1 703 ? -30.734 -14.906 -25.312 1 80.5 703 SER B CA 1
ATOM 12366 C C . SER B 1 703 ? -29.375 -14.641 -25.953 1 80.5 703 SER B C 1
ATOM 12368 O O . SER B 1 703 ? -28.453 -15.461 -25.828 1 80.5 703 SER B O 1
ATOM 12370 N N . ARG B 1 704 ? -29.344 -13.586 -26.719 1 84.25 704 ARG B N 1
ATOM 12371 C CA . ARG B 1 704 ? -28.078 -13.141 -27.297 1 84.25 704 ARG B CA 1
ATOM 12372 C C . ARG B 1 704 ? -27.359 -12.188 -26.359 1 84.25 704 ARG B C 1
ATOM 12374 O O . ARG B 1 704 ? -27.969 -11.297 -25.766 1 84.25 704 ARG B O 1
ATOM 12381 N N . VAL B 1 705 ? -26.047 -12.461 -26.156 1 87.62 705 VAL B N 1
ATOM 12382 C CA . VAL B 1 705 ? -25.266 -11.625 -25.266 1 87.62 705 VAL B CA 1
ATOM 12383 C C . VAL B 1 705 ? -23.984 -11.172 -25.953 1 87.62 705 VAL B C 1
ATOM 12385 O O . VAL B 1 705 ? -23.438 -11.898 -26.797 1 87.62 705 VAL B O 1
ATOM 12388 N N . PRO B 1 706 ? -23.578 -9.984 -25.703 1 87.19 706 PRO B N 1
ATOM 12389 C CA . PRO B 1 706 ? -22.344 -9.5 -26.328 1 87.19 706 PRO B CA 1
ATOM 12390 C C . PRO B 1 706 ? -21.094 -10.188 -25.781 1 87.19 706 PRO B C 1
ATOM 12392 O O . PRO B 1 706 ? -20.062 -10.266 -26.469 1 87.19 706 PRO B O 1
ATOM 12395 N N . SER B 1 707 ? -21.094 -10.562 -24.547 1 90.88 707 SER B N 1
ATOM 12396 C CA . SER B 1 707 ? -19.953 -11.234 -23.906 1 90.88 707 SER B CA 1
ATOM 12397 C C . SER B 1 707 ? -20.422 -12.18 -22.812 1 90.88 707 SER B C 1
ATOM 12399 O O . SER B 1 707 ? -21.516 -12.008 -22.266 1 90.88 707 SER B O 1
ATOM 12401 N N . VAL B 1 708 ? -19.641 -13.148 -22.625 1 88.94 708 VAL B N 1
ATOM 12402 C CA . VAL B 1 708 ? -19.969 -14.117 -21.578 1 88.94 708 VAL B CA 1
ATOM 12403 C C . VAL B 1 708 ? -18.688 -14.555 -20.875 1 88.94 708 VAL B C 1
ATOM 12405 O O . VAL B 1 708 ? -17.641 -14.719 -21.516 1 88.94 708 VAL B O 1
ATOM 12408 N N . THR B 1 709 ? -18.781 -14.594 -19.609 1 88.5 709 THR B N 1
ATOM 12409 C CA . THR B 1 709 ? -17.688 -15.172 -18.828 1 88.5 709 THR B CA 1
ATOM 12410 C C . THR B 1 709 ? -18.047 -16.578 -18.375 1 88.5 709 THR B C 1
ATOM 12412 O O . THR B 1 709 ? -19.031 -16.781 -17.672 1 88.5 709 THR B O 1
ATOM 12415 N N . TYR B 1 710 ? -17.312 -17.453 -18.906 1 84.94 710 TYR B N 1
ATOM 12416 C CA . TYR B 1 710 ? -17.516 -18.859 -18.609 1 84.94 710 TYR B CA 1
ATOM 12417 C C . TYR B 1 710 ? -16.266 -19.469 -17.969 1 84.94 710 TYR B C 1
ATOM 12419 O O . TYR B 1 710 ? -15.18 -19.422 -18.547 1 84.94 710 TYR B O 1
ATOM 12427 N N . ARG B 1 711 ? -16.406 -19.984 -16.797 1 81.5 711 ARG B N 1
ATOM 12428 C CA . ARG B 1 711 ? -15.32 -20.609 -16.047 1 81.5 711 ARG B CA 1
ATOM 12429 C C . ARG B 1 711 ? -14.125 -19.672 -15.93 1 81.5 711 ARG B C 1
ATOM 12431 O O . ARG B 1 711 ? -12.992 -20.062 -16.203 1 81.5 711 ARG B O 1
ATOM 12438 N N . GLY B 1 712 ? -14.453 -18.453 -15.734 1 79.25 712 GLY B N 1
ATOM 12439 C CA . GLY B 1 712 ? -13.43 -17.453 -15.461 1 79.25 712 GLY B CA 1
ATOM 12440 C C . GLY B 1 712 ? -12.836 -16.859 -16.719 1 79.25 712 GLY B C 1
ATOM 12441 O O . GLY B 1 712 ? -11.938 -16.016 -16.656 1 79.25 712 GLY B O 1
ATOM 12442 N N . VAL B 1 713 ? -13.297 -17.312 -17.875 1 87.5 713 VAL B N 1
ATOM 12443 C CA . VAL B 1 713 ? -12.773 -16.812 -19.156 1 87.5 713 VAL B CA 1
ATOM 12444 C C . VAL B 1 713 ? -13.844 -15.977 -19.859 1 87.5 713 VAL B C 1
ATOM 12446 O O . VAL B 1 713 ? -14.992 -16.406 -19.984 1 87.5 713 VAL B O 1
ATOM 12449 N N . LYS B 1 714 ? -13.414 -14.906 -20.281 1 90.19 714 LYS B N 1
ATOM 12450 C CA . LYS B 1 714 ? -14.344 -14.008 -20.953 1 90.19 714 LYS B CA 1
ATOM 12451 C C . LYS B 1 714 ? -14.297 -14.211 -22.469 1 90.19 714 LYS B C 1
ATOM 12453 O O . LYS B 1 714 ? -13.227 -14.195 -23.062 1 90.19 714 LYS B O 1
ATOM 12458 N N . PHE B 1 715 ? -15.406 -14.453 -23.047 1 92.25 715 PHE B N 1
ATOM 12459 C CA . PHE B 1 715 ? -15.578 -14.555 -24.484 1 92.25 715 PHE B CA 1
ATOM 12460 C C . PHE B 1 715 ? -16.406 -13.383 -25.016 1 92.25 715 PHE B C 1
ATOM 12462 O O . PHE B 1 715 ? -17.359 -12.945 -24.375 1 92.25 715 PHE B O 1
ATOM 12469 N N . GLN B 1 716 ? -16.016 -12.891 -26.078 1 92.94 716 GLN B N 1
ATOM 12470 C CA . GLN B 1 716 ? -16.734 -11.797 -26.703 1 92.94 716 GLN B CA 1
ATOM 12471 C C . GLN B 1 716 ? -16.688 -11.906 -28.234 1 92.94 716 GLN B C 1
ATOM 12473 O O . GLN B 1 716 ? -15.961 -12.742 -28.766 1 92.94 716 GLN B O 1
ATOM 12478 N N . LYS B 1 717 ? -17.531 -11.102 -28.812 1 90.19 717 LYS B N 1
ATOM 12479 C CA . LYS B 1 717 ? -17.5 -11.055 -30.281 1 90.19 717 LYS B CA 1
ATOM 12480 C C . LYS B 1 717 ? -16.125 -10.664 -30.797 1 90.19 717 LYS B C 1
ATOM 12482 O O . LYS B 1 717 ? -15.484 -9.766 -30.25 1 90.19 717 LYS B O 1
ATOM 12487 N N . GLY B 1 718 ? -15.672 -11.438 -31.797 1 90 718 GLY B N 1
ATOM 12488 C CA . GLY B 1 718 ? -14.383 -11.133 -32.406 1 90 718 GLY B CA 1
ATOM 12489 C C . GLY B 1 718 ? -13.258 -12.008 -31.875 1 90 718 GLY B C 1
ATOM 12490 O O . GLY B 1 718 ? -12.195 -12.094 -32.5 1 90 718 GLY B O 1
ATOM 12491 N N . ASN B 1 719 ? -13.531 -12.742 -30.781 1 93.69 719 ASN B N 1
ATOM 12492 C CA . ASN B 1 719 ? -12.523 -13.648 -30.266 1 93.69 719 ASN B CA 1
ATOM 12493 C C . ASN B 1 719 ? -12.305 -14.844 -31.188 1 93.69 719 ASN B C 1
ATOM 12495 O O . ASN B 1 719 ? -13.242 -15.289 -31.859 1 93.69 719 ASN B O 1
ATOM 12499 N N . ILE B 1 720 ? -11.094 -15.258 -31.234 1 94.5 720 ILE B N 1
ATOM 12500 C CA . ILE B 1 720 ? -10.766 -16.453 -31.984 1 94.5 720 ILE B CA 1
ATOM 12501 C C . ILE B 1 720 ? -10.727 -17.672 -31.062 1 94.5 720 ILE B C 1
ATOM 12503 O O . ILE B 1 720 ? -10.141 -17.609 -29.984 1 94.5 720 ILE B O 1
ATOM 12507 N N . ILE B 1 721 ? -11.406 -18.719 -31.469 1 93.31 721 ILE B N 1
ATOM 12508 C CA . ILE B 1 721 ? -11.438 -19.938 -30.672 1 93.31 721 ILE B CA 1
ATOM 12509 C C . ILE B 1 721 ? -10.93 -21.125 -31.5 1 93.31 721 ILE B C 1
ATOM 12511 O O . ILE B 1 721 ? -10.977 -21.078 -32.75 1 93.31 721 ILE B O 1
ATOM 12515 N N . LEU B 1 722 ? -10.391 -22.094 -30.844 1 91.12 722 LEU B N 1
ATOM 12516 C CA . LEU B 1 722 ? -10.055 -23.359 -31.484 1 91.12 722 LEU B CA 1
ATOM 12517 C C . LEU B 1 722 ? -11.273 -24.266 -31.547 1 91.12 722 LEU B C 1
ATOM 12519 O O . LEU B 1 722 ? -11.828 -24.641 -30.516 1 91.12 722 LEU B O 1
ATOM 12523 N N . VAL B 1 723 ? -11.68 -24.609 -32.688 1 87.81 723 VAL B N 1
ATOM 12524 C CA . VAL B 1 723 ? -12.93 -25.344 -32.906 1 87.81 723 VAL B CA 1
ATOM 12525 C C . VAL B 1 723 ? -12.641 -26.828 -32.969 1 87.81 723 VAL B C 1
ATOM 12527 O O . VAL B 1 723 ? -13.406 -27.641 -32.438 1 87.81 723 VAL B O 1
ATOM 12530 N N . SER B 1 724 ? -11.664 -27.141 -33.719 1 85.06 724 SER B N 1
ATOM 12531 C CA . SER B 1 724 ? -11.305 -28.547 -33.844 1 85.06 724 SER B CA 1
ATOM 12532 C C . SER B 1 724 ? -9.859 -28.703 -34.312 1 85.06 724 SER B C 1
ATOM 12534 O O . SER B 1 724 ? -9.203 -27.719 -34.656 1 85.06 724 SER B O 1
ATOM 12536 N N . VAL B 1 725 ? -9.414 -29.953 -34.156 1 83.19 725 VAL B N 1
ATOM 12537 C CA . VAL B 1 725 ? -8.102 -30.328 -34.688 1 83.19 725 VAL B CA 1
ATOM 12538 C C . VAL B 1 725 ? -8.234 -31.469 -35.688 1 83.19 725 VAL B C 1
ATOM 12540 O O . VAL B 1 725 ? -8.82 -32.5 -35.375 1 83.19 725 VAL B O 1
ATOM 12543 N N . LYS B 1 726 ? -7.723 -31.203 -36.844 1 78.38 726 LYS B N 1
ATOM 12544 C CA . LYS B 1 726 ? -7.785 -32.219 -37.875 1 78.38 726 LYS B CA 1
ATOM 12545 C C . LYS B 1 726 ? -6.859 -33.406 -37.562 1 78.38 726 LYS B C 1
ATOM 12547 O O . LYS B 1 726 ? -6.043 -33.312 -36.656 1 78.38 726 LYS B O 1
ATOM 12552 N N . ASP B 1 727 ? -7.066 -34.438 -38.344 1 66.69 727 ASP B N 1
ATOM 12553 C CA . ASP B 1 727 ? -6.305 -35.656 -38.125 1 66.69 727 ASP B CA 1
ATOM 12554 C C . ASP B 1 727 ? -4.809 -35.406 -38.344 1 66.69 727 ASP B C 1
ATOM 12556 O O . ASP B 1 727 ? -3.982 -36.062 -37.688 1 66.69 727 ASP B O 1
ATOM 12560 N N . ASN B 1 728 ? -4.52 -34.406 -39.156 1 66.44 728 ASN B N 1
ATOM 12561 C CA . ASN B 1 728 ? -3.113 -34.094 -39.375 1 66.44 728 ASN B CA 1
ATOM 12562 C C . ASN B 1 728 ? -2.592 -33.094 -38.375 1 66.44 728 ASN B C 1
ATOM 12564 O O . ASN B 1 728 ? -1.605 -32.406 -38.625 1 66.44 728 ASN B O 1
ATOM 12568 N N . TYR B 1 729 ? -3.264 -32.969 -37.312 1 75.56 729 TYR B N 1
ATOM 12569 C CA . TYR B 1 729 ? -2.877 -32.094 -36.188 1 75.56 729 TYR B CA 1
ATOM 12570 C C . TYR B 1 729 ? -2.957 -30.625 -36.594 1 75.56 729 TYR B C 1
ATOM 12572 O O . TYR B 1 729 ? -2.27 -29.781 -36.031 1 75.56 729 TYR B O 1
ATOM 12580 N N . SER B 1 730 ? -3.717 -30.422 -37.688 1 81.81 730 SER B N 1
ATOM 12581 C CA . SER B 1 730 ? -3.922 -29.031 -38.094 1 81.81 730 SER B CA 1
ATOM 12582 C C . SER B 1 730 ? -5.121 -28.422 -37.375 1 81.81 730 SER B C 1
ATOM 12584 O O . SER B 1 730 ? -6.223 -28.969 -37.406 1 81.81 730 SER B O 1
ATOM 12586 N N . PRO B 1 731 ? -4.883 -27.312 -36.75 1 89 731 PRO B N 1
ATOM 12587 C CA . PRO B 1 731 ? -5.98 -26.703 -36.031 1 89 731 PRO B CA 1
ATOM 12588 C C . PRO B 1 731 ? -6.984 -25.984 -36.906 1 89 731 PRO B C 1
ATOM 12590 O O . PRO B 1 731 ? -6.605 -25.469 -37.969 1 89 731 PRO B O 1
ATOM 12593 N N . ILE B 1 732 ? -8.211 -26.047 -36.594 1 88.81 732 ILE B N 1
ATOM 12594 C CA . ILE B 1 732 ? -9.273 -25.281 -37.219 1 88.81 732 ILE B CA 1
ATOM 12595 C C . ILE B 1 732 ? -9.75 -24.188 -36.281 1 88.81 732 ILE B C 1
ATOM 12597 O O . ILE B 1 732 ? -10.18 -24.469 -35.156 1 88.81 732 ILE B O 1
ATOM 12601 N N . PHE B 1 733 ? -9.672 -22.969 -36.812 1 93.12 733 PHE B N 1
ATOM 12602 C CA . PHE B 1 733 ? -10.023 -21.828 -35.969 1 93.12 733 PHE B CA 1
ATOM 12603 C C . PHE B 1 733 ? -11.367 -21.25 -36.375 1 93.12 733 PHE B C 1
ATOM 12605 O O . PHE B 1 733 ? -11.852 -21.516 -37.469 1 93.12 733 PHE B O 1
ATOM 12612 N N . GLY B 1 734 ? -12.008 -20.594 -35.438 1 93.69 734 GLY B N 1
ATOM 12613 C CA . GLY B 1 734 ? -13.234 -19.859 -35.688 1 93.69 734 GLY B CA 1
ATOM 12614 C C . GLY B 1 734 ? -13.289 -18.516 -35 1 93.69 734 GLY B C 1
ATOM 12615 O O . GLY B 1 734 ? -12.812 -18.375 -33.875 1 93.69 734 GLY B O 1
ATOM 12616 N N . MET B 1 735 ? -13.805 -17.547 -35.688 1 94.69 735 MET B N 1
ATOM 12617 C CA . MET B 1 735 ? -14.016 -16.219 -35.094 1 94.69 735 MET B CA 1
ATOM 12618 C C . MET B 1 735 ? -15.453 -16.078 -34.594 1 94.69 735 MET B C 1
ATOM 12620 O O . MET B 1 735 ? -16.391 -16.188 -35.375 1 94.69 735 MET B O 1
ATOM 12624 N N . ILE B 1 736 ? -15.641 -15.742 -33.375 1 93.69 736 ILE B N 1
ATOM 12625 C CA . ILE B 1 736 ? -16.969 -15.633 -32.75 1 93.69 736 ILE B CA 1
ATOM 12626 C C . ILE B 1 736 ? -17.703 -14.43 -33.344 1 93.69 736 ILE B C 1
ATOM 12628 O O . ILE B 1 736 ? -17.188 -13.312 -33.344 1 93.69 736 ILE B O 1
ATOM 12632 N N . GLU B 1 737 ? -18.891 -14.68 -33.75 1 91.62 737 GLU B N 1
ATOM 12633 C CA . GLU B 1 737 ? -19.734 -13.609 -34.281 1 91.62 737 GLU B CA 1
ATOM 12634 C C . GLU B 1 737 ? -20.859 -13.266 -33.312 1 91.62 737 GLU B C 1
ATOM 12636 O O . GLU B 1 737 ? -21.25 -12.102 -33.156 1 91.62 737 GLU B O 1
ATOM 12641 N N . GLU B 1 738 ? -21.391 -14.32 -32.781 1 89.75 738 GLU B N 1
ATOM 12642 C CA . GLU B 1 738 ? -22.5 -14.141 -31.859 1 89.75 738 GLU B CA 1
ATOM 12643 C C . GLU B 1 738 ? -22.406 -15.148 -30.719 1 89.75 738 GLU B C 1
ATOM 12645 O O . GLU B 1 738 ? -21.875 -16.25 -30.891 1 89.75 738 GLU B O 1
ATOM 12650 N N . ILE B 1 739 ? -22.891 -14.766 -29.609 1 90.88 739 ILE B N 1
ATOM 12651 C CA . ILE B 1 739 ? -22.922 -15.609 -28.422 1 90.88 739 ILE B CA 1
ATOM 12652 C C . ILE B 1 739 ? -24.359 -15.758 -27.938 1 90.88 739 ILE B C 1
ATOM 12654 O O . ILE B 1 739 ? -25.078 -14.773 -27.766 1 90.88 739 ILE B O 1
ATOM 12658 N N . PHE B 1 740 ? -24.734 -16.938 -27.719 1 85.06 740 PHE B N 1
ATOM 12659 C CA . PHE B 1 740 ? -26.078 -17.219 -27.219 1 85.06 740 PHE B CA 1
ATOM 12660 C C . PHE B 1 740 ? -26.016 -17.953 -25.891 1 85.06 740 PHE B C 1
ATOM 12662 O O . PHE B 1 740 ? -25.062 -18.688 -25.609 1 85.06 740 PHE B O 1
ATOM 12669 N N . PHE B 1 741 ? -26.875 -17.578 -25.062 1 82.69 741 PHE B N 1
ATOM 12670 C CA . PHE B 1 741 ? -26.969 -18.219 -23.766 1 82.69 741 PHE B CA 1
ATOM 12671 C C . PHE B 1 741 ? -28.406 -18.656 -23.484 1 82.69 741 PHE B C 1
ATOM 12673 O O . PHE B 1 741 ? -29.359 -17.969 -23.844 1 82.69 741 PHE B O 1
ATOM 12680 N N . ASN B 1 742 ? -28.578 -19.922 -23.109 1 74.19 742 ASN B N 1
ATOM 12681 C CA . ASN B 1 742 ? -29.922 -20.406 -22.844 1 74.19 742 ASN B CA 1
ATOM 12682 C C . ASN B 1 742 ? -30.219 -20.422 -21.344 1 74.19 742 ASN B C 1
ATOM 12684 O O . ASN B 1 742 ? -29.328 -20.188 -20.531 1 74.19 742 ASN B O 1
ATOM 12688 N N . GLY B 1 743 ? -31.391 -20.594 -20.938 1 62.75 743 GLY B N 1
ATOM 12689 C CA . GLY B 1 743 ? -31.859 -20.609 -19.562 1 62.75 743 GLY B CA 1
ATOM 12690 C C . GLY B 1 743 ? -31.141 -21.656 -18.703 1 62.75 743 GLY B C 1
ATOM 12691 O O . GLY B 1 743 ? -31.062 -21.5 -17.484 1 62.75 743 GLY B O 1
ATOM 12692 N N . LYS B 1 744 ? -30.641 -22.719 -19.328 1 61.59 744 LYS B N 1
ATOM 12693 C CA . LYS B 1 744 ? -30.016 -23.797 -18.562 1 61.59 744 LYS B CA 1
ATOM 12694 C C . LYS B 1 744 ? -28.5 -23.562 -18.422 1 61.59 744 LYS B C 1
ATOM 12696 O O . LYS B 1 744 ? -27.75 -24.5 -18.156 1 61.59 744 LYS B O 1
ATOM 12701 N N . GLN B 1 745 ? -28.078 -22.469 -18.703 1 67.25 745 GLN B N 1
ATOM 12702 C CA . GLN B 1 745 ? -26.688 -22.031 -18.516 1 67.25 745 GLN B CA 1
ATOM 12703 C C . GLN B 1 745 ? -25.766 -22.656 -19.547 1 67.25 745 GLN B C 1
ATOM 12705 O O . GLN B 1 745 ? -24.594 -22.906 -19.281 1 67.25 745 GLN B O 1
ATOM 12710 N N . ASN B 1 746 ? -26.422 -23.031 -20.703 1 77.44 746 ASN B N 1
ATOM 12711 C CA . ASN B 1 746 ? -25.578 -23.484 -21.812 1 77.44 746 ASN B CA 1
ATOM 12712 C C . ASN B 1 746 ? -25.234 -22.328 -22.75 1 77.44 746 ASN B C 1
ATOM 12714 O O . ASN B 1 746 ? -26.062 -21.453 -23 1 77.44 746 ASN B O 1
ATOM 12718 N N . ILE B 1 747 ? -23.969 -22.297 -23.156 1 87.69 747 ILE B N 1
ATOM 12719 C CA . ILE B 1 747 ? -23.484 -21.219 -24.016 1 87.69 747 ILE B CA 1
ATOM 12720 C C . ILE B 1 747 ? -23.125 -21.766 -25.391 1 87.69 747 ILE B C 1
ATOM 12722 O O . ILE B 1 747 ? -22.531 -22.844 -25.5 1 87.69 747 ILE B O 1
ATOM 12726 N N . ALA B 1 748 ? -23.625 -21.125 -26.375 1 87.38 748 ALA B N 1
ATOM 12727 C CA . ALA B 1 748 ? -23.297 -21.484 -27.75 1 87.38 748 ALA B CA 1
ATOM 12728 C C . ALA B 1 748 ? -22.688 -20.297 -28.5 1 87.38 748 ALA B C 1
ATOM 12730 O O . ALA B 1 748 ? -23.094 -19.156 -28.281 1 87.38 748 ALA B O 1
ATOM 12731 N N . PHE B 1 749 ? -21.75 -20.625 -29.375 1 90.38 749 PHE B N 1
ATOM 12732 C CA . PHE B 1 749 ? -21.109 -19.609 -30.203 1 90.38 749 PHE B CA 1
ATOM 12733 C C . PHE B 1 749 ? -21.422 -19.828 -31.688 1 90.38 749 PHE B C 1
ATOM 12735 O O . PHE B 1 749 ? -21.234 -20.938 -32.188 1 90.38 749 PHE B O 1
ATOM 12742 N N . ILE B 1 750 ? -21.891 -18.781 -32.281 1 89.75 750 ILE B N 1
ATOM 12743 C CA . ILE B 1 750 ? -21.859 -18.75 -33.75 1 89.75 750 ILE B CA 1
ATOM 12744 C C . ILE B 1 750 ? -20.547 -18.125 -34.219 1 89.75 750 ILE B C 1
ATOM 12746 O O . ILE B 1 750 ? -20.188 -17.031 -33.812 1 89.75 750 ILE B O 1
ATOM 12750 N N . PHE B 1 751 ? -19.891 -18.969 -35.062 1 92.38 751 PHE B N 1
ATOM 12751 C CA . PHE B 1 751 ? -18.578 -18.469 -35.469 1 92.38 751 PHE B CA 1
ATOM 12752 C C . PHE B 1 751 ? -18.359 -18.625 -36.969 1 92.38 751 PHE B C 1
ATOM 12754 O O . PHE B 1 751 ? -19.016 -19.453 -37.594 1 92.38 751 PHE B O 1
ATOM 12761 N N . LYS B 1 752 ? -17.469 -17.797 -37.469 1 92.75 752 LYS B N 1
ATOM 12762 C CA . LYS B 1 752 ? -17 -17.906 -38.844 1 92.75 752 LYS B CA 1
ATOM 12763 C C . LYS B 1 752 ? -15.734 -18.75 -38.906 1 92.75 752 LYS B C 1
ATOM 12765 O O . LYS B 1 752 ? -14.766 -18.516 -38.188 1 92.75 752 LYS B O 1
ATOM 12770 N N . ASN B 1 753 ? -15.75 -19.641 -39.812 1 91.81 753 ASN B N 1
ATOM 12771 C CA . ASN B 1 753 ? -14.609 -20.547 -39.969 1 91.81 753 ASN B CA 1
ATOM 12772 C C . ASN B 1 753 ? -13.391 -19.828 -40.531 1 91.81 753 ASN B C 1
ATOM 12774 O O . ASN B 1 753 ? -13.539 -18.938 -41.375 1 91.81 753 ASN B O 1
ATOM 12778 N N . MET B 1 754 ? -12.258 -20.297 -40.062 1 93.31 754 MET B N 1
ATOM 12779 C CA . MET B 1 754 ? -10.992 -19.828 -40.625 1 93.31 754 MET B CA 1
ATOM 12780 C C . MET B 1 754 ? -10.164 -21 -41.125 1 93.31 754 MET B C 1
ATOM 12782 O O . MET B 1 754 ? -9.961 -22 -40.438 1 93.31 754 MET B O 1
ATOM 12786 N N . GLN B 1 755 ? -9.727 -20.859 -42.344 1 89.31 755 GLN B N 1
ATOM 12787 C CA . GLN B 1 755 ? -8.898 -21.906 -42.906 1 89.31 755 GLN B CA 1
ATOM 12788 C C . GLN B 1 755 ? -7.434 -21.734 -42.531 1 89.31 755 GLN B C 1
ATOM 12790 O O . GLN B 1 755 ? -6.871 -20.641 -42.656 1 89.31 755 GLN B O 1
ATOM 12795 N N . THR B 1 756 ? -6.918 -22.797 -41.969 1 91.5 756 THR B N 1
ATOM 12796 C CA . THR B 1 756 ? -5.488 -22.797 -41.656 1 91.5 756 THR B CA 1
ATOM 12797 C C . THR B 1 756 ? -4.672 -23.109 -42.906 1 91.5 756 THR B C 1
ATOM 12799 O O . THR B 1 756 ? -4.832 -24.172 -43.5 1 91.5 756 THR B O 1
ATOM 12802 N N . ILE B 1 757 ? -3.77 -22.281 -43.281 1 90.88 757 ILE B N 1
ATOM 12803 C CA . ILE B 1 757 ? -2.945 -22.469 -44.469 1 90.88 757 ILE B CA 1
ATOM 12804 C C . ILE B 1 757 ? -1.693 -23.266 -44.125 1 90.88 757 ILE B C 1
ATOM 12806 O O . ILE B 1 757 ? -1.46 -24.344 -44.656 1 90.88 757 ILE B O 1
ATOM 12810 N N . THR B 1 758 ? -0.885 -22.672 -43.25 1 89.5 758 THR B N 1
ATOM 12811 C CA . THR B 1 758 ? 0.347 -23.328 -42.812 1 89.5 758 THR B CA 1
ATOM 12812 C C . THR B 1 758 ? 0.804 -22.797 -41.469 1 89.5 758 THR B C 1
ATOM 12814 O O . THR B 1 758 ? 0.324 -21.766 -41 1 89.5 758 THR B O 1
ATOM 12817 N N . PHE B 1 759 ? 1.614 -23.656 -40.844 1 91.25 759 PHE B N 1
ATOM 12818 C CA . PHE B 1 759 ? 2.303 -23.188 -39.656 1 91.25 759 PHE B CA 1
ATOM 12819 C C . PHE B 1 759 ? 3.6 -22.469 -40.031 1 91.25 759 PHE B C 1
ATOM 12821 O O . PHE B 1 759 ? 4.469 -23.062 -40.688 1 91.25 759 PHE B O 1
ATOM 12828 N N . ASP B 1 760 ? 3.691 -21.234 -39.688 1 91.75 760 ASP B N 1
ATOM 12829 C CA . ASP B 1 760 ? 4.91 -20.469 -39.938 1 91.75 760 ASP B CA 1
ATOM 12830 C C . ASP B 1 760 ? 5.871 -20.594 -38.75 1 91.75 760 ASP B C 1
ATOM 12832 O O . ASP B 1 760 ? 5.73 -19.891 -37.75 1 91.75 760 ASP B O 1
ATOM 12836 N N . ARG B 1 761 ? 6.895 -21.266 -38.875 1 91.44 761 ARG B N 1
ATOM 12837 C CA . ARG B 1 761 ? 7.852 -21.516 -37.812 1 91.44 761 ARG B CA 1
ATOM 12838 C C . ARG B 1 761 ? 8.609 -20.25 -37.438 1 91.44 761 ARG B C 1
ATOM 12840 O O . ARG B 1 761 ? 8.992 -20.078 -36.281 1 91.44 761 ARG B O 1
ATOM 12847 N N . HIS B 1 762 ? 8.797 -19.453 -38.406 1 94.81 762 HIS B N 1
ATOM 12848 C CA . HIS B 1 762 ? 9.531 -18.219 -38.156 1 94.81 762 HIS B CA 1
ATOM 12849 C C . HIS B 1 762 ? 8.742 -17.297 -37.219 1 94.81 762 HIS B C 1
ATOM 12851 O O . HIS B 1 762 ? 9.32 -16.656 -36.344 1 94.81 762 HIS B O 1
ATOM 12857 N N . LEU B 1 763 ? 7.473 -17.297 -37.375 1 95.06 763 LEU B N 1
ATOM 12858 C CA . LEU B 1 763 ? 6.629 -16.438 -36.531 1 95.06 763 LEU B CA 1
ATOM 12859 C C . LEU B 1 763 ? 6.012 -17.219 -35.406 1 95.06 763 LEU B C 1
ATOM 12861 O O . LEU B 1 763 ? 5.402 -16.641 -34.5 1 95.06 763 LEU B O 1
ATOM 12865 N N . MET B 1 764 ? 6.176 -18.516 -35.375 1 93.94 764 MET B N 1
ATOM 12866 C CA . MET B 1 764 ? 5.613 -19.422 -34.375 1 93.94 764 MET B CA 1
ATOM 12867 C C . MET B 1 764 ? 4.098 -19.266 -34.312 1 93.94 764 MET B C 1
ATOM 12869 O O . MET B 1 764 ? 3.545 -19.172 -33.188 1 93.94 764 MET B O 1
ATOM 12873 N N . SER B 1 765 ? 3.488 -19.125 -35.438 1 94.19 765 SER B N 1
ATOM 12874 C CA . SER B 1 765 ? 2.049 -18.906 -35.5 1 94.19 765 SER B CA 1
ATOM 12875 C C . SER B 1 765 ? 1.469 -19.562 -36.781 1 94.19 765 SER B C 1
ATOM 12877 O O . SER B 1 765 ? 2.213 -20 -37.656 1 94.19 765 SER B O 1
ATOM 12879 N N . TYR B 1 766 ? 0.195 -19.625 -36.844 1 93.25 766 TYR B N 1
ATOM 12880 C CA . TYR B 1 766 ? -0.497 -20.234 -37.969 1 93.25 766 TYR B CA 1
ATOM 12881 C C . TYR B 1 766 ? -1.055 -19.156 -38.906 1 93.25 766 TYR B C 1
ATOM 12883 O O . TYR B 1 766 ? -1.803 -18.281 -38.469 1 93.25 766 TYR B O 1
ATOM 12891 N N . LYS B 1 767 ? -0.679 -19.266 -40.094 1 94.12 767 LYS B N 1
ATOM 12892 C CA . LYS B 1 767 ? -1.282 -18.406 -41.094 1 94.12 767 LYS B CA 1
ATOM 12893 C C . LYS B 1 767 ? -2.703 -18.859 -41.438 1 94.12 767 LYS B C 1
ATOM 12895 O O . LYS B 1 767 ? -2.939 -20.031 -41.688 1 94.12 767 LYS B O 1
ATOM 12900 N N . VAL B 1 768 ? -3.641 -17.906 -41.344 1 94.69 768 VAL B N 1
ATOM 12901 C CA . VAL B 1 768 ? -5.039 -18.281 -41.531 1 94.69 768 VAL B CA 1
ATOM 12902 C C . VAL B 1 768 ? -5.707 -17.359 -42.531 1 94.69 768 VAL B C 1
ATOM 12904 O O . VAL B 1 768 ? -5.203 -16.266 -42.812 1 94.69 768 VAL B O 1
ATOM 12907 N N . MET B 1 769 ? -6.754 -17.875 -43.125 1 92.69 769 MET B N 1
ATOM 12908 C CA . MET B 1 769 ? -7.605 -17.109 -44.031 1 92.69 769 MET B CA 1
ATOM 12909 C C . MET B 1 769 ? -9.07 -17.219 -43.625 1 92.69 769 MET B C 1
ATOM 12911 O O . MET B 1 769 ? -9.609 -18.328 -43.531 1 92.69 769 MET B O 1
ATOM 12915 N N . PRO B 1 770 ? -9.695 -16.109 -43.312 1 90.06 770 PRO B N 1
ATOM 12916 C CA . PRO B 1 770 ? -11.109 -16.172 -42.938 1 90.06 770 PRO B CA 1
ATOM 12917 C C . PRO B 1 770 ? -12 -16.672 -44.062 1 90.06 770 PRO B C 1
ATOM 12919 O O . PRO B 1 770 ? -11.766 -16.328 -45.219 1 90.06 770 PRO B O 1
ATOM 12922 N N . LEU B 1 771 ? -12.961 -17.5 -43.688 1 90.19 771 LEU B N 1
ATOM 12923 C CA . LEU B 1 771 ? -13.945 -18.016 -44.656 1 90.19 771 LEU B CA 1
ATOM 12924 C C . LEU B 1 771 ? -15.32 -17.391 -44.406 1 90.19 771 LEU B C 1
ATOM 12926 O O . LEU B 1 771 ? -15.516 -16.703 -43.375 1 90.19 771 LEU B O 1
ATOM 12930 N N . SER B 1 772 ? -16.266 -17.625 -45.312 1 83.94 772 SER B N 1
ATOM 12931 C CA . SER B 1 772 ? -17.609 -17.047 -45.188 1 83.94 772 SER B CA 1
ATOM 12932 C C . SER B 1 772 ? -18.562 -18 -44.5 1 83.94 772 SER B C 1
ATOM 12934 O O . SER B 1 772 ? -19.625 -17.609 -44.031 1 83.94 772 SER B O 1
ATOM 12936 N N . ASP B 1 773 ? -18.125 -19.203 -44.281 1 86.12 773 ASP B N 1
ATOM 12937 C CA . ASP B 1 773 ? -19.016 -20.203 -43.719 1 86.12 773 ASP B CA 1
ATOM 12938 C C . ASP B 1 773 ? -19.172 -20 -42.219 1 86.12 773 ASP B C 1
ATOM 12940 O O . ASP B 1 773 ? -18.203 -19.656 -41.531 1 86.12 773 ASP B O 1
ATOM 12944 N N . ILE B 1 774 ? -20.469 -20.172 -41.781 1 87.81 774 ILE B N 1
ATOM 12945 C CA . ILE B 1 774 ? -20.797 -19.969 -40.375 1 87.81 774 ILE B CA 1
ATOM 12946 C C . ILE B 1 774 ? -21.219 -21.297 -39.719 1 87.81 774 ILE B C 1
ATOM 12948 O O . ILE B 1 774 ? -21.906 -22.094 -40.375 1 87.81 774 ILE B O 1
ATOM 12952 N N . ASN B 1 775 ? -20.688 -21.547 -38.531 1 87.88 775 ASN B N 1
ATOM 12953 C CA . ASN B 1 775 ? -21.016 -22.75 -37.781 1 87.88 775 ASN B CA 1
ATOM 12954 C C . ASN B 1 775 ? -21.328 -22.422 -36.344 1 87.88 775 ASN B C 1
ATOM 12956 O O . ASN B 1 775 ? -21.188 -21.281 -35.906 1 87.88 775 ASN B O 1
ATOM 12960 N N . LEU B 1 776 ? -21.859 -23.438 -35.656 1 85.69 776 LEU B N 1
ATOM 12961 C CA . LEU B 1 776 ? -22.234 -23.297 -34.25 1 85.69 776 LEU B CA 1
ATOM 12962 C C . LEU B 1 776 ? -21.484 -24.297 -33.375 1 85.69 776 LEU B C 1
ATOM 12964 O O . LEU B 1 776 ? -21.297 -25.453 -33.781 1 85.69 776 LEU B O 1
ATOM 12968 N N . ILE B 1 777 ? -21.016 -23.906 -32.25 1 86.88 777 ILE B N 1
ATOM 12969 C CA . ILE B 1 777 ? -20.344 -24.797 -31.297 1 86.88 777 ILE B CA 1
ATOM 12970 C C . ILE B 1 777 ? -20.734 -24.438 -29.875 1 86.88 777 ILE B C 1
ATOM 12972 O O . ILE B 1 777 ? -20.953 -23.25 -29.562 1 86.88 777 ILE B O 1
ATOM 12976 N N . THR B 1 778 ? -20.922 -25.391 -29.078 1 84.38 778 THR B N 1
ATOM 12977 C CA . THR B 1 778 ? -21.203 -25.156 -27.656 1 84.38 778 THR B CA 1
ATOM 12978 C C . THR B 1 778 ? -19.922 -25.172 -26.844 1 84.38 778 THR B C 1
ATOM 12980 O O . THR B 1 778 ? -18.906 -25.75 -27.266 1 84.38 778 THR B O 1
ATOM 12983 N N . THR B 1 779 ? -19.953 -24.562 -25.703 1 83.06 779 THR B N 1
ATOM 12984 C CA . THR B 1 779 ? -18.766 -24.422 -24.875 1 83.06 779 THR B CA 1
ATOM 12985 C C . THR B 1 779 ? -18.266 -25.781 -24.422 1 83.06 779 THR B C 1
ATOM 12987 O O . THR B 1 779 ? -17.062 -25.969 -24.219 1 83.06 779 THR B O 1
ATOM 12990 N N . ASN B 1 780 ? -19.094 -26.703 -24.219 1 76.31 780 ASN B N 1
ATOM 12991 C CA . ASN B 1 780 ? -18.703 -28.031 -23.75 1 76.31 780 ASN B CA 1
ATOM 12992 C C . ASN B 1 780 ? -17.922 -28.781 -24.828 1 76.31 780 ASN B C 1
ATOM 12994 O O . ASN B 1 780 ? -17.188 -29.734 -24.516 1 76.31 780 ASN B O 1
ATOM 12998 N N . CYS B 1 781 ? -18 -28.25 -26.016 1 79.12 781 CYS B N 1
ATOM 12999 C CA . CYS B 1 781 ? -17.359 -28.953 -27.125 1 79.12 781 CYS B CA 1
ATOM 13000 C C . CYS B 1 781 ? -16.062 -28.281 -27.531 1 79.12 781 CYS B C 1
ATOM 13002 O O . CYS B 1 781 ? -15.375 -28.734 -28.453 1 79.12 781 CYS B O 1
ATOM 13004 N N . LEU B 1 782 ? -15.727 -27.281 -26.875 1 84.44 782 LEU B N 1
ATOM 13005 C CA . LEU B 1 782 ? -14.492 -26.578 -27.219 1 84.44 782 LEU B CA 1
ATOM 13006 C C . LEU B 1 782 ? -13.273 -27.375 -26.781 1 84.44 782 LEU B C 1
ATOM 13008 O O . LEU B 1 782 ? -13.164 -27.766 -25.609 1 84.44 782 LEU B O 1
ATOM 13012 N N . PRO B 1 783 ? -12.406 -27.625 -27.719 1 77.31 783 PRO B N 1
ATOM 13013 C CA . PRO B 1 783 ? -11.18 -28.328 -27.328 1 77.31 783 PRO B CA 1
ATOM 13014 C C . PRO B 1 783 ? -10.289 -27.5 -26.406 1 77.31 783 PRO B C 1
ATOM 13016 O O . PRO B 1 783 ? -9.492 -28.062 -25.656 1 77.31 783 PRO B O 1
ATOM 13019 N N . TYR B 1 784 ? -10.438 -26.25 -26.609 1 78.75 784 TYR B N 1
ATOM 13020 C CA . TYR B 1 784 ? -9.594 -25.328 -25.859 1 78.75 784 TYR B CA 1
ATOM 13021 C C . TYR B 1 784 ? -10.438 -24.219 -25.219 1 78.75 784 TYR B C 1
ATOM 13023 O O . TYR B 1 784 ? -11.258 -23.594 -25.891 1 78.75 784 TYR B O 1
ATOM 13031 N N . ARG B 1 785 ? -10.086 -23.922 -24.016 1 79.44 785 ARG B N 1
ATOM 13032 C CA . ARG B 1 785 ? -10.992 -23.109 -23.203 1 79.44 785 ARG B CA 1
ATOM 13033 C C . ARG B 1 785 ? -10.656 -21.641 -23.328 1 79.44 785 ARG B C 1
ATOM 13035 O O . ARG B 1 785 ? -11.414 -20.781 -22.844 1 79.44 785 ARG B O 1
ATOM 13042 N N . TYR B 1 786 ? -9.617 -21.25 -24.016 1 87.75 786 TYR B N 1
ATOM 13043 C CA . TYR B 1 786 ? -9.227 -19.844 -24 1 87.75 786 TYR B CA 1
ATOM 13044 C C . TYR B 1 786 ? -9.297 -19.25 -25.406 1 87.75 786 TYR B C 1
ATOM 13046 O O . TYR B 1 786 ? -9 -19.938 -26.391 1 87.75 786 TYR B O 1
ATOM 13054 N N . PRO B 1 787 ? -9.695 -17.984 -25.469 1 92.81 787 PRO B N 1
ATOM 13055 C CA . PRO B 1 787 ? -9.555 -17.312 -26.766 1 92.81 787 PRO B CA 1
ATOM 13056 C C . PRO B 1 787 ? -8.102 -17.109 -27.172 1 92.81 787 PRO B C 1
ATOM 13058 O O . PRO B 1 787 ? -7.211 -17.094 -26.312 1 92.81 787 PRO B O 1
ATOM 13061 N N . LEU B 1 788 ? -7.941 -17 -28.438 1 94.06 788 LEU B N 1
ATOM 13062 C CA . LEU B 1 788 ? -6.59 -16.938 -28.984 1 94.06 788 LEU B CA 1
ATOM 13063 C C . LEU B 1 788 ? -6.316 -15.555 -29.578 1 94.06 788 LEU B C 1
ATOM 13065 O O . LEU B 1 788 ? -7.25 -14.812 -29.891 1 94.06 788 LEU B O 1
ATOM 13069 N N . LEU B 1 789 ? -5.055 -15.234 -29.719 1 92.75 789 LEU B N 1
ATOM 13070 C CA . LEU B 1 789 ? -4.664 -13.938 -30.25 1 92.75 789 LEU B CA 1
ATOM 13071 C C . LEU B 1 789 ? -4.691 -13.961 -31.781 1 92.75 789 LEU B C 1
ATOM 13073 O O . LEU B 1 789 ? -4.164 -14.883 -32.406 1 92.75 789 LEU B O 1
ATOM 13077 N N . TYR B 1 790 ? -5.324 -12.992 -32.344 1 91.56 790 TYR B N 1
ATOM 13078 C CA . TYR B 1 790 ? -5.434 -12.773 -33.781 1 91.56 790 TYR B CA 1
ATOM 13079 C C . TYR B 1 790 ? -4.609 -11.57 -34.219 1 91.56 790 TYR B C 1
ATOM 13081 O O . TYR B 1 790 ? -4.82 -10.461 -33.719 1 91.56 790 TYR B O 1
ATOM 13089 N N . THR B 1 791 ? -3.623 -11.805 -35.094 1 92.12 791 THR B N 1
ATOM 13090 C CA . THR B 1 791 ? -2.74 -10.734 -35.531 1 92.12 791 THR B CA 1
ATOM 13091 C C . THR B 1 791 ? -2.883 -10.5 -37.031 1 92.12 791 THR B C 1
ATOM 13093 O O . THR B 1 791 ? -2.785 -11.438 -37.812 1 92.12 791 THR B O 1
ATOM 13096 N N . ILE B 1 792 ? -3.035 -9.219 -37.375 1 88.5 792 ILE B N 1
ATOM 13097 C CA . ILE B 1 792 ? -3.119 -8.828 -38.781 1 88.5 792 ILE B CA 1
ATOM 13098 C C . ILE B 1 792 ? -1.845 -8.094 -39.188 1 88.5 792 ILE B C 1
ATOM 13100 O O . ILE B 1 792 ? -1.595 -6.973 -38.719 1 88.5 792 ILE B O 1
ATOM 13104 N N . MET B 1 793 ? -1.054 -8.656 -39.938 1 86.5 793 MET B N 1
ATOM 13105 C CA . MET B 1 793 ? 0.179 -8.031 -40.406 1 86.5 793 MET B CA 1
ATOM 13106 C C . MET B 1 793 ? -0.079 -7.176 -41.656 1 86.5 793 MET B C 1
ATOM 13108 O O . MET B 1 793 ? 0.365 -6.031 -41.719 1 86.5 793 MET B O 1
ATOM 13112 N N . ASN B 1 794 ? -0.628 -7.77 -42.625 1 80.44 794 ASN B N 1
ATOM 13113 C CA . ASN B 1 794 ? -1.122 -7.102 -43.812 1 80.44 794 ASN B CA 1
ATOM 13114 C C . ASN B 1 794 ? -2.475 -7.656 -44.25 1 80.44 794 ASN B C 1
ATOM 13116 O O . ASN B 1 794 ? -3.023 -8.547 -43.594 1 80.44 794 ASN B O 1
ATOM 13120 N N . GLU B 1 795 ? -2.988 -7.035 -45.188 1 77.56 795 GLU B N 1
ATOM 13121 C CA . GLU B 1 795 ? -4.316 -7.441 -45.625 1 77.56 795 GLU B CA 1
ATOM 13122 C C . GLU B 1 795 ? -4.336 -8.914 -46.031 1 77.56 795 GLU B C 1
ATOM 13124 O O . GLU B 1 795 ? -5.34 -9.602 -45.844 1 77.56 795 GLU B O 1
ATOM 13129 N N . SER B 1 796 ? -3.236 -9.344 -46.406 1 81.19 796 SER B N 1
ATOM 13130 C CA . SER B 1 796 ? -3.209 -10.703 -46.938 1 81.19 796 SER B CA 1
ATOM 13131 C C . SER B 1 796 ? -2.615 -11.672 -45.906 1 81.19 796 SER B C 1
ATOM 13133 O O . SER B 1 796 ? -2.771 -12.891 -46.031 1 81.19 796 SER B O 1
ATOM 13135 N N . GLU B 1 797 ? -2.051 -11.188 -44.906 1 90.38 797 GLU B N 1
ATOM 13136 C CA . GLU B 1 797 ? -1.362 -12.055 -43.969 1 90.38 797 GLU B CA 1
ATOM 13137 C C . GLU B 1 797 ? -1.949 -11.914 -42.562 1 90.38 797 GLU B C 1
ATOM 13139 O O . GLU B 1 797 ? -1.7 -10.922 -41.875 1 90.38 797 GLU B O 1
ATOM 13144 N N . LYS B 1 798 ? -2.678 -12.969 -42.25 1 94.06 798 LYS B N 1
ATOM 13145 C CA . LYS B 1 798 ? -3.289 -13.047 -40.906 1 94.06 798 LYS B CA 1
ATOM 13146 C C . LYS B 1 798 ? -2.807 -14.289 -40.156 1 94.06 798 LYS B C 1
ATOM 13148 O O . LYS B 1 798 ? -2.6 -15.344 -40.75 1 94.06 798 LYS B O 1
ATOM 13153 N N . TYR B 1 799 ? -2.6 -14.094 -38.875 1 95 799 TYR B N 1
ATOM 13154 C CA . TYR B 1 799 ? -2.002 -15.172 -38.094 1 95 799 TYR B CA 1
ATOM 13155 C C . TYR B 1 799 ? -2.756 -15.391 -36.812 1 95 799 TYR B C 1
ATOM 13157 O O . TYR B 1 799 ? -3.324 -14.453 -36.25 1 95 799 TYR B O 1
ATOM 13165 N N . VAL B 1 800 ? -2.84 -16.625 -36.344 1 94.44 800 VAL B N 1
ATOM 13166 C CA . VAL B 1 800 ? -3.344 -17 -35.031 1 94.44 800 VAL B CA 1
ATOM 13167 C C . VAL B 1 800 ? -2.258 -17.75 -34.25 1 94.44 800 VAL B C 1
ATOM 13169 O O . VAL B 1 800 ? -1.627 -18.672 -34.781 1 94.44 800 VAL B O 1
ATOM 13172 N N . THR B 1 801 ? -2.037 -17.297 -33.094 1 92 801 THR B N 1
ATOM 13173 C CA . THR B 1 801 ? -1.021 -17.938 -32.25 1 92 801 THR B CA 1
ATOM 13174 C C . THR B 1 801 ? -1.667 -18.812 -31.203 1 92 801 THR B C 1
ATOM 13176 O O . THR B 1 801 ? -2.521 -18.359 -30.438 1 92 801 THR B O 1
ATOM 13179 N N . LEU B 1 802 ? -1.202 -20.031 -31.141 1 87.31 802 LEU B N 1
ATOM 13180 C CA . LEU B 1 802 ? -1.68 -20.953 -30.125 1 87.31 802 LEU B CA 1
ATOM 13181 C C . LEU B 1 802 ? -0.872 -20.828 -28.828 1 87.31 802 LEU B C 1
ATOM 13183 O O . LEU B 1 802 ? 0.35 -20.656 -28.875 1 87.31 802 LEU B O 1
ATOM 13187 N N . ARG B 1 803 ? -1.542 -20.906 -27.719 1 82.44 803 ARG B N 1
ATOM 13188 C CA . ARG B 1 803 ? -0.859 -20.781 -26.438 1 82.44 803 ARG B CA 1
ATOM 13189 C C . ARG B 1 803 ? -0.15 -22.094 -26.078 1 82.44 803 ARG B C 1
ATOM 13191 O O . ARG B 1 803 ? 0.943 -22.062 -25.5 1 82.44 803 ARG B O 1
ATOM 13198 N N . TYR B 1 804 ? -0.888 -23.203 -26.422 1 77.44 804 TYR B N 1
ATOM 13199 C CA . TYR B 1 804 ? -0.385 -24.5 -25.984 1 77.44 804 TYR B CA 1
ATOM 13200 C C . TYR B 1 804 ? -0.289 -25.484 -27.156 1 77.44 804 TYR B C 1
ATOM 13202 O O . TYR B 1 804 ? -1.309 -25.938 -27.672 1 77.44 804 TYR B O 1
ATOM 13210 N N . SER B 1 805 ? 0.855 -25.781 -27.562 1 68 805 SER B N 1
ATOM 13211 C CA . SER B 1 805 ? 1.05 -26.609 -28.75 1 68 805 SER B CA 1
ATOM 13212 C C . SER B 1 805 ? 0.699 -28.062 -28.469 1 68 805 SER B C 1
ATOM 13214 O O . SER B 1 805 ? 0.342 -28.812 -29.391 1 68 805 SER B O 1
ATOM 13216 N N . ALA B 1 806 ? 0.792 -28.422 -27.25 1 62.06 806 ALA B N 1
ATOM 13217 C CA . ALA B 1 806 ? 0.588 -29.828 -26.906 1 62.06 806 ALA B CA 1
ATOM 13218 C C . ALA B 1 806 ? -0.854 -30.25 -27.172 1 62.06 806 ALA B C 1
ATOM 13220 O O . ALA B 1 806 ? -1.145 -31.453 -27.312 1 62.06 806 ALA B O 1
ATOM 13221 N N . ILE B 1 807 ? -1.696 -29.344 -27.266 1 57.88 807 ILE B N 1
ATOM 13222 C CA . ILE B 1 807 ? -3.119 -29.594 -27.438 1 57.88 807 ILE B CA 1
ATOM 13223 C C . ILE B 1 807 ? -3.352 -30.266 -28.797 1 57.88 807 ILE B C 1
ATOM 13225 O O . ILE B 1 807 ? -4.324 -31 -28.984 1 57.88 807 ILE B O 1
ATOM 13229 N N . LEU B 1 808 ? -2.473 -30.094 -29.688 1 61.56 808 LEU B N 1
ATOM 13230 C CA . LEU B 1 808 ? -2.678 -30.578 -31.047 1 61.56 808 LEU B CA 1
ATOM 13231 C C . LEU B 1 808 ? -2.461 -32.094 -31.125 1 61.56 808 LEU B C 1
ATOM 13233 O O . LEU B 1 808 ? -2.988 -32.75 -32.031 1 61.56 808 LEU B O 1
ATOM 13237 N N . THR B 1 809 ? -1.732 -32.531 -30.188 1 50.97 809 THR B N 1
ATOM 13238 C CA . THR B 1 809 ? -1.468 -33.969 -30.219 1 50.97 809 THR B CA 1
ATOM 13239 C C . THR B 1 809 ? -2.568 -34.75 -29.5 1 50.97 809 THR B C 1
ATOM 13241 O O . THR B 1 809 ? -2.697 -35.969 -29.656 1 50.97 809 THR B O 1
ATOM 13244 N N . ASN B 1 810 ? -3.273 -34.062 -28.609 1 50.69 810 ASN B N 1
ATOM 13245 C CA . ASN B 1 810 ? -4.246 -34.781 -27.797 1 50.69 810 ASN B CA 1
ATOM 13246 C C . ASN B 1 810 ? -5.562 -35 -28.531 1 50.69 810 ASN B C 1
ATOM 13248 O O . ASN B 1 810 ? -6.199 -34.031 -28.969 1 50.69 810 ASN B O 1
ATOM 13252 N N . LYS B 1 811 ? -5.668 -36.094 -29.156 1 45.53 811 LYS B N 1
ATOM 13253 C CA . LYS B 1 811 ? -6.809 -36.562 -29.922 1 45.53 811 LYS B CA 1
ATOM 13254 C C . LYS B 1 811 ? -8.109 -36.438 -29.141 1 45.53 811 LYS B C 1
ATOM 13256 O O . LYS B 1 811 ? -9.188 -36.719 -29.656 1 45.53 811 LYS B O 1
ATOM 13261 N N . THR B 1 812 ? -8.031 -36.375 -27.781 1 37.03 812 THR B N 1
ATOM 13262 C CA . THR B 1 812 ? -9.312 -36.531 -27.094 1 37.03 812 THR B CA 1
ATOM 13263 C C . THR B 1 812 ? -10.141 -35.25 -27.219 1 37.03 812 THR B C 1
ATOM 13265 O O . THR B 1 812 ? -10.078 -34.375 -26.359 1 37.03 812 THR B O 1
ATOM 13268 N N . ILE B 1 813 ? -10 -34.562 -28.25 1 35.66 813 ILE B N 1
ATOM 13269 C CA . ILE B 1 813 ? -11.062 -33.562 -28.328 1 35.66 813 ILE B CA 1
ATOM 13270 C C . ILE B 1 813 ? -12.398 -34.219 -27.969 1 35.66 813 ILE B C 1
ATOM 13272 O O . ILE B 1 813 ? -12.828 -35.188 -28.625 1 35.66 813 ILE B O 1
ATOM 13276 N N . TYR B 1 814 ? -12.867 -34.062 -26.812 1 30.5 814 TYR B N 1
ATOM 13277 C CA . TYR B 1 814 ? -14.156 -34.562 -26.375 1 30.5 814 TYR B CA 1
ATOM 13278 C C . TYR B 1 814 ? -15.188 -34.5 -27.484 1 30.5 814 TYR B C 1
ATOM 13280 O O . TYR B 1 814 ? -15.305 -33.469 -28.188 1 30.5 814 TYR B O 1
ATOM 13288 N N . ARG B 1 815 ? -15.359 -35.625 -28.203 1 30 815 ARG B N 1
ATOM 13289 C CA . ARG B 1 815 ? -16.547 -35.875 -29.031 1 30 815 ARG B CA 1
ATOM 13290 C C . ARG B 1 815 ? -17.781 -35.25 -28.406 1 30 815 ARG B C 1
ATOM 13292 O O . ARG B 1 815 ? -18.219 -35.656 -27.328 1 30 815 ARG B O 1
ATOM 13299 N N . CYS B 1 816 ? -17.984 -33.969 -28.406 1 25.47 816 CYS B N 1
ATOM 13300 C CA . CYS B 1 816 ? -19.375 -33.531 -28.375 1 25.47 816 CYS B CA 1
ATOM 13301 C C . CYS B 1 816 ? -20.125 -34.031 -29.609 1 25.47 816 CYS B C 1
ATOM 13303 O O . CYS B 1 816 ? -19.609 -33.938 -30.719 1 25.47 816 CYS B O 1
#

Foldseek 3Di:
DCCCVPVVQPLQGWCADPPPPPRDTDSHVVVVVVCVVVVVVPVVPPPPPPDDDDPDDDDPPPCVDCCVPVDCPPPPPVVPPPCPPPVVVVLVVVLVVLLVVLVVVVLLVLLVQLLQLLRAPVVSLVVVVVVLVVVLVVLVVVLVVLVVDDDPDPSVSVSVSSSSVCVNCSCVQPNDVVSVLVVLVVVLLFDAWDWDFLDWDWDQDPVRDTDIDTATWTFDQVLSLVQLQCLFPCQVVQLVVLVVVQVVDQFKFQFQCNFPQVVVLPDPDPAAEFEKEKEKDKDWQDDCPDPCHLVLIKMWIKMATRSRDLLQRLPLLRIGTGIMHRPVVCVVRNQQSRCVVVLVSQQCQAPVNHWHDDPPDIGGYGYHYRAYDYALQGVCRQQQFANDLPAQQSDPFFRHGPVDLFQALADDPVGGDDPVVVVVLQVVCDCNRGRGNHHHNNCSHPSDDSNSHQDDACQVLQQVHPLLLLVLLLLLCCDPVVNLDDLVVLQVLLVPFDLDQLVVLRWDRDDPVCSNVSGDDGHSSVSLSCLQFVLVSCLVSDDPPDLSLVLSLLSSLLQQALQDSMDGLVVLVVSLVSLSVNLVSCLVSDPHSTHRVSSSSVNCVSVSCSRRNRNNSVHCVSVVVSVVSLSSSSNSDPDSPPSSSSSSSSSSSSSSSVSVVSCNDDWDKDFADKDWDPLVVLVVCCVQQVEPDDDPVQSPRKIWTQWMQTSNAIDGAQFKAFQDADPVLRTKIWGFHTWIAHPVGKIKTKTWTKAFDDQDSSSQWTWIHTDPHIHMDTCVQGLDNYTWDWGDPDPRTITTGDSHSNSSVPPPSPPD/DCCCVPVVQPLQGWCADPPPPPRDTDSHVVVVVVCVVVVVVPVVPPPPPPDDDDDDDDDDDPCPPCCVPVPPPDPPPVPCPDCPPPPVVVLVVVLVVLLVVLVVVVLLVLLVQLLQLLRAPVVSLVVVVVVLVVVLVVLVVVLVVLVVDDDPDPSVSVSVSSSSVCVNCSCVQPNDVVSVLVVLVVVLLFDAWDWDFLDWDWDQDPVRDTDIDTATWTFDQVLSLVQLQCLFPCQVVQLVVLVVVQVVDQFKFQFQCNFPQVVVLPDPDPAAEFEKEKEKDKDWLDDCPDPCHLVLIKMWMKMATRSRDLLQRLPLLRIGTGIMHRPVVCVVRNQQSRCVVVLVSQQCQAPVNYWHDDPPDIGGYGYHYRAYDYALQGVCRQQQFANDLPAQQSDPFFRHGPVDLFQALADDPVGGDDPVVVVVLQVVCDCNRGRGNHHHNNCSHPSDDSNSHQDDACQVLQQVHPLLLLVLLLLLCCDPPVNLDDLVVLQVLLVPFDLDQLVVLRWDRDDPVCSNVSGDDGHSSVSLSCLQFVLVSCLVSDDLPDLSLVLSLLSSLLQQALQDSMDGLVSLVVSLVSLSVNLVSCLVRDPHSTGRVSSSSVNCVSVSCNRRNRNNSVHCVSVVVSVVSLSSSSNSDPDSPPSSSSSSSSSSSSSSSVSVVSCNDDWDKDFADKDWDPLVVLVVCCVQQVEPDDDPVQSPRKIWTQWMQTSNAIDGAQFKAFQDADPVLRTKIWGFHTWIAHPVGKIKTKTWTKAFDDQDSSSQWTWIHTDPHIHMDTCVQGLDNYTWDWGDPDPRTITTGDSHSNSSVPPPSPPD

Solvent-accessible surface area (backbone atoms only — not comparable to full-atom values): 90041 Å² total; per-residue (Å²): 110,68,58,53,69,73,62,66,48,52,86,86,32,70,44,65,44,81,57,92,91,53,52,31,62,21,63,43,70,64,60,38,53,53,49,54,56,53,54,60,60,50,67,68,64,68,77,70,77,82,82,84,76,89,73,83,78,79,79,72,73,70,76,70,75,58,95,57,56,94,51,76,69,72,68,69,67,67,70,72,76,59,72,71,53,75,62,59,64,49,48,55,49,49,52,52,52,50,50,50,50,51,51,52,34,47,51,54,46,53,30,54,56,49,38,38,55,50,48,46,68,70,54,52,54,50,50,52,51,48,53,49,60,47,48,41,59,60,48,49,52,52,50,52,52,55,69,74,48,59,53,73,48,69,68,58,52,54,52,53,51,49,52,51,50,49,58,66,47,62,49,65,73,49,68,43,70,70,38,37,50,51,58,40,40,72,68,70,55,36,65,78,54,41,78,46,76,80,48,73,46,79,41,61,42,96,81,73,39,80,39,81,40,77,38,61,34,31,35,36,64,56,67,59,54,52,42,54,52,47,48,25,66,63,39,48,58,52,27,53,52,47,48,55,54,50,69,68,45,78,74,51,23,65,38,41,72,67,8,53,52,41,62,71,60,56,72,95,56,93,62,49,71,42,58,31,37,37,35,39,47,72,52,72,56,65,58,77,86,46,62,63,40,74,70,65,20,28,32,39,31,35,35,36,49,78,52,43,54,71,82,52,50,72,37,64,87,51,51,40,73,34,35,31,31,54,47,64,48,47,77,74,63,31,66,58,66,70,46,43,66,57,43,52,51,50,38,43,28,50,72,74,34,38,74,37,64,56,92,92,45,75,44,63,41,27,33,39,63,65,40,69,42,44,52,70,60,46,40,20,59,65,50,18,33,43,74,45,81,83,39,46,23,49,51,88,64,34,69,56,46,41,79,52,47,30,65,45,57,69,82,62,78,84,37,48,55,40,70,67,58,48,55,54,43,59,70,64,69,40,41,75,82,52,14,45,66,47,84,39,62,60,53,77,27,69,90,36,50,72,75,66,50,65,74,75,37,49,47,62,33,37,34,57,27,45,46,31,52,51,47,13,52,39,48,24,41,39,39,67,73,69,46,66,39,53,65,67,56,52,49,48,44,62,69,62,53,77,47,66,88,44,54,90,36,60,60,71,87,77,54,69,68,31,35,74,67,36,45,62,73,61,50,46,62,22,36,50,44,44,54,66,44,43,26,72,67,48,30,90,64,50,67,88,85,38,68,61,55,49,49,48,50,40,49,37,51,50,52,19,50,51,59,16,66,50,42,38,71,67,58,37,54,49,46,47,52,44,52,30,53,37,45,49,51,47,42,69,69,37,93,64,60,60,52,57,69,40,57,47,56,55,71,48,44,45,64,31,34,56,28,42,12,38,46,59,83,65,33,55,68,58,59,53,51,49,48,49,50,53,38,43,31,43,64,59,42,86,68,72,88,55,46,47,54,55,50,49,43,44,52,34,36,31,50,23,32,46,50,69,67,39,60,72,83,67,79,71,74,46,66,48,77,46,43,51,51,62,72,67,56,53,53,50,50,43,64,65,25,68,50,74,76,68,59,78,75,58,70,52,69,34,24,38,28,62,30,39,28,55,78,87,36,76,45,40,62,68,36,31,36,46,60,46,67,44,95,84,48,44,61,32,39,24,34,30,67,42,36,36,38,26,84,84,76,46,46,37,35,36,23,31,36,28,45,60,75,47,77,38,72,75,34,58,28,29,35,40,44,84,47,88,53,47,42,69,48,43,66,90,41,41,70,46,89,57,71,41,46,70,45,74,78,47,97,83,42,32,34,39,41,74,74,42,63,45,59,51,71,51,76,77,49,65,83,110,111,66,59,50,70,73,63,65,47,52,86,86,34,71,44,65,45,81,56,93,92,52,53,30,63,22,63,42,70,66,60,40,54,54,48,56,57,53,56,63,59,54,73,69,64,75,80,73,76,83,82,88,82,86,82,90,73,86,75,77,81,68,78,66,77,60,92,53,62,97,62,64,75,70,68,69,57,61,72,66,73,62,70,74,53,80,61,56,68,52,47,56,51,49,52,51,53,51,50,50,50,49,50,51,33,48,50,54,45,51,30,54,55,49,37,37,55,50,48,46,71,70,53,52,54,50,50,54,52,47,53,50,61,47,47,41,60,61,48,51,52,52,49,52,52,55,69,72,48,56,55,72,47,70,68,58,51,54,50,54,52,48,53,51,50,49,58,66,48,64,48,66,73,49,67,42,71,70,39,37,50,52,57,40,39,71,70,71,56,37,66,77,54,42,78,44,75,80,49,74,47,81,41,63,43,97,80,75,39,82,38,80,41,77,37,61,35,32,34,36,64,59,69,58,54,51,41,53,53,48,49,24,67,65,38,48,58,51,28,53,51,46,48,53,54,50,69,68,46,79,76,51,24,65,36,41,72,69,8,53,53,41,62,69,61,57,72,96,56,94,61,50,70,44,58,30,37,38,37,40,47,70,51,72,56,64,56,77,86,46,63,62,41,76,71,64,19,27,32,41,31,36,35,36,49,77,54,41,53,71,82,50,50,70,36,63,88,48,50,41,73,35,35,31,31,55,46,66,48,46,78,72,62,32,63,59,66,70,46,44,64,56,45,52,52,49,39,41,28,49,71,74,35,38,75,36,65,56,91,93,46,76,44,62,41,25,34,38,62,64,41,68,44,44,51,70,60,47,39,20,59,66,51,18,33,43,72,44,80,83,39,45,24,47,53,89,62,34,69,55,44,40,79,53,47,29,63,43,58,70,82,63,79,85,38,48,56,40,70,67,58,47,54,54,43,59,71,64,69,38,41,76,81,52,16,43,68,46,82,41,60,61,52,75,27,68,91,36,50,72,75,68,49,68,73,76,36,50,46,62,33,38,35,59,28,45,46,31,54,52,47,12,53,41,50,25,42,40,39,66,72,69,46,66,40,52,64,68,55,50,49,48,45,62,69,60,51,75,47,64,88,45,53,88,34,60,62,71,86,78,55,68,68,31,36,74,65,37,45,62,73,61,48,44,62,22,37,51,45,45,54,66,42,43,25,72,66,47,31,92,63,50,67,89,83,37,67,61,55,50,49,50,50,38,50,37,51,50,52,20,50,52,59,17,66,51,43,37,71,67,57,38,53,50,45,46,53,44,52,30,52,36,43,49,51,48,41,70,69,38,92,63,61,59,53,56,71,40,57,45,56,56,70,48,43,46,63,31,33,56,29,40,12,35,45,58,83,67,31,53,68,58,58,54,51,47,48,48,49,53,40,43,31,43,64,58,43,84,70,71,89,53,48,48,55,55,52,49,41,44,54,33,38,30,51,21,33,46,50,72,68,38,62,70,82,68,77,70,75,47,66,50,78,45,42,52,52,62,70,66,57,53,52,50,49,42,66,63,25,66,52,75,77,66,60,77,75,57,70,51,70,35,23,38,28,63,29,39,28,53,78,86,36,76,46,42,63,68,36,29,37,47,59,47,67,44,96,83,46,44,61,32,38,25,35,29,67,43,36,36,37,27,82,83,75,48,47,36,36,36,21,31,37,29,45,60,75,47,76,38,72,74,34,57,27,29,34,39,43,83,50,88,53,48,41,72,48,42,64,89,37,41,66,44,89,58,71,42,44,70,46,75,77,47,97,84,42,31,34,39,41,74,77,42,65,46,60,52,71,53,75,76,47,63,83,108

InterPro domains:
  IPR013087 Zinc finger C2H2-type [PS00028] (17-39)
  IPR013087 Zinc finger C2H2-type [PS50157] (15-44)

Organism: Phaedon cochleariae (NCBI:txid80249)

Radius of gyration: 38.63 Å; Cα contacts (8 Å, |Δi|>4): 2628; chains: 2; bounding box: 105×98×113 Å

pLDDT: mean 83.53, std 20.05, range [18.09, 98.5]

Secondary structure (DSSP, 8-state):
-HHHHHS---TT--EE--STTT--EESSHHHHHHHHHHHHHHHTTTTS---------S--------TT-S---------------HHHHHHHHHHHHHHHHHHHHHHHHHHHHHH-TTS-HHHHHHHHHHHHHHHHHHHHHHHHHHHHSPBSSHHHHHHHHHHHHHHHTTTGGGSSHHHHHHHHHHTTS--PPEEEEEEEEEEE-TTS-EEEEEEEEEE--HHHHHHHHHHSTTHHHHHHHHHHHHHH--S-B-SGGGSHHHHHH----SSEEEEEEEEEEEE--S-TTSTTTTTT-EEEEEEE-TTS-HHHHTSGGGSEEEEEEETHHHHHHHHHHHHHHHHHHHHHHHHT-EEEEETTEEEEEEEEEEEEEE-HHHHHHHHTB-S-TTSTT--SSB---HHHHTT-SS--GGGB--HHHHHHHHHHT-HHHHSB-S--GGGGSTT--GGG-----IIIIIIIIIHHHHHHHHHIIIIIIS-SS-HHHHHHHHHH---GGGGGGPPPPPPHHHHHTT-----HHHHHHHHHHHHHHHGGGS-TT-HHHHHHHHHHHHHHHHT-S-B-HHHHHHHHHHHHHHHHHHHHHSSS----HHHHHHHTHHHHHHHH--GGGTSSHHHHHHHHHHHHHHHH----TTHHHHHHHHHHHHHHHHHHHT-SS----EESS-EEPPHHHHHHHHHHS----S-GGGGSSEEEESEEEETTEEEETT-EEEEEE-TTS-EEEEEEEEEEEETTS-EEEEEEEEEEEEEETTTTEEEEEEEEEEEEEEGGG-S--S-BEEEESSSS-EEEE-S-GGGGG-------/-HHHHHS---TT--EE--STTT--EESSHHHHHHHHHHHHHHTTGGGS------------------TT-TT--------S-----HHHHHHHHHHHHHHHHHHHHHHHHHHHHHH-TTS-HHHHHHHHHHHHHHHHHHHHHHHHHHHHSPBSSHHHHHHHHHHHHHHHTTTGGGSSHHHHHHHHHHTTS--PPEEEEEEEEEEE-TTS-EEEEEEEEEE--HHHHHHHHHHSTTHHHHHHHHHHHHHH--S-B-SGGGSHHHHHH----SSEEEEEEEEEEEE--S-TTSTTTTTT-EEEEEEE-TTS-HHHHTSGGGSEEEEEEETHHHHHH-HHHHHHHHHHHHHHHHHT-EEEEETTEEEEEEEEEEEEE--HHHHHHHHTB-S-TTSTT--SSB---HHHHTT-SS--GGGB--HHHHHHHHHHT-HHHHSB-S--GGGGSTT--GGG-----IIIIIIIIIHHHHHHHHHIIIIIIS-SS-HHHHHHHHHH---GGGGGGPPPPPPHHHHHTT-----HHHHHHHHHHHHHHHGGGS-TT-HHHHHHHHHHHHHHHHT-S-B-HHHHHHHHHHHHHHHHHHHHHSSS----HHHHHHHTHHHHHHHH--GGGTSSHHHHHHHHHHHHHHHH----TTHHHHHHHHHHHHHHHHHHHT-SS----EESS-EEPPHHHHHHHHHHTT---S-GGGGSSEEEESEEEETTEEEETT-EEEEEE-TTS-EEEEEEEEEEEETTS-EEEEEEEEEEEEEETTTTEEEEEEEEEEEEEEGGG-S-SS-BEEEESSSS-EEEE-S-GGGGT-------